Protein AF-0000000077540500 (afdb_homodimer)

pLDDT: mean 80.51, std 17.88, range [18.61, 97.12]

Sequence (2046 aa):
MSDSSRAAVPNGDESRAEKPQINALEVTPETLQNPFFAAASQTLGPRRKLPAWLDHFNAKDLKRLFRCSLAMWIMNILIYINPIQSEMGQASFLGCIVLWLAPPSGTIFMQLIAAVTVMLGVTTAWAWGVVSMRAALATRSDADTQARLAELQEMAVSQNTSDPNTYAEIKLLNGFMLNTSVTATYFCMICLYLYLIARLRVAAPKLRLTQMMGCIVSTVFLTQAPLLPSFNGNVAKPLVLPCAIAEGIALACSIFIFPTTSESEALNLLKDLLAPMPTFLDACLLGLKHPGLSMSTEILTAAKLKLLTAYTQLGPVITFLPIDFSIGRWSSDDLTTLCEPVRQLVVEFTGLLEIHRQAEVHQDKSRQALNPVTASGNDAQDSQRAPGTGRHQMNREVHFHISSNSLERIEQAKQSLQQLSDPAEDLIEACKESIKAISEALLNANAFKESSDHAEMLQTHTAALEKLSQKRKAFNTATSGYLPRPSHHIFDDGGVMKVQSGTVPGLTGLIMGQLIKERLSQLAHALEHLLSRIVELERSRTALRLWLPTRLASLFGWMTRTDFPEDMPGANIDDTIATRISTVASAQSRPPAMSHGNRDIKSSRAELASMRTFNGRRRSRAGQALLDTAHWLGNAEGMFAIRMAIMSVALSLPAVISSSAGFYYRENGLWAVIMAQLTLLPYTAEVVYGIVVRVVGTIFGGFVGMAAWYIGSGSGPGSPYGEAAIMAFVVVMFMWWRLFASTALMPAGIMMGITAHLVAIYSWIDTHEEPYGNPGKGYEVFWRRLVLVLVGLSATFVTNFLPKPPSSNRHYRRLLGDSLVNIRDQYALFASNWKDPATDLRDVAEEEVLAAIETLLSISGPIKLTVFEFSSSNFDTDTLSQVCQLCMLIHQAVAQLLVYTTRLSETQRAWIIPSTGVTEEGMVAEIMAVLTVVQQALKTEDALPAVLPTPLLTKATAFSREHLQEAVRDNGLYKEYEVDDEGLRWYVVILNAFLQMLAGLDELVLVLKRAVGESSNISIFEVMSDSSRAAVPNGDESRAEKPQINALEVTPETLQNPFFAAASQTLGPRRKLPAWLDHFNAKDLKRLFRCSLAMWIMNILIYINPIQSEMGQASFLGCIVLWLAPPSGTIFMQLIAAVTVMLGVTTAWAWGVVSMRAALATRSDADTQARLAELQEMAVSQNTSDPNTYAEIKLLNGFMLNTSVTATYFCMICLYLYLIARLRVAAPKLRLTQMMGCIVSTVFLTQAPLLPSFNGNVAKPLVLPCAIAEGIALACSIFIFPTTSESEALNLLKDLLAPMPTFLDACLLGLKHPGLSMSTEILTAAKLKLLTAYTQLGPVITFLPIDFSIGRWSSDDLTTLCEPVRQLVVEFTGLLEIHRQAEVHQDKSRQALNPVTASGNDAQDSQRAPGTGRHQMNREVHFHISSNSLERIEQAKQSLQQLSDPAEDLIEACKESIKAISEALLNANAFKESSDHAEMLQTHTAALEKLSQKRKAFNTATSGYLPRPSHHIFDDGGVMKVQSGTVPGLTGLIMGQLIKERLSQLAHALEHLLSRIVELERSRTALRLWLPTRLASLFGWMTRTDFPEDMPGANIDDTIATRISTVASAQSRPPAMSHGNRDIKSSRAELASMRTFNGRRRSRAGQALLDTAHWLGNAEGMFAIRMAIMSVALSLPAVISSSAGFYYRENGLWAVIMAQLTLLPYTAEVVYGIVVRVVGTIFGGFVGMAAWYIGSGSGPGSPYGEAAIMAFVVVMFMWWRLFASTALMPAGIMMGITAHLVAIYSWIDTHEEPYGNPGKGYEVFWRRLVLVLVGLSATFVTNFLPKPPSSNRHYRRLLGDSLVNIRDQYALFASNWKDPATDLRDVAEEEVLAAIETLLSISGPIKLTVFEFSSSNFDTDTLSQVCQLCMLIHQAVAQLLVYTTRLSETQRAWIIPSTGVTEEGMVAEIMAVLTVVQQALKTEDALPAVLPTPLLTKATAFSREHLQEAVRDNGLYKEYEVDDEGLRWYVVILNAFLQMLAGLDELVLVLKRAVGESSNISIFEV

Solvent-accessible surface area (backbone atoms only — not comparable to full-atom values): 107968 Å² total; per-residue (Å²): 137,88,79,80,76,82,76,76,77,77,80,80,70,75,76,74,73,71,67,71,71,72,64,73,62,70,70,65,71,80,83,54,81,47,81,52,30,54,71,25,63,71,63,54,62,84,66,83,64,63,55,79,58,71,63,56,90,44,70,70,51,45,52,43,51,48,38,35,34,47,39,54,41,52,54,52,49,46,55,60,34,63,74,52,26,65,70,25,32,94,40,43,63,48,15,58,44,49,43,58,65,49,46,43,69,48,30,51,64,46,43,51,52,51,41,51,36,38,49,49,10,41,49,51,27,47,54,52,43,46,53,33,50,57,55,16,60,66,69,49,59,68,67,60,55,52,53,51,51,50,50,48,51,53,51,29,59,66,62,66,51,95,50,43,68,60,51,46,51,52,43,29,55,28,25,71,65,58,48,69,66,32,46,50,42,34,51,55,50,50,38,52,50,46,28,53,41,45,27,42,28,60,65,35,65,77,39,43,53,20,33,54,39,20,50,49,51,40,47,48,47,63,46,52,49,58,39,52,92,67,95,61,85,64,74,53,47,32,54,47,48,20,40,51,49,38,42,50,42,32,50,48,35,28,67,72,43,80,62,46,40,40,56,59,50,46,46,52,47,53,42,60,53,53,60,62,52,51,62,48,53,52,49,51,50,51,39,26,64,38,62,86,60,62,61,34,59,66,51,50,51,49,52,51,50,52,45,51,50,45,53,57,62,45,52,66,39,59,70,42,28,39,54,34,58,37,73,25,36,62,52,55,69,57,56,58,64,46,49,61,39,50,49,49,34,50,54,34,49,51,52,46,52,45,54,56,42,47,54,49,50,52,52,53,51,48,53,50,53,74,44,56,62,71,83,55,51,82,80,62,71,72,76,86,61,75,82,68,72,53,51,48,42,50,52,53,49,39,53,48,46,62,70,66,64,51,75,70,40,55,54,50,26,44,52,44,33,38,65,49,30,65,56,45,51,59,38,50,53,37,48,44,51,40,53,52,42,50,48,49,51,49,54,54,40,64,48,82,67,78,58,90,51,56,66,58,47,52,53,50,45,52,49,38,52,53,47,36,57,49,36,50,55,46,38,60,58,58,50,52,69,55,67,58,58,84,52,48,79,43,28,44,100,84,41,45,65,59,72,53,92,89,59,73,58,70,54,59,22,51,46,52,42,38,44,52,52,50,37,51,52,48,36,50,48,29,50,46,53,39,49,52,52,52,52,50,45,57,70,72,39,78,57,80,43,80,44,72,55,76,42,65,67,54,52,58,50,54,73,64,52,66,65,65,84,63,65,51,74,55,55,67,71,62,79,63,70,72,71,50,62,61,58,35,69,66,56,64,41,53,73,70,79,76,71,75,63,86,81,81,65,73,45,48,69,58,50,55,49,55,32,57,40,61,71,72,73,89,70,57,71,69,52,48,53,54,45,48,52,39,45,52,49,47,31,75,39,30,46,44,9,49,41,52,31,51,51,47,49,65,64,38,49,49,37,74,33,62,89,36,8,38,58,30,49,41,66,48,48,65,51,19,43,44,43,22,62,72,51,59,57,78,34,44,16,60,27,49,48,47,47,54,38,40,53,54,14,36,54,53,12,32,52,51,13,36,49,43,41,46,65,22,21,59,94,54,78,49,45,60,65,40,38,50,54,47,46,47,54,53,43,47,55,33,48,50,36,43,72,46,37,54,74,86,50,22,60,24,24,39,34,17,46,45,34,17,48,49,30,33,50,47,25,47,45,40,61,72,68,59,60,92,46,62,66,38,54,43,68,46,30,36,58,53,49,51,52,31,45,50,50,6,45,51,49,35,56,56,48,48,46,58,62,58,58,46,58,47,64,61,53,53,29,43,49,54,21,52,50,42,52,51,46,49,38,52,50,21,49,42,64,45,28,58,84,65,61,37,86,50,38,49,61,51,33,55,51,50,39,51,52,51,45,48,54,53,59,66,44,58,61,60,44,66,42,43,72,61,35,79,66,93,64,57,70,48,48,68,56,52,52,49,50,52,53,37,50,50,51,30,39,53,20,52,32,50,43,41,43,54,54,68,72,46,52,71,71,51,33,70,52,48,48,60,49,53,45,69,65,36,66,71,50,43,10,48,51,46,43,52,50,46,39,52,24,40,30,48,62,70,60,50,54,39,59,50,51,42,78,54,52,48,41,61,55,45,50,52,48,28,50,52,44,49,51,48,41,51,67,69,64,59,66,61,45,77,80,52,62,65,34,73,60,45,44,52,45,49,45,43,47,48,25,50,47,47,30,32,46,36,50,42,50,49,52,49,55,46,27,64,39,40,16,53,21,33,63,42,62,71,67,63,107,136,92,80,76,85,74,82,74,74,78,78,80,72,74,73,73,72,70,67,70,71,72,65,73,62,72,70,65,74,81,81,52,81,48,80,52,30,54,71,23,61,70,63,53,63,84,67,84,64,61,54,79,59,70,64,56,88,43,69,69,52,45,51,43,51,47,37,35,35,47,38,53,43,52,54,50,48,47,55,60,36,63,74,52,25,66,69,24,34,94,41,44,63,47,15,57,45,49,44,58,65,49,46,44,68,47,32,52,65,47,43,49,52,51,41,50,38,38,51,49,10,40,49,52,26,45,54,54,43,46,54,34,50,56,55,17,62,64,69,51,58,69,67,60,54,52,52,52,50,50,50,49,50,52,50,29,61,68,62,67,50,95,52,41,66,58,51,45,52,52,44,28,56,28,26,70,64,58,48,70,68,33,45,50,42,35,52,54,51,50,38,52,49,46,27,52,41,44,26,40,28,62,65,35,64,76,39,42,54,20,32,55,38,21,50,50,51,40,47,48,47,64,47,52,46,57,38,52,92,66,95,61,88,64,74,54,46,32,55,47,48,21,41,54,50,38,43,50,41,32,51,47,35,29,67,72,44,78,59,45,38,42,56,58,51,47,44,51,46,52,43,60,51,54,61,62,53,52,64,49,53,52,48,53,50,49,39,26,64,38,62,86,60,62,61,33,60,68,52,51,49,49,52,51,50,53,44,51,51,46,54,58,61,45,52,67,40,58,72,41,27,38,54,34,60,37,73,26,36,64,52,55,69,56,56,57,64,47,48,60,38,51,50,49,34,51,54,36,48,51,51,47,52,46,54,56,44,47,53,49,50,52,51,52,50,48,52,50,52,74,44,57,63,69,82,53,52,80,82,62,71,70,75,86,62,76,81,69,71,52,50,46,41,50,51,55,49,39,53,47,46,62,70,66,64,51,73,69,39,57,55,51,26,44,54,46,32,39,65,48,30,65,57,46,50,58,36,49,53,36,48,43,50,40,52,50,44,50,47,49,52,49,55,53,38,63,48,81,66,78,56,89,52,54,66,57,48,51,52,51,43,53,50,38,51,52,47,34,56,50,36,51,55,47,37,60,58,58,50,51,70,56,70,62,61,84,53,47,80,44,27,43,100,83,43,46,64,58,72,52,92,88,59,72,59,69,54,58,22,52,45,54,41,39,44,51,51,50,36,51,53,50,36,51,49,28,50,48,54,40,48,51,53,51,52,51,46,56,69,71,38,78,57,80,43,80,43,72,54,77,41,65,67,54,52,57,50,53,72,65,52,67,68,65,84,63,66,51,76,56,56,66,72,61,78,66,72,73,69,53,62,60,58,34,71,67,55,63,40,54,73,71,78,76,71,76,64,85,82,82,67,74,45,48,68,58,51,55,48,55,31,56,42,62,72,72,73,90,70,56,70,68,53,46,51,54,44,48,51,38,44,54,49,47,32,74,39,29,45,42,10,50,43,52,31,52,50,46,50,64,63,39,47,49,37,74,32,62,88,36,8,38,58,30,48,41,66,48,48,64,54,17,43,46,43,21,61,71,51,58,55,80,33,44,17,59,28,49,49,47,48,53,38,42,53,53,14,37,54,54,11,31,53,51,12,36,50,43,40,47,65,22,20,58,94,55,78,50,45,60,66,41,38,52,54,47,46,47,54,52,41,48,56,34,48,51,36,43,72,46,36,55,74,86,50,22,61,24,24,38,34,18,47,44,34,17,48,49,31,34,50,47,25,47,46,41,59,72,69,59,59,91,45,61,66,40,53,41,66,46,31,37,58,53,49,51,49,31,44,50,51,6,44,51,49,37,56,55,46,48,44,58,62,59,58,47,58,46,63,61,53,53,29,42,49,52,22,51,51,42,52,51,46,48,38,53,50,20,49,41,64,46,27,57,83,67,61,37,87,51,38,49,60,52,33,56,51,49,39,52,51,51,44,48,56,51,58,65,44,57,61,60,44,65,40,43,72,60,35,82,65,91,63,54,70,48,50,67,57,52,53,48,51,52,53,39,50,49,51,31,40,53,20,51,31,49,45,39,44,53,54,67,71,46,52,70,70,51,33,70,52,47,47,60,50,53,44,68,66,36,66,72,53,43,10,48,53,46,45,52,50,46,39,54,25,39,30,49,62,68,59,50,52,39,60,50,49,43,79,55,54,47,42,62,54,46,51,52,48,28,50,52,43,50,51,46,40,52,67,68,63,60,65,59,48,79,79,56,63,64,34,74,62,47,45,50,44,49,46,44,48,49,25,51,46,49,29,31,45,36,50,42,50,50,52,47,56,47,28,63,38,40,16,54,22,34,64,42,64,70,67,64,108

Organism: Fusarium solani (NCBI:txid169388)

InterPro domains:
  IPR018820 Brefeldin A sensitivity protein-related, domain of unknown function DUF2421 [PF10334] (807-1015)
  IPR018823 Putative ER transporter, 6TM, N-terminal [PF10337] (50-478)
  IPR049453 Integral membrane bound transporter domain [PF13515] (661-797)

Foldseek 3Di:
DPPPDPPDPPPPPVVPPPPPPPPVPPCPPPQCCQPQFPVNVVPPPPPVPDDLLPPPPDPLSVLLLCLLLVLLLVLLLLCLDVVSVVQLDPVLLLLNLLSLLFPLNDALVLLVLSLVLLLLLLVVLLVLLLVLLVVLLVQDDPVVLVVLVVVLQVVLVVVVDPDSVVSSVLLLLLQSRFDPSSLVSLLVSLLVVLLVLLLCCLLFVQNLSSNLNNLLQSLCSNQPSSSDNDRDSCPCSSVSVSNNVSSVSSSVSCVPRPHDWLLLVLLVLLLVLLVCLLSVLVVVLVCLQPVVTATDLVVLVVVLLSNLVSLLVNVVSLLCQLVIKDWWLDHSVLSVVLNVLVLLLSLLSNLLSVLSSVVNVVVVVLVCLVCVVVVVPDPVPPVVDDQDFQLLQSVVVSVVSVVADDPVLVVLLSVLSNQLSVLSVQLSVLLVQLSVLSSVLSVRRRDPPLPPCLVVSLVSLVVSLVSLVVSLVVSLVVSLPRNCVSVVVQAPPQRFGVPPDPHSRSVVSSLSSLQSSVSSSSSSVSSSVSSVSSSVSSVVRSDTDIDHNDCNVVVVVVSPDSQDLPHSPRSPLVLASLSRPQVNLVPVLPDPPPPVPDPPFPDLVVLLSVVSDDDDDDDDPVVVVVVVVVCVCPPLSNLLSVLLSVLLCVQSVLCSDSNRVSVCLLLVLSLLNSLLNSLAYSADLSSLLSLVLLLVLLVQLLVLLLVLQCQQQPPHLGDSVSSSVSVSVVSSVLSSCLPSPDSSNNSSSSSSSSNSSQLNSLQNCCSPPVDRSRQYHRPSSSVSSSVSSVSSSVSNNVSCPPPHNHHSLLSLLLLLLSLLVLLLSLLVSLLVPLQPHGPCQLVVLSVSLSVSLSSLSSCLVVLCSSVRPPDPALDDSVLSNLSSVLSNQLSSLSSLLRNLSVVDDNVLSVPLVVLQVSNPPVLSVLVSVLSNVLSVCSNPLAAAASDGPPQSLVVSVVSNSVSVVVCSVPVVPSRPSPCSPPSVSSSSSNNVSVSSSSVSSRVSVSSSCVRSPHDDDDVVSSD/DDDPPDDPPDPPPVVPPPPPPPPVPPCPPPQCCQPQFPVNVVPPPPPVPPDLLPPPPDPLSVLLLCLLLVLLLVLLLLCLDVVSVVQLDPVLLLLNLLSLLFPLRDALVLLVLSLVLLLLLLVVLLVLLLVLLVVLLVVDDPVVLVVLVVVLQVVLVVVVDPDSVVSSVLLLLLQSRFDPSSLVSLLVSLLVVLLVLLLCCLLFVQNLSSNLNNLLQSLCSNQPSSSDNDRDSCPCSSVSVSNNVSSVSSSVSCVPRPHDWLLLVLLVLLLVLLVCLLSVLVVLLVCLQPVVTATDLVVLVVNLLSNLVSLLVNVVSLLCQLVIKDWWLDHSVLSVVLNVLVLLLSLLSNLLSVLSSVVNVVVVVLVCLVCVVVVVPDPVPPVVDDQDFQLLQSVVVSVVSVVADDPVLVVLLSVLSNQLSVLSVQLSVLLVQLSVLSSVLSVRRRDPPLPPCLVVSLVSLVVSLVSLVVSLVVSLVVSLPGNCVVVVVQAPPQRFGVPPDPHSRNVVSSLSSLQSSVSSSSSSVSSSVSSVSSSVSSVVRSDTDIDHRDCNVVVVVVSPDSQDLPHSPRSCLVQASQSPPQVNLLVVLPPPPPPVPDPPFPDLVVLLSVVNDDDDDDDDPVVVVVVVVVCVCPPLSNLLSVLLSVLLCVQSVLCSDSNRVSVCLLLVLSLLNSLLNSLAYSADLSSLLSLVLLLVLLVQLLVLLLVLQCQQQPVHLGDSVSSSVSVSVVSSVLSSCLPSPDSSNNSSSSSSSSNSSQLNSLQNCCSPPVDRSRQYHRPSSSVSSSVSSVSSSVSNNVSCPPPHNHHSLLSLLLLLLSLLVLLLSLLVSLLVPLQPHGPCQLVVLSVSLSVSLSSLSSCLVVLCSSVRPPDPALDDSVLSNLSSVLSNQLSSLSSLLRNLSVVDDNVLSVPLVVLQVSNPPVLSVLVSVLSNVLSVCSNPLAAAASDGPPQSLVVSVVSNSVSVVVCSVPVVPSRPSPCSPPSVSSSSSNNVSVSSSSVSSRVSVSSSCNRSPHDDDDVVSSD

Structure (mmCIF, N/CA/C/O backbone):
data_AF-0000000077540500-model_v1
#
loop_
_entity.id
_entity.type
_entity.pdbx_description
1 polymer 'ER transporter 6TM N-terminal domain-containing protein'
#
loop_
_atom_site.group_PDB
_atom_site.id
_atom_site.type_symbol
_atom_site.label_atom_id
_atom_site.label_alt_id
_atom_site.label_comp_id
_atom_site.label_asym_id
_atom_site.label_entity_id
_atom_site.label_seq_id
_atom_site.pdbx_PDB_ins_code
_atom_site.Cartn_x
_atom_site.Cartn_y
_atom_site.Cartn_z
_atom_site.occupancy
_atom_site.B_iso_or_equiv
_atom_site.auth_seq_id
_atom_site.auth_comp_id
_atom_site.auth_asym_id
_atom_site.auth_atom_id
_atom_site.pdbx_PDB_model_num
ATOM 1 N N . MET A 1 1 ? 87.625 -11.383 -85.125 1 21.41 1 MET A N 1
ATOM 2 C CA . MET A 1 1 ? 87.562 -11.625 -83.688 1 21.41 1 MET A CA 1
ATOM 3 C C . MET A 1 1 ? 86.125 -11.695 -83.188 1 21.41 1 MET A C 1
ATOM 5 O O . MET A 1 1 ? 85.188 -11.156 -83.812 1 21.41 1 MET A O 1
ATOM 9 N N . SER A 1 2 ? 85.875 -12.375 -81.875 1 21.41 2 SER A N 1
ATOM 10 C CA . SER A 1 2 ? 85 -13.328 -81.25 1 21.41 2 SER A CA 1
ATOM 11 C C . SER A 1 2 ? 83.75 -12.648 -80.688 1 21.41 2 SER A C 1
ATOM 13 O O . SER A 1 2 ? 83.875 -11.727 -79.875 1 21.41 2 SER A O 1
ATOM 15 N N . ASP A 1 3 ? 82.75 -12.461 -81.5 1 21 3 ASP A N 1
ATOM 16 C CA . ASP A 1 3 ? 81.438 -11.883 -81.625 1 21 3 ASP A CA 1
ATOM 17 C C . ASP A 1 3 ? 80.5 -12.445 -80.562 1 21 3 ASP A C 1
ATOM 19 O O . ASP A 1 3 ? 80.062 -13.609 -80.625 1 21 3 ASP A O 1
ATOM 23 N N . SER A 1 4 ? 80.938 -12.203 -79.312 1 22.86 4 SER A N 1
ATOM 24 C CA . SER A 1 4 ? 80.5 -12.797 -78 1 22.86 4 SER A CA 1
ATOM 25 C C . SER A 1 4 ? 79 -12.602 -77.812 1 22.86 4 SER A C 1
ATOM 27 O O . SER A 1 4 ? 78.5 -11.469 -77.75 1 22.86 4 SER A O 1
ATOM 29 N N . SER A 1 5 ? 78.188 -13.359 -78.438 1 19.45 5 SER A N 1
ATOM 30 C CA . SER A 1 5 ? 76.75 -13.523 -78.625 1 19.45 5 SER A CA 1
ATOM 31 C C . SER A 1 5 ? 76 -13.555 -77.312 1 19.45 5 SER A C 1
ATOM 33 O O . SER A 1 5 ? 76.438 -14.25 -76.375 1 19.45 5 SER A O 1
ATOM 35 N N . ARG A 1 6 ? 75.188 -12.359 -76.938 1 22.22 6 ARG A N 1
ATOM 36 C CA . ARG A 1 6 ? 74.25 -11.75 -76 1 22.22 6 ARG A CA 1
ATOM 37 C C . ARG A 1 6 ? 73.062 -12.68 -75.688 1 22.22 6 ARG A C 1
ATOM 39 O O . ARG A 1 6 ? 72.125 -12.727 -76.438 1 22.22 6 ARG A O 1
ATOM 46 N N . ALA A 1 7 ? 73.375 -13.938 -75.375 1 21.47 7 ALA A N 1
ATOM 47 C CA . ALA A 1 7 ? 72.312 -14.961 -75.312 1 21.47 7 ALA A CA 1
ATOM 48 C C . ALA A 1 7 ? 71.188 -14.562 -74.312 1 21.47 7 ALA A C 1
ATOM 50 O O . ALA A 1 7 ? 71.5 -14.219 -73.188 1 21.47 7 ALA A O 1
ATOM 51 N N . ALA A 1 8 ? 70.125 -14.039 -74.812 1 25.22 8 ALA A N 1
ATOM 52 C CA . ALA A 1 8 ? 68.875 -13.422 -74.312 1 25.22 8 ALA A CA 1
ATOM 53 C C . ALA A 1 8 ? 68.188 -14.312 -73.25 1 25.22 8 ALA A C 1
ATOM 55 O O . ALA A 1 8 ? 67.938 -15.484 -73.562 1 25.22 8 ALA A O 1
ATOM 56 N N . VAL A 1 9 ? 68.562 -14.32 -72 1 26.53 9 VAL A N 1
ATOM 57 C CA . VAL A 1 9 ? 68.125 -15.188 -70.938 1 26.53 9 VAL A CA 1
ATOM 58 C C . VAL A 1 9 ? 66.625 -15.211 -70.875 1 26.53 9 VAL A C 1
ATOM 60 O O . VAL A 1 9 ? 65.938 -14.156 -70.875 1 26.53 9 VAL A O 1
ATOM 63 N N . PRO A 1 10 ? 65.938 -16.234 -71.438 1 24.03 10 PRO A N 1
ATOM 64 C CA . PRO A 1 10 ? 64.5 -16.438 -71.625 1 24.03 10 PRO A CA 1
ATOM 65 C C . PRO A 1 10 ? 63.719 -16.094 -70.375 1 24.03 10 PRO A C 1
ATOM 67 O O . PRO A 1 10 ? 64.188 -16.297 -69.25 1 24.03 10 PRO A O 1
ATOM 70 N N . ASN A 1 11 ? 62.906 -15.031 -70.375 1 24.11 11 ASN A N 1
ATOM 71 C CA . ASN A 1 11 ? 61.969 -14.391 -69.438 1 24.11 11 ASN A CA 1
ATOM 72 C C . ASN A 1 11 ? 60.938 -15.383 -68.938 1 24.11 11 ASN A C 1
ATOM 74 O O . ASN A 1 11 ? 60.156 -15.938 -69.688 1 24.11 11 ASN A O 1
ATOM 78 N N . GLY A 1 12 ? 61.281 -16.516 -68.188 1 22.23 12 GLY A N 1
ATOM 79 C CA . GLY A 1 12 ? 60.438 -17.562 -67.688 1 22.23 12 GLY A CA 1
ATOM 80 C C . GLY A 1 12 ? 59.188 -17.047 -67 1 22.23 12 GLY A C 1
ATOM 81 O O . GLY A 1 12 ? 59.219 -16.469 -65.938 1 22.23 12 GLY A O 1
ATOM 82 N N . ASP A 1 13 ? 58.312 -16.406 -67.75 1 23.92 13 ASP A N 1
ATOM 83 C CA . ASP A 1 13 ? 57 -15.836 -67.375 1 23.92 13 ASP A CA 1
ATOM 84 C C . ASP A 1 13 ? 56.125 -16.891 -66.75 1 23.92 13 ASP A C 1
ATOM 86 O O . ASP A 1 13 ? 55.25 -17.453 -67.375 1 23.92 13 ASP A O 1
ATOM 90 N N . GLU A 1 14 ? 56.594 -17.922 -66.062 1 23.78 14 GLU A N 1
ATOM 91 C CA . GLU A 1 14 ? 55.656 -18.922 -65.625 1 23.78 14 GLU A CA 1
ATOM 92 C C . GLU A 1 14 ? 54.469 -18.266 -64.875 1 23.78 14 GLU A C 1
ATOM 94 O O . GLU A 1 14 ? 54.688 -17.469 -63.938 1 23.78 14 GLU A O 1
ATOM 99 N N . SER A 1 15 ? 53.375 -18.062 -65.625 1 25.25 15 SER A N 1
ATOM 100 C CA . SER A 1 15 ? 52.062 -17.594 -65.188 1 25.25 15 SER A CA 1
ATOM 101 C C . SER A 1 15 ? 51.594 -18.297 -63.906 1 25.25 15 SER A C 1
ATOM 103 O O . SER A 1 15 ? 51.5 -19.516 -63.875 1 25.25 15 SER A O 1
ATOM 105 N N . ARG A 1 16 ? 52.094 -17.922 -62.812 1 27.08 16 ARG A N 1
ATOM 106 C CA . ARG A 1 16 ? 51.719 -18.469 -61.531 1 27.08 16 ARG A CA 1
ATOM 107 C C . ARG A 1 16 ? 50.188 -18.547 -61.375 1 27.08 16 ARG A C 1
ATOM 109 O O . ARG A 1 16 ? 49.5 -17.531 -61.406 1 27.08 16 ARG A O 1
ATOM 116 N N . ALA A 1 17 ? 49.531 -19.547 -62 1 27.95 17 ALA A N 1
ATOM 117 C CA . ALA A 1 17 ? 48.156 -19.953 -61.781 1 27.95 17 ALA A CA 1
ATOM 118 C C . ALA A 1 17 ? 47.719 -19.672 -60.344 1 27.95 17 ALA A C 1
ATOM 120 O O . ALA A 1 17 ? 48.406 -20.062 -59.406 1 27.95 17 ALA A O 1
ATOM 121 N N . GLU A 1 18 ? 47.062 -18.594 -60.25 1 25.78 18 GLU A N 1
ATOM 122 C CA . GLU A 1 18 ? 46.438 -18.094 -59.031 1 25.78 18 GLU A CA 1
ATOM 123 C C . GLU A 1 18 ? 45.75 -19.219 -58.25 1 25.78 18 GLU A C 1
ATOM 125 O O . GLU A 1 18 ? 44.906 -19.922 -58.781 1 25.78 18 GLU A O 1
ATOM 130 N N . LYS A 1 19 ? 46.5 -19.922 -57.469 1 30.52 19 LYS A N 1
ATOM 131 C CA . LYS A 1 19 ? 45.906 -20.906 -56.562 1 30.52 19 LYS A CA 1
ATOM 132 C C . LYS A 1 19 ? 44.562 -20.438 -56.031 1 30.52 19 LYS A C 1
ATOM 134 O O . LYS A 1 19 ? 44.438 -19.297 -55.594 1 30.52 19 LYS A O 1
ATOM 139 N N . PRO A 1 20 ? 43.531 -20.969 -56.812 1 27.14 20 PRO A N 1
ATOM 140 C CA . PRO A 1 20 ? 42.219 -20.562 -56.312 1 27.14 20 PRO A CA 1
ATOM 141 C C . PRO A 1 20 ? 42.188 -20.359 -54.812 1 27.14 20 PRO A C 1
ATOM 143 O O . PRO A 1 20 ? 42.844 -21.094 -54.062 1 27.14 20 PRO A O 1
ATOM 146 N N . GLN A 1 21 ? 42.375 -19.109 -54.5 1 26.89 21 GLN A N 1
ATOM 147 C CA . GLN A 1 21 ? 42.062 -18.766 -53.094 1 26.89 21 GLN A CA 1
ATOM 148 C C . GLN A 1 21 ? 40.969 -19.656 -52.562 1 26.89 21 GLN A C 1
ATOM 150 O O . GLN A 1 21 ? 39.844 -19.703 -53.094 1 26.89 21 GLN A O 1
ATOM 155 N N . ILE A 1 22 ? 41.406 -20.922 -52.219 1 26.61 22 ILE A N 1
ATOM 156 C CA . ILE A 1 22 ? 40.5 -21.719 -51.375 1 26.61 22 ILE A CA 1
ATOM 157 C C . ILE A 1 22 ? 39.656 -20.797 -50.5 1 26.61 22 ILE A C 1
ATOM 159 O O . ILE A 1 22 ? 40.188 -20.125 -49.625 1 26.61 22 ILE A O 1
ATOM 163 N N . ASN A 1 23 ? 38.875 -19.938 -51.219 1 27.22 23 ASN A N 1
ATOM 164 C CA . ASN A 1 23 ? 37.812 -19.375 -50.375 1 27.22 23 ASN A CA 1
ATOM 165 C C . ASN A 1 23 ? 37.406 -20.359 -49.281 1 27.22 23 ASN A C 1
ATOM 167 O O . ASN A 1 23 ? 36.969 -21.484 -49.562 1 27.22 23 ASN A O 1
ATOM 171 N N . ALA A 1 24 ? 38.219 -20.438 -48.312 1 32.5 24 ALA A N 1
ATOM 172 C CA . ALA A 1 24 ? 37.781 -21.062 -47.062 1 32.5 24 ALA A CA 1
ATOM 173 C C . ALA A 1 24 ? 36.281 -21 -46.906 1 32.5 24 ALA A C 1
ATOM 175 O O . ALA A 1 24 ? 35.719 -19.969 -46.531 1 32.5 24 ALA A O 1
ATOM 176 N N . LEU A 1 25 ? 35.562 -21.375 -48.062 1 30.8 25 LEU A N 1
ATOM 177 C CA . LEU A 1 25 ? 34.156 -21.625 -47.844 1 30.8 25 LEU A CA 1
ATOM 178 C C . LEU A 1 25 ? 33.875 -22.094 -46.406 1 30.8 25 LEU A C 1
ATOM 180 O O . LEU A 1 25 ? 34.469 -23.094 -45.969 1 30.8 25 LEU A O 1
ATOM 184 N N . GLU A 1 26 ? 33.844 -21.094 -45.594 1 35.38 26 GLU A N 1
ATOM 185 C CA . GLU A 1 26 ? 33.188 -21.406 -44.344 1 35.38 26 GLU A CA 1
ATOM 186 C C . GLU A 1 26 ? 32.25 -22.578 -44.469 1 35.38 26 GLU A C 1
ATOM 188 O O . GLU A 1 26 ? 31.234 -22.5 -45.188 1 35.38 26 GLU A O 1
ATOM 193 N N . VAL A 1 27 ? 32.75 -23.75 -44.875 1 35.28 27 VAL A N 1
ATOM 194 C CA . VAL A 1 27 ? 31.984 -24.984 -44.781 1 35.28 27 VAL A CA 1
ATOM 195 C C . VAL A 1 27 ? 30.891 -24.859 -43.719 1 35.28 27 VAL A C 1
ATOM 197 O O . VAL A 1 27 ? 31.172 -24.797 -42.531 1 35.28 27 VAL A O 1
ATOM 200 N N . THR A 1 28 ? 30 -23.875 -43.875 1 41.59 28 THR A N 1
ATOM 201 C CA . THR A 1 28 ? 28.781 -24.016 -43.125 1 41.59 28 THR A CA 1
ATOM 202 C C . THR A 1 28 ? 28.359 -25.484 -43.062 1 41.59 28 THR A C 1
ATOM 204 O O . THR A 1 28 ? 28.094 -26.109 -44.094 1 41.59 28 THR A O 1
ATOM 207 N N . PRO A 1 29 ? 29.031 -26.297 -42.281 1 43.12 29 PRO A N 1
ATOM 208 C CA . PRO A 1 29 ? 28.625 -27.703 -42.25 1 43.12 29 PRO A CA 1
ATOM 209 C C . PRO A 1 29 ? 27.156 -27.891 -42.594 1 43.12 29 PRO A C 1
ATOM 211 O O . PRO A 1 29 ? 26.328 -27.016 -42.312 1 43.12 29 PRO A O 1
ATOM 214 N N . GLU A 1 30 ? 26.859 -28.469 -43.688 1 40.41 30 GLU A N 1
ATOM 215 C CA . GLU A 1 30 ? 25.547 -28.859 -44.188 1 40.41 30 GLU A CA 1
ATOM 216 C C . GLU A 1 30 ? 24.5 -28.859 -43.062 1 40.41 30 GLU A C 1
ATOM 218 O O . GLU A 1 30 ? 23.562 -28.062 -43.094 1 40.41 30 GLU A O 1
ATOM 223 N N . THR A 1 31 ? 23.844 -30.234 -42.719 1 43.69 31 THR A N 1
ATOM 224 C CA . THR A 1 31 ? 22.578 -30.656 -42.125 1 43.69 31 THR A CA 1
ATOM 225 C C . THR A 1 31 ? 22.547 -30.281 -40.625 1 43.69 31 THR A C 1
ATOM 227 O O . THR A 1 31 ? 22.938 -31.078 -39.781 1 43.69 31 THR A O 1
ATOM 230 N N . LEU A 1 32 ? 22.953 -29.266 -40.156 1 56.66 32 LEU A N 1
ATOM 231 C CA . LEU A 1 32 ? 22.922 -29.016 -38.719 1 56.66 32 LEU A CA 1
ATOM 232 C C . LEU A 1 32 ? 21.516 -29.219 -38.188 1 56.66 32 LEU A C 1
ATOM 234 O O . LEU A 1 32 ? 20.641 -28.375 -38.375 1 56.66 32 LEU A O 1
ATOM 238 N N . GLN A 1 33 ? 21.062 -30.422 -38.094 1 63.38 33 GLN A N 1
ATOM 239 C CA . GLN A 1 33 ? 19.75 -30.875 -37.625 1 63.38 33 GLN A CA 1
ATOM 240 C C . GLN A 1 33 ? 19.594 -30.625 -36.125 1 63.38 33 GLN A C 1
ATOM 242 O O . GLN A 1 33 ? 18.703 -31.172 -35.5 1 63.38 33 GLN A O 1
ATOM 247 N N . ASN A 1 34 ? 20.516 -29.75 -35.594 1 77.38 34 ASN A N 1
ATOM 248 C CA . ASN A 1 34 ? 20.312 -29.562 -34.156 1 77.38 34 ASN A CA 1
ATOM 249 C C . ASN A 1 34 ? 19.406 -28.359 -33.875 1 77.38 34 ASN A C 1
ATOM 251 O O . ASN A 1 34 ? 19.641 -27.266 -34.375 1 77.38 34 ASN A O 1
ATOM 255 N N . PRO A 1 35 ? 18.375 -28.531 -33.125 1 79 35 PRO A N 1
ATOM 256 C CA . PRO A 1 35 ? 17.328 -27.531 -32.906 1 79 35 PRO A CA 1
ATOM 257 C C . PRO A 1 35 ? 17.859 -26.297 -32.188 1 79 35 PRO A C 1
ATOM 259 O O . PRO A 1 35 ? 17.188 -25.25 -32.156 1 79 35 PRO A O 1
ATOM 262 N N . PHE A 1 36 ? 19.031 -26.234 -31.641 1 85 36 PHE A N 1
ATOM 263 C CA . PHE A 1 36 ? 19.516 -25.109 -30.828 1 85 36 PHE A CA 1
ATOM 264 C C . PHE A 1 36 ? 20.125 -24.031 -31.703 1 85 36 PHE A C 1
ATOM 266 O O . PHE A 1 36 ? 20.312 -22.891 -31.266 1 85 36 PHE A O 1
ATOM 273 N N . PHE A 1 37 ? 20.406 -24.312 -32.969 1 84.62 37 PHE A N 1
ATOM 274 C CA . PHE A 1 37 ? 21.062 -23.344 -33.844 1 84.62 37 PHE A CA 1
ATOM 275 C C . PHE A 1 37 ? 20.031 -22.656 -34.75 1 84.62 37 PHE A C 1
ATOM 277 O O . PHE A 1 37 ? 19.078 -23.281 -35.188 1 84.62 37 PHE A O 1
ATOM 284 N N . ALA A 1 38 ? 20.078 -21.344 -34.875 1 71.69 38 ALA A N 1
ATOM 285 C CA . ALA A 1 38 ? 19.156 -20.516 -35.625 1 71.69 38 ALA A CA 1
ATOM 286 C C . ALA A 1 38 ? 19.016 -21 -37.062 1 71.69 38 ALA A C 1
ATOM 288 O O . ALA A 1 38 ? 17.938 -20.953 -37.625 1 71.69 38 ALA A O 1
ATOM 289 N N . ALA A 1 39 ? 20.062 -21.406 -37.688 1 63.09 39 ALA A N 1
ATOM 290 C CA . ALA A 1 39 ? 20.047 -21.781 -39.125 1 63.09 39 ALA A CA 1
ATOM 291 C C . ALA A 1 39 ? 19.297 -23.094 -39.344 1 63.09 39 ALA A C 1
ATOM 293 O O . ALA A 1 39 ? 18.75 -23.328 -40.406 1 63.09 39 ALA A O 1
ATOM 294 N N . ALA A 1 40 ? 19.312 -23.875 -38.375 1 60.12 40 ALA A N 1
ATOM 295 C CA . ALA A 1 40 ? 18.641 -25.156 -38.5 1 60.12 40 ALA A CA 1
ATOM 296 C C . ALA A 1 40 ? 17.125 -24.984 -38.531 1 60.12 40 ALA A C 1
ATOM 298 O O . ALA A 1 40 ? 16.422 -25.75 -39.188 1 60.12 40 ALA A O 1
ATOM 299 N N . SER A 1 41 ? 16.625 -24.062 -37.688 1 55.47 41 SER A N 1
ATOM 300 C CA . SER A 1 41 ? 15.172 -23.891 -37.656 1 55.47 41 SER A CA 1
ATOM 301 C C . SER A 1 41 ? 14.633 -23.547 -39.031 1 55.47 41 SER A C 1
ATOM 303 O O . SER A 1 41 ? 13.484 -23.875 -39.375 1 55.47 41 SER A O 1
ATOM 305 N N . GLN A 1 42 ? 15.547 -22.891 -39.875 1 53.16 42 GLN A N 1
ATOM 306 C CA . GLN A 1 42 ? 15.078 -22.516 -41.188 1 53.16 42 GLN A CA 1
ATOM 307 C C . GLN A 1 42 ? 15.008 -23.734 -42.125 1 53.16 42 GLN A C 1
ATOM 309 O O . GLN A 1 42 ? 14.188 -23.766 -43.031 1 53.16 42 GLN A O 1
ATOM 314 N N . THR A 1 43 ? 15.883 -24.594 -41.938 1 49.25 43 THR A N 1
ATOM 315 C CA . THR A 1 43 ? 15.891 -25.672 -42.906 1 49.25 43 THR A CA 1
ATOM 316 C C . THR A 1 43 ? 14.914 -26.781 -42.5 1 49.25 43 THR A C 1
ATOM 318 O O . THR A 1 43 ? 14.672 -27.719 -43.281 1 49.25 43 THR A O 1
ATOM 321 N N . LEU A 1 44 ? 14.828 -27.047 -41.312 1 47.47 44 LEU A N 1
ATOM 322 C CA . LEU A 1 44 ? 13.922 -28.141 -41 1 47.47 44 LEU A CA 1
ATOM 323 C C . LEU A 1 44 ? 12.492 -27.812 -41.406 1 47.47 44 LEU A C 1
ATOM 325 O O . LEU A 1 44 ? 11.969 -26.75 -41.031 1 47.47 44 LEU A O 1
ATOM 329 N N . GLY A 1 45 ? 12.117 -28.062 -42.625 1 44.78 45 GLY A N 1
ATOM 330 C CA . GLY A 1 45 ? 10.75 -27.922 -43.094 1 44.78 45 GLY A CA 1
ATOM 331 C C . GLY A 1 45 ? 9.719 -27.953 -42 1 44.78 45 GLY A C 1
ATOM 332 O O . GLY A 1 45 ? 9.992 -28.422 -40.906 1 44.78 45 GLY A O 1
ATOM 333 N N . PRO A 1 46 ? 8.711 -27.141 -42.156 1 47.88 46 PRO A N 1
ATOM 334 C CA . PRO A 1 46 ? 7.633 -27.062 -41.156 1 47.88 46 PRO A CA 1
ATOM 335 C C . PRO A 1 46 ? 7.062 -28.422 -40.781 1 47.88 46 PRO A C 1
ATOM 337 O O . PRO A 1 46 ? 6.324 -29.016 -41.594 1 47.88 46 PRO A O 1
ATOM 340 N N . ARG A 1 47 ? 7.785 -29.469 -40.688 1 50.31 47 ARG A N 1
ATOM 341 C CA . ARG A 1 47 ? 7.039 -30.656 -40.281 1 50.31 47 ARG A CA 1
ATOM 342 C C . ARG A 1 47 ? 5.938 -30.297 -39.281 1 50.31 47 ARG A C 1
ATOM 344 O O . ARG A 1 47 ? 6.172 -29.531 -38.344 1 50.31 47 ARG A O 1
ATOM 351 N N . ARG A 1 48 ? 4.738 -30.469 -39.812 1 53.97 48 ARG A N 1
ATOM 352 C CA . ARG A 1 48 ? 3.48 -30.156 -39.156 1 53.97 48 ARG A CA 1
ATOM 353 C C . ARG A 1 48 ? 3.463 -30.75 -37.75 1 53.97 48 ARG A C 1
ATOM 355 O O . ARG A 1 48 ? 3.117 -31.922 -37.562 1 53.97 48 ARG A O 1
ATOM 362 N N . LYS A 1 49 ? 4.496 -30.453 -37 1 58.97 49 LYS A N 1
ATOM 363 C CA . LYS A 1 49 ? 4.414 -30.953 -35.625 1 58.97 49 LYS A CA 1
ATOM 364 C C . LYS A 1 49 ? 3.123 -30.484 -34.969 1 58.97 49 LYS A C 1
ATOM 366 O O . LYS A 1 49 ? 2.699 -29.344 -35.125 1 58.97 49 LYS A O 1
ATOM 371 N N . LEU A 1 50 ? 2.305 -31.516 -34.625 1 68.62 50 LEU A N 1
ATOM 372 C CA . LEU A 1 50 ? 1.091 -31.25 -33.875 1 68.62 50 LEU A CA 1
ATOM 373 C C . LEU A 1 50 ? 1.385 -30.359 -32.656 1 68.62 50 LEU A C 1
ATOM 375 O O . LEU A 1 50 ? 2.473 -30.422 -32.094 1 68.62 50 LEU A O 1
ATOM 379 N N . PRO A 1 51 ? 0.514 -29.375 -32.594 1 73.88 51 PRO A N 1
ATOM 380 C CA . PRO A 1 51 ? 0.7 -28.547 -31.406 1 73.88 51 PRO A CA 1
ATOM 381 C C . PRO A 1 51 ? 0.884 -29.375 -30.141 1 73.88 51 PRO A C 1
ATOM 383 O O . PRO A 1 51 ? 0.388 -30.5 -30.047 1 73.88 51 PRO A O 1
ATOM 386 N N . ALA A 1 52 ? 1.698 -28.984 -29.328 1 74.12 52 ALA A N 1
ATOM 387 C CA . ALA A 1 52 ? 2.105 -29.688 -28.125 1 74.12 52 ALA A CA 1
ATOM 388 C C . ALA A 1 52 ? 0.892 -30.203 -27.344 1 74.12 52 ALA A C 1
ATOM 390 O O . ALA A 1 52 ? 0.952 -31.266 -26.719 1 74.12 52 ALA A O 1
ATOM 391 N N . TRP A 1 53 ? -0.282 -29.609 -27.578 1 76.5 53 TRP A N 1
ATOM 392 C CA . TRP A 1 53 ? -1.447 -30.016 -26.797 1 76.5 53 TRP A CA 1
ATOM 393 C C . TRP A 1 53 ? -2.139 -31.219 -27.438 1 76.5 53 TRP A C 1
ATOM 395 O O . TRP A 1 53 ? -2.844 -31.969 -26.75 1 76.5 53 TRP A O 1
ATOM 405 N N . LEU A 1 54 ? -1.819 -31.469 -28.734 1 79.19 54 LEU A N 1
ATOM 406 C CA . LEU A 1 54 ? -2.48 -32.562 -29.422 1 79.19 54 LEU A CA 1
ATOM 407 C C . LEU A 1 54 ? -1.554 -33.781 -29.547 1 79.19 54 LEU A C 1
ATOM 409 O O . LEU A 1 54 ? -2.01 -34.875 -29.812 1 79.19 54 LEU A O 1
ATOM 413 N N . ASP A 1 55 ? -0.282 -33.625 -29.234 1 80 55 ASP A N 1
ATOM 414 C CA . ASP A 1 55 ? 0.679 -34.688 -29.422 1 80 55 ASP A CA 1
ATOM 415 C C . ASP A 1 55 ? 0.805 -35.531 -28.172 1 80 55 ASP A C 1
ATOM 417 O O . ASP A 1 55 ? 1.861 -35.562 -27.531 1 80 55 ASP A O 1
ATOM 421 N N . HIS A 1 56 ? -0.269 -36.219 -27.781 1 85.06 56 HIS A N 1
ATOM 422 C CA . HIS A 1 56 ? -0.25 -37.094 -26.609 1 85.06 56 HIS A CA 1
ATOM 423 C C . HIS A 1 56 ? -0.717 -38.5 -26.969 1 85.06 56 HIS A C 1
ATOM 425 O O . HIS A 1 56 ? -1.538 -39.094 -26.266 1 85.06 56 HIS A O 1
ATOM 431 N N . PHE A 1 57 ? -0.155 -39 -28.094 1 83.94 57 PHE A N 1
ATOM 432 C CA . PHE A 1 57 ? -0.527 -40.344 -28.516 1 83.94 57 PHE A CA 1
ATOM 433 C C . PHE A 1 57 ? 0.461 -41.375 -27.984 1 83.94 57 PHE A C 1
ATOM 435 O O . PHE A 1 57 ? 0.68 -42.438 -28.594 1 83.94 57 PHE A O 1
ATOM 442 N N . ASN A 1 58 ? 0.984 -41.156 -26.797 1 86.44 58 ASN A N 1
ATOM 443 C CA . ASN A 1 58 ? 1.846 -42.125 -26.109 1 86.44 58 ASN A CA 1
ATOM 444 C C . ASN A 1 58 ? 1.038 -43.062 -25.234 1 86.44 58 ASN A C 1
ATOM 446 O O . ASN A 1 58 ? -0.086 -42.75 -24.828 1 86.44 58 ASN A O 1
ATOM 450 N N . ALA A 1 59 ? 1.532 -44.219 -24.922 1 88.31 59 ALA A N 1
ATOM 451 C CA . ALA A 1 59 ? 0.83 -45.25 -24.172 1 88.31 59 ALA A CA 1
ATOM 452 C C . ALA A 1 59 ? 0.447 -44.781 -22.781 1 88.31 59 ALA A C 1
ATOM 454 O O . ALA A 1 59 ? -0.659 -45.031 -22.297 1 88.31 59 ALA A O 1
ATOM 455 N N . LYS A 1 60 ? 1.302 -44.125 -22.219 1 86.31 60 LYS A N 1
ATOM 456 C CA . LYS A 1 60 ? 1.024 -43.656 -20.859 1 86.31 60 LYS A CA 1
ATOM 457 C C . LYS A 1 60 ? -0.146 -42.688 -20.859 1 86.31 60 LYS A C 1
ATOM 459 O O . LYS A 1 60 ? -1.059 -42.812 -20.031 1 86.31 60 LYS A O 1
ATOM 464 N N . ASP A 1 61 ? -0.129 -41.75 -21.797 1 90.62 61 ASP A N 1
ATOM 465 C CA . ASP A 1 61 ? -1.185 -40.75 -21.844 1 90.62 61 ASP A CA 1
ATOM 466 C C . ASP A 1 61 ? -2.508 -41.375 -22.297 1 90.62 61 ASP A C 1
ATOM 468 O O . ASP A 1 61 ? -3.574 -40.969 -21.812 1 90.62 61 ASP A O 1
ATOM 472 N N . LEU A 1 62 ? -2.459 -42.344 -23.094 1 93.19 62 LEU A N 1
ATOM 473 C CA . LEU A 1 62 ? -3.682 -42.969 -23.578 1 93.19 62 LEU A CA 1
ATOM 474 C C . LEU A 1 62 ? -4.305 -43.844 -22.484 1 93.19 62 LEU A C 1
ATOM 476 O O . LEU A 1 62 ? -5.531 -43.938 -22.391 1 93.19 62 LEU A O 1
ATOM 480 N N . LYS A 1 63 ? -3.449 -44.469 -21.688 1 92.56 63 LYS A N 1
ATOM 481 C CA . LYS A 1 63 ? -3.973 -45.219 -20.562 1 92.56 63 LYS A CA 1
ATOM 482 C C . LYS A 1 63 ? -4.66 -44.312 -19.547 1 92.56 63 LYS A C 1
ATOM 484 O O . LYS A 1 63 ? -5.715 -44.656 -19 1 92.56 63 LYS A O 1
ATOM 489 N N . ARG A 1 64 ? -4.066 -43.219 -19.359 1 92.25 64 ARG A N 1
ATOM 490 C CA . ARG A 1 64 ? -4.664 -42.25 -18.438 1 92.25 64 ARG A CA 1
ATOM 491 C C . ARG A 1 64 ? -5.984 -41.719 -19 1 92.25 64 ARG A C 1
ATOM 493 O O . ARG A 1 64 ? -6.961 -41.594 -18.266 1 92.25 64 ARG A O 1
ATOM 500 N N . LEU A 1 65 ? -6.012 -41.438 -20.328 1 94.62 65 LEU A N 1
ATOM 501 C CA . LEU A 1 65 ? -7.23 -40.938 -20.969 1 94.62 65 LEU A CA 1
ATOM 502 C C . LEU A 1 65 ? -8.336 -42 -20.891 1 94.62 65 LEU A C 1
ATOM 504 O O . LEU A 1 65 ? -9.492 -41.656 -20.625 1 94.62 65 LEU A O 1
ATOM 508 N N . PHE A 1 66 ? -7.984 -43.219 -21.031 1 95.56 66 PHE A N 1
ATOM 509 C CA . PHE A 1 66 ? -8.961 -44.281 -21 1 95.56 66 PHE A CA 1
ATOM 510 C C . PHE A 1 66 ? -9.539 -44.438 -19.594 1 95.56 66 PHE A C 1
ATOM 512 O O . PHE A 1 66 ? -10.75 -44.594 -19.422 1 95.56 66 PHE A O 1
ATOM 519 N N . ARG A 1 67 ? -8.742 -44.438 -18.641 1 95.75 67 ARG A N 1
ATOM 520 C CA . ARG A 1 67 ? -9.18 -44.594 -17.25 1 95.75 67 ARG A CA 1
ATOM 521 C C . ARG A 1 67 ? -10.141 -43.469 -16.859 1 95.75 67 ARG A C 1
ATOM 523 O O . ARG A 1 67 ? -11.203 -43.719 -16.281 1 95.75 67 ARG A O 1
ATOM 530 N N . CYS A 1 68 ? -9.805 -42.281 -17.188 1 95.81 68 CYS A N 1
ATOM 531 C CA . CYS A 1 68 ? -10.633 -41.125 -16.812 1 95.81 68 CYS A CA 1
ATOM 532 C C . CYS A 1 68 ? -11.938 -41.125 -17.609 1 95.81 68 CYS A C 1
ATOM 534 O O . CYS A 1 68 ? -13 -40.844 -17.062 1 95.81 68 CYS A O 1
ATOM 536 N N . SER A 1 69 ? -11.883 -41.469 -18.906 1 96.81 69 SER A N 1
ATOM 537 C CA . SER A 1 69 ? -13.078 -41.5 -19.734 1 96.81 69 SER A CA 1
ATOM 538 C C . SER A 1 69 ? -14.008 -42.625 -19.328 1 96.81 69 SER A C 1
ATOM 540 O O . SER A 1 69 ? -15.234 -42.5 -19.375 1 96.81 69 SER A O 1
ATOM 542 N N . LEU A 1 70 ? -13.414 -43.719 -18.906 1 96.81 70 LEU A N 1
ATOM 543 C CA . LEU A 1 70 ? -14.227 -44.844 -18.469 1 96.81 70 LEU A CA 1
ATOM 544 C C . LEU A 1 70 ? -14.977 -44.5 -17.188 1 96.81 70 LEU A C 1
ATOM 546 O O . LEU A 1 70 ? -16.156 -44.844 -17.047 1 96.81 70 LEU A O 1
ATOM 550 N N . ALA A 1 71 ? -14.32 -43.906 -16.25 1 97.12 71 ALA A N 1
ATOM 551 C CA . ALA A 1 71 ? -14.977 -43.5 -15 1 97.12 71 ALA A CA 1
ATOM 552 C C . ALA A 1 71 ? -16.156 -42.594 -15.273 1 97.12 71 ALA A C 1
ATOM 554 O O . ALA A 1 71 ? -17.25 -42.781 -14.719 1 97.12 71 ALA A O 1
ATOM 555 N N . MET A 1 72 ? -16.016 -41.594 -16.156 1 96.94 72 MET A N 1
ATOM 556 C CA . MET A 1 72 ? -17.078 -40.656 -16.5 1 96.94 72 MET A CA 1
ATOM 557 C C . MET A 1 72 ? -18.203 -41.375 -17.25 1 96.94 72 MET A C 1
ATOM 559 O O . MET A 1 72 ? -19.391 -41.094 -17.016 1 96.94 72 MET A O 1
ATOM 563 N N . TRP A 1 73 ? -17.812 -42.312 -18.094 1 96.69 73 TRP A N 1
ATOM 564 C CA . TRP A 1 73 ? -18.812 -43.031 -18.875 1 96.69 73 TRP A CA 1
ATOM 565 C C . TRP A 1 73 ? -19.641 -43.938 -17.984 1 96.69 73 TRP A C 1
ATOM 567 O O . TRP A 1 73 ? -20.859 -44.062 -18.188 1 96.69 73 TRP A O 1
ATOM 577 N N . ILE A 1 74 ? -19.062 -44.594 -16.984 1 95.94 74 ILE A N 1
ATOM 578 C CA . ILE A 1 74 ? -19.797 -45.406 -16.031 1 95.94 74 ILE A CA 1
ATOM 579 C C . ILE A 1 74 ? -20.828 -44.562 -15.281 1 95.94 74 ILE A C 1
ATOM 581 O O . ILE A 1 74 ? -21.969 -45 -15.094 1 95.94 74 ILE A O 1
ATOM 585 N N . MET A 1 75 ? -20.391 -43.375 -14.852 1 96.12 75 MET A N 1
ATOM 586 C CA . MET A 1 75 ? -21.312 -42.5 -14.156 1 96.12 75 MET A CA 1
ATOM 587 C C . MET A 1 75 ? -22.484 -42.125 -15.062 1 96.12 75 MET A C 1
ATOM 589 O O . MET A 1 75 ? -23.625 -42.062 -14.617 1 96.12 75 MET A O 1
ATOM 593 N N . ASN A 1 76 ? -22.219 -41.938 -16.344 1 94.75 76 ASN A N 1
ATOM 594 C CA . ASN A 1 76 ? -23.266 -41.594 -17.297 1 94.75 76 ASN A CA 1
ATOM 595 C C . ASN A 1 76 ? -24.25 -42.75 -17.5 1 94.75 76 ASN A C 1
ATOM 597 O O . ASN A 1 76 ? -25.453 -42.562 -17.578 1 94.75 76 ASN A O 1
ATOM 601 N N . ILE A 1 77 ? -23.75 -43.906 -17.531 1 94.75 77 ILE A N 1
ATOM 602 C CA . ILE A 1 77 ? -24.594 -45.094 -17.703 1 94.75 77 ILE A CA 1
ATOM 603 C C . ILE A 1 77 ? -25.5 -45.25 -16.484 1 94.75 77 ILE A C 1
ATOM 605 O O . ILE A 1 77 ? -26.672 -45.594 -16.625 1 94.75 77 ILE A O 1
ATOM 609 N N . LEU A 1 78 ? -24.938 -44.969 -15.328 1 94.44 78 LEU A N 1
ATOM 610 C CA . LEU A 1 78 ? -25.734 -45.094 -14.117 1 94.44 78 LEU A CA 1
ATOM 611 C C . LEU A 1 78 ? -26.859 -44.062 -14.102 1 94.44 78 LEU A C 1
ATOM 613 O O . LEU A 1 78 ? -27.938 -44.344 -13.562 1 94.44 78 LEU A O 1
ATOM 617 N N . ILE A 1 79 ? -26.672 -42.938 -14.711 1 93.12 79 ILE A N 1
ATOM 618 C CA . ILE A 1 79 ? -27.703 -41.906 -14.742 1 93.12 79 ILE A CA 1
ATOM 619 C C . ILE A 1 79 ? -28.797 -42.281 -15.734 1 93.12 79 ILE A C 1
ATOM 621 O O . ILE A 1 79 ? -29.969 -42 -15.516 1 93.12 79 ILE A O 1
ATOM 625 N N . TYR A 1 80 ? -28.5 -43.094 -16.844 1 91.62 80 TYR A N 1
ATOM 626 C CA . TYR A 1 80 ? -29.469 -43.469 -17.859 1 91.62 80 TYR A CA 1
ATOM 627 C C . TYR A 1 80 ? -30.266 -44.688 -17.438 1 91.62 80 TYR A C 1
ATOM 629 O O . TYR A 1 80 ? -31.25 -45.062 -18.094 1 91.62 80 TYR A O 1
ATOM 637 N N . ILE A 1 81 ? -29.891 -45.281 -16.266 1 92.19 81 ILE A N 1
ATOM 638 C CA . ILE A 1 81 ? -30.688 -46.375 -15.695 1 92.19 81 ILE A CA 1
ATOM 639 C C . ILE A 1 81 ? -31.734 -45.812 -14.75 1 92.19 81 ILE A C 1
ATOM 641 O O . ILE A 1 81 ? -31.391 -45.25 -13.688 1 92.19 81 ILE A O 1
ATOM 645 N N . ASN A 1 82 ? -32.938 -45.938 -15.008 1 87.62 82 ASN A N 1
ATOM 646 C CA . ASN A 1 82 ?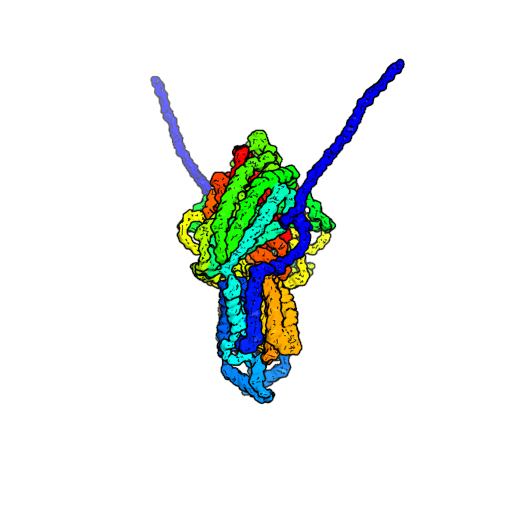 -34.062 -45.219 -14.391 1 87.62 82 ASN A CA 1
ATOM 647 C C . ASN A 1 82 ? -34.156 -45.531 -12.898 1 87.62 82 ASN A C 1
ATOM 649 O O . ASN A 1 82 ? -34.312 -44.594 -12.086 1 87.62 82 ASN A O 1
ATOM 653 N N . PRO A 1 83 ? -34 -46.75 -12.477 1 90.44 83 PRO A N 1
ATOM 654 C CA . PRO A 1 83 ? -34.125 -47 -11.031 1 90.44 83 PRO A CA 1
ATOM 655 C C . PRO A 1 83 ? -33 -46.344 -10.234 1 90.44 83 PRO A C 1
ATOM 657 O O . PRO A 1 83 ? -33.219 -45.875 -9.117 1 90.44 83 PRO A O 1
ATOM 660 N N . ILE A 1 84 ? -31.828 -46.281 -10.789 1 91.44 84 ILE A N 1
ATOM 661 C CA . ILE A 1 84 ? -30.703 -45.656 -10.102 1 91.44 84 ILE A CA 1
ATOM 662 C C . ILE A 1 84 ? -30.875 -44.125 -10.109 1 91.44 84 ILE A C 1
ATOM 664 O O . ILE A 1 84 ? -30.594 -43.469 -9.102 1 91.44 84 ILE A O 1
ATOM 668 N N . GLN A 1 85 ? -31.359 -43.656 -11.18 1 89.56 85 GLN A N 1
ATOM 669 C CA . GLN A 1 85 ? -31.578 -42.219 -11.281 1 89.56 85 GLN A CA 1
ATOM 670 C C . GLN A 1 85 ? -32.625 -41.75 -10.281 1 89.56 85 GLN A C 1
ATOM 672 O O . GLN A 1 85 ? -32.5 -40.688 -9.695 1 89.56 85 GLN A O 1
ATOM 677 N N . SER A 1 86 ? -33.656 -42.5 -10.086 1 87 86 SER A N 1
ATOM 678 C CA . SER A 1 86 ? -34.719 -42.094 -9.164 1 87 86 SER A CA 1
ATOM 679 C C . SER A 1 86 ? -34.219 -42.125 -7.719 1 87 86 SER A C 1
ATOM 681 O O . SER A 1 86 ? -34.688 -41.344 -6.895 1 87 86 SER A O 1
ATOM 683 N N . GLU A 1 87 ? -33.25 -43 -7.484 1 88.94 87 GLU A N 1
ATOM 684 C CA . GLU A 1 87 ? -32.688 -43.031 -6.148 1 88.94 87 GLU A CA 1
ATOM 685 C C . GLU A 1 87 ? -31.703 -41.875 -5.926 1 88.94 87 GLU A C 1
ATOM 687 O O . GLU A 1 87 ? -31.625 -41.344 -4.824 1 88.94 87 GLU A O 1
ATOM 692 N N . MET A 1 88 ? -31.016 -41.531 -6.887 1 90.06 88 MET A N 1
ATOM 693 C CA . MET A 1 88 ? -30.078 -40.438 -6.773 1 90.06 88 MET A CA 1
ATOM 694 C C . MET A 1 88 ? -30.797 -39.094 -6.68 1 90.06 88 MET A C 1
ATOM 696 O O . MET A 1 88 ? -30.375 -38.188 -5.941 1 90.06 88 MET A O 1
ATOM 700 N N . GLY A 1 89 ? -31.797 -39 -7.312 1 84.31 89 GLY A N 1
ATOM 701 C CA . GLY A 1 89 ? -32.531 -37.781 -7.262 1 84.31 89 GLY A CA 1
ATOM 702 C C . GLY A 1 89 ? -32.344 -36.906 -8.492 1 84.31 89 GLY A C 1
ATOM 703 O O . GLY A 1 89 ? -31.656 -37.312 -9.438 1 84.31 89 GLY A O 1
ATOM 704 N N . GLN A 1 90 ? -32.844 -35.656 -8.422 1 82.38 90 GLN A N 1
ATOM 705 C CA . GLN A 1 90 ? -32.844 -34.75 -9.555 1 82.38 90 GLN A CA 1
ATOM 706 C C . GLN A 1 90 ? -31.453 -34.125 -9.758 1 82.38 90 GLN A C 1
ATOM 708 O O . GLN A 1 90 ? -31.141 -33.656 -10.844 1 82.38 90 GLN A O 1
ATOM 713 N N . ALA A 1 91 ? -30.609 -34.281 -8.773 1 89.44 91 ALA A N 1
ATOM 714 C CA . ALA A 1 91 ? -29.281 -33.656 -8.875 1 89.44 91 ALA A CA 1
ATOM 715 C C . ALA A 1 91 ? -28.219 -34.719 -9.164 1 89.44 91 ALA A C 1
ATOM 717 O O . ALA A 1 91 ? -27.094 -34.594 -8.68 1 89.44 91 ALA A O 1
ATOM 718 N N . SER A 1 92 ? -28.516 -35.75 -9.969 1 91.5 92 SER A N 1
ATOM 719 C CA . SER A 1 92 ? -27.562 -36.812 -10.305 1 91.5 92 SER A CA 1
ATOM 720 C C . SER A 1 92 ? -26.391 -36.25 -11.117 1 91.5 92 SER A C 1
ATOM 722 O O . SER A 1 92 ? -25.312 -36.844 -11.148 1 91.5 92 SER A O 1
ATOM 724 N N . PHE A 1 93 ? -26.609 -35.031 -11.75 1 91.75 93 PHE A N 1
ATOM 725 C CA . PHE A 1 93 ? -25.578 -34.406 -12.57 1 91.75 93 PHE A CA 1
ATOM 726 C C . PHE A 1 93 ? -24.375 -34 -11.727 1 91.75 93 PHE A C 1
ATOM 728 O O . PHE A 1 93 ? -23.281 -33.781 -12.25 1 91.75 93 PHE A O 1
ATOM 735 N N . LEU A 1 94 ? -24.5 -33.875 -10.414 1 94.38 94 LEU A N 1
ATOM 736 C CA . LEU A 1 94 ? -23.422 -33.469 -9.539 1 94.38 94 LEU A CA 1
ATOM 737 C C . LEU A 1 94 ? -22.312 -34.5 -9.508 1 94.38 94 LEU A C 1
ATOM 739 O O . LEU A 1 94 ? -21.141 -34.188 -9.289 1 94.38 94 LEU A O 1
ATOM 743 N N . GLY A 1 95 ? -22.672 -35.719 -9.734 1 94.62 95 GLY A N 1
ATOM 744 C CA . GLY A 1 95 ? -21.656 -36.75 -9.844 1 94.62 95 GLY A CA 1
ATOM 745 C C . GLY A 1 95 ? -20.719 -36.531 -11.023 1 94.62 95 GLY A C 1
ATOM 746 O O . GLY A 1 95 ? -19.5 -36.719 -10.898 1 94.62 95 GLY A O 1
ATOM 747 N N . CYS A 1 96 ? -21.297 -36.125 -12.141 1 95.19 96 CYS A N 1
ATOM 748 C CA . CYS A 1 96 ? -20.484 -35.812 -13.312 1 95.19 96 CYS A CA 1
ATOM 749 C C . CYS A 1 96 ? -19.609 -34.594 -13.078 1 95.19 96 CYS A C 1
ATOM 751 O O . CYS A 1 96 ? -18.469 -34.562 -13.531 1 95.19 96 CYS A O 1
ATOM 753 N N . ILE A 1 97 ? -20.125 -33.625 -12.352 1 94.19 97 ILE A N 1
ATOM 754 C CA . ILE A 1 97 ? -19.359 -32.406 -12.07 1 94.19 97 ILE A CA 1
ATOM 755 C C . ILE A 1 97 ? -18.141 -32.75 -11.227 1 94.19 97 ILE A C 1
ATOM 757 O O . ILE A 1 97 ? -17.047 -32.25 -11.484 1 94.19 97 ILE A O 1
ATOM 761 N N . VAL A 1 98 ? -18.281 -33.562 -10.297 1 94.88 98 VAL A N 1
ATOM 762 C CA . VAL A 1 98 ? -17.188 -33.969 -9.414 1 94.88 98 VAL A CA 1
ATOM 763 C C . VAL A 1 98 ? -16.094 -34.688 -10.227 1 94.88 98 VAL A C 1
ATOM 765 O O . VAL A 1 98 ? -14.906 -34.438 -10.016 1 94.88 98 VAL A O 1
ATOM 768 N N . LEU A 1 99 ? -16.484 -35.469 -11.18 1 95.62 99 LEU A N 1
ATOM 769 C CA . LEU A 1 99 ? -15.516 -36.219 -11.977 1 95.62 99 LEU A CA 1
ATOM 770 C C . LEU A 1 99 ? -14.812 -35.312 -12.969 1 95.62 99 LEU A C 1
ATOM 772 O O . LEU A 1 99 ? -13.68 -35.594 -13.383 1 95.62 99 LEU A O 1
ATOM 776 N N . TRP A 1 100 ? -15.477 -34.25 -13.406 1 94.5 100 TRP A N 1
ATOM 777 C CA . TRP A 1 100 ? -14.797 -33.281 -14.25 1 94.5 100 TRP A CA 1
ATOM 778 C C . TRP A 1 100 ? -13.797 -32.469 -13.438 1 94.5 100 TRP A C 1
ATOM 780 O O . TRP A 1 100 ? -12.734 -32.094 -13.945 1 94.5 100 TRP A O 1
ATOM 790 N N . LEU A 1 101 ? -14.125 -32.188 -12.164 1 91.5 101 LEU A N 1
ATOM 791 C CA . LEU A 1 101 ? -13.25 -31.391 -11.297 1 91.5 101 LEU A CA 1
ATOM 792 C C . LEU A 1 101 ? -12.062 -32.219 -10.828 1 91.5 101 LEU A C 1
ATOM 794 O O . LEU A 1 101 ? -10.938 -31.719 -10.781 1 91.5 101 LEU A O 1
ATOM 798 N N . ALA A 1 102 ? -12.336 -33.469 -10.453 1 92.25 102 ALA A N 1
ATOM 799 C CA . ALA A 1 102 ? -11.281 -34.344 -9.969 1 92.25 102 ALA A CA 1
ATOM 800 C C . ALA A 1 102 ? -11.344 -35.719 -10.641 1 92.25 102 ALA A C 1
ATOM 802 O O . ALA A 1 102 ? -11.781 -36.688 -10.039 1 92.25 102 ALA A O 1
ATOM 803 N N . PRO A 1 103 ? -10.781 -35.75 -11.844 1 93.12 103 PRO A N 1
ATOM 804 C CA . PRO A 1 103 ? -10.734 -37.062 -12.492 1 93.12 103 PRO A CA 1
ATOM 805 C C . PRO A 1 103 ? -9.68 -38 -11.891 1 93.12 103 PRO A C 1
ATOM 807 O O . PRO A 1 103 ? -8.766 -37.531 -11.203 1 93.12 103 PRO A O 1
ATOM 810 N N . PRO A 1 104 ? -9.836 -39.25 -11.992 1 93.56 104 PRO A N 1
ATOM 811 C CA . PRO A 1 104 ? -8.836 -40.188 -11.469 1 93.56 104 PRO A CA 1
ATOM 812 C C . PRO A 1 104 ? -7.594 -40.281 -12.359 1 93.56 104 PRO A C 1
ATOM 814 O O . PRO A 1 104 ? -7.301 -41.344 -12.906 1 93.56 104 PRO A O 1
ATOM 817 N N . SER A 1 105 ? -6.871 -39.219 -12.492 1 88.81 105 SER A N 1
ATOM 818 C CA . SER A 1 105 ? -5.699 -39.188 -13.359 1 88.81 105 SER A CA 1
ATOM 819 C C . SER A 1 105 ? -4.414 -39.406 -12.57 1 88.81 105 SER A C 1
ATOM 821 O O . SER A 1 105 ? -3.373 -39.719 -13.148 1 88.81 105 SER A O 1
ATOM 823 N N . GLY A 1 106 ? -4.426 -39.312 -11.336 1 84.69 106 GLY A N 1
ATOM 824 C CA . GLY A 1 106 ? -3.209 -39.438 -10.555 1 84.69 106 GLY A CA 1
ATOM 825 C C . GLY A 1 106 ? -3.053 -40.781 -9.898 1 84.69 106 GLY A C 1
ATOM 826 O O . GLY A 1 106 ? -3.529 -41.781 -10.43 1 84.69 106 GLY A O 1
ATOM 827 N N . THR A 1 107 ? -2.312 -40.812 -8.875 1 86.44 107 THR A N 1
ATOM 828 C CA . THR A 1 107 ? -2.043 -42.031 -8.133 1 86.44 107 THR A CA 1
ATOM 829 C C . THR A 1 107 ? -3.23 -42.406 -7.25 1 86.44 107 THR A C 1
ATOM 831 O O . THR A 1 107 ? -4.156 -41.594 -7.078 1 86.44 107 THR A O 1
ATOM 834 N N . ILE A 1 108 ? -3.254 -43.625 -6.785 1 86.81 108 ILE A N 1
ATOM 835 C CA . ILE A 1 108 ? -4.352 -44.125 -5.969 1 86.81 108 ILE A CA 1
ATOM 836 C C . ILE A 1 108 ? -4.48 -43.281 -4.703 1 86.81 108 ILE A C 1
ATOM 838 O O . ILE A 1 108 ? -5.586 -42.875 -4.316 1 86.81 108 ILE A O 1
ATOM 842 N N . PHE A 1 109 ? -3.432 -42.906 -4.141 1 82.94 109 PHE A N 1
ATOM 843 C CA . PHE A 1 109 ? -3.504 -42.156 -2.893 1 82.94 109 PHE A CA 1
ATOM 844 C C . PHE A 1 109 ? -3.961 -40.75 -3.148 1 82.94 109 PHE A C 1
ATOM 846 O O . PHE A 1 109 ? -4.688 -40.156 -2.338 1 82.94 109 PHE A O 1
ATOM 853 N N . MET A 1 110 ? -3.492 -40.219 -4.219 1 84.31 110 MET A N 1
ATOM 854 C CA . MET A 1 110 ? -3.939 -38.875 -4.559 1 84.31 110 MET A CA 1
ATOM 855 C C . MET A 1 110 ? -5.441 -38.844 -4.824 1 84.31 110 MET A C 1
ATOM 857 O O . MET A 1 110 ? -6.117 -37.844 -4.508 1 84.31 110 MET A O 1
ATOM 861 N N . GLN A 1 111 ? -5.926 -39.906 -5.363 1 89.56 111 GLN A N 1
ATOM 862 C CA . GLN A 1 111 ? -7.359 -39.969 -5.609 1 89.56 111 GLN A CA 1
ATOM 863 C C . GLN A 1 111 ? -8.125 -40.188 -4.309 1 89.56 111 GLN A C 1
ATOM 865 O O . GLN A 1 111 ? -9.25 -39.688 -4.16 1 89.56 111 GLN A O 1
ATOM 870 N N . LEU A 1 112 ? -7.508 -40.875 -3.414 1 88.94 112 LEU A N 1
ATOM 871 C CA . LEU A 1 112 ? -8.133 -41.062 -2.109 1 88.94 112 LEU A CA 1
ATOM 872 C C . LEU A 1 112 ? -8.234 -39.719 -1.374 1 88.94 112 LEU A C 1
ATOM 874 O O . LEU A 1 112 ? -9.25 -39.438 -0.747 1 88.94 112 LEU A O 1
ATOM 878 N N . ILE A 1 113 ? -7.242 -38.938 -1.433 1 86.31 113 ILE A N 1
ATOM 879 C CA . ILE A 1 113 ? -7.262 -37.656 -0.789 1 86.31 113 ILE A CA 1
ATOM 880 C C . ILE A 1 113 ? -8.305 -36.75 -1.456 1 86.31 113 ILE A C 1
ATOM 882 O O . ILE A 1 113 ? -9.016 -36 -0.78 1 86.31 113 ILE A O 1
ATOM 886 N N . ALA A 1 114 ? -8.383 -36.812 -2.787 1 89.88 114 ALA A N 1
ATOM 887 C CA . ALA A 1 114 ? -9.398 -36.031 -3.5 1 89.88 114 ALA A CA 1
ATOM 888 C C . ALA A 1 114 ? -10.805 -36.438 -3.074 1 89.88 114 ALA A C 1
ATOM 890 O O . ALA A 1 114 ? -11.672 -35.594 -2.881 1 89.88 114 ALA A O 1
ATOM 891 N N . ALA A 1 115 ? -11 -37.719 -2.869 1 93.88 115 ALA A N 1
ATOM 892 C CA . ALA A 1 115 ? -12.305 -38.219 -2.463 1 93.88 115 ALA A CA 1
ATOM 893 C C . ALA A 1 115 ? -12.664 -37.75 -1.057 1 93.88 115 ALA A C 1
ATOM 895 O O . ALA A 1 115 ? -13.797 -37.312 -0.808 1 93.88 115 ALA A O 1
ATOM 896 N N . VAL A 1 116 ? -11.711 -37.781 -0.215 1 91.38 116 VAL A N 1
ATOM 897 C CA . VAL A 1 116 ? -11.961 -37.344 1.163 1 91.38 116 VAL A CA 1
ATOM 898 C C . VAL A 1 116 ? -12.234 -35.844 1.214 1 91.38 116 VAL A C 1
ATOM 900 O O . VAL A 1 116 ? -13.117 -35.406 1.954 1 91.38 116 VAL A O 1
ATOM 903 N N . THR A 1 117 ? -11.531 -35.094 0.46 1 92.25 117 THR A N 1
ATOM 904 C CA . THR A 1 117 ? -11.719 -33.656 0.472 1 92.25 117 THR A CA 1
ATOM 905 C C . THR A 1 117 ? -13.07 -33.281 -0.133 1 92.25 117 THR A C 1
ATOM 907 O O . THR A 1 117 ? -13.734 -32.344 0.343 1 92.25 117 THR A O 1
ATOM 910 N N . VAL A 1 118 ? -13.516 -33.969 -1.14 1 95 118 VAL A N 1
ATOM 911 C CA . VAL A 1 118 ? -14.82 -33.688 -1.735 1 95 118 VAL A CA 1
ATOM 912 C C . VAL A 1 118 ? -15.922 -34.031 -0.732 1 95 118 VAL A C 1
ATOM 914 O O . VAL A 1 118 ? -16.844 -33.219 -0.52 1 95 118 VAL A O 1
ATOM 917 N N . MET A 1 119 ? -15.773 -35.156 -0.081 1 95.5 119 MET A N 1
ATOM 918 C CA . MET A 1 119 ? -16.797 -35.594 0.862 1 95.5 119 MET A CA 1
ATOM 919 C C . MET A 1 119 ? -16.828 -34.688 2.094 1 95.5 119 MET A C 1
ATOM 921 O O . MET A 1 119 ? -17.891 -34.469 2.672 1 95.5 119 MET A O 1
ATOM 925 N N . LEU A 1 120 ? -15.711 -34.219 2.432 1 94.31 120 LEU A N 1
ATOM 926 C CA . LEU A 1 120 ? -15.672 -33.281 3.553 1 94.31 120 LEU A CA 1
ATOM 927 C C . LEU A 1 120 ? -16.438 -32 3.225 1 94.31 120 LEU A C 1
ATOM 929 O O . LEU A 1 120 ? -17.125 -31.453 4.082 1 94.31 120 LEU A O 1
ATOM 933 N N . GLY A 1 121 ? -16.328 -31.547 2.023 1 95 121 GLY A N 1
ATOM 934 C CA . GLY A 1 121 ? -17.047 -30.359 1.613 1 95 121 GLY A CA 1
ATOM 935 C C . GLY A 1 121 ? -18.562 -30.531 1.611 1 95 121 GLY A C 1
ATOM 936 O O . GLY A 1 121 ? -19.281 -29.734 2.188 1 95 121 GLY A O 1
ATOM 937 N N . VAL A 1 122 ? -19.016 -31.625 1.134 1 96.19 122 VAL A N 1
ATOM 938 C CA . VAL A 1 122 ? -20.438 -31.875 1.004 1 96.19 122 VAL A CA 1
ATOM 939 C C . VAL A 1 122 ? -21.047 -32.156 2.377 1 96.19 122 VAL A C 1
ATOM 941 O O . VAL A 1 122 ? -22.125 -31.688 2.707 1 96.19 122 VAL A O 1
ATOM 944 N N . THR A 1 123 ? -20.266 -32.875 3.244 1 95.75 123 THR A N 1
ATOM 945 C CA . THR A 1 123 ? -20.812 -33.281 4.531 1 95.75 123 THR A CA 1
ATOM 946 C C . THR A 1 123 ? -20.797 -32.125 5.52 1 95.75 123 THR A C 1
ATOM 948 O O . THR A 1 123 ? -21.703 -31.969 6.34 1 95.75 123 THR A O 1
ATOM 951 N N . THR A 1 124 ? -19.828 -31.297 5.492 1 95.88 124 THR A N 1
ATOM 952 C CA . THR A 1 124 ? -19.812 -30.156 6.398 1 95.88 124 THR A CA 1
ATOM 953 C C . THR A 1 124 ? -20.891 -29.156 6.031 1 95.88 124 THR A C 1
ATOM 955 O O . THR A 1 124 ? -21.531 -28.578 6.91 1 95.88 124 THR A O 1
ATOM 958 N N . ALA A 1 125 ? -21.094 -28.906 4.734 1 97.12 125 ALA A N 1
ATOM 959 C CA . ALA A 1 125 ? -22.156 -28.016 4.297 1 97.12 125 ALA A CA 1
ATOM 960 C C . ALA A 1 125 ? -23.531 -28.578 4.664 1 97.12 125 ALA A C 1
ATOM 962 O O . ALA A 1 125 ? -24.438 -27.828 5.059 1 97.12 125 ALA A O 1
ATOM 963 N N . TRP A 1 126 ? -23.688 -29.969 4.551 1 96.38 126 TRP A N 1
ATOM 964 C CA . TRP A 1 126 ? -24.938 -30.641 4.93 1 96.38 126 TRP A CA 1
ATOM 965 C C . TRP A 1 126 ? -25.203 -30.484 6.422 1 96.38 126 TRP A C 1
ATOM 967 O O . TRP A 1 126 ? -26.297 -30.109 6.832 1 96.38 126 TRP A O 1
ATOM 977 N N . ALA A 1 127 ? -24.188 -30.672 7.219 1 96.19 127 ALA A N 1
ATOM 978 C CA . ALA A 1 127 ? -24.344 -30.562 8.672 1 96.19 127 ALA A CA 1
ATOM 979 C C . ALA A 1 127 ? -24.672 -29.141 9.078 1 96.19 127 ALA A C 1
ATOM 981 O O . ALA A 1 127 ? -25.594 -28.906 9.875 1 96.19 127 ALA A O 1
ATOM 982 N N . TRP A 1 128 ? -24.016 -28.156 8.516 1 96.31 128 TRP A N 1
ATOM 983 C CA . TRP A 1 128 ? -24.281 -26.766 8.852 1 96.31 128 TRP A CA 1
ATOM 984 C C . TRP A 1 128 ? -25.641 -26.328 8.312 1 96.31 128 TRP A C 1
ATOM 986 O O . TRP A 1 128 ? -26.328 -25.5 8.938 1 96.31 128 TRP A O 1
ATOM 996 N N . GLY A 1 129 ? -25.969 -26.875 7.168 1 96 129 GLY A N 1
ATOM 997 C CA . GLY A 1 129 ? -27.266 -26.562 6.605 1 96 129 GLY A CA 1
ATOM 998 C C . GLY A 1 129 ? -28.422 -27.047 7.461 1 96 129 GLY A C 1
ATOM 999 O O . GLY A 1 129 ? -29.406 -26.328 7.664 1 96 129 GLY A O 1
ATOM 1000 N N . VAL A 1 130 ? -28.297 -28.203 8.047 1 95.75 130 VAL A N 1
ATOM 1001 C CA . VAL A 1 130 ? -29.344 -28.781 8.875 1 95.75 130 VAL A CA 1
ATOM 1002 C C . VAL A 1 130 ? -29.438 -28.047 10.203 1 95.75 130 VAL A C 1
ATOM 1004 O O . VAL A 1 130 ? -30.531 -27.797 10.719 1 95.75 130 VAL A O 1
ATOM 1007 N N . VAL A 1 131 ? -28.312 -27.641 10.711 1 95.62 131 VAL A N 1
ATOM 1008 C CA . VAL A 1 131 ? -28.312 -26.828 11.93 1 95.62 131 VAL A CA 1
ATOM 1009 C C . VAL A 1 131 ? -28.969 -25.484 11.672 1 95.62 131 VAL A C 1
ATOM 1011 O O . VAL A 1 131 ? -29.719 -24.984 12.508 1 95.62 131 VAL A O 1
ATOM 1014 N N . SER A 1 132 ? -28.734 -24.938 10.5 1 95.88 132 SER A N 1
ATOM 1015 C CA . SER A 1 132 ? -29.328 -23.656 10.125 1 95.88 132 SER A CA 1
ATOM 1016 C C . SER A 1 132 ? -30.844 -23.797 9.961 1 95.88 132 SER A C 1
ATOM 1018 O O . SER A 1 132 ? -31.594 -22.891 10.336 1 95.88 132 SER A O 1
ATOM 1020 N N . MET A 1 133 ? -31.281 -24.953 9.422 1 94.88 133 MET A N 1
ATOM 1021 C CA . MET A 1 133 ? -32.719 -25.188 9.234 1 94.88 133 MET A CA 1
ATOM 1022 C C . MET A 1 133 ? -33.406 -25.297 10.578 1 94.88 133 MET A C 1
ATOM 1024 O O . MET A 1 133 ? -34.469 -24.703 10.773 1 94.88 133 MET A O 1
ATOM 1028 N N . ARG A 1 134 ? -32.812 -25.953 11.531 1 94.5 134 ARG A N 1
ATOM 1029 C CA . ARG A 1 134 ? -33.406 -26.094 12.859 1 94.5 134 ARG A CA 1
ATOM 1030 C C . ARG A 1 134 ? -33.438 -24.75 13.586 1 94.5 134 ARG A C 1
ATOM 1032 O O . ARG A 1 134 ? -34.438 -24.422 14.242 1 94.5 134 ARG A O 1
ATOM 1039 N N . ALA A 1 135 ? -32.438 -23.969 13.438 1 94.69 135 ALA A N 1
ATOM 1040 C CA . ALA A 1 135 ? -32.375 -22.656 14.07 1 94.69 135 ALA A CA 1
ATOM 1041 C C . ALA A 1 135 ? -33.375 -21.703 13.438 1 94.69 135 ALA A C 1
ATOM 1043 O O . ALA A 1 135 ? -34.031 -20.906 14.133 1 94.69 135 ALA A O 1
ATOM 1044 N N . ALA A 1 136 ? -33.531 -21.734 12.133 1 94.38 136 ALA A N 1
ATOM 1045 C CA . ALA A 1 136 ? -34.406 -20.828 11.422 1 94.38 136 ALA A CA 1
ATOM 1046 C C . ALA A 1 136 ? -35.875 -21.141 11.734 1 94.38 136 ALA A C 1
ATOM 1048 O O . ALA A 1 136 ? -36.688 -20.219 11.961 1 94.38 136 ALA A O 1
ATOM 1049 N N . LEU A 1 137 ? -36.281 -22.422 11.812 1 91.44 137 LEU A N 1
ATOM 1050 C CA . LEU A 1 137 ? -37.656 -22.797 12.062 1 91.44 137 LEU A CA 1
ATOM 1051 C C . LEU A 1 137 ? -38.031 -22.562 13.516 1 91.44 137 LEU A C 1
ATOM 1053 O O . LEU A 1 137 ? -39.219 -22.422 13.844 1 91.44 137 LEU A O 1
ATOM 1057 N N . ALA A 1 138 ? -37.062 -22.375 14.375 1 91.19 138 ALA A N 1
ATOM 1058 C CA . ALA A 1 138 ? -37.312 -22.094 15.781 1 91.19 138 ALA A CA 1
ATOM 1059 C C . ALA A 1 138 ? -37.656 -20.609 16 1 91.19 138 ALA A C 1
ATOM 1061 O O . ALA A 1 138 ? -38.25 -20.25 17.016 1 91.19 138 ALA A O 1
ATOM 1062 N N . THR A 1 139 ? -37.344 -19.797 15.055 1 88.81 139 THR A N 1
ATOM 1063 C CA . THR A 1 139 ? -37.594 -18.359 15.203 1 88.81 139 THR A CA 1
ATOM 1064 C C . THR A 1 139 ? -39.062 -18.031 14.898 1 88.81 139 THR A C 1
ATOM 1066 O O . THR A 1 139 ? -39.562 -16.984 15.32 1 88.81 139 THR A O 1
ATOM 1069 N N . ARG A 1 140 ? -39.812 -18.875 14.102 1 85.94 140 ARG A N 1
ATOM 1070 C CA . ARG A 1 140 ? -41.188 -18.656 13.773 1 85.94 140 ARG A CA 1
ATOM 1071 C C . ARG A 1 140 ? -42.125 -19.297 14.812 1 85.94 140 ARG A C 1
ATOM 1073 O O . ARG A 1 140 ? -41.875 -20.438 15.227 1 85.94 140 ARG A O 1
ATOM 1080 N N . SER A 1 141 ? -43.156 -18.531 15.25 1 85.94 141 SER A N 1
ATOM 1081 C CA . SER A 1 141 ? -44.125 -19.062 16.203 1 85.94 141 SER A CA 1
ATOM 1082 C C . SER A 1 141 ? -44.969 -20.172 15.578 1 85.94 141 SER A C 1
ATOM 1084 O O . SER A 1 141 ? -45.344 -20.078 14.406 1 85.94 141 SER A O 1
ATOM 1086 N N . ASP A 1 142 ? -45.219 -21.266 16.188 1 85.62 142 ASP A N 1
ATOM 1087 C CA . ASP A 1 142 ? -46 -22.406 15.727 1 85.62 142 ASP A CA 1
ATOM 1088 C C . ASP A 1 142 ? -47.406 -22 15.359 1 85.62 142 ASP A C 1
ATOM 1090 O O . ASP A 1 142 ? -48 -22.531 14.414 1 85.62 142 ASP A O 1
ATOM 1094 N N . ALA A 1 143 ? -47.875 -21 16.016 1 85.31 143 ALA A N 1
ATOM 1095 C CA . ALA A 1 143 ? -49.219 -20.531 15.742 1 85.31 143 ALA A CA 1
ATOM 1096 C C . ALA A 1 143 ? -49.312 -19.875 14.375 1 85.31 143 ALA A C 1
ATOM 1098 O O . ALA A 1 143 ? -50.25 -20.109 13.625 1 85.31 143 ALA A O 1
ATOM 1099 N N . ASP A 1 144 ? -48.25 -19.188 14.094 1 85.69 144 ASP A N 1
ATOM 1100 C CA . ASP A 1 144 ? -48.25 -18.516 12.805 1 85.69 144 ASP A CA 1
ATOM 1101 C C . ASP A 1 144 ? -48.094 -19.516 11.656 1 85.69 144 ASP A C 1
ATOM 1103 O O . ASP A 1 144 ? -48.688 -19.359 10.594 1 85.69 144 ASP A O 1
ATOM 1107 N N . THR A 1 145 ? -47.312 -20.516 11.828 1 88.81 145 THR A N 1
ATOM 1108 C CA . THR A 1 145 ? -47.094 -21.531 10.805 1 88.81 145 THR A CA 1
ATOM 1109 C C . THR A 1 145 ? -48.375 -22.328 10.547 1 88.81 145 THR A C 1
ATOM 1111 O O . THR A 1 145 ? -48.719 -22.594 9.398 1 88.81 145 THR A O 1
ATOM 1114 N N . GLN A 1 146 ? -49.125 -22.625 11.594 1 87.75 146 GLN A N 1
ATOM 1115 C CA . GLN A 1 146 ? -50.344 -23.422 11.438 1 87.75 146 GLN A CA 1
ATOM 1116 C C . GLN A 1 146 ? -51.438 -22.594 10.797 1 87.75 146 GLN A C 1
ATOM 1118 O O . GLN A 1 146 ? -52.219 -23.109 10.008 1 87.75 146 GLN A O 1
ATOM 1123 N N . ALA A 1 147 ? -51.375 -21.391 11.133 1 87.12 147 ALA A N 1
ATOM 1124 C CA . ALA A 1 147 ? -52.375 -20.531 10.531 1 87.12 147 ALA A CA 1
ATOM 1125 C C . ALA A 1 147 ? -52.188 -20.391 9.023 1 87.12 147 ALA A C 1
ATOM 1127 O O . ALA A 1 147 ? -53.125 -20.438 8.25 1 87.12 147 ALA A O 1
ATOM 1128 N N . ARG A 1 148 ? -50.938 -20.312 8.609 1 88.69 148 ARG A N 1
ATOM 1129 C CA . ARG A 1 148 ? -50.656 -20.172 7.184 1 88.69 148 ARG A CA 1
ATOM 1130 C C . ARG A 1 148 ? -50.875 -21.484 6.445 1 88.69 148 ARG A C 1
ATOM 1132 O O . ARG A 1 148 ? -51.312 -21.5 5.293 1 88.69 148 ARG A O 1
ATOM 1139 N N . LEU A 1 149 ? -50.562 -22.531 7.094 1 88.94 149 LEU A N 1
ATOM 1140 C CA . LEU A 1 149 ? -50.781 -23.828 6.492 1 88.94 149 LEU A CA 1
ATOM 1141 C C . LEU A 1 149 ? -52.281 -24.109 6.32 1 88.94 149 LEU A C 1
ATOM 1143 O O . LEU A 1 149 ? -52.688 -24.703 5.324 1 88.94 149 LEU A O 1
ATOM 1147 N N . ALA A 1 150 ? -53.062 -23.609 7.238 1 86.88 150 ALA A N 1
ATOM 1148 C CA . ALA A 1 150 ? -54.5 -23.75 7.137 1 86.88 150 ALA A CA 1
ATOM 1149 C C . ALA A 1 150 ? -55.062 -22.922 5.988 1 86.88 150 ALA A C 1
ATOM 1151 O O . ALA A 1 150 ? -55.969 -23.359 5.266 1 86.88 150 ALA A O 1
ATOM 1152 N N . GLU A 1 151 ? -54.406 -21.875 5.84 1 88.31 151 GLU A N 1
ATOM 1153 C CA . GLU A 1 151 ? -54.812 -21.031 4.723 1 88.31 151 GLU A CA 1
ATOM 1154 C C . GLU A 1 151 ? -54.469 -21.688 3.385 1 88.31 151 GLU A C 1
ATOM 1156 O O . GLU A 1 151 ? -55.25 -21.594 2.426 1 88.31 151 GLU A O 1
ATOM 1161 N N . LEU A 1 152 ? -53.375 -22.281 3.342 1 87.88 152 LEU A N 1
ATOM 1162 C CA . LEU A 1 152 ? -52.938 -22.969 2.125 1 87.88 152 LEU A CA 1
ATOM 1163 C C . LEU A 1 152 ? -53.844 -24.141 1.807 1 87.88 152 LEU A C 1
ATOM 1165 O O . LEU A 1 152 ? -54.188 -24.375 0.645 1 87.88 152 LEU A O 1
ATOM 1169 N N . GLN A 1 153 ? -54.312 -24.828 2.801 1 84.56 153 GLN A N 1
ATOM 1170 C CA . GLN A 1 153 ? -55.188 -25.984 2.602 1 84.56 153 GLN A CA 1
ATOM 1171 C C . GLN A 1 153 ? -56.562 -25.531 2.143 1 84.56 153 GLN A C 1
ATOM 1173 O O . GLN A 1 153 ? -57.188 -26.188 1.305 1 84.56 153 GLN A O 1
ATOM 1178 N N . GLU A 1 154 ? -56.938 -24.438 2.668 1 83.69 154 GLU A N 1
ATOM 1179 C CA . GLU A 1 154 ? -58.219 -23.906 2.256 1 83.69 154 GLU A CA 1
ATOM 1180 C C . GLU A 1 154 ? -58.188 -23.438 0.8 1 83.69 154 GLU A C 1
ATOM 1182 O O . GLU A 1 154 ? -59.156 -23.641 0.058 1 83.69 154 GLU A O 1
ATOM 1187 N N . MET A 1 155 ? -57.062 -22.969 0.417 1 86.62 155 MET A N 1
ATOM 1188 C CA . MET A 1 155 ? -56.906 -22.531 -0.965 1 86.62 155 MET A CA 1
ATOM 1189 C C . MET A 1 155 ? -56.812 -23.719 -1.914 1 86.62 155 MET A C 1
ATOM 1191 O O . MET A 1 155 ? -57.312 -23.656 -3.037 1 86.62 155 MET A O 1
ATOM 1195 N N . ALA A 1 156 ? -56.156 -24.703 -1.484 1 84.69 156 ALA A N 1
ATOM 1196 C CA . ALA A 1 156 ? -55.969 -25.906 -2.303 1 84.69 156 ALA A CA 1
ATOM 1197 C C . ALA A 1 156 ? -57.312 -26.609 -2.523 1 84.69 156 ALA A C 1
ATOM 1199 O O . ALA A 1 156 ? -57.562 -27.141 -3.611 1 84.69 156 ALA A O 1
ATOM 1200 N N . VAL A 1 157 ? -58.25 -26.578 -1.571 1 80.38 157 VAL A N 1
ATOM 1201 C CA . VAL A 1 157 ? -59.562 -27.219 -1.665 1 80.38 157 VAL A CA 1
ATOM 1202 C C . VAL A 1 157 ? -60.5 -26.375 -2.525 1 80.38 157 VAL A C 1
ATOM 1204 O O . VAL A 1 157 ? -61.281 -26.922 -3.312 1 80.38 157 VAL A O 1
ATOM 1207 N N . SER A 1 158 ? -60.25 -25.188 -2.348 1 78.25 158 SER A N 1
ATOM 1208 C CA . SER A 1 158 ? -61.156 -24.297 -3.076 1 78.25 158 SER A CA 1
ATOM 1209 C C . SER A 1 158 ? -60.875 -24.328 -4.574 1 78.25 158 SER A C 1
ATOM 1211 O O . SER A 1 158 ? -61.781 -24.125 -5.387 1 78.25 158 SER A O 1
ATOM 1213 N N . GLN A 1 159 ? -59.562 -24.406 -4.953 1 71.38 159 GLN A N 1
ATOM 1214 C CA . GLN A 1 159 ? -59.281 -24.344 -6.383 1 71.38 159 GLN A CA 1
ATOM 1215 C C . GLN A 1 159 ? -59.5 -25.703 -7.051 1 71.38 159 GLN A C 1
ATOM 1217 O O . GLN A 1 159 ? -59.406 -25.812 -8.273 1 71.38 159 GLN A O 1
ATOM 1222 N N . ASN A 1 160 ? -60.406 -26.562 -6.566 1 59.34 160 ASN A N 1
ATOM 1223 C CA . ASN A 1 160 ? -60.938 -27.781 -7.137 1 59.34 160 ASN A CA 1
ATOM 1224 C C . ASN A 1 160 ? -59.906 -28.484 -8.031 1 59.34 160 ASN A C 1
ATOM 1226 O O . ASN A 1 160 ? -60.281 -29.078 -9.055 1 59.34 160 ASN A O 1
ATOM 1230 N N . THR A 1 161 ? -58.688 -28.203 -7.922 1 61.62 161 THR A N 1
ATOM 1231 C CA . THR A 1 161 ? -57.781 -28.875 -8.859 1 61.62 161 THR A CA 1
ATOM 1232 C C . THR A 1 161 ? -57.625 -30.344 -8.508 1 61.62 161 THR A C 1
ATOM 1234 O O . THR A 1 161 ? -57.844 -30.75 -7.363 1 61.62 161 THR A O 1
ATOM 1237 N N . SER A 1 162 ? -57.781 -31.312 -9.406 1 63.28 162 SER A N 1
ATOM 1238 C CA . SER A 1 162 ? -57.719 -32.781 -9.352 1 63.28 162 SER A CA 1
ATOM 1239 C C . SER A 1 162 ? -56.688 -33.281 -8.367 1 63.28 162 SER A C 1
ATOM 1241 O O . SER A 1 162 ? -56.844 -34.312 -7.75 1 63.28 162 SER A O 1
ATOM 1243 N N . ASP A 1 163 ? -55.594 -32.594 -8.133 1 76.56 163 ASP A N 1
ATOM 1244 C CA . ASP A 1 163 ? -54.625 -33.031 -7.164 1 76.56 163 ASP A CA 1
ATOM 1245 C C . ASP A 1 163 ? -54.219 -31.922 -6.207 1 76.56 163 ASP A C 1
ATOM 1247 O O . ASP A 1 163 ? -53.312 -31.141 -6.5 1 76.56 163 ASP A O 1
ATOM 1251 N N . PRO A 1 164 ? -54.906 -31.828 -5.172 1 80.56 164 PRO A N 1
ATOM 1252 C CA . PRO A 1 164 ? -54.656 -30.766 -4.195 1 80.56 164 PRO A CA 1
ATOM 1253 C C . PRO A 1 164 ? -53.219 -30.781 -3.652 1 80.56 164 PRO A C 1
ATOM 1255 O O . PRO A 1 164 ? -52.688 -29.734 -3.297 1 80.56 164 PRO A O 1
ATOM 1258 N N . ASN A 1 165 ? -52.625 -31.922 -3.686 1 80.5 165 ASN A N 1
ATOM 1259 C CA . ASN A 1 165 ? -51.281 -32 -3.143 1 80.5 165 ASN A CA 1
ATOM 1260 C C . ASN A 1 165 ? -50.25 -31.328 -4.062 1 80.5 165 ASN A C 1
ATOM 1262 O O . ASN A 1 165 ? -49.344 -30.656 -3.594 1 80.5 165 ASN A O 1
ATOM 1266 N N . THR A 1 166 ? -50.469 -31.375 -5.305 1 83.5 166 THR A N 1
ATOM 1267 C CA . THR A 1 166 ? -49.562 -30.766 -6.258 1 83.5 166 THR A CA 1
ATOM 1268 C C . THR A 1 166 ? -49.719 -29.25 -6.254 1 83.5 166 THR A C 1
ATOM 1270 O O . THR A 1 166 ? -48.719 -28.516 -6.387 1 83.5 166 THR A O 1
ATOM 1273 N N . TYR A 1 167 ? -50.875 -28.859 -6.031 1 85.69 167 TYR A N 1
ATOM 1274 C CA . TYR A 1 167 ? -51.094 -27.422 -5.965 1 85.69 167 TYR A CA 1
ATOM 1275 C C . TYR A 1 167 ? -50.469 -26.812 -4.723 1 85.69 167 TYR A C 1
ATOM 1277 O O . TYR A 1 167 ? -49.844 -25.75 -4.789 1 85.69 167 TYR A O 1
ATOM 1285 N N . ALA A 1 168 ? -50.562 -27.531 -3.684 1 85.5 168 ALA A N 1
ATOM 1286 C CA . ALA A 1 168 ? -49.969 -27.062 -2.447 1 85.5 168 ALA A CA 1
ATOM 1287 C C . ALA A 1 168 ? -48.438 -27 -2.58 1 85.5 168 ALA A C 1
ATOM 1289 O O . ALA A 1 168 ? -47.812 -26.078 -2.074 1 85.5 168 ALA A O 1
ATOM 1290 N N . GLU A 1 169 ? -47.906 -27.906 -3.256 1 84.69 169 GLU A N 1
ATOM 1291 C CA . GLU A 1 169 ? -46.469 -27.938 -3.424 1 84.69 169 GLU A CA 1
ATOM 1292 C C . GLU A 1 169 ? -46 -26.812 -4.324 1 84.69 169 GLU A C 1
ATOM 1294 O O . GLU A 1 169 ? -44.938 -26.203 -4.07 1 84.69 169 GLU A O 1
ATOM 1299 N N . ILE A 1 170 ? -46.688 -26.422 -5.301 1 87.19 170 ILE A N 1
ATOM 1300 C CA . ILE A 1 170 ? -46.312 -25.344 -6.219 1 87.19 170 ILE A CA 1
ATOM 1301 C C . ILE A 1 170 ? -46.406 -24 -5.5 1 87.19 170 ILE A C 1
ATOM 1303 O O . ILE A 1 170 ? -45.562 -23.141 -5.68 1 87.19 170 ILE A O 1
ATOM 1307 N N . LYS A 1 171 ? -47.406 -23.891 -4.656 1 88 171 LYS A N 1
ATOM 1308 C CA . LYS A 1 171 ? -47.531 -22.625 -3.924 1 88 171 LYS A CA 1
ATOM 1309 C C . LYS A 1 171 ? -46.469 -22.484 -2.863 1 88 171 LYS A C 1
ATOM 1311 O O . LYS A 1 171 ? -46 -21.375 -2.578 1 88 171 LYS A O 1
ATOM 1316 N N . LEU A 1 172 ? -46.094 -23.609 -2.381 1 87.38 172 LEU A N 1
ATOM 1317 C CA . LEU A 1 172 ? -45 -23.609 -1.428 1 87.38 172 LEU A CA 1
ATOM 1318 C C . LEU A 1 172 ? -43.719 -23.156 -2.098 1 87.38 172 LEU A C 1
ATOM 1320 O O . LEU A 1 172 ? -42.969 -22.344 -1.551 1 87.38 172 LEU A O 1
ATOM 1324 N N . LEU A 1 173 ? -43.5 -23.625 -3.266 1 87.94 173 LEU A N 1
ATOM 1325 C CA . LEU A 1 173 ? -42.25 -23.312 -3.984 1 87.94 173 LEU A CA 1
ATOM 1326 C C . LEU A 1 173 ? -42.312 -21.906 -4.574 1 87.94 173 LEU A C 1
ATOM 1328 O O . LEU A 1 173 ? -41.25 -21.344 -4.926 1 87.94 173 LEU A O 1
ATOM 1332 N N . ASN A 1 174 ? -43.531 -21.312 -4.582 1 88.12 174 ASN A N 1
ATOM 1333 C CA . ASN A 1 174 ? -43.656 -19.938 -5.051 1 88.12 174 ASN A CA 1
ATOM 1334 C C . ASN A 1 174 ? -43.531 -18.938 -3.902 1 88.12 174 ASN A C 1
ATOM 1336 O O . ASN A 1 174 ? -43.719 -17.734 -4.098 1 88.12 174 ASN A O 1
ATOM 1340 N N . GLY A 1 175 ? -43.219 -19.359 -2.705 1 87.31 175 GLY A N 1
ATOM 1341 C CA . GLY A 1 175 ? -42.875 -18.484 -1.607 1 87.31 175 GLY A CA 1
ATOM 1342 C C . GLY A 1 175 ? -44.062 -18.141 -0.715 1 87.31 175 GLY A C 1
ATOM 1343 O O . GLY A 1 175 ? -44.094 -17.094 -0.07 1 87.31 175 GLY A O 1
ATOM 1344 N N . PHE A 1 176 ? -45.094 -18.922 -0.686 1 86.75 176 PHE A N 1
ATOM 1345 C CA . PHE A 1 176 ? -46.281 -18.625 0.12 1 86.75 176 PHE A CA 1
ATOM 1346 C C . PHE A 1 176 ? -45.938 -18.672 1.606 1 86.75 176 PHE A C 1
ATOM 1348 O O . PHE A 1 176 ? -46.469 -17.875 2.389 1 86.75 176 PHE A O 1
ATOM 1355 N N . MET A 1 177 ? -45.031 -19.469 1.943 1 87.5 177 MET A N 1
ATOM 1356 C CA . MET A 1 177 ? -44.719 -19.656 3.361 1 87.5 177 MET A CA 1
ATOM 1357 C C . MET A 1 177 ? -43.5 -18.844 3.773 1 87.5 177 MET A C 1
ATOM 1359 O O . MET A 1 177 ? -42.938 -19.062 4.855 1 87.5 177 MET A O 1
ATOM 1363 N N . LEU A 1 178 ? -43.094 -17.922 3.035 1 88.88 178 LEU A N 1
ATOM 1364 C CA . LEU A 1 178 ? -41.875 -17.156 3.346 1 88.88 178 LEU A CA 1
ATOM 1365 C C . LEU A 1 178 ? -42.125 -16.203 4.508 1 88.88 178 LEU A C 1
ATOM 1367 O O . LEU A 1 178 ? -43.188 -15.578 4.594 1 88.88 178 LEU A O 1
ATOM 1371 N N . ASN A 1 179 ? -41.219 -16.297 5.531 1 86.25 179 ASN A N 1
ATOM 1372 C CA . ASN A 1 179 ? -41.188 -15.422 6.695 1 86.25 179 ASN A CA 1
ATOM 1373 C C . ASN A 1 179 ? -39.875 -14.664 6.805 1 86.25 179 ASN A C 1
ATOM 1375 O O . ASN A 1 179 ? -38.812 -15.242 6.574 1 86.25 179 ASN A O 1
ATOM 1379 N N . THR A 1 180 ? -39.875 -13.477 7.156 1 79.94 180 THR A N 1
ATOM 1380 C CA . THR A 1 180 ? -38.719 -12.609 7.16 1 79.94 180 THR A CA 1
ATOM 1381 C C . THR A 1 180 ? -37.75 -13.031 8.25 1 79.94 180 THR A C 1
ATOM 1383 O O . THR A 1 180 ? -36.531 -12.992 8.055 1 79.94 180 THR A O 1
ATOM 1386 N N . SER A 1 181 ? -38.219 -13.414 9.445 1 84.19 181 SER A N 1
ATOM 1387 C CA . SER A 1 181 ? -37.312 -13.805 10.523 1 84.19 181 SER A CA 1
ATOM 1388 C C . SER A 1 181 ? -36.625 -15.125 10.203 1 84.19 181 SER A C 1
ATOM 1390 O O . SER A 1 181 ? -35.438 -15.281 10.484 1 84.19 181 SER A O 1
ATOM 1392 N N . VAL A 1 182 ? -37.438 -16 9.594 1 89.75 182 VAL A N 1
ATOM 1393 C CA . VAL A 1 182 ? -36.844 -17.281 9.203 1 89.75 182 VAL A CA 1
ATOM 1394 C C . VAL A 1 182 ? -35.812 -17.062 8.109 1 89.75 182 VAL A C 1
ATOM 1396 O O . VAL A 1 182 ? -34.688 -17.609 8.18 1 89.75 182 VAL A O 1
ATOM 1399 N N . THR A 1 183 ? -36.094 -16.234 7.152 1 90.31 183 THR A N 1
ATOM 1400 C CA . THR A 1 183 ? -35.188 -15.977 6.047 1 90.31 183 THR A CA 1
ATOM 1401 C C . THR A 1 183 ? -33.906 -15.273 6.539 1 90.31 183 THR A C 1
ATOM 1403 O O . THR A 1 183 ? -32.812 -15.57 6.082 1 90.31 183 THR A O 1
ATOM 1406 N N . ALA A 1 184 ? -34 -14.375 7.5 1 87.62 184 ALA A N 1
ATOM 1407 C CA . ALA A 1 184 ? -32.875 -13.648 8.031 1 87.62 184 ALA A CA 1
ATOM 1408 C C . ALA A 1 184 ? -31.922 -14.578 8.781 1 87.62 184 ALA A C 1
ATOM 1410 O O . ALA A 1 184 ? -30.703 -14.438 8.695 1 87.62 184 ALA A O 1
ATOM 1411 N N . THR A 1 185 ? -32.469 -15.516 9.484 1 92.25 185 THR A N 1
ATOM 1412 C CA . THR A 1 185 ? -31.625 -16.469 10.203 1 92.25 185 THR A CA 1
ATOM 1413 C C . THR A 1 185 ? -30.891 -17.375 9.234 1 92.25 185 THR A C 1
ATOM 1415 O O . THR A 1 185 ? -29.719 -17.688 9.438 1 92.25 185 THR A O 1
ATOM 1418 N N . TYR A 1 186 ? -31.562 -17.844 8.141 1 94.06 186 TYR A N 1
ATOM 1419 C CA . TYR A 1 186 ? -30.891 -18.641 7.121 1 94.06 186 TYR A CA 1
ATOM 1420 C C . TYR A 1 186 ? -29.719 -17.859 6.504 1 94.06 186 TYR A C 1
ATOM 1422 O O . TYR A 1 186 ? -28.609 -18.391 6.387 1 94.06 186 TYR A O 1
ATOM 1430 N N . PHE A 1 187 ? -29.984 -16.641 6.168 1 93.62 187 PHE A N 1
ATOM 1431 C CA . PHE A 1 187 ? -28.984 -15.844 5.477 1 93.62 187 PHE A CA 1
ATOM 1432 C C . PHE A 1 187 ? -27.812 -15.523 6.398 1 93.62 187 PHE A C 1
ATOM 1434 O O . PHE A 1 187 ? -26.656 -15.562 5.977 1 93.62 187 PHE A O 1
ATOM 1441 N N . CYS A 1 188 ? -28.047 -15.32 7.676 1 92.31 188 CYS A N 1
ATOM 1442 C CA . CYS A 1 188 ? -26.953 -15.023 8.602 1 92.31 188 CYS A CA 1
ATOM 1443 C C . CYS A 1 188 ? -26.094 -16.25 8.859 1 92.31 188 CYS A C 1
ATOM 1445 O O . CYS A 1 188 ? -24.875 -16.188 8.812 1 92.31 188 CYS A O 1
ATOM 1447 N N . MET A 1 189 ? -26.719 -17.344 9.016 1 95.38 189 MET A N 1
ATOM 1448 C CA . MET A 1 189 ? -25.969 -18.562 9.352 1 95.38 189 MET A CA 1
ATOM 1449 C C . MET A 1 189 ? -25.25 -19.109 8.133 1 95.38 189 MET A C 1
ATOM 1451 O O . MET A 1 189 ? -24.094 -19.516 8.219 1 95.38 189 MET A O 1
ATOM 1455 N N . ILE A 1 190 ? -25.844 -19.094 7.02 1 95.81 190 ILE A N 1
ATOM 1456 C CA . ILE A 1 190 ? -25.203 -19.641 5.828 1 95.81 190 ILE A CA 1
ATOM 1457 C C . ILE A 1 190 ? -24.125 -18.672 5.34 1 95.81 190 ILE A C 1
ATOM 1459 O O . ILE A 1 190 ? -23.094 -19.094 4.824 1 95.81 190 ILE A O 1
ATOM 1463 N N . CYS A 1 191 ? -24.422 -17.422 5.508 1 94.5 191 CYS A N 1
ATOM 1464 C CA . CYS A 1 191 ? -23.406 -16.453 5.148 1 94.5 191 CYS A CA 1
ATOM 1465 C C . CYS A 1 191 ? -22.156 -16.641 6.004 1 94.5 191 CYS A C 1
ATOM 1467 O O . CYS A 1 191 ? -21.031 -16.469 5.52 1 94.5 191 CYS A O 1
ATOM 1469 N N . LEU A 1 192 ? -22.312 -16.984 7.242 1 94.75 192 LEU A N 1
ATOM 1470 C CA . LEU A 1 192 ? -21.188 -17.266 8.109 1 94.75 192 LEU A CA 1
ATOM 1471 C C . LEU A 1 192 ? -20.406 -18.484 7.609 1 94.75 192 LEU A C 1
ATOM 1473 O O . LEU A 1 192 ? -19.172 -18.484 7.59 1 94.75 192 LEU A O 1
ATOM 1477 N N . TYR A 1 193 ? -21.125 -19.453 7.207 1 95.94 193 TYR A N 1
ATOM 1478 C CA . TYR A 1 193 ? -20.469 -20.641 6.66 1 95.94 193 TYR A CA 1
ATOM 1479 C C . TYR A 1 193 ? -19.719 -20.297 5.379 1 95.94 193 TYR A C 1
ATOM 1481 O O . TYR A 1 193 ? -18.578 -20.734 5.195 1 95.94 193 TYR A O 1
ATOM 1489 N N . LEU A 1 194 ? -20.359 -19.578 4.477 1 95.94 194 LEU A N 1
ATOM 1490 C CA . LEU A 1 194 ? -19.719 -19.219 3.215 1 95.94 194 LEU A CA 1
ATOM 1491 C C . LEU A 1 194 ? -18.469 -18.375 3.459 1 95.94 194 LEU A C 1
ATOM 1493 O O . LEU A 1 194 ? -17.469 -18.516 2.758 1 95.94 194 LEU A O 1
ATOM 1497 N N . TYR A 1 195 ? -18.5 -17.516 4.469 1 94.19 195 TYR A N 1
ATOM 1498 C CA . TYR A 1 195 ? -17.344 -16.703 4.812 1 94.19 195 TYR A CA 1
ATOM 1499 C C . TYR A 1 195 ? -16.188 -17.578 5.289 1 94.19 195 TYR A C 1
ATOM 1501 O O . TYR A 1 195 ? -15.055 -17.391 4.855 1 94.19 195 TYR A O 1
ATOM 1509 N N . LEU A 1 196 ? -16.484 -18.547 6.086 1 93.88 196 LEU A N 1
ATOM 1510 C CA . LEU A 1 196 ? -15.43 -19.375 6.668 1 93.88 196 LEU A CA 1
ATOM 1511 C C . LEU A 1 196 ? -14.844 -20.312 5.629 1 93.88 196 LEU A C 1
ATOM 1513 O O . LEU A 1 196 ? -13.633 -20.516 5.582 1 93.88 196 LEU A O 1
ATOM 1517 N N . ILE A 1 197 ? -15.656 -20.844 4.801 1 93.88 197 ILE A N 1
ATOM 1518 C CA . ILE A 1 197 ? -15.164 -21.812 3.818 1 93.88 197 ILE A CA 1
ATOM 1519 C C . ILE A 1 197 ? -14.398 -21.078 2.719 1 93.88 197 ILE A C 1
ATOM 1521 O O . ILE A 1 197 ? -13.43 -21.594 2.17 1 93.88 197 ILE A O 1
ATOM 1525 N N . ALA A 1 198 ? -14.875 -19.875 2.357 1 92.88 198 ALA A N 1
ATOM 1526 C CA . ALA A 1 198 ? -14.156 -19.078 1.365 1 92.88 198 ALA A CA 1
ATOM 1527 C C . ALA A 1 198 ? -12.789 -18.656 1.891 1 92.88 198 ALA A C 1
ATOM 1529 O O . ALA A 1 198 ? -11.812 -18.625 1.139 1 92.88 198 ALA A O 1
ATOM 1530 N N . ARG A 1 199 ? -12.68 -18.391 3.16 1 91.19 199 ARG A N 1
ATOM 1531 C CA . ARG A 1 199 ? -11.398 -18.031 3.77 1 91.19 199 ARG A CA 1
ATOM 1532 C C . ARG A 1 199 ? -10.445 -19.219 3.771 1 91.19 199 ARG A C 1
ATOM 1534 O O . ARG A 1 199 ? -9.242 -19.062 3.557 1 91.19 199 ARG A O 1
ATOM 1541 N N . LEU A 1 200 ? -10.984 -20.312 3.947 1 86.31 200 LEU A N 1
ATOM 1542 C CA . LEU A 1 200 ? -10.172 -21.531 3.984 1 86.31 200 LEU A CA 1
ATOM 1543 C C . LEU A 1 200 ? -9.578 -21.828 2.611 1 86.31 200 LEU A C 1
ATOM 1545 O O . LEU A 1 200 ? -8.461 -22.344 2.514 1 86.31 200 LEU A O 1
ATOM 1549 N N . ARG A 1 201 ? -10.18 -21.453 1.601 1 87.44 201 ARG A N 1
ATOM 1550 C CA . ARG A 1 201 ? -9.688 -21.688 0.246 1 87.44 201 ARG A CA 1
ATOM 1551 C C . ARG A 1 201 ? -8.406 -20.906 -0.017 1 87.44 201 ARG A C 1
ATOM 1553 O O . ARG A 1 201 ? -7.461 -21.438 -0.603 1 87.44 201 ARG A O 1
ATOM 1560 N N . VAL A 1 202 ? -8.398 -19.656 0.475 1 83.62 202 VAL A N 1
ATOM 1561 C CA . VAL A 1 202 ? -7.242 -18.812 0.204 1 83.62 202 VAL A CA 1
ATOM 1562 C C . VAL A 1 202 ? -6.113 -19.141 1.179 1 83.62 202 VAL A C 1
ATOM 1564 O O . VAL A 1 202 ? -4.941 -19.141 0.799 1 83.62 202 VAL A O 1
ATOM 1567 N N . ALA A 1 203 ? -6.477 -19.531 2.398 1 81.69 203 ALA A N 1
ATOM 1568 C CA . ALA A 1 203 ? -5.473 -19.859 3.406 1 81.69 203 ALA A CA 1
ATOM 1569 C C . ALA A 1 203 ? -4.84 -21.219 3.131 1 81.69 203 ALA A C 1
ATOM 1571 O O . ALA A 1 203 ? -3.637 -21.406 3.334 1 81.69 203 ALA A O 1
ATOM 1572 N N . ALA A 1 204 ? -5.672 -22.141 2.699 1 83.38 204 ALA A N 1
ATOM 1573 C CA . ALA A 1 204 ? -5.211 -23.484 2.371 1 83.38 204 ALA A CA 1
ATOM 1574 C C . ALA A 1 204 ? -5.684 -23.891 0.98 1 83.38 204 ALA A C 1
ATOM 1576 O O . ALA A 1 204 ? -6.73 -24.531 0.839 1 83.38 204 ALA A O 1
ATOM 1577 N N . PRO A 1 205 ? -4.852 -23.672 0.028 1 81.06 205 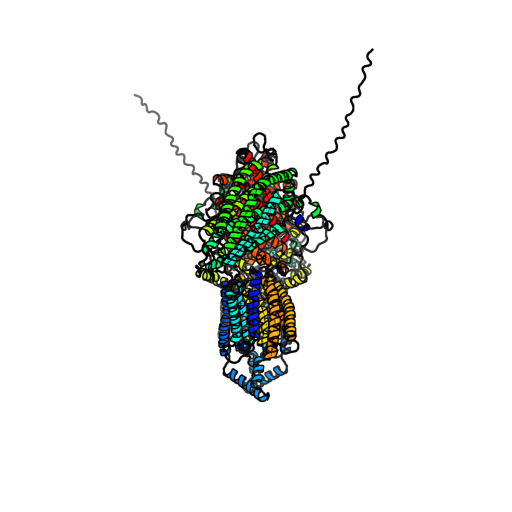PRO A N 1
ATOM 1578 C CA . PRO A 1 205 ? -5.27 -23.969 -1.345 1 81.06 205 PRO A CA 1
ATOM 1579 C C . PRO A 1 205 ? -5.461 -25.469 -1.597 1 81.06 205 PRO A C 1
ATOM 1581 O O . PRO A 1 205 ? -6.105 -25.859 -2.574 1 81.06 205 PRO A O 1
ATOM 1584 N N . LYS A 1 206 ? -5.02 -26.375 -0.65 1 81.12 206 LYS A N 1
ATOM 1585 C CA . LYS A 1 206 ? -5.223 -27.812 -0.782 1 81.12 206 LYS A CA 1
ATOM 1586 C C . LYS A 1 206 ? -6.691 -28.188 -0.604 1 81.12 206 LYS A C 1
ATOM 1588 O O . LYS A 1 206 ? -7.133 -29.234 -1.06 1 81.12 206 LYS A O 1
ATOM 1593 N N . LEU A 1 207 ? -7.445 -27.219 -0.073 1 86.81 207 LEU A N 1
ATOM 1594 C CA . LEU A 1 207 ? -8.852 -27.5 0.219 1 86.81 207 LEU A CA 1
ATOM 1595 C C . LEU A 1 207 ? -9.758 -26.766 -0.759 1 86.81 207 LEU A C 1
ATOM 1597 O O . LEU A 1 207 ? -10.867 -26.359 -0.4 1 86.81 207 LEU A O 1
ATOM 1601 N N . ARG A 1 208 ? -9.352 -26.656 -1.938 1 88.12 208 ARG A N 1
ATOM 1602 C CA . ARG A 1 208 ? -10.148 -25.984 -2.967 1 88.12 208 ARG A CA 1
ATOM 1603 C C . ARG A 1 208 ? -11.391 -26.797 -3.309 1 88.12 208 ARG A C 1
ATOM 1605 O O . ARG A 1 208 ? -12.469 -26.234 -3.5 1 88.12 208 ARG A O 1
ATOM 1612 N N . LEU A 1 209 ? -11.266 -28.109 -3.354 1 91.31 209 LEU A N 1
ATOM 1613 C CA . LEU A 1 209 ? -12.398 -28.969 -3.674 1 91.31 209 LEU A CA 1
ATOM 1614 C C . LEU A 1 209 ? -13.43 -28.938 -2.549 1 91.31 209 LEU A C 1
ATOM 1616 O O . LEU A 1 209 ? -14.633 -28.984 -2.805 1 91.31 209 LEU A O 1
ATOM 1620 N N . THR A 1 210 ? -12.875 -28.875 -1.346 1 92.56 210 THR A N 1
ATOM 1621 C CA . THR A 1 210 ? -13.781 -28.781 -0.208 1 92.56 210 THR A CA 1
ATOM 1622 C C . THR A 1 210 ? -14.609 -27.5 -0.281 1 92.56 210 THR A C 1
ATOM 1624 O O . THR A 1 210 ? -15.82 -27.516 -0.042 1 92.56 210 THR A O 1
ATOM 1627 N N . GLN A 1 211 ? -13.984 -26.5 -0.703 1 93.06 211 GLN A N 1
ATOM 1628 C CA . GLN A 1 211 ? -14.68 -25.234 -0.779 1 93.06 211 GLN A CA 1
ATOM 1629 C C . GLN A 1 211 ? -15.688 -25.219 -1.925 1 93.06 211 GLN A C 1
ATOM 1631 O O . GLN A 1 211 ? -16.797 -24.703 -1.775 1 93.06 211 GLN A O 1
ATOM 1636 N N . MET A 1 212 ? -15.367 -25.75 -3.074 1 93.75 212 MET A N 1
ATOM 1637 C CA . MET A 1 212 ? -16.266 -25.734 -4.227 1 93.75 212 MET A CA 1
ATOM 1638 C C . MET A 1 212 ? -17.531 -26.547 -3.943 1 93.75 212 MET A C 1
ATOM 1640 O O . MET A 1 212 ? -18.641 -26.078 -4.18 1 93.75 212 MET A O 1
ATOM 1644 N N . MET A 1 213 ? -17.391 -27.688 -3.365 1 95.12 213 MET A N 1
ATOM 1645 C CA . MET A 1 213 ? -18.531 -28.531 -3.078 1 95.12 213 MET A CA 1
ATOM 1646 C C . MET A 1 213 ? -19.344 -27.984 -1.913 1 95.12 213 MET A C 1
ATOM 1648 O O . MET A 1 213 ? -20.578 -28.078 -1.907 1 95.12 213 MET A O 1
ATOM 1652 N N . GLY A 1 214 ? -18.609 -27.422 -0.964 1 95 214 GLY A N 1
ATOM 1653 C CA . GLY A 1 214 ? -19.312 -26.797 0.135 1 95 214 GLY A CA 1
ATOM 1654 C C . GLY A 1 214 ? -20.172 -25.625 -0.305 1 95 214 GLY A C 1
ATOM 1655 O O . GLY A 1 214 ? -21.281 -25.422 0.21 1 95 214 GLY A O 1
ATOM 1656 N N . CYS A 1 215 ? -19.719 -24.891 -1.278 1 95.06 215 CYS A N 1
ATOM 1657 C CA . CYS A 1 215 ? -20.469 -23.75 -1.79 1 95.06 215 CYS A CA 1
ATOM 1658 C C . CYS A 1 215 ? -21.719 -24.203 -2.531 1 95.06 215 CYS A C 1
ATOM 1660 O O . CYS A 1 215 ? -22.781 -23.609 -2.396 1 95.06 215 CYS A O 1
ATOM 1662 N N . ILE A 1 216 ? -21.625 -25.281 -3.227 1 94.62 216 ILE A N 1
ATOM 1663 C CA . ILE A 1 216 ? -22.75 -25.766 -4.008 1 94.62 216 ILE A CA 1
ATOM 1664 C C . ILE A 1 216 ? -23.875 -26.219 -3.068 1 94.62 216 ILE A C 1
ATOM 1666 O O . ILE A 1 216 ? -25.031 -25.812 -3.232 1 94.62 216 ILE A O 1
ATOM 1670 N N . VAL A 1 217 ? -23.531 -26.938 -2.068 1 95.06 217 VAL A N 1
ATOM 1671 C CA . VAL A 1 217 ? -24.547 -27.484 -1.161 1 95.06 217 VAL A CA 1
ATOM 1672 C C . VAL A 1 217 ? -25.125 -26.359 -0.305 1 95.06 217 VAL A C 1
ATOM 1674 O O . VAL A 1 217 ? -26.328 -26.328 -0.045 1 95.06 217 VAL A O 1
ATOM 1677 N N . SER A 1 218 ? -24.297 -25.438 0.079 1 95.25 218 SER A N 1
ATOM 1678 C CA . SER A 1 218 ? -24.781 -24.328 0.905 1 95.25 218 SER A CA 1
ATOM 1679 C C . SER A 1 218 ? -25.719 -23.422 0.122 1 95.25 218 SER A C 1
ATOM 1681 O O . SER A 1 218 ? -26.625 -22.812 0.699 1 95.25 218 SER A O 1
ATOM 1683 N N . THR A 1 219 ? -25.516 -23.359 -1.151 1 95.44 219 THR A N 1
ATOM 1684 C CA . THR A 1 219 ? -26.375 -22.531 -1.983 1 95.44 219 THR A CA 1
ATOM 1685 C C . THR A 1 219 ? -27.797 -23.109 -2.025 1 95.44 219 THR A C 1
ATOM 1687 O O . THR A 1 219 ? -28.766 -22.344 -2.08 1 95.44 219 THR A O 1
ATOM 1690 N N . VAL A 1 220 ? -27.969 -24.406 -1.946 1 93.5 220 VAL A N 1
ATOM 1691 C CA . VAL A 1 220 ? -29.297 -25.031 -1.935 1 93.5 220 VAL A CA 1
ATOM 1692 C C . VAL A 1 220 ? -30 -24.719 -0.624 1 93.5 220 VAL A C 1
ATOM 1694 O O . VAL A 1 220 ? -31.219 -24.469 -0.612 1 93.5 220 VAL A O 1
ATOM 1697 N N . PHE A 1 221 ? -29.266 -24.625 0.4 1 94.25 221 PHE A N 1
ATOM 1698 C CA . PHE A 1 221 ? -29.859 -24.281 1.688 1 94.25 221 PHE A CA 1
ATOM 1699 C C . PHE A 1 221 ? -30.219 -22.797 1.741 1 94.25 221 PHE A C 1
ATOM 1701 O O . PHE A 1 221 ? -31.125 -22.406 2.48 1 94.25 221 PHE A O 1
ATOM 1708 N N . LEU A 1 222 ? -29.547 -22.016 0.989 1 94 222 LEU A N 1
ATOM 1709 C CA . LEU A 1 222 ? -29.781 -20.578 0.982 1 94 222 LEU A CA 1
ATOM 1710 C C . LEU A 1 222 ? -31 -20.234 0.129 1 94 222 LEU A C 1
ATOM 1712 O O . LEU A 1 222 ? -31.75 -19.312 0.454 1 94 222 LEU A O 1
ATOM 1716 N N . THR A 1 223 ? -31.266 -21.031 -0.901 1 92.69 223 THR A N 1
ATOM 1717 C CA . THR A 1 223 ? -32.281 -20.625 -1.872 1 92.69 223 THR A CA 1
ATOM 1718 C C . THR A 1 223 ? -33.531 -21.5 -1.743 1 92.69 223 THR A C 1
ATOM 1720 O O . THR A 1 223 ? -34.656 -21.031 -1.951 1 92.69 223 THR A O 1
ATOM 1723 N N . GLN A 1 224 ? -33.438 -22.766 -1.374 1 91.25 224 GLN A N 1
ATOM 1724 C CA . GLN A 1 224 ? -34.594 -23.672 -1.416 1 91.25 224 GLN A CA 1
ATOM 1725 C C . GLN A 1 224 ? -35.062 -24.031 -0.01 1 91.25 224 GLN A C 1
ATOM 1727 O O . GLN A 1 224 ? -36.25 -24.234 0.218 1 91.25 224 GLN A O 1
ATOM 1732 N N . ALA A 1 225 ? -34.219 -24 0.897 1 91.56 225 ALA A N 1
ATOM 1733 C CA . ALA A 1 225 ? -34.562 -24.453 2.238 1 91.56 225 ALA A CA 1
ATOM 1734 C C . ALA A 1 225 ? -35.531 -23.484 2.908 1 91.56 225 ALA A C 1
ATOM 1736 O O . ALA A 1 225 ? -36.438 -23.906 3.625 1 91.56 225 ALA A O 1
ATOM 1737 N N . PRO A 1 226 ? -35.406 -22.203 2.656 1 91.69 226 PRO A N 1
ATOM 1738 C CA . PRO A 1 226 ? -36.344 -21.281 3.318 1 91.69 226 PRO A CA 1
ATOM 1739 C C . PRO A 1 226 ? -37.781 -21.422 2.814 1 91.69 226 PRO A C 1
ATOM 1741 O O . PRO A 1 226 ? -38.719 -20.938 3.457 1 91.69 226 PRO A O 1
ATOM 1744 N N . LEU A 1 227 ? -38 -22.109 1.718 1 90.31 227 LEU A N 1
ATOM 1745 C CA . LEU A 1 227 ? -39.312 -22.297 1.139 1 90.31 227 LEU A CA 1
ATOM 1746 C C . LEU A 1 227 ? -40.062 -23.453 1.818 1 90.31 227 LEU A C 1
ATOM 1748 O O . LEU A 1 227 ? -41.281 -23.578 1.685 1 90.31 227 LEU A O 1
ATOM 1752 N N . LEU A 1 228 ? -39.375 -24.266 2.596 1 88.56 228 LEU A N 1
ATOM 1753 C CA . LEU A 1 228 ? -39.969 -25.438 3.234 1 88.56 228 LEU A CA 1
ATOM 1754 C C . LEU A 1 228 ? -40.469 -25.094 4.641 1 88.56 228 LEU A C 1
ATOM 1756 O O . LEU A 1 228 ? -39.719 -24.484 5.426 1 88.56 228 LEU A O 1
ATOM 1760 N N . PRO A 1 229 ? -41.656 -25.469 4.93 1 86.81 229 PRO A N 1
ATOM 1761 C CA . PRO A 1 229 ? -42.25 -25.109 6.223 1 86.81 229 PRO A CA 1
ATOM 1762 C C . PRO A 1 229 ? -41.812 -26.062 7.344 1 86.81 229 PRO A C 1
ATOM 1764 O O . PRO A 1 229 ? -41.906 -25.719 8.523 1 86.81 229 PRO A O 1
ATOM 1767 N N . SER A 1 230 ? -41.469 -27.328 7.027 1 87.19 230 SER A N 1
ATOM 1768 C CA . SER A 1 230 ? -41.156 -28.297 8.07 1 87.19 230 SER A CA 1
ATOM 1769 C C . SER A 1 230 ? -39.688 -28.75 8.008 1 87.19 230 SER A C 1
ATOM 1771 O O . SER A 1 230 ? -39.031 -28.578 6.98 1 87.19 230 SER A O 1
ATOM 1773 N N . PHE A 1 231 ? -39.219 -29.219 9.188 1 90.5 231 PHE A N 1
ATOM 1774 C CA . PHE A 1 231 ? -37.844 -29.672 9.297 1 90.5 231 PHE A CA 1
ATOM 1775 C C . PHE A 1 231 ? -37.656 -30.969 8.516 1 90.5 231 PHE A C 1
ATOM 1777 O O . PHE A 1 231 ? -38.406 -31.922 8.656 1 90.5 231 PHE A O 1
ATOM 1784 N N . ASN A 1 232 ? -36.719 -30.938 7.535 1 88.94 232 ASN A N 1
ATOM 1785 C CA . ASN A 1 232 ? -36.312 -32.125 6.77 1 88.94 232 ASN A CA 1
ATOM 1786 C C . ASN A 1 232 ? -34.781 -32.281 6.781 1 88.94 232 ASN A C 1
ATOM 1788 O O . ASN A 1 232 ? -34.062 -31.578 6.09 1 88.94 232 ASN A O 1
ATOM 1792 N N . GLY A 1 233 ? -34.312 -33.219 7.48 1 87.38 233 GLY A N 1
ATOM 1793 C CA . GLY A 1 233 ? -32.875 -33.438 7.582 1 87.38 233 GLY A CA 1
ATOM 1794 C C . GLY A 1 233 ? -32.281 -34 6.316 1 87.38 233 GLY A C 1
ATOM 1795 O O . GLY A 1 233 ? -31.062 -33.969 6.129 1 87.38 233 GLY A O 1
ATOM 1796 N N . ASN A 1 234 ? -33.062 -34.531 5.383 1 88.69 234 ASN A N 1
ATOM 1797 C CA . ASN A 1 234 ? -32.562 -35.188 4.191 1 88.69 234 ASN A CA 1
ATOM 1798 C C . ASN A 1 234 ? -32.688 -34.312 2.951 1 88.69 234 ASN A C 1
ATOM 1800 O O . ASN A 1 234 ? -32.719 -34.812 1.827 1 88.69 234 ASN A O 1
ATOM 1804 N N . VAL A 1 235 ? -32.719 -33.062 3.139 1 87.69 235 VAL A N 1
ATOM 1805 C CA . VAL A 1 235 ? -32.844 -32.125 2.018 1 87.69 235 VAL A CA 1
ATOM 1806 C C . VAL A 1 235 ? -31.625 -32.219 1.122 1 87.69 235 VAL A C 1
ATOM 1808 O O . VAL A 1 235 ? -31.719 -32.094 -0.101 1 87.69 235 VAL A O 1
ATOM 1811 N N . ALA A 1 236 ? -30.453 -32.562 1.696 1 91.69 236 ALA A N 1
ATOM 1812 C CA . ALA A 1 236 ? -29.203 -32.562 0.92 1 91.69 236 ALA A CA 1
ATOM 1813 C C . ALA A 1 236 ? -28.844 -33.969 0.463 1 91.69 236 ALA A C 1
ATOM 1815 O O . ALA A 1 236 ? -27.812 -34.188 -0.193 1 91.69 236 ALA A O 1
ATOM 1816 N N . LYS A 1 237 ? -29.609 -35.031 0.652 1 91.56 237 LYS A N 1
ATOM 1817 C CA . LYS A 1 237 ? -29.312 -36.406 0.265 1 91.56 237 LYS A CA 1
ATOM 1818 C C . LYS A 1 237 ? -29.188 -36.531 -1.251 1 91.56 237 LYS A C 1
ATOM 1820 O O . LYS A 1 237 ? -28.266 -37.156 -1.753 1 91.56 237 LYS A O 1
ATOM 1825 N N . PRO A 1 238 ? -30.062 -35.875 -1.962 1 91.5 238 PRO A N 1
ATOM 1826 C CA . PRO A 1 238 ? -29.938 -35.969 -3.416 1 91.5 238 PRO A CA 1
ATOM 1827 C C . PRO A 1 238 ? -28.672 -35.312 -3.951 1 91.5 238 PRO A C 1
ATOM 1829 O O . PRO A 1 238 ? -28.281 -35.562 -5.098 1 91.5 238 PRO A O 1
ATOM 1832 N N . LEU A 1 239 ? -28.031 -34.531 -3.197 1 93.69 239 LEU A N 1
ATOM 1833 C CA . LEU A 1 239 ? -26.781 -33.906 -3.611 1 93.69 239 LEU A CA 1
ATOM 1834 C C . LEU A 1 239 ? -25.578 -34.719 -3.158 1 93.69 239 LEU A C 1
ATOM 1836 O O . LEU A 1 239 ? -24.594 -34.844 -3.889 1 93.69 239 LEU A O 1
ATOM 1840 N N . VAL A 1 240 ? -25.609 -35.344 -2.016 1 94.5 240 VAL A N 1
ATOM 1841 C CA . VAL A 1 240 ? -24.469 -36.031 -1.413 1 94.5 240 VAL A CA 1
ATOM 1842 C C . VAL A 1 240 ? -24.312 -37.438 -2.041 1 94.5 240 VAL A C 1
ATOM 1844 O O . VAL A 1 240 ? -23.203 -37.875 -2.309 1 94.5 240 VAL A O 1
ATOM 1847 N N . LEU A 1 241 ? -25.375 -38.094 -2.402 1 95.31 241 LEU A N 1
ATOM 1848 C CA . LEU A 1 241 ? -25.328 -39.469 -2.883 1 95.31 241 LEU A CA 1
ATOM 1849 C C . LEU A 1 241 ? -24.641 -39.562 -4.242 1 95.31 241 LEU A C 1
ATOM 1851 O O . LEU A 1 241 ? -23.75 -40.375 -4.441 1 95.31 241 LEU A O 1
ATOM 1855 N N . PRO A 1 242 ? -25.047 -38.75 -5.18 1 95.62 242 PRO A N 1
ATOM 1856 C CA . PRO A 1 242 ? -24.328 -38.812 -6.453 1 95.62 242 PRO A CA 1
ATOM 1857 C C . PRO A 1 242 ? -22.844 -38.5 -6.309 1 95.62 242 PRO A C 1
ATOM 1859 O O . PRO A 1 242 ? -22.016 -39.062 -7.031 1 95.62 242 PRO A O 1
ATOM 1862 N N . CYS A 1 243 ? -22.484 -37.562 -5.453 1 95.81 243 CYS A N 1
ATOM 1863 C CA . CYS A 1 243 ? -21.078 -37.25 -5.242 1 95.81 243 CYS A CA 1
ATOM 1864 C C . CYS A 1 243 ? -20.328 -38.438 -4.656 1 95.81 243 CYS A C 1
ATOM 1866 O O . CYS A 1 243 ? -19.203 -38.719 -5.062 1 95.81 243 CYS A O 1
ATOM 1868 N N . ALA A 1 244 ? -20.906 -39.156 -3.756 1 96.25 244 ALA A N 1
ATOM 1869 C CA . ALA A 1 244 ? -20.281 -40.344 -3.15 1 96.25 244 ALA A CA 1
ATOM 1870 C C . ALA A 1 244 ? -20.125 -41.469 -4.168 1 96.25 244 ALA A C 1
ATOM 1872 O O . ALA A 1 244 ? -19.094 -42.156 -4.184 1 96.25 244 ALA A O 1
ATOM 1873 N N . ILE A 1 245 ? -21.062 -41.625 -5.031 1 96.56 245 ILE A N 1
ATOM 1874 C CA . ILE A 1 245 ? -21 -42.656 -6.059 1 96.56 245 ILE A CA 1
ATOM 1875 C C . ILE A 1 245 ? -19.906 -42.312 -7.062 1 96.56 245 ILE A C 1
ATOM 1877 O O . ILE A 1 245 ? -19.125 -43.188 -7.469 1 96.56 245 ILE A O 1
ATOM 1881 N N . ALA A 1 246 ? -19.906 -41.094 -7.438 1 96.94 246 ALA A N 1
ATOM 1882 C CA . ALA A 1 246 ? -18.875 -40.688 -8.391 1 96.94 246 ALA A CA 1
ATOM 1883 C C . ALA A 1 246 ? -17.469 -40.906 -7.828 1 96.94 246 ALA A C 1
ATOM 1885 O O . ALA A 1 246 ? -16.578 -41.375 -8.539 1 96.94 246 ALA A O 1
ATOM 1886 N N . GLU A 1 247 ? -17.281 -40.594 -6.547 1 96.44 247 GLU A N 1
ATOM 1887 C CA . GLU A 1 247 ? -15.969 -40.781 -5.926 1 96.44 247 GLU A CA 1
ATOM 1888 C C . GLU A 1 247 ? -15.68 -42.281 -5.75 1 96.44 247 GLU A C 1
ATOM 1890 O O . GLU A 1 247 ? -14.523 -42.688 -5.832 1 96.44 247 GLU A O 1
ATOM 1895 N N . GLY A 1 248 ? -16.672 -43.031 -5.477 1 96 248 GLY A N 1
ATOM 1896 C CA . GLY A 1 248 ? -16.484 -44.469 -5.422 1 96 248 GLY A CA 1
ATOM 1897 C C . GLY A 1 248 ? -16.062 -45.062 -6.754 1 96 248 GLY A C 1
ATOM 1898 O O . GLY A 1 248 ? -15.195 -45.938 -6.805 1 96 248 GLY A O 1
ATOM 1899 N N . ILE A 1 249 ? -16.641 -44.562 -7.867 1 97 249 ILE A N 1
ATOM 1900 C CA . ILE A 1 249 ? -16.281 -45 -9.203 1 97 249 ILE A CA 1
ATOM 1901 C C . ILE A 1 249 ? -14.844 -44.594 -9.523 1 97 249 ILE A C 1
ATOM 1903 O O . ILE A 1 249 ? -14.07 -45.375 -10.07 1 97 249 ILE A O 1
ATOM 1907 N N . ALA A 1 250 ? -14.539 -43.375 -9.195 1 96.69 250 ALA A N 1
ATOM 1908 C CA . ALA A 1 250 ? -13.188 -42.875 -9.461 1 96.69 250 ALA A CA 1
ATOM 1909 C C . ALA A 1 250 ? -12.148 -43.688 -8.703 1 96.69 250 ALA A C 1
ATOM 1911 O O . ALA A 1 250 ? -11.102 -44.031 -9.258 1 96.69 250 ALA A O 1
ATOM 1912 N N . LEU A 1 251 ? -12.406 -44.062 -7.488 1 95.31 251 LEU A N 1
ATOM 1913 C CA . LEU A 1 251 ? -11.484 -44.875 -6.691 1 95.31 251 LEU A CA 1
ATOM 1914 C C . LEU A 1 251 ? -11.391 -46.281 -7.242 1 95.31 251 LEU A C 1
ATOM 1916 O O . LEU A 1 251 ? -10.305 -46.844 -7.305 1 95.31 251 LEU A O 1
ATOM 1920 N N . ALA A 1 252 ? -12.477 -46.812 -7.684 1 95.81 252 ALA A N 1
ATOM 1921 C CA . ALA A 1 252 ? -12.484 -48.156 -8.25 1 95.81 252 ALA A CA 1
ATOM 1922 C C . ALA A 1 252 ? -11.703 -48.188 -9.562 1 95.81 252 ALA A C 1
ATOM 1924 O O . ALA A 1 252 ? -10.945 -49.125 -9.805 1 95.81 252 ALA A O 1
ATOM 1925 N N . CYS A 1 253 ? -11.906 -47.188 -10.359 1 95.56 253 CYS A N 1
ATOM 1926 C CA . CYS A 1 253 ? -11.188 -47.156 -11.625 1 95.56 253 CYS A CA 1
ATOM 1927 C C . CYS A 1 253 ? -9.695 -46.938 -11.398 1 95.56 253 CYS A C 1
ATOM 1929 O O . CYS A 1 253 ? -8.867 -47.438 -12.156 1 95.56 253 CYS A O 1
ATOM 1931 N N . SER A 1 254 ? -9.312 -46.219 -10.391 1 93.56 254 SER A N 1
ATOM 1932 C CA . SER A 1 254 ? -7.906 -45.969 -10.102 1 93.56 254 SER A CA 1
ATOM 1933 C C . SER A 1 254 ? -7.227 -47.25 -9.578 1 93.56 254 SER A C 1
ATOM 1935 O O . SER A 1 254 ? -6.031 -47.438 -9.797 1 93.56 254 SER A O 1
ATOM 1937 N N . ILE A 1 255 ? -7.973 -48.156 -8.93 1 91.12 255 ILE A N 1
ATOM 1938 C CA . ILE A 1 255 ? -7.406 -49.344 -8.336 1 91.12 255 ILE A CA 1
ATOM 1939 C C . ILE A 1 255 ? -7.391 -50.469 -9.359 1 91.12 255 ILE A C 1
ATOM 1941 O O . ILE A 1 255 ? -6.402 -51.219 -9.477 1 91.12 255 ILE A O 1
ATOM 1945 N N . PHE A 1 256 ? -8.398 -50.469 -10.281 1 93.44 256 PHE A N 1
ATOM 1946 C CA . PHE A 1 256 ? -8.555 -51.656 -11.109 1 93.44 256 PHE A CA 1
ATOM 1947 C C . PHE A 1 256 ? -8.078 -51.406 -12.531 1 93.44 256 PHE A C 1
ATOM 1949 O O . PHE A 1 256 ? -7.734 -52.344 -13.258 1 93.44 256 PHE A O 1
ATOM 1956 N N . ILE A 1 257 ? -8.133 -50.125 -12.906 1 94.69 257 ILE A N 1
ATOM 1957 C CA . ILE A 1 257 ? -7.777 -49.812 -14.297 1 94.69 257 ILE A CA 1
ATOM 1958 C C . ILE A 1 257 ? -6.406 -49.156 -14.344 1 94.69 257 ILE A C 1
ATOM 1960 O O . ILE A 1 257 ? -6.293 -47.938 -14.195 1 94.69 257 ILE A O 1
ATOM 1964 N N . PHE A 1 258 ? -5.449 -49.75 -14.742 1 89.75 258 PHE A N 1
ATOM 1965 C CA . PHE A 1 258 ? -4.074 -49.312 -14.914 1 89.75 258 PHE A CA 1
ATOM 1966 C C . PHE A 1 258 ? -3.619 -48.5 -13.711 1 89.75 258 PHE A C 1
ATOM 1968 O O . PHE A 1 258 ? -3.398 -47.281 -13.828 1 89.75 258 PHE A O 1
ATOM 1975 N N . PRO A 1 259 ? -3.4 -49.125 -12.602 1 87.44 259 PRO A N 1
ATOM 1976 C CA . PRO A 1 259 ? -2.973 -48.375 -11.406 1 87.44 259 PRO A CA 1
ATOM 1977 C C . PRO A 1 259 ? -1.576 -47.781 -11.555 1 87.44 259 PRO A C 1
ATOM 1979 O O . PRO A 1 259 ? -0.709 -48.375 -12.203 1 87.44 259 PRO A O 1
ATOM 1982 N N . THR A 1 260 ? -1.486 -46.531 -11.172 1 85.69 260 THR A N 1
ATOM 1983 C CA . THR A 1 260 ? -0.19 -45.844 -11.156 1 85.69 260 THR A CA 1
ATOM 1984 C C . THR A 1 260 ? 0.243 -45.562 -9.719 1 85.69 260 THR A C 1
ATOM 1986 O O . THR A 1 260 ? -0.586 -45.219 -8.875 1 85.69 260 THR A O 1
ATOM 1989 N N . THR A 1 261 ? 1.544 -45.844 -9.445 1 83.62 261 THR A N 1
ATOM 1990 C CA . THR A 1 261 ? 2.094 -45.562 -8.125 1 83.62 261 THR A CA 1
ATOM 1991 C C . THR A 1 261 ? 2.99 -44.312 -8.164 1 83.62 261 THR A C 1
ATOM 1993 O O . THR A 1 261 ? 3.359 -43.844 -9.242 1 83.62 261 THR A O 1
ATOM 1996 N N . SER A 1 262 ? 3.248 -43.781 -7.027 1 85.94 262 SER A N 1
ATOM 1997 C CA . SER A 1 262 ? 4.117 -42.625 -6.938 1 85.94 262 SER A CA 1
ATOM 1998 C C . SER A 1 262 ? 5.543 -42.938 -7.363 1 85.94 262 SER A C 1
ATOM 2000 O O . SER A 1 262 ? 6.258 -42.094 -7.887 1 85.94 262 SER A O 1
ATOM 2002 N N . GLU A 1 263 ? 5.922 -44.125 -7.215 1 87.38 263 GLU A N 1
ATOM 2003 C CA . GLU A 1 263 ? 7.262 -44.562 -7.605 1 87.38 263 GLU A CA 1
ATOM 2004 C C . GLU A 1 263 ? 7.414 -44.562 -9.125 1 87.38 263 GLU A C 1
ATOM 2006 O O . GLU A 1 263 ? 8.422 -44.094 -9.664 1 87.38 263 GLU A O 1
ATOM 2011 N N . SER A 1 264 ? 6.402 -45.125 -9.742 1 86.5 264 SER A N 1
ATOM 2012 C CA . SER A 1 264 ? 6.461 -45.188 -11.195 1 86.5 264 SER A CA 1
ATOM 2013 C C . SER A 1 264 ? 6.441 -43.781 -11.789 1 86.5 264 SER A C 1
ATOM 2015 O O . SER A 1 264 ? 7.098 -43.5 -12.805 1 86.5 264 SER A O 1
ATOM 2017 N N . GLU A 1 265 ? 5.688 -42.938 -11.211 1 87.81 265 GLU A N 1
ATOM 2018 C CA . GLU A 1 265 ? 5.645 -41.562 -11.688 1 87.81 265 GLU A CA 1
ATOM 2019 C C . GLU A 1 265 ? 6.98 -40.844 -11.453 1 87.81 265 GLU A C 1
ATOM 2021 O O . GLU A 1 265 ? 7.43 -40.094 -12.297 1 87.81 265 GLU A O 1
ATOM 2026 N N . ALA A 1 266 ? 7.586 -41 -10.305 1 90.12 266 ALA A N 1
ATOM 2027 C CA . ALA A 1 266 ? 8.883 -40.406 -10.008 1 90.12 266 ALA A CA 1
ATOM 2028 C C . ALA A 1 266 ? 9.945 -40.875 -11 1 90.12 266 ALA A C 1
ATOM 2030 O O . ALA A 1 266 ? 10.75 -40.062 -11.477 1 90.12 266 ALA A O 1
ATOM 2031 N N . LEU A 1 267 ? 9.922 -42.156 -11.352 1 90.81 267 LEU A N 1
ATOM 2032 C CA . LEU A 1 267 ? 10.898 -42.719 -12.289 1 90.81 267 LEU A CA 1
ATOM 2033 C C . LEU A 1 267 ? 10.68 -42.156 -13.695 1 90.81 267 LEU A C 1
ATOM 2035 O O . LEU A 1 267 ? 11.641 -41.875 -14.398 1 90.81 267 LEU A O 1
ATOM 2039 N N . ASN A 1 268 ? 9.484 -42 -14.078 1 88.44 268 ASN A N 1
ATOM 2040 C CA . ASN A 1 268 ? 9.195 -41.438 -15.391 1 88.44 268 ASN A CA 1
ATOM 2041 C C . ASN A 1 268 ? 9.617 -39.969 -15.461 1 88.44 268 ASN A C 1
ATOM 2043 O O . ASN A 1 268 ? 10.102 -39.5 -16.5 1 88.44 268 ASN A O 1
ATOM 2047 N N . LEU A 1 269 ? 9.398 -39.25 -14.383 1 90.12 269 LEU A N 1
ATOM 2048 C CA . LEU A 1 269 ? 9.789 -37.844 -14.352 1 90.12 269 LEU A CA 1
ATOM 2049 C C . LEU A 1 269 ? 11.305 -37.688 -14.383 1 90.12 269 LEU A C 1
ATOM 2051 O O . LEU A 1 269 ? 11.828 -36.75 -15 1 90.12 269 LEU A O 1
ATOM 2055 N N . LEU A 1 270 ? 12.016 -38.562 -13.734 1 92.69 270 LEU A N 1
ATOM 2056 C CA . LEU A 1 270 ? 13.469 -38.562 -13.773 1 92.69 270 LEU A CA 1
ATOM 2057 C C . LEU A 1 270 ? 13.984 -38.812 -15.18 1 92.69 270 LEU A C 1
ATOM 2059 O O . LEU A 1 270 ? 14.945 -38.188 -15.625 1 92.69 270 LEU A O 1
ATOM 2063 N N . LYS A 1 271 ? 13.289 -39.656 -15.867 1 90.75 271 LYS A N 1
ATOM 2064 C CA . LYS A 1 271 ? 13.648 -39.938 -17.266 1 90.75 271 LYS A CA 1
ATOM 2065 C C . LYS A 1 271 ? 13.406 -38.719 -18.141 1 90.75 271 LYS A C 1
ATOM 2067 O O . LYS A 1 271 ? 14.219 -38.406 -19.016 1 90.75 271 LYS A O 1
ATOM 2072 N N . ASP A 1 272 ? 12.32 -38.062 -17.891 1 89.12 272 ASP A N 1
ATOM 2073 C CA . ASP A 1 272 ? 12 -36.875 -18.656 1 89.12 272 ASP A CA 1
ATOM 2074 C C . ASP A 1 272 ? 13.008 -35.75 -18.375 1 89.12 272 ASP A C 1
ATOM 2076 O O . ASP A 1 272 ? 13.266 -34.906 -19.234 1 89.12 272 ASP A O 1
ATOM 2080 N N . LEU A 1 273 ? 13.547 -35.656 -17.188 1 92.62 273 LEU A N 1
ATOM 2081 C CA . LEU A 1 273 ? 14.555 -34.688 -16.812 1 92.62 273 LEU A CA 1
ATOM 2082 C C . LEU A 1 273 ? 15.852 -34.906 -17.578 1 92.62 273 LEU A C 1
ATOM 2084 O O . LEU A 1 273 ? 16.516 -33.938 -17.969 1 92.62 273 LEU A O 1
ATOM 2088 N N . LEU A 1 274 ? 16.172 -36.156 -17.969 1 94 274 LEU A N 1
ATOM 2089 C CA . LEU A 1 274 ? 17.453 -36.531 -18.594 1 94 274 LEU A CA 1
ATOM 2090 C C . LEU A 1 274 ? 17.328 -36.5 -20.109 1 94 274 LEU A C 1
ATOM 2092 O O . LEU A 1 274 ? 18.344 -36.406 -20.812 1 94 274 LEU A O 1
ATOM 2096 N N . ALA A 1 275 ? 16.188 -36.5 -20.641 1 89.12 275 ALA A N 1
ATOM 2097 C CA . ALA A 1 275 ? 15.938 -36.688 -22.062 1 89.12 275 ALA A CA 1
ATOM 2098 C C . ALA A 1 275 ? 16.531 -35.562 -22.906 1 89.12 275 ALA A C 1
ATOM 2100 O O . ALA A 1 275 ? 17.141 -35.812 -23.938 1 89.12 275 ALA A O 1
ATOM 2101 N N . PRO A 1 276 ? 16.453 -34.375 -22.391 1 89.69 276 PRO A N 1
ATOM 2102 C CA . PRO A 1 276 ? 16.953 -33.281 -23.266 1 89.69 276 PRO A CA 1
ATOM 2103 C C . PRO A 1 276 ? 18.453 -33.094 -23.141 1 89.69 276 PRO A C 1
ATOM 2105 O O . PRO A 1 276 ? 19.047 -32.344 -23.938 1 89.69 276 PRO A O 1
ATOM 2108 N N . MET A 1 277 ? 19.156 -33.688 -22.297 1 93.44 277 MET A N 1
ATOM 2109 C CA . MET A 1 277 ? 20.547 -33.406 -21.969 1 93.44 277 MET A CA 1
ATOM 2110 C C . MET A 1 277 ? 21.484 -33.844 -23.078 1 93.44 277 MET A C 1
ATOM 2112 O O . MET A 1 277 ? 22.375 -33.094 -23.484 1 93.44 277 MET A O 1
ATOM 2116 N N . PRO A 1 278 ? 21.234 -35.031 -23.75 1 92.69 278 PRO A N 1
ATOM 2117 C CA . PRO A 1 278 ? 22.141 -35.438 -24.812 1 92.69 278 PRO A CA 1
ATOM 2118 C C . PRO A 1 278 ? 22.078 -34.531 -26.047 1 92.69 278 PRO A C 1
ATOM 2120 O O . PRO A 1 278 ? 23.094 -34.25 -26.672 1 92.69 278 PRO A O 1
ATOM 2123 N N . THR A 1 279 ? 20.922 -34.062 -26.406 1 90.25 279 THR A N 1
ATOM 2124 C CA . THR A 1 279 ? 20.781 -33.188 -27.562 1 90.25 279 THR A CA 1
ATOM 2125 C C . THR A 1 279 ? 21.531 -31.859 -27.344 1 90.25 279 THR A C 1
ATOM 2127 O O . THR A 1 279 ? 22.094 -31.297 -28.266 1 90.25 279 THR A O 1
ATOM 2130 N N . PHE A 1 280 ? 21.547 -31.406 -26.203 1 92.31 280 PHE A N 1
ATOM 2131 C CA . PHE A 1 280 ? 22.25 -30.172 -25.891 1 92.31 280 PHE A CA 1
ATOM 2132 C C . PHE A 1 280 ? 23.75 -30.391 -25.891 1 92.31 280 PHE A C 1
ATOM 2134 O O . PHE A 1 280 ? 24.516 -29.516 -26.297 1 92.31 280 PHE A O 1
ATOM 2141 N N . LEU A 1 281 ? 24.188 -31.516 -25.344 1 93.38 281 LEU A N 1
ATOM 2142 C CA . LEU A 1 281 ? 25.625 -31.812 -25.344 1 93.38 281 LEU A CA 1
ATOM 2143 C C . LEU A 1 281 ? 26.156 -31.922 -26.766 1 93.38 281 LEU A C 1
ATOM 2145 O O . LEU A 1 281 ? 27.281 -31.5 -27.031 1 93.38 281 LEU A O 1
ATOM 2149 N N . ASP A 1 282 ? 25.328 -32.375 -27.672 1 91.25 282 ASP A N 1
ATOM 2150 C CA . ASP A 1 282 ? 25.719 -32.406 -29.078 1 91.25 282 ASP A CA 1
ATOM 2151 C C . ASP A 1 282 ? 25.812 -30.984 -29.641 1 91.25 282 ASP A C 1
ATOM 2153 O O . ASP A 1 282 ? 26.688 -30.688 -30.453 1 91.25 282 ASP A O 1
ATOM 2157 N N . ALA A 1 283 ? 24.891 -30.188 -29.234 1 90.81 283 ALA A N 1
ATOM 2158 C CA . ALA A 1 283 ? 24.922 -28.797 -29.656 1 90.81 283 ALA A CA 1
ATOM 2159 C C . ALA A 1 283 ? 26.156 -28.078 -29.125 1 90.81 283 ALA A C 1
ATOM 2161 O O . ALA A 1 283 ? 26.734 -27.234 -29.797 1 90.81 283 ALA A O 1
ATOM 2162 N N . CYS A 1 284 ? 26.516 -28.406 -27.891 1 89.88 284 CYS A N 1
ATOM 2163 C CA . CYS A 1 284 ? 27.703 -27.812 -27.297 1 89.88 284 CYS A CA 1
ATOM 2164 C C . CYS A 1 284 ? 28.953 -28.203 -28.062 1 89.88 284 CYS A C 1
ATOM 2166 O O . CYS A 1 284 ? 29.828 -27.375 -28.312 1 89.88 284 CYS A O 1
ATOM 2168 N N . LEU A 1 285 ? 29.062 -29.484 -28.516 1 90.06 285 LEU A N 1
ATOM 2169 C CA . LEU A 1 285 ? 30.203 -29.953 -29.281 1 90.06 285 LEU A CA 1
ATOM 2170 C C . LEU A 1 285 ? 30.281 -29.281 -30.641 1 90.06 285 LEU A C 1
ATOM 2172 O O . LEU A 1 285 ? 31.359 -28.859 -31.078 1 90.06 285 LEU A O 1
ATOM 2176 N N . LEU A 1 286 ? 29.125 -29.094 -31.25 1 87.69 286 LEU A N 1
ATOM 2177 C CA . LEU A 1 286 ? 29.078 -28.422 -32.562 1 87.69 286 LEU A CA 1
ATOM 2178 C C . LEU A 1 286 ? 29.438 -26.953 -32.406 1 87.69 286 LEU A C 1
ATOM 2180 O O . LEU A 1 286 ? 30.062 -26.375 -33.312 1 87.69 286 LEU A O 1
ATOM 2184 N N . GLY A 1 287 ? 29.062 -26.391 -31.328 1 85.38 287 GLY A N 1
ATOM 2185 C CA . GLY A 1 287 ? 29.406 -25 -31.078 1 85.38 287 GLY A CA 1
ATOM 2186 C C . GLY A 1 287 ? 30.891 -24.797 -30.859 1 85.38 287 GLY A C 1
ATOM 2187 O O . GLY A 1 287 ? 31.438 -23.734 -31.188 1 85.38 287 GLY A O 1
ATOM 2188 N N . LEU A 1 288 ? 31.531 -25.797 -30.281 1 85.25 288 LEU A N 1
ATOM 2189 C CA . LEU A 1 288 ? 32.969 -25.719 -30.047 1 85.25 288 LEU A CA 1
ATOM 2190 C C . LEU A 1 288 ? 33.75 -25.953 -31.344 1 85.25 288 LEU A C 1
ATOM 2192 O O . LEU A 1 288 ? 34.781 -25.312 -31.578 1 85.25 288 LEU A O 1
ATOM 2196 N N . LYS A 1 289 ? 33.219 -26.781 -32.219 1 83.12 289 LYS A N 1
ATOM 2197 C CA . LYS A 1 289 ? 33.875 -27.094 -33.469 1 83.12 289 LYS A CA 1
ATOM 2198 C C . LYS A 1 289 ? 33.75 -25.938 -34.469 1 83.12 289 LYS A C 1
ATOM 2200 O O . LYS A 1 289 ? 34.688 -25.641 -35.188 1 83.12 289 LYS A O 1
ATOM 2205 N N . HIS A 1 290 ? 32.562 -25.281 -34.375 1 82.75 290 HIS A N 1
ATOM 2206 C CA . HIS A 1 290 ? 32.281 -24.156 -35.25 1 82.75 290 HIS A CA 1
ATOM 2207 C C . HIS A 1 290 ? 31.844 -22.922 -34.469 1 82.75 290 HIS A C 1
ATOM 2209 O O . HIS A 1 290 ? 30.656 -22.594 -34.406 1 82.75 290 HIS A O 1
ATOM 2215 N N . PRO A 1 291 ? 32.781 -22.172 -33.938 1 79.75 291 PRO A N 1
ATOM 2216 C CA . PRO A 1 291 ? 32.438 -21.031 -33.094 1 79.75 291 PRO A CA 1
ATOM 2217 C C . PRO A 1 291 ? 31.734 -19.906 -33.844 1 79.75 291 PRO A C 1
ATOM 2219 O O . PRO A 1 291 ? 31.188 -18.984 -33.25 1 79.75 291 PRO A O 1
ATOM 2222 N N . GLY A 1 292 ? 31.609 -19.891 -35.125 1 72.62 292 GLY A N 1
ATOM 2223 C CA . GLY A 1 292 ? 30.922 -18.875 -35.906 1 72.62 292 GLY A CA 1
ATOM 2224 C C . GLY A 1 292 ? 29.422 -19.062 -35.938 1 72.62 292 GLY A C 1
ATOM 2225 O O . GLY A 1 292 ? 28.672 -18.141 -36.25 1 72.62 292 GLY A O 1
ATOM 2226 N N . LEU A 1 293 ? 29 -20.203 -35.375 1 78.44 293 LEU A N 1
ATOM 2227 C CA . LEU A 1 293 ? 27.562 -20.484 -35.375 1 78.44 293 LEU A CA 1
ATOM 2228 C C . LEU A 1 293 ? 26.891 -19.906 -34.125 1 78.44 293 LEU A C 1
ATOM 2230 O O . LEU A 1 293 ? 27.422 -20.031 -33.031 1 78.44 293 LEU A O 1
ATOM 2234 N N . SER A 1 294 ? 25.875 -19.172 -34.406 1 82.69 294 SER A N 1
ATOM 2235 C CA . SER A 1 294 ? 25.172 -18.578 -33.25 1 82.69 294 SER A CA 1
ATOM 2236 C C . SER A 1 294 ? 23.969 -19.422 -32.844 1 82.69 294 SER A C 1
ATOM 2238 O O . SER A 1 294 ? 23.266 -19.969 -33.719 1 82.69 294 SER A O 1
ATOM 2240 N N . MET A 1 295 ? 23.891 -19.703 -31.547 1 86.75 295 MET A N 1
ATOM 2241 C CA . MET A 1 295 ? 22.734 -20.406 -30.984 1 86.75 295 MET A CA 1
ATOM 2242 C C . MET A 1 295 ? 21.594 -19.438 -30.703 1 86.75 295 MET A C 1
ATOM 2244 O O . MET A 1 295 ? 21.828 -18.25 -30.469 1 86.75 295 MET A O 1
ATOM 2248 N N . SER A 1 296 ? 20.391 -19.953 -30.828 1 86.12 296 SER A N 1
ATOM 2249 C CA . SER A 1 296 ? 19.234 -19.109 -30.531 1 86.12 296 SER A CA 1
ATOM 2250 C C . SER A 1 296 ? 19.031 -18.953 -29.031 1 86.12 296 SER A C 1
ATOM 2252 O O . SER A 1 296 ? 18.938 -19.938 -28.297 1 86.12 296 SER A O 1
ATOM 2254 N N . THR A 1 297 ? 18.984 -17.734 -28.578 1 87.12 297 THR A N 1
ATOM 2255 C CA . THR A 1 297 ? 18.797 -17.422 -27.172 1 87.12 297 THR A CA 1
ATOM 2256 C C . THR A 1 297 ? 17.406 -17.875 -26.703 1 87.12 297 THR A C 1
ATOM 2258 O O . THR A 1 297 ? 17.25 -18.312 -25.562 1 87.12 297 THR A O 1
ATOM 2261 N N . GLU A 1 298 ? 16.453 -17.875 -27.516 1 85.25 298 GLU A N 1
ATOM 2262 C CA . GLU A 1 298 ? 15.086 -18.25 -27.156 1 85.25 298 GLU A CA 1
ATOM 2263 C C . GLU A 1 298 ? 14.977 -19.75 -26.906 1 85.25 298 GLU A C 1
ATOM 2265 O O . GLU A 1 298 ? 14.328 -20.188 -25.938 1 85.25 298 GLU A O 1
ATOM 2270 N N . ILE A 1 299 ? 15.727 -20.562 -27.656 1 88.06 299 ILE A N 1
ATOM 2271 C CA . ILE A 1 299 ? 15.664 -22.016 -27.5 1 88.06 299 ILE A CA 1
ATOM 2272 C C . ILE A 1 299 ? 16.453 -22.422 -26.266 1 88.06 299 ILE A C 1
ATOM 2274 O O . ILE A 1 299 ? 16.062 -23.359 -25.562 1 88.06 299 ILE A O 1
ATOM 2278 N N . LEU A 1 300 ? 17.484 -21.672 -26.031 1 89.88 300 LEU A N 1
ATOM 2279 C CA . LEU A 1 300 ? 18.281 -21.969 -24.828 1 89.88 300 LEU A CA 1
ATOM 2280 C C . LEU A 1 300 ? 17.469 -21.672 -23.578 1 89.88 300 LEU A C 1
ATOM 2282 O O . LEU A 1 300 ? 17.484 -22.453 -22.625 1 89.88 300 LEU A O 1
ATOM 2286 N N . THR A 1 301 ? 16.781 -20.625 -23.656 1 87.94 301 THR A N 1
ATOM 2287 C CA . THR A 1 301 ? 15.961 -20.266 -22.5 1 87.94 301 THR A CA 1
ATOM 2288 C C . THR A 1 301 ? 14.797 -21.234 -22.328 1 87.94 301 THR A C 1
ATOM 2290 O O . THR A 1 301 ? 14.453 -21.625 -21.219 1 87.94 301 THR A O 1
ATOM 2293 N N . ALA A 1 302 ? 14.258 -21.641 -23.406 1 86.12 302 ALA A N 1
ATOM 2294 C CA . ALA A 1 302 ? 13.156 -22.609 -23.359 1 86.12 302 ALA A CA 1
ATOM 2295 C C . ALA A 1 302 ? 13.625 -23.953 -22.812 1 86.12 302 ALA A C 1
ATOM 2297 O O . ALA A 1 302 ? 12.906 -24.594 -22.047 1 86.12 302 ALA A O 1
ATOM 2298 N N . ALA A 1 303 ? 14.812 -24.375 -23.156 1 89.06 303 ALA A N 1
ATOM 2299 C CA . ALA A 1 303 ? 15.383 -25.625 -22.641 1 89.06 303 ALA A CA 1
ATOM 2300 C C . ALA A 1 303 ? 15.633 -25.531 -21.141 1 89.06 303 ALA A C 1
ATOM 2302 O O . ALA A 1 303 ? 15.391 -26.5 -20.406 1 89.06 303 ALA A O 1
ATOM 2303 N N . LYS A 1 304 ? 16.109 -24.406 -20.766 1 89.31 304 LYS A N 1
ATOM 2304 C CA . LYS A 1 304 ? 16.344 -24.203 -19.344 1 89.31 304 LYS A CA 1
ATOM 2305 C C . LYS A 1 304 ? 15.039 -24.25 -18.547 1 89.31 304 LYS A C 1
ATOM 2307 O O . LYS A 1 304 ? 14.961 -24.922 -17.516 1 89.31 304 LYS A O 1
ATOM 2312 N N . LEU A 1 305 ? 14.047 -23.625 -19.062 1 86.38 305 LEU A N 1
ATOM 2313 C CA . LEU A 1 305 ? 12.766 -23.562 -18.375 1 86.38 305 LEU A CA 1
ATOM 2314 C C . LEU A 1 305 ? 12.102 -24.938 -18.359 1 86.38 305 LEU A C 1
ATOM 2316 O O . LEU A 1 305 ? 11.477 -25.312 -17.359 1 86.38 305 LEU A O 1
ATOM 2320 N N . LYS A 1 306 ? 12.266 -25.672 -19.406 1 86.19 306 LYS A N 1
ATOM 2321 C CA . LYS A 1 306 ? 11.695 -27.016 -19.453 1 86.19 306 LYS A CA 1
ATOM 2322 C C . LYS A 1 306 ? 12.359 -27.938 -18.438 1 86.19 306 LYS A C 1
ATOM 2324 O O . LYS A 1 306 ? 11.688 -28.719 -17.766 1 86.19 306 LYS A O 1
ATOM 2329 N N . LEU A 1 307 ? 13.633 -27.828 -18.297 1 90.62 307 LEU A N 1
ATOM 2330 C CA . LEU A 1 307 ? 14.367 -28.641 -17.328 1 90.62 307 LEU A CA 1
ATOM 2331 C C . LEU A 1 307 ? 13.977 -28.266 -15.906 1 90.62 307 LEU A C 1
ATOM 2333 O O . LEU A 1 307 ? 13.734 -29.141 -15.078 1 90.62 307 LEU A O 1
ATOM 2337 N N . LEU A 1 308 ? 13.852 -27.016 -15.703 1 88.5 308 LEU A N 1
ATOM 2338 C CA . LEU A 1 308 ? 13.531 -26.562 -14.352 1 88.5 308 LEU A CA 1
ATOM 2339 C C . LEU A 1 308 ? 12.078 -26.891 -14 1 88.5 308 LEU A C 1
ATOM 2341 O O . LEU A 1 308 ? 11.773 -27.203 -12.852 1 88.5 308 LEU A O 1
ATOM 2345 N N . THR A 1 309 ? 11.227 -26.812 -14.969 1 84.5 309 THR A N 1
ATOM 2346 C CA . THR A 1 309 ? 9.836 -27.172 -14.719 1 84.5 309 THR A CA 1
ATOM 2347 C C . THR A 1 309 ? 9.719 -28.656 -14.406 1 84.5 309 THR A C 1
ATOM 2349 O O . THR A 1 309 ? 8.953 -29.062 -13.516 1 84.5 309 THR A O 1
ATOM 2352 N N . ALA A 1 310 ? 10.461 -29.484 -15.109 1 88 310 ALA A N 1
ATOM 2353 C CA . ALA A 1 310 ? 10.469 -30.922 -14.828 1 88 310 ALA A CA 1
ATOM 2354 C C . ALA A 1 310 ? 10.984 -31.203 -13.422 1 88 310 ALA A C 1
ATOM 2356 O O . ALA A 1 310 ? 10.461 -32.062 -12.727 1 88 310 ALA A O 1
ATOM 2357 N N . TYR A 1 311 ? 11.945 -30.453 -13.031 1 89.81 311 TYR A N 1
ATOM 2358 C CA . TYR A 1 311 ? 12.5 -30.625 -11.695 1 89.81 311 TYR A CA 1
ATOM 2359 C C . TYR A 1 311 ? 11.492 -30.219 -10.633 1 89.81 311 TYR A C 1
ATOM 2361 O O . TYR A 1 311 ? 11.375 -30.875 -9.586 1 89.81 311 TYR A O 1
ATOM 2369 N N . THR A 1 312 ? 10.797 -29.172 -10.852 1 84.38 312 THR A N 1
ATOM 2370 C CA . THR A 1 312 ? 9.836 -28.672 -9.867 1 84.38 312 THR A CA 1
ATOM 2371 C C . THR A 1 312 ? 8.664 -29.656 -9.727 1 84.38 312 THR A C 1
ATOM 2373 O O . THR A 1 312 ? 8.047 -29.734 -8.664 1 84.38 312 THR A O 1
ATOM 2376 N N . GLN A 1 313 ? 8.328 -30.391 -10.773 1 84.06 313 GLN A N 1
ATOM 2377 C CA . GLN A 1 313 ? 7.242 -31.375 -10.711 1 84.06 313 GLN A CA 1
ATOM 2378 C C . GLN A 1 313 ? 7.645 -32.594 -9.891 1 84.06 313 GLN A C 1
ATOM 2380 O O . GLN A 1 313 ? 6.785 -33.344 -9.43 1 84.06 313 GLN A O 1
ATOM 2385 N N . LEU A 1 314 ? 8.945 -32.781 -9.68 1 87.25 314 LEU A N 1
ATOM 2386 C CA . LEU A 1 314 ? 9.445 -33.906 -8.906 1 87.25 314 LEU A CA 1
ATOM 2387 C C . LEU A 1 314 ? 9.25 -33.688 -7.41 1 87.25 314 LEU A C 1
ATOM 2389 O O . LEU A 1 314 ? 9.078 -34.625 -6.648 1 87.25 314 LEU A O 1
ATOM 2393 N N . GLY A 1 315 ? 9.109 -32.469 -6.973 1 80.75 315 GLY A N 1
ATOM 2394 C CA . GLY A 1 315 ? 9.016 -32.125 -5.559 1 80.75 315 GLY A CA 1
ATOM 2395 C C . GLY A 1 315 ? 7.805 -32.75 -4.879 1 80.75 315 GLY A C 1
ATOM 2396 O O . GLY A 1 315 ? 7.941 -33.562 -3.98 1 80.75 315 GLY A O 1
ATOM 2397 N N . PRO A 1 316 ? 6.664 -32.5 -5.406 1 77.38 316 PRO A N 1
ATOM 2398 C CA . PRO A 1 316 ? 5.465 -33.062 -4.777 1 77.38 316 PRO A CA 1
ATOM 2399 C C . PRO A 1 316 ? 5.402 -34.594 -4.863 1 77.38 316 PRO A C 1
ATOM 2401 O O . PRO A 1 316 ? 4.887 -35.25 -3.951 1 77.38 316 PRO A O 1
ATOM 2404 N N . VAL A 1 317 ? 5.977 -35.25 -5.859 1 83.31 317 VAL A N 1
ATOM 2405 C CA . VAL A 1 317 ? 5.938 -36.688 -6.023 1 83.31 317 VAL A CA 1
ATOM 2406 C C . VAL A 1 317 ? 6.875 -37.344 -5.016 1 83.31 317 VAL A C 1
ATOM 2408 O O . VAL A 1 317 ? 6.562 -38.406 -4.473 1 83.31 317 VAL A O 1
ATOM 2411 N N . ILE A 1 318 ? 7.91 -36.688 -4.723 1 83.75 318 ILE A N 1
ATOM 2412 C CA . ILE A 1 318 ? 8.883 -37.25 -3.781 1 83.75 318 ILE A CA 1
ATOM 2413 C C . ILE A 1 318 ? 8.32 -37.188 -2.363 1 83.75 318 ILE A C 1
ATOM 2415 O O . ILE A 1 318 ? 8.562 -38.062 -1.553 1 83.75 318 ILE A O 1
ATOM 2419 N N . THR A 1 319 ? 7.559 -36.188 -2.123 1 79.25 319 THR A N 1
ATOM 2420 C CA . THR A 1 319 ? 6.977 -36.031 -0.793 1 79.25 319 THR A CA 1
ATOM 2421 C C . THR A 1 319 ? 5.953 -37.125 -0.527 1 79.25 319 THR A C 1
ATOM 2423 O O . THR A 1 319 ? 5.746 -37.531 0.62 1 79.25 319 THR A O 1
ATOM 2426 N N . PHE A 1 320 ? 5.383 -37.75 -1.616 1 81.56 320 PHE A N 1
ATOM 2427 C CA . PHE A 1 320 ? 4.336 -38.75 -1.434 1 81.56 320 PHE A CA 1
ATOM 2428 C C . PHE A 1 320 ? 4.891 -40.156 -1.608 1 81.56 320 PHE A C 1
ATOM 2430 O O . PHE A 1 320 ? 4.18 -41.125 -1.404 1 81.56 320 PHE A O 1
ATOM 2437 N N . LEU A 1 321 ? 6.164 -40.25 -1.862 1 85.44 321 LEU A N 1
ATOM 2438 C CA . LEU A 1 321 ? 6.785 -41.562 -2.102 1 85.44 321 LEU A CA 1
ATOM 2439 C C . LEU A 1 321 ? 6.68 -42.438 -0.866 1 85.44 321 LEU A C 1
ATOM 2441 O O . LEU A 1 321 ? 6.273 -43.594 -0.963 1 85.44 321 LEU A O 1
ATOM 2445 N N . PRO A 1 322 ? 6.891 -41.844 0.305 1 83.44 322 PRO A N 1
ATOM 2446 C CA . PRO A 1 322 ? 6.898 -42.75 1.464 1 83.44 322 PRO A CA 1
ATOM 2447 C C . PRO A 1 322 ? 5.492 -43.125 1.932 1 83.44 322 PRO A C 1
ATOM 2449 O O . PRO A 1 322 ? 5.332 -44.031 2.73 1 83.44 322 PRO A O 1
ATOM 2452 N N . ILE A 1 323 ? 4.523 -42.469 1.404 1 81.75 323 ILE A N 1
ATOM 2453 C CA . ILE A 1 323 ? 3.158 -42.688 1.873 1 81.75 323 ILE A CA 1
ATOM 2454 C C . ILE A 1 323 ? 2.449 -43.688 0.955 1 81.75 323 ILE A C 1
ATOM 2456 O O . ILE A 1 323 ? 1.458 -44.312 1.347 1 81.75 323 ILE A O 1
ATOM 2460 N N . ASP A 1 324 ? 2.988 -43.969 -0.226 1 82.06 324 ASP A N 1
ATOM 2461 C CA . ASP A 1 324 ? 2.322 -44.812 -1.219 1 82.06 324 ASP A CA 1
ATOM 2462 C C . ASP A 1 324 ? 2.918 -46.219 -1.24 1 82.06 324 ASP A C 1
ATOM 2464 O O . ASP A 1 324 ? 4.035 -46.438 -0.761 1 82.06 324 ASP A O 1
ATOM 2468 N N . PHE A 1 325 ? 2.076 -47.125 -1.7 1 79.81 325 PHE A N 1
ATOM 2469 C CA . PHE A 1 325 ? 2.535 -48.469 -1.953 1 79.81 325 PHE A CA 1
ATOM 2470 C C . PHE A 1 325 ? 3.318 -48.562 -3.26 1 79.81 325 PHE A C 1
ATOM 2472 O O . PHE A 1 325 ? 3.006 -47.844 -4.215 1 79.81 325 PHE A O 1
ATOM 2479 N N . SER A 1 326 ? 4.469 -49.219 -3.131 1 80.88 326 SER A N 1
ATOM 2480 C CA . SER A 1 326 ? 5.203 -49.344 -4.387 1 80.88 326 SER A CA 1
ATOM 2481 C C . SER A 1 326 ? 5.703 -50.75 -4.621 1 80.88 326 SER A C 1
ATOM 2483 O O . SER A 1 326 ? 5.992 -51.469 -3.67 1 80.88 326 SER A O 1
ATOM 2485 N N . ILE A 1 327 ? 5.523 -51.125 -5.84 1 80.12 327 ILE A N 1
ATOM 2486 C CA . ILE A 1 327 ? 6.094 -52.406 -6.266 1 80.12 327 ILE A CA 1
ATOM 2487 C C . ILE A 1 327 ? 7.297 -52.156 -7.172 1 80.12 327 ILE A C 1
ATOM 2489 O O . ILE A 1 327 ? 7.191 -51.438 -8.18 1 80.12 327 ILE A O 1
ATOM 2493 N N . GLY A 1 328 ? 8.438 -52.438 -6.797 1 81.38 328 GLY A N 1
ATOM 2494 C CA . GLY A 1 328 ? 9.641 -52.25 -7.594 1 81.38 328 GLY A CA 1
ATOM 2495 C C . GLY A 1 328 ? 10.891 -52.781 -6.914 1 81.38 328 GLY A C 1
ATOM 2496 O O . GLY A 1 328 ? 10.805 -53.375 -5.84 1 81.38 328 GLY A O 1
ATOM 2497 N N . ARG A 1 329 ? 11.953 -52.625 -7.582 1 85.56 329 ARG A N 1
ATOM 2498 C CA . ARG A 1 329 ? 13.227 -53.062 -7.039 1 85.56 329 ARG A CA 1
ATOM 2499 C C . ARG A 1 329 ? 13.773 -52.094 -6.016 1 85.56 329 ARG A C 1
ATOM 2501 O O . ARG A 1 329 ? 14.406 -52.469 -5.039 1 85.56 329 ARG A O 1
ATOM 2508 N N . TRP A 1 330 ? 13.422 -50.875 -6.289 1 89.12 330 TRP A N 1
ATOM 2509 C CA . TRP A 1 330 ? 13.922 -49.812 -5.402 1 89.12 330 TRP A CA 1
ATOM 2510 C C . TRP A 1 330 ? 12.844 -49.375 -4.426 1 89.12 330 TRP A C 1
ATOM 2512 O O . TRP A 1 330 ? 11.672 -49.281 -4.789 1 89.12 330 TRP A O 1
ATOM 2522 N N . SER A 1 331 ? 13.219 -49.156 -3.221 1 86.69 331 SER A N 1
ATOM 2523 C CA . SER A 1 331 ? 12.305 -48.656 -2.193 1 86.69 331 SER A CA 1
ATOM 2524 C C . SER A 1 331 ? 12.141 -47.156 -2.268 1 86.69 331 SER A C 1
ATOM 2526 O O . SER A 1 331 ? 12.852 -46.469 -3.02 1 86.69 331 SER A O 1
ATOM 2528 N N . SER A 1 332 ? 11.156 -46.625 -1.572 1 86.44 332 SER A N 1
ATOM 2529 C CA . SER A 1 332 ? 10.938 -45.188 -1.501 1 86.44 332 SER A CA 1
ATOM 2530 C C . SER A 1 332 ? 12.141 -44.469 -0.885 1 86.44 332 SER A C 1
ATOM 2532 O O . SER A 1 332 ? 12.492 -43.375 -1.299 1 86.44 332 SER A O 1
ATOM 2534 N N . ASP A 1 333 ? 12.844 -45 0.03 1 84.88 333 ASP A N 1
ATOM 2535 C CA . ASP A 1 333 ? 14.008 -44.406 0.665 1 84.88 333 ASP A CA 1
ATOM 2536 C C . ASP A 1 333 ? 15.195 -44.375 -0.293 1 84.88 333 ASP A C 1
ATOM 2538 O O . ASP A 1 333 ? 16.016 -43.438 -0.247 1 84.88 333 ASP A O 1
ATOM 2542 N N . ASP A 1 334 ? 15.25 -45.344 -1.113 1 89.25 334 ASP A N 1
ATOM 2543 C CA . ASP A 1 334 ? 16.312 -45.375 -2.107 1 89.25 334 ASP A CA 1
ATOM 2544 C C . ASP A 1 334 ? 16.141 -44.25 -3.125 1 89.25 334 ASP A C 1
ATOM 2546 O O . ASP A 1 334 ? 17.125 -43.625 -3.521 1 89.25 334 ASP A O 1
ATOM 2550 N N . LEU A 1 335 ? 14.969 -44.094 -3.492 1 89.81 335 LEU A N 1
ATOM 2551 C CA . LEU A 1 335 ? 14.711 -43.031 -4.465 1 89.81 335 LEU A CA 1
ATOM 2552 C C . LEU A 1 335 ? 14.977 -41.656 -3.854 1 89.81 335 LEU A C 1
ATOM 2554 O O . LEU A 1 335 ? 15.398 -40.75 -4.555 1 89.81 335 LEU A O 1
ATOM 2558 N N . THR A 1 336 ? 14.734 -41.5 -2.559 1 87.88 336 THR A N 1
ATOM 2559 C CA . THR A 1 336 ? 15 -40.25 -1.9 1 87.88 336 THR A CA 1
ATOM 2560 C C . THR A 1 336 ? 16.5 -39.969 -1.836 1 87.88 336 THR A C 1
ATOM 2562 O O . THR A 1 336 ? 16.922 -38.812 -1.83 1 87.88 336 THR A O 1
ATOM 2565 N N . THR A 1 337 ? 17.328 -40.938 -1.856 1 89.25 337 THR A N 1
ATOM 2566 C CA . THR A 1 337 ? 18.781 -40.75 -1.833 1 89.25 337 THR A CA 1
ATOM 2567 C C . THR A 1 337 ? 19.281 -40.25 -3.186 1 89.25 337 THR A C 1
ATOM 2569 O O . THR A 1 337 ? 20.375 -39.719 -3.285 1 89.25 337 THR A O 1
ATOM 2572 N N . LEU A 1 338 ? 18.484 -40.406 -4.188 1 92.12 338 LEU A N 1
ATOM 2573 C CA . LEU A 1 338 ? 18.859 -39.938 -5.516 1 92.12 338 LEU A CA 1
ATOM 2574 C C . LEU A 1 338 ? 18.562 -38.469 -5.68 1 92.12 338 LEU A C 1
ATOM 2576 O O . LEU A 1 338 ? 19.031 -37.844 -6.633 1 92.12 338 LEU A O 1
ATOM 2580 N N . CYS A 1 339 ? 17.922 -37.906 -4.73 1 89.12 339 CYS A N 1
ATOM 2581 C CA . CYS A 1 339 ? 17.5 -36.531 -4.867 1 89.12 339 CYS A CA 1
ATOM 2582 C C . CYS A 1 339 ? 18.703 -35.594 -4.824 1 89.12 339 CYS A C 1
ATOM 2584 O O . CYS A 1 339 ? 18.75 -34.594 -5.562 1 89.12 339 CYS A O 1
ATOM 2586 N N . GLU A 1 340 ? 19.656 -35.844 -4.043 1 89.94 340 GLU A N 1
ATOM 2587 C CA . GLU A 1 340 ? 20.828 -34.969 -3.916 1 89.94 340 GLU A CA 1
ATOM 2588 C C . GLU A 1 340 ? 21.672 -35 -5.184 1 89.94 340 GLU A C 1
ATOM 2590 O O . GLU A 1 340 ? 21.969 -33.938 -5.758 1 89.94 340 GLU A O 1
ATOM 2595 N N . PRO A 1 341 ? 21.969 -36.156 -5.711 1 93.56 341 PRO A N 1
ATOM 2596 C CA . PRO A 1 341 ? 22.75 -36.125 -6.945 1 93.56 341 PRO A CA 1
ATOM 2597 C C . PRO A 1 341 ? 21.984 -35.531 -8.125 1 93.56 341 PRO A C 1
ATOM 2599 O O . PRO A 1 341 ? 22.594 -34.938 -9.008 1 93.56 341 PRO A O 1
ATOM 2602 N N . VAL A 1 342 ? 20.75 -35.75 -8.188 1 93.81 342 VAL A N 1
ATOM 2603 C CA . VAL A 1 342 ? 19.953 -35.188 -9.266 1 93.81 342 VAL A CA 1
ATOM 2604 C C . VAL A 1 342 ? 19.953 -33.656 -9.148 1 93.81 342 VAL A C 1
ATOM 2606 O O . VAL A 1 342 ? 20.047 -32.938 -10.156 1 93.81 342 VAL A O 1
ATOM 2609 N N . ARG A 1 343 ? 19.875 -33.188 -7.926 1 91.31 343 ARG A N 1
ATOM 2610 C CA . ARG A 1 343 ? 19.953 -31.75 -7.703 1 91.31 343 ARG A CA 1
ATOM 2611 C C . ARG A 1 343 ? 21.266 -31.188 -8.211 1 91.31 343 ARG A C 1
ATOM 2613 O O . ARG A 1 343 ? 21.297 -30.156 -8.891 1 91.31 343 ARG A O 1
ATOM 2620 N N . GLN A 1 344 ? 22.328 -31.844 -7.93 1 91.12 344 GLN A N 1
ATOM 2621 C CA . GLN A 1 344 ? 23.641 -31.391 -8.375 1 91.12 344 GLN A CA 1
ATOM 2622 C C . GLN A 1 344 ? 23.75 -31.422 -9.898 1 91.12 344 GLN A C 1
ATOM 2624 O O . GLN A 1 344 ? 24.344 -30.531 -10.5 1 91.12 344 GLN A O 1
ATOM 2629 N N . LEU A 1 345 ? 23.156 -32.438 -10.43 1 93.88 345 LEU A N 1
ATOM 2630 C CA . LEU A 1 345 ? 23.172 -32.531 -11.883 1 93.88 345 LEU A CA 1
ATOM 2631 C C . LEU A 1 345 ? 22.422 -31.391 -12.531 1 93.88 345 LEU A C 1
ATOM 2633 O O . LEU A 1 345 ? 22.891 -30.812 -13.508 1 93.88 345 LEU A O 1
ATOM 2637 N N . VAL A 1 346 ? 21.328 -31.062 -11.992 1 92.38 346 VAL A N 1
ATOM 2638 C CA . VAL A 1 346 ? 20.5 -30 -12.562 1 92.38 346 VAL A CA 1
ATOM 2639 C C . VAL A 1 346 ? 21.219 -28.656 -12.438 1 92.38 346 VAL A C 1
ATOM 2641 O O . VAL A 1 346 ? 21.219 -27.859 -13.383 1 92.38 346 VAL A O 1
ATOM 2644 N N . VAL A 1 347 ? 21.859 -28.406 -11.32 1 88.88 347 VAL A N 1
ATOM 2645 C CA . VAL A 1 347 ? 22.562 -27.141 -11.109 1 88.88 347 VAL A CA 1
ATOM 2646 C C . VAL A 1 347 ? 23.734 -27.016 -12.086 1 88.88 347 VAL A C 1
ATOM 2648 O O . VAL A 1 347 ? 23.922 -25.969 -12.695 1 88.88 347 VAL A O 1
ATOM 2651 N N . GLU A 1 348 ? 24.453 -28.094 -12.273 1 91.38 348 GLU A N 1
ATOM 2652 C CA . GLU A 1 348 ? 25.609 -28.047 -13.156 1 91.38 348 GLU A CA 1
ATOM 2653 C C . GLU A 1 348 ? 25.203 -27.969 -14.617 1 91.38 348 GLU A C 1
ATOM 2655 O O . GLU A 1 348 ? 25.844 -27.297 -15.422 1 91.38 348 GLU A O 1
ATOM 2660 N N . PHE A 1 349 ? 24.188 -28.656 -14.953 1 93.31 349 PHE A N 1
ATOM 2661 C CA . PHE A 1 349 ? 23.703 -28.594 -16.328 1 93.31 349 PHE A CA 1
ATOM 2662 C C . PHE A 1 349 ? 23.188 -27.203 -16.656 1 93.31 349 PHE A C 1
ATOM 2664 O O . PHE A 1 349 ? 23.453 -26.688 -17.75 1 93.31 349 PHE A O 1
ATOM 2671 N N . THR A 1 350 ? 22.453 -26.641 -15.734 1 90.56 350 THR A N 1
ATOM 2672 C CA . THR A 1 350 ? 21.969 -25.281 -15.953 1 90.56 350 THR A CA 1
ATOM 2673 C C . THR A 1 350 ? 23.125 -24.297 -16.016 1 90.56 350 THR A C 1
ATOM 2675 O O . THR A 1 350 ? 23.062 -23.297 -16.75 1 90.56 350 THR A O 1
ATOM 2678 N N . GLY A 1 351 ? 24.156 -24.578 -15.258 1 88.25 351 GLY A N 1
ATOM 2679 C CA . GLY A 1 351 ? 25.344 -23.734 -15.336 1 88.25 351 GLY A CA 1
ATOM 2680 C C . GLY A 1 351 ? 26 -23.75 -16.703 1 88.25 351 GLY A C 1
ATOM 2681 O O . GLY A 1 351 ? 26.438 -22.703 -17.203 1 88.25 351 GLY A O 1
ATOM 2682 N N . LEU A 1 352 ? 26.031 -24.875 -17.328 1 90.94 352 LEU A N 1
ATOM 2683 C CA . LEU A 1 352 ? 26.609 -25 -18.672 1 90.94 352 LEU A CA 1
ATOM 2684 C C . LEU A 1 352 ? 25.734 -24.297 -19.703 1 90.94 352 LEU A C 1
ATOM 2686 O O . LEU A 1 352 ? 26.25 -23.609 -20.578 1 90.94 352 LEU A O 1
ATOM 2690 N N . LEU A 1 353 ? 24.453 -24.453 -19.531 1 91.31 353 LEU A N 1
ATOM 2691 C CA . LEU A 1 353 ? 23.5 -23.828 -20.453 1 91.31 353 LEU A CA 1
ATOM 2692 C C . LEU A 1 353 ? 23.594 -22.297 -20.359 1 91.31 353 LEU A C 1
ATOM 2694 O O . LEU A 1 353 ? 23.516 -21.609 -21.375 1 91.31 353 LEU A O 1
ATOM 2698 N N . GLU A 1 354 ? 23.828 -21.859 -19.234 1 88.12 354 GLU A N 1
ATOM 2699 C CA . GLU A 1 354 ? 23.828 -20.406 -18.984 1 88.12 354 GLU A CA 1
ATOM 2700 C C . GLU A 1 354 ? 25.062 -19.75 -19.594 1 88.12 354 GLU A C 1
ATOM 2702 O O . GLU A 1 354 ? 25 -18.594 -20.031 1 88.12 354 GLU A O 1
ATOM 2707 N N . ILE A 1 355 ? 26.156 -20.406 -19.641 1 87.5 355 ILE A N 1
ATOM 2708 C CA . ILE A 1 355 ? 27.359 -19.828 -20.219 1 87.5 355 ILE A CA 1
ATOM 2709 C C . ILE A 1 355 ? 27.156 -19.594 -21.719 1 87.5 355 ILE A C 1
ATOM 2711 O O . ILE A 1 355 ? 27.578 -18.562 -22.25 1 87.5 355 ILE A O 1
ATOM 2715 N N . HIS A 1 356 ? 26.516 -20.5 -22.344 1 88.31 356 HIS A N 1
ATOM 2716 C CA . HIS A 1 356 ? 26.25 -20.344 -23.781 1 88.31 356 HIS A CA 1
ATOM 2717 C C . HIS A 1 356 ? 25.219 -19.25 -24.031 1 88.31 356 HIS A C 1
ATOM 2719 O O . HIS A 1 356 ? 25.344 -18.484 -24.984 1 88.31 356 HIS A O 1
ATOM 2725 N N . ARG A 1 357 ? 24.266 -19.234 -23.203 1 89 357 ARG A N 1
ATOM 2726 C CA . ARG A 1 357 ? 23.25 -18.188 -23.344 1 89 357 ARG A CA 1
ATOM 2727 C C . ARG A 1 357 ? 23.859 -16.812 -23.125 1 89 357 ARG A C 1
ATOM 2729 O O . ARG A 1 357 ? 23.547 -15.867 -23.859 1 89 357 ARG A O 1
ATOM 2736 N N . GLN A 1 358 ? 24.719 -16.656 -22.188 1 84.5 358 GLN A N 1
ATOM 2737 C CA . GLN A 1 358 ? 25.344 -15.375 -21.875 1 84.5 358 GLN A CA 1
ATOM 2738 C C . GLN A 1 358 ? 26.281 -14.922 -22.984 1 84.5 358 GLN A C 1
ATOM 2740 O O . GLN A 1 358 ? 26.375 -13.727 -23.281 1 84.5 358 GLN A O 1
ATOM 2745 N N . ALA A 1 359 ? 26.922 -15.836 -23.484 1 82.06 359 ALA A N 1
ATOM 2746 C CA . ALA A 1 359 ? 27.812 -15.508 -24.594 1 82.06 359 ALA A CA 1
ATOM 2747 C C . ALA A 1 359 ? 27.031 -14.93 -25.781 1 82.06 359 ALA A C 1
ATOM 2749 O O . ALA A 1 359 ? 27.469 -13.969 -26.406 1 82.06 359 ALA A O 1
ATOM 2750 N N . GLU A 1 360 ? 25.906 -15.5 -26.031 1 85.31 360 GLU A N 1
ATOM 2751 C CA . GLU A 1 360 ? 25.078 -15.008 -27.125 1 85.31 360 GLU A CA 1
ATOM 2752 C C . GLU A 1 360 ? 24.469 -13.648 -26.797 1 85.31 360 GLU A C 1
ATOM 2754 O O . GLU A 1 360 ? 24.406 -12.773 -27.656 1 85.31 360 GLU A O 1
ATOM 2759 N N . VAL A 1 361 ? 24.078 -13.469 -25.562 1 84.25 361 VAL A N 1
ATOM 2760 C CA . VAL A 1 361 ? 23.469 -12.203 -25.156 1 84.25 361 VAL A CA 1
ATOM 2761 C C . VAL A 1 361 ? 24.531 -11.094 -25.203 1 84.25 361 VAL A C 1
ATOM 2763 O O . VAL A 1 361 ? 24.234 -9.977 -25.609 1 84.25 361 VAL A O 1
ATOM 2766 N N . HIS A 1 362 ? 25.656 -11.398 -24.75 1 77.5 362 HIS A N 1
ATOM 2767 C CA . HIS A 1 362 ? 26.734 -10.414 -24.766 1 77.5 362 HIS A CA 1
ATOM 2768 C C . HIS A 1 362 ? 27.078 -10.008 -26.203 1 77.5 362 HIS A C 1
ATOM 2770 O O . HIS A 1 362 ? 27.375 -8.836 -26.453 1 77.5 362 HIS A O 1
ATOM 2776 N N . GLN A 1 363 ? 27.047 -10.945 -27.062 1 76.75 363 GLN A N 1
ATOM 2777 C CA . GLN A 1 363 ? 27.328 -10.648 -28.469 1 76.75 363 GLN A CA 1
ATOM 2778 C C . GLN A 1 363 ? 26.234 -9.766 -29.078 1 76.75 363 GLN A C 1
ATOM 2780 O O . GLN A 1 363 ? 26.531 -8.859 -29.859 1 76.75 363 GLN A O 1
ATOM 2785 N N . ASP A 1 364 ? 25.078 -10.023 -28.703 1 78.75 364 ASP A N 1
ATOM 2786 C CA . ASP A 1 364 ? 23.969 -9.219 -29.203 1 78.75 364 ASP A CA 1
ATOM 2787 C C . ASP A 1 364 ? 24.031 -7.789 -28.656 1 78.75 364 ASP A C 1
ATOM 2789 O O . ASP A 1 364 ? 23.781 -6.832 -29.391 1 78.75 364 ASP A O 1
ATOM 2793 N N . LYS A 1 365 ? 24.438 -7.625 -27.469 1 77.19 365 LYS A N 1
ATOM 2794 C CA . LYS A 1 365 ? 24.531 -6.297 -26.859 1 77.19 365 LYS A CA 1
ATOM 2795 C C . LYS A 1 365 ? 25.703 -5.516 -27.453 1 77.19 365 LYS A C 1
ATOM 2797 O O . LYS A 1 365 ? 25.609 -4.301 -27.656 1 77.19 365 LYS A O 1
ATOM 2802 N N . SER A 1 366 ? 26.734 -6.203 -27.719 1 75.5 366 SER A N 1
ATOM 2803 C CA . SER A 1 366 ? 27.891 -5.555 -28.328 1 75.5 366 SER A CA 1
ATOM 2804 C C . SER A 1 366 ? 27.562 -5.098 -29.75 1 75.5 366 SER A C 1
ATOM 2806 O O . SER A 1 366 ? 27.984 -4.012 -30.156 1 75.5 366 SER A O 1
ATOM 2808 N N . ARG A 1 367 ? 26.781 -5.852 -30.406 1 74.69 367 ARG A N 1
ATOM 2809 C CA . ARG A 1 367 ? 26.375 -5.477 -31.75 1 74.69 367 ARG A CA 1
ATOM 2810 C C . ARG A 1 367 ? 25.453 -4.262 -31.734 1 74.69 367 ARG A C 1
ATOM 2812 O O . ARG A 1 367 ? 25.578 -3.369 -32.562 1 74.69 367 ARG A O 1
ATOM 2819 N N . GLN A 1 368 ? 24.688 -4.219 -30.75 1 75.19 368 GLN A N 1
ATOM 2820 C CA . GLN A 1 368 ? 23.75 -3.1 -30.625 1 75.19 368 GLN A CA 1
ATOM 2821 C C . GLN A 1 368 ? 24.469 -1.825 -30.203 1 75.19 368 GLN A C 1
ATOM 2823 O O . GLN A 1 368 ? 24.094 -0.726 -30.625 1 75.19 368 GLN A O 1
ATOM 2828 N N . ALA A 1 369 ? 25.453 -1.975 -29.375 1 69.5 369 ALA A N 1
ATOM 2829 C CA . ALA A 1 369 ? 26.188 -0.813 -28.875 1 69.5 369 ALA A CA 1
ATOM 2830 C C . ALA A 1 369 ? 27.062 -0.22 -29.984 1 69.5 369 ALA A C 1
ATOM 2832 O O . ALA A 1 369 ? 27.234 0.999 -30.047 1 69.5 369 ALA A O 1
ATOM 2833 N N . LEU A 1 370 ? 27.672 -1.019 -30.844 1 65.19 370 LEU A N 1
ATOM 2834 C CA . LEU A 1 370 ? 28.578 -0.567 -31.891 1 65.19 370 LEU A CA 1
ATOM 2835 C C . LEU A 1 370 ? 27.812 0.024 -33.062 1 65.19 370 LEU A C 1
ATOM 2837 O O . LEU A 1 370 ? 28.344 0.84 -33.812 1 65.19 370 LEU A O 1
ATOM 2841 N N . ASN A 1 371 ? 26.578 -0.411 -33.281 1 59.91 371 ASN A N 1
ATOM 2842 C CA . ASN A 1 371 ? 25.766 0.168 -34.375 1 59.91 371 ASN A CA 1
ATOM 2843 C C . ASN A 1 371 ? 24.688 1.096 -33.812 1 59.91 371 ASN A C 1
ATOM 2845 O O . ASN A 1 371 ? 23.531 0.7 -33.688 1 59.91 371 ASN A O 1
ATOM 2849 N N . PRO A 1 372 ? 25.188 2.18 -33.25 1 53.88 372 PRO A N 1
ATOM 2850 C CA . PRO A 1 372 ? 24.172 3.055 -32.688 1 53.88 372 PRO A CA 1
ATOM 2851 C C . PRO A 1 372 ? 23.109 3.498 -33.688 1 53.88 372 PRO A C 1
ATOM 2853 O O . PRO A 1 372 ? 22.062 4.023 -33.312 1 53.88 372 PRO A O 1
ATOM 2856 N N . VAL A 1 373 ? 23.406 3.705 -35.062 1 45.44 373 VAL A N 1
ATOM 2857 C CA . VAL A 1 373 ? 22.531 4.27 -36.062 1 45.44 373 VAL A CA 1
ATOM 2858 C C . VAL A 1 373 ? 21.172 3.58 -36.031 1 45.44 373 VAL A C 1
ATOM 2860 O O . VAL A 1 373 ? 20.141 4.223 -36.219 1 45.44 373 VAL A O 1
ATOM 2863 N N . THR A 1 374 ? 21.125 2.328 -36.156 1 40.16 374 THR A N 1
ATOM 2864 C CA . THR A 1 374 ? 19.844 1.69 -36.438 1 40.16 374 THR A CA 1
ATOM 2865 C C . THR A 1 374 ? 18.875 1.89 -35.25 1 40.16 374 THR A C 1
ATOM 2867 O O . THR A 1 374 ? 17.703 1.54 -35.375 1 40.16 374 THR A O 1
ATOM 2870 N N . ALA A 1 375 ? 19.266 1.936 -34.062 1 40.75 375 ALA A N 1
ATOM 2871 C CA . ALA A 1 375 ? 18.25 2.303 -33.062 1 40.75 375 ALA A CA 1
ATOM 2872 C C . ALA A 1 375 ? 17.688 3.688 -33.344 1 40.75 375 ALA A C 1
ATOM 2874 O O . ALA A 1 375 ? 16.703 4.102 -32.719 1 40.75 375 ALA A O 1
ATOM 2875 N N . SER A 1 376 ? 18.453 4.66 -34 1 38.31 376 SER A N 1
ATOM 2876 C CA . SER A 1 376 ? 17.969 5.953 -34.469 1 38.31 376 SER A CA 1
ATOM 2877 C C . SER A 1 376 ? 17.078 5.793 -35.688 1 38.31 376 SER A C 1
ATOM 2879 O O . SER A 1 376 ? 16.75 6.777 -36.375 1 38.31 376 SER A O 1
ATOM 2881 N N . GLY A 1 377 ? 17.016 4.762 -36.5 1 33.06 377 GLY A N 1
ATOM 2882 C CA . GLY A 1 377 ? 16.25 4.898 -37.719 1 33.06 377 GLY A CA 1
ATOM 2883 C C . GLY A 1 377 ? 15.016 5.766 -37.562 1 33.06 377 GLY A C 1
ATOM 2884 O O . GLY A 1 377 ? 14.836 6.746 -38.281 1 33.06 377 GLY A O 1
ATOM 2885 N N . ASN A 1 378 ? 13.734 5.082 -37.656 1 33.22 378 ASN A N 1
ATOM 2886 C CA . ASN A 1 378 ? 12.57 5.773 -38.219 1 33.22 378 ASN A CA 1
ATOM 2887 C C . ASN A 1 378 ? 12.227 7.016 -37.375 1 33.22 378 ASN A C 1
ATOM 2889 O O . ASN A 1 378 ? 11.523 7.906 -37.875 1 33.22 378 ASN A O 1
ATOM 2893 N N . ASP A 1 379 ? 11.969 6.992 -36.125 1 31.47 379 ASP A N 1
ATOM 2894 C CA . ASP A 1 379 ? 11.258 8.188 -35.656 1 31.47 379 ASP A CA 1
ATOM 2895 C C . ASP A 1 379 ? 12.227 9.352 -35.438 1 31.47 379 ASP A C 1
ATOM 2897 O O . ASP A 1 379 ? 12.586 9.648 -34.312 1 31.47 379 ASP A O 1
ATOM 2901 N N . ALA A 1 380 ? 13.266 9.617 -36.156 1 34.75 380 ALA A N 1
ATOM 2902 C CA . ALA A 1 380 ? 14 10.875 -36.25 1 34.75 380 ALA A CA 1
ATOM 2903 C C . ALA A 1 380 ? 13.055 12.07 -36.219 1 34.75 380 ALA A C 1
ATOM 2905 O O . ALA A 1 380 ? 13.492 13.219 -36.156 1 34.75 380 ALA A O 1
ATOM 2906 N N . GLN A 1 381 ? 11.914 12.07 -37.031 1 32.62 381 GLN A N 1
ATOM 2907 C CA . GLN A 1 381 ? 11.234 13.352 -37.219 1 32.62 381 GLN A CA 1
ATOM 2908 C C . GLN A 1 381 ? 10.977 14.039 -35.875 1 32.62 381 GLN A C 1
ATOM 2910 O O . GLN A 1 381 ? 10.695 15.242 -35.844 1 32.62 381 GLN A O 1
ATOM 2915 N N . ASP A 1 382 ? 10.172 13.391 -34.969 1 33.19 382 ASP A N 1
ATOM 2916 C CA . ASP A 1 382 ? 9.688 14.391 -34.031 1 33.19 382 ASP A CA 1
ATOM 2917 C C . ASP A 1 382 ? 10.82 14.922 -33.156 1 33.19 382 ASP A C 1
ATOM 2919 O O . ASP A 1 382 ? 11.469 14.156 -32.438 1 33.19 382 ASP A O 1
ATOM 2923 N N . SER A 1 383 ? 11.68 15.984 -33.5 1 34.94 383 SER A N 1
ATOM 2924 C CA . SER A 1 383 ? 12.641 16.906 -32.906 1 34.94 383 SER A CA 1
ATOM 2925 C C . SER A 1 383 ? 12.547 16.891 -31.375 1 34.94 383 SER A C 1
ATOM 2927 O O . SER A 1 383 ? 13.547 17.078 -30.688 1 34.94 383 SER A O 1
ATOM 2929 N N . GLN A 1 384 ? 11.352 17.391 -30.828 1 36.25 384 GLN A N 1
ATOM 2930 C CA . GLN A 1 384 ? 11.172 17.75 -29.438 1 36.25 384 GLN A CA 1
ATOM 2931 C C . GLN A 1 384 ? 11.305 16.516 -28.531 1 36.25 384 GLN A C 1
ATOM 2933 O O . GLN A 1 384 ? 10.523 16.344 -27.609 1 36.25 384 GLN A O 1
ATOM 2938 N N . ARG A 1 385 ? 11.781 15.438 -29 1 38.44 385 ARG A N 1
ATOM 2939 C CA . ARG A 1 385 ? 11.562 14.242 -28.203 1 38.44 385 ARG A CA 1
ATOM 2940 C C . ARG A 1 385 ? 12.359 14.297 -26.906 1 38.44 385 ARG A C 1
ATOM 2942 O O . ARG A 1 385 ? 13.508 14.758 -26.891 1 38.44 385 ARG A O 1
ATOM 2949 N N . ALA A 1 386 ? 11.789 14 -25.734 1 46.88 386 ALA A N 1
ATOM 2950 C CA . ALA A 1 386 ? 12.148 13.766 -24.328 1 46.88 386 ALA A CA 1
ATOM 2951 C C . ALA A 1 386 ? 13.391 12.891 -24.234 1 46.88 386 ALA A C 1
ATOM 2953 O O . ALA A 1 386 ? 13.547 11.922 -24.984 1 46.88 386 ALA A O 1
ATOM 2954 N N . PRO A 1 387 ? 14.594 13.383 -23.797 1 53.06 387 PRO A N 1
ATOM 2955 C CA . PRO A 1 387 ? 15.828 12.633 -23.531 1 53.06 387 PRO A CA 1
ATOM 2956 C C . PRO A 1 387 ? 15.562 11.188 -23.125 1 53.06 387 PRO A C 1
ATOM 2958 O O . PRO A 1 387 ? 14.586 10.922 -22.406 1 53.06 387 PRO A O 1
ATOM 2961 N N . GLY A 1 388 ? 15.906 10.172 -23.922 1 61.78 388 GLY A N 1
ATOM 2962 C CA . GLY A 1 388 ? 15.734 8.742 -23.719 1 61.78 388 GLY A CA 1
ATOM 2963 C C . GLY A 1 388 ? 16.016 8.305 -22.297 1 61.78 388 GLY A C 1
ATOM 2964 O O . GLY A 1 388 ? 16.766 8.953 -21.578 1 61.78 388 GLY A O 1
ATOM 2965 N N . THR A 1 389 ? 15.234 7.469 -21.594 1 75.12 389 THR A N 1
ATOM 2966 C CA . THR A 1 389 ? 15.344 6.926 -20.25 1 75.12 389 THR A CA 1
ATOM 2967 C C . THR A 1 389 ? 16.625 6.113 -20.094 1 75.12 389 THR A C 1
ATOM 2969 O O . THR A 1 389 ? 17.016 5.379 -21.016 1 75.12 389 THR A O 1
ATOM 2972 N N . GLY A 1 390 ? 17.578 6.395 -19.203 1 74.75 390 GLY A N 1
ATOM 2973 C CA . GLY A 1 390 ? 18.781 5.684 -18.828 1 74.75 390 GLY A CA 1
ATOM 2974 C C . GLY A 1 390 ? 19.984 6.07 -19.672 1 74.75 390 GLY A C 1
ATOM 2975 O O . GLY A 1 390 ? 20.828 5.223 -20 1 74.75 390 GLY A O 1
ATOM 2976 N N . ARG A 1 391 ? 20.141 7.266 -20.141 1 73.69 391 ARG A N 1
ATOM 2977 C CA . ARG A 1 391 ? 21.203 7.703 -21.031 1 73.69 391 ARG A CA 1
ATOM 2978 C C . ARG A 1 391 ? 22.562 7.668 -20.312 1 73.69 391 ARG A C 1
ATOM 2980 O O . ARG A 1 391 ? 23.562 7.297 -20.922 1 73.69 391 ARG A O 1
ATOM 2987 N N . HIS A 1 392 ? 22.5 8.031 -19.062 1 75.62 392 HIS A N 1
ATOM 2988 C CA . HIS A 1 392 ? 23.766 8.016 -18.328 1 75.62 392 HIS A CA 1
ATOM 2989 C C . HIS A 1 392 ? 24.375 6.617 -18.297 1 75.62 392 HIS A C 1
ATOM 2991 O O . HIS A 1 392 ? 25.547 6.445 -18.609 1 75.62 392 HIS A O 1
ATOM 2997 N N . GLN A 1 393 ? 23.578 5.676 -18.016 1 78.62 393 GLN A N 1
ATOM 2998 C CA . GLN A 1 393 ? 24.078 4.305 -17.938 1 78.62 393 GLN A CA 1
ATOM 2999 C C . GLN A 1 393 ? 24.406 3.75 -19.312 1 78.62 393 GLN A C 1
ATOM 3001 O O . GLN A 1 393 ? 25.406 3.055 -19.484 1 78.62 393 GLN A O 1
ATOM 3006 N N . MET A 1 394 ? 23.578 4.07 -20.266 1 77.81 394 MET A N 1
ATOM 3007 C CA . MET A 1 394 ? 23.797 3.545 -21.625 1 77.81 394 MET A CA 1
ATOM 3008 C C . MET A 1 394 ? 25.047 4.129 -22.234 1 77.81 394 MET A C 1
ATOM 3010 O O . MET A 1 394 ? 25.797 3.422 -22.922 1 77.81 394 MET A O 1
ATOM 3014 N N . ASN A 1 395 ? 25.312 5.406 -21.906 1 74.88 395 ASN A N 1
ATOM 3015 C CA . ASN A 1 395 ? 26.531 6.031 -22.422 1 74.88 395 ASN A CA 1
ATOM 3016 C C . ASN A 1 395 ? 27.781 5.426 -21.797 1 74.88 395 ASN A C 1
ATOM 3018 O O . ASN A 1 395 ? 28.766 5.191 -22.484 1 74.88 395 ASN A O 1
ATOM 3022 N N . ARG A 1 396 ? 27.656 5.113 -20.625 1 77.44 396 ARG A N 1
ATOM 3023 C CA . ARG A 1 396 ? 28.812 4.508 -19.953 1 77.44 396 ARG A CA 1
ATOM 3024 C C . ARG A 1 396 ? 29.031 3.08 -20.438 1 77.44 396 ARG A C 1
ATOM 3026 O O . ARG A 1 396 ? 30.172 2.627 -20.547 1 77.44 396 ARG A O 1
ATOM 3033 N N . GLU A 1 397 ? 27.984 2.367 -20.75 1 77.62 397 GLU A N 1
ATOM 3034 C CA . GLU A 1 397 ? 28.094 0.999 -21.25 1 77.62 397 GLU A CA 1
ATOM 3035 C C . GLU A 1 397 ? 28.641 0.97 -22.672 1 77.62 397 GLU A C 1
ATOM 3037 O O . GLU A 1 397 ? 29.422 0.083 -23.031 1 77.62 397 GLU A O 1
ATOM 3042 N N . VAL A 1 398 ? 28.203 1.946 -23.453 1 76 398 VAL A N 1
ATOM 3043 C CA . VAL A 1 398 ? 28.688 2.016 -24.828 1 76 398 VAL A CA 1
ATOM 3044 C C . VAL A 1 398 ? 30.172 2.314 -24.844 1 76 398 VAL A C 1
ATOM 3046 O O . VAL A 1 398 ? 30.938 1.705 -25.594 1 76 398 VAL A O 1
ATOM 3049 N N . HIS A 1 399 ? 30.562 3.156 -23.875 1 74.25 399 HIS A N 1
ATOM 3050 C CA . HIS A 1 399 ? 31.984 3.467 -23.797 1 74.25 399 HIS A CA 1
ATOM 3051 C C . HIS A 1 399 ? 32.781 2.242 -23.375 1 74.25 399 HIS A C 1
ATOM 3053 O O . HIS A 1 399 ? 33.906 2.039 -23.844 1 74.25 399 HIS A O 1
ATOM 3059 N N . PHE A 1 400 ? 32.188 1.448 -22.609 1 75.75 400 PHE A N 1
ATOM 3060 C CA . PHE A 1 400 ? 32.875 0.232 -22.141 1 75.75 400 PHE A CA 1
ATOM 3061 C C . PHE A 1 400 ? 32.969 -0.785 -23.281 1 75.75 400 PHE A C 1
ATOM 3063 O O . PHE A 1 400 ? 34 -1.414 -23.453 1 75.75 400 PHE A O 1
ATOM 3070 N N . HIS A 1 401 ? 31.953 -0.984 -24.109 1 74.69 401 HIS A N 1
ATOM 3071 C CA . HIS A 1 401 ? 31.969 -1.971 -25.188 1 74.69 401 HIS A CA 1
ATOM 3072 C C . HIS A 1 401 ? 32.906 -1.559 -26.297 1 74.69 401 HIS A C 1
ATOM 3074 O O . HIS A 1 401 ? 33.562 -2.41 -26.922 1 74.69 401 HIS A O 1
ATOM 3080 N N . ILE A 1 402 ? 32.969 -0.249 -26.484 1 70.31 402 ILE A N 1
ATOM 3081 C CA . ILE A 1 402 ? 33.875 0.245 -27.516 1 70.31 402 ILE A CA 1
ATOM 3082 C C . ILE A 1 402 ? 35.312 0.041 -27.062 1 70.31 402 ILE A C 1
ATOM 3084 O O . ILE A 1 402 ? 36.156 -0.403 -27.859 1 70.31 402 ILE A O 1
ATOM 3088 N N . SER A 1 403 ? 35.469 0.227 -25.766 1 68.31 403 SER A N 1
ATOM 3089 C CA . SER A 1 403 ? 36.812 0.111 -25.25 1 68.31 403 SER A CA 1
ATOM 3090 C C . SER A 1 403 ? 37.219 -1.35 -25.109 1 68.31 403 SER A C 1
ATOM 3092 O O . SER A 1 403 ? 38.406 -1.675 -25.172 1 68.31 403 SER A O 1
ATOM 3094 N N . SER A 1 404 ? 36.25 -2.264 -25.016 1 70.25 404 SER A N 1
ATOM 3095 C CA . SER A 1 404 ? 36.562 -3.658 -24.719 1 70.25 404 SER A CA 1
ATOM 3096 C C . SER A 1 404 ? 36.594 -4.5 -26 1 70.25 404 SER A C 1
ATOM 3098 O O . SER A 1 404 ? 37.156 -5.594 -26.016 1 70.25 404 SER A O 1
ATOM 3100 N N . ASN A 1 405 ? 35.844 -4.156 -27.156 1 66.12 405 ASN A N 1
ATOM 3101 C CA . ASN A 1 405 ? 35.688 -5.02 -28.328 1 66.12 405 ASN A CA 1
ATOM 3102 C C . ASN A 1 405 ? 36.719 -4.695 -29.406 1 66.12 405 ASN A C 1
ATOM 3104 O O . ASN A 1 405 ? 36.594 -3.67 -30.078 1 66.12 405 ASN A O 1
ATOM 3108 N N . SER A 1 406 ? 37.906 -5.293 -29.25 1 65 406 SER A N 1
ATOM 3109 C CA . SER A 1 406 ? 38.812 -5.234 -30.375 1 65 406 SER A CA 1
ATOM 3110 C C . SER A 1 406 ? 38.688 -6.484 -31.25 1 65 406 SER A C 1
ATOM 3112 O O . SER A 1 406 ? 38.375 -7.566 -30.75 1 65 406 SER A O 1
ATOM 3114 N N . LEU A 1 407 ? 38.531 -6.5 -32.625 1 62.75 407 LEU A N 1
ATOM 3115 C CA . LEU A 1 407 ? 38.406 -7.574 -33.594 1 62.75 407 LEU A CA 1
ATOM 3116 C C . LEU A 1 407 ? 39.438 -8.664 -33.344 1 62.75 407 LEU A C 1
ATOM 3118 O O . LEU A 1 407 ? 39.156 -9.852 -33.5 1 62.75 407 LEU A O 1
ATOM 3122 N N . GLU A 1 408 ? 40.625 -8.305 -32.969 1 62.91 408 GLU A N 1
ATOM 3123 C CA . GLU A 1 408 ? 41.688 -9.266 -32.75 1 62.91 408 GLU A CA 1
ATOM 3124 C C . GLU A 1 408 ? 41.375 -10.172 -31.547 1 62.91 408 GLU A C 1
ATOM 3126 O O . GLU A 1 408 ? 41.656 -11.375 -31.578 1 62.91 408 GLU A O 1
ATOM 3131 N N . ARG A 1 409 ? 40.562 -9.617 -30.703 1 67.06 409 ARG A N 1
ATOM 3132 C CA . ARG A 1 409 ? 40.188 -10.367 -29.5 1 67.06 409 ARG A CA 1
ATOM 3133 C C . ARG A 1 409 ? 39.156 -11.43 -29.812 1 67.06 409 ARG A C 1
ATOM 3135 O O . ARG A 1 409 ? 39.188 -12.531 -29.266 1 67.06 409 ARG A O 1
ATOM 3142 N N . ILE A 1 410 ? 38.375 -11.203 -30.656 1 70.38 410 ILE A N 1
ATOM 3143 C CA . ILE A 1 410 ? 37.281 -12.117 -31 1 70.38 410 ILE A CA 1
ATOM 3144 C C . ILE A 1 410 ? 37.844 -13.305 -31.781 1 70.38 410 ILE A C 1
ATOM 3146 O O . ILE A 1 410 ? 37.438 -14.453 -31.547 1 70.38 410 ILE A O 1
ATOM 3150 N N . GLU A 1 411 ? 38.844 -13.031 -32.625 1 71.81 411 GLU A N 1
ATOM 3151 C CA . GLU A 1 411 ? 39.406 -14.109 -33.406 1 71.81 411 GLU A CA 1
ATOM 3152 C C . GLU A 1 411 ? 40.281 -15.047 -32.562 1 71.81 411 GLU A C 1
ATOM 3154 O O . GLU A 1 411 ? 40.25 -16.266 -32.781 1 71.81 411 GLU A O 1
ATOM 3159 N N . GLN A 1 412 ? 40.906 -14.484 -31.594 1 69.5 412 GLN A N 1
ATOM 3160 C CA . GLN A 1 412 ? 41.688 -15.32 -30.703 1 69.5 412 GLN A CA 1
ATOM 3161 C C . GLN A 1 412 ? 40.812 -16.188 -29.828 1 69.5 412 GLN A C 1
ATOM 3163 O O . GLN A 1 412 ? 41.125 -17.328 -29.531 1 69.5 412 GLN A O 1
ATOM 3168 N N . ALA A 1 413 ? 39.719 -15.633 -29.438 1 72.69 413 ALA A N 1
ATOM 3169 C CA . ALA A 1 413 ? 38.781 -16.391 -28.625 1 72.69 413 ALA A CA 1
ATOM 3170 C C . ALA A 1 413 ? 38.188 -17.562 -29.406 1 72.69 413 ALA A C 1
ATOM 3172 O O . ALA A 1 413 ? 38 -18.656 -28.859 1 72.69 413 ALA A O 1
ATOM 3173 N N . LYS A 1 414 ? 38 -17.406 -30.672 1 75.88 414 LYS A N 1
ATOM 3174 C CA . LYS A 1 414 ? 37.438 -18.453 -31.516 1 75.88 414 LYS A CA 1
ATOM 3175 C C . LYS A 1 414 ? 38.438 -19.594 -31.703 1 75.88 414 LYS A C 1
ATOM 3177 O O . LYS A 1 414 ? 38.062 -20.766 -31.672 1 75.88 414 LYS A O 1
ATOM 3182 N N . GLN A 1 415 ? 39.688 -19.266 -31.797 1 74.06 415 GLN A N 1
ATOM 3183 C CA . GLN A 1 415 ? 40.688 -20.281 -32 1 74.06 415 GLN A CA 1
ATOM 3184 C C . GLN A 1 415 ? 40.906 -21.109 -30.75 1 74.06 415 GLN A C 1
ATOM 3186 O O . GLN A 1 415 ? 41.125 -22.328 -30.828 1 74.06 415 GLN A O 1
ATOM 3191 N N . SER A 1 416 ? 40.812 -20.438 -29.609 1 73.38 416 SER A N 1
ATOM 3192 C CA . SER A 1 416 ? 40.969 -21.172 -28.359 1 73.38 416 SER A CA 1
ATOM 3193 C C . SER A 1 416 ? 39.812 -22.125 -28.125 1 73.38 416 SER A C 1
ATOM 3195 O O . SER A 1 416 ? 40.031 -23.234 -27.609 1 73.38 416 SER A O 1
ATOM 3197 N N . LEU A 1 417 ? 38.719 -21.797 -28.562 1 80.5 417 LEU A N 1
ATOM 3198 C CA . LEU A 1 417 ? 37.562 -22.656 -28.391 1 80.5 417 LEU A CA 1
ATOM 3199 C C . LEU A 1 417 ? 37.625 -23.859 -29.328 1 80.5 417 LEU A C 1
ATOM 3201 O O . LEU A 1 417 ? 37.219 -24.953 -28.969 1 80.5 417 LEU A O 1
ATOM 3205 N N . GLN A 1 418 ? 38.188 -23.641 -30.438 1 81.19 418 GLN A N 1
ATOM 3206 C CA . GLN A 1 418 ? 38.281 -24.719 -31.422 1 81.19 418 GLN A CA 1
ATOM 3207 C C . GLN A 1 418 ? 39.281 -25.766 -30.969 1 81.19 418 GLN A C 1
ATOM 3209 O O . GLN A 1 418 ? 39.125 -26.953 -31.25 1 81.19 418 GLN A O 1
ATOM 3214 N N . GLN A 1 419 ? 40.25 -25.391 -30.203 1 78.5 419 GLN A N 1
ATOM 3215 C CA . GLN A 1 419 ? 41.25 -26.328 -29.719 1 78.5 419 GLN A CA 1
ATOM 3216 C C . GLN A 1 419 ? 40.656 -27.234 -28.641 1 78.5 419 GLN A C 1
ATOM 3218 O O . GLN A 1 419 ? 41.156 -28.344 -28.422 1 78.5 419 GLN A O 1
ATOM 3223 N N . LEU A 1 420 ? 39.688 -26.781 -28.016 1 83.94 420 LEU A N 1
ATOM 3224 C CA . LEU A 1 420 ? 39.062 -27.562 -26.953 1 83.94 420 LEU A CA 1
ATOM 3225 C C . LEU A 1 420 ? 38.094 -28.578 -27.531 1 83.94 420 LEU A C 1
ATOM 3227 O O . LEU A 1 420 ? 37.625 -29.484 -26.828 1 83.94 420 LEU A O 1
ATOM 3231 N N . SER A 1 421 ? 37.844 -28.578 -28.797 1 84.75 421 SER A N 1
ATOM 3232 C CA . SER A 1 421 ? 36.812 -29.422 -29.406 1 84.75 421 SER A CA 1
ATOM 3233 C C . SER A 1 421 ? 37.219 -30.891 -29.422 1 84.75 421 SER A C 1
ATOM 3235 O O . SER A 1 421 ? 36.406 -31.781 -29.188 1 84.75 421 SER A O 1
ATOM 3237 N N . ASP A 1 422 ? 38.438 -31.25 -29.547 1 82.81 422 ASP A N 1
ATOM 3238 C CA . ASP A 1 422 ? 38.875 -32.625 -29.688 1 82.81 422 ASP A CA 1
ATOM 3239 C C . ASP A 1 422 ? 38.781 -33.375 -28.344 1 82.81 422 ASP A C 1
ATOM 3241 O O . ASP A 1 422 ? 38.125 -34.406 -28.25 1 82.81 422 ASP A O 1
ATOM 3245 N N . PRO A 1 423 ? 39.375 -32.781 -27.328 1 86.25 423 PRO A N 1
ATOM 3246 C CA . PRO A 1 423 ? 39.219 -33.5 -26.062 1 86.25 423 PRO A CA 1
ATOM 3247 C C . PRO A 1 423 ? 37.75 -33.5 -25.547 1 86.25 423 PRO A C 1
ATOM 3249 O O . PRO A 1 423 ? 37.375 -34.406 -24.828 1 86.25 423 PRO A O 1
ATOM 3252 N N . ALA A 1 424 ? 37.094 -32.531 -25.938 1 90.56 424 ALA A N 1
ATOM 3253 C CA . ALA A 1 424 ? 35.688 -32.438 -25.469 1 90.56 424 ALA A CA 1
ATOM 3254 C C . ALA A 1 424 ? 34.812 -33.469 -26.156 1 90.56 424 ALA A C 1
ATOM 3256 O O . ALA A 1 424 ? 33.812 -33.906 -25.594 1 90.56 424 ALA A O 1
ATOM 3257 N N . GLU A 1 425 ? 35.156 -33.906 -27.344 1 92 425 GLU A N 1
ATOM 3258 C CA . GLU A 1 425 ? 34.344 -34.906 -28.078 1 92 425 GLU A CA 1
ATOM 3259 C C . GLU A 1 425 ? 34.344 -36.25 -27.344 1 92 425 GLU A C 1
ATOM 3261 O O . GLU A 1 425 ? 33.281 -36.844 -27.188 1 92 425 GLU A O 1
ATOM 3266 N N . ASP A 1 426 ? 35.438 -36.656 -26.797 1 91.94 426 ASP A N 1
ATOM 3267 C CA . ASP A 1 426 ? 35.531 -37.938 -26.062 1 91.94 426 ASP A CA 1
ATOM 3268 C C . ASP A 1 426 ? 34.75 -37.875 -24.75 1 91.94 426 ASP A C 1
ATOM 3270 O O . ASP A 1 426 ? 34.062 -38.812 -24.375 1 91.94 426 ASP A O 1
ATOM 3274 N N . LEU A 1 427 ? 34.906 -36.781 -24.141 1 94.5 427 LEU A N 1
ATOM 3275 C CA . LEU A 1 427 ? 34.188 -36.625 -22.875 1 94.5 427 LEU A CA 1
ATOM 3276 C C . LEU A 1 427 ? 32.688 -36.562 -23.109 1 94.5 427 LEU A C 1
ATOM 3278 O O . LEU A 1 427 ? 31.906 -37.156 -22.359 1 94.5 427 LEU A O 1
ATOM 3282 N N . ILE A 1 428 ? 32.219 -35.812 -24.141 1 95.38 428 ILE A N 1
ATOM 3283 C CA . ILE A 1 428 ? 30.797 -35.625 -24.406 1 95.38 428 ILE A CA 1
ATOM 3284 C C . ILE A 1 428 ? 30.172 -36.969 -24.812 1 95.38 428 ILE A C 1
ATOM 3286 O O . ILE A 1 428 ? 29.047 -37.281 -24.422 1 95.38 428 ILE A O 1
ATOM 3290 N N . GLU A 1 429 ? 30.906 -37.781 -25.484 1 94.06 429 GLU A N 1
ATOM 3291 C CA . GLU A 1 429 ? 30.391 -39.125 -25.859 1 94.06 429 GLU A CA 1
ATOM 3292 C C . GLU A 1 429 ? 30.266 -40.031 -24.641 1 94.06 429 GLU A C 1
ATOM 3294 O O . GLU A 1 429 ? 29.297 -40.781 -24.531 1 94.06 429 GLU A O 1
ATOM 3299 N N . ALA A 1 430 ? 31.203 -39.906 -23.75 1 95.44 430 ALA A N 1
ATOM 3300 C CA . ALA A 1 430 ? 31.109 -40.688 -22.5 1 95.44 430 ALA A CA 1
ATOM 3301 C C . ALA A 1 430 ? 29.938 -40.188 -21.656 1 95.44 430 ALA A C 1
ATOM 3303 O O . ALA A 1 430 ? 29.281 -41 -20.984 1 95.44 430 ALA A O 1
ATOM 3304 N N . CYS A 1 431 ? 29.734 -38.906 -21.688 1 96.12 431 CYS A N 1
ATOM 3305 C CA . CYS A 1 431 ? 28.594 -38.344 -20.953 1 96.12 431 CYS A CA 1
ATOM 3306 C C . CYS A 1 431 ? 27.281 -38.844 -21.547 1 96.12 431 CYS A C 1
ATOM 3308 O O . CYS A 1 431 ? 26.359 -39.188 -20.812 1 96.12 431 CYS A O 1
ATOM 3310 N N . LYS A 1 432 ? 27.141 -38.906 -22.859 1 95.56 432 LYS A N 1
ATOM 3311 C CA . LYS A 1 432 ? 25.938 -39.375 -23.516 1 95.56 432 LYS A CA 1
ATOM 3312 C C . LYS A 1 432 ? 25.672 -40.844 -23.219 1 95.56 432 LYS A C 1
ATOM 3314 O O . LYS A 1 432 ? 24.531 -41.25 -22.969 1 95.56 432 LYS A O 1
ATOM 3319 N N . GLU A 1 433 ? 26.703 -41.625 -23.141 1 95.25 433 GLU A N 1
ATOM 3320 C CA . GLU A 1 433 ? 26.578 -43.031 -22.797 1 95.25 433 GLU A CA 1
ATOM 3321 C C . GLU A 1 433 ? 26.141 -43.219 -21.344 1 95.25 433 GLU A C 1
ATOM 3323 O O . GLU A 1 433 ? 25.359 -44.125 -21.047 1 95.25 433 GLU A O 1
ATOM 3328 N N . SER A 1 434 ? 26.672 -42.406 -20.547 1 96.25 434 SER A N 1
ATOM 3329 C CA . SER A 1 434 ? 26.281 -42.469 -19.141 1 96.25 434 SER A CA 1
ATOM 3330 C C . SER A 1 434 ? 24.812 -42.094 -18.953 1 96.25 434 SER A C 1
ATOM 3332 O O . SER A 1 434 ? 24.109 -42.688 -18.141 1 96.25 434 SER A O 1
ATOM 3334 N N . ILE A 1 435 ? 24.328 -41.094 -19.688 1 96.62 435 ILE A N 1
ATOM 3335 C CA . ILE A 1 435 ? 22.938 -40.688 -19.594 1 96.62 435 ILE A CA 1
ATOM 3336 C C . ILE A 1 435 ? 22.031 -41.781 -20.109 1 96.62 435 ILE A C 1
ATOM 3338 O O . ILE A 1 435 ? 20.984 -42.062 -19.531 1 96.62 435 ILE A O 1
ATOM 3342 N N . LYS A 1 436 ? 22.453 -42.469 -21.125 1 94.56 436 LYS A N 1
ATOM 3343 C CA . LYS A 1 436 ? 21.703 -43.594 -21.641 1 94.56 436 LYS A CA 1
ATOM 3344 C C . LYS A 1 436 ? 21.672 -44.75 -20.625 1 94.56 436 LYS A C 1
ATOM 3346 O O . LYS A 1 436 ? 20.641 -45.375 -20.438 1 94.56 436 LYS A O 1
ATOM 3351 N N . ALA A 1 437 ? 22.75 -45 -19.938 1 94.94 437 ALA A N 1
ATOM 3352 C CA . ALA A 1 437 ? 22.828 -46.031 -18.906 1 94.94 437 ALA A CA 1
ATOM 3353 C C . ALA A 1 437 ? 21.891 -45.719 -17.75 1 94.94 437 ALA A C 1
ATOM 3355 O O . ALA A 1 437 ? 21.219 -46.594 -17.219 1 94.94 437 ALA A O 1
ATOM 3356 N N . ILE A 1 438 ? 21.891 -44.469 -17.391 1 95.25 438 ILE A N 1
ATOM 3357 C CA . ILE A 1 438 ? 21.016 -44.062 -16.297 1 95.25 438 ILE A CA 1
ATOM 3358 C C . ILE A 1 438 ? 19.547 -44.25 -16.703 1 95.25 438 ILE A C 1
ATOM 3360 O O . ILE A 1 438 ? 18.734 -44.75 -15.922 1 95.25 438 ILE A O 1
ATOM 3364 N N . SER A 1 439 ? 19.188 -43.844 -17.969 1 93.06 439 SER A N 1
ATOM 3365 C CA . SER A 1 439 ? 17.812 -43.969 -18.453 1 93.06 439 SER A CA 1
ATOM 3366 C C . SER A 1 439 ? 17.375 -45.438 -18.5 1 93.06 439 SER A C 1
ATOM 3368 O O . SER A 1 439 ? 16.234 -45.75 -18.172 1 93.06 439 SER A O 1
ATOM 3370 N N . GLU A 1 440 ? 18.281 -46.312 -18.766 1 90.69 440 GLU A N 1
ATOM 3371 C CA . GLU A 1 440 ? 17.969 -47.75 -18.812 1 90.69 440 GLU A CA 1
ATOM 3372 C C . GLU A 1 440 ? 17.797 -48.312 -17.406 1 90.69 440 GLU A C 1
ATOM 3374 O O . GLU A 1 440 ? 16.922 -49.156 -17.188 1 90.69 440 GLU A O 1
ATOM 3379 N N . ALA A 1 441 ? 18.625 -47.875 -16.547 1 91.31 441 ALA A N 1
ATOM 3380 C CA . ALA A 1 441 ? 18.5 -48.312 -15.164 1 91.31 441 ALA A CA 1
ATOM 3381 C C . ALA A 1 441 ? 17.172 -47.875 -14.562 1 91.31 441 ALA A C 1
ATOM 3383 O O . ALA A 1 441 ? 16.547 -48.625 -13.805 1 91.31 441 ALA A O 1
ATOM 3384 N N . LEU A 1 442 ? 16.766 -46.75 -14.922 1 90.62 442 LEU A N 1
ATOM 3385 C CA . LEU A 1 442 ? 15.5 -46.219 -14.406 1 90.62 442 LEU A CA 1
ATOM 3386 C C . LEU A 1 442 ? 14.328 -47 -14.992 1 90.62 442 LEU A C 1
ATOM 3388 O O . LEU A 1 442 ? 13.344 -47.281 -14.289 1 90.62 442 LEU A O 1
ATOM 3392 N N . LEU A 1 443 ? 14.406 -47.375 -16.219 1 86.19 443 LEU A N 1
ATOM 3393 C CA . LEU A 1 443 ? 13.359 -48.156 -16.859 1 86.19 443 LEU A CA 1
ATOM 3394 C C . LEU A 1 443 ? 13.289 -49.562 -16.281 1 86.19 443 LEU A C 1
ATOM 3396 O O . LEU A 1 443 ? 12.203 -50.125 -16.094 1 86.19 443 LEU A O 1
ATOM 3400 N N . ASN A 1 444 ? 14.414 -50.062 -15.883 1 84.94 444 ASN A N 1
ATOM 3401 C CA . ASN A 1 444 ? 14.477 -51.438 -15.367 1 84.94 444 ASN A CA 1
ATOM 3402 C C . ASN A 1 444 ? 14.023 -51.5 -13.914 1 84.94 444 ASN A C 1
ATOM 3404 O O . ASN A 1 444 ? 13.609 -52.562 -13.43 1 84.94 444 ASN A O 1
ATOM 3408 N N . ALA A 1 445 ? 14.164 -50.469 -13.258 1 84.75 445 ALA A N 1
ATOM 3409 C CA . ALA A 1 445 ? 13.742 -50.438 -11.859 1 84.75 445 ALA A CA 1
ATOM 3410 C C . ALA A 1 445 ? 12.242 -50.656 -11.734 1 84.75 445 ALA A C 1
ATOM 3412 O O . ALA A 1 445 ? 11.766 -51.188 -10.734 1 84.75 445 ALA A O 1
ATOM 3413 N N . ASN A 1 446 ? 11.453 -50.281 -12.773 1 76.12 446 ASN A N 1
ATOM 3414 C CA . ASN A 1 446 ? 10 -50.406 -12.742 1 76.12 446 ASN A CA 1
ATOM 3415 C C . ASN A 1 446 ? 9.516 -51.656 -13.469 1 76.12 446 ASN A C 1
ATOM 3417 O O . ASN A 1 446 ? 8.344 -52.031 -13.367 1 76.12 446 ASN A O 1
ATOM 3421 N N . ALA A 1 447 ? 10.438 -52.344 -14.172 1 72.69 447 ALA A N 1
ATOM 3422 C CA . ALA A 1 447 ? 10.016 -53.469 -15.016 1 72.69 447 ALA A CA 1
ATOM 3423 C C . ALA A 1 447 ? 9.789 -54.719 -14.195 1 72.69 447 ALA A C 1
ATOM 3425 O O . ALA A 1 447 ? 10.555 -55.031 -13.273 1 72.69 447 ALA A O 1
ATOM 3426 N N . PHE A 1 448 ? 8.523 -55.25 -14.195 1 67.25 448 PHE A N 1
ATOM 3427 C CA . PHE A 1 448 ? 8.164 -56.469 -13.5 1 67.25 448 PHE A CA 1
ATOM 3428 C C . PHE A 1 448 ? 8.93 -57.656 -14.062 1 67.25 448 PHE A C 1
ATOM 3430 O O . PHE A 1 448 ? 9.172 -58.625 -13.359 1 67.25 448 PHE A O 1
ATOM 3437 N N . LYS A 1 449 ? 9.211 -57.625 -15.398 1 58.66 449 LYS A N 1
ATOM 3438 C CA . LYS A 1 449 ? 9.773 -58.844 -15.992 1 58.66 449 LYS A CA 1
ATOM 3439 C C . LYS A 1 449 ? 11.25 -59 -15.641 1 58.66 449 LYS A C 1
ATOM 3441 O O . LYS A 1 449 ? 12.016 -58.031 -15.719 1 58.66 449 LYS A O 1
ATOM 3446 N N . GLU A 1 450 ? 11.469 -59.969 -14.719 1 55.44 450 GLU A N 1
ATOM 3447 C CA . GLU A 1 450 ? 12.844 -60.375 -14.406 1 55.44 450 GLU A CA 1
ATOM 3448 C C . GLU A 1 450 ? 13.695 -60.438 -15.672 1 55.44 450 GLU A C 1
ATOM 3450 O O . GLU A 1 450 ? 13.445 -61.25 -16.547 1 55.44 450 GLU A O 1
ATOM 3455 N N . SER A 1 451 ? 13.898 -59.406 -16.297 1 55.19 451 SER A N 1
ATOM 3456 C CA . SER A 1 451 ? 14.727 -59.594 -17.484 1 55.19 451 SER A CA 1
ATOM 3457 C C . SER A 1 451 ? 16.047 -60.312 -17.125 1 55.19 451 SER A C 1
ATOM 3459 O O . SER A 1 451 ? 16.625 -60.031 -16.078 1 55.19 451 SER A O 1
ATOM 3461 N N . SER A 1 452 ? 16.266 -61.531 -17.484 1 57.72 452 SER A N 1
ATOM 3462 C CA . SER A 1 452 ? 17.5 -62.312 -17.438 1 57.72 452 SER A CA 1
ATOM 3463 C C . SER A 1 452 ? 18.719 -61.406 -17.531 1 57.72 452 SER A C 1
ATOM 3465 O O . SER A 1 452 ? 19.812 -61.781 -17.078 1 57.72 452 SER A O 1
ATOM 3467 N N . ASP A 1 453 ? 18.516 -60.188 -17.875 1 70.69 453 ASP A N 1
ATOM 3468 C CA . ASP A 1 453 ? 19.625 -59.375 -18.344 1 70.69 453 ASP A CA 1
ATOM 3469 C C . ASP A 1 453 ? 20.062 -58.375 -17.281 1 70.69 453 ASP A C 1
ATOM 3471 O O . ASP A 1 453 ? 20.703 -57.375 -17.594 1 70.69 453 ASP A O 1
ATOM 3475 N N . HIS A 1 454 ? 19.719 -58.625 -15.961 1 80.31 454 HIS A N 1
ATOM 3476 C CA . HIS A 1 454 ? 20.141 -57.688 -14.93 1 80.31 454 HIS A CA 1
ATOM 3477 C C . HIS A 1 454 ? 21.656 -57.688 -14.75 1 80.31 454 HIS A C 1
ATOM 3479 O O . HIS A 1 454 ? 22.266 -56.656 -14.594 1 80.31 454 HIS A O 1
ATOM 3485 N N . ALA A 1 455 ? 22.219 -58.844 -14.797 1 81.88 455 ALA A N 1
ATOM 3486 C CA . ALA A 1 455 ? 23.672 -58.969 -14.617 1 81.88 455 ALA A CA 1
ATOM 3487 C C . ALA A 1 455 ? 24.422 -58.312 -15.773 1 81.88 455 ALA A C 1
ATOM 3489 O O . ALA A 1 455 ? 25.422 -57.656 -15.57 1 81.88 455 ALA A O 1
ATOM 3490 N N . GLU A 1 456 ? 23.828 -58.469 -16.906 1 85.19 456 GLU A N 1
ATOM 3491 C CA . GLU A 1 456 ? 24.453 -57.875 -18.078 1 85.19 456 GLU A CA 1
ATOM 3492 C C . GLU A 1 456 ? 24.344 -56.344 -18.031 1 85.19 456 GLU A C 1
ATOM 3494 O O . GLU A 1 456 ? 25.281 -55.625 -18.391 1 85.19 456 GLU A O 1
ATOM 3499 N N . MET A 1 457 ? 23.219 -55.906 -17.547 1 88.5 457 MET A N 1
ATOM 3500 C CA . MET A 1 457 ? 23.016 -54.469 -17.453 1 88.5 457 MET A CA 1
ATOM 3501 C C . MET A 1 457 ? 23.938 -53.875 -16.391 1 88.5 457 MET A C 1
ATOM 3503 O O . MET A 1 457 ? 24.469 -52.781 -16.578 1 88.5 457 MET A O 1
ATOM 3507 N N . LEU A 1 458 ? 24.062 -54.625 -15.266 1 90.5 458 LEU A N 1
ATOM 3508 C CA . LEU A 1 458 ? 24.953 -54.125 -14.219 1 90.5 458 LEU A CA 1
ATOM 3509 C C . LEU A 1 458 ? 26.391 -54.031 -14.727 1 90.5 458 LEU A C 1
ATOM 3511 O O . LEU A 1 458 ? 27.094 -53.094 -14.422 1 90.5 458 LEU A O 1
ATOM 3515 N N . GLN A 1 459 ? 26.812 -54.969 -15.562 1 90.88 459 GLN A N 1
ATOM 3516 C CA . GLN A 1 459 ? 28.172 -54.938 -16.109 1 90.88 459 GLN A CA 1
ATOM 3517 C C . GLN A 1 459 ? 28.344 -53.812 -17.094 1 90.88 459 GLN A C 1
ATOM 3519 O O . GLN A 1 459 ? 29.359 -53.125 -17.094 1 90.88 459 GLN A O 1
ATOM 3524 N N . THR A 1 460 ? 27.297 -53.562 -17.875 1 92.19 460 THR A N 1
ATOM 3525 C CA . THR A 1 460 ? 27.359 -52.469 -18.844 1 92.19 460 THR A CA 1
ATOM 3526 C C . THR A 1 460 ? 27.375 -51.125 -18.141 1 92.19 460 THR A C 1
ATOM 3528 O O . THR A 1 460 ? 28.094 -50.219 -18.547 1 92.19 460 THR A O 1
ATOM 3531 N N . HIS A 1 461 ? 26.578 -51.031 -17.094 1 95.19 461 HIS A N 1
ATOM 3532 C CA . HIS A 1 461 ? 26.516 -49.75 -16.375 1 95.19 461 HIS A CA 1
ATOM 3533 C C . HIS A 1 461 ? 27.797 -49.5 -15.586 1 95.19 461 HIS A C 1
ATOM 3535 O O . HIS A 1 461 ? 28.266 -48.375 -15.5 1 95.19 461 HIS A O 1
ATOM 3541 N N . THR A 1 462 ? 28.391 -50.531 -15.016 1 95 462 THR A N 1
ATOM 3542 C CA . THR A 1 462 ? 29.672 -50.375 -14.32 1 95 462 THR A CA 1
ATOM 3543 C C . THR A 1 462 ? 30.781 -50 -15.297 1 95 462 THR A C 1
ATOM 3545 O O . THR A 1 462 ? 31.672 -49.219 -14.977 1 95 462 THR A O 1
ATOM 3548 N N . ALA A 1 463 ? 30.672 -50.562 -16.531 1 94.62 463 ALA A N 1
ATOM 3549 C CA . ALA A 1 463 ? 31.656 -50.219 -17.562 1 94.62 463 ALA A CA 1
ATOM 3550 C C . ALA A 1 463 ? 31.516 -48.75 -17.984 1 94.62 463 ALA A C 1
ATOM 3552 O O . ALA A 1 463 ? 32.531 -48.094 -18.25 1 94.62 463 ALA A O 1
ATOM 3553 N N . ALA A 1 464 ? 30.281 -48.344 -18.094 1 96.19 464 ALA A N 1
ATOM 3554 C CA . ALA A 1 464 ? 30.062 -46.938 -18.438 1 96.19 464 ALA A CA 1
ATOM 3555 C C . ALA A 1 464 ? 30.594 -46 -17.359 1 96.19 464 ALA A C 1
ATOM 3557 O O . ALA A 1 464 ? 31.109 -44.938 -17.672 1 96.19 464 ALA A O 1
ATOM 3558 N N . LEU A 1 465 ? 30.438 -46.375 -16.062 1 96.88 465 LEU A N 1
ATOM 3559 C CA . LEU A 1 465 ? 30.953 -45.562 -14.953 1 96.88 465 LEU A CA 1
ATOM 3560 C C . LEU A 1 465 ? 32.469 -45.469 -15 1 96.88 465 LEU A C 1
ATOM 3562 O O . LEU A 1 465 ? 33.031 -44.406 -14.836 1 96.88 465 LEU A O 1
ATOM 3566 N N . GLU A 1 466 ? 33.156 -46.562 -15.281 1 95.31 466 GLU A N 1
ATOM 3567 C CA . GLU A 1 466 ? 34.625 -46.562 -15.352 1 95.31 466 GLU A CA 1
ATOM 3568 C C . GLU A 1 466 ? 35.125 -45.781 -16.562 1 95.31 466 GLU A C 1
ATOM 3570 O O . GLU A 1 466 ? 36.125 -45.062 -16.469 1 95.31 466 GLU A O 1
ATOM 3575 N N . LYS A 1 467 ? 34.375 -45.906 -17.625 1 95.5 467 LYS A N 1
ATOM 3576 C CA . LYS A 1 467 ? 34.75 -45.156 -18.828 1 95.5 467 LYS A CA 1
ATOM 3577 C C . LYS A 1 467 ? 34.594 -43.656 -18.594 1 95.5 467 LYS A C 1
ATOM 3579 O O . LYS A 1 467 ? 35.469 -42.875 -19.016 1 95.5 467 LYS A O 1
ATOM 3584 N N . LEU A 1 468 ? 33.531 -43.281 -17.969 1 96.94 468 LEU A N 1
ATOM 3585 C CA . LEU A 1 468 ? 33.312 -41.844 -17.688 1 96.94 468 LEU A CA 1
ATOM 3586 C C . LEU A 1 468 ? 34.406 -41.344 -16.75 1 96.94 468 LEU A C 1
ATOM 3588 O O . LEU A 1 468 ? 34.938 -40.219 -16.953 1 96.94 468 LEU A O 1
ATOM 3592 N N . SER A 1 469 ? 34.75 -42.094 -15.711 1 95.19 469 SER A N 1
ATOM 3593 C CA . SER A 1 469 ? 35.781 -41.656 -14.773 1 95.19 469 SER A CA 1
ATOM 3594 C C . SER A 1 469 ? 37.156 -41.531 -15.461 1 95.19 469 SER A C 1
ATOM 3596 O O . SER A 1 469 ? 37.906 -40.594 -15.219 1 95.19 469 SER A O 1
ATOM 3598 N N . GLN A 1 470 ? 37.438 -42.375 -16.422 1 93.88 470 GLN A N 1
ATOM 3599 C CA . GLN A 1 470 ? 38.688 -42.344 -17.141 1 93.88 470 GLN A CA 1
ATOM 3600 C C . GLN A 1 470 ? 38.75 -41.188 -18.125 1 93.88 470 GLN A C 1
ATOM 3602 O O . GLN A 1 470 ? 39.781 -40.5 -18.219 1 93.88 470 GLN A O 1
ATOM 3607 N N . LYS A 1 471 ? 37.656 -40.969 -18.844 1 94.31 471 LYS A N 1
ATOM 3608 C CA . LYS A 1 471 ? 37.625 -39.875 -19.828 1 94.31 471 LYS A CA 1
ATOM 3609 C C . LYS A 1 471 ? 37.625 -38.531 -19.141 1 94.31 471 LYS A C 1
ATOM 3611 O O . LYS A 1 471 ? 38.188 -37.562 -19.688 1 94.31 471 LYS A O 1
ATOM 3616 N N . ARG A 1 472 ? 37 -38.438 -18 1 93.56 472 ARG A N 1
ATOM 3617 C CA . ARG A 1 472 ? 37.031 -37.188 -17.266 1 93.56 472 ARG A CA 1
ATOM 3618 C C . ARG A 1 472 ? 38.469 -36.844 -16.828 1 93.56 472 ARG A C 1
ATOM 3620 O O . ARG A 1 472 ? 38.906 -35.719 -16.984 1 93.56 472 ARG A O 1
ATOM 3627 N N . LYS A 1 473 ? 39.219 -37.844 -16.312 1 90.06 473 LYS A N 1
ATOM 3628 C CA . LYS A 1 473 ? 40.625 -37.625 -15.93 1 90.06 473 LYS A CA 1
ATOM 3629 C C . LYS A 1 473 ? 41.469 -37.312 -17.141 1 90.06 473 LYS A C 1
ATOM 3631 O O . LYS A 1 473 ? 42.344 -36.438 -17.094 1 90.06 473 LYS A O 1
ATOM 3636 N N . ALA A 1 474 ? 41.188 -37.938 -18.266 1 89.38 474 ALA A N 1
ATOM 3637 C CA . ALA A 1 474 ? 41.906 -37.688 -19.5 1 89.38 474 ALA A CA 1
ATOM 3638 C C . ALA A 1 474 ? 41.625 -36.281 -20.031 1 89.38 474 ALA A C 1
ATOM 3640 O O . ALA A 1 474 ? 42.531 -35.625 -20.578 1 89.38 474 ALA A O 1
ATOM 3641 N N . PHE A 1 475 ? 40.438 -35.938 -19.906 1 89.44 475 PHE A N 1
ATOM 3642 C CA . PHE A 1 475 ? 40.062 -34.594 -20.359 1 89.44 475 PHE A CA 1
ATOM 3643 C C . PHE A 1 475 ? 40.812 -33.531 -19.562 1 89.44 475 PHE A C 1
ATOM 3645 O O . PHE A 1 475 ? 41.281 -32.562 -20.141 1 89.44 475 PHE A O 1
ATOM 3652 N N . ASN A 1 476 ? 40.875 -33.688 -18.266 1 84.25 476 ASN A N 1
ATOM 3653 C CA . ASN A 1 476 ? 41.531 -32.688 -17.422 1 84.25 476 ASN A CA 1
ATOM 3654 C C . ASN A 1 476 ? 43.031 -32.625 -17.688 1 84.25 476 ASN A C 1
ATOM 3656 O O . ASN A 1 476 ? 43.656 -31.562 -17.656 1 84.25 476 ASN A O 1
ATOM 3660 N N . THR A 1 477 ? 43.594 -33.719 -18.109 1 79.31 477 THR A N 1
ATOM 3661 C CA . THR A 1 477 ? 45.031 -33.781 -18.391 1 79.31 477 THR A CA 1
ATOM 3662 C C . THR A 1 477 ? 45.312 -33.281 -19.797 1 79.31 477 THR A C 1
ATOM 3664 O O . THR A 1 477 ? 46.312 -32.562 -20.016 1 79.31 477 THR A O 1
ATOM 3667 N N . ALA A 1 478 ? 44.469 -33.594 -20.766 1 78.44 478 ALA A N 1
ATOM 3668 C CA . ALA A 1 478 ? 44.656 -33.219 -22.156 1 78.44 478 ALA A CA 1
ATOM 3669 C C . ALA A 1 478 ? 44.5 -31.703 -22.344 1 78.44 478 ALA A C 1
ATOM 3671 O O . ALA A 1 478 ? 45.188 -31.094 -23.172 1 78.44 478 ALA A O 1
ATOM 3672 N N . THR A 1 479 ? 43.625 -31.125 -21.672 1 75.5 479 THR A N 1
ATOM 3673 C CA . THR A 1 479 ? 43.344 -29.703 -21.844 1 75.5 479 THR A CA 1
ATOM 3674 C C . THR A 1 479 ? 44.375 -28.859 -21.109 1 75.5 479 THR A C 1
ATOM 3676 O O . THR A 1 479 ? 44.531 -27.672 -21.422 1 75.5 479 THR A O 1
ATOM 3679 N N . SER A 1 480 ? 45.031 -29.359 -20.094 1 66.12 480 SER A N 1
ATOM 3680 C CA . SER A 1 480 ? 46.031 -28.594 -19.391 1 66.12 480 SER A CA 1
ATOM 3681 C C . SER A 1 480 ? 47.156 -28.172 -20.328 1 66.12 480 SER A C 1
ATOM 3683 O O . SER A 1 480 ? 47.75 -27.109 -20.172 1 66.12 480 SER A O 1
ATOM 3685 N N . GLY A 1 481 ? 47.406 -28.875 -21.469 1 57.97 481 GLY A N 1
ATOM 3686 C CA . GLY A 1 481 ? 48.5 -28.547 -22.391 1 57.97 481 GLY A CA 1
ATOM 3687 C C . GLY A 1 481 ? 48.031 -27.734 -23.578 1 57.97 481 GLY A C 1
ATOM 3688 O O . GLY A 1 481 ? 48.844 -27.094 -24.266 1 57.97 481 GLY A O 1
ATOM 3689 N N . TYR A 1 482 ? 46.781 -27.625 -23.938 1 56.16 482 TYR A N 1
ATOM 3690 C CA . TYR A 1 482 ? 46.281 -27.109 -25.203 1 56.16 482 TYR A CA 1
ATOM 3691 C C . TYR A 1 482 ? 45.938 -25.625 -25.078 1 56.16 482 TYR A C 1
ATOM 3693 O O . TYR A 1 482 ? 46.094 -24.859 -26.031 1 56.16 482 TYR A O 1
ATOM 3701 N N . LEU A 1 483 ? 45.406 -25.094 -24 1 56.97 483 LEU A N 1
ATOM 3702 C CA . LEU A 1 483 ? 44.812 -23.75 -23.938 1 56.97 483 LEU A CA 1
ATOM 3703 C C . LEU A 1 483 ? 45.906 -22.688 -24.047 1 56.97 483 LEU A C 1
ATOM 3705 O O . LEU A 1 483 ? 45.719 -21.641 -24.656 1 56.97 483 LEU A O 1
ATOM 3709 N N . PRO A 1 484 ? 47.188 -22.891 -23.484 1 53.97 484 PRO A N 1
ATOM 3710 C CA . PRO A 1 484 ? 48.156 -21.797 -23.547 1 53.97 484 PRO A CA 1
ATOM 3711 C C . PRO A 1 484 ? 48.812 -21.672 -24.922 1 53.97 484 PRO A C 1
ATOM 3713 O O . PRO A 1 484 ? 49.5 -20.672 -25.203 1 53.97 484 PRO A O 1
ATOM 3716 N N . ARG A 1 485 ? 48.531 -22.516 -25.797 1 51.09 485 ARG A N 1
ATOM 3717 C CA . ARG A 1 485 ? 49.312 -22.531 -27.031 1 51.09 485 ARG A CA 1
ATOM 3718 C C . ARG A 1 485 ? 49.062 -21.281 -27.859 1 51.09 485 ARG A C 1
ATOM 3720 O O . ARG A 1 485 ? 49.969 -20.609 -28.312 1 51.09 485 ARG A O 1
ATOM 3727 N N . PRO A 1 486 ? 47.844 -21.047 -28.203 1 47.94 486 PRO A N 1
ATOM 3728 C CA . PRO A 1 486 ? 47.656 -19.859 -29.047 1 47.94 486 PRO A CA 1
ATOM 3729 C C . PRO A 1 486 ? 47.969 -18.562 -28.312 1 47.94 486 PRO A C 1
ATOM 3731 O O . PRO A 1 486 ? 48.156 -17.516 -28.953 1 47.94 486 PRO A O 1
ATOM 3734 N N . SER A 1 487 ? 47.906 -18.516 -26.984 1 49.56 487 SER A N 1
ATOM 3735 C CA . SER A 1 487 ? 48.094 -17.281 -26.219 1 49.56 487 SER A CA 1
ATOM 3736 C C . SER A 1 487 ? 49.562 -17.062 -25.891 1 49.56 487 SER A C 1
ATOM 3738 O O . SER A 1 487 ? 49.906 -16.281 -25 1 49.56 487 SER A O 1
ATOM 3740 N N . HIS A 1 488 ? 50.438 -17.75 -26.438 1 49.12 488 HIS A N 1
ATOM 3741 C CA . HIS A 1 488 ? 51.875 -17.531 -26.172 1 49.12 488 HIS A CA 1
ATOM 3742 C C . HIS A 1 488 ? 52.281 -16.125 -26.531 1 49.12 488 HIS A C 1
ATOM 3744 O O . HIS A 1 488 ? 53.312 -15.641 -26.062 1 49.12 488 HIS A O 1
ATOM 3750 N N . HIS A 1 489 ? 51.625 -15.594 -27.453 1 47.97 489 HIS A N 1
ATOM 3751 C CA . HIS A 1 489 ? 52.094 -14.266 -27.859 1 47.97 489 HIS A CA 1
ATOM 3752 C C . HIS A 1 489 ? 51.844 -13.242 -26.766 1 47.97 489 HIS A C 1
ATOM 3754 O O . HIS A 1 489 ? 52.344 -12.117 -26.828 1 47.97 489 HIS A O 1
ATOM 3760 N N . ILE A 1 490 ? 51 -13.484 -25.906 1 52.94 490 ILE A N 1
ATOM 3761 C CA . ILE A 1 490 ? 50.656 -12.531 -24.859 1 52.94 490 ILE A CA 1
ATOM 3762 C C . ILE A 1 490 ? 51.719 -12.523 -23.781 1 52.94 490 ILE A C 1
ATOM 3764 O O . ILE A 1 490 ? 51.875 -11.539 -23.047 1 52.94 490 ILE A O 1
ATOM 3768 N N . PHE A 1 491 ? 52.531 -13.57 -23.75 1 49.31 491 PHE A N 1
ATOM 3769 C CA . PHE A 1 491 ? 53.562 -13.68 -22.734 1 49.31 491 PHE A CA 1
ATOM 3770 C C . PHE A 1 491 ? 54.938 -13.328 -23.297 1 49.31 491 PHE A C 1
ATOM 3772 O O . PHE A 1 491 ? 55.219 -13.594 -24.469 1 49.31 491 PHE A O 1
ATOM 3779 N N . ASP A 1 492 ? 55.562 -12.336 -22.859 1 49.19 492 ASP A N 1
ATOM 3780 C CA . ASP A 1 492 ? 56.938 -12.055 -23.25 1 49.19 492 ASP A CA 1
ATOM 3781 C C . ASP A 1 492 ? 57.844 -13.281 -23.031 1 49.19 492 ASP A C 1
ATOM 3783 O O . ASP A 1 492 ? 57.438 -14.227 -22.344 1 49.19 492 ASP A O 1
ATOM 3787 N N . ASP A 1 493 ? 59.062 -13.375 -23.75 1 48.31 493 ASP A N 1
ATOM 3788 C CA . ASP A 1 493 ? 60.062 -14.445 -23.703 1 48.31 493 ASP A CA 1
ATOM 3789 C C . ASP A 1 493 ? 60.25 -14.945 -22.266 1 48.31 493 ASP A C 1
ATOM 3791 O O . ASP A 1 493 ? 60.656 -16.078 -22.047 1 48.31 493 ASP A O 1
ATOM 3795 N N . GLY A 1 494 ? 60.031 -14.078 -21.266 1 45.81 494 GLY A N 1
ATOM 3796 C CA . GLY A 1 494 ? 60.219 -14.469 -19.875 1 45.81 494 GLY A CA 1
ATOM 3797 C C . GLY A 1 494 ? 58.969 -14.977 -19.203 1 45.81 494 GLY A C 1
ATOM 3798 O O . GLY A 1 494 ? 58.969 -15.25 -18 1 45.81 494 GLY A O 1
ATOM 3799 N N . GLY A 1 495 ? 57.875 -15.352 -19.906 1 46.19 495 GLY A N 1
ATOM 3800 C CA . GLY A 1 495 ? 56.625 -15.938 -19.391 1 46.19 495 GLY A CA 1
ATOM 3801 C C . GLY A 1 495 ? 55.688 -14.906 -18.797 1 46.19 495 GLY A C 1
ATOM 3802 O O . GLY A 1 495 ? 54.719 -15.266 -18.141 1 46.19 495 GLY A O 1
ATOM 3803 N N . VAL A 1 496 ? 56.219 -13.742 -18.578 1 49.28 496 VAL A N 1
ATOM 3804 C CA . VAL A 1 496 ? 55.406 -12.711 -17.922 1 49.28 496 VAL A CA 1
ATOM 3805 C C . VAL A 1 496 ? 54.438 -12.109 -18.938 1 49.28 496 VAL A C 1
ATOM 3807 O O . VAL A 1 496 ? 54.781 -11.875 -20.094 1 49.28 496 VAL A O 1
ATOM 3810 N N . MET A 1 497 ? 53.156 -12.125 -18.609 1 51.12 497 MET A N 1
ATOM 3811 C CA . MET A 1 497 ? 52.094 -11.602 -19.438 1 51.12 497 MET A CA 1
ATOM 3812 C C . MET A 1 497 ? 52.344 -10.156 -19.844 1 51.12 497 MET A C 1
ATOM 3814 O O . MET A 1 497 ? 52.719 -9.328 -19 1 51.12 497 MET A O 1
ATOM 3818 N N . LYS A 1 498 ? 52.594 -9.906 -21 1 49.41 498 LYS A N 1
ATOM 3819 C CA . LYS A 1 498 ? 52.781 -8.547 -21.516 1 49.41 498 LYS A CA 1
ATOM 3820 C C . LYS A 1 498 ? 51.531 -7.703 -21.234 1 49.41 498 LYS A C 1
ATOM 3822 O O . LYS A 1 498 ? 50.438 -8.031 -21.688 1 49.41 498 LYS A O 1
ATOM 3827 N N . VAL A 1 499 ? 51.312 -7.172 -20.016 1 46.75 499 VAL A N 1
ATOM 3828 C CA . VAL A 1 499 ? 50.25 -6.242 -19.688 1 46.75 499 VAL A CA 1
ATOM 3829 C C . VAL A 1 499 ? 50.344 -4.996 -20.562 1 46.75 499 VAL A C 1
ATOM 3831 O O . VAL A 1 499 ? 51.344 -4.25 -20.469 1 46.75 499 VAL A O 1
ATOM 3834 N N . GLN A 1 500 ? 50.156 -5.012 -21.828 1 43.41 500 GLN A N 1
ATOM 3835 C CA . GLN A 1 500 ? 50.156 -3.719 -22.5 1 43.41 500 GLN A CA 1
ATOM 3836 C C . GLN A 1 500 ? 49.188 -2.76 -21.812 1 43.41 500 GLN A C 1
ATOM 3838 O O . GLN A 1 500 ? 48.25 -3.193 -21.141 1 43.41 500 GLN A O 1
ATOM 3843 N N . SER A 1 501 ? 49.531 -1.477 -22 1 39.84 501 SER A N 1
ATOM 3844 C CA . SER A 1 501 ? 48.844 -0.273 -21.531 1 39.84 501 SER A CA 1
ATOM 3845 C C . SER A 1 501 ? 47.344 -0.351 -21.781 1 39.84 501 SER A C 1
ATOM 3847 O O . SER A 1 501 ? 46.875 -0.281 -22.922 1 39.84 501 SER A O 1
ATOM 3849 N N . GLY A 1 502 ? 46.438 -0.567 -20.859 1 43.38 502 GLY A N 1
ATOM 3850 C CA . GLY A 1 502 ? 45 -0.446 -20.688 1 43.38 502 GLY A CA 1
ATOM 3851 C C . GLY A 1 502 ? 44.25 -1.752 -20.906 1 43.38 502 GLY A C 1
ATOM 3852 O O . GLY A 1 502 ? 43.219 -2.002 -20.266 1 43.38 502 GLY A O 1
ATOM 3853 N N . THR A 1 503 ? 44.188 -2.424 -22.25 1 45.06 503 THR A N 1
ATOM 3854 C CA . THR A 1 503 ? 43.312 -3.518 -22.672 1 45.06 503 THR A CA 1
ATOM 3855 C C . THR A 1 503 ? 44 -4.863 -22.484 1 45.06 503 THR A C 1
ATOM 3857 O O . THR A 1 503 ? 45.156 -5.039 -22.891 1 45.06 503 THR A O 1
ATOM 3860 N N . VAL A 1 504 ? 43.844 -5.617 -21.531 1 45.94 504 VAL A N 1
ATOM 3861 C CA . VAL A 1 504 ? 44.406 -6.949 -21.391 1 45.94 504 VAL A CA 1
ATOM 3862 C C . VAL A 1 504 ? 43.844 -7.879 -22.453 1 45.94 504 VAL A C 1
ATOM 3864 O O . VAL A 1 504 ? 42.75 -8.43 -22.281 1 45.94 504 VAL A O 1
ATOM 3867 N N . PRO A 1 505 ? 44 -7.754 -23.781 1 46.12 505 PRO A N 1
ATOM 3868 C CA . PRO A 1 505 ? 43.344 -8.484 -24.875 1 46.12 505 PRO A CA 1
ATOM 3869 C C . PRO A 1 505 ? 43.312 -9.992 -24.641 1 46.12 505 PRO A C 1
ATOM 3871 O O . PRO A 1 505 ? 42.312 -10.641 -24.984 1 46.12 505 PRO A O 1
ATOM 3874 N N . GLY A 1 506 ? 44.344 -10.734 -24.406 1 49.91 506 GLY A N 1
ATOM 3875 C CA . GLY A 1 506 ? 44.5 -12.172 -24.531 1 49.91 506 GLY A CA 1
ATOM 3876 C C . GLY A 1 506 ? 43.781 -12.961 -23.469 1 49.91 506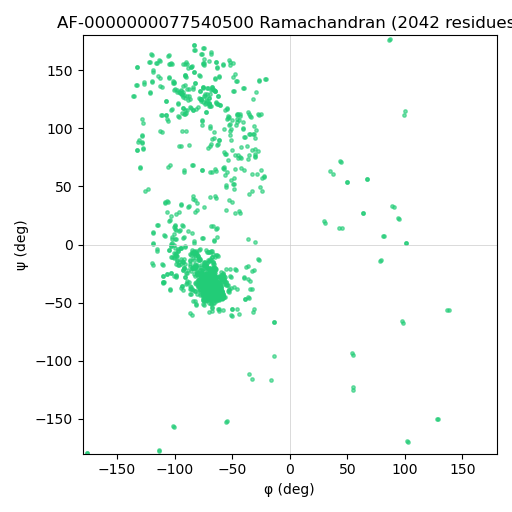 GLY A C 1
ATOM 3877 O O . GLY A 1 506 ? 43.531 -14.156 -23.625 1 49.91 506 GLY A O 1
ATOM 3878 N N . LEU A 1 507 ? 43.188 -12.344 -22.516 1 57.84 507 LEU A N 1
ATOM 3879 C CA . LEU A 1 507 ? 42.656 -13.062 -21.359 1 57.84 507 LEU A CA 1
ATOM 3880 C C . LEU A 1 507 ? 41.188 -13.398 -21.578 1 57.84 507 LEU A C 1
ATOM 3882 O O . LEU A 1 507 ? 40.688 -14.391 -21.031 1 57.84 507 LEU A O 1
ATOM 3886 N N . THR A 1 508 ? 40.625 -12.766 -22.562 1 62.44 508 THR A N 1
ATOM 3887 C CA . THR A 1 508 ? 39.188 -13.023 -22.703 1 62.44 508 THR A CA 1
ATOM 3888 C C . THR A 1 508 ? 38.938 -14.375 -23.359 1 62.44 508 THR A C 1
ATOM 3890 O O . THR A 1 508 ? 38.031 -15.086 -23 1 62.44 508 THR A O 1
ATOM 3893 N N . GLY A 1 509 ? 39.812 -14.672 -24.391 1 63.66 509 GLY A N 1
ATOM 3894 C CA . GLY A 1 509 ? 39.656 -15.977 -25.016 1 63.66 509 GLY A CA 1
ATOM 3895 C C . GLY A 1 509 ? 40 -17.125 -24.094 1 63.66 509 GLY A C 1
ATOM 3896 O O . GLY A 1 509 ? 39.312 -18.156 -24.094 1 63.66 509 GLY A O 1
ATOM 3897 N N . LEU A 1 510 ? 40.938 -16.922 -23.281 1 68.44 510 LEU A N 1
ATOM 3898 C CA . LEU A 1 510 ? 41.312 -17.953 -22.328 1 68.44 510 LEU A CA 1
ATOM 3899 C C . LEU A 1 510 ? 40.25 -18.125 -21.266 1 68.44 510 LEU A C 1
ATOM 3901 O O . LEU A 1 510 ? 39.969 -19.25 -20.812 1 68.44 510 LEU A O 1
ATOM 3905 N N . ILE A 1 511 ? 39.594 -17.109 -21.031 1 74.88 511 ILE A N 1
ATOM 3906 C CA . ILE A 1 511 ? 38.594 -17.141 -19.969 1 74.88 511 ILE A CA 1
ATOM 3907 C C . ILE A 1 511 ? 37.406 -17.984 -20.422 1 74.88 511 ILE A C 1
ATOM 3909 O O . ILE A 1 511 ? 36.875 -18.812 -19.656 1 74.88 511 ILE A O 1
ATOM 3913 N N . MET A 1 512 ? 37.094 -17.875 -21.656 1 79.12 512 MET A N 1
ATOM 3914 C CA . MET A 1 512 ? 35.938 -18.625 -22.141 1 79.12 512 MET A CA 1
ATOM 3915 C C . MET A 1 512 ? 36.25 -20.109 -22.266 1 79.12 512 MET A C 1
ATOM 3917 O O . MET A 1 512 ? 35.406 -20.969 -21.953 1 79.12 512 MET A O 1
ATOM 3921 N N . GLY A 1 513 ? 37.469 -20.359 -22.672 1 79.06 513 GLY A N 1
ATOM 3922 C CA . GLY A 1 513 ? 37.875 -21.75 -22.766 1 79.06 513 GLY A CA 1
ATOM 3923 C C . GLY A 1 513 ? 37.969 -22.438 -21.422 1 79.06 513 GLY A C 1
ATOM 3924 O O . GLY A 1 513 ? 37.531 -23.594 -21.266 1 79.06 513 GLY A O 1
ATOM 3925 N N . GLN A 1 514 ? 38.438 -21.719 -20.469 1 82.69 514 GLN A N 1
ATOM 3926 C CA . GLN A 1 514 ? 38.562 -22.281 -19.125 1 82.69 514 GLN A CA 1
ATOM 3927 C C . GLN A 1 514 ? 37.188 -22.453 -18.5 1 82.69 514 GLN A C 1
ATOM 3929 O O . GLN A 1 514 ? 36.969 -23.406 -17.734 1 82.69 514 GLN A O 1
ATOM 3934 N N . LEU A 1 515 ? 36.344 -21.578 -18.797 1 87.5 515 LEU A N 1
ATOM 3935 C CA . LEU A 1 515 ? 35 -21.656 -18.25 1 87.5 515 LEU A CA 1
ATOM 3936 C C . LEU A 1 515 ? 34.281 -22.891 -18.781 1 87.5 515 LEU A C 1
ATOM 3938 O O . LEU A 1 515 ? 33.656 -23.625 -18 1 87.5 515 LEU A O 1
ATOM 3942 N N . ILE A 1 516 ? 34.344 -23.203 -20.047 1 87.06 516 ILE A N 1
ATOM 3943 C CA . ILE A 1 516 ? 33.656 -24.344 -20.641 1 87.06 516 ILE A CA 1
ATOM 3944 C C . ILE A 1 516 ? 34.312 -25.641 -20.156 1 87.06 516 ILE A C 1
ATOM 3946 O O . ILE A 1 516 ? 33.625 -26.641 -19.906 1 87.06 516 ILE A O 1
ATOM 3950 N N . LYS A 1 517 ? 35.625 -25.609 -20.031 1 87.5 517 LYS A N 1
ATOM 3951 C CA . LYS A 1 517 ? 36.344 -26.766 -19.5 1 87.5 517 LYS A CA 1
ATOM 3952 C C . LYS A 1 517 ? 35.875 -27.109 -18.094 1 87.5 517 LYS A C 1
ATOM 3954 O O . LYS A 1 517 ? 35.594 -28.281 -17.797 1 87.5 517 LYS A O 1
ATOM 3959 N N . GLU A 1 518 ? 35.719 -26.094 -17.297 1 88.5 518 GLU A N 1
ATOM 3960 C CA . GLU A 1 518 ? 35.312 -26.328 -15.914 1 88.5 518 GLU A CA 1
ATOM 3961 C C . GLU A 1 518 ? 33.875 -26.812 -15.844 1 88.5 518 GLU A C 1
ATOM 3963 O O . GLU A 1 518 ? 33.562 -27.75 -15.094 1 88.5 518 GLU A O 1
ATOM 3968 N N . ARG A 1 519 ? 33.062 -26.266 -16.625 1 91.25 519 ARG A N 1
ATOM 3969 C CA . ARG A 1 519 ? 31.656 -26.641 -16.562 1 91.25 519 ARG A CA 1
ATOM 3970 C C . ARG A 1 519 ? 31.438 -28.047 -17.109 1 91.25 519 ARG A C 1
ATOM 3972 O O . ARG A 1 519 ? 30.609 -28.797 -16.594 1 91.25 519 ARG A O 1
ATOM 3979 N N . LEU A 1 520 ? 32.156 -28.406 -18.109 1 91.88 520 LEU A N 1
ATOM 3980 C CA . LEU A 1 520 ? 32.062 -29.75 -18.656 1 91.88 520 LEU A CA 1
ATOM 3981 C C . LEU A 1 520 ? 32.594 -30.781 -17.672 1 91.88 520 LEU A C 1
ATOM 3983 O O . LEU A 1 520 ? 32.031 -31.859 -17.516 1 91.88 520 LEU A O 1
ATOM 3987 N N . SER A 1 521 ? 33.656 -30.375 -17.031 1 91.38 521 SER A N 1
ATOM 3988 C CA . SER A 1 521 ? 34.25 -31.266 -16.047 1 91.38 521 SER A CA 1
ATOM 3989 C C . SER A 1 521 ? 33.312 -31.469 -14.859 1 91.38 521 SER A C 1
ATOM 3991 O O . SER A 1 521 ? 33.188 -32.562 -14.32 1 91.38 521 SER A O 1
ATOM 3993 N N . GLN A 1 522 ? 32.656 -30.422 -14.469 1 91.75 522 GLN A N 1
ATOM 3994 C CA . GLN A 1 522 ? 31.75 -30.516 -13.336 1 91.75 522 GLN A CA 1
ATOM 3995 C C . GLN A 1 522 ? 30.484 -31.281 -13.703 1 91.75 522 GLN A C 1
ATOM 3997 O O . GLN A 1 522 ? 29.922 -32 -12.867 1 91.75 522 GLN A O 1
ATOM 4002 N N . LEU A 1 523 ? 30.016 -31.109 -14.898 1 94.94 523 LEU A N 1
ATOM 4003 C CA . LEU A 1 523 ? 28.875 -31.875 -15.352 1 94.94 523 LEU A CA 1
ATOM 4004 C C . LEU A 1 523 ? 29.203 -33.375 -15.383 1 94.94 523 LEU A C 1
ATOM 4006 O O . LEU A 1 523 ? 28.406 -34.188 -14.945 1 94.94 523 LEU A O 1
ATOM 4010 N N . ALA A 1 524 ? 30.391 -33.719 -15.852 1 95.56 524 ALA A N 1
ATOM 4011 C CA . ALA A 1 524 ? 30.828 -35.094 -15.883 1 95.56 524 ALA A CA 1
ATOM 4012 C C . ALA A 1 524 ? 30.953 -35.656 -14.469 1 95.56 524 ALA A C 1
ATOM 4014 O O . ALA A 1 524 ? 30.594 -36.812 -14.227 1 95.56 524 ALA A O 1
ATOM 4015 N N . HIS A 1 525 ? 31.375 -34.844 -13.609 1 93.94 525 HIS A N 1
ATOM 4016 C CA . HIS A 1 525 ? 31.5 -35.281 -12.219 1 93.94 525 HIS A CA 1
ATOM 4017 C C . HIS A 1 525 ? 30.141 -35.531 -11.602 1 93.94 525 HIS A C 1
ATOM 4019 O O . HIS A 1 525 ? 29.953 -36.469 -10.844 1 93.94 525 HIS A O 1
ATOM 4025 N N . ALA A 1 526 ? 29.219 -34.656 -11.852 1 95 526 ALA A N 1
ATOM 4026 C CA . ALA A 1 526 ? 27.859 -34.812 -11.328 1 95 526 ALA A CA 1
ATOM 4027 C C . ALA A 1 526 ? 27.219 -36.062 -11.891 1 95 526 ALA A C 1
ATOM 4029 O O . ALA A 1 526 ? 26.516 -36.781 -11.172 1 95 526 ALA A O 1
ATOM 4030 N N . LEU A 1 527 ? 27.469 -36.375 -13.164 1 96.56 527 LEU A N 1
ATOM 4031 C CA . LEU A 1 527 ? 26.938 -37.594 -13.781 1 96.56 527 LEU A CA 1
ATOM 4032 C C . LEU A 1 527 ? 27.594 -38.812 -13.195 1 96.56 527 LEU A C 1
ATOM 4034 O O . LEU A 1 527 ? 26.953 -39.844 -13.023 1 96.56 527 LEU A O 1
ATOM 4038 N N . GLU A 1 528 ? 28.875 -38.688 -12.875 1 96.06 528 GLU A N 1
ATOM 4039 C CA . GLU A 1 528 ? 29.594 -39.781 -12.234 1 96.06 528 GLU A CA 1
ATOM 4040 C C . GLU A 1 528 ? 29.016 -40.094 -10.859 1 96.06 528 GLU A C 1
ATOM 4042 O O . GLU A 1 528 ? 28.844 -41.281 -10.492 1 96.06 528 GLU A O 1
ATOM 4047 N N . HIS A 1 529 ? 28.734 -39.062 -10.211 1 94.44 529 HIS A N 1
ATOM 4048 C CA . HIS A 1 529 ? 28.172 -39.25 -8.875 1 94.44 529 HIS A CA 1
ATOM 4049 C C . HIS A 1 529 ? 26.797 -39.875 -8.938 1 94.44 529 HIS A C 1
ATOM 4051 O O . HIS A 1 529 ? 26.469 -40.781 -8.133 1 94.44 529 HIS A O 1
ATOM 4057 N N . LEU A 1 530 ? 25.953 -39.5 -9.859 1 96.19 530 LEU A N 1
ATOM 4058 C CA . LEU A 1 530 ? 24.609 -40.062 -10.008 1 96.19 530 LEU A CA 1
ATOM 4059 C C . LEU A 1 530 ? 24.672 -41.5 -10.477 1 96.19 530 LEU A C 1
ATOM 4061 O O . LEU A 1 530 ? 23.984 -42.375 -9.922 1 96.19 530 LEU A O 1
ATOM 4065 N N . LEU A 1 531 ? 25.5 -41.812 -11.43 1 96.5 531 LEU A N 1
ATOM 4066 C CA . LEU A 1 531 ? 25.641 -43.188 -11.953 1 96.5 531 LEU A CA 1
ATOM 4067 C C . LEU A 1 531 ? 26.234 -44.094 -10.906 1 96.5 531 LEU A C 1
ATOM 4069 O O . LEU A 1 531 ? 25.875 -45.281 -10.828 1 96.5 531 LEU A O 1
ATOM 4073 N N . SER A 1 532 ? 27.203 -43.531 -10.109 1 95.44 532 SER A N 1
ATOM 4074 C CA . SER A 1 532 ? 27.781 -44.344 -9.047 1 95.44 532 SER A CA 1
ATOM 4075 C C . SER A 1 532 ? 26.719 -44.781 -8.023 1 95.44 532 SER A C 1
ATOM 4077 O O . SER A 1 532 ? 26.719 -45.906 -7.559 1 95.44 532 SER A O 1
ATOM 4079 N N . ARG A 1 533 ? 25.875 -43.906 -7.73 1 94.81 533 ARG A N 1
ATOM 4080 C CA . ARG A 1 533 ? 24.812 -44.219 -6.785 1 94.81 533 ARG A CA 1
ATOM 4081 C C . ARG A 1 533 ? 23.828 -45.219 -7.391 1 94.81 533 ARG A C 1
ATOM 4083 O O . ARG A 1 533 ? 23.328 -46.125 -6.695 1 94.81 533 ARG A O 1
ATOM 4090 N N . ILE A 1 534 ? 23.5 -45.156 -8.641 1 94.62 534 ILE A N 1
ATOM 4091 C CA . ILE A 1 534 ? 22.562 -46.031 -9.32 1 94.62 534 ILE A CA 1
ATOM 4092 C C . ILE A 1 534 ? 23.172 -47.438 -9.414 1 94.62 534 ILE A C 1
ATOM 4094 O O . ILE A 1 534 ? 22.469 -48.438 -9.188 1 94.62 534 ILE A O 1
ATOM 4098 N N . VAL A 1 535 ? 24.5 -47.531 -9.656 1 94.38 535 VAL A N 1
ATOM 4099 C CA . VAL A 1 535 ? 25.172 -48.812 -9.742 1 94.38 535 VAL A CA 1
ATOM 4100 C C . VAL A 1 535 ? 25.203 -49.5 -8.367 1 94.38 535 VAL A C 1
ATOM 4102 O O . VAL A 1 535 ? 25.031 -50.688 -8.25 1 94.38 535 VAL A O 1
ATOM 4105 N N . GLU A 1 536 ? 25.328 -48.688 -7.355 1 93.81 536 GLU A N 1
ATOM 4106 C CA . GLU A 1 536 ? 25.266 -49.219 -6 1 93.81 536 GLU A CA 1
ATOM 4107 C C . GLU A 1 536 ? 23.891 -49.781 -5.68 1 93.81 536 GLU A C 1
ATOM 4109 O O . GLU A 1 536 ? 23.766 -50.844 -5.043 1 93.81 536 GLU A O 1
ATOM 4114 N N . LEU A 1 537 ? 22.906 -49.156 -6.137 1 92.62 537 LEU A N 1
ATOM 4115 C CA . LEU A 1 537 ? 21.531 -49.594 -5.891 1 92.62 537 LEU A CA 1
ATOM 4116 C C . LEU A 1 537 ? 21.219 -50.844 -6.703 1 92.62 537 LEU A C 1
ATOM 4118 O O . LEU A 1 537 ? 20.531 -51.75 -6.219 1 92.62 537 LEU A O 1
ATOM 4122 N N . GLU A 1 538 ? 21.719 -50.906 -7.941 1 90.38 538 GLU A N 1
ATOM 4123 C CA . GLU A 1 538 ? 21.5 -52.062 -8.781 1 90.38 538 GLU A CA 1
ATOM 4124 C C . GLU A 1 538 ? 22.219 -53.281 -8.219 1 90.38 538 GLU A C 1
ATOM 4126 O O . GLU A 1 538 ? 21.75 -54.406 -8.391 1 90.38 538 GLU A O 1
ATOM 4131 N N . ARG A 1 539 ? 23.312 -53 -7.508 1 88.56 539 ARG A N 1
ATOM 4132 C CA . ARG A 1 539 ? 24.078 -54.094 -6.918 1 88.56 539 ARG A CA 1
ATOM 4133 C C . ARG A 1 539 ? 23.422 -54.625 -5.641 1 88.56 539 ARG A C 1
ATOM 4135 O O . ARG A 1 539 ? 23.359 -55.812 -5.402 1 88.56 539 ARG A O 1
ATOM 4142 N N . SER A 1 540 ? 22.812 -53.719 -4.91 1 88.19 540 SER A N 1
ATOM 4143 C CA . SER A 1 540 ? 22.266 -54.094 -3.602 1 88.19 540 SER A CA 1
ATOM 4144 C C . SER A 1 540 ? 20.844 -54.594 -3.713 1 88.19 540 SER A C 1
ATOM 4146 O O . SER A 1 540 ? 20.422 -55.469 -2.939 1 88.19 540 SER A O 1
ATOM 4148 N N . ARG A 1 541 ? 20.094 -54.031 -4.668 1 85.75 541 ARG A N 1
ATOM 4149 C CA . ARG A 1 541 ? 18.672 -54.344 -4.77 1 85.75 541 ARG A CA 1
ATOM 4150 C C . ARG A 1 541 ? 18.391 -55.156 -6.039 1 85.75 541 ARG A C 1
ATOM 4152 O O . ARG A 1 541 ? 18.141 -54.562 -7.098 1 85.75 541 ARG A O 1
ATOM 4159 N N . THR A 1 542 ? 18.297 -56.469 -6.02 1 80.56 542 THR A N 1
ATOM 4160 C CA . THR A 1 542 ? 18.141 -57.25 -7.223 1 80.56 542 THR A CA 1
ATOM 4161 C C . THR A 1 542 ? 16.734 -57.875 -7.281 1 80.56 542 THR A C 1
ATOM 4163 O O . THR A 1 542 ? 16.266 -58.25 -8.359 1 80.56 542 THR A O 1
ATOM 4166 N N . ALA A 1 543 ? 16.062 -57.906 -6.16 1 80.31 543 ALA A N 1
ATOM 4167 C CA . ALA A 1 543 ? 14.797 -58.625 -6.148 1 80.31 543 ALA A CA 1
ATOM 4168 C C . ALA A 1 543 ? 13.617 -57.656 -6.156 1 80.31 543 ALA A C 1
ATOM 4170 O O . ALA A 1 543 ? 13.734 -56.531 -5.68 1 80.31 543 ALA A O 1
ATOM 4171 N N . LEU A 1 544 ? 12.555 -58.062 -6.887 1 83.94 544 LEU A N 1
ATOM 4172 C CA . LEU A 1 544 ? 11.289 -57.344 -6.887 1 83.94 544 LEU A CA 1
ATOM 4173 C C . LEU A 1 544 ? 10.531 -57.562 -5.582 1 83.94 544 LEU A C 1
ATOM 4175 O O . LEU A 1 544 ? 10.367 -58.719 -5.148 1 83.94 544 LEU A O 1
ATOM 4179 N N . ARG A 1 545 ? 10.227 -56.5 -4.84 1 83.06 545 ARG A N 1
ATOM 4180 C CA . ARG A 1 545 ? 9.508 -56.594 -3.57 1 83.06 545 ARG A CA 1
ATOM 4181 C C . ARG A 1 545 ? 8.375 -55.562 -3.502 1 83.06 545 ARG A C 1
ATOM 4183 O O . ARG A 1 545 ? 8.344 -54.594 -4.273 1 83.06 545 ARG A O 1
ATOM 4190 N N . LEU A 1 546 ? 7.355 -55.938 -2.709 1 84.56 546 LEU A N 1
ATOM 4191 C CA . LEU A 1 546 ? 6.301 -55 -2.359 1 84.56 546 LEU A CA 1
ATOM 4192 C C . LEU A 1 546 ? 6.691 -54.156 -1.143 1 84.56 546 LEU A C 1
ATOM 4194 O O . LEU A 1 546 ? 6.973 -54.719 -0.075 1 84.56 546 LEU A O 1
ATOM 4198 N N . TRP A 1 547 ? 6.77 -52.906 -1.395 1 85.25 547 TRP A N 1
ATOM 4199 C CA . TRP A 1 547 ? 7.18 -52 -0.323 1 85.25 547 TRP A CA 1
ATOM 4200 C C . TRP A 1 547 ? 5.969 -51.344 0.337 1 85.25 547 TRP A C 1
ATOM 4202 O O . TRP A 1 547 ? 5.078 -50.844 -0.349 1 85.25 547 TRP A O 1
ATOM 4212 N N . LEU A 1 548 ? 5.836 -51.312 1.623 1 82.12 548 LEU A N 1
ATOM 4213 C CA . LEU A 1 548 ? 4.754 -50.688 2.391 1 82.12 548 LEU A CA 1
ATOM 4214 C C . LEU A 1 548 ? 5.082 -49.25 2.746 1 82.12 548 LEU A C 1
ATOM 4216 O O . LEU A 1 548 ? 6.254 -48.875 2.787 1 82.12 548 LEU A O 1
ATOM 4220 N N . PRO A 1 549 ? 3.941 -48.469 2.973 1 82.06 549 PRO A N 1
ATOM 4221 C CA . PRO A 1 549 ? 4.184 -47.062 3.369 1 82.06 549 PRO A CA 1
ATOM 4222 C C . PRO A 1 549 ? 4.871 -46.969 4.727 1 82.06 549 PRO A C 1
ATOM 4224 O O . PRO A 1 549 ? 4.543 -47.688 5.656 1 82.06 549 PRO A O 1
ATOM 4227 N N . THR A 1 550 ? 5.945 -46.156 4.82 1 75.62 550 THR A N 1
ATOM 4228 C CA . THR A 1 550 ? 6.738 -46.094 6.043 1 75.62 550 THR A CA 1
ATOM 4229 C C . THR A 1 550 ? 6.395 -44.812 6.836 1 75.62 550 THR A C 1
ATOM 4231 O O . THR A 1 550 ? 6.598 -44.781 8.055 1 75.62 550 THR A O 1
ATOM 4234 N N . ARG A 1 551 ? 5.91 -43.719 6.305 1 78.94 551 ARG A N 1
ATOM 4235 C CA . ARG A 1 551 ? 5.75 -42.469 7.023 1 78.94 551 ARG A CA 1
ATOM 4236 C C . ARG A 1 551 ? 4.344 -41.906 6.84 1 78.94 551 ARG A C 1
ATOM 4238 O O . ARG A 1 551 ? 4.176 -40.812 6.297 1 78.94 551 ARG A O 1
ATOM 4245 N N . LEU A 1 552 ? 3.381 -42.531 7.312 1 75.38 552 LEU A N 1
ATOM 4246 C CA . LEU A 1 552 ? 2.006 -42.062 7.234 1 75.38 552 LEU A CA 1
ATOM 4247 C C . LEU A 1 552 ? 1.827 -40.781 8.055 1 75.38 552 LEU A C 1
ATOM 4249 O O . LEU A 1 552 ? 0.959 -39.969 7.758 1 75.38 552 LEU A O 1
ATOM 4253 N N . ALA A 1 553 ? 2.762 -40.562 9.031 1 68.69 553 ALA A N 1
ATOM 4254 C CA . ALA A 1 553 ? 2.691 -39.375 9.883 1 68.69 553 ALA A CA 1
ATOM 4255 C C . ALA A 1 553 ? 3.039 -38.125 9.102 1 68.69 553 ALA A C 1
ATOM 4257 O O . ALA A 1 553 ? 2.609 -37.031 9.453 1 68.69 553 ALA A O 1
ATOM 4258 N N . SER A 1 554 ? 3.725 -38.344 8.094 1 74 554 SER A N 1
ATOM 4259 C CA . SER A 1 554 ? 4.105 -37.156 7.301 1 74 554 SER A CA 1
ATOM 4260 C C . SER A 1 554 ? 2.912 -36.594 6.539 1 74 554 SER A C 1
ATOM 4262 O O . SER A 1 554 ? 2.904 -35.406 6.176 1 74 554 SER A O 1
ATOM 4264 N N . LEU A 1 555 ? 1.908 -37.438 6.418 1 73.25 555 LEU A N 1
ATOM 4265 C CA . LEU A 1 555 ? 0.687 -36.969 5.777 1 73.25 555 LEU A CA 1
ATOM 4266 C C . LEU A 1 555 ? -0.004 -35.906 6.641 1 73.25 555 LEU A C 1
ATOM 4268 O O . LEU A 1 555 ? -0.51 -34.906 6.125 1 73.25 555 LEU A O 1
ATOM 4272 N N . PHE A 1 556 ? 0.086 -36.188 7.895 1 69.12 556 PHE A N 1
ATOM 4273 C CA . PHE A 1 556 ? -0.554 -35.25 8.789 1 69.12 556 PHE A CA 1
ATOM 4274 C C . PHE A 1 556 ? 0.218 -33.938 8.828 1 69.12 556 PHE A C 1
ATOM 4276 O O . PHE A 1 556 ? -0.379 -32.844 8.914 1 69.12 556 PHE A O 1
ATOM 4283 N N . GLY A 1 557 ? 1.449 -34.094 8.68 1 70.69 557 GLY A N 1
ATOM 4284 C CA . GLY A 1 557 ? 2.258 -32.875 8.617 1 70.69 557 GLY A CA 1
ATOM 4285 C C . GLY A 1 557 ? 2.041 -32.094 7.352 1 70.69 557 GLY A C 1
ATOM 4286 O O . GLY A 1 557 ? 1.986 -30.844 7.391 1 70.69 557 GLY A O 1
ATOM 4287 N N . TRP A 1 558 ? 1.756 -32.812 6.293 1 70.81 558 TRP A N 1
ATOM 4288 C CA . TRP A 1 558 ? 1.493 -32.156 5.016 1 70.81 558 TRP A CA 1
ATOM 4289 C C . TRP A 1 558 ? 0.15 -31.438 5.035 1 70.81 558 TRP A C 1
ATOM 4291 O O . TRP A 1 558 ? 0.025 -30.328 4.504 1 70.81 558 TRP A O 1
ATOM 4301 N N . MET A 1 559 ? -0.69 -31.984 5.691 1 69.12 559 MET A N 1
ATOM 4302 C CA . MET A 1 559 ? -2.035 -31.422 5.73 1 69.12 559 MET A CA 1
ATOM 4303 C C . MET A 1 559 ? -2.053 -30.109 6.523 1 69.12 559 MET A C 1
ATOM 4305 O O . MET A 1 559 ? -2.816 -29.203 6.203 1 69.12 559 MET A O 1
ATOM 4309 N N . THR A 1 560 ? -1.061 -30.016 7.438 1 64.88 560 THR A N 1
ATOM 4310 C CA . THR A 1 560 ? -1.108 -28.859 8.328 1 64.88 560 THR A CA 1
ATOM 4311 C C . THR A 1 560 ? -0.158 -27.766 7.844 1 64.88 560 THR A C 1
ATOM 4313 O O . THR A 1 560 ? -0.29 -26.594 8.234 1 64.88 560 THR A O 1
ATOM 4316 N N . ARG A 1 561 ? 0.805 -28.172 7.176 1 62.28 561 ARG A N 1
ATOM 4317 C CA . ARG A 1 561 ? 1.785 -27.188 6.75 1 62.28 561 ARG A CA 1
ATOM 4318 C C . ARG A 1 561 ? 1.228 -26.297 5.637 1 62.28 561 ARG A C 1
ATOM 4320 O O . ARG A 1 561 ? 0.63 -26.812 4.684 1 62.28 561 ARG A O 1
ATOM 4327 N N . THR A 1 562 ? 1.046 -25.047 5.902 1 56.03 562 THR A N 1
ATOM 4328 C CA . THR A 1 562 ? 0.481 -24.078 4.977 1 56.03 562 THR A CA 1
ATOM 4329 C C . THR A 1 562 ? 1.566 -23.5 4.078 1 56.03 562 THR A C 1
ATOM 4331 O O . THR A 1 562 ? 1.271 -22.734 3.148 1 56.03 562 THR A O 1
ATOM 4334 N N . ASP A 1 563 ? 2.828 -23.75 4.312 1 49.16 563 ASP A N 1
ATOM 4335 C CA . ASP A 1 563 ? 3.891 -22.953 3.709 1 49.16 563 ASP A CA 1
ATOM 4336 C C . ASP A 1 563 ? 4.047 -23.266 2.225 1 49.16 563 ASP A C 1
ATOM 4338 O O . ASP A 1 563 ? 4.551 -22.453 1.455 1 49.16 563 ASP A O 1
ATOM 4342 N N . PHE A 1 564 ? 4.047 -24.578 1.896 1 46.12 564 PHE A N 1
ATOM 4343 C CA . PHE A 1 564 ? 4.488 -24.891 0.54 1 46.12 564 PHE A CA 1
ATOM 4344 C C . PHE A 1 564 ? 3.307 -24.922 -0.42 1 46.12 564 PHE A C 1
ATOM 4346 O O . PHE A 1 564 ? 2.262 -25.5 -0.1 1 46.12 564 PHE A O 1
ATOM 4353 N N . PRO A 1 565 ? 3.232 -23.938 -1.38 1 46.12 565 PRO A N 1
ATOM 4354 C CA . PRO A 1 565 ? 2.191 -24 -2.41 1 46.12 565 PRO A CA 1
ATOM 4355 C C . PRO A 1 565 ? 2.018 -25.406 -2.982 1 46.12 565 PRO A C 1
ATOM 4357 O O . PRO A 1 565 ? 1.853 -25.578 -4.195 1 46.12 565 PRO A O 1
ATOM 4360 N N . GLU A 1 566 ? 2.311 -26.484 -2.281 1 43.53 566 GLU A N 1
ATOM 4361 C CA . GLU A 1 566 ? 2.223 -27.75 -3.006 1 43.53 566 GLU A CA 1
ATOM 4362 C C . GLU A 1 566 ? 0.804 -28 -3.512 1 43.53 566 GLU A C 1
ATOM 4364 O O . GLU A 1 566 ? -0.152 -27.969 -2.734 1 43.53 566 GLU A O 1
ATOM 4369 N N . ASP A 1 567 ? 0.551 -27.547 -4.68 1 43.75 567 ASP A N 1
ATOM 4370 C CA . ASP A 1 567 ? -0.676 -27.953 -5.352 1 43.75 567 ASP A CA 1
ATOM 4371 C C . ASP A 1 567 ? -0.88 -29.469 -5.234 1 43.75 567 ASP A C 1
ATOM 4373 O O . ASP A 1 567 ? 0.089 -30.219 -5.145 1 43.75 567 ASP A O 1
ATOM 4377 N N . MET A 1 568 ? -1.794 -30 -4.562 1 40.34 568 MET A N 1
ATOM 4378 C CA . MET A 1 568 ? -2.119 -31.422 -4.641 1 40.34 568 MET A CA 1
ATOM 4379 C C . MET A 1 568 ? -1.903 -31.953 -6.055 1 40.34 568 MET A C 1
ATOM 4381 O O . MET A 1 568 ? -2.475 -31.422 -7.012 1 40.34 568 MET A O 1
ATOM 4385 N N . PRO A 1 569 ? -0.951 -32.719 -6.223 1 38.09 569 PRO A N 1
ATOM 4386 C CA . PRO A 1 569 ? -0.769 -33.438 -7.484 1 38.09 569 PRO A CA 1
ATOM 4387 C C . PRO A 1 569 ? -2.02 -34.188 -7.914 1 38.09 569 PRO A C 1
ATOM 4389 O O . PRO A 1 569 ? -2.629 -34.906 -7.105 1 38.09 569 PRO A O 1
ATOM 4392 N N . GLY A 1 570 ? -2.826 -33.719 -8.922 1 40.78 570 GLY A N 1
ATOM 4393 C CA . GLY A 1 570 ? -4 -34.344 -9.531 1 40.78 570 GLY A CA 1
ATOM 4394 C C . GLY A 1 570 ? -5.141 -33.344 -9.734 1 40.78 570 GLY A C 1
ATOM 4395 O O . GLY A 1 570 ? -5.973 -33.531 -10.625 1 40.78 570 GLY A O 1
ATOM 4396 N N . ALA A 1 571 ? -5.461 -32.781 -8.586 1 42.38 571 ALA A N 1
ATOM 4397 C CA . ALA A 1 571 ? -6.551 -31.812 -8.742 1 42.38 571 ALA A CA 1
ATOM 4398 C C . ALA A 1 571 ? -6.023 -30.453 -9.188 1 42.38 571 ALA A C 1
ATOM 4400 O O . ALA A 1 571 ? -5.895 -29.531 -8.367 1 42.38 571 ALA A O 1
ATOM 4401 N N . ASN A 1 572 ? -5.152 -30.344 -10.031 1 41.31 572 ASN A N 1
ATOM 4402 C CA . ASN A 1 572 ? -4.496 -29.141 -10.523 1 41.31 572 ASN A CA 1
ATOM 4403 C C . ASN A 1 572 ? -5.504 -28.125 -11.039 1 41.31 572 ASN A C 1
ATOM 4405 O O . ASN A 1 572 ? -5.789 -28.078 -12.234 1 41.31 572 ASN A O 1
ATOM 4409 N N . ILE A 1 573 ? -6.422 -27.906 -10.25 1 41.38 573 ILE A N 1
ATOM 4410 C CA . ILE A 1 573 ? -7.258 -26.797 -10.695 1 41.38 573 ILE A CA 1
ATOM 4411 C C . ILE A 1 573 ? -6.473 -25.484 -10.602 1 41.38 573 ILE A C 1
ATOM 4413 O O . ILE A 1 573 ? -6.172 -25.016 -9.5 1 41.38 573 ILE A O 1
ATOM 4417 N N . ASP A 1 574 ? -5.379 -25.234 -11.281 1 42.06 574 ASP A N 1
ATOM 4418 C CA . ASP A 1 574 ? -4.254 -24.312 -11.375 1 42.06 574 ASP A CA 1
ATOM 4419 C C . ASP A 1 574 ? -4.695 -22.891 -11.062 1 42.06 574 ASP A C 1
ATOM 4421 O O . ASP A 1 574 ? -3.967 -21.938 -11.344 1 42.06 574 ASP A O 1
ATOM 4425 N N . ASP A 1 575 ? -5.879 -22.609 -10.672 1 40.06 575 ASP A N 1
ATOM 4426 C CA . ASP A 1 575 ? -6.156 -21.172 -10.719 1 40.06 575 ASP A CA 1
ATOM 4427 C C . ASP A 1 575 ? -5.297 -20.422 -9.711 1 40.06 575 ASP A C 1
ATOM 4429 O O . ASP A 1 575 ? -5.02 -19.234 -9.898 1 40.06 575 ASP A O 1
ATOM 4433 N N . THR A 1 576 ? -5.074 -20.953 -8.438 1 40 576 THR A N 1
ATOM 4434 C CA . THR A 1 576 ? -4.797 -20.078 -7.297 1 40 576 THR A CA 1
ATOM 4435 C C . THR A 1 576 ? -3.303 -20.047 -6.992 1 40 576 THR A C 1
ATOM 4437 O O . THR A 1 576 ? -2.893 -19.656 -5.898 1 40 576 THR A O 1
ATOM 4440 N N . ILE A 1 577 ? -2.453 -20.516 -7.672 1 37.78 577 ILE A N 1
ATOM 4441 C CA . ILE A 1 577 ? -1.075 -20.656 -7.219 1 37.78 577 ILE A CA 1
ATOM 4442 C C . ILE A 1 577 ? -0.553 -19.312 -6.711 1 37.78 577 ILE A C 1
ATOM 4444 O O . ILE A 1 577 ? 0.259 -19.266 -5.785 1 37.78 577 ILE A O 1
ATOM 4448 N N . ALA A 1 578 ? -0.903 -18.234 -7.387 1 41.41 578 ALA A N 1
ATOM 4449 C CA . ALA A 1 578 ? -0.203 -16.969 -7.238 1 41.41 578 ALA A CA 1
ATOM 4450 C C . ALA A 1 578 ? -0.436 -16.375 -5.855 1 41.41 578 ALA A C 1
ATOM 4452 O O . ALA A 1 578 ? 0.328 -15.508 -5.406 1 41.41 578 ALA A O 1
ATOM 4453 N N . THR A 1 579 ? -1.516 -16.672 -5.227 1 38.41 579 THR A N 1
ATOM 4454 C CA . THR A 1 579 ? -1.896 -15.844 -4.082 1 38.41 579 THR A CA 1
ATOM 4455 C C . THR A 1 579 ? -0.951 -16.078 -2.908 1 38.41 579 THR A C 1
ATOM 4457 O O . THR A 1 579 ? -0.742 -15.188 -2.086 1 38.41 579 THR A O 1
ATOM 4460 N N . ARG A 1 580 ? -0.538 -17.312 -2.523 1 45.38 580 ARG A N 1
ATOM 4461 C CA . ARG A 1 580 ? 0.061 -17.641 -1.233 1 45.38 580 ARG A CA 1
ATOM 4462 C C . ARG A 1 580 ? 1.544 -17.281 -1.21 1 45.38 580 ARG A C 1
ATOM 4464 O O . ARG A 1 580 ? 2.174 -17.281 -0.151 1 45.38 580 ARG A O 1
ATOM 4471 N N . ILE A 1 581 ? 2.107 -17.25 -2.348 1 39.75 581 ILE A N 1
ATOM 4472 C CA . ILE A 1 581 ? 3.555 -17.094 -2.256 1 39.75 581 ILE A CA 1
ATOM 4473 C C . ILE A 1 581 ? 3.887 -15.898 -1.354 1 39.75 581 ILE A C 1
ATOM 4475 O O . ILE A 1 581 ? 4.883 -15.922 -0.629 1 39.75 581 ILE A O 1
ATOM 4479 N N . SER A 1 582 ? 3.049 -15 -1.273 1 41.41 582 SER A N 1
ATOM 4480 C CA . SER A 1 582 ? 3.457 -13.773 -0.601 1 41.41 582 SER A CA 1
ATOM 4481 C C . SER A 1 582 ? 3.539 -13.969 0.909 1 41.41 582 SER A C 1
ATOM 4483 O O . SER A 1 582 ? 4.418 -13.414 1.566 1 41.41 582 SER A O 1
ATOM 4485 N N . THR A 1 583 ? 2.549 -14.766 1.472 1 38.56 583 THR A N 1
ATOM 4486 C CA . THR A 1 583 ? 2.518 -14.812 2.93 1 38.56 583 THR A CA 1
ATOM 4487 C C . THR A 1 583 ? 3.656 -15.68 3.465 1 38.56 583 THR A C 1
ATOM 4489 O O . THR A 1 583 ? 4.004 -15.594 4.645 1 38.56 583 THR A O 1
ATOM 4492 N N . VAL A 1 584 ? 4.023 -16.656 2.832 1 36.06 584 VAL A N 1
ATOM 4493 C CA . VAL A 1 584 ? 5.062 -17.578 3.279 1 36.06 584 VAL A CA 1
ATOM 4494 C C . VAL A 1 584 ? 6.387 -16.828 3.439 1 36.06 584 VAL A C 1
ATOM 4496 O O . VAL A 1 584 ? 7.18 -17.141 4.332 1 36.06 584 VAL A O 1
ATOM 4499 N N . ALA A 1 585 ? 6.715 -16.078 2.502 1 38.22 585 ALA A N 1
ATOM 4500 C CA . ALA A 1 585 ? 7.984 -15.375 2.691 1 38.22 585 ALA A CA 1
ATOM 4501 C C . ALA A 1 585 ? 8 -14.617 4.016 1 38.22 585 ALA A C 1
ATOM 4503 O O . ALA A 1 585 ? 9.039 -14.531 4.68 1 38.22 585 ALA A O 1
ATOM 4504 N N . SER A 1 586 ? 6.848 -14.094 4.414 1 36.72 586 SER A N 1
ATOM 4505 C CA . SER A 1 586 ? 6.828 -13.391 5.691 1 36.72 586 SER A CA 1
ATOM 4506 C C . SER A 1 586 ? 6.855 -14.375 6.859 1 36.72 586 SER A C 1
ATOM 4508 O O . SER A 1 586 ? 7.348 -14.047 7.941 1 36.72 586 SER A O 1
ATOM 4510 N N . ALA A 1 587 ? 6.277 -15.633 6.848 1 35.91 587 ALA A N 1
ATOM 4511 C CA . ALA A 1 587 ? 6.199 -16.609 7.941 1 35.91 587 ALA A CA 1
ATOM 4512 C C . ALA A 1 587 ? 7.516 -17.359 8.102 1 35.91 587 ALA A C 1
ATOM 4514 O O . ALA A 1 587 ? 7.746 -18.016 9.117 1 35.91 587 ALA A O 1
ATOM 4515 N N . GLN A 1 588 ? 8.172 -17.562 7.129 1 35.97 588 GLN A N 1
ATOM 4516 C CA . GLN A 1 588 ? 9.414 -18.312 7.312 1 35.97 588 GLN A CA 1
ATOM 4517 C C . GLN A 1 588 ? 10.312 -17.641 8.352 1 35.97 588 GLN A C 1
ATOM 4519 O O . GLN A 1 588 ? 11.352 -18.188 8.727 1 35.97 588 GLN A O 1
ATOM 4524 N N . SER A 1 589 ? 10.094 -16.406 8.586 1 36.91 589 SER A N 1
ATOM 4525 C CA . SER A 1 589 ? 11.102 -15.812 9.469 1 36.91 589 SER A CA 1
ATOM 4526 C C . SER A 1 589 ? 10.938 -16.312 10.898 1 36.91 589 SER A C 1
ATOM 4528 O O . SER A 1 589 ? 11.57 -15.781 11.82 1 36.91 589 SER A O 1
ATOM 4530 N N . ARG A 1 590 ? 9.867 -17.078 11.133 1 37.5 590 ARG A N 1
ATOM 4531 C CA . ARG A 1 590 ? 9.977 -17.516 12.523 1 37.5 590 ARG A CA 1
ATOM 4532 C C . ARG A 1 590 ? 11.07 -18.547 12.695 1 37.5 590 ARG A C 1
ATOM 4534 O O . ARG A 1 590 ? 11.141 -19.516 11.938 1 37.5 590 ARG A O 1
ATOM 4541 N N . PRO A 1 591 ? 11.969 -18.172 13.539 1 37.41 591 PRO A N 1
ATOM 4542 C CA . PRO A 1 591 ? 13.055 -19.125 13.789 1 37.41 591 PRO A CA 1
ATOM 4543 C C . PRO A 1 591 ? 12.547 -20.547 14.008 1 37.41 591 PRO A C 1
ATOM 4545 O O . PRO A 1 591 ? 11.492 -20.75 14.625 1 37.41 591 PRO A O 1
ATOM 4548 N N . PRO A 1 592 ? 12.688 -21.547 13.117 1 35.22 592 PRO A N 1
ATOM 4549 C CA . PRO A 1 592 ? 12.43 -22.922 13.586 1 35.22 592 PRO A CA 1
ATOM 4550 C C . PRO A 1 592 ? 12.672 -23.078 15.086 1 35.22 592 PRO A C 1
ATOM 4552 O O . PRO A 1 592 ? 13.445 -22.328 15.672 1 35.22 592 PRO A O 1
ATOM 4555 N N . ALA A 1 593 ? 11.805 -23.891 15.852 1 34.38 593 ALA A N 1
ATOM 4556 C CA . ALA A 1 593 ? 12.086 -24.312 17.219 1 34.38 593 ALA A CA 1
ATOM 4557 C C . ALA A 1 593 ? 13.586 -24.484 17.438 1 34.38 593 ALA A C 1
ATOM 4559 O O . ALA A 1 593 ? 14.312 -24.906 16.531 1 34.38 593 ALA A O 1
ATOM 4560 N N . MET A 1 594 ? 14.109 -23.828 18.422 1 33.91 594 MET A N 1
ATOM 4561 C CA . MET A 1 594 ? 15.414 -24 19.047 1 33.91 594 MET A CA 1
ATOM 4562 C C . MET A 1 594 ? 15.844 -25.469 19.031 1 33.91 594 MET A C 1
ATOM 4564 O O . MET A 1 594 ? 15.352 -26.281 19.812 1 33.91 594 MET A O 1
ATOM 4568 N N . SER A 1 595 ? 15.75 -26.203 18 1 32.06 595 SER A N 1
ATOM 4569 C CA . SER A 1 595 ? 16.516 -27.391 18.375 1 32.06 595 SER A CA 1
ATOM 4570 C C . SER A 1 595 ? 17.781 -27.016 19.141 1 32.06 595 SER A C 1
ATOM 4572 O O . SER A 1 595 ? 18.547 -26.156 18.688 1 32.06 595 SER A O 1
ATOM 4574 N N . HIS A 1 596 ? 17.812 -27.109 20.422 1 34.03 596 HIS A N 1
ATOM 4575 C CA . HIS A 1 596 ? 18.859 -27.016 21.422 1 34.03 596 HIS A CA 1
ATOM 4576 C C . HIS A 1 596 ? 20.188 -27.547 20.875 1 34.03 596 HIS A C 1
ATOM 4578 O O . HIS A 1 596 ? 21.125 -27.766 21.641 1 34.03 596 HIS A O 1
ATOM 4584 N N . GLY A 1 597 ? 20.125 -28.406 19.844 1 33.28 597 GLY A N 1
ATOM 4585 C CA . GLY A 1 597 ? 21.422 -29.078 19.875 1 33.28 597 GLY A CA 1
ATOM 4586 C C . GLY A 1 597 ? 22.594 -28.125 19.844 1 33.28 597 GLY A C 1
ATOM 4587 O O . GLY A 1 597 ? 22.406 -26.906 19.797 1 33.28 597 GLY A O 1
ATOM 4588 N N . ASN A 1 598 ? 23.844 -28.625 19.25 1 37.44 598 ASN A N 1
ATOM 4589 C CA . ASN A 1 598 ? 25.234 -28.203 19.422 1 37.44 598 ASN A CA 1
ATOM 4590 C C . ASN A 1 598 ? 25.469 -26.797 18.844 1 37.44 598 ASN A C 1
ATOM 4592 O O . ASN A 1 598 ? 25.344 -26.594 17.641 1 37.44 598 ASN A O 1
ATOM 4596 N N . ARG A 1 599 ? 25.328 -25.781 19.578 1 42.91 599 ARG A N 1
ATOM 4597 C CA . ARG A 1 599 ? 25.562 -24.344 19.516 1 42.91 599 ARG A CA 1
ATOM 4598 C C . ARG A 1 599 ? 26.812 -24.031 18.688 1 42.91 599 ARG A C 1
ATOM 4600 O O . ARG A 1 599 ? 27.047 -22.875 18.312 1 42.91 599 ARG A O 1
ATOM 4607 N N . ASP A 1 600 ? 27.875 -24.75 18.734 1 47 600 ASP A N 1
ATOM 4608 C CA . ASP A 1 600 ? 29.219 -24.312 18.391 1 47 600 ASP A CA 1
ATOM 4609 C C . ASP A 1 600 ? 29.406 -24.25 16.875 1 47 600 ASP A C 1
ATOM 4611 O O . ASP A 1 600 ? 30.406 -23.703 16.391 1 47 600 ASP A O 1
ATOM 4615 N N . ILE A 1 601 ? 28.672 -25.047 15.984 1 55.62 601 ILE A N 1
ATOM 4616 C CA . ILE A 1 601 ? 29.141 -25.156 14.609 1 55.62 601 ILE A CA 1
ATOM 4617 C C . ILE A 1 601 ? 28.516 -24.078 13.742 1 55.62 601 ILE A C 1
ATOM 4619 O O . ILE A 1 601 ? 27.297 -23.891 13.758 1 55.62 601 ILE A O 1
ATOM 4623 N N . LYS A 1 602 ? 29.359 -23.141 13.266 1 72.5 602 LYS A N 1
ATOM 4624 C CA . LYS A 1 602 ? 29 -22.109 12.289 1 72.5 602 LYS A CA 1
ATOM 4625 C C . LYS A 1 602 ? 28.094 -22.672 11.211 1 72.5 602 LYS A C 1
ATOM 4627 O O . LYS A 1 602 ? 28.469 -23.594 10.477 1 72.5 602 LYS A O 1
ATOM 4632 N N . SER A 1 603 ? 26.75 -22.609 11.32 1 84.19 603 SER A N 1
ATOM 4633 C CA . SER A 1 603 ? 25.781 -23.062 10.336 1 84.19 603 SER A CA 1
ATOM 4634 C C . SER A 1 603 ? 25.297 -21.922 9.461 1 84.19 603 SER A C 1
ATOM 4636 O O . SER A 1 603 ? 24.922 -20.859 9.969 1 84.19 603 SER A O 1
ATOM 4638 N N . SER A 1 604 ? 25.516 -22.078 8.117 1 86.94 604 SER A N 1
ATOM 4639 C CA . SER A 1 604 ? 25.047 -21.078 7.156 1 86.94 604 SER A CA 1
ATOM 4640 C C . SER A 1 604 ? 23.531 -20.953 7.195 1 86.94 604 SER A C 1
ATOM 4642 O O . SER A 1 604 ? 22.984 -19.875 6.926 1 86.94 604 SER A O 1
ATOM 4644 N N . ARG A 1 605 ? 22.828 -22.031 7.582 1 86.56 605 ARG A N 1
ATOM 4645 C CA . ARG A 1 605 ? 21.359 -21.984 7.68 1 86.56 605 ARG A CA 1
ATOM 4646 C C . ARG A 1 605 ? 20.922 -21.078 8.828 1 86.56 605 ARG A C 1
ATOM 4648 O O . ARG A 1 605 ? 19.984 -20.312 8.688 1 86.56 605 ARG A O 1
ATOM 4655 N N . ALA A 1 606 ? 21.609 -21.125 9.867 1 83.62 606 ALA A N 1
ATOM 4656 C CA . ALA A 1 606 ? 21.297 -20.281 11.031 1 83.62 606 ALA A CA 1
ATOM 4657 C C . ALA A 1 606 ? 21.625 -18.828 10.758 1 83.62 606 ALA A C 1
ATOM 4659 O O . ALA A 1 606 ? 20.906 -17.922 11.203 1 83.62 606 ALA A O 1
ATOM 4660 N N . GLU A 1 607 ? 22.734 -18.641 10.023 1 85.69 607 GLU A N 1
ATOM 4661 C CA . GLU A 1 607 ? 23.109 -17.266 9.688 1 85.69 607 GLU A CA 1
ATOM 4662 C C . GLU A 1 607 ? 22.078 -16.625 8.758 1 85.69 607 GLU A C 1
ATOM 4664 O O . GLU A 1 607 ? 21.734 -15.453 8.922 1 85.69 607 GLU A O 1
ATOM 4669 N N . LEU A 1 608 ? 21.641 -17.391 7.809 1 87.06 608 LEU A N 1
ATOM 4670 C CA . LEU A 1 608 ? 20.625 -16.875 6.887 1 87.06 608 LEU A CA 1
ATOM 4671 C C . LEU A 1 608 ? 19.328 -16.578 7.613 1 87.06 608 LEU A C 1
ATOM 4673 O O . LEU A 1 608 ? 18.656 -15.586 7.328 1 87.06 608 LEU A O 1
ATOM 4677 N N . ALA A 1 609 ? 18.984 -17.391 8.609 1 82.44 609 ALA A N 1
ATOM 4678 C CA . ALA A 1 609 ? 17.766 -17.188 9.383 1 82.44 609 ALA A CA 1
ATOM 4679 C C . ALA A 1 609 ? 17.891 -15.961 10.273 1 82.44 609 ALA A C 1
ATOM 4681 O O . ALA A 1 609 ? 16.906 -15.227 10.469 1 82.44 609 ALA A O 1
ATOM 4682 N N . SER A 1 610 ? 19.078 -15.711 10.742 1 80.19 610 SER A N 1
ATOM 4683 C CA . SER A 1 610 ? 19.297 -14.539 11.586 1 80.19 610 SER A CA 1
ATOM 4684 C C . SER A 1 610 ? 19.219 -13.25 10.781 1 80.19 610 SER A C 1
ATOM 4686 O O . SER A 1 610 ? 18.812 -12.203 11.297 1 80.19 610 SER A O 1
ATOM 4688 N N . MET A 1 611 ? 19.641 -13.383 9.492 1 82.25 611 MET A N 1
ATOM 4689 C CA . MET A 1 611 ? 19.578 -12.211 8.625 1 82.25 611 MET A CA 1
ATOM 4690 C C . MET A 1 611 ? 18.141 -11.852 8.289 1 82.25 611 MET A C 1
ATOM 4692 O O . MET A 1 611 ? 17.844 -10.703 7.98 1 82.25 611 MET A O 1
ATOM 4696 N N . ARG A 1 612 ? 17.266 -12.844 8.453 1 78.44 612 ARG A N 1
ATOM 4697 C CA . ARG A 1 612 ? 15.875 -12.633 8.047 1 78.44 612 ARG A CA 1
ATOM 4698 C C . ARG A 1 612 ? 15.008 -12.25 9.242 1 78.44 612 ARG A C 1
ATOM 4700 O O . ARG A 1 612 ? 13.852 -11.852 9.078 1 78.44 612 ARG A O 1
ATOM 4707 N N . THR A 1 613 ? 15.492 -12.336 10.5 1 73.94 613 THR A N 1
ATOM 4708 C CA . THR A 1 613 ? 14.703 -12 11.68 1 73.94 613 THR A CA 1
ATOM 4709 C C . THR A 1 613 ? 14.922 -10.539 12.07 1 73.94 613 THR A C 1
ATOM 4711 O O . THR A 1 613 ? 16.062 -10.086 12.203 1 73.94 613 THR A O 1
ATOM 4714 N N . PHE A 1 614 ? 13.758 -9.836 11.984 1 69.19 614 PHE A N 1
ATOM 4715 C CA . PHE A 1 614 ? 13.844 -8.406 12.281 1 69.19 614 PHE A CA 1
ATOM 4716 C C . PHE A 1 614 ? 13.359 -8.125 13.703 1 69.19 614 PHE A C 1
ATOM 4718 O O . PHE A 1 614 ? 12.539 -8.859 14.242 1 69.19 614 PHE A O 1
ATOM 4725 N N . ASN A 1 615 ? 14.055 -7.215 14.406 1 64.31 615 ASN A N 1
ATOM 4726 C CA . ASN A 1 615 ? 13.562 -6.758 15.703 1 64.31 615 ASN A CA 1
ATOM 4727 C C . ASN A 1 615 ? 12.305 -5.914 15.555 1 64.31 615 ASN A C 1
ATOM 4729 O O . ASN A 1 615 ? 12.273 -4.953 14.789 1 64.31 615 ASN A O 1
ATOM 4733 N N . GLY A 1 616 ? 11.188 -6.539 15.828 1 64.75 616 GLY A N 1
ATOM 4734 C CA . GLY A 1 616 ? 9.961 -5.77 15.758 1 64.75 616 GLY A CA 1
ATOM 4735 C C . GLY A 1 616 ? 9.617 -5.074 17.062 1 64.75 616 GLY A C 1
ATOM 4736 O O . GLY A 1 616 ? 10.188 -5.391 18.109 1 64.75 616 GLY A O 1
ATOM 4737 N N . ARG A 1 617 ? 8.891 -3.904 17.125 1 70.62 617 ARG A N 1
ATOM 4738 C CA . ARG A 1 617 ? 8.414 -3.15 18.281 1 70.62 617 ARG A CA 1
ATOM 4739 C C . ARG A 1 617 ? 7.445 -3.982 19.109 1 70.62 617 ARG A C 1
ATOM 4741 O O . ARG A 1 617 ? 6.617 -4.715 18.562 1 70.62 617 ARG A O 1
ATOM 4748 N N . ARG A 1 618 ? 7.762 -4.059 20.484 1 70.06 618 ARG A N 1
ATOM 4749 C CA . ARG A 1 618 ? 6.848 -4.754 21.375 1 70.06 618 ARG A CA 1
ATOM 4750 C C . ARG A 1 618 ? 5.543 -3.979 21.531 1 70.06 618 ARG A C 1
ATOM 4752 O O . ARG A 1 618 ? 5.559 -2.777 21.812 1 70.06 618 ARG A O 1
ATOM 4759 N N . ARG A 1 619 ? 4.441 -4.531 21.172 1 76.69 619 ARG A N 1
ATOM 4760 C CA . ARG A 1 619 ? 3.145 -3.871 21.234 1 76.69 619 ARG A CA 1
ATOM 4761 C C . ARG A 1 619 ? 2.326 -4.398 22.406 1 76.69 619 ARG A C 1
ATOM 4763 O O . ARG A 1 619 ? 2.619 -5.469 22.953 1 76.69 619 ARG A O 1
ATOM 4770 N N . SER A 1 620 ? 1.395 -3.576 22.891 1 79.38 620 SER A N 1
ATOM 4771 C CA . SER A 1 620 ? 0.481 -3.988 23.953 1 79.38 620 SER A CA 1
ATOM 4772 C C . SER A 1 620 ? -0.374 -5.172 23.516 1 79.38 620 SER A C 1
ATOM 4774 O O . SER A 1 620 ? -0.628 -5.355 22.328 1 79.38 620 SER A O 1
ATOM 4776 N N . ARG A 1 621 ? -0.704 -6.078 24.422 1 81 621 ARG A N 1
ATOM 4777 C CA . ARG A 1 621 ? -1.45 -7.293 24.094 1 81 621 ARG A CA 1
ATOM 4778 C C . ARG A 1 621 ? -2.84 -6.957 23.562 1 81 621 ARG A C 1
ATOM 4780 O O . ARG A 1 621 ? -3.314 -7.582 22.609 1 81 621 ARG A O 1
ATOM 4787 N N . ALA A 1 622 ? -3.531 -5.961 24.141 1 80.75 622 ALA A N 1
ATOM 4788 C CA . ALA A 1 622 ? -4.863 -5.578 23.688 1 80.75 622 ALA A CA 1
ATOM 4789 C C . ALA A 1 622 ? -4.801 -4.914 22.312 1 80.75 622 ALA A C 1
ATOM 4791 O O . ALA A 1 622 ? -5.645 -5.176 21.453 1 80.75 622 ALA A O 1
ATOM 4792 N N . GLY A 1 623 ? -3.822 -4.129 22.203 1 76.81 623 GLY A N 1
ATOM 4793 C CA . GLY A 1 623 ? -3.641 -3.494 20.906 1 76.81 623 GLY A CA 1
ATOM 4794 C C . GLY A 1 623 ? -3.277 -4.473 19.797 1 76.81 623 GLY A C 1
ATOM 4795 O O . GLY A 1 623 ? -3.746 -4.348 18.672 1 76.81 623 GLY A O 1
ATOM 4796 N N . GLN A 1 624 ? -2.607 -5.477 20.172 1 82.31 624 GLN A N 1
ATOM 4797 C CA . GLN A 1 624 ? -2.219 -6.492 19.188 1 82.31 624 GLN A CA 1
ATOM 4798 C C . GLN A 1 624 ? -3.41 -7.355 18.797 1 82.31 624 GLN A C 1
ATOM 4800 O O . GLN A 1 624 ? -3.545 -7.734 17.625 1 82.31 624 GLN A O 1
ATOM 4805 N N . ALA A 1 625 ? -4.297 -7.605 19.781 1 83.12 625 ALA A N 1
ATOM 4806 C CA . ALA A 1 625 ? -5.48 -8.406 19.484 1 83.12 625 ALA A CA 1
ATOM 4807 C C . ALA A 1 625 ? -6.426 -7.664 18.547 1 83.12 625 ALA A C 1
ATOM 4809 O O . ALA A 1 625 ? -7 -8.258 17.625 1 83.12 625 ALA A O 1
ATOM 4810 N N . LEU A 1 626 ? -6.566 -6.422 18.75 1 80.56 626 LEU A N 1
ATOM 4811 C CA . LEU A 1 626 ? -7.43 -5.613 17.891 1 80.56 626 LEU A CA 1
ATOM 4812 C C . LEU A 1 626 ? -6.848 -5.504 16.5 1 80.56 626 LEU A C 1
ATOM 4814 O O . LEU A 1 626 ? -7.582 -5.559 15.508 1 80.56 626 LEU A O 1
ATOM 4818 N N . LEU A 1 627 ? -5.512 -5.375 16.5 1 79.88 627 LEU A N 1
ATOM 4819 C CA . LEU A 1 627 ? -4.871 -5.277 15.203 1 79.88 627 LEU A CA 1
ATOM 4820 C C . LEU A 1 627 ? -4.941 -6.605 14.453 1 79.88 627 LEU A C 1
ATOM 4822 O O . LEU A 1 627 ? -5.137 -6.629 13.234 1 79.88 627 LEU A O 1
ATOM 4826 N N . ASP A 1 628 ? -4.883 -7.656 15.188 1 82.56 628 ASP A N 1
ATOM 4827 C CA . ASP A 1 628 ? -4.953 -8.969 14.555 1 82.56 628 ASP A CA 1
ATOM 4828 C C . ASP A 1 628 ? -6.359 -9.242 14.023 1 82.56 628 ASP A C 1
ATOM 4830 O O . ASP A 1 628 ? -6.52 -9.844 12.953 1 82.56 628 ASP A O 1
ATOM 4834 N N . THR A 1 629 ? -7.305 -8.797 14.727 1 83.44 629 THR A N 1
ATOM 4835 C CA . THR A 1 629 ? -8.68 -8.992 14.273 1 83.44 629 THR A CA 1
ATOM 4836 C C . THR A 1 629 ? -8.969 -8.117 13.055 1 83.44 629 THR A C 1
ATOM 4838 O O . THR A 1 629 ? -9.625 -8.562 12.109 1 83.44 629 THR A O 1
ATOM 4841 N N . ALA A 1 630 ? -8.461 -6.957 13.102 1 78.56 630 ALA A N 1
ATOM 4842 C CA . ALA A 1 630 ? -8.648 -6.062 11.961 1 78.56 630 ALA A CA 1
ATOM 4843 C C . ALA A 1 630 ? -7.914 -6.582 10.727 1 78.56 630 ALA A C 1
ATOM 4845 O O . ALA A 1 630 ? -8.43 -6.508 9.609 1 78.56 630 ALA A O 1
ATOM 4846 N N . HIS A 1 631 ? -6.766 -7.148 11 1 79.94 631 HIS A N 1
ATOM 4847 C CA . HIS A 1 631 ? -6.004 -7.723 9.898 1 79.94 631 HIS A CA 1
ATOM 4848 C C . HIS A 1 631 ? -6.656 -9.008 9.383 1 79.94 631 HIS A C 1
ATOM 4850 O O . HIS A 1 631 ? -6.594 -9.305 8.188 1 79.94 631 HIS A O 1
ATOM 4856 N N . TRP A 1 632 ? -7.227 -9.664 10.344 1 82.31 632 TRP A N 1
ATOM 4857 C CA . TRP A 1 632 ? -7.918 -10.891 9.961 1 82.31 632 TRP A CA 1
ATOM 4858 C C . TRP A 1 632 ? -9.109 -10.586 9.055 1 82.31 632 TRP A C 1
ATOM 4860 O O . TRP A 1 632 ? -9.367 -11.32 8.102 1 82.31 632 TRP A O 1
ATOM 4870 N N . LEU A 1 633 ? -9.688 -9.492 9.164 1 81.44 633 LEU A N 1
ATOM 4871 C CA . LEU A 1 633 ? -10.844 -9.102 8.359 1 81.44 633 LEU A CA 1
ATOM 4872 C C . LEU A 1 633 ? -10.398 -8.383 7.086 1 81.44 633 LEU A C 1
ATOM 4874 O O . LEU A 1 633 ? -11.062 -8.484 6.051 1 81.44 633 LEU A O 1
ATOM 4878 N N . GLY A 1 634 ? -9.273 -7.766 7.184 1 77.56 634 GLY A N 1
ATOM 4879 C CA . GLY A 1 634 ? -8.867 -6.906 6.078 1 77.56 634 GLY A CA 1
ATOM 4880 C C . GLY A 1 634 ? -7.801 -7.531 5.199 1 77.56 634 GLY A C 1
ATOM 4881 O O . GLY A 1 634 ? -7.445 -6.977 4.156 1 77.56 634 GLY A O 1
ATOM 4882 N N . ASN A 1 635 ? -7.375 -8.672 5.52 1 82.38 635 ASN A N 1
ATOM 4883 C CA . ASN A 1 635 ? -6.359 -9.328 4.703 1 82.38 635 ASN A CA 1
ATOM 4884 C C . ASN A 1 635 ? -6.949 -9.867 3.402 1 82.38 635 ASN A C 1
ATOM 4886 O O . ASN A 1 635 ? -8.148 -9.742 3.158 1 82.38 635 ASN A O 1
ATOM 4890 N N . ALA A 1 636 ? -6.098 -10.289 2.48 1 81.19 636 ALA A N 1
ATOM 4891 C CA . ALA A 1 636 ? -6.539 -10.773 1.176 1 81.19 636 ALA A CA 1
ATOM 4892 C C . ALA A 1 636 ? -7.547 -11.914 1.324 1 81.19 636 ALA A C 1
ATOM 4894 O O . ALA A 1 636 ? -8.523 -11.984 0.575 1 81.19 636 ALA A O 1
ATOM 4895 N N . GLU A 1 637 ? -7.363 -12.766 2.387 1 87.5 637 GLU A N 1
ATOM 4896 C CA . GLU A 1 637 ? -8.281 -13.875 2.637 1 87.5 637 GLU A CA 1
ATOM 4897 C C . GLU A 1 637 ? -9.633 -13.367 3.129 1 87.5 637 GLU A C 1
ATOM 4899 O O . GLU A 1 637 ? -10.68 -13.852 2.688 1 87.5 637 GLU A O 1
ATOM 4904 N N . GLY A 1 638 ? -9.555 -12.461 4.02 1 86.94 638 GLY A N 1
ATOM 4905 C CA . GLY A 1 638 ? -10.789 -11.93 4.57 1 86.94 638 GLY A CA 1
ATOM 4906 C C . GLY A 1 638 ? -11.594 -11.133 3.562 1 86.94 638 GLY A C 1
ATOM 4907 O O . GLY A 1 638 ? -12.82 -11.258 3.502 1 86.94 638 GLY A O 1
ATOM 4908 N N . MET A 1 639 ? -10.922 -10.367 2.762 1 86.25 639 MET A N 1
ATOM 4909 C CA . MET A 1 639 ? -11.617 -9.578 1.754 1 86.25 639 MET A CA 1
ATOM 4910 C C . MET A 1 639 ? -12.242 -10.469 0.688 1 86.25 639 MET A C 1
ATOM 4912 O O . MET A 1 639 ? -13.32 -10.18 0.178 1 86.25 639 MET A O 1
ATOM 4916 N N . PHE A 1 640 ? -11.57 -11.492 0.342 1 90.62 640 PHE A N 1
ATOM 4917 C CA . PHE A 1 640 ? -12.125 -12.461 -0.596 1 90.62 640 PHE A CA 1
ATOM 4918 C C . PHE A 1 640 ? -13.391 -13.102 -0.03 1 90.62 640 PHE A C 1
ATOM 4920 O O . PHE A 1 640 ? -14.391 -13.242 -0.733 1 90.62 640 PHE A O 1
ATOM 4927 N N . ALA A 1 641 ? -13.289 -13.461 1.184 1 92.5 641 ALA A N 1
ATOM 4928 C CA . ALA A 1 641 ? -14.422 -14.109 1.849 1 92.5 641 ALA A CA 1
ATOM 4929 C C . ALA A 1 641 ? -15.609 -13.156 1.955 1 92.5 641 ALA A C 1
ATOM 4931 O O . ALA A 1 641 ? -16.75 -13.57 1.776 1 92.5 641 ALA A O 1
ATOM 4932 N N . ILE A 1 642 ? -15.367 -11.906 2.191 1 88.81 642 ILE A N 1
ATOM 4933 C CA . ILE A 1 642 ? -16.453 -10.938 2.301 1 88.81 642 ILE A CA 1
ATOM 4934 C C . ILE A 1 642 ? -17.109 -10.734 0.935 1 88.81 642 ILE A C 1
ATOM 4936 O O . ILE A 1 642 ? -18.328 -10.641 0.832 1 88.81 642 ILE A O 1
ATOM 4940 N N . ARG A 1 643 ? -16.344 -10.719 -0.071 1 90.62 643 ARG A N 1
ATOM 4941 C CA . ARG A 1 643 ? -16.875 -10.578 -1.42 1 90.62 643 ARG A CA 1
ATOM 4942 C C . ARG A 1 643 ? -17.75 -11.766 -1.784 1 90.62 643 ARG A C 1
ATOM 4944 O O . ARG A 1 643 ? -18.828 -11.602 -2.385 1 90.62 643 ARG A O 1
ATOM 4951 N N . MET A 1 644 ? -17.281 -12.891 -1.416 1 93.56 644 MET A N 1
ATOM 4952 C CA . MET A 1 644 ? -18.031 -14.102 -1.696 1 93.56 644 MET A CA 1
ATOM 4953 C C . MET A 1 644 ? -19.375 -14.086 -0.96 1 93.56 644 MET A C 1
ATOM 4955 O O . MET A 1 644 ? -20.406 -14.438 -1.531 1 93.56 644 MET A O 1
ATOM 4959 N N . ALA A 1 645 ? -19.328 -13.648 0.23 1 92.75 645 ALA A N 1
ATOM 4960 C CA . ALA A 1 645 ? -20.547 -13.617 1.032 1 92.75 645 ALA A CA 1
ATOM 4961 C C . ALA A 1 645 ? -21.531 -12.578 0.494 1 92.75 645 ALA A C 1
ATOM 4963 O O . ALA A 1 645 ? -22.719 -12.867 0.333 1 92.75 645 ALA A O 1
ATOM 4964 N N . ILE A 1 646 ? -21.062 -11.414 0.109 1 89.06 646 ILE A N 1
ATOM 4965 C CA . ILE A 1 646 ? -21.922 -10.352 -0.389 1 89.06 646 ILE A CA 1
ATOM 4966 C C . ILE A 1 646 ? -22.516 -10.75 -1.739 1 89.06 646 ILE A C 1
ATOM 4968 O O . ILE A 1 646 ? -23.703 -10.531 -1.996 1 89.06 646 ILE A O 1
ATOM 4972 N N . MET A 1 647 ? -21.688 -11.32 -2.533 1 94.06 647 MET A N 1
ATOM 4973 C CA . MET A 1 647 ? -22.125 -11.75 -3.857 1 94.06 647 MET A CA 1
ATOM 4974 C C . MET A 1 647 ? -23.188 -12.836 -3.754 1 94.06 647 MET A C 1
ATOM 4976 O O . MET A 1 647 ? -24.188 -12.797 -4.453 1 94.06 647 MET A O 1
ATOM 4980 N N . SER A 1 648 ? -22.984 -13.742 -2.869 1 95.38 648 SER A N 1
ATOM 4981 C CA . SER A 1 648 ? -23.938 -14.836 -2.697 1 95.38 648 SER A CA 1
ATOM 4982 C C . SER A 1 648 ? -25.266 -14.336 -2.137 1 95.38 648 SER A C 1
ATOM 4984 O O . SER A 1 648 ? -26.328 -14.773 -2.572 1 95.38 648 SER A O 1
ATOM 4986 N N . VAL A 1 649 ? -25.203 -13.391 -1.254 1 91.75 649 VAL A N 1
ATOM 4987 C CA . VAL A 1 649 ? -26.422 -12.844 -0.661 1 91.75 649 VAL A CA 1
ATOM 4988 C C . VAL A 1 649 ? -27.172 -12.016 -1.7 1 91.75 649 VAL A C 1
ATOM 4990 O O . VAL A 1 649 ? -28.391 -12.133 -1.834 1 91.75 649 VAL A O 1
ATOM 4993 N N . ALA A 1 650 ? -26.438 -11.234 -2.482 1 90.81 650 ALA A N 1
ATOM 4994 C CA . ALA A 1 650 ? -27.062 -10.367 -3.473 1 90.81 650 ALA A CA 1
ATOM 4995 C C . ALA A 1 650 ? -27.781 -11.18 -4.539 1 90.81 650 ALA A C 1
ATOM 4997 O O . ALA A 1 650 ? -28.891 -10.82 -4.953 1 90.81 650 ALA A O 1
ATOM 4998 N N . LEU A 1 651 ? -27.25 -12.258 -4.926 1 94.81 651 LEU A N 1
ATOM 4999 C CA . LEU A 1 651 ? -27.844 -13.07 -5.988 1 94.81 651 LEU A CA 1
ATOM 5000 C C . LEU A 1 651 ? -28.953 -13.961 -5.441 1 94.81 651 LEU A C 1
ATOM 5002 O O . LEU A 1 651 ? -29.812 -14.422 -6.195 1 94.81 651 LEU A O 1
ATOM 5006 N N . SER A 1 652 ? -28.969 -14.211 -4.105 1 95 652 SER A N 1
ATOM 5007 C CA . SER A 1 652 ? -29.953 -15.117 -3.527 1 95 652 SER A CA 1
ATOM 5008 C C . SER A 1 652 ? -31.141 -14.352 -2.969 1 95 652 SER A C 1
ATOM 5010 O O . SER A 1 652 ? -32.156 -14.953 -2.613 1 95 652 SER A O 1
ATOM 5012 N N . LEU A 1 653 ? -31.094 -13.078 -2.963 1 90.06 653 LEU A N 1
ATOM 5013 C CA . LEU A 1 653 ? -32.156 -12.266 -2.377 1 90.06 653 LEU A CA 1
ATOM 5014 C C . LEU A 1 653 ? -33.469 -12.43 -3.156 1 90.06 653 LEU A C 1
ATOM 5016 O O . LEU A 1 653 ? -34.531 -12.586 -2.561 1 90.06 653 LEU A O 1
ATOM 5020 N N . PRO A 1 654 ? -33.438 -12.5 -4.512 1 89.56 654 PRO A N 1
ATOM 5021 C CA . PRO A 1 654 ? -34.688 -12.68 -5.25 1 89.56 654 PRO A CA 1
ATOM 5022 C C . PRO A 1 654 ? -35.344 -14.031 -4.988 1 89.56 654 PRO A C 1
ATOM 5024 O O . PRO A 1 654 ? -36.531 -14.219 -5.281 1 89.56 654 PRO A O 1
ATOM 5027 N N . ALA A 1 655 ? -34.594 -14.93 -4.461 1 91.88 655 ALA A N 1
ATOM 5028 C CA . ALA A 1 655 ? -35.156 -16.25 -4.172 1 91.88 655 ALA A CA 1
ATOM 5029 C C . ALA A 1 655 ? -36.062 -16.219 -2.951 1 91.88 655 ALA A C 1
ATOM 5031 O O . ALA A 1 655 ? -36.938 -17.078 -2.781 1 91.88 655 ALA A O 1
ATOM 5032 N N . VAL A 1 656 ? -35.938 -15.156 -2.082 1 88.75 656 VAL A N 1
ATOM 5033 C CA . VAL A 1 656 ? -36.656 -15.172 -0.81 1 88.75 656 VAL A CA 1
ATOM 5034 C C . VAL A 1 656 ? -37.625 -13.984 -0.748 1 88.75 656 VAL A C 1
ATOM 5036 O O . VAL A 1 656 ? -38.156 -13.68 0.311 1 88.75 656 VAL A O 1
ATOM 5039 N N . ILE A 1 657 ? -37.781 -13.352 -1.852 1 84.12 657 ILE A N 1
ATOM 5040 C CA . ILE A 1 657 ? -38.781 -12.305 -1.938 1 84.12 657 ILE A CA 1
ATOM 5041 C C . ILE A 1 657 ? -40.094 -12.891 -2.49 1 84.12 657 ILE A C 1
ATOM 5043 O O . ILE A 1 657 ? -40.062 -13.625 -3.479 1 84.12 657 ILE A O 1
ATOM 5047 N N . SER A 1 658 ? -41.25 -12.656 -1.853 1 82.38 658 SER A N 1
ATOM 5048 C CA . SER A 1 658 ? -42.531 -13.281 -2.139 1 82.38 658 SER A CA 1
ATOM 5049 C C . SER A 1 658 ? -42.969 -13.039 -3.586 1 82.38 658 SER A C 1
ATOM 5051 O O . SER A 1 658 ? -43.562 -13.914 -4.215 1 82.38 658 SER A O 1
ATOM 5053 N N . SER A 1 659 ? -42.5 -11.938 -4.191 1 81.44 659 SER A N 1
ATOM 5054 C CA . SER A 1 659 ? -42.938 -11.617 -5.547 1 81.44 659 SER A CA 1
ATOM 5055 C C . SER A 1 659 ? -42.031 -12.289 -6.582 1 81.44 659 SER A C 1
ATOM 5057 O O . SER A 1 659 ? -42.469 -12.57 -7.703 1 81.44 659 SER A O 1
ATOM 5059 N N . SER A 1 660 ? -40.812 -12.656 -6.25 1 88.5 660 SER A N 1
ATOM 5060 C CA . SER A 1 660 ? -39.875 -13.164 -7.234 1 88.5 660 SER A CA 1
ATOM 5061 C C . SER A 1 660 ? -39.438 -14.594 -6.914 1 88.5 660 SER A C 1
ATOM 5063 O O . SER A 1 660 ? -38.719 -15.219 -7.68 1 88.5 660 SER A O 1
ATOM 5065 N N . ALA A 1 661 ? -39.938 -15.18 -5.859 1 89.75 661 ALA A N 1
ATOM 5066 C CA . ALA A 1 661 ? -39.531 -16.516 -5.441 1 89.75 661 ALA A CA 1
ATOM 5067 C C . ALA A 1 661 ? -39.969 -17.562 -6.473 1 89.75 661 ALA A C 1
ATOM 5069 O O . ALA A 1 661 ? -39.188 -18.469 -6.793 1 89.75 661 ALA A O 1
ATOM 5070 N N . GLY A 1 662 ? -41.219 -17.453 -6.996 1 88.44 662 GLY A N 1
ATOM 5071 C CA . GLY A 1 662 ? -41.688 -18.406 -7.996 1 88.44 662 GLY A CA 1
ATOM 5072 C C . GLY A 1 662 ? -40.906 -18.344 -9.289 1 88.44 662 GLY A C 1
ATOM 5073 O O . GLY A 1 662 ? -40.531 -19.375 -9.852 1 88.44 662 GLY A O 1
ATOM 5074 N N . PHE A 1 663 ? -40.531 -17.156 -9.688 1 89.81 663 PHE A N 1
ATOM 5075 C CA . PHE A 1 663 ? -39.75 -16.969 -10.898 1 89.81 663 PHE A CA 1
ATOM 5076 C C . PHE A 1 663 ? -38.344 -17.516 -10.719 1 89.81 663 PHE A C 1
ATOM 5078 O O . PHE A 1 663 ? -37.812 -18.203 -11.602 1 89.81 663 PHE A O 1
ATOM 5085 N N . TYR A 1 664 ? -37.781 -17.281 -9.578 1 92.31 664 TYR A N 1
ATOM 5086 C CA . TYR A 1 664 ? -36.438 -17.719 -9.273 1 92.31 664 TYR A CA 1
ATOM 5087 C C . TYR A 1 664 ? -36.344 -19.25 -9.266 1 92.31 664 TYR A C 1
ATOM 5089 O O . TYR A 1 664 ? -35.375 -19.828 -9.773 1 92.31 664 TYR A O 1
ATOM 5097 N N . TYR A 1 665 ? -37.312 -19.906 -8.742 1 89.88 665 TYR A N 1
ATOM 5098 C CA . TYR A 1 665 ? -37.312 -21.359 -8.656 1 89.88 665 TYR A CA 1
ATOM 5099 C C . TYR A 1 665 ? -37.531 -21.984 -10.031 1 89.88 665 TYR A C 1
ATOM 5101 O O . TYR A 1 665 ? -36.844 -22.938 -10.406 1 89.88 665 TYR A O 1
ATOM 5109 N N . ARG A 1 666 ? -38.438 -21.406 -10.805 1 88.56 666 ARG A N 1
ATOM 5110 C CA . ARG A 1 666 ? -38.781 -21.969 -12.109 1 88.56 666 ARG A CA 1
ATOM 5111 C C . ARG A 1 666 ? -37.594 -21.828 -13.086 1 88.56 666 ARG A C 1
ATOM 5113 O O . ARG A 1 666 ? -37.375 -22.703 -13.914 1 88.56 666 ARG A O 1
ATOM 5120 N N . GLU A 1 667 ? -36.875 -20.734 -12.898 1 90.44 667 GLU A N 1
ATOM 5121 C CA . GLU A 1 667 ? -35.75 -20.5 -13.805 1 90.44 667 GLU A CA 1
ATOM 5122 C C . GLU A 1 667 ? -34.438 -21 -13.219 1 90.44 667 GLU A C 1
ATOM 5124 O O . GLU A 1 667 ? -33.375 -20.75 -13.773 1 90.44 667 GLU A O 1
ATOM 5129 N N . ASN A 1 668 ? -34.438 -21.766 -12.18 1 90.88 668 ASN A N 1
ATOM 5130 C CA . ASN A 1 668 ? -33.25 -22.375 -11.547 1 90.88 668 ASN A CA 1
ATOM 5131 C C . ASN A 1 668 ? -32.156 -21.328 -11.289 1 90.88 668 ASN A C 1
ATOM 5133 O O . ASN A 1 668 ? -31 -21.516 -11.656 1 90.88 668 ASN A O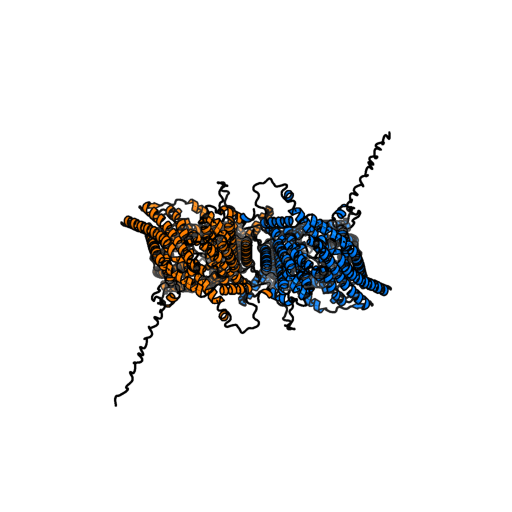 1
ATOM 5137 N N . GLY A 1 669 ? -32.531 -20.297 -10.625 1 91.5 669 GLY A N 1
ATOM 5138 C CA . GLY A 1 669 ? -31.641 -19.203 -10.32 1 91.5 669 GLY A CA 1
ATOM 5139 C C . GLY A 1 669 ? -30.469 -19.625 -9.445 1 91.5 669 GLY A C 1
ATOM 5140 O O . GLY A 1 669 ? -29.469 -18.906 -9.336 1 91.5 669 GLY A O 1
ATOM 5141 N N . LEU A 1 670 ? -30.484 -20.844 -8.898 1 92.25 670 LEU A N 1
ATOM 5142 C CA . LEU A 1 670 ? -29.422 -21.328 -8.031 1 92.25 670 LEU A CA 1
ATOM 5143 C C . LEU A 1 670 ? -28.125 -21.469 -8.805 1 92.25 670 LEU A C 1
ATOM 5145 O O . LEU A 1 670 ? -27.031 -21.297 -8.242 1 92.25 670 LEU A O 1
ATOM 5149 N N . TRP A 1 671 ? -28.234 -21.75 -10.109 1 93.69 671 TRP A N 1
ATOM 5150 C CA . TRP A 1 671 ? -27.047 -21.953 -10.93 1 93.69 671 TRP A CA 1
ATOM 5151 C C . TRP A 1 671 ? -26.281 -20.641 -11.125 1 93.69 671 TRP A C 1
ATOM 5153 O O . TRP A 1 671 ? -25.062 -20.641 -11.312 1 93.69 671 TRP A O 1
ATOM 5163 N N . ALA A 1 672 ? -26.938 -19.516 -11.062 1 96.06 672 ALA A N 1
ATOM 5164 C CA . ALA A 1 672 ? -26.25 -18.234 -11.148 1 96.06 672 ALA A CA 1
ATOM 5165 C C . ALA A 1 672 ? -25.375 -18 -9.922 1 96.06 672 ALA A C 1
ATOM 5167 O O . ALA A 1 672 ? -24.25 -17.5 -10.047 1 96.06 672 ALA A O 1
ATOM 5168 N N . VAL A 1 673 ? -25.875 -18.422 -8.781 1 96.5 673 VAL A N 1
ATOM 5169 C CA . VAL A 1 673 ? -25.125 -18.25 -7.547 1 96.5 673 VAL A CA 1
ATOM 5170 C C . VAL A 1 673 ? -23.906 -19.172 -7.555 1 96.5 673 VAL A C 1
ATOM 5172 O O . VAL A 1 673 ? -22.797 -18.734 -7.219 1 96.5 673 VAL A O 1
ATOM 5175 N N . ILE A 1 674 ? -24.094 -20.375 -7.996 1 94.56 674 ILE A N 1
ATOM 5176 C CA . ILE A 1 674 ? -23.016 -21.359 -8.023 1 94.56 674 ILE A CA 1
ATOM 5177 C C . ILE A 1 674 ? -21.922 -20.891 -8.984 1 94.56 674 ILE A C 1
ATOM 5179 O O . ILE A 1 674 ? -20.734 -20.953 -8.664 1 94.56 674 ILE A O 1
ATOM 5183 N N . MET A 1 675 ? -22.344 -20.422 -10.109 1 95.62 675 MET A N 1
ATOM 5184 C CA . MET A 1 675 ? -21.375 -19.969 -11.102 1 95.62 675 MET A CA 1
ATOM 5185 C C . MET A 1 675 ? -20.594 -18.75 -10.586 1 95.62 675 MET A C 1
ATOM 5187 O O . MET A 1 675 ? -19.391 -18.641 -10.812 1 95.62 675 MET A O 1
ATOM 5191 N N . ALA A 1 676 ? -21.266 -17.891 -9.938 1 95.94 676 ALA A N 1
ATOM 5192 C CA . ALA A 1 676 ? -20.594 -16.719 -9.383 1 95.94 676 ALA A CA 1
ATOM 5193 C C . ALA A 1 676 ? -19.578 -17.125 -8.312 1 95.94 676 ALA A C 1
ATOM 5195 O O . ALA A 1 676 ? -18.453 -16.609 -8.281 1 95.94 676 ALA A O 1
ATOM 5196 N N . GLN A 1 677 ? -19.969 -18.094 -7.477 1 94.75 677 GLN A N 1
ATOM 5197 C CA . GLN A 1 677 ? -19.109 -18.531 -6.383 1 94.75 677 GLN A CA 1
ATOM 5198 C C . GLN A 1 677 ? -17.875 -19.25 -6.902 1 94.75 677 GLN A C 1
ATOM 5200 O O . GLN A 1 677 ? -16.766 -19.047 -6.398 1 94.75 677 GLN A O 1
ATOM 5205 N N . LEU A 1 678 ? -18.016 -19.984 -7.898 1 92.06 678 LEU A N 1
ATOM 5206 C CA . LEU A 1 678 ? -16.922 -20.812 -8.383 1 92.06 678 LEU A CA 1
ATOM 5207 C C . LEU A 1 678 ? -15.977 -20.016 -9.281 1 92.06 678 LEU A C 1
ATOM 5209 O O . LEU A 1 678 ? -14.828 -20.406 -9.484 1 92.06 678 LEU A O 1
ATOM 5213 N N . THR A 1 679 ? -16.422 -18.938 -9.781 1 92.69 679 THR A N 1
ATOM 5214 C CA . THR A 1 679 ? -15.594 -18.141 -10.688 1 92.69 679 THR A CA 1
ATOM 5215 C C . THR A 1 679 ? -14.797 -17.094 -9.922 1 92.69 679 THR A C 1
ATOM 5217 O O . THR A 1 679 ? -13.766 -16.625 -10.391 1 92.69 679 THR A O 1
ATOM 5220 N N . LEU A 1 680 ? -15.234 -16.781 -8.742 1 92.12 680 LEU A N 1
ATOM 5221 C CA . LEU A 1 680 ? -14.57 -15.734 -7.973 1 92.12 680 LEU A CA 1
ATOM 5222 C C . LEU A 1 680 ? -13.195 -16.203 -7.504 1 92.12 680 LEU A C 1
ATOM 5224 O O . LEU A 1 680 ? -13.062 -17.297 -6.953 1 92.12 680 LEU A O 1
ATOM 5228 N N . LEU A 1 681 ? -12.172 -15.484 -7.898 1 89.5 681 LEU A N 1
ATOM 5229 C CA . LEU A 1 681 ? -10.797 -15.711 -7.492 1 89.5 681 LEU A CA 1
ATOM 5230 C C . LEU A 1 681 ? -10.227 -14.484 -6.781 1 89.5 681 LEU A C 1
ATOM 5232 O O . LEU A 1 681 ? -10.82 -13.406 -6.82 1 89.5 681 LEU A O 1
ATOM 5236 N N . PRO A 1 682 ? -9.125 -14.594 -6.062 1 85.06 682 PRO A N 1
ATOM 5237 C CA . PRO A 1 682 ? -8.617 -13.492 -5.234 1 85.06 682 PRO A CA 1
ATOM 5238 C C . PRO A 1 682 ? -8.062 -12.336 -6.062 1 85.06 682 PRO A C 1
ATOM 5240 O O . PRO A 1 682 ? -8.125 -11.18 -5.637 1 85.06 682 PRO A O 1
ATOM 5243 N N . TYR A 1 683 ? -7.574 -12.57 -7.285 1 87.56 683 TYR A N 1
ATOM 5244 C CA . TYR A 1 683 ? -6.949 -11.484 -8.039 1 87.56 683 TYR A CA 1
ATOM 5245 C C . TYR A 1 683 ? -7.699 -11.219 -9.336 1 87.56 683 TYR A C 1
ATOM 5247 O O . TYR A 1 683 ? -8.219 -12.148 -9.961 1 87.56 683 TYR A O 1
ATOM 5255 N N . THR A 1 684 ? -7.719 -10 -9.805 1 87.81 684 THR A N 1
ATOM 5256 C CA . THR A 1 684 ? -8.586 -9.516 -10.875 1 87.81 684 THR A CA 1
ATOM 5257 C C . THR A 1 684 ? -8.18 -10.117 -12.219 1 87.81 684 THR A C 1
ATOM 5259 O O . THR A 1 684 ? -9.031 -10.469 -13.031 1 87.81 684 THR A O 1
ATOM 5262 N N . ALA A 1 685 ? -6.875 -10.203 -12.523 1 88.75 685 ALA A N 1
ATOM 5263 C CA . ALA A 1 685 ? -6.445 -10.734 -13.812 1 88.75 685 ALA A CA 1
ATOM 5264 C C . ALA A 1 685 ? -6.957 -12.156 -14.016 1 88.75 685 ALA A C 1
ATOM 5266 O O . ALA A 1 685 ? -7.445 -12.5 -15.094 1 88.75 685 ALA A O 1
ATOM 5267 N N . GLU A 1 686 ? -6.922 -12.945 -13.023 1 88.38 686 GLU A N 1
ATOM 5268 C CA . GLU A 1 686 ? -7.379 -14.328 -13.102 1 88.38 686 GLU A CA 1
ATOM 5269 C C . GLU A 1 686 ? -8.898 -14.406 -13.188 1 88.38 686 GLU A C 1
ATOM 5271 O O . GLU A 1 686 ? -9.453 -15.305 -13.82 1 88.38 686 GLU A O 1
ATOM 5276 N N . VAL A 1 687 ? -9.586 -13.461 -12.531 1 91.44 687 VAL A N 1
ATOM 5277 C CA . VAL A 1 687 ? -11.047 -13.445 -12.562 1 91.44 687 VAL A CA 1
ATOM 5278 C C . VAL A 1 687 ? -11.531 -13.102 -13.969 1 91.44 687 VAL A C 1
ATOM 5280 O O . VAL A 1 687 ? -12.406 -13.781 -14.516 1 91.44 687 VAL A O 1
ATOM 5283 N N . VAL A 1 688 ? -10.953 -12.109 -14.594 1 90.44 688 VAL A N 1
ATOM 5284 C CA . VAL A 1 688 ? -11.383 -11.68 -15.922 1 90.44 688 VAL A CA 1
ATOM 5285 C C . VAL A 1 688 ? -11.055 -12.766 -16.938 1 90.44 688 VAL A C 1
ATOM 5287 O O . VAL A 1 688 ? -11.867 -13.078 -17.812 1 90.44 688 VAL A O 1
ATOM 5290 N N . TYR A 1 689 ? -9.875 -13.312 -16.828 1 91.25 689 TYR A N 1
ATOM 5291 C CA . TYR A 1 689 ? -9.523 -14.43 -17.703 1 91.25 689 TYR A CA 1
ATOM 5292 C C . TYR A 1 689 ? -10.461 -15.609 -17.484 1 91.25 689 TYR A C 1
ATOM 5294 O O . TYR A 1 689 ? -10.906 -16.234 -18.438 1 91.25 689 TYR A O 1
ATOM 5302 N N . GLY A 1 690 ? -10.766 -15.914 -16.203 1 91.31 690 GLY A N 1
ATOM 5303 C CA . GLY A 1 690 ? -11.695 -16.984 -15.898 1 91.31 690 GLY A CA 1
ATOM 5304 C C . GLY A 1 690 ? -13.078 -16.766 -16.469 1 91.31 690 GLY A C 1
ATOM 5305 O O . GLY A 1 690 ? -13.727 -17.703 -16.938 1 91.31 690 GLY A O 1
ATOM 5306 N N . ILE A 1 691 ? -13.516 -15.508 -16.484 1 93.69 691 ILE A N 1
ATOM 5307 C CA . ILE A 1 691 ? -14.82 -15.164 -17.047 1 93.69 691 ILE A CA 1
ATOM 5308 C C . ILE A 1 691 ? -14.828 -15.414 -18.547 1 93.69 691 ILE A C 1
ATOM 5310 O O . ILE A 1 691 ? -15.758 -16.031 -19.078 1 93.69 691 ILE A O 1
ATOM 5314 N N . VAL A 1 692 ? -13.789 -15.047 -19.266 1 92.62 692 VAL A N 1
ATOM 5315 C CA . VAL A 1 692 ? -13.711 -15.195 -20.703 1 92.62 692 VAL A CA 1
ATOM 5316 C C . VAL A 1 692 ? -13.672 -16.672 -21.078 1 92.62 692 VAL A C 1
ATOM 5318 O O . VAL A 1 692 ? -14.398 -17.125 -21.969 1 92.62 692 VAL A O 1
ATOM 5321 N N . VAL A 1 693 ? -12.859 -17.391 -20.375 1 92.81 693 VAL A N 1
ATOM 5322 C CA . VAL A 1 693 ? -12.688 -18.812 -20.656 1 92.81 693 VAL A CA 1
ATOM 5323 C C . VAL A 1 693 ? -13.984 -19.547 -20.359 1 92.81 693 VAL A C 1
ATOM 5325 O O . VAL A 1 693 ? -14.367 -20.469 -21.094 1 92.81 693 VAL A O 1
ATOM 5328 N N . ARG A 1 694 ? -14.703 -19.203 -19.312 1 93.81 694 ARG A N 1
ATOM 5329 C CA . ARG A 1 694 ? -15.938 -19.891 -18.938 1 93.81 694 ARG A CA 1
ATOM 5330 C C . ARG A 1 694 ? -17.078 -19.547 -19.891 1 93.81 694 ARG A C 1
ATOM 5332 O O . ARG A 1 694 ? -17.922 -20.391 -20.188 1 93.81 694 ARG A O 1
ATOM 5339 N N . VAL A 1 695 ? -17.078 -18.312 -20.391 1 95.44 695 VAL A N 1
ATOM 5340 C CA . VAL A 1 695 ? -18.094 -17.938 -21.375 1 95.44 695 VAL A CA 1
ATOM 5341 C C . VAL A 1 695 ? -17.891 -18.734 -22.656 1 95.44 695 VAL A C 1
ATOM 5343 O O . VAL A 1 695 ? -18.844 -19.328 -23.188 1 95.44 695 VAL A O 1
ATOM 5346 N N . VAL A 1 696 ? -16.688 -18.812 -23.125 1 94.25 696 VAL A N 1
ATOM 5347 C CA . VAL A 1 696 ? -16.375 -19.547 -24.359 1 94.25 696 VAL A CA 1
ATOM 5348 C C . VAL A 1 696 ? -16.609 -21.031 -24.141 1 94.25 696 VAL A C 1
ATOM 5350 O O . VAL A 1 696 ? -17.156 -21.719 -25.016 1 94.25 696 VAL A O 1
ATOM 5353 N N . GLY A 1 697 ? -16.172 -21.5 -23 1 94.69 697 GLY A N 1
ATOM 5354 C CA . GLY A 1 697 ? -16.391 -22.906 -22.703 1 94.69 697 GLY A CA 1
ATOM 5355 C C . GLY A 1 697 ? -17.859 -23.281 -22.625 1 94.69 697 GLY A C 1
ATOM 5356 O O . GLY A 1 697 ? -18.266 -24.344 -23.078 1 94.69 697 GLY A O 1
ATOM 5357 N N . THR A 1 698 ? -18.688 -22.359 -22.047 1 95.81 698 THR A N 1
ATOM 5358 C CA . THR A 1 698 ? -20.109 -22.625 -21.906 1 95.81 698 THR A CA 1
ATOM 5359 C C . THR A 1 698 ? -20.781 -22.625 -23.281 1 95.81 698 THR A C 1
ATOM 5361 O O . THR A 1 698 ? -21.641 -23.469 -23.562 1 95.81 698 THR A O 1
ATOM 5364 N N . ILE A 1 699 ? -20.375 -21.734 -24.172 1 96.25 699 ILE A N 1
ATOM 5365 C CA . ILE A 1 699 ? -20.969 -21.656 -25.5 1 96.25 699 ILE A CA 1
ATOM 5366 C C . ILE A 1 699 ? -20.625 -22.891 -26.312 1 96.25 699 ILE A C 1
ATOM 5368 O O . ILE A 1 699 ? -21.5 -23.562 -26.844 1 96.25 699 ILE A O 1
ATOM 5372 N N . PHE A 1 700 ? -19.391 -23.297 -26.281 1 96 700 PHE A N 1
ATOM 5373 C CA . PHE A 1 700 ? -18.938 -24.453 -27.031 1 96 700 PHE A CA 1
ATOM 5374 C C . PHE A 1 700 ? -19.484 -25.734 -26.422 1 96 700 PHE A C 1
ATOM 5376 O O . PHE A 1 700 ? -19.922 -26.641 -27.141 1 96 700 PHE A O 1
ATOM 5383 N N . GLY A 1 701 ? -19.438 -25.875 -25.141 1 96.19 701 GLY A N 1
ATOM 5384 C CA . GLY A 1 701 ? -20 -27.047 -24.469 1 96.19 701 GLY A CA 1
ATOM 5385 C C . GLY A 1 701 ? -21.5 -27.188 -24.688 1 96.19 701 GLY A C 1
ATOM 5386 O O . GLY A 1 701 ? -22 -28.312 -24.844 1 96.19 701 GLY A O 1
ATOM 5387 N N . GLY A 1 702 ? -22.188 -26.016 -24.625 1 95.56 702 GLY A N 1
ATOM 5388 C CA . GLY A 1 702 ? -23.625 -26.047 -24.875 1 95.56 702 GLY A CA 1
ATOM 5389 C C . GLY A 1 702 ? -23.984 -26.516 -26.266 1 95.56 702 GLY A C 1
ATOM 5390 O O . GLY A 1 702 ? -24.922 -27.297 -26.453 1 95.56 702 GLY A O 1
ATOM 5391 N N . PHE A 1 703 ? -23.219 -26.109 -27.219 1 95.75 703 PHE A N 1
ATOM 5392 C CA . PHE A 1 703 ? -23.453 -26.516 -28.594 1 95.75 703 PHE A CA 1
ATOM 5393 C C . PHE A 1 703 ? -23.219 -28.016 -28.766 1 95.75 703 PHE A C 1
ATOM 5395 O O . PHE A 1 703 ? -24.031 -28.703 -29.391 1 95.75 703 PHE A O 1
ATOM 5402 N N . VAL A 1 704 ? -22.188 -28.516 -28.156 1 95.94 704 VAL A N 1
ATOM 5403 C CA . VAL A 1 704 ? -21.875 -29.938 -28.266 1 95.94 704 VAL A CA 1
ATOM 5404 C C . VAL A 1 704 ? -22.891 -30.75 -27.469 1 95.94 704 VAL A C 1
ATOM 5406 O O . VAL A 1 704 ? -23.297 -31.828 -27.891 1 95.94 704 VAL A O 1
ATOM 5409 N N . GLY A 1 705 ? -23.25 -30.266 -26.281 1 94.38 705 GLY A N 1
ATOM 5410 C CA . GLY A 1 705 ? -24.281 -30.938 -25.484 1 94.38 705 GLY A CA 1
ATOM 5411 C C . GLY A 1 705 ? -25.609 -31.031 -26.188 1 94.38 705 GLY A C 1
ATOM 5412 O O . GLY A 1 705 ? -26.281 -32.062 -26.156 1 94.38 705 GLY A O 1
ATOM 5413 N N . MET A 1 706 ? -26 -29.938 -26.906 1 93.75 706 MET A N 1
ATOM 5414 C CA . MET A 1 706 ? -27.234 -29.938 -27.672 1 93.75 706 MET A CA 1
ATOM 5415 C C . MET A 1 706 ? -27.156 -30.922 -28.828 1 93.75 706 MET A C 1
ATOM 5417 O O . MET A 1 706 ? -28.125 -31.641 -29.094 1 93.75 706 MET A O 1
ATOM 5421 N N . ALA A 1 707 ? -25.984 -30.891 -29.453 1 93.56 707 ALA A N 1
ATOM 5422 C CA . ALA A 1 707 ? -25.797 -31.812 -30.562 1 93.56 707 ALA A CA 1
ATOM 5423 C C . ALA A 1 707 ? -25.859 -33.25 -30.094 1 93.56 707 ALA A C 1
ATOM 5425 O O . ALA A 1 707 ? -26.438 -34.125 -30.75 1 93.56 707 ALA A O 1
ATOM 5426 N N . ALA A 1 708 ? -25.266 -33.531 -28.969 1 93.75 708 ALA A N 1
ATOM 5427 C CA . ALA A 1 708 ? -25.281 -34.906 -28.422 1 93.75 708 ALA A CA 1
ATOM 5428 C C . ALA A 1 708 ? -26.703 -35.344 -28.078 1 93.75 708 ALA A C 1
ATOM 5430 O O . ALA A 1 708 ? -27.078 -36.469 -28.312 1 93.75 708 ALA A O 1
ATOM 5431 N N . TRP A 1 709 ? -27.516 -34.438 -27.469 1 92.06 709 TRP A N 1
ATOM 5432 C CA . TRP A 1 709 ? -28.906 -34.75 -27.109 1 92.06 709 TRP A CA 1
ATOM 5433 C C . TRP A 1 709 ? -29.734 -35.031 -28.359 1 92.06 709 TRP A C 1
ATOM 5435 O O . TRP A 1 709 ? -30.453 -36.031 -28.406 1 92.06 709 TRP A O 1
ATOM 5445 N N . TYR A 1 710 ? -29.578 -34.25 -29.422 1 91.19 710 TYR A N 1
ATOM 5446 C CA . TYR A 1 710 ? -30.406 -34.406 -30.609 1 91.19 710 TYR A CA 1
ATOM 5447 C C . TYR A 1 710 ? -29.969 -35.625 -31.422 1 91.19 710 TYR A C 1
ATOM 5449 O O . TYR A 1 710 ? -30.797 -36.281 -32.062 1 91.19 710 TYR A O 1
ATOM 5457 N N . ILE A 1 711 ? -28.734 -35.938 -31.391 1 91.25 711 ILE A N 1
ATOM 5458 C CA . ILE A 1 711 ? -28.25 -37.125 -32.094 1 91.25 711 ILE A CA 1
ATOM 5459 C C . ILE A 1 711 ? -28.688 -38.375 -31.359 1 91.25 711 ILE A C 1
ATOM 5461 O O . ILE A 1 711 ? -29.125 -39.375 -31.984 1 91.25 711 ILE A O 1
ATOM 5465 N N . GLY A 1 712 ? -28.5 -38.438 -30.094 1 87.62 712 GLY A N 1
ATOM 5466 C CA . GLY A 1 712 ? -28.859 -39.594 -29.281 1 87.62 712 GLY A CA 1
ATOM 5467 C C . GLY A 1 712 ? -30.359 -39.812 -29.219 1 87.62 712 GLY A C 1
ATOM 5468 O O . GLY A 1 712 ? -30.812 -40.969 -29.156 1 87.62 712 GLY A O 1
ATOM 5469 N N . SER A 1 713 ? -31.219 -38.75 -29.062 1 84.31 713 SER A N 1
ATOM 5470 C CA . SER A 1 713 ? -32.656 -38.875 -28.875 1 84.31 713 SER A CA 1
ATOM 5471 C C . SER A 1 713 ? -33.406 -38.844 -30.203 1 84.31 713 SER A C 1
ATOM 5473 O O . SER A 1 713 ? -34.5 -39.406 -30.312 1 84.31 713 SER A O 1
ATOM 5475 N N . GLY A 1 714 ? -32.844 -38.406 -31.281 1 74.38 714 GLY A N 1
ATOM 5476 C CA . GLY A 1 714 ? -33.594 -38.25 -32.531 1 74.38 714 GLY A CA 1
ATOM 5477 C C . GLY A 1 714 ? -34.844 -37.375 -32.375 1 74.38 714 GLY A C 1
ATOM 5478 O O . GLY A 1 714 ? -34.781 -36.25 -31.859 1 74.38 714 GLY A O 1
ATOM 5479 N N . SER A 1 715 ? -36.031 -37.812 -32.719 1 68.12 715 SER A N 1
ATOM 5480 C CA . SER A 1 715 ? -37.312 -37.125 -32.594 1 68.12 715 SER A CA 1
ATOM 5481 C C . SER A 1 715 ? -38.094 -37.656 -31.391 1 68.12 715 SER A C 1
ATOM 5483 O O . SER A 1 715 ? -39.188 -37.156 -31.094 1 68.12 715 SER A O 1
ATOM 5485 N N . GLY A 1 716 ? -37.406 -38.562 -30.594 1 69.62 716 GLY A N 1
ATOM 5486 C CA . GLY A 1 716 ? -38.156 -39.188 -29.5 1 69.62 716 GLY A CA 1
ATOM 5487 C C . GLY A 1 716 ? -37.656 -38.781 -28.125 1 69.62 716 GLY A C 1
ATOM 5488 O O . GLY A 1 716 ? -36.906 -37.812 -28 1 69.62 716 GLY A O 1
ATOM 5489 N N . PRO A 1 717 ? -38.312 -39.406 -27.031 1 74.25 717 PRO A N 1
ATOM 5490 C CA . PRO A 1 717 ? -38 -39.094 -25.641 1 74.25 717 PRO A CA 1
ATOM 5491 C C . PRO A 1 717 ? -36.594 -39.5 -25.25 1 74.25 717 PRO A C 1
ATOM 5493 O O . PRO A 1 717 ? -36.094 -39.094 -24.188 1 74.25 717 PRO A O 1
ATOM 5496 N N . GLY A 1 718 ? -35.656 -40.031 -26.141 1 71.81 718 GLY A N 1
ATOM 5497 C CA . GLY A 1 718 ? -34.281 -40.375 -25.859 1 71.81 718 GLY A CA 1
ATOM 5498 C C . GLY A 1 718 ? -34.031 -41.844 -25.594 1 71.81 718 GLY A C 1
ATOM 5499 O O . GLY A 1 718 ? -34.781 -42.438 -24.797 1 71.81 718 GLY A O 1
ATOM 5500 N N . SER A 1 719 ? -33.375 -42.625 -26.375 1 85.5 719 SER A N 1
ATOM 5501 C CA . SER A 1 719 ? -32.969 -44 -26.141 1 85.5 719 SER A CA 1
ATOM 5502 C C . SER A 1 719 ? -31.766 -44.062 -25.219 1 85.5 719 SER A C 1
ATOM 5504 O O . SER A 1 719 ? -30.797 -43.344 -25.406 1 85.5 719 SER A O 1
ATOM 5506 N N . PRO A 1 720 ? -31.906 -44.844 -24.094 1 88.69 720 PRO A N 1
ATOM 5507 C CA . PRO A 1 720 ? -30.766 -44.938 -23.188 1 88.69 720 PRO A CA 1
ATOM 5508 C C . PRO A 1 720 ? -29.5 -45.406 -23.875 1 88.69 720 PRO A C 1
ATOM 5510 O O . PRO A 1 720 ? -28.406 -44.938 -23.531 1 88.69 720 PRO A O 1
ATOM 5513 N N . TYR A 1 721 ? -29.531 -46.219 -24.859 1 89.75 721 TYR A N 1
ATOM 5514 C CA . TYR A 1 721 ? -28.375 -46.75 -25.562 1 89.75 721 TYR A CA 1
ATOM 5515 C C . TYR A 1 721 ? -27.766 -45.688 -26.484 1 89.75 721 TYR A C 1
ATOM 5517 O O . TYR A 1 721 ? -26.547 -45.562 -26.562 1 89.75 721 TYR A O 1
ATOM 5525 N N . GLY A 1 722 ? -28.625 -44.969 -27.219 1 89.62 722 GLY A N 1
ATOM 5526 C CA . GLY A 1 722 ? -28.141 -43.938 -28.109 1 89.62 722 GLY A CA 1
ATOM 5527 C C . GLY A 1 722 ? -27.453 -42.812 -27.375 1 89.62 722 GLY A C 1
ATOM 5528 O O . GLY A 1 722 ? -26.406 -42.312 -27.797 1 89.62 722 GLY A O 1
ATOM 5529 N N . GLU A 1 723 ? -28.062 -42.5 -26.281 1 91.56 723 GLU A N 1
ATOM 5530 C CA . GLU A 1 723 ? -27.5 -41.406 -25.5 1 91.56 723 GLU A CA 1
ATOM 5531 C C . GLU A 1 723 ? -26.172 -41.812 -24.859 1 91.56 723 GLU A C 1
ATOM 5533 O O . GLU A 1 723 ? -25.234 -41.031 -24.812 1 91.56 723 GLU A O 1
ATOM 5538 N N . ALA A 1 724 ? -26.078 -43.031 -24.328 1 93.25 724 ALA A N 1
ATOM 5539 C CA . ALA A 1 724 ? -24.844 -43.531 -23.719 1 93.25 724 ALA A CA 1
ATOM 5540 C C . ALA A 1 724 ? -23.734 -43.625 -24.75 1 93.25 724 ALA A C 1
ATOM 5542 O O . ALA A 1 724 ? -22.578 -43.312 -24.453 1 93.25 724 ALA A O 1
ATOM 5543 N N . ALA A 1 725 ? -24.016 -43.938 -25.984 1 93.75 725 ALA A N 1
ATOM 5544 C CA . ALA A 1 725 ? -23.016 -44.094 -27.031 1 93.75 725 ALA A CA 1
ATOM 5545 C C . ALA A 1 725 ? -22.438 -42.75 -27.453 1 93.75 725 ALA A C 1
ATOM 5547 O O . ALA A 1 725 ? -21.219 -42.625 -27.609 1 93.75 725 ALA A O 1
ATOM 5548 N N . ILE A 1 726 ? -23.281 -41.812 -27.688 1 93.81 726 ILE A N 1
ATOM 5549 C CA . ILE A 1 726 ? -22.797 -40.531 -28.141 1 93.81 726 ILE A CA 1
ATOM 5550 C C . ILE A 1 726 ? -22.047 -39.844 -27 1 93.81 726 ILE A C 1
ATOM 5552 O O . ILE A 1 726 ? -21.062 -39.125 -27.25 1 93.81 726 ILE A O 1
ATOM 5556 N N . MET A 1 727 ? -22.516 -40.062 -25.828 1 94.19 727 MET A N 1
ATOM 5557 C CA . MET A 1 727 ? -21.844 -39.406 -24.688 1 94.19 727 MET A CA 1
ATOM 5558 C C . MET A 1 727 ? -20.453 -40 -24.484 1 94.19 727 MET A C 1
ATOM 5560 O O . MET A 1 727 ? -19.562 -39.344 -23.953 1 94.19 727 MET A O 1
ATOM 5564 N N . ALA A 1 728 ? -20.25 -41.219 -24.844 1 95.81 728 ALA A N 1
ATOM 5565 C CA . ALA A 1 728 ? -18.906 -41.812 -24.781 1 95.81 728 ALA A CA 1
ATOM 5566 C C . ALA A 1 728 ? -17.938 -41.031 -25.656 1 95.81 728 ALA A C 1
ATOM 5568 O O . ALA A 1 728 ? -16.797 -40.75 -25.234 1 95.81 728 ALA A O 1
ATOM 5569 N N . PHE A 1 729 ? -18.375 -40.625 -26.781 1 95.19 729 PHE A N 1
ATOM 5570 C CA . PHE A 1 729 ? -17.547 -39.875 -27.703 1 95.19 729 PHE A CA 1
ATOM 5571 C C . PHE A 1 729 ? -17.281 -38.469 -27.156 1 95.19 729 PHE A C 1
ATOM 5573 O O . PHE A 1 729 ? -16.141 -37.969 -27.219 1 95.19 729 PHE A O 1
ATOM 5580 N N . VAL A 1 730 ? -18.281 -37.812 -26.625 1 95.81 730 VAL A N 1
ATOM 5581 C CA . VAL A 1 730 ? -18.156 -36.469 -26.078 1 95.81 730 VAL A CA 1
ATOM 5582 C C . VAL A 1 730 ? -17.219 -36.469 -24.875 1 95.81 730 VAL A C 1
ATOM 5584 O O . VAL A 1 730 ? -16.375 -35.594 -24.719 1 95.81 730 VAL A O 1
ATOM 5587 N N . VAL A 1 731 ? -17.344 -37.5 -24.047 1 96.62 731 VAL A N 1
ATOM 5588 C CA . VAL A 1 731 ? -16.516 -37.625 -22.844 1 96.62 731 VAL A CA 1
ATOM 5589 C C . VAL A 1 731 ? -15.047 -37.75 -23.25 1 96.62 731 VAL A C 1
ATOM 5591 O O . VAL A 1 731 ? -14.18 -37.094 -22.672 1 96.62 731 VAL A O 1
ATOM 5594 N N . VAL A 1 732 ? -14.742 -38.562 -24.266 1 95.81 732 VAL A N 1
ATOM 5595 C CA . VAL A 1 732 ? -13.367 -38.781 -24.688 1 95.81 732 VAL A CA 1
ATOM 5596 C C . VAL A 1 732 ? -12.797 -37.469 -25.25 1 95.81 732 VAL A C 1
ATOM 5598 O O . VAL A 1 732 ? -11.648 -37.125 -24.969 1 95.81 732 VAL A O 1
ATOM 5601 N N . MET A 1 733 ? -13.555 -36.719 -25.953 1 94.38 733 MET A N 1
ATOM 5602 C CA . MET A 1 733 ? -13.117 -35.469 -26.578 1 94.38 733 MET A CA 1
ATOM 5603 C C . MET A 1 733 ? -12.773 -34.438 -25.516 1 94.38 733 MET A C 1
ATOM 5605 O O . MET A 1 733 ? -11.695 -33.844 -25.547 1 94.38 733 MET A O 1
ATOM 5609 N N . PHE A 1 734 ? -13.664 -34.25 -24.609 1 94.75 734 PHE A N 1
ATOM 5610 C CA . PHE A 1 734 ? -13.445 -33.188 -23.625 1 94.75 734 PHE A CA 1
ATOM 5611 C C . PHE A 1 734 ? -12.469 -33.656 -22.547 1 94.75 734 PHE A C 1
ATOM 5613 O O . PHE A 1 734 ? -11.781 -32.844 -21.953 1 94.75 734 PHE A O 1
ATOM 5620 N N . MET A 1 735 ? -12.445 -34.906 -22.266 1 94.5 735 MET A N 1
ATOM 5621 C CA . MET A 1 735 ? -11.453 -35.375 -21.312 1 94.5 735 MET A CA 1
ATOM 5622 C C . MET A 1 735 ? -10.039 -35.219 -21.875 1 94.5 735 MET A C 1
ATOM 5624 O O . MET A 1 735 ? -9.094 -35 -21.109 1 94.5 735 MET A O 1
ATOM 5628 N N . TRP A 1 736 ? -9.914 -35.344 -23.234 1 93.69 736 TRP A N 1
ATOM 5629 C CA . TRP A 1 736 ? -8.641 -35.062 -23.891 1 93.69 736 TRP A CA 1
ATOM 5630 C C . TRP A 1 736 ? -8.211 -33.625 -23.625 1 93.69 736 TRP A C 1
ATOM 5632 O O . TRP A 1 736 ? -7.047 -33.375 -23.297 1 93.69 736 TRP A O 1
ATOM 5642 N N . TRP A 1 737 ? -9.148 -32.75 -23.672 1 90.75 737 TRP A N 1
ATOM 5643 C CA . TRP A 1 737 ? -8.875 -31.344 -23.422 1 90.75 737 TRP A CA 1
ATOM 5644 C C . TRP A 1 737 ? -8.523 -31.094 -21.969 1 90.75 737 TRP A C 1
ATOM 5646 O O . TRP A 1 737 ? -7.609 -30.328 -21.656 1 90.75 737 TRP A O 1
ATOM 5656 N N . ARG A 1 738 ? -9.188 -31.688 -21.078 1 92.19 738 ARG A N 1
ATOM 5657 C CA . ARG A 1 738 ? -8.992 -31.5 -19.641 1 92.19 738 ARG A CA 1
ATOM 5658 C C . ARG A 1 738 ? -7.629 -32 -19.203 1 92.19 738 ARG A C 1
ATOM 5660 O O . ARG A 1 738 ? -6.953 -31.375 -18.391 1 92.19 738 ARG A O 1
ATOM 5667 N N . LEU A 1 739 ? -7.176 -33.062 -19.766 1 90.31 739 LEU A N 1
ATOM 5668 C CA . LEU A 1 739 ? -5.957 -33.719 -19.297 1 90.31 739 LEU A CA 1
ATOM 5669 C C . LEU A 1 739 ? -4.723 -33.094 -19.938 1 90.31 739 LEU A C 1
ATOM 5671 O O . LEU A 1 739 ? -3.68 -32.969 -19.297 1 90.31 739 LEU A O 1
ATOM 5675 N N . PHE A 1 740 ? -4.832 -32.688 -21.234 1 89.19 740 PHE A N 1
ATOM 5676 C CA . PHE A 1 740 ? -3.6 -32.406 -21.953 1 89.19 740 PHE A CA 1
ATOM 5677 C C . PHE A 1 740 ? -3.545 -30.922 -22.328 1 89.19 740 PHE A C 1
ATOM 5679 O O . PHE A 1 740 ? -2.521 -30.438 -22.812 1 89.19 740 PHE A O 1
ATOM 5686 N N . ALA A 1 741 ? -4.535 -30.188 -22.094 1 86.56 741 ALA A N 1
ATOM 5687 C CA . ALA A 1 741 ? -4.488 -28.766 -22.391 1 86.56 741 ALA A CA 1
ATOM 5688 C C . ALA A 1 741 ? -3.633 -28.016 -21.375 1 86.56 741 ALA A C 1
ATOM 5690 O O . ALA A 1 741 ? -3.318 -28.547 -20.312 1 86.56 741 ALA A O 1
ATOM 5691 N N . SER A 1 742 ? -3.123 -26.859 -21.828 1 82.75 742 SER A N 1
ATOM 5692 C CA . SER A 1 742 ? -2.318 -26.016 -20.953 1 82.75 742 SER A CA 1
ATOM 5693 C C . SER A 1 742 ? -3.1 -25.625 -19.703 1 82.75 742 SER A C 1
ATOM 5695 O O . SER A 1 742 ? -4.332 -25.672 -19.688 1 82.75 742 SER A O 1
ATOM 5697 N N . THR A 1 743 ? -2.412 -25.328 -18.609 1 79.19 743 THR A N 1
ATOM 5698 C CA . THR A 1 743 ? -3.01 -25 -17.312 1 79.19 743 THR A CA 1
ATOM 5699 C C . THR A 1 743 ? -3.932 -23.781 -17.438 1 79.19 743 THR A C 1
ATOM 5701 O O . THR A 1 743 ? -4.914 -23.672 -16.703 1 79.19 743 THR A O 1
ATOM 5704 N N . ALA A 1 744 ? -3.699 -22.922 -18.375 1 81.44 744 ALA A N 1
ATOM 5705 C CA . ALA A 1 744 ? -4.523 -21.734 -18.547 1 81.44 744 ALA A CA 1
ATOM 5706 C C . ALA A 1 744 ? -5.84 -22.078 -19.25 1 81.44 744 ALA A C 1
ATOM 5708 O O . ALA A 1 744 ? -6.863 -21.422 -19.016 1 81.44 744 ALA A O 1
ATOM 5709 N N . LEU A 1 745 ? -5.836 -23.203 -20.062 1 87.1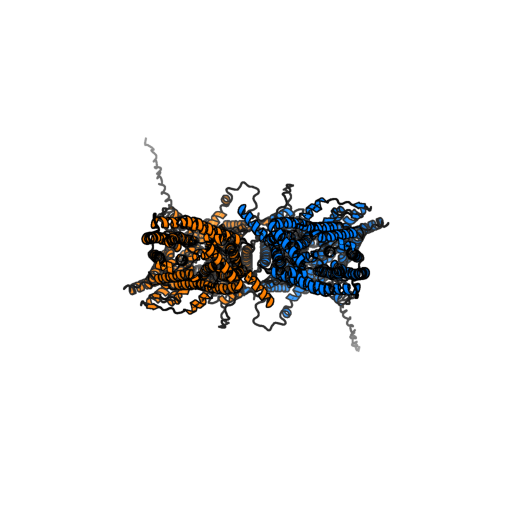9 745 LEU A N 1
ATOM 5710 C CA . LEU A 1 745 ? -7.016 -23.531 -20.859 1 87.19 745 LEU A CA 1
ATOM 5711 C C . LEU A 1 745 ? -7.777 -24.703 -20.25 1 87.19 745 LEU A C 1
ATOM 5713 O O . LEU A 1 745 ? -8.859 -25.062 -20.719 1 87.19 745 LEU A O 1
ATOM 5717 N N . MET A 1 746 ? -7.254 -25.266 -19.25 1 87.88 746 MET A N 1
ATOM 5718 C CA . MET A 1 746 ? -7.855 -26.422 -18.594 1 87.88 746 MET A CA 1
ATOM 5719 C C . MET A 1 746 ? -9.25 -26.078 -18.078 1 87.88 746 MET A C 1
ATOM 5721 O O . MET A 1 746 ? -10.188 -26.859 -18.25 1 87.88 746 MET A O 1
ATOM 5725 N N . PRO A 1 747 ? -9.438 -24.844 -17.484 1 88.06 747 PRO A N 1
ATOM 5726 C CA . PRO A 1 747 ? -10.781 -24.547 -16.984 1 88.06 747 PRO A CA 1
ATOM 5727 C C . PRO A 1 747 ? -11.82 -24.469 -18.094 1 88.06 747 PRO A C 1
ATOM 5729 O O . PRO A 1 747 ? -13 -24.734 -17.859 1 88.06 747 PRO A O 1
ATOM 5732 N N . ALA A 1 748 ? -11.352 -24.172 -19.25 1 90.19 748 ALA A N 1
ATOM 5733 C CA . ALA A 1 748 ? -12.273 -24.156 -20.391 1 90.19 748 ALA A CA 1
ATOM 5734 C C . ALA A 1 748 ? -12.773 -25.562 -20.703 1 90.19 748 ALA A C 1
ATOM 5736 O O . ALA A 1 748 ? -13.953 -25.766 -21.016 1 90.19 748 ALA A O 1
ATOM 5737 N N . GLY A 1 749 ? -11.859 -26.531 -20.672 1 90.88 749 GLY A N 1
ATOM 5738 C CA . GLY A 1 749 ? -12.25 -27.906 -20.891 1 90.88 749 GLY A CA 1
ATOM 5739 C C . GLY A 1 749 ? -13.219 -28.438 -19.859 1 90.88 749 GLY A C 1
ATOM 5740 O O . GLY A 1 749 ? -14.156 -29.172 -20.188 1 90.88 749 GLY A O 1
ATOM 5741 N N . ILE A 1 750 ? -13.094 -28.062 -18.641 1 92.25 750 ILE A N 1
ATOM 5742 C CA . ILE A 1 750 ? -13.969 -28.484 -17.562 1 92.25 750 ILE A CA 1
ATOM 5743 C C . ILE A 1 750 ? -15.367 -27.891 -17.766 1 92.25 750 ILE A C 1
ATOM 5745 O O . ILE A 1 750 ? -16.375 -28.594 -17.641 1 92.25 750 ILE A O 1
ATOM 5749 N N . MET A 1 751 ? -15.375 -26.594 -18.125 1 94.06 751 MET A N 1
ATOM 5750 C CA . MET A 1 751 ? -16.656 -25.938 -18.312 1 94.06 751 MET A CA 1
ATOM 5751 C C . MET A 1 751 ? -17.391 -26.5 -19.531 1 94.06 751 MET A C 1
ATOM 5753 O O . MET A 1 751 ? -18.609 -26.625 -19.516 1 94.06 751 MET A O 1
ATOM 5757 N N . MET A 1 752 ? -16.625 -26.875 -20.547 1 95.62 752 MET A N 1
ATOM 5758 C CA . MET A 1 752 ? -17.234 -27.5 -21.719 1 95.62 752 MET A CA 1
ATOM 5759 C C . MET A 1 752 ? -17.859 -28.844 -21.344 1 95.62 752 MET A C 1
ATOM 5761 O O . MET A 1 752 ? -19 -29.109 -21.719 1 95.62 752 MET A O 1
ATOM 5765 N N . GLY A 1 753 ? -17.125 -29.641 -20.641 1 95.25 753 GLY A N 1
ATOM 5766 C CA . GLY A 1 753 ? -17.625 -30.938 -20.219 1 95.25 753 GLY A CA 1
ATOM 5767 C C . GLY A 1 753 ? -18.828 -30.844 -19.312 1 95.25 753 GLY A C 1
ATOM 5768 O O . GLY A 1 753 ? -19.828 -31.547 -19.516 1 95.25 753 GLY A O 1
ATOM 5769 N N . ILE A 1 754 ? -18.844 -29.938 -18.359 1 94.81 754 ILE A N 1
ATOM 5770 C CA . ILE A 1 754 ? -19.922 -29.797 -17.391 1 94.81 754 ILE A CA 1
ATOM 5771 C C . ILE A 1 754 ? -21.188 -29.312 -18.125 1 94.81 754 ILE A C 1
ATOM 5773 O O . ILE A 1 754 ? -22.281 -29.844 -17.906 1 94.81 754 ILE A O 1
ATOM 5777 N N . THR A 1 755 ? -21.031 -28.297 -18.969 1 95.81 755 THR A N 1
ATOM 5778 C CA . THR A 1 755 ? -22.188 -27.75 -19.656 1 95.81 755 THR A CA 1
ATOM 5779 C C . THR A 1 755 ? -22.781 -28.781 -20.609 1 95.81 755 THR A C 1
ATOM 5781 O O . THR A 1 755 ? -24.016 -28.906 -20.703 1 95.81 755 THR A O 1
ATOM 5784 N N . ALA A 1 756 ? -22 -29.547 -21.266 1 95.94 756 ALA A N 1
ATOM 5785 C CA . ALA A 1 756 ? -22.5 -30.594 -22.141 1 95.94 756 ALA A CA 1
ATOM 5786 C C . ALA A 1 756 ? -23.297 -31.625 -21.359 1 95.94 756 ALA A C 1
ATOM 5788 O O . ALA A 1 756 ? -24.375 -32.062 -21.797 1 95.94 756 ALA A O 1
ATOM 5789 N N . HIS A 1 757 ? -22.844 -32 -20.234 1 94.75 757 HIS A N 1
ATOM 5790 C CA . HIS A 1 757 ? -23.531 -33 -19.422 1 94.75 757 HIS A CA 1
ATOM 5791 C C . HIS A 1 757 ? -24.828 -32.438 -18.844 1 94.75 757 HIS A C 1
ATOM 5793 O O . HIS A 1 757 ? -25.828 -33.156 -18.75 1 94.75 757 HIS A O 1
ATOM 5799 N N . LEU A 1 758 ? -24.75 -31.188 -18.391 1 93.38 758 LEU A N 1
ATOM 5800 C CA . LEU A 1 758 ? -25.953 -30.578 -17.844 1 93.38 758 LEU A CA 1
ATOM 5801 C C . LEU A 1 758 ? -27.047 -30.5 -18.891 1 93.38 758 LEU A C 1
ATOM 5803 O O . LEU A 1 758 ? -28.219 -30.781 -18.609 1 93.38 758 LEU A O 1
ATOM 5807 N N . VAL A 1 759 ? -26.703 -30.109 -20.109 1 93.5 759 VAL A N 1
ATOM 5808 C CA . VAL A 1 759 ? -27.688 -30 -21.172 1 93.5 759 VAL A CA 1
ATOM 5809 C C . VAL A 1 759 ? -28.25 -31.391 -21.484 1 93.5 759 VAL A C 1
ATOM 5811 O O . VAL A 1 759 ? -29.469 -31.547 -21.625 1 93.5 759 VAL A O 1
ATOM 5814 N N . ALA A 1 760 ? -27.438 -32.375 -21.516 1 91.94 760 ALA A N 1
ATOM 5815 C CA . ALA A 1 760 ? -27.859 -33.719 -21.859 1 91.94 760 ALA A CA 1
ATOM 5816 C C . ALA A 1 760 ? -28.703 -34.344 -20.734 1 91.94 760 ALA A C 1
ATOM 5818 O O . ALA A 1 760 ? -29.75 -34.938 -20.984 1 91.94 760 ALA A O 1
ATOM 5819 N N . ILE A 1 761 ? -28.266 -34.188 -19.516 1 89.88 761 ILE A N 1
ATOM 5820 C CA . ILE A 1 761 ? -28.906 -34.875 -18.375 1 89.88 761 ILE A CA 1
ATOM 5821 C C . ILE A 1 761 ?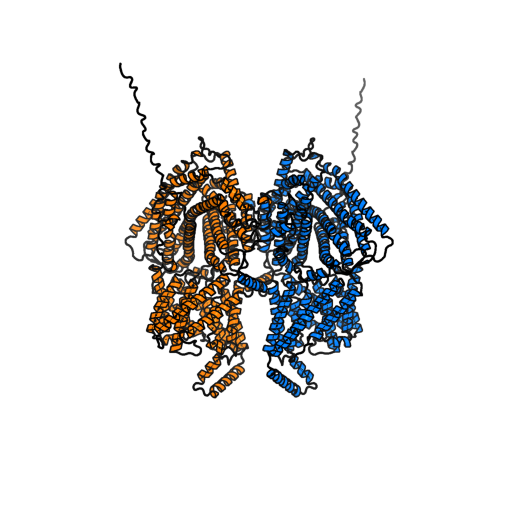 -30.234 -34.188 -18.047 1 89.88 761 ILE A C 1
ATOM 5823 O O . ILE A 1 761 ? -31.219 -34.844 -17.734 1 89.88 761 ILE A O 1
ATOM 5827 N N . TYR A 1 762 ? -30.25 -32.812 -18.031 1 90.56 762 TYR A N 1
ATOM 5828 C CA . TYR A 1 762 ? -31.516 -32.094 -17.797 1 90.56 762 TYR A CA 1
ATOM 5829 C C . TYR A 1 762 ? -32.531 -32.469 -18.859 1 90.56 762 TYR A C 1
ATOM 5831 O O . TYR A 1 762 ? -33.719 -32.562 -18.578 1 90.56 762 TYR A O 1
ATOM 5839 N N . SER A 1 763 ? -32.094 -32.594 -20.078 1 89.94 763 SER A N 1
ATOM 5840 C CA . SER A 1 763 ? -33 -33 -21.156 1 89.94 763 SER A CA 1
ATOM 5841 C C . SER A 1 763 ? -33.531 -34.406 -20.938 1 89.94 763 SER A C 1
ATOM 5843 O O . SER A 1 763 ? -34.719 -34.688 -21.203 1 89.94 763 SER A O 1
ATOM 5845 N N . TRP A 1 764 ? -32.688 -35.281 -20.438 1 88.88 764 TRP A N 1
ATOM 5846 C CA . TRP A 1 764 ? -33.094 -36.656 -20.141 1 88.88 764 TRP A CA 1
ATOM 5847 C C . TRP A 1 764 ? -34.125 -36.688 -19 1 88.88 764 TRP A C 1
ATOM 5849 O O . TRP A 1 764 ? -35.125 -37.375 -19.094 1 88.88 764 TRP A O 1
ATOM 5859 N N . ILE A 1 765 ? -33.906 -35.906 -17.922 1 86.75 765 ILE A N 1
ATOM 5860 C CA . ILE A 1 765 ? -34.781 -35.906 -16.766 1 86.75 765 ILE A CA 1
ATOM 5861 C C . ILE A 1 765 ? -36.125 -35.281 -17.125 1 86.75 765 ILE A C 1
ATOM 5863 O O . ILE A 1 765 ? -37.156 -35.75 -16.641 1 86.75 765 ILE A O 1
ATOM 5867 N N . ASP A 1 766 ? -36.094 -34.219 -17.953 1 86.44 766 ASP A N 1
ATOM 5868 C CA . ASP A 1 766 ? -37.344 -33.562 -18.375 1 86.44 766 ASP A CA 1
ATOM 5869 C C . ASP A 1 766 ? -38.219 -34.531 -19.141 1 86.44 766 ASP A C 1
ATOM 5871 O O . ASP A 1 766 ? -39.469 -34.5 -18.984 1 86.44 766 ASP A O 1
ATOM 5875 N N . THR A 1 767 ? -37.719 -35.406 -19.906 1 85.25 767 THR A N 1
ATOM 5876 C CA . THR A 1 767 ? -38.5 -36.312 -20.766 1 85.25 767 THR A CA 1
ATOM 5877 C C . THR A 1 767 ? -38.969 -37.531 -19.984 1 85.25 767 THR A C 1
ATOM 5879 O O . THR A 1 767 ? -40 -38.125 -20.312 1 85.25 767 THR A O 1
ATOM 5882 N N . HIS A 1 768 ? -38.375 -37.875 -18.875 1 82.75 768 HIS A N 1
ATOM 5883 C CA . HIS A 1 768 ? -38.719 -39.094 -18.203 1 82.75 768 HIS A CA 1
ATOM 5884 C C . HIS A 1 768 ? -39.469 -38.812 -16.891 1 82.75 768 HIS A C 1
ATOM 5886 O O . HIS A 1 768 ? -40.344 -39.562 -16.5 1 82.75 768 HIS A O 1
ATOM 5892 N N . GLU A 1 769 ? -39.281 -37.781 -16.094 1 78.88 769 GLU A N 1
ATOM 5893 C CA . GLU A 1 769 ? -39.875 -37.531 -14.805 1 78.88 769 GLU A CA 1
ATOM 5894 C C . GLU A 1 769 ? -40.688 -36.25 -14.828 1 78.88 769 GLU A C 1
ATOM 5896 O O . GLU A 1 769 ? -41.656 -36.094 -14.086 1 78.88 769 GLU A O 1
ATOM 5901 N N . GLU A 1 770 ? -40.656 -35.375 -15.594 1 73.56 770 GLU A N 1
ATOM 5902 C CA . GLU A 1 770 ? -41.281 -34.062 -15.773 1 73.56 770 GLU A CA 1
ATOM 5903 C C . GLU A 1 770 ? -41.5 -33.375 -14.438 1 73.56 770 GLU A C 1
ATOM 5905 O O . GLU A 1 770 ? -42.625 -33.062 -14.055 1 73.56 770 GLU A O 1
ATOM 5910 N N . PRO A 1 771 ? -40.438 -33.062 -13.695 1 77.38 771 PRO A N 1
ATOM 5911 C CA . PRO A 1 771 ? -40.594 -32.375 -12.422 1 77.38 771 PRO A CA 1
ATOM 5912 C C . PRO A 1 771 ? -40.938 -30.891 -12.602 1 77.38 771 PRO A C 1
ATOM 5914 O O . PRO A 1 771 ? -40.719 -30.312 -13.664 1 77.38 771 PRO A O 1
ATOM 5917 N N . TYR A 1 772 ? -41.531 -30.281 -11.5 1 78.19 772 TYR A N 1
ATOM 5918 C CA . TYR A 1 772 ? -41.844 -28.859 -11.531 1 78.19 772 TYR A CA 1
ATOM 5919 C C . TYR A 1 772 ? -40.562 -28.031 -11.5 1 78.19 772 TYR A C 1
ATOM 5921 O O . TYR A 1 772 ? -39.656 -28.297 -10.703 1 78.19 772 TYR A O 1
ATOM 5929 N N . GLY A 1 773 ? -40.406 -27.172 -12.414 1 73.88 773 GLY A N 1
ATOM 5930 C CA . GLY A 1 773 ? -39.281 -26.234 -12.383 1 73.88 773 GLY A CA 1
ATOM 5931 C C . GLY A 1 773 ? -38.156 -26.625 -13.297 1 73.88 773 GLY A C 1
ATOM 5932 O O . GLY A 1 773 ? -37.094 -25.984 -13.297 1 73.88 773 GLY A O 1
ATOM 5933 N N . ASN A 1 774 ? -38.375 -27.75 -14 1 72.56 774 ASN A N 1
ATOM 5934 C CA . ASN A 1 774 ? -37.312 -28.172 -14.914 1 72.56 774 ASN A CA 1
ATOM 5935 C C . ASN A 1 774 ? -37.281 -27.297 -16.172 1 72.56 774 ASN A C 1
ATOM 5937 O O . ASN A 1 774 ? -38.312 -26.891 -16.672 1 72.56 774 ASN A O 1
ATOM 5941 N N . PRO A 1 775 ? -36.094 -26.844 -16.656 1 75.12 775 PRO A N 1
ATOM 5942 C CA . PRO A 1 775 ? -35.906 -25.844 -17.703 1 75.12 775 PRO A CA 1
ATOM 5943 C C . PRO A 1 775 ? -36.406 -26.312 -19.062 1 75.12 775 PRO A C 1
ATOM 5945 O O . PRO A 1 775 ? -36.656 -25.5 -19.953 1 75.12 775 PRO A O 1
ATOM 5948 N N . GLY A 1 776 ? -36.531 -27.578 -19.375 1 81.06 776 GLY A N 1
ATOM 5949 C CA . GLY A 1 776 ? -37 -28 -20.688 1 81.06 776 GLY A CA 1
ATOM 5950 C C . GLY A 1 776 ? -36.094 -29.016 -21.359 1 81.06 776 GLY A C 1
ATOM 5951 O O . GLY A 1 776 ? -35.5 -29.859 -20.688 1 81.06 776 GLY A O 1
ATOM 5952 N N . LYS A 1 777 ? -36.156 -28.891 -22.797 1 86.88 777 LYS A N 1
ATOM 5953 C CA . LYS A 1 777 ? -35.406 -29.891 -23.547 1 86.88 777 LYS A CA 1
ATOM 5954 C C . LYS A 1 777 ? -34.469 -29.219 -24.531 1 86.88 777 LYS A C 1
ATOM 5956 O O . LYS A 1 777 ? -34.781 -28.172 -25.109 1 86.88 777 LYS A O 1
ATOM 5961 N N . GLY A 1 778 ? -33.25 -29.719 -24.656 1 87.62 778 GLY A N 1
ATOM 5962 C CA . GLY A 1 778 ? -32.25 -29.375 -25.641 1 87.62 778 GLY A CA 1
ATOM 5963 C C . GLY A 1 778 ? -31.938 -27.891 -25.688 1 87.62 778 GLY A C 1
ATOM 5964 O O . GLY A 1 778 ? -31.188 -27.391 -24.844 1 87.62 778 GLY A O 1
ATOM 5965 N N . TYR A 1 779 ? -32.625 -27.125 -26.625 1 90.5 779 TYR A N 1
ATOM 5966 C CA . TYR A 1 779 ? -32.344 -25.703 -26.844 1 90.5 779 TYR A CA 1
ATOM 5967 C C . TYR A 1 779 ? -32.844 -24.859 -25.672 1 90.5 779 TYR A C 1
ATOM 5969 O O . TYR A 1 779 ? -32.219 -23.875 -25.297 1 90.5 779 TYR A O 1
ATOM 5977 N N . GLU A 1 780 ? -33.844 -25.219 -24.984 1 91.19 780 GLU A N 1
ATOM 5978 C CA . GLU A 1 780 ? -34.406 -24.469 -23.859 1 91.19 780 GLU A CA 1
ATOM 5979 C C . GLU A 1 780 ? -33.469 -24.531 -22.656 1 91.19 780 GLU A C 1
ATOM 5981 O O . GLU A 1 780 ? -33.312 -23.547 -21.938 1 91.19 780 GLU A O 1
ATOM 5986 N N . VAL A 1 781 ? -32.906 -25.719 -22.547 1 92 781 VAL A N 1
ATOM 5987 C CA . VAL A 1 781 ? -31.969 -25.859 -21.422 1 92 781 VAL A CA 1
ATOM 5988 C C . VAL A 1 781 ? -30.719 -25.031 -21.688 1 92 781 VAL A C 1
ATOM 5990 O O . VAL A 1 781 ? -30.203 -24.375 -20.797 1 92 781 VAL A O 1
ATOM 5993 N N . PHE A 1 782 ? -30.344 -25.047 -22.969 1 93.56 782 PHE A N 1
ATOM 5994 C CA . PHE A 1 782 ? -29.094 -24.391 -23.328 1 93.56 782 PHE A CA 1
ATOM 5995 C C . PHE A 1 782 ? -29.188 -22.875 -23.141 1 93.56 782 PHE A C 1
ATOM 5997 O O . PHE A 1 782 ? -28.344 -22.266 -22.5 1 93.56 782 PHE A O 1
ATOM 6004 N N . TRP A 1 783 ? -30.172 -22.188 -23.719 1 93.38 783 TRP A N 1
ATOM 6005 C CA . TRP A 1 783 ? -30.234 -20.734 -23.641 1 93.38 783 TRP A CA 1
ATOM 6006 C C . TRP A 1 783 ? -30.469 -20.281 -22.203 1 93.38 783 TRP A C 1
ATOM 6008 O O . TRP A 1 783 ? -29.969 -19.234 -21.781 1 93.38 783 TRP A O 1
ATOM 6018 N N . ARG A 1 784 ? -31.234 -21.031 -21.375 1 93.5 784 ARG A N 1
ATOM 6019 C CA . ARG A 1 784 ? -31.438 -20.688 -19.969 1 93.5 784 ARG A CA 1
ATOM 6020 C C . ARG A 1 784 ? -30.141 -20.812 -19.188 1 93.5 784 ARG A C 1
ATOM 6022 O O . ARG A 1 784 ? -29.844 -19.953 -18.344 1 93.5 784 ARG A O 1
ATOM 6029 N N . ARG A 1 785 ? -29.406 -21.859 -19.469 1 93.31 785 ARG A N 1
ATOM 6030 C CA . ARG A 1 785 ? -28.125 -22.031 -18.781 1 93.31 785 ARG A CA 1
ATOM 6031 C C . ARG A 1 785 ? -27.172 -20.906 -19.156 1 93.31 785 ARG A C 1
ATOM 6033 O O . ARG A 1 785 ? -26.453 -20.391 -18.297 1 93.31 785 ARG A O 1
ATOM 6040 N N . LEU A 1 786 ? -27.172 -20.594 -20.406 1 95.31 786 LEU A N 1
ATOM 6041 C CA . LEU A 1 786 ? -26.281 -19.531 -20.859 1 95.31 786 LEU A CA 1
ATOM 6042 C C . LEU A 1 786 ? -26.594 -18.219 -20.156 1 95.31 786 LEU A C 1
ATOM 6044 O O . LEU A 1 786 ? -25.688 -17.516 -19.719 1 95.31 786 LEU A O 1
ATOM 6048 N N . VAL A 1 787 ? -27.797 -17.891 -19.984 1 95.38 787 VAL A N 1
ATOM 6049 C CA . VAL A 1 787 ? -28.203 -16.656 -19.328 1 95.38 787 VAL A CA 1
ATOM 6050 C C . VAL A 1 787 ? -27.812 -16.703 -17.859 1 95.38 787 VAL A C 1
ATOM 6052 O O . VAL A 1 787 ? -27.328 -15.711 -17.312 1 95.38 787 VAL A O 1
ATOM 6055 N N . LEU A 1 788 ? -28.016 -17.828 -17.234 1 95.38 788 LEU A N 1
ATOM 6056 C CA . LEU A 1 788 ? -27.688 -17.969 -15.828 1 95.38 788 LEU A CA 1
ATOM 6057 C C . LEU A 1 788 ? -26.172 -17.844 -15.609 1 95.38 788 LEU A C 1
ATOM 6059 O O . LEU A 1 788 ? -25.734 -17.25 -14.633 1 95.38 788 LEU A O 1
ATOM 6063 N N . VAL A 1 789 ? -25.484 -18.469 -16.5 1 96.31 789 VAL A N 1
ATOM 6064 C CA . VAL A 1 789 ? -24.031 -18.391 -16.391 1 96.31 789 VAL A CA 1
ATOM 6065 C C . VAL A 1 789 ? -23.578 -16.953 -16.594 1 96.31 789 VAL A C 1
ATOM 6067 O O . VAL A 1 789 ? -22.734 -16.453 -15.844 1 96.31 789 VAL A O 1
ATOM 6070 N N . LEU A 1 790 ? -24.188 -16.25 -17.5 1 96.75 790 LEU A N 1
ATOM 6071 C CA . LEU A 1 790 ? -23.828 -14.859 -17.75 1 96.75 790 LEU A CA 1
ATOM 6072 C C . LEU A 1 790 ? -24.203 -13.969 -16.578 1 96.75 790 LEU A C 1
ATOM 6074 O O . LEU A 1 790 ? -23.469 -13.031 -16.234 1 96.75 790 LEU A O 1
ATOM 6078 N N . VAL A 1 791 ? -25.266 -14.242 -15.93 1 96.44 791 VAL A N 1
ATOM 6079 C CA . VAL A 1 791 ? -25.672 -13.484 -14.75 1 96.44 791 VAL A CA 1
ATOM 6080 C C . VAL A 1 791 ? -24.688 -13.719 -13.617 1 96.44 791 VAL A C 1
ATOM 6082 O O . VAL A 1 791 ? -24.266 -12.781 -12.938 1 96.44 791 VAL A O 1
ATOM 6085 N N . GLY A 1 792 ? -24.359 -15 -13.477 1 96.56 792 GLY A N 1
ATOM 6086 C CA . GLY A 1 792 ? -23.375 -15.32 -12.453 1 96.56 792 GLY A CA 1
ATOM 6087 C C . GLY A 1 792 ? -22.031 -14.664 -12.703 1 96.56 792 GLY A C 1
ATOM 6088 O O . GLY A 1 792 ? -21.438 -14.078 -11.789 1 96.56 792 GLY A O 1
ATOM 6089 N N . LEU A 1 793 ? -21.594 -14.688 -13.93 1 96.56 793 LEU A N 1
ATOM 6090 C CA . LEU A 1 793 ? -20.312 -14.102 -14.289 1 96.56 793 LEU A CA 1
ATOM 6091 C C . LEU A 1 793 ? -20.359 -12.586 -14.172 1 96.56 793 LEU A C 1
ATOM 6093 O O . LEU A 1 793 ? -19.375 -11.961 -13.766 1 96.56 793 LEU A O 1
ATOM 6097 N N . SER A 1 794 ? -21.453 -11.977 -14.555 1 95.38 794 SER A N 1
ATOM 6098 C CA . SER A 1 794 ? -21.594 -10.531 -14.414 1 95.38 794 SER A CA 1
ATOM 6099 C C . SER A 1 794 ? -21.562 -10.109 -12.953 1 95.38 794 SER A C 1
ATOM 6101 O O . SER A 1 794 ? -20.984 -9.07 -12.617 1 95.38 794 SER A O 1
ATOM 6103 N N . ALA A 1 795 ? -22.156 -10.914 -12.094 1 95.38 795 ALA A N 1
ATOM 6104 C CA . ALA A 1 795 ? -22.109 -10.633 -10.664 1 95.38 795 ALA A CA 1
ATOM 6105 C C . ALA A 1 795 ? -20.672 -10.719 -10.133 1 95.38 795 ALA A C 1
ATOM 6107 O O . ALA A 1 795 ? -20.266 -9.906 -9.305 1 95.38 795 ALA A O 1
ATOM 6108 N N . THR A 1 796 ? -20.031 -11.711 -10.625 1 94.56 796 THR A N 1
ATOM 6109 C CA . THR A 1 796 ? -18.641 -11.859 -10.219 1 94.56 796 THR A CA 1
ATOM 6110 C C . THR A 1 796 ? -17.812 -10.672 -10.68 1 94.56 796 THR A C 1
ATOM 6112 O O . THR A 1 796 ? -16.953 -10.164 -9.945 1 94.56 796 THR A O 1
ATOM 6115 N N . PHE A 1 797 ? -18.016 -10.156 -11.844 1 91.25 797 PHE A N 1
ATOM 6116 C CA . PHE A 1 797 ? -17.312 -9.016 -12.406 1 91.25 797 PHE A CA 1
ATOM 6117 C C . PHE A 1 797 ? -17.578 -7.754 -11.602 1 91.25 797 PHE A C 1
ATOM 6119 O O . PHE A 1 797 ? -16.656 -7.016 -11.25 1 91.25 797 PHE A O 1
ATOM 6126 N N . VAL A 1 798 ? -18.75 -7.586 -11.188 1 89.06 798 VAL A N 1
ATOM 6127 C CA . VAL A 1 798 ? -19.156 -6.387 -10.461 1 89.06 798 VAL A CA 1
ATOM 6128 C C . VAL A 1 798 ? -18.594 -6.426 -9.039 1 89.06 798 VAL A C 1
ATOM 6130 O O . VAL A 1 798 ? -18.078 -5.422 -8.547 1 89.06 798 VAL A O 1
ATOM 6133 N N . THR A 1 799 ? -18.703 -7.547 -8.445 1 90 799 THR A N 1
ATOM 6134 C CA . THR A 1 799 ? -18.266 -7.676 -7.059 1 90 799 THR A CA 1
ATOM 6135 C C . THR A 1 799 ? -16.75 -7.562 -6.957 1 90 799 THR A C 1
ATOM 6137 O O . THR A 1 799 ? -16.219 -7.195 -5.906 1 90 799 THR A O 1
ATOM 6140 N N . ASN A 1 800 ? -16.062 -7.906 -8.023 1 86.94 800 ASN A N 1
ATOM 6141 C CA . ASN A 1 800 ? -14.602 -7.812 -8.016 1 86.94 800 ASN A CA 1
ATOM 6142 C C . ASN A 1 800 ? -14.133 -6.367 -7.891 1 86.94 800 ASN A C 1
ATOM 6144 O O . ASN A 1 800 ? -13.031 -6.109 -7.406 1 86.94 800 ASN A O 1
ATOM 6148 N N . PHE A 1 801 ? -14.977 -5.406 -8.242 1 79.69 801 PHE A N 1
ATOM 6149 C CA . PHE A 1 801 ? -14.586 -4 -8.211 1 79.69 801 PHE A CA 1
ATOM 6150 C C . PHE A 1 801 ? -14.984 -3.352 -6.895 1 79.69 801 PHE A C 1
ATOM 6152 O O . PHE A 1 801 ? -14.656 -2.191 -6.645 1 79.69 801 PHE A O 1
ATOM 6159 N N . LEU A 1 802 ? -15.664 -4.055 -5.977 1 77.38 802 LEU A N 1
ATOM 6160 C CA . LEU A 1 802 ? -16.094 -3.506 -4.695 1 77.38 802 LEU A CA 1
ATOM 6161 C C . LEU A 1 802 ? -15.25 -4.078 -3.557 1 77.38 802 LEU A C 1
ATOM 6163 O O . LEU A 1 802 ? -15.195 -5.293 -3.371 1 77.38 802 LEU A O 1
ATOM 6167 N N . PRO A 1 803 ? -14.641 -3.275 -2.809 1 72.56 803 PRO A N 1
ATOM 6168 C CA . PRO A 1 803 ? -14.391 -1.834 -2.756 1 72.56 803 PRO A CA 1
ATOM 6169 C C . PRO A 1 803 ? -13.234 -1.404 -3.654 1 72.56 803 PRO A C 1
ATOM 6171 O O . PRO A 1 803 ? -13.234 -0.288 -4.18 1 72.56 803 PRO A O 1
ATOM 6174 N N . LYS A 1 804 ? -12.141 -2.191 -3.711 1 78.88 804 LYS A N 1
ATOM 6175 C CA . LYS A 1 804 ? -11.016 -1.964 -4.613 1 78.88 804 LYS A CA 1
ATOM 6176 C C . LYS A 1 804 ? -10.562 -3.266 -5.273 1 78.88 804 LYS A C 1
ATOM 6178 O O . LYS A 1 804 ? -10.453 -4.297 -4.605 1 78.88 804 LYS A O 1
ATOM 6183 N N . PRO A 1 805 ? -10.477 -3.225 -6.566 1 82.94 805 PRO A N 1
ATOM 6184 C CA . PRO A 1 805 ? -10.031 -4.445 -7.242 1 82.94 805 PRO A CA 1
ATOM 6185 C C . PRO A 1 805 ? -8.617 -4.848 -6.852 1 82.94 805 PRO A C 1
ATOM 6187 O O . PRO A 1 805 ? -7.691 -4.031 -6.922 1 82.94 805 PRO A O 1
ATOM 6190 N N . PRO A 1 806 ? -8.484 -6.09 -6.289 1 84.69 806 PRO A N 1
ATOM 6191 C CA . PRO A 1 806 ? -7.129 -6.551 -5.98 1 84.69 806 PRO A CA 1
ATOM 6192 C C . PRO A 1 806 ? -6.27 -6.73 -7.227 1 84.69 806 PRO A C 1
ATOM 6194 O O . PRO A 1 806 ? -6.656 -7.445 -8.156 1 84.69 806 PRO A O 1
ATOM 6197 N N . SER A 1 807 ? -5.16 -6.078 -7.352 1 86.25 807 SER A N 1
ATOM 6198 C CA . SER A 1 807 ? -4.305 -6.086 -8.531 1 86.25 807 SER A CA 1
ATOM 6199 C C . SER A 1 807 ? -3.312 -7.246 -8.492 1 86.25 807 SER A C 1
ATOM 6201 O O . SER A 1 807 ? -2.605 -7.43 -7.496 1 86.25 807 SER A O 1
ATOM 6203 N N . SER A 1 808 ? -3.289 -8.086 -9.531 1 88.62 808 SER A N 1
ATOM 6204 C CA . SER A 1 808 ? -2.295 -9.141 -9.688 1 88.62 808 SER A CA 1
ATOM 6205 C C . SER A 1 808 ? -0.905 -8.562 -9.93 1 88.62 808 SER A C 1
ATOM 6207 O O . SER A 1 808 ? 0.092 -9.109 -9.445 1 88.62 808 SER A O 1
ATOM 6209 N N . ASN A 1 809 ? -0.866 -7.492 -10.648 1 89.94 809 ASN A N 1
ATOM 6210 C CA . ASN A 1 809 ? 0.4 -6.832 -10.945 1 89.94 809 ASN A CA 1
ATOM 6211 C C . ASN A 1 809 ? 1.125 -6.414 -9.664 1 89.94 809 ASN A C 1
ATOM 6213 O O . ASN A 1 809 ? 2.33 -6.633 -9.531 1 89.94 809 ASN A O 1
ATOM 6217 N N . ARG A 1 810 ? 0.408 -5.859 -8.766 1 88.19 810 ARG A N 1
ATOM 6218 C CA . ARG A 1 810 ? 1.015 -5.441 -7.508 1 88.19 810 ARG A CA 1
ATOM 6219 C C . ARG A 1 810 ? 1.513 -6.645 -6.715 1 88.19 810 ARG A C 1
ATOM 6221 O O . ARG A 1 810 ? 2.566 -6.582 -6.078 1 88.19 810 ARG A O 1
ATOM 6228 N N . HIS A 1 811 ? 0.767 -7.676 -6.766 1 87.69 811 HIS A N 1
ATOM 6229 C CA . HIS A 1 811 ? 1.15 -8.891 -6.055 1 87.69 811 HIS A CA 1
ATOM 6230 C C . HIS A 1 811 ? 2.441 -9.477 -6.621 1 87.69 811 HIS A C 1
ATOM 6232 O O . HIS A 1 811 ? 3.354 -9.82 -5.867 1 87.69 811 HIS A O 1
ATOM 6238 N N . TYR A 1 812 ? 2.574 -9.547 -7.949 1 91.75 812 TYR A N 1
ATOM 6239 C CA . TYR A 1 812 ? 3.771 -10.102 -8.57 1 91.75 812 TYR A CA 1
ATOM 6240 C C . TYR A 1 812 ? 4.969 -9.188 -8.359 1 91.75 812 TYR A C 1
ATOM 6242 O O . TYR A 1 812 ? 6.098 -9.656 -8.195 1 91.75 812 TYR A O 1
ATOM 6250 N N . ARG A 1 813 ? 4.77 -7.91 -8.328 1 92.19 813 ARG A N 1
ATOM 6251 C CA . ARG A 1 813 ? 5.859 -6.977 -8.055 1 92.19 813 ARG A CA 1
ATOM 6252 C C . ARG A 1 813 ? 6.395 -7.16 -6.637 1 92.19 813 ARG A C 1
ATOM 6254 O O . ARG A 1 813 ? 7.602 -7.09 -6.41 1 92.19 813 ARG A O 1
ATOM 6261 N N . ARG A 1 814 ? 5.551 -7.391 -5.754 1 89.38 814 ARG A N 1
ATOM 6262 C CA . ARG A 1 814 ? 5.98 -7.629 -4.379 1 89.38 814 ARG A CA 1
ATOM 6263 C C . ARG A 1 814 ? 6.766 -8.93 -4.266 1 89.38 814 ARG A C 1
ATOM 6265 O O . ARG A 1 814 ? 7.766 -8.992 -3.551 1 89.38 814 ARG A O 1
ATOM 6272 N N . LEU A 1 815 ? 6.32 -9.914 -4.977 1 90.88 815 LEU A N 1
ATOM 6273 C CA . LEU A 1 815 ? 7.039 -11.18 -4.969 1 90.88 815 LEU A CA 1
ATOM 6274 C C . LEU A 1 815 ? 8.422 -11.031 -5.598 1 90.88 815 LEU A C 1
ATOM 6276 O O . LEU A 1 815 ? 9.391 -11.602 -5.109 1 90.88 815 LEU A O 1
ATOM 6280 N N . LEU A 1 816 ? 8.469 -10.281 -6.629 1 94.06 816 LEU A N 1
ATOM 6281 C CA . LEU A 1 816 ? 9.75 -10.039 -7.27 1 94.06 816 LEU A CA 1
ATOM 6282 C C . LEU A 1 816 ? 10.664 -9.211 -6.363 1 94.06 816 LEU A C 1
ATOM 6284 O O . LEU A 1 816 ? 11.875 -9.43 -6.324 1 94.06 816 LEU A O 1
ATOM 6288 N N . GLY A 1 817 ? 10.078 -8.242 -5.652 1 92.06 817 GLY A N 1
ATOM 6289 C CA . GLY A 1 817 ? 10.852 -7.492 -4.672 1 92.06 817 GLY A CA 1
ATOM 6290 C C . GLY A 1 817 ? 11.398 -8.367 -3.561 1 92.06 817 GLY A C 1
ATOM 6291 O O . GLY A 1 817 ? 12.555 -8.211 -3.158 1 92.06 817 GLY A O 1
ATOM 6292 N N . ASP A 1 818 ? 10.664 -9.312 -3.139 1 89.25 818 ASP A N 1
ATOM 6293 C CA . ASP A 1 818 ? 11.102 -10.234 -2.096 1 89.25 818 ASP A CA 1
ATOM 6294 C C . ASP A 1 818 ? 12.211 -11.156 -2.607 1 89.25 818 ASP A C 1
ATOM 6296 O O . ASP A 1 818 ? 13.086 -11.562 -1.845 1 89.25 818 ASP A O 1
ATOM 6300 N N . SER A 1 819 ? 12.094 -11.492 -3.871 1 93.38 819 SER A N 1
ATOM 6301 C CA . SER A 1 819 ? 13.164 -12.289 -4.473 1 93.38 819 SER A CA 1
ATOM 6302 C C . SER A 1 819 ? 14.484 -11.531 -4.453 1 93.38 819 SER A C 1
ATOM 6304 O O . SER A 1 819 ? 15.547 -12.133 -4.238 1 93.38 819 SER A O 1
ATOM 6306 N N . LEU A 1 820 ? 14.445 -10.266 -4.609 1 94.44 820 LEU A N 1
ATOM 6307 C CA . LEU A 1 820 ? 15.664 -9.453 -4.586 1 94.44 820 LEU A CA 1
ATOM 6308 C C . LEU A 1 820 ? 16.219 -9.352 -3.168 1 94.44 820 LEU A C 1
ATOM 6310 O O . LEU A 1 820 ? 17.438 -9.273 -2.977 1 94.44 820 LEU A O 1
ATOM 6314 N N . VAL A 1 821 ? 15.367 -9.367 -2.164 1 92.12 821 VAL A N 1
ATOM 6315 C CA . VAL A 1 821 ? 15.828 -9.398 -0.779 1 92.12 821 VAL A CA 1
ATOM 6316 C C . VAL A 1 821 ? 16.562 -10.703 -0.504 1 92.12 821 VAL A C 1
ATOM 6318 O O . VAL A 1 821 ? 17.609 -10.711 0.159 1 92.12 821 VAL A O 1
ATOM 6321 N N . ASN A 1 822 ? 16.031 -11.773 -1.093 1 91.44 822 ASN A N 1
ATOM 6322 C CA . ASN A 1 822 ? 16.703 -13.062 -0.95 1 91.44 822 ASN A CA 1
ATOM 6323 C C . ASN A 1 822 ? 18.078 -13.055 -1.607 1 91.44 822 ASN A C 1
ATOM 6325 O O . ASN A 1 822 ? 19.016 -13.656 -1.09 1 91.44 822 ASN A O 1
ATOM 6329 N N . ILE A 1 823 ? 18.203 -12.406 -2.75 1 94.38 823 ILE A N 1
ATOM 6330 C CA . ILE A 1 823 ? 19.484 -12.273 -3.426 1 94.38 823 ILE A CA 1
ATOM 6331 C C . ILE A 1 823 ? 20.453 -11.492 -2.543 1 94.38 823 ILE A C 1
ATOM 6333 O O . ILE A 1 823 ? 21.625 -11.852 -2.416 1 94.38 823 ILE A O 1
ATOM 6337 N N . ARG A 1 824 ? 19.906 -10.461 -1.943 1 92.38 824 ARG A N 1
ATOM 6338 C CA . ARG A 1 824 ? 20.734 -9.633 -1.062 1 92.38 824 ARG A CA 1
ATOM 6339 C C . ARG A 1 824 ? 21.234 -10.438 0.132 1 92.38 824 ARG A C 1
ATOM 6341 O O . ARG A 1 824 ? 22.406 -10.344 0.505 1 92.38 824 ARG A O 1
ATOM 6348 N N . ASP A 1 825 ? 20.438 -11.281 0.69 1 90.62 825 ASP A N 1
ATOM 6349 C CA . ASP A 1 825 ? 20.812 -12.109 1.831 1 90.62 825 ASP A CA 1
ATOM 6350 C C . ASP A 1 825 ? 21.844 -13.164 1.432 1 90.62 825 ASP A C 1
ATOM 6352 O O . ASP A 1 825 ? 22.766 -13.453 2.191 1 90.62 825 ASP A O 1
ATOM 6356 N N . GLN A 1 826 ? 21.688 -13.719 0.274 1 92.62 826 GLN A N 1
ATOM 6357 C CA . GLN A 1 826 ? 22.656 -14.703 -0.195 1 92.62 826 GLN A CA 1
ATOM 6358 C C . GLN A 1 826 ? 24 -14.047 -0.485 1 92.62 826 GLN A C 1
ATOM 6360 O O . GLN A 1 826 ? 25.047 -14.641 -0.22 1 92.62 826 GLN A O 1
ATOM 6365 N N . TYR A 1 827 ? 23.938 -12.867 -1.075 1 92.5 827 TYR A N 1
ATOM 6366 C CA . TYR A 1 827 ? 25.188 -12.156 -1.312 1 92.5 827 TYR A CA 1
ATOM 6367 C C . TYR A 1 827 ? 25.859 -11.797 0.005 1 92.5 827 TYR A C 1
ATOM 6369 O O . TYR A 1 827 ? 27.094 -11.852 0.115 1 92.5 827 TYR A O 1
ATOM 6377 N N . ALA A 1 828 ? 25.094 -11.406 1.014 1 90.69 828 ALA A N 1
ATOM 6378 C CA . ALA A 1 828 ? 25.641 -11.109 2.332 1 90.69 828 ALA A CA 1
ATOM 6379 C C . ALA A 1 828 ? 26.25 -12.352 2.969 1 90.69 828 ALA A C 1
ATOM 6381 O O . ALA A 1 828 ? 27.266 -12.281 3.65 1 90.69 828 ALA A O 1
ATOM 6382 N N . LEU A 1 829 ? 25.609 -13.453 2.752 1 89.75 829 LEU A N 1
ATOM 6383 C CA . LEU A 1 829 ? 26.141 -14.719 3.238 1 89.75 829 LEU A CA 1
ATOM 6384 C C . LEU A 1 829 ? 27.5 -15.016 2.609 1 89.75 829 LEU A C 1
ATOM 6386 O O . LEU A 1 829 ? 28.422 -15.484 3.289 1 89.75 829 LEU A O 1
ATOM 6390 N N . PHE A 1 830 ? 27.703 -14.789 1.326 1 90.69 830 PHE A N 1
ATOM 6391 C CA . PHE A 1 830 ? 28.969 -14.961 0.632 1 90.69 830 PHE A CA 1
ATOM 6392 C C . PHE A 1 830 ? 30.031 -14.047 1.219 1 90.69 830 PHE A C 1
ATOM 6394 O O . PHE A 1 830 ? 31.156 -14.492 1.499 1 90.69 830 PHE A O 1
ATOM 6401 N N . ALA A 1 831 ? 29.578 -12.773 1.395 1 87.62 831 ALA A N 1
ATOM 6402 C CA . ALA A 1 831 ? 30.547 -11.781 1.882 1 87.62 831 ALA A CA 1
ATOM 6403 C C . ALA A 1 831 ? 30.969 -12.094 3.312 1 87.62 831 ALA A C 1
ATOM 6405 O O . ALA A 1 831 ? 32.094 -11.758 3.717 1 87.62 831 ALA A O 1
ATOM 6406 N N . SER A 1 832 ? 30.141 -12.797 4.031 1 85.31 832 SER A N 1
ATOM 6407 C CA . SER A 1 832 ? 30.453 -13.102 5.422 1 85.31 832 SER A CA 1
ATOM 6408 C C . SER A 1 832 ? 31.234 -14.406 5.539 1 85.31 832 SER A C 1
ATOM 6410 O O . SER A 1 832 ? 31.984 -14.609 6.496 1 85.31 832 SER A O 1
ATOM 6412 N N . ASN A 1 833 ? 31.125 -15.352 4.559 1 85.75 833 ASN A N 1
ATOM 6413 C CA . ASN A 1 833 ? 31.672 -16.688 4.711 1 85.75 833 ASN A CA 1
ATOM 6414 C C . ASN A 1 833 ? 32.812 -16.953 3.717 1 85.75 833 ASN A C 1
ATOM 6416 O O . ASN A 1 833 ? 33.188 -18.109 3.504 1 85.75 833 ASN A O 1
ATOM 6420 N N . TRP A 1 834 ? 33.406 -15.977 3.1 1 85.19 834 TRP A N 1
ATOM 6421 C CA . TRP A 1 834 ? 34.406 -16.281 2.082 1 85.19 834 TRP A CA 1
ATOM 6422 C C . TRP A 1 834 ? 35.719 -16.703 2.723 1 85.19 834 TRP A C 1
ATOM 6424 O O . TRP A 1 834 ? 36.469 -17.5 2.143 1 85.19 834 TRP A O 1
ATOM 6434 N N . LYS A 1 835 ? 35.906 -16.219 4.047 1 82.38 835 LYS A N 1
ATOM 6435 C CA . LYS A 1 835 ? 37.156 -16.562 4.711 1 82.38 835 LYS A CA 1
ATOM 6436 C C . LYS A 1 835 ? 37.062 -17.953 5.344 1 82.38 835 LYS A C 1
ATOM 6438 O O . LYS A 1 835 ? 37.969 -18.781 5.18 1 82.38 835 LYS A O 1
ATOM 6443 N N . ASP A 1 836 ? 36 -18.188 6.062 1 82.94 836 ASP A N 1
ATOM 6444 C CA . ASP A 1 836 ? 35.75 -19.469 6.719 1 82.94 836 ASP A CA 1
ATOM 6445 C C . ASP A 1 836 ? 34.344 -20 6.379 1 82.94 836 ASP A C 1
ATOM 6447 O O . ASP A 1 836 ? 33.406 -19.812 7.141 1 82.94 836 ASP A O 1
ATOM 6451 N N . PRO A 1 837 ? 34.375 -20.75 5.238 1 88 837 PRO A N 1
ATOM 6452 C CA . PRO A 1 837 ? 33.062 -21.234 4.828 1 88 837 PRO A CA 1
ATOM 6453 C C . PRO A 1 837 ? 32.531 -22.344 5.746 1 88 837 PRO A C 1
ATOM 6455 O O . PRO A 1 837 ? 33.281 -23.188 6.207 1 88 837 PRO A O 1
ATOM 6458 N N . ALA A 1 838 ? 31.266 -22.219 6.117 1 86.81 838 ALA A N 1
ATOM 6459 C CA . ALA A 1 838 ? 30.594 -23.25 6.902 1 86.81 838 ALA A CA 1
ATOM 6460 C C . ALA A 1 838 ? 30.5 -24.562 6.117 1 86.81 838 ALA A C 1
ATOM 6462 O O . ALA A 1 838 ? 30.594 -24.562 4.887 1 86.81 838 ALA A O 1
ATOM 6463 N N . THR A 1 839 ? 30.359 -25.656 6.719 1 83 839 THR A N 1
ATOM 6464 C CA . THR A 1 839 ? 30.328 -26.969 6.09 1 83 839 THR A CA 1
ATOM 6465 C C . THR A 1 839 ? 29.047 -27.172 5.305 1 83 839 THR A C 1
ATOM 6467 O O . THR A 1 839 ? 29.016 -27.922 4.32 1 83 839 THR A O 1
ATOM 6470 N N . ASP A 1 840 ? 27.984 -26.484 5.656 1 88.19 840 ASP A N 1
ATOM 6471 C CA . ASP A 1 840 ? 26.703 -26.703 4.992 1 88.19 840 ASP A CA 1
ATOM 6472 C C . ASP A 1 840 ? 26.453 -25.625 3.936 1 88.19 840 ASP A C 1
ATOM 6474 O O . ASP A 1 840 ? 25.328 -25.5 3.424 1 88.19 840 ASP A O 1
ATOM 6478 N N . LEU A 1 841 ? 27.438 -24.859 3.582 1 90 841 LEU A N 1
ATOM 6479 C CA . LEU A 1 841 ? 27.266 -23.719 2.689 1 90 841 LEU A CA 1
ATOM 6480 C C . LEU A 1 841 ? 26.859 -24.172 1.291 1 90 841 LEU A C 1
ATOM 6482 O O . LEU A 1 841 ? 26 -23.562 0.658 1 90 841 LEU A O 1
ATOM 6486 N N . ARG A 1 842 ? 27.438 -25.266 0.82 1 88.44 842 ARG A N 1
ATOM 6487 C CA . ARG A 1 842 ? 27.141 -25.75 -0.519 1 88.44 842 ARG A CA 1
ATOM 6488 C C . ARG A 1 842 ? 25.688 -26.25 -0.604 1 88.44 842 ARG A C 1
ATOM 6490 O O . ARG A 1 842 ? 24.969 -25.891 -1.531 1 88.44 842 ARG A O 1
ATOM 6497 N N . ASP A 1 843 ? 25.203 -26.969 0.338 1 87.19 843 ASP A N 1
ATOM 6498 C CA . ASP A 1 843 ? 23.859 -27.5 0.345 1 87.19 843 ASP A CA 1
ATOM 6499 C C . ASP A 1 843 ? 22.812 -26.391 0.461 1 87.19 843 ASP A C 1
ATOM 6501 O O . ASP A 1 843 ? 21.797 -26.406 -0.24 1 87.19 843 ASP A O 1
ATOM 6505 N N . VAL A 1 844 ? 23.156 -25.469 1.316 1 88.56 844 VAL A N 1
ATOM 6506 C CA . VAL A 1 844 ? 22.219 -24.375 1.518 1 88.56 844 VAL A CA 1
ATOM 6507 C C . VAL A 1 844 ? 22.125 -23.531 0.244 1 88.56 844 VAL A C 1
ATOM 6509 O O . VAL A 1 844 ? 21.047 -23.094 -0.145 1 88.56 844 VAL A O 1
ATOM 6512 N N . ALA A 1 845 ? 23.266 -23.312 -0.422 1 91.31 845 ALA A N 1
ATOM 6513 C CA . ALA A 1 845 ? 23.297 -22.5 -1.639 1 91.31 845 ALA A CA 1
ATOM 6514 C C . ALA A 1 845 ? 22.5 -23.172 -2.758 1 91.31 845 ALA A C 1
ATOM 6516 O O . ALA A 1 845 ? 21.719 -22.516 -3.449 1 91.31 845 ALA A O 1
ATOM 6517 N N . GLU A 1 846 ? 22.609 -24.516 -2.896 1 89.38 846 GLU A N 1
ATOM 6518 C CA . GLU A 1 846 ? 21.906 -25.234 -3.945 1 89.38 846 GLU A CA 1
ATOM 6519 C C . GLU A 1 846 ? 20.406 -25.312 -3.652 1 89.38 846 GLU A C 1
ATOM 6521 O O . GLU A 1 846 ? 19.578 -25.141 -4.555 1 89.38 846 GLU A O 1
ATOM 6526 N N . GLU A 1 847 ? 20.094 -25.469 -2.422 1 86.62 847 GLU A N 1
ATOM 6527 C CA . GLU A 1 847 ? 18.688 -25.547 -2.041 1 86.62 847 GLU A CA 1
ATOM 6528 C C . GLU A 1 847 ? 18 -24.203 -2.195 1 86.62 847 GLU A C 1
ATOM 6530 O O . GLU A 1 847 ? 16.859 -24.125 -2.662 1 86.62 847 GLU A O 1
ATOM 6535 N N . GLU A 1 848 ? 18.672 -23.156 -1.851 1 87.94 848 GLU A N 1
ATOM 6536 C CA . GLU A 1 848 ? 18.078 -21.812 -1.898 1 87.94 848 GLU A CA 1
ATOM 6537 C C . GLU A 1 848 ? 17.859 -21.359 -3.338 1 87.94 848 GLU A C 1
ATOM 6539 O O . GLU A 1 848 ? 16.859 -20.719 -3.645 1 87.94 848 GLU A O 1
ATOM 6544 N N . VAL A 1 849 ? 18.781 -21.688 -4.164 1 90.31 849 VAL A N 1
ATOM 6545 C CA . VAL A 1 849 ? 18.656 -21.25 -5.547 1 90.31 849 VAL A CA 1
ATOM 6546 C C . VAL A 1 849 ? 17.5 -21.984 -6.223 1 90.31 849 VAL A C 1
ATOM 6548 O O . VAL A 1 849 ? 16.703 -21.391 -6.938 1 90.31 849 VAL A O 1
ATOM 6551 N N . LEU A 1 850 ? 17.359 -23.234 -5.969 1 87.75 850 LEU A N 1
ATOM 6552 C CA . LEU A 1 850 ? 16.297 -24.016 -6.598 1 87.75 850 LEU A CA 1
ATOM 6553 C C . LEU A 1 850 ? 14.938 -23.641 -6.035 1 87.75 850 LEU A C 1
ATOM 6555 O O . LEU A 1 850 ? 13.945 -23.594 -6.766 1 87.75 850 LEU A O 1
ATOM 6559 N N . ALA A 1 851 ? 14.977 -23.344 -4.758 1 86.12 851 ALA A N 1
ATOM 6560 C CA . ALA A 1 851 ? 13.727 -22.875 -4.16 1 86.12 851 ALA A CA 1
ATOM 6561 C C . ALA A 1 851 ? 13.312 -21.531 -4.738 1 86.12 851 ALA A C 1
ATOM 6563 O O . ALA A 1 851 ? 12.125 -21.312 -5.004 1 86.12 851 ALA A O 1
ATOM 6564 N N . ALA A 1 852 ? 14.258 -20.672 -4.949 1 90.44 852 ALA A N 1
ATOM 6565 C CA . ALA A 1 852 ? 13.977 -19.359 -5.516 1 90.44 852 ALA A CA 1
ATOM 6566 C C . ALA A 1 852 ? 13.508 -19.469 -6.965 1 90.44 852 ALA A C 1
ATOM 6568 O O . ALA A 1 852 ? 12.562 -18.781 -7.375 1 90.44 852 ALA A O 1
ATOM 6569 N N . ILE A 1 853 ? 14.109 -20.359 -7.699 1 89.12 853 ILE A N 1
ATOM 6570 C CA . ILE A 1 853 ? 13.75 -20.531 -9.102 1 89.12 853 ILE A CA 1
ATOM 6571 C C . ILE A 1 853 ? 12.375 -21.172 -9.219 1 89.12 853 ILE A C 1
ATOM 6573 O O . ILE A 1 853 ? 11.594 -20.828 -10.109 1 89.12 853 ILE A O 1
ATOM 6577 N N . GLU A 1 854 ? 12.094 -22.031 -8.281 1 85.19 854 GLU A N 1
ATOM 6578 C CA . GLU A 1 854 ? 10.766 -22.641 -8.273 1 85.19 854 GLU A CA 1
ATOM 6579 C C . GLU A 1 854 ? 9.68 -21.594 -8.047 1 85.19 854 GLU A C 1
ATOM 6581 O O . GLU A 1 854 ? 8.648 -21.609 -8.719 1 85.19 854 GLU A O 1
ATOM 6586 N N . THR A 1 855 ? 9.93 -20.688 -7.164 1 86.5 855 THR A N 1
ATOM 6587 C CA . THR A 1 855 ? 8.977 -19.625 -6.902 1 86.5 855 THR A CA 1
ATOM 6588 C C . THR A 1 855 ? 8.828 -18.719 -8.117 1 86.5 855 THR A C 1
ATOM 6590 O O . THR A 1 855 ? 7.715 -18.328 -8.477 1 86.5 855 THR A O 1
ATOM 6593 N N . LEU A 1 856 ? 9.906 -18.438 -8.766 1 91.25 856 LEU A N 1
ATOM 6594 C CA . LEU A 1 856 ? 9.875 -17.547 -9.906 1 91.25 856 LEU A CA 1
ATOM 6595 C C . LEU A 1 856 ? 9.227 -18.219 -11.117 1 91.25 856 LEU A C 1
ATOM 6597 O O . LEU A 1 856 ? 8.531 -17.578 -11.898 1 91.25 856 LEU A O 1
ATOM 6601 N N . LEU A 1 857 ? 9.398 -19.516 -11.258 1 87 857 LEU A N 1
ATOM 6602 C CA . LEU A 1 857 ? 8.773 -20.25 -12.352 1 87 857 LEU A CA 1
ATOM 6603 C C . LEU A 1 857 ? 7.27 -20.375 -12.141 1 87 857 LEU A C 1
ATOM 6605 O O . LEU A 1 857 ? 6.5 -20.344 -13.109 1 87 857 LEU A O 1
ATOM 6609 N N . SER A 1 858 ? 6.895 -20.422 -10.891 1 83.56 858 SER A N 1
ATOM 6610 C CA . SER A 1 858 ? 5.473 -20.531 -10.594 1 83.56 858 SER A CA 1
ATOM 6611 C C . SER A 1 858 ? 4.734 -19.25 -10.945 1 83.56 858 SER A C 1
ATOM 6613 O O . SER A 1 858 ? 3.539 -19.266 -11.242 1 83.56 858 SER A O 1
ATOM 6615 N N . ILE A 1 859 ? 5.43 -18.125 -11.023 1 88 859 ILE A N 1
ATOM 6616 C CA . ILE A 1 859 ? 4.762 -16.859 -11.289 1 88 859 ILE A CA 1
ATOM 6617 C C . ILE A 1 859 ? 4.934 -16.484 -12.766 1 88 859 ILE A C 1
ATOM 6619 O O . ILE A 1 859 ? 4.23 -15.609 -13.273 1 88 859 ILE A O 1
ATOM 6623 N N . SER A 1 860 ? 5.77 -17.141 -13.539 1 87.31 860 SER A N 1
ATOM 6624 C CA . SER A 1 860 ? 6.039 -16.781 -14.93 1 87.31 860 SER A CA 1
ATOM 6625 C C . SER A 1 860 ? 4.801 -16.984 -15.805 1 87.31 860 SER A C 1
ATOM 6627 O O . SER A 1 860 ? 4.555 -16.203 -16.734 1 87.31 860 SER A O 1
ATOM 6629 N N . GLY A 1 861 ? 3.91 -17.953 -15.547 1 83.75 861 GLY A N 1
ATOM 6630 C CA . GLY A 1 861 ? 2.686 -18.188 -16.297 1 83.75 861 GLY A CA 1
ATOM 6631 C C . GLY A 1 861 ? 1.595 -17.188 -15.992 1 83.75 861 GLY A C 1
ATOM 6632 O O . GLY A 1 861 ? 1.138 -16.469 -16.875 1 83.75 861 GLY A O 1
ATOM 6633 N N . PRO A 1 862 ? 1.421 -17.016 -14.75 1 86.62 862 PRO A N 1
ATOM 6634 C CA . PRO A 1 862 ? 0.364 -16.078 -14.367 1 86.62 862 PRO A CA 1
ATOM 6635 C C . PRO A 1 862 ? 0.71 -14.633 -14.711 1 86.62 862 PRO A C 1
ATOM 6637 O O . PRO A 1 862 ? -0.187 -13.805 -14.867 1 86.62 862 PRO A O 1
ATOM 6640 N N . ILE A 1 863 ? 1.968 -14.25 -14.797 1 90.31 863 ILE A N 1
ATOM 6641 C CA . ILE A 1 863 ? 2.369 -12.898 -15.164 1 90.31 863 ILE A CA 1
ATOM 6642 C C . ILE A 1 863 ? 1.825 -12.555 -16.547 1 90.31 863 ILE A C 1
ATOM 6644 O O . ILE A 1 863 ? 1.463 -11.406 -16.812 1 90.31 863 ILE A O 1
ATOM 6648 N N . LYS A 1 864 ? 1.671 -13.531 -17.422 1 87.94 864 LYS A N 1
ATOM 6649 C CA . LYS A 1 864 ? 1.186 -13.289 -18.781 1 87.94 864 LYS A CA 1
ATOM 6650 C C . LYS A 1 864 ? -0.304 -12.953 -18.781 1 87.94 864 LYS A C 1
ATOM 6652 O O . LYS A 1 864 ? -0.799 -12.297 -19.688 1 87.94 864 LYS A O 1
ATOM 6657 N N . LEU A 1 865 ? -0.979 -13.32 -17.719 1 88.31 865 LEU A N 1
ATOM 6658 C CA . LEU A 1 865 ? -2.414 -13.062 -17.625 1 88.31 865 LEU A CA 1
ATOM 6659 C C . LEU A 1 865 ? -2.684 -11.633 -17.172 1 88.31 865 LEU A C 1
ATOM 6661 O O . LEU A 1 865 ? -3.824 -11.164 -17.219 1 88.31 865 LEU A O 1
ATOM 6665 N N . THR A 1 866 ? -1.653 -10.883 -16.75 1 88.31 866 THR A N 1
ATOM 6666 C CA . THR A 1 866 ? -1.839 -9.516 -16.266 1 88.31 866 THR A CA 1
ATOM 6667 C C . THR A 1 866 ? -2.264 -8.586 -17.406 1 88.31 866 THR A C 1
ATOM 6669 O O . THR A 1 866 ? -2.674 -7.453 -17.156 1 88.31 866 THR A O 1
ATOM 6672 N N . VAL A 1 867 ? -2.277 -9.164 -18.672 1 86.25 867 VAL A N 1
ATOM 6673 C CA . VAL A 1 867 ? -2.732 -8.367 -19.812 1 86.25 867 VAL A CA 1
ATOM 6674 C C . VAL A 1 867 ? -4.227 -8.078 -19.672 1 86.25 867 VAL A C 1
ATOM 6676 O O . VAL A 1 867 ? -4.707 -7.043 -20.141 1 86.25 867 VAL A O 1
ATOM 6679 N N . PHE A 1 868 ? -4.891 -8.953 -18.891 1 84.06 868 PHE A N 1
ATOM 6680 C CA . PHE A 1 868 ? -6.34 -8.836 -18.766 1 84.06 868 PHE A CA 1
ATOM 6681 C C . PHE A 1 868 ? -6.715 -7.949 -17.594 1 84.06 868 PHE A C 1
ATOM 6683 O O . PHE A 1 868 ? -7.895 -7.668 -17.359 1 84.06 868 PHE A O 1
ATOM 6690 N N . GLU A 1 869 ? -5.723 -7.484 -16.891 1 83.44 869 GLU A N 1
ATOM 6691 C CA . GLU A 1 869 ? -6.027 -6.645 -15.742 1 83.44 869 GLU A CA 1
ATOM 6692 C C . GLU A 1 869 ? -6.062 -5.168 -16.125 1 83.44 869 GLU A C 1
ATOM 6694 O O . GLU A 1 869 ? -5.281 -4.723 -16.969 1 83.44 869 GLU A O 1
ATOM 6699 N N . PHE A 1 870 ? -7.035 -4.461 -15.609 1 78.12 870 PHE A N 1
ATOM 6700 C CA . PHE A 1 870 ? -7.078 -3.008 -15.734 1 78.12 870 PHE A CA 1
ATOM 6701 C C . PHE A 1 870 ? -6.254 -2.342 -14.641 1 78.12 870 PHE A C 1
ATOM 6703 O O . PHE A 1 870 ? -6.789 -1.959 -13.602 1 78.12 870 PHE A O 1
ATOM 6710 N N . SER A 1 871 ? -4.91 -2.551 -14.766 1 73.62 871 SER A N 1
ATOM 6711 C CA . SER A 1 871 ? -4.066 -2.072 -13.672 1 73.62 871 SER A CA 1
ATOM 6712 C C . SER A 1 871 ? -3.607 -0.64 -13.914 1 73.62 871 SER A C 1
ATOM 6714 O O . SER A 1 871 ? -3.441 -0.222 -15.062 1 73.62 871 SER A O 1
ATOM 6716 N N . SER A 1 872 ? -3.51 0.152 -12.766 1 72.81 872 SER A N 1
ATOM 6717 C CA . SER A 1 872 ? -3.016 1.525 -12.789 1 72.81 872 SER A CA 1
ATOM 6718 C C . SER A 1 872 ? -1.491 1.564 -12.758 1 72.81 872 SER A C 1
ATOM 6720 O O . SER A 1 872 ? -0.89 2.629 -12.906 1 72.81 872 SER A O 1
ATOM 6722 N N . SER A 1 873 ? -0.852 0.359 -12.781 1 81 873 SER A N 1
ATOM 6723 C CA . SER A 1 873 ? 0.599 0.366 -12.625 1 81 873 SER A CA 1
ATOM 6724 C C . SER A 1 873 ? 1.295 0.578 -13.969 1 81 873 SER A C 1
ATOM 6726 O O . SER A 1 873 ? 0.734 0.268 -15.016 1 81 873 SER A O 1
ATOM 6728 N N . ASN A 1 874 ? 2.486 1.149 -13.883 1 82.69 874 ASN A N 1
ATOM 6729 C CA . ASN A 1 874 ? 3.293 1.421 -15.07 1 82.69 874 ASN A CA 1
ATOM 6730 C C . ASN A 1 874 ? 4.027 0.17 -15.547 1 82.69 874 ASN A C 1
ATOM 6732 O O . ASN A 1 874 ? 4.59 0.155 -16.641 1 82.69 874 ASN A O 1
ATOM 6736 N N . PHE A 1 875 ? 3.998 -0.927 -14.797 1 88.75 875 PHE A N 1
ATOM 6737 C CA . PHE A 1 875 ? 4.676 -2.156 -15.195 1 88.75 875 PHE A CA 1
ATOM 6738 C C . PHE A 1 875 ? 3.811 -2.977 -16.141 1 88.75 875 PHE A C 1
ATOM 6740 O O . PHE A 1 875 ? 2.691 -3.361 -15.789 1 88.75 875 PHE A O 1
ATOM 6747 N N . ASP A 1 876 ? 4.293 -3.115 -17.312 1 88.12 876 ASP A N 1
ATOM 6748 C CA . ASP A 1 876 ? 3.604 -3.947 -18.281 1 88.12 876 ASP A CA 1
ATOM 6749 C C . ASP A 1 876 ? 3.959 -5.422 -18.109 1 88.12 876 ASP A C 1
ATOM 6751 O O . ASP A 1 876 ? 4.836 -5.762 -17.312 1 88.12 876 ASP A O 1
ATOM 6755 N N . THR A 1 877 ? 3.268 -6.266 -18.812 1 90.75 877 THR A N 1
ATOM 6756 C CA . THR A 1 877 ? 3.461 -7.707 -18.719 1 90.75 877 THR A CA 1
ATOM 6757 C C . THR A 1 877 ? 4.852 -8.094 -19.219 1 90.75 877 THR A C 1
ATOM 6759 O O . THR A 1 877 ? 5.52 -8.938 -18.609 1 90.75 877 THR A O 1
ATOM 6762 N N . ASP A 1 878 ? 5.344 -7.484 -20.219 1 90.25 878 ASP A N 1
ATOM 6763 C CA . ASP A 1 878 ? 6.652 -7.812 -20.781 1 90.25 878 ASP A CA 1
ATOM 6764 C C . ASP A 1 878 ? 7.773 -7.391 -19.828 1 90.25 878 ASP A C 1
ATOM 6766 O O . ASP A 1 878 ? 8.773 -8.102 -19.688 1 90.25 878 ASP A O 1
ATOM 6770 N N . THR A 1 879 ? 7.582 -6.234 -19.188 1 92.25 879 THR A N 1
ATOM 6771 C CA . THR A 1 879 ? 8.586 -5.773 -18.234 1 92.25 879 THR A CA 1
ATOM 6772 C C . THR A 1 879 ? 8.664 -6.711 -17.047 1 92.25 879 THR A C 1
ATOM 6774 O O . THR A 1 879 ? 9.758 -7.039 -16.578 1 92.25 879 THR A O 1
ATOM 6777 N N . LEU A 1 880 ? 7.531 -7.172 -16.594 1 93.88 880 LEU A N 1
ATOM 6778 C CA . LEU A 1 880 ? 7.527 -8.078 -15.438 1 93.88 880 LEU A CA 1
ATOM 6779 C C . LEU A 1 880 ? 8.156 -9.414 -15.805 1 93.88 880 LEU A C 1
ATOM 6781 O O . LEU A 1 880 ? 8.859 -10.016 -14.992 1 93.88 880 LEU A O 1
ATOM 6785 N N . SER A 1 881 ? 7.895 -9.891 -17.047 1 92.94 881 SER A N 1
ATOM 6786 C CA . SER A 1 881 ? 8.5 -11.141 -17.484 1 92.94 881 SER A CA 1
ATOM 6787 C C . SER A 1 881 ? 10.016 -11.008 -17.609 1 92.94 881 SER A C 1
ATOM 6789 O O . SER A 1 881 ? 10.758 -11.922 -17.25 1 92.94 881 SER A O 1
ATOM 6791 N N . GLN A 1 882 ? 10.484 -9.883 -18.016 1 93.06 882 GLN A N 1
ATOM 6792 C CA . GLN A 1 882 ? 11.922 -9.641 -18.109 1 93.06 882 GLN A CA 1
ATOM 6793 C C . GLN A 1 882 ? 12.562 -9.57 -16.734 1 93.06 882 GLN A C 1
ATOM 6795 O O . GLN A 1 882 ? 13.656 -10.102 -16.516 1 93.06 882 GLN A O 1
ATOM 6800 N N . VAL A 1 883 ? 11.867 -8.844 -15.836 1 95.56 883 VAL A N 1
ATOM 6801 C CA . VAL A 1 883 ? 12.398 -8.75 -14.484 1 95.56 883 VAL A CA 1
ATOM 6802 C C . VAL A 1 883 ? 12.484 -10.148 -13.867 1 95.56 883 VAL A C 1
ATOM 6804 O O . VAL A 1 883 ? 13.461 -10.477 -13.188 1 95.56 883 VAL A O 1
ATOM 6807 N N . CYS A 1 884 ? 11.516 -10.977 -14.133 1 94.19 884 CYS A N 1
ATOM 6808 C CA . CYS A 1 884 ? 11.508 -12.336 -13.617 1 94.19 884 CYS A CA 1
ATOM 6809 C C . CYS A 1 884 ? 12.688 -13.133 -14.156 1 94.19 884 CYS A C 1
ATOM 6811 O O . CYS A 1 884 ? 13.383 -13.82 -13.398 1 94.19 884 CYS A O 1
ATOM 6813 N N . GLN A 1 885 ? 13.008 -13.008 -15.406 1 91.31 885 GLN A N 1
ATOM 6814 C CA . GLN A 1 885 ? 14.125 -13.719 -16.016 1 91.31 885 GLN A CA 1
ATOM 6815 C C . GLN A 1 885 ? 15.461 -13.211 -15.469 1 91.31 885 GLN A C 1
ATOM 6817 O O . GLN A 1 885 ? 16.375 -14 -15.227 1 91.31 885 GLN A O 1
ATOM 6822 N N . LEU A 1 886 ? 15.523 -11.938 -15.266 1 94.25 886 LEU A N 1
ATOM 6823 C CA . LEU A 1 886 ? 16.75 -11.359 -14.742 1 94.25 886 LEU A CA 1
ATOM 6824 C C . LEU A 1 886 ? 16.984 -11.797 -13.297 1 94.25 886 LEU A C 1
ATOM 6826 O O . LEU A 1 886 ? 18.125 -12.055 -12.891 1 94.25 886 LEU A O 1
ATOM 6830 N N . CYS A 1 887 ? 15.938 -11.852 -12.531 1 95.12 887 CYS A N 1
ATOM 6831 C CA . CYS A 1 887 ? 16.078 -12.328 -11.156 1 95.12 887 CYS A CA 1
ATOM 6832 C C . CYS A 1 887 ? 16.578 -13.766 -11.125 1 95.12 887 CYS A C 1
ATOM 6834 O O . CYS A 1 887 ? 17.391 -14.125 -10.281 1 95.12 887 CYS A O 1
ATOM 6836 N N . MET A 1 888 ? 16.078 -14.609 -12.086 1 92.69 888 MET A N 1
ATOM 6837 C CA . MET A 1 888 ? 16.547 -15.992 -12.156 1 92.69 888 MET A CA 1
ATOM 6838 C C . MET A 1 888 ? 18.047 -16.031 -12.453 1 92.69 888 MET A C 1
ATOM 6840 O O . MET A 1 888 ? 18.781 -16.812 -11.836 1 92.69 888 MET A O 1
ATOM 6844 N N . LEU A 1 889 ? 18.484 -15.133 -13.305 1 92.38 889 LEU A N 1
ATOM 6845 C CA . LEU A 1 889 ? 19.891 -15.07 -13.688 1 92.38 889 LEU A CA 1
ATOM 6846 C C . LEU A 1 889 ? 20.75 -14.641 -12.5 1 92.38 889 LEU A C 1
ATOM 6848 O O . LEU A 1 889 ? 21.797 -15.234 -12.25 1 92.38 889 LEU A O 1
ATOM 6852 N N . ILE A 1 890 ? 20.297 -13.672 -11.742 1 95.38 890 ILE A N 1
ATOM 6853 C CA . ILE A 1 890 ? 21.078 -13.148 -10.633 1 95.38 890 ILE A CA 1
ATOM 6854 C C . ILE A 1 890 ? 21.141 -14.195 -9.516 1 95.38 890 ILE A C 1
ATOM 6856 O O . ILE A 1 890 ? 22.188 -14.375 -8.883 1 95.38 890 ILE A O 1
ATOM 6860 N N . HIS A 1 891 ? 20 -14.883 -9.281 1 94.25 891 HIS A N 1
ATOM 6861 C CA . HIS A 1 891 ? 20 -15.961 -8.297 1 94.25 891 HIS A CA 1
ATOM 6862 C C . HIS A 1 891 ? 21.031 -17.031 -8.648 1 94.25 891 HIS A C 1
ATOM 6864 O O . HIS A 1 891 ? 21.766 -17.5 -7.777 1 94.25 891 HIS A O 1
ATOM 6870 N N . GLN A 1 892 ? 21.094 -17.422 -9.914 1 92 892 GLN A N 1
ATOM 6871 C CA . GLN A 1 892 ? 22.031 -18.453 -10.359 1 92 892 GLN A CA 1
ATOM 6872 C C . GLN A 1 892 ? 23.469 -17.984 -10.227 1 92 892 GLN A C 1
ATOM 6874 O O . GLN A 1 892 ? 24.344 -18.75 -9.82 1 92 892 GLN A O 1
ATOM 6879 N N . ALA A 1 893 ? 23.719 -16.703 -10.523 1 93.5 893 ALA A N 1
ATOM 6880 C CA . ALA A 1 893 ? 25.062 -16.172 -10.422 1 93.5 893 ALA A CA 1
ATOM 6881 C C . ALA A 1 893 ? 25.547 -16.141 -8.977 1 93.5 893 ALA A C 1
ATOM 6883 O O . ALA A 1 893 ? 26.672 -16.531 -8.672 1 93.5 893 ALA A O 1
ATOM 6884 N N . VAL A 1 894 ? 24.703 -15.75 -8.07 1 94.38 894 VAL A N 1
ATOM 6885 C CA . VAL A 1 894 ? 25.078 -15.672 -6.66 1 94.38 894 VAL A CA 1
ATOM 6886 C C . VAL A 1 894 ? 25.281 -17.078 -6.098 1 94.38 894 VAL A C 1
ATOM 6888 O O . VAL A 1 894 ? 26.172 -17.312 -5.281 1 94.38 894 VAL A O 1
ATOM 6891 N N . ALA A 1 895 ? 24.438 -18.031 -6.543 1 93 895 ALA A N 1
ATOM 6892 C CA . ALA A 1 895 ? 24.594 -19.406 -6.094 1 93 895 ALA A CA 1
ATOM 6893 C C . ALA A 1 895 ? 25.938 -19.984 -6.535 1 93 895 ALA A C 1
ATOM 6895 O O . ALA A 1 895 ? 26.578 -20.719 -5.785 1 93 895 ALA A O 1
ATOM 6896 N N . GLN A 1 896 ? 26.406 -19.641 -7.734 1 91.31 896 GLN A N 1
ATOM 6897 C CA . GLN A 1 896 ? 27.688 -20.109 -8.219 1 91.31 896 GLN A CA 1
ATOM 6898 C C . GLN A 1 896 ? 28.844 -19.516 -7.395 1 91.31 896 GLN A C 1
ATOM 6900 O O . GLN A 1 896 ? 29.844 -20.188 -7.156 1 91.31 896 GLN A O 1
ATOM 6905 N N . LEU A 1 897 ? 28.641 -18.266 -6.953 1 91.75 897 LEU A N 1
ATOM 6906 C CA . LEU A 1 897 ? 29.641 -17.656 -6.09 1 91.75 897 LEU A CA 1
ATOM 6907 C C . LEU A 1 897 ? 29.766 -18.422 -4.777 1 91.75 897 LEU A C 1
ATOM 6909 O O . LEU A 1 897 ? 30.875 -18.703 -4.316 1 91.75 897 LEU A O 1
ATOM 6913 N N . LEU A 1 898 ? 28.703 -18.844 -4.266 1 92.5 898 LEU A N 1
ATOM 6914 C CA . LEU A 1 898 ? 28.688 -19.531 -2.98 1 92.5 898 LEU A CA 1
ATOM 6915 C C . LEU A 1 898 ? 29.219 -20.953 -3.117 1 92.5 898 LEU A C 1
ATOM 6917 O O . LEU A 1 898 ? 30.016 -21.406 -2.289 1 92.5 898 LEU A O 1
ATOM 6921 N N . VAL A 1 899 ? 28.844 -21.688 -4.184 1 90 899 VAL A N 1
ATOM 6922 C CA . VAL A 1 899 ? 29.25 -23.078 -4.375 1 90 899 VAL A CA 1
ATOM 6923 C C . VAL A 1 899 ? 30.75 -23.141 -4.613 1 90 899 VAL A C 1
ATOM 6925 O O . VAL A 1 899 ? 31.438 -24 -4.043 1 90 899 VAL A O 1
ATOM 6928 N N . TYR A 1 900 ? 31.328 -22.234 -5.352 1 90 900 TYR A N 1
ATOM 6929 C CA . TYR A 1 900 ? 32.75 -22.312 -5.703 1 90 900 TYR A CA 1
ATOM 6930 C C . TYR A 1 900 ? 33.625 -21.781 -4.566 1 90 900 TYR A C 1
ATOM 6932 O O . TYR A 1 900 ? 34.812 -22.062 -4.516 1 90 900 TYR A O 1
ATOM 6940 N N . THR A 1 901 ? 33 -21 -3.652 1 88.31 901 THR A N 1
ATOM 6941 C CA . THR A 1 901 ? 33.781 -20.594 -2.475 1 88.31 901 THR A CA 1
ATOM 6942 C C . THR A 1 901 ? 34.062 -21.797 -1.592 1 88.31 901 THR A C 1
ATOM 6944 O O . THR A 1 901 ? 35.094 -21.828 -0.905 1 88.31 901 THR A O 1
ATOM 6947 N N . THR A 1 902 ? 33.25 -22.828 -1.673 1 87.69 902 THR A N 1
ATOM 6948 C CA . THR A 1 902 ? 33.438 -24.016 -0.854 1 87.69 902 THR A CA 1
ATOM 6949 C C . THR A 1 902 ? 34.469 -24.938 -1.495 1 87.69 902 THR A C 1
ATOM 6951 O O . THR A 1 902 ? 35.094 -25.766 -0.814 1 87.69 902 THR A O 1
ATOM 6954 N N . ARG A 1 903 ? 34.719 -24.781 -2.758 1 84.44 903 ARG A N 1
ATOM 6955 C CA . ARG A 1 903 ? 35.656 -25.656 -3.473 1 84.44 903 ARG A CA 1
ATOM 6956 C C . ARG A 1 903 ? 37.094 -25.188 -3.322 1 84.44 903 ARG A C 1
ATOM 6958 O O . ARG A 1 903 ? 38.031 -25.969 -3.463 1 84.44 903 ARG A O 1
ATOM 6965 N N . LEU A 1 904 ? 37.281 -23.922 -2.963 1 86.06 904 LEU A N 1
ATOM 6966 C CA . LEU A 1 904 ? 38.625 -23.344 -2.877 1 86.06 904 LEU A CA 1
ATOM 6967 C C . LEU A 1 904 ? 39.281 -23.688 -1.549 1 86.06 904 LEU A C 1
ATOM 6969 O O . LEU A 1 904 ? 38.625 -23.781 -0.519 1 86.06 904 LEU A O 1
ATOM 6973 N N . SER A 1 905 ? 40.562 -24 -1.639 1 83.19 905 SER A N 1
ATOM 6974 C CA . SER A 1 905 ? 41.375 -24.203 -0.426 1 83.19 905 SER A CA 1
ATOM 6975 C C . SER A 1 905 ? 41.562 -22.891 0.328 1 83.19 905 SER A C 1
ATOM 6977 O O . SER A 1 905 ? 41.281 -21.812 -0.204 1 83.19 905 SER A O 1
ATOM 6979 N N . GLU A 1 906 ? 41.938 -22.906 1.479 1 85.44 906 GLU A N 1
ATOM 6980 C CA . GLU A 1 906 ? 42.094 -21.719 2.332 1 85.44 906 GLU A CA 1
ATOM 6981 C C . GLU A 1 906 ? 43.094 -20.734 1.73 1 85.44 906 GLU A C 1
ATOM 6983 O O . GLU A 1 906 ? 42.844 -19.516 1.733 1 85.44 906 GLU A O 1
ATOM 6988 N N . THR A 1 907 ? 44.125 -21.203 1.188 1 80.31 907 THR A N 1
ATOM 6989 C CA . THR A 1 907 ? 45.156 -20.328 0.616 1 80.31 907 THR A CA 1
ATOM 6990 C C . THR A 1 907 ? 44.656 -19.703 -0.69 1 80.31 907 THR A C 1
ATOM 6992 O O . THR A 1 907 ? 44.906 -18.531 -0.961 1 80.31 907 THR A O 1
ATOM 6995 N N . GLN A 1 908 ? 43.906 -20.484 -1.4 1 82.44 908 GLN A N 1
ATOM 6996 C CA . GLN A 1 908 ? 43.375 -19.984 -2.658 1 82.44 908 GLN A CA 1
ATOM 6997 C C . GLN A 1 908 ? 42.312 -18.938 -2.414 1 82.44 908 GLN A C 1
ATOM 6999 O O . GLN A 1 908 ? 42.219 -17.938 -3.137 1 82.44 908 GLN A O 1
ATOM 7004 N N . ARG A 1 909 ? 41.594 -19.172 -1.364 1 86.06 909 ARG A N 1
ATOM 7005 C CA . ARG A 1 909 ? 40.531 -18.219 -1.044 1 86.06 909 ARG A CA 1
ATOM 7006 C C . ARG A 1 909 ? 41.094 -16.859 -0.655 1 86.06 909 ARG A C 1
ATOM 7008 O O . ARG A 1 909 ? 40.594 -15.828 -1.059 1 86.06 909 ARG A O 1
ATOM 7015 N N . ALA A 1 910 ? 42.062 -16.844 0.069 1 80.06 910 ALA A N 1
ATOM 7016 C CA . ALA A 1 910 ? 42.656 -15.609 0.589 1 80.06 910 ALA A CA 1
ATOM 7017 C C . ALA A 1 910 ? 43.281 -14.773 -0.534 1 80.06 910 ALA A C 1
ATOM 7019 O O . ALA A 1 910 ? 43.375 -13.547 -0.423 1 80.06 910 ALA A O 1
ATOM 7020 N N . TRP A 1 911 ? 43.531 -15.461 -1.578 1 75.31 911 TRP A N 1
ATOM 7021 C CA . TRP A 1 911 ? 44.156 -14.734 -2.674 1 75.31 911 TRP A CA 1
ATOM 7022 C C . TRP A 1 911 ? 43.156 -14.445 -3.783 1 75.31 911 TRP A C 1
ATOM 7024 O O . TRP A 1 911 ? 43.125 -13.328 -4.316 1 75.31 911 TRP A O 1
ATOM 7034 N N . ILE A 1 912 ? 42.281 -15.336 -4.117 1 77.62 912 ILE A N 1
ATOM 7035 C CA . ILE A 1 912 ? 41.406 -15.25 -5.285 1 77.62 912 ILE A CA 1
ATOM 7036 C C . ILE A 1 912 ? 40.25 -14.305 -4.992 1 77.62 912 ILE A C 1
ATOM 7038 O O . ILE A 1 912 ? 39.938 -13.406 -5.781 1 77.62 912 ILE A O 1
ATOM 7042 N N . ILE A 1 913 ? 39.656 -14.359 -3.887 1 84.19 913 ILE A N 1
ATOM 7043 C CA . ILE A 1 913 ? 38.406 -13.68 -3.631 1 84.19 913 ILE A CA 1
ATOM 7044 C C . ILE A 1 913 ? 38.656 -12.18 -3.459 1 84.19 913 ILE A C 1
ATOM 7046 O O . ILE A 1 913 ? 38 -11.359 -4.09 1 84.19 913 ILE A O 1
ATOM 7050 N N . PRO A 1 914 ? 39.625 -11.773 -2.719 1 77.69 914 PRO A N 1
ATOM 7051 C CA . PRO A 1 914 ? 39.844 -10.328 -2.609 1 77.69 914 PRO A CA 1
ATOM 7052 C C . PRO A 1 914 ? 40.344 -9.719 -3.904 1 77.69 914 PRO A C 1
ATOM 7054 O O . PRO A 1 914 ? 40.125 -8.531 -4.164 1 77.69 914 PRO A O 1
ATOM 7057 N N . SER A 1 915 ? 40.906 -10.523 -4.742 1 76.88 915 SER A N 1
ATOM 7058 C CA . SER A 1 915 ? 41.469 -10.016 -5.992 1 76.88 915 SER A CA 1
ATOM 7059 C C . SER A 1 915 ? 40.344 -9.703 -6.992 1 76.88 915 SER A C 1
ATOM 7061 O O . SER A 1 915 ? 40.562 -8.922 -7.926 1 76.88 915 SER A O 1
ATOM 7063 N N . THR A 1 916 ? 39.312 -10.328 -6.844 1 77.69 916 THR A N 1
ATOM 7064 C CA . THR A 1 916 ? 38.188 -10.078 -7.746 1 77.69 916 THR A CA 1
ATOM 7065 C C . THR A 1 916 ? 37.438 -8.812 -7.336 1 77.69 916 THR A C 1
ATOM 7067 O O . THR A 1 916 ? 36.688 -8.242 -8.133 1 77.69 916 THR A O 1
ATOM 7070 N N . GLY A 1 917 ? 37.625 -8.141 -6.129 1 76.31 917 GLY A N 1
ATOM 7071 C CA . GLY A 1 917 ? 36.969 -6.934 -5.672 1 76.31 917 GLY A CA 1
ATOM 7072 C C . GLY A 1 917 ? 35.594 -7.203 -5.098 1 76.31 917 GLY A C 1
ATOM 7073 O O . GLY A 1 917 ? 34.875 -6.27 -4.738 1 76.31 917 GLY A O 1
ATOM 7074 N N . VAL A 1 918 ? 35.25 -8.508 -4.953 1 77.94 918 VAL A N 1
ATOM 7075 C CA . VAL A 1 918 ? 33.906 -8.867 -4.535 1 77.94 918 VAL A CA 1
ATOM 7076 C C . VAL A 1 918 ? 33.719 -8.492 -3.068 1 77.94 918 VAL A C 1
ATOM 7078 O O . VAL A 1 918 ? 32.594 -8.172 -2.652 1 77.94 918 VAL A O 1
ATOM 7081 N N . THR A 1 919 ? 34.812 -8.445 -2.318 1 79.12 919 THR A N 1
ATOM 7082 C CA . THR A 1 919 ? 34.656 -8.234 -0.882 1 79.12 919 THR A CA 1
ATOM 7083 C C . THR A 1 919 ? 35.125 -6.84 -0.487 1 79.12 919 THR A C 1
ATOM 7085 O O . THR A 1 919 ? 35.219 -6.516 0.7 1 79.12 919 THR A O 1
ATOM 7088 N N . GLU A 1 920 ? 35.438 -6.012 -1.563 1 82.75 920 GLU A N 1
ATOM 7089 C CA . GLU A 1 920 ? 35.781 -4.633 -1.236 1 82.75 920 GLU A CA 1
ATOM 7090 C C . GLU A 1 920 ? 34.594 -3.889 -0.619 1 82.75 920 GLU A C 1
ATOM 7092 O O . GLU A 1 920 ? 33.469 -3.957 -1.131 1 82.75 920 GLU A O 1
ATOM 7097 N N . GLU A 1 921 ? 34.844 -3.258 0.416 1 83.25 921 GLU A N 1
ATOM 7098 C CA . GLU A 1 921 ? 33.781 -2.615 1.184 1 83.25 921 GLU A CA 1
ATOM 7099 C C . GLU A 1 921 ? 33 -1.614 0.328 1 83.25 921 GLU A C 1
ATOM 7101 O O . GLU A 1 921 ? 31.781 -1.517 0.428 1 83.25 921 GLU A O 1
ATOM 7106 N N . GLY A 1 922 ? 33.656 -0.813 -0.471 1 83.06 922 GLY A N 1
ATOM 7107 C CA . GLY A 1 922 ? 33 0.158 -1.321 1 83.06 922 GLY A CA 1
ATOM 7108 C C . GLY A 1 922 ? 32.094 -0.48 -2.348 1 83.06 922 GLY A C 1
ATOM 7109 O O . GLY A 1 922 ? 30.969 -0.005 -2.572 1 83.06 922 GLY A O 1
ATOM 7110 N N . MET A 1 923 ? 32.531 -1.622 -2.9 1 87.88 923 MET A N 1
ATOM 7111 C CA . MET A 1 923 ? 31.75 -2.316 -3.906 1 87.88 923 MET A CA 1
ATOM 7112 C C . MET A 1 923 ? 30.562 -3.023 -3.266 1 87.88 923 MET A C 1
ATOM 7114 O O . MET A 1 923 ? 29.453 -3.004 -3.811 1 87.88 923 MET A O 1
ATOM 7118 N N . VAL A 1 924 ? 30.812 -3.66 -2.123 1 90 924 VAL A N 1
ATOM 7119 C CA . VAL A 1 924 ? 29.734 -4.355 -1.428 1 90 924 VAL A CA 1
ATOM 7120 C C . VAL A 1 924 ? 28.641 -3.359 -1.043 1 90 924 VAL A C 1
ATOM 7122 O O . VAL A 1 924 ? 27.453 -3.646 -1.189 1 90 924 VAL A O 1
ATOM 7125 N N . ALA A 1 925 ? 28.984 -2.174 -0.561 1 89.56 925 ALA A N 1
ATOM 7126 C CA . ALA A 1 925 ? 28.031 -1.153 -0.151 1 89.56 925 ALA A CA 1
ATOM 7127 C C . ALA A 1 925 ? 27.203 -0.664 -1.341 1 89.56 925 ALA A C 1
ATOM 7129 O O . ALA A 1 925 ? 26 -0.451 -1.224 1 89.56 925 ALA A O 1
ATOM 7130 N N . GLU A 1 926 ? 27.844 -0.489 -2.465 1 90.31 926 GLU A N 1
ATOM 7131 C CA . GLU A 1 926 ? 27.141 -0.015 -3.654 1 90.31 926 GLU A CA 1
ATOM 7132 C C . GLU A 1 926 ? 26.188 -1.074 -4.188 1 90.31 926 GLU A C 1
ATOM 7134 O O . GLU A 1 926 ? 25.078 -0.752 -4.617 1 90.31 926 GLU A O 1
ATOM 7139 N N . ILE A 1 927 ? 26.641 -2.344 -4.152 1 92.19 927 ILE A N 1
ATOM 7140 C CA . ILE A 1 927 ? 25.781 -3.424 -4.621 1 92.19 927 ILE A CA 1
ATOM 7141 C C . ILE A 1 927 ? 24.531 -3.523 -3.727 1 92.19 927 ILE A C 1
ATOM 7143 O O . ILE A 1 927 ? 23.422 -3.646 -4.223 1 92.19 927 ILE A O 1
ATOM 7147 N N . MET A 1 928 ? 24.797 -3.43 -2.42 1 92.12 928 MET A N 1
ATOM 7148 C CA . MET A 1 928 ? 23.672 -3.514 -1.482 1 92.12 928 MET A CA 1
ATOM 7149 C C . MET A 1 928 ? 22.719 -2.336 -1.664 1 92.12 928 MET A C 1
ATOM 7151 O O . MET A 1 928 ? 21.5 -2.498 -1.57 1 92.12 928 MET A O 1
ATOM 7155 N N . ALA A 1 929 ? 23.219 -1.188 -1.966 1 92.25 929 ALA A N 1
ATOM 7156 C CA . ALA A 1 929 ? 22.375 -0.006 -2.172 1 92.25 929 ALA A CA 1
ATOM 7157 C C . ALA A 1 929 ? 21.547 -0.141 -3.439 1 92.25 929 ALA A C 1
ATOM 7159 O O . ALA A 1 929 ? 20.344 0.133 -3.428 1 92.25 929 ALA A O 1
ATOM 7160 N N . VAL A 1 930 ? 22.156 -0.586 -4.52 1 93.62 930 VAL A N 1
ATOM 7161 C CA . VAL A 1 930 ? 21.453 -0.698 -5.789 1 93.62 930 VAL A CA 1
ATOM 7162 C C . VAL A 1 930 ? 20.391 -1.789 -5.695 1 93.62 930 VAL A C 1
ATOM 7164 O O . VAL A 1 930 ? 19.281 -1.621 -6.191 1 93.62 930 VAL A O 1
ATOM 7167 N N . LEU A 1 931 ? 20.734 -2.92 -5.043 1 94.44 931 LEU A N 1
ATOM 7168 C CA . LEU A 1 931 ? 19.766 -3.994 -4.863 1 94.44 931 LEU A CA 1
ATOM 7169 C C . LEU A 1 931 ? 18.562 -3.514 -4.055 1 94.44 931 LEU A C 1
ATOM 7171 O O . LEU A 1 931 ? 17.422 -3.861 -4.363 1 94.44 931 LEU A O 1
ATOM 7175 N N . THR A 1 932 ? 18.812 -2.662 -3.104 1 93.81 932 THR A N 1
ATOM 7176 C CA . THR A 1 932 ? 17.734 -2.162 -2.258 1 93.81 932 THR A CA 1
ATOM 7177 C C . THR A 1 932 ? 16.891 -1.147 -3.016 1 93.81 932 THR A C 1
ATOM 7179 O O . THR A 1 932 ? 15.664 -1.137 -2.881 1 93.81 932 THR A O 1
ATOM 7182 N N . VAL A 1 933 ? 17.531 -0.324 -3.814 1 94.19 933 VAL A N 1
ATOM 7183 C CA . VAL A 1 933 ? 16.797 0.676 -4.594 1 94.19 933 VAL A CA 1
ATOM 7184 C C . VAL A 1 933 ? 15.867 -0.017 -5.586 1 94.19 933 VAL A C 1
ATOM 7186 O O . VAL A 1 933 ? 14.703 0.365 -5.723 1 94.19 933 VAL A O 1
ATOM 7189 N N . VAL A 1 934 ? 16.328 -1.049 -6.203 1 94.31 934 VAL A N 1
ATOM 7190 C CA . VAL A 1 934 ? 15.547 -1.76 -7.203 1 94.31 934 VAL A CA 1
ATOM 7191 C C . VAL A 1 934 ? 14.414 -2.527 -6.527 1 94.31 934 VAL A C 1
ATOM 7193 O O . VAL A 1 934 ? 13.289 -2.549 -7.02 1 94.31 934 VAL A O 1
ATOM 7196 N N . GLN A 1 935 ? 14.75 -3.16 -5.418 1 94.25 935 GLN A N 1
ATOM 7197 C CA . GLN A 1 935 ? 13.742 -3.896 -4.66 1 94.25 935 GLN A CA 1
ATOM 7198 C C . GLN A 1 935 ? 12.594 -2.982 -4.238 1 94.25 935 GLN A C 1
ATOM 7200 O O . GLN A 1 935 ? 11.422 -3.336 -4.391 1 94.25 935 GLN A O 1
ATOM 7205 N N . GLN A 1 936 ? 12.891 -1.858 -3.746 1 92.75 936 GLN A N 1
ATOM 7206 C CA . GLN A 1 936 ? 11.883 -0.938 -3.23 1 92.75 936 GLN A CA 1
ATOM 7207 C C . GLN A 1 936 ? 11.141 -0.246 -4.367 1 92.75 936 GLN A C 1
ATOM 7209 O O . GLN A 1 936 ? 9.953 0.07 -4.238 1 92.75 936 GLN A O 1
ATOM 7214 N N . ALA A 1 937 ? 11.859 -0.009 -5.457 1 92.62 937 ALA A N 1
ATOM 7215 C CA . ALA A 1 937 ? 11.203 0.604 -6.609 1 92.62 937 ALA A CA 1
ATOM 7216 C C . ALA A 1 937 ? 10.141 -0.318 -7.191 1 92.62 937 ALA A C 1
ATOM 7218 O O . ALA A 1 937 ? 9.117 0.148 -7.707 1 92.62 937 ALA A O 1
ATOM 7219 N N . LEU A 1 938 ? 10.367 -1.622 -7.094 1 93 938 LEU A N 1
ATOM 7220 C CA . LEU A 1 938 ? 9.375 -2.586 -7.562 1 93 938 LEU A CA 1
ATOM 7221 C C . LEU A 1 938 ? 8.125 -2.553 -6.691 1 93 938 LEU A C 1
ATOM 7223 O O . LEU A 1 938 ? 7.008 -2.691 -7.195 1 93 938 LEU A O 1
ATOM 7227 N N . LYS A 1 939 ? 8.281 -2.24 -5.457 1 89.56 939 LYS A N 1
ATOM 7228 C CA . LYS A 1 939 ? 7.148 -2.232 -4.531 1 89.56 939 LYS A CA 1
ATOM 7229 C C . LYS A 1 939 ? 6.418 -0.895 -4.57 1 89.56 939 LYS A C 1
ATOM 7231 O O . LYS A 1 939 ? 5.184 -0.854 -4.539 1 89.56 939 LYS A O 1
ATOM 7236 N N . THR A 1 940 ? 7.105 0.234 -4.609 1 87.75 940 THR A N 1
ATOM 7237 C CA . THR A 1 940 ? 6.488 1.553 -4.504 1 87.75 940 THR A CA 1
ATOM 7238 C C . THR A 1 940 ? 6.172 2.113 -5.887 1 87.75 940 THR A C 1
ATOM 7240 O O . THR A 1 940 ? 5.352 3.023 -6.02 1 87.75 940 THR A O 1
ATOM 7243 N N . GLU A 1 941 ? 6.812 1.669 -7.008 1 87.44 941 GLU A N 1
ATOM 7244 C CA . GLU A 1 941 ? 6.652 2.189 -8.359 1 87.44 941 GLU A CA 1
ATOM 7245 C C . GLU A 1 941 ? 7.113 3.641 -8.453 1 87.44 941 GLU A C 1
ATOM 7247 O O . GLU A 1 941 ? 6.547 4.43 -9.211 1 87.44 941 GLU A O 1
ATOM 7252 N N . ASP A 1 942 ? 8.062 4.02 -7.555 1 86.81 942 ASP A N 1
ATOM 7253 C CA . ASP A 1 942 ? 8.625 5.367 -7.609 1 86.81 942 ASP A CA 1
ATOM 7254 C C . ASP A 1 942 ? 9.664 5.488 -8.719 1 86.81 942 ASP A C 1
ATOM 7256 O O . ASP A 1 942 ? 10.383 4.527 -9.008 1 86.81 942 ASP A O 1
ATOM 7260 N N . ALA A 1 943 ? 9.672 6.652 -9.289 1 89.19 943 ALA A N 1
ATOM 7261 C CA . ALA A 1 943 ? 10.672 6.898 -10.328 1 89.19 943 ALA A CA 1
ATOM 7262 C C . ALA A 1 943 ? 12.086 6.855 -9.758 1 89.19 943 ALA A C 1
ATOM 7264 O O . ALA A 1 943 ? 12.305 7.266 -8.609 1 89.19 943 ALA A O 1
ATOM 7265 N N . LEU A 1 944 ? 12.992 6.32 -10.516 1 90.19 944 LEU A N 1
ATOM 7266 C CA . LEU A 1 944 ? 14.383 6.242 -10.094 1 90.19 944 LEU A CA 1
ATOM 7267 C C . LEU A 1 944 ? 15.156 7.473 -10.555 1 90.19 944 LEU A C 1
ATOM 7269 O O . LEU A 1 944 ? 14.812 8.094 -11.562 1 90.19 944 LEU A O 1
ATOM 7273 N N . PRO A 1 945 ? 16.109 7.832 -9.672 1 89.25 945 PRO A N 1
ATOM 7274 C CA . PRO A 1 945 ? 16.953 8.961 -10.102 1 89.25 945 PRO A CA 1
ATOM 7275 C C . PRO A 1 945 ? 17.766 8.641 -11.352 1 89.25 945 PRO A C 1
ATOM 7277 O O . PRO A 1 945 ? 18.078 7.473 -11.609 1 89.25 945 PRO A O 1
ATOM 7280 N N . ALA A 1 946 ? 18.078 9.609 -12.117 1 84.94 946 ALA A N 1
ATOM 7281 C CA . ALA A 1 946 ? 18.812 9.43 -13.367 1 84.94 946 ALA A CA 1
ATOM 7282 C C . ALA A 1 946 ? 20.234 8.938 -13.109 1 84.94 946 ALA A C 1
ATOM 7284 O O . ALA A 1 946 ? 20.766 8.117 -13.867 1 84.94 946 ALA A O 1
ATOM 7285 N N . VAL A 1 947 ? 20.781 9.406 -11.961 1 85.88 947 VAL A N 1
ATOM 7286 C CA . VAL A 1 947 ? 22.172 9.047 -11.688 1 85.88 947 VAL A CA 1
ATOM 7287 C C . VAL A 1 947 ? 22.219 8.094 -10.492 1 85.88 947 VAL A C 1
ATOM 7289 O O . VAL A 1 947 ? 21.828 8.445 -9.383 1 85.88 947 VAL A O 1
ATOM 7292 N N . LEU A 1 948 ? 22.562 6.906 -10.742 1 87.12 948 LEU A N 1
ATOM 7293 C CA . LEU A 1 948 ? 22.828 5.863 -9.75 1 87.12 948 LEU A CA 1
ATOM 7294 C C . LEU A 1 948 ? 24.25 5.32 -9.906 1 87.12 948 LEU A C 1
ATOM 7296 O O . LEU A 1 948 ? 24.906 5.566 -10.914 1 87.12 948 LEU A O 1
ATOM 7300 N N . PRO A 1 949 ? 24.719 4.77 -8.805 1 86.31 949 PRO A N 1
ATOM 7301 C CA . PRO A 1 949 ? 26.078 4.227 -8.93 1 86.31 949 PRO A CA 1
ATOM 7302 C C . PRO A 1 949 ? 26.156 3.064 -9.914 1 86.31 949 PRO A C 1
ATOM 7304 O O . PRO A 1 949 ? 26.578 1.965 -9.547 1 86.31 949 PRO A O 1
ATOM 7307 N N . THR A 1 950 ? 25.484 3.145 -11.07 1 83.31 950 THR A N 1
ATOM 7308 C CA . THR A 1 950 ? 25.516 2.189 -12.172 1 83.31 950 THR A CA 1
ATOM 7309 C C . THR A 1 950 ? 26.141 2.811 -13.414 1 83.31 950 THR A C 1
ATOM 7311 O O . THR A 1 950 ? 26.109 4.031 -13.594 1 83.31 950 THR A O 1
ATOM 7314 N N . PRO A 1 951 ? 26.812 2.002 -14.094 1 86.69 951 PRO A N 1
ATOM 7315 C CA . PRO A 1 951 ? 26.922 0.544 -14.188 1 86.69 951 PRO A CA 1
ATOM 7316 C C . PRO A 1 951 ? 28 -0.033 -13.273 1 86.69 951 PRO A C 1
ATOM 7318 O O . PRO A 1 951 ? 29.156 0.413 -13.305 1 86.69 951 PRO A O 1
ATOM 7321 N N . LEU A 1 952 ? 27.656 -0.979 -12.523 1 85.69 952 LEU A N 1
ATOM 7322 C CA . LEU A 1 952 ? 28.547 -1.625 -11.57 1 85.69 952 LEU A CA 1
ATOM 7323 C C . LEU A 1 952 ? 29.562 -2.51 -12.289 1 85.69 952 LEU A C 1
ATOM 7325 O O . LEU A 1 952 ? 30.672 -2.693 -11.805 1 85.69 952 LEU A O 1
ATOM 7329 N N . LEU A 1 953 ? 29.172 -3.025 -13.5 1 85.19 953 LEU A N 1
ATOM 7330 C CA . LEU A 1 953 ? 30.031 -3.912 -14.273 1 85.19 953 LEU A CA 1
ATOM 7331 C C . LEU A 1 953 ? 31.312 -3.191 -14.703 1 85.19 953 LEU A C 1
ATOM 7333 O O . LEU A 1 953 ? 32.406 -3.744 -14.594 1 85.19 953 LEU A O 1
ATOM 7337 N N . THR A 1 954 ? 31.125 -1.925 -15.086 1 79.81 954 THR A N 1
ATOM 7338 C CA . THR A 1 954 ? 32.281 -1.164 -15.555 1 79.81 954 THR A CA 1
ATOM 7339 C C . THR A 1 954 ? 33.219 -0.836 -14.406 1 79.81 954 THR A C 1
ATOM 7341 O O . THR A 1 954 ? 34.438 -0.914 -14.555 1 79.81 954 THR A O 1
ATOM 7344 N N . LYS A 1 955 ? 32.688 -0.571 -13.281 1 81.69 955 LYS A N 1
ATOM 7345 C CA . LYS A 1 955 ? 33.5 -0.264 -12.109 1 81.69 955 LYS A CA 1
ATOM 7346 C C . LYS A 1 955 ? 34.25 -1.507 -11.617 1 81.69 955 LYS A C 1
ATOM 7348 O O . LYS A 1 955 ? 35.406 -1.44 -11.266 1 81.69 955 LYS A O 1
ATOM 7353 N N . ALA A 1 956 ? 33.531 -2.621 -11.664 1 82.81 956 ALA A N 1
ATOM 7354 C CA . ALA A 1 956 ? 34.125 -3.863 -11.188 1 82.81 956 ALA A CA 1
ATOM 7355 C C . ALA A 1 956 ? 35.219 -4.355 -12.141 1 82.81 956 ALA A C 1
ATOM 7357 O O . ALA A 1 956 ? 36.25 -4.875 -11.703 1 82.81 956 ALA A O 1
ATOM 7358 N N . THR A 1 957 ? 35.031 -4.164 -13.438 1 80.06 957 THR A N 1
ATOM 7359 C CA . THR A 1 957 ? 36.031 -4.598 -14.414 1 80.06 957 THR A CA 1
ATOM 7360 C C . THR A 1 957 ? 37.281 -3.713 -14.336 1 80.06 957 THR A C 1
ATOM 7362 O O . THR A 1 957 ? 38.406 -4.203 -14.453 1 80.06 957 THR A O 1
ATOM 7365 N N . ALA A 1 958 ? 37 -2.406 -14.078 1 76.12 958 ALA A N 1
ATOM 7366 C CA . ALA A 1 958 ? 38.125 -1.501 -13.938 1 76.12 958 ALA A CA 1
ATOM 7367 C C . ALA A 1 958 ? 38.938 -1.839 -12.688 1 76.12 958 ALA A C 1
ATOM 7369 O O . ALA A 1 958 ? 40.188 -1.821 -12.719 1 76.12 958 ALA A O 1
ATOM 7370 N N . PHE A 1 959 ? 38.281 -2.221 -11.672 1 76.38 959 PHE A N 1
ATOM 7371 C CA . PHE A 1 959 ? 38.938 -2.582 -10.43 1 76.38 959 PHE A CA 1
ATOM 7372 C C . PHE A 1 959 ? 39.719 -3.879 -10.594 1 76.38 959 PHE A C 1
ATOM 7374 O O . PHE A 1 959 ? 40.875 -3.979 -10.148 1 76.38 959 PHE A O 1
ATOM 7381 N N . SER A 1 960 ? 39.094 -4.887 -11.18 1 75.19 960 SER A N 1
ATOM 7382 C CA . SER A 1 960 ? 39.75 -6.176 -11.352 1 75.19 960 SER A CA 1
ATOM 7383 C C . SER A 1 960 ? 40.969 -6.055 -12.266 1 75.19 960 SER A C 1
ATOM 7385 O O . SER A 1 960 ? 42 -6.711 -12.047 1 75.19 960 SER A O 1
ATOM 7387 N N . ARG A 1 961 ? 40.844 -5.184 -13.172 1 71.56 961 ARG A N 1
ATOM 7388 C CA . ARG A 1 961 ? 41.969 -4.973 -14.078 1 71.56 961 ARG A CA 1
ATOM 7389 C C . ARG A 1 961 ? 43.125 -4.297 -13.367 1 71.56 961 ARG A C 1
ATOM 7391 O O . ARG A 1 961 ? 44.281 -4.668 -13.57 1 71.56 961 ARG A O 1
ATOM 7398 N N . GLU A 1 962 ? 42.75 -3.332 -12.539 1 73 962 GLU A N 1
ATOM 7399 C CA . GLU A 1 962 ? 43.781 -2.627 -11.789 1 73 962 GLU A CA 1
ATOM 7400 C C . GLU A 1 962 ? 44.5 -3.559 -10.797 1 73 962 GLU A C 1
ATOM 7402 O O . GLU A 1 962 ? 45.719 -3.502 -10.633 1 73 962 GLU A O 1
ATOM 7407 N N . HIS A 1 963 ? 43.812 -4.426 -10.203 1 71.88 963 HIS A N 1
ATOM 7408 C CA . HIS A 1 963 ? 44.375 -5.332 -9.219 1 71.88 963 HIS A CA 1
ATOM 7409 C C . HIS A 1 963 ? 45.219 -6.422 -9.883 1 71.88 963 HIS A C 1
ATOM 7411 O O . HIS A 1 963 ? 46.219 -6.875 -9.328 1 71.88 963 HIS A O 1
ATOM 7417 N N . LEU A 1 964 ? 44.719 -6.879 -11.016 1 64.75 964 LEU A N 1
ATOM 7418 C CA . LEU A 1 964 ? 45.469 -7.867 -11.766 1 64.75 964 LEU A CA 1
ATOM 7419 C C . LEU A 1 964 ? 46.812 -7.285 -12.234 1 64.75 964 LEU A C 1
ATOM 7421 O O . LEU A 1 964 ? 47.812 -7.973 -12.211 1 64.75 964 LEU A O 1
ATOM 7425 N N . GLN A 1 965 ? 46.75 -6.012 -12.5 1 64.44 965 GLN A N 1
ATOM 7426 C CA . GLN A 1 965 ? 47.969 -5.344 -12.922 1 64.44 965 GLN A CA 1
ATOM 7427 C C . GLN A 1 965 ? 48.938 -5.207 -11.75 1 64.44 965 GLN A C 1
ATOM 7429 O O . GLN A 1 965 ? 50.156 -5.402 -11.914 1 64.44 965 GLN A O 1
ATOM 7434 N N . GLU A 1 966 ? 48.312 -4.965 -10.672 1 66.75 966 GLU A N 1
ATOM 7435 C CA . GLU A 1 966 ? 49.156 -4.836 -9.477 1 66.75 966 GLU A CA 1
ATOM 7436 C C . GLU A 1 966 ? 49.719 -6.184 -9.055 1 66.75 966 GLU A C 1
ATOM 7438 O O . GLU A 1 966 ? 50.875 -6.27 -8.625 1 66.75 966 GLU A O 1
ATOM 7443 N N . ALA A 1 967 ? 48.906 -7.219 -9.148 1 62.62 967 ALA A N 1
ATOM 7444 C CA . ALA A 1 967 ? 49.344 -8.562 -8.766 1 62.62 967 ALA A CA 1
ATOM 7445 C C . ALA A 1 967 ? 50.438 -9.07 -9.703 1 62.62 967 ALA A C 1
ATOM 7447 O O . ALA A 1 967 ? 51.375 -9.742 -9.266 1 62.62 967 ALA A O 1
ATOM 7448 N N . VAL A 1 968 ? 50.281 -8.773 -10.945 1 58.97 968 VAL A N 1
ATOM 7449 C CA . VAL A 1 968 ? 51.281 -9.164 -11.93 1 58.97 968 VAL A CA 1
ATOM 7450 C C . VAL A 1 968 ? 52.594 -8.43 -11.648 1 58.97 968 VAL A C 1
ATOM 7452 O O . VAL A 1 968 ? 53.656 -9.008 -11.758 1 58.97 968 VAL A O 1
ATOM 7455 N N . ARG A 1 969 ? 52.344 -7.254 -11.266 1 55.38 969 ARG A N 1
ATOM 7456 C CA . ARG A 1 969 ? 53.531 -6.43 -10.992 1 55.38 969 ARG A CA 1
ATOM 7457 C C . ARG A 1 969 ? 54.25 -6.918 -9.742 1 55.38 969 ARG A C 1
ATOM 7459 O O . ARG A 1 969 ? 55.469 -7.023 -9.742 1 55.38 969 ARG A O 1
ATOM 7466 N N . ASP A 1 970 ? 53.5 -7.191 -8.734 1 54.97 970 ASP A N 1
ATOM 7467 C CA . ASP A 1 970 ? 54.125 -7.453 -7.445 1 54.97 970 ASP A CA 1
ATOM 7468 C C . ASP A 1 970 ? 54.5 -8.922 -7.312 1 54.97 970 ASP A C 1
ATOM 7470 O O . ASP A 1 970 ? 55.562 -9.242 -6.754 1 54.97 970 ASP A O 1
ATOM 7474 N N . ASN A 1 971 ? 53.469 -9.922 -7.418 1 51.69 971 ASN A N 1
ATOM 7475 C CA . ASN A 1 971 ? 53.75 -11.289 -6.984 1 51.69 971 ASN A CA 1
ATOM 7476 C C . ASN A 1 971 ? 54.094 -12.195 -8.164 1 51.69 971 ASN A C 1
ATOM 7478 O O . ASN A 1 971 ? 54.344 -13.391 -7.988 1 51.69 971 ASN A O 1
ATOM 7482 N N . GLY A 1 972 ? 54.562 -11.852 -9.211 1 44.81 972 GLY A N 1
ATOM 7483 C CA . GLY A 1 972 ? 54.938 -12.75 -10.289 1 44.81 972 GLY A CA 1
ATOM 7484 C C . GLY A 1 972 ? 53.875 -13.805 -10.57 1 44.81 972 GLY A C 1
ATOM 7485 O O . GLY A 1 972 ? 54.188 -14.961 -10.82 1 44.81 972 GLY A O 1
ATOM 7486 N N . LEU A 1 973 ? 52.812 -13.781 -10.188 1 45.47 973 LEU A N 1
ATOM 7487 C CA . LEU A 1 973 ? 51.688 -14.703 -10.125 1 45.47 973 LEU A CA 1
ATOM 7488 C C . LEU A 1 973 ? 51.656 -15.586 -11.367 1 45.47 973 LEU A C 1
ATOM 7490 O O . LEU A 1 973 ? 51.219 -16.75 -11.297 1 45.47 973 LEU A O 1
ATOM 7494 N N . TYR A 1 974 ? 51.812 -15.172 -12.68 1 44.56 974 TYR A N 1
ATOM 7495 C CA . TYR A 1 974 ? 51.531 -16.016 -13.828 1 44.56 974 TYR A CA 1
ATOM 7496 C C . TYR A 1 974 ? 52.75 -16.828 -14.234 1 44.56 974 TYR A C 1
ATOM 7498 O O . TYR A 1 974 ? 53.5 -16.453 -15.156 1 44.56 974 TYR A O 1
ATOM 7506 N N . LYS A 1 975 ? 53.531 -17.203 -13.406 1 43.78 975 LYS A N 1
ATOM 7507 C CA . LYS A 1 975 ? 54.5 -18.125 -14 1 43.78 975 LYS A CA 1
ATOM 7508 C C . LYS A 1 975 ? 53.781 -19.203 -14.82 1 43.78 975 LYS A C 1
ATOM 7510 O O . LYS A 1 975 ? 52.625 -19.531 -14.547 1 43.78 975 LYS A O 1
ATOM 7515 N N . GLU A 1 976 ? 54.344 -19.656 -15.945 1 42.56 976 GLU A N 1
ATOM 7516 C CA . GLU A 1 976 ? 53.938 -20.656 -16.938 1 42.56 976 GLU A CA 1
ATOM 7517 C C . GLU A 1 976 ? 53.125 -21.766 -16.312 1 42.56 976 GLU A C 1
ATOM 7519 O O . GLU A 1 976 ? 52.188 -22.266 -16.922 1 42.56 976 GLU A O 1
ATOM 7524 N N . TYR A 1 977 ? 53.625 -22.422 -15.312 1 40.91 977 TYR A N 1
ATOM 7525 C CA . TYR A 1 977 ? 53.188 -23.703 -14.773 1 40.91 977 TYR A CA 1
ATOM 7526 C C . TYR A 1 977 ? 51.812 -23.562 -14.102 1 40.91 977 TYR A C 1
ATOM 7528 O O . TYR A 1 977 ? 51.094 -24.547 -13.945 1 40.91 977 TYR A O 1
ATOM 7536 N N . GLU A 1 978 ? 51.344 -22.344 -13.602 1 45.31 978 GLU A N 1
ATOM 7537 C CA . GLU A 1 978 ? 50.219 -22.297 -12.68 1 45.31 978 GLU A CA 1
ATOM 7538 C C . GLU A 1 978 ? 48.906 -21.938 -13.398 1 45.31 978 GLU A C 1
ATOM 7540 O O . GLU A 1 978 ? 47.875 -21.781 -12.766 1 45.31 978 GLU A O 1
ATOM 7545 N N . VAL A 1 979 ? 48.969 -21.688 -14.586 1 50.03 979 VAL A N 1
ATOM 7546 C CA . VAL A 1 979 ? 47.75 -21.422 -15.328 1 50.03 979 VAL A CA 1
ATOM 7547 C C . VAL A 1 979 ? 46.844 -22.672 -15.297 1 50.03 979 VAL A C 1
ATOM 7549 O O . VAL A 1 979 ? 45.625 -22.562 -15.312 1 50.03 979 VAL A O 1
ATOM 7552 N N . ASP A 1 980 ? 47.5 -23.875 -15.438 1 52.94 980 ASP A N 1
ATOM 7553 C CA . ASP A 1 980 ? 46.719 -25.109 -15.57 1 52.94 980 ASP A CA 1
ATOM 7554 C C . ASP A 1 980 ? 46.156 -25.547 -14.227 1 52.94 980 ASP A C 1
ATOM 7556 O O . ASP A 1 980 ? 45.594 -26.641 -14.109 1 52.94 980 ASP A O 1
ATOM 7560 N N . ASP A 1 981 ? 46.344 -24.703 -13.172 1 61 981 ASP A N 1
ATOM 7561 C CA . ASP A 1 981 ? 45.969 -25.156 -11.836 1 61 981 ASP A CA 1
ATOM 7562 C C . ASP A 1 981 ? 44.469 -24.922 -11.586 1 61 981 ASP A C 1
ATOM 7564 O O . ASP A 1 981 ? 43.875 -24.047 -12.219 1 61 981 ASP A O 1
ATOM 7568 N N . GLU A 1 982 ? 43.844 -25.891 -11.031 1 73.31 982 GLU A N 1
ATOM 7569 C CA . GLU A 1 982 ? 42.469 -25.859 -10.562 1 73.31 982 GLU A CA 1
ATOM 7570 C C . GLU A 1 982 ? 42.125 -24.5 -9.938 1 73.31 982 GLU A C 1
ATOM 7572 O O . GLU A 1 982 ? 41 -24.031 -10.047 1 73.31 982 GLU A O 1
ATOM 7577 N N . GLY A 1 983 ? 43.156 -23.812 -9.586 1 71.69 983 GLY A N 1
ATOM 7578 C CA . GLY A 1 983 ? 42.906 -22.531 -8.953 1 71.69 983 GLY A CA 1
ATOM 7579 C C . GLY A 1 983 ? 42.531 -21.438 -9.945 1 71.69 983 GLY A C 1
ATOM 7580 O O . GLY A 1 983 ? 41.656 -20.625 -9.68 1 71.69 983 GLY A O 1
ATOM 7581 N N . LEU A 1 984 ? 43.156 -21.453 -11.086 1 74.69 984 LEU A N 1
ATOM 7582 C CA . LEU A 1 984 ? 42.844 -20.438 -12.086 1 74.69 984 LEU A CA 1
ATOM 7583 C C . LEU A 1 984 ? 41.469 -20.656 -12.672 1 74.69 984 LEU A C 1
ATOM 7585 O O . LEU A 1 984 ? 40.75 -19.703 -12.953 1 74.69 984 LEU A O 1
ATOM 7589 N N . ARG A 1 985 ? 41.156 -21.906 -12.906 1 81.38 985 ARG A N 1
ATOM 7590 C CA . ARG A 1 985 ? 39.812 -22.203 -13.43 1 81.38 985 ARG A CA 1
ATOM 7591 C C . ARG A 1 985 ? 38.75 -21.719 -12.469 1 81.38 985 ARG A C 1
ATOM 7593 O O . ARG A 1 985 ? 37.75 -21.125 -12.898 1 81.38 985 ARG A O 1
ATOM 7600 N N . TRP A 1 986 ? 39 -21.922 -11.234 1 85.25 986 TRP A N 1
ATOM 7601 C CA . TRP A 1 986 ? 38 -21.516 -10.234 1 85.25 986 TRP A CA 1
ATOM 7602 C C . TRP A 1 986 ? 37.969 -20 -10.094 1 85.25 986 TRP A C 1
ATOM 7604 O O . TRP A 1 986 ? 36.906 -19.422 -9.852 1 85.25 986 TRP A O 1
ATOM 7614 N N . TYR A 1 987 ? 39.156 -19.359 -10.281 1 80.62 987 TYR A N 1
ATOM 7615 C CA . TYR A 1 987 ? 39.188 -17.906 -10.281 1 80.62 987 TYR A CA 1
ATOM 7616 C C . TYR A 1 987 ? 38.312 -17.344 -11.414 1 80.62 987 TYR A C 1
ATOM 7618 O O . TYR A 1 987 ? 37.531 -16.422 -11.211 1 80.62 987 TYR A O 1
ATOM 7626 N N . VAL A 1 988 ? 38.406 -17.953 -12.57 1 82.31 988 VAL A N 1
ATOM 7627 C CA . VAL A 1 988 ? 37.688 -17.453 -13.734 1 82.31 988 VAL A CA 1
ATOM 7628 C C . VAL A 1 988 ? 36.188 -17.656 -13.539 1 82.31 988 VAL A C 1
ATOM 7630 O O . VAL A 1 988 ? 35.375 -16.828 -13.953 1 82.31 988 VAL A O 1
ATOM 7633 N N . VAL A 1 989 ? 35.844 -18.719 -12.922 1 87.19 989 VAL A N 1
ATOM 7634 C CA . VAL A 1 989 ? 34.438 -19 -12.703 1 87.19 989 VAL A CA 1
ATOM 7635 C C . VAL A 1 989 ? 33.844 -17.984 -11.711 1 87.19 989 VAL A C 1
ATOM 7637 O O . VAL A 1 989 ? 32.75 -17.469 -11.914 1 87.19 989 VAL A O 1
ATOM 7640 N N . ILE A 1 990 ? 34.562 -17.672 -10.656 1 88.06 990 ILE A N 1
ATOM 7641 C CA . ILE A 1 990 ? 34.094 -16.734 -9.648 1 88.06 990 ILE A CA 1
ATOM 7642 C C . ILE A 1 990 ? 34 -15.336 -10.266 1 88.06 990 ILE A C 1
ATOM 7644 O O . ILE A 1 990 ? 33.031 -14.602 -10.031 1 88.06 990 ILE A O 1
ATOM 7648 N N . LEU A 1 991 ? 34.969 -14.992 -11.062 1 86.19 991 LEU A N 1
ATOM 7649 C CA . LEU A 1 991 ? 34.969 -13.688 -11.711 1 86.19 991 LEU A CA 1
ATOM 7650 C C . LEU A 1 991 ? 33.781 -13.578 -12.68 1 86.19 991 LEU A C 1
ATOM 7652 O O . LEU A 1 991 ? 33.094 -12.562 -12.719 1 86.19 991 LEU A O 1
ATOM 7656 N N . ASN A 1 992 ? 33.594 -14.609 -13.406 1 86.56 992 ASN A N 1
ATOM 7657 C CA . ASN A 1 992 ? 32.469 -14.594 -14.352 1 86.56 992 ASN A CA 1
ATOM 7658 C C . ASN A 1 992 ? 31.141 -14.523 -13.633 1 86.56 992 ASN A C 1
ATOM 7660 O O . ASN A 1 992 ? 30.234 -13.82 -14.078 1 86.56 992 ASN A O 1
ATOM 7664 N N . ALA A 1 993 ? 31 -15.312 -12.594 1 90.81 993 ALA A N 1
ATOM 7665 C CA . ALA A 1 993 ? 29.75 -15.289 -11.828 1 90.81 993 ALA A CA 1
ATOM 7666 C C . ALA A 1 993 ? 29.484 -13.906 -11.242 1 90.81 993 ALA A C 1
ATOM 7668 O O . ALA A 1 993 ? 28.359 -13.414 -11.258 1 90.81 993 ALA A O 1
ATOM 7669 N N . PHE A 1 994 ? 30.578 -13.32 -10.797 1 91.38 994 PHE A N 1
ATOM 7670 C CA . PHE A 1 994 ? 30.453 -11.992 -10.219 1 91.38 994 PHE A CA 1
ATOM 7671 C C . PHE A 1 994 ? 30.078 -10.969 -11.289 1 91.38 994 PHE A C 1
ATOM 7673 O O . PHE A 1 994 ? 29.188 -10.156 -11.094 1 91.38 994 PHE A O 1
ATOM 7680 N N . LEU A 1 995 ? 30.688 -11.008 -12.398 1 88.5 995 LEU A N 1
ATOM 7681 C CA . LEU A 1 995 ? 30.406 -10.07 -13.477 1 88.5 995 LEU A CA 1
ATOM 7682 C C . LEU A 1 995 ? 29 -10.305 -14.047 1 88.5 995 LEU A C 1
ATOM 7684 O O . LEU A 1 995 ? 28.328 -9.352 -14.445 1 88.5 995 LEU A O 1
ATOM 7688 N N . GLN A 1 996 ? 28.625 -11.523 -14.062 1 89.81 996 GLN A N 1
ATOM 7689 C CA . GLN A 1 996 ? 27.281 -11.82 -14.531 1 89.81 996 GLN A CA 1
ATOM 7690 C C . GLN A 1 996 ? 26.219 -11.266 -13.562 1 89.81 996 GLN A C 1
ATOM 7692 O O . GLN A 1 996 ? 25.172 -10.805 -13.992 1 89.81 996 GLN A O 1
ATOM 7697 N N . MET A 1 997 ? 26.5 -11.43 -12.305 1 93.69 997 MET A N 1
ATOM 7698 C CA . MET A 1 997 ? 25.594 -10.875 -11.305 1 93.69 997 MET A CA 1
ATOM 7699 C C . MET A 1 997 ? 25.453 -9.367 -11.492 1 93.69 997 MET A C 1
ATOM 7701 O O . MET A 1 997 ? 24.344 -8.836 -11.492 1 93.69 997 MET A O 1
ATOM 7705 N N . LEU A 1 998 ? 26.562 -8.688 -11.742 1 93.31 998 LEU A N 1
ATOM 7706 C CA . LEU A 1 998 ? 26.547 -7.238 -11.891 1 93.31 998 LEU A CA 1
ATOM 7707 C C . LEU A 1 998 ? 25.906 -6.832 -13.211 1 93.31 998 LEU A C 1
ATOM 7709 O O . LEU A 1 998 ? 25.188 -5.832 -13.281 1 93.31 998 LEU A O 1
ATOM 7713 N N . ALA A 1 999 ? 26.125 -7.594 -14.266 1 89.94 999 ALA A N 1
ATOM 7714 C CA . ALA A 1 999 ? 25.5 -7.316 -15.547 1 89.94 999 ALA A CA 1
ATOM 7715 C C . ALA A 1 999 ? 23.984 -7.473 -15.461 1 89.94 999 ALA A C 1
ATOM 7717 O O . ALA A 1 999 ? 23.234 -6.688 -16.047 1 89.94 999 ALA A O 1
ATOM 7718 N N . GLY A 1 1000 ? 23.641 -8.523 -14.781 1 91.94 1000 GLY A N 1
ATOM 7719 C CA . GLY A 1 1000 ? 22.203 -8.711 -14.57 1 91.94 1000 GLY A CA 1
ATOM 7720 C C . GLY A 1 1000 ? 21.578 -7.59 -13.766 1 91.94 1000 GLY A C 1
ATOM 7721 O O . GLY A 1 1000 ? 20.469 -7.156 -14.07 1 91.94 1000 GLY A O 1
ATOM 7722 N N . LEU A 1 1001 ? 22.266 -7.121 -12.781 1 94.56 1001 LEU A N 1
ATOM 7723 C CA . LEU A 1 1001 ? 21.766 -6.035 -11.945 1 94.56 1001 LEU A CA 1
ATOM 7724 C C . LEU A 1 1001 ? 21.688 -4.734 -12.734 1 94.56 1001 LEU A C 1
ATOM 7726 O O . LEU A 1 1001 ? 20.719 -3.984 -12.602 1 94.56 1001 LEU A O 1
ATOM 7730 N N . ASP A 1 1002 ? 22.641 -4.434 -13.539 1 92.5 1002 ASP A N 1
ATOM 7731 C CA . ASP A 1 1002 ? 22.641 -3.225 -14.359 1 92.5 1002 ASP A CA 1
ATOM 7732 C C . ASP A 1 1002 ? 21.484 -3.254 -15.367 1 92.5 1002 ASP A C 1
ATOM 7734 O O . ASP A 1 1002 ? 20.812 -2.24 -15.586 1 92.5 1002 ASP A O 1
ATOM 7738 N N . GLU A 1 1003 ? 21.328 -4.395 -15.945 1 91.62 1003 GLU A N 1
ATOM 7739 C CA . GLU A 1 1003 ? 20.203 -4.52 -16.875 1 91.62 1003 GLU A CA 1
ATOM 7740 C C . GLU A 1 1003 ? 18.875 -4.355 -16.141 1 91.62 1003 GLU A C 1
ATOM 7742 O O . GLU A 1 1003 ? 17.922 -3.791 -16.703 1 91.62 1003 GLU A O 1
ATOM 7747 N N . LEU A 1 1004 ? 18.844 -4.887 -14.984 1 94.5 1004 LEU A N 1
ATOM 7748 C CA . LEU A 1 1004 ? 17.641 -4.746 -14.18 1 94.5 1004 LEU A CA 1
ATOM 7749 C C . LEU A 1 1004 ? 17.328 -3.277 -13.906 1 94.5 1004 LEU A C 1
ATOM 7751 O O . LEU A 1 1004 ? 16.172 -2.859 -13.961 1 94.5 1004 LEU A O 1
ATOM 7755 N N . VAL A 1 1005 ? 18.312 -2.43 -13.617 1 93.88 1005 VAL A N 1
ATOM 7756 C CA . VAL A 1 1005 ? 18.125 -1.004 -13.367 1 93.88 1005 VAL A CA 1
ATOM 7757 C C . VAL A 1 1005 ? 17.594 -0.324 -14.633 1 93.88 1005 VAL A C 1
ATOM 7759 O O . VAL A 1 1005 ? 16.703 0.519 -14.57 1 93.88 1005 VAL A O 1
ATOM 7762 N N . LEU A 1 1006 ? 18.047 -0.708 -15.789 1 91.19 1006 LEU A N 1
ATOM 7763 C CA . LEU A 1 1006 ? 17.625 -0.106 -17.047 1 91.19 1006 LEU A CA 1
ATOM 7764 C C . LEU A 1 1006 ? 16.172 -0.475 -17.375 1 91.19 1006 LEU A C 1
ATOM 7766 O O . LEU A 1 1006 ? 15.398 0.37 -17.828 1 91.19 1006 LEU A O 1
ATOM 7770 N N . VAL A 1 1007 ? 15.906 -1.736 -17.141 1 92.25 1007 VAL A N 1
ATOM 7771 C CA . VAL A 1 1007 ? 14.539 -2.188 -17.406 1 92.25 1007 VAL A CA 1
ATOM 7772 C C . VAL A 1 1007 ? 13.57 -1.456 -16.484 1 92.25 1007 VAL A C 1
ATOM 7774 O O . VAL A 1 1007 ? 12.484 -1.055 -16.906 1 92.25 1007 VAL A O 1
ATOM 7777 N N . LEU A 1 1008 ? 13.938 -1.253 -15.25 1 92.56 1008 LEU A N 1
ATOM 7778 C CA . LEU A 1 1008 ? 13.078 -0.56 -14.305 1 92.56 1008 LEU A CA 1
ATOM 7779 C C . LEU A 1 1008 ? 12.969 0.923 -14.648 1 92.56 1008 LEU A C 1
ATOM 7781 O O . LEU A 1 1008 ? 11.906 1.523 -14.5 1 92.56 1008 LEU A O 1
ATOM 7785 N N . LYS A 1 1009 ? 14.07 1.561 -15.07 1 90.12 1009 LYS A N 1
ATOM 7786 C CA . LYS A 1 1009 ? 14.023 2.963 -15.469 1 90.12 1009 LYS A CA 1
ATOM 7787 C C . LYS A 1 1009 ? 13.086 3.166 -16.656 1 90.12 1009 LYS A C 1
ATOM 7789 O O . LYS A 1 1009 ? 12.391 4.18 -16.75 1 90.12 1009 LYS A O 1
ATOM 7794 N N . ARG A 1 1010 ? 13.039 2.227 -17.516 1 87.19 1010 ARG A N 1
ATOM 7795 C CA . ARG A 1 1010 ? 12.141 2.314 -18.656 1 87.19 1010 ARG A CA 1
ATOM 7796 C C . ARG A 1 1010 ? 10.68 2.191 -18.219 1 87.19 1010 ARG A C 1
ATOM 7798 O O . ARG A 1 1010 ? 9.797 2.811 -18.812 1 87.19 1010 ARG A O 1
ATOM 7805 N N . ALA A 1 1011 ? 10.508 1.429 -17.203 1 88.62 1011 ALA A N 1
ATOM 7806 C CA . ALA A 1 1011 ? 9.141 1.184 -16.734 1 88.62 1011 ALA A CA 1
ATOM 7807 C C . ALA A 1 1011 ? 8.648 2.33 -15.867 1 88.62 1011 ALA A C 1
ATOM 7809 O O . ALA A 1 1011 ? 7.559 2.861 -16.078 1 88.62 1011 ALA A O 1
ATOM 7810 N N . VAL A 1 1012 ? 9.375 2.768 -14.828 1 87.56 1012 VAL A N 1
ATOM 7811 C CA . VAL A 1 1012 ? 8.914 3.736 -13.836 1 87.56 1012 VAL A CA 1
ATOM 7812 C C . VAL A 1 1012 ? 9.32 5.145 -14.266 1 87.56 1012 VAL A C 1
ATOM 7814 O O . VAL A 1 1012 ? 8.766 6.133 -13.781 1 87.56 1012 VAL A O 1
ATOM 7817 N N . GLY A 1 1013 ? 10.195 5.312 -15.188 1 84.56 1013 GLY A N 1
ATOM 7818 C CA . GLY A 1 1013 ? 10.695 6.621 -15.578 1 84.56 1013 GLY A CA 1
ATOM 7819 C C . GLY A 1 1013 ? 11.859 7.094 -14.734 1 84.56 1013 GLY A C 1
ATOM 7820 O O . GLY A 1 1013 ? 12.344 6.363 -13.859 1 84.56 1013 GLY A O 1
ATOM 7821 N N . GLU A 1 1014 ? 12.414 8.234 -15.07 1 86.56 1014 GLU A N 1
ATOM 7822 C CA . GLU A 1 1014 ? 13.539 8.836 -14.367 1 86.56 1014 GLU A CA 1
ATOM 7823 C C . GLU A 1 1014 ? 13.18 10.227 -13.844 1 86.56 1014 GLU A C 1
ATOM 7825 O O . GLU A 1 1014 ? 12.43 10.961 -14.484 1 86.56 1014 GLU A O 1
ATOM 7830 N N . SER A 1 1015 ? 13.531 10.328 -12.5 1 83.25 1015 SER A N 1
ATOM 7831 C CA . SER A 1 1015 ? 13.359 11.656 -11.922 1 83.25 1015 SER A CA 1
ATOM 7832 C C . SER A 1 1015 ? 14.703 12.281 -11.562 1 83.25 1015 SER A C 1
ATOM 7834 O O . SER A 1 1015 ? 15.727 11.602 -11.547 1 83.25 1015 SER A O 1
ATOM 7836 N N . SER A 1 1016 ? 14.805 13.547 -11.445 1 81.31 1016 SER A N 1
ATOM 7837 C CA . SER A 1 1016 ? 15.984 14.281 -11.016 1 81.31 1016 SER A CA 1
ATOM 7838 C C . SER A 1 1016 ? 17.109 14.164 -12.039 1 81.31 1016 SER A C 1
ATOM 7840 O O . SER A 1 1016 ? 18.219 13.75 -11.711 1 81.31 1016 SER A O 1
ATOM 7842 N N . ASN A 1 1017 ? 16.859 14.539 -13.25 1 76.5 1017 ASN A N 1
ATOM 7843 C CA . ASN A 1 1017 ? 17.828 14.484 -14.336 1 76.5 1017 ASN A CA 1
ATOM 7844 C C . ASN A 1 1017 ? 18.906 15.562 -14.172 1 76.5 1017 ASN A C 1
ATOM 7846 O O . ASN A 1 1017 ? 18.594 16.703 -13.828 1 76.5 1017 ASN A O 1
ATOM 7850 N N . ILE A 1 1018 ? 20.125 15.141 -14.156 1 76.81 1018 ILE A N 1
ATOM 7851 C CA . ILE A 1 1018 ? 21.25 16.062 -14.109 1 76.81 1018 ILE A CA 1
ATOM 7852 C C . ILE A 1 1018 ? 21.797 16.281 -15.523 1 76.81 1018 ILE A C 1
ATOM 7854 O O . ILE A 1 1018 ? 22.312 15.352 -16.141 1 76.81 1018 ILE A O 1
ATOM 7858 N N . SER A 1 1019 ? 21.656 17.391 -16.109 1 69.12 1019 SER A N 1
ATOM 7859 C CA . SER A 1 1019 ? 22 17.688 -17.5 1 69.12 1019 SER A CA 1
ATOM 7860 C C . SER A 1 1019 ? 23.5 17.578 -17.75 1 69.12 1019 SER A C 1
ATOM 7862 O O . SER A 1 1019 ? 23.922 17.234 -18.844 1 69.12 1019 SER A O 1
ATOM 7864 N N . ILE A 1 1020 ? 24.359 17.766 -16.859 1 59.34 1020 ILE A N 1
ATOM 7865 C CA . ILE A 1 1020 ? 25.812 17.828 -17.078 1 59.34 1020 ILE A CA 1
ATOM 7866 C C . ILE A 1 1020 ? 26.344 16.422 -17.359 1 59.34 1020 ILE A C 1
ATOM 7868 O O . ILE A 1 1020 ? 27.281 16.25 -18.125 1 59.34 1020 ILE A O 1
ATOM 7872 N N . PHE A 1 1021 ? 25.656 15.477 -16.891 1 56.59 1021 PHE A N 1
ATOM 7873 C CA . PHE A 1 1021 ? 26.172 14.117 -17.031 1 56.59 1021 PHE A CA 1
ATOM 7874 C C . PHE A 1 1021 ? 25.516 13.414 -18.203 1 56.59 1021 PHE A C 1
ATOM 7876 O O . PHE A 1 1021 ? 25.922 12.305 -18.578 1 56.59 1021 PHE A O 1
ATOM 7883 N N . GLU A 1 1022 ? 24.547 14.039 -18.766 1 56.41 1022 GLU A N 1
ATOM 7884 C CA . GLU A 1 1022 ? 23.812 13.359 -19.828 1 56.41 1022 GLU A CA 1
ATOM 7885 C C . GLU A 1 1022 ? 24.344 13.773 -21.203 1 56.41 1022 GLU A C 1
ATOM 7887 O O . GLU A 1 1022 ? 23.922 13.227 -22.219 1 56.41 1022 GLU A O 1
ATOM 7892 N N . VAL A 1 1023 ? 25.344 14.758 -21.25 1 49.59 1023 VAL A N 1
ATOM 7893 C CA . VAL A 1 1023 ? 25.953 15.078 -22.531 1 49.59 1023 VAL A CA 1
ATOM 7894 C C . VAL A 1 1023 ? 27.25 14.281 -22.719 1 49.59 1023 VAL A C 1
ATOM 7896 O O . VAL A 1 1023 ? 28.016 14.125 -21.766 1 49.59 1023 VAL A O 1
ATOM 7899 N N . MET B 1 1 ? 94.5 36.062 71 1 18.61 1 MET B N 1
ATOM 7900 C CA . MET B 1 1 ? 93.312 36.906 71.438 1 18.61 1 MET B CA 1
ATOM 7901 C C . MET B 1 1 ? 92.25 36.812 70.375 1 18.61 1 MET B C 1
ATOM 7903 O O . MET B 1 1 ? 91.062 36.594 70.75 1 18.61 1 MET B O 1
ATOM 7907 N N . SER B 1 2 ? 92.25 37.75 69.375 1 20.53 2 SER B N 1
ATOM 7908 C CA . SER B 1 2 ? 91.062 38.406 68.812 1 20.53 2 SER B CA 1
ATOM 7909 C C . SER B 1 2 ? 90.312 37.438 67.875 1 20.53 2 SER B C 1
ATOM 7911 O O . SER B 1 2 ? 90.875 36.594 67.25 1 20.53 2 SER B O 1
ATOM 7913 N N . ASP B 1 3 ? 88.938 37.375 68 1 19.64 3 ASP B N 1
ATOM 7914 C CA . ASP B 1 3 ? 87.625 36.781 67.938 1 19.64 3 ASP B CA 1
ATOM 7915 C C . ASP B 1 3 ? 87.125 36.719 66.5 1 19.64 3 ASP B C 1
ATOM 7917 O O . ASP B 1 3 ? 87.125 37.719 65.812 1 19.64 3 ASP B O 1
ATOM 7921 N N . SER B 1 4 ? 87.125 35.656 65.812 1 21.03 4 SER B N 1
ATOM 7922 C CA . SER B 1 4 ? 87 34.938 64.562 1 21.03 4 SER B CA 1
ATOM 7923 C C . SER B 1 4 ? 85.625 35.062 63.969 1 21.03 4 SER B C 1
ATOM 7925 O O . SER B 1 4 ? 85.25 34.344 63.031 1 21.03 4 SER B O 1
ATOM 7927 N N . SER B 1 5 ? 84.75 35.938 64.625 1 21.97 5 SER B N 1
ATOM 7928 C CA . SER B 1 5 ? 83.312 35.594 64.562 1 21.97 5 SER B CA 1
ATOM 7929 C C . SER B 1 5 ? 82.75 35.812 63.125 1 21.97 5 SER B C 1
ATOM 7931 O O . SER B 1 5 ? 82.812 36.906 62.562 1 21.97 5 SER B O 1
ATOM 7933 N N . ARG B 1 6 ? 82.938 34.844 62.25 1 25.16 6 ARG B N 1
ATOM 7934 C CA . ARG B 1 6 ? 82.75 34.562 60.844 1 25.16 6 ARG B CA 1
ATOM 7935 C C . ARG B 1 6 ? 81.25 34.781 60.438 1 25.16 6 ARG B C 1
ATOM 7937 O O . ARG B 1 6 ? 80.375 34.25 61.094 1 25.16 6 ARG B O 1
ATOM 7944 N N . ALA B 1 7 ? 80.938 35.719 59.594 1 22.77 7 ALA B N 1
ATOM 7945 C CA . ALA B 1 7 ? 79.875 36.594 59.125 1 22.77 7 ALA B CA 1
ATOM 7946 C C . ALA B 1 7 ? 78.75 35.781 58.469 1 22.77 7 ALA B C 1
ATOM 7948 O O . ALA B 1 7 ? 79 34.938 57.594 1 22.77 7 ALA B O 1
ATOM 7949 N N . ALA B 1 8 ? 77.688 35.469 59.219 1 23.91 8 ALA B N 1
ATOM 7950 C CA . ALA B 1 8 ? 76.375 34.75 59.125 1 23.91 8 ALA B CA 1
ATOM 7951 C C . ALA B 1 8 ? 75.562 35.25 57.906 1 23.91 8 ALA B C 1
ATOM 7953 O O . ALA B 1 8 ? 75.188 36.406 57.844 1 23.91 8 ALA B O 1
ATOM 7954 N N . VAL B 1 9 ? 76.062 35.219 56.75 1 26.11 9 VAL B N 1
ATOM 7955 C CA . VAL B 1 9 ? 75.375 35.906 55.688 1 26.11 9 VAL B CA 1
ATOM 7956 C C . VAL B 1 9 ? 73.938 35.469 55.656 1 26.11 9 VAL B C 1
ATOM 7958 O O . VAL B 1 9 ? 73.625 34.281 55.656 1 26.11 9 VAL B O 1
ATOM 7961 N N . PRO B 1 10 ? 73 36.188 56.312 1 22.89 10 PRO B N 1
ATOM 7962 C CA . PRO B 1 10 ? 71.562 35.906 56.562 1 22.89 10 PRO B CA 1
ATOM 7963 C C . PRO B 1 10 ? 70.875 35.375 55.344 1 22.89 10 PRO B C 1
ATOM 7965 O O . PRO B 1 10 ? 71.188 35.75 54.219 1 22.89 10 PRO B O 1
ATOM 7968 N N . ASN B 1 11 ? 70.438 34.094 55.344 1 22.86 11 ASN B N 1
ATOM 7969 C CA . ASN B 1 11 ? 69.625 33.219 54.5 1 22.86 11 ASN B CA 1
ATOM 7970 C C . ASN B 1 11 ? 68.312 33.906 54.094 1 22.86 11 ASN B C 1
ATOM 7972 O O . ASN B 1 11 ? 67.438 34.188 54.969 1 22.86 11 ASN B O 1
ATOM 7976 N N . GLY B 1 12 ? 68.312 35.094 53.438 1 21.31 12 GLY B N 1
ATOM 7977 C CA . GLY B 1 12 ? 67.125 35.844 53.125 1 21.31 12 GLY B CA 1
ATOM 7978 C C . GLY B 1 12 ? 66 34.969 52.562 1 21.31 12 GLY B C 1
ATOM 7979 O O . GLY B 1 12 ? 66.125 34.406 51.5 1 21.31 12 GLY B O 1
ATOM 7980 N N . ASP B 1 13 ? 65.312 34.156 53.406 1 22.95 13 ASP B N 1
ATOM 7981 C CA . ASP B 1 13 ? 64.125 33.344 53.25 1 22.95 13 ASP B CA 1
ATOM 7982 C C . ASP B 1 13 ? 63 34.125 52.562 1 22.95 13 ASP B C 1
ATOM 7984 O O . ASP B 1 13 ? 62.062 34.562 53.219 1 22.95 13 ASP B O 1
ATOM 7988 N N . GLU B 1 14 ? 63.281 35.094 51.75 1 23.3 14 GLU B N 1
ATOM 7989 C CA . GLU B 1 14 ? 62.094 35.812 51.312 1 23.3 14 GLU B CA 1
ATOM 7990 C C . GLU B 1 14 ? 61.031 34.875 50.781 1 23.3 14 GLU B C 1
ATOM 7992 O O . GLU B 1 14 ? 61.312 34.094 49.844 1 23.3 14 GLU B O 1
ATOM 7997 N N . SER B 1 15 ? 60.156 34.406 51.625 1 24.41 15 SER B N 1
ATOM 7998 C CA . SER B 1 15 ? 58.938 33.625 51.406 1 24.41 15 SER B CA 1
ATOM 7999 C C . SER B 1 15 ? 58.156 34.188 50.219 1 24.41 15 SER B C 1
ATOM 8001 O O . SER B 1 15 ? 57.75 35.375 50.25 1 24.41 15 SER B O 1
ATOM 8003 N N . ARG B 1 16 ? 58.594 33.938 49.094 1 26.81 16 ARG B N 1
ATOM 8004 C CA . ARG B 1 16 ? 57.938 34.312 47.844 1 26.81 16 ARG B CA 1
ATOM 8005 C C . ARG B 1 16 ? 56.438 34.062 47.938 1 26.81 16 ARG B C 1
ATOM 8007 O O . ARG B 1 16 ? 56 32.906 48.031 1 26.81 16 ARG B O 1
ATOM 8014 N N . ALA B 1 17 ? 55.719 34.906 48.656 1 27.86 17 ALA B N 1
ATOM 8015 C CA . ALA B 1 17 ? 54.281 35 48.656 1 27.86 17 ALA B CA 1
ATOM 8016 C C . ALA B 1 17 ? 53.688 34.594 47.281 1 27.86 17 ALA B C 1
ATOM 8018 O O . ALA B 1 17 ? 54.094 35.156 46.25 1 27.86 17 ALA B O 1
ATOM 8019 N N . GLU B 1 18 ? 53.406 33.375 47.219 1 25.53 18 GLU B N 1
ATOM 8020 C CA . GLU B 1 18 ? 52.719 32.719 46.125 1 25.53 18 GLU B CA 1
ATOM 8021 C C . GLU B 1 18 ? 51.625 33.594 45.531 1 25.53 18 GLU B C 1
ATOM 8023 O O . GLU B 1 18 ? 50.75 34.094 46.25 1 25.53 18 GLU B O 1
ATOM 8028 N N . LYS B 1 19 ? 52.062 34.469 44.594 1 29.88 19 LYS B N 1
ATOM 8029 C CA . LYS B 1 19 ? 51.094 35.25 43.844 1 29.88 19 LYS B CA 1
ATOM 8030 C C . LYS B 1 19 ? 49.812 34.438 43.594 1 29.88 19 LYS B C 1
ATOM 8032 O O . LYS B 1 19 ? 49.875 33.281 43.188 1 29.88 19 LYS B O 1
ATOM 8037 N N . PRO B 1 20 ? 48.875 34.719 44.562 1 27.19 20 PRO B N 1
ATOM 8038 C CA . PRO B 1 20 ? 47.625 34 44.375 1 27.19 20 PRO B CA 1
ATOM 8039 C C . PRO B 1 20 ? 47.312 33.75 42.906 1 27.19 20 PRO B C 1
ATOM 8041 O O . PRO B 1 20 ? 47.562 34.625 42.062 1 27.19 20 PRO B O 1
ATOM 8044 N N . GLN B 1 21 ? 47.719 32.562 42.5 1 26.91 21 GLN B N 1
ATOM 8045 C CA . GLN B 1 21 ? 47.219 32.125 41.188 1 26.91 21 GLN B CA 1
ATOM 8046 C C . GLN B 1 21 ? 45.812 32.656 40.938 1 26.91 21 GLN B C 1
ATOM 8048 O O . GLN B 1 21 ? 44.906 32.406 41.719 1 26.91 21 GLN B O 1
ATOM 8053 N N . ILE B 1 22 ? 45.812 33.969 40.5 1 27.3 22 ILE B N 1
ATOM 8054 C CA . ILE B 1 22 ? 44.562 34.469 39.938 1 27.3 22 ILE B CA 1
ATOM 8055 C C . ILE B 1 22 ? 43.844 33.344 39.25 1 27.3 22 ILE B C 1
ATOM 8057 O O . ILE B 1 22 ? 44.312 32.812 38.219 1 27.3 22 ILE B O 1
ATOM 8061 N N . ASN B 1 23 ? 43.5 32.312 40.031 1 27.23 23 ASN B N 1
ATOM 8062 C CA . ASN B 1 23 ? 42.469 31.453 39.469 1 27.23 23 ASN B CA 1
ATOM 8063 C C . ASN B 1 23 ? 41.531 32.219 38.562 1 27.23 23 ASN B C 1
ATOM 8065 O O . ASN B 1 23 ? 40.875 33.156 39 1 27.23 23 ASN B O 1
ATOM 8069 N N . ALA B 1 24 ? 42 32.531 37.406 1 32.56 24 ALA B N 1
ATOM 8070 C CA . ALA B 1 24 ? 41.125 32.969 36.344 1 32.56 24 ALA B CA 1
ATOM 8071 C C . ALA B 1 24 ? 39.688 32.406 36.531 1 32.56 24 ALA B C 1
ATOM 8073 O O . ALA B 1 24 ? 39.438 31.25 36.25 1 32.56 24 ALA B O 1
ATOM 8074 N N . LEU B 1 25 ? 39.188 32.594 37.781 1 30.67 25 LEU B N 1
ATOM 8075 C CA . LEU B 1 25 ? 37.75 32.406 37.938 1 30.67 25 LEU B CA 1
ATOM 8076 C C . LEU B 1 25 ? 37.031 32.75 36.656 1 30.67 25 LEU B C 1
ATOM 8078 O O . LEU B 1 25 ? 37.156 33.844 36.125 1 30.67 25 LEU B O 1
ATOM 8082 N N . GLU B 1 26 ? 37.062 31.766 35.812 1 35.16 26 GLU B N 1
ATOM 8083 C CA . GLU B 1 26 ? 36.062 31.828 34.719 1 35.16 26 GLU B CA 1
ATOM 8084 C C . GLU B 1 26 ? 34.844 32.656 35.125 1 35.16 26 GLU B C 1
ATOM 8086 O O . GLU B 1 26 ? 34.125 32.281 36.062 1 35.16 26 GLU B O 1
ATOM 8091 N N . VAL B 1 27 ? 35.031 33.938 35.375 1 35.41 27 VAL B N 1
ATOM 8092 C CA . VAL B 1 27 ? 33.938 34.875 35.531 1 35.41 27 VAL B CA 1
ATOM 8093 C C . VAL B 1 27 ? 32.688 34.375 34.812 1 35.41 27 VAL B C 1
ATOM 8095 O O . VAL B 1 27 ? 32.656 34.312 33.562 1 35.41 27 VAL B O 1
ATOM 8098 N N . THR B 1 28 ? 32.219 33.188 35.156 1 41.06 28 THR B N 1
ATOM 8099 C CA . THR B 1 28 ? 30.844 32.906 34.75 1 41.06 28 THR B CA 1
ATOM 8100 C C . THR B 1 28 ? 29.984 34.156 34.812 1 41.06 28 THR B C 1
ATOM 8102 O O . THR B 1 28 ? 29.828 34.75 35.875 1 41.06 28 THR B O 1
ATOM 8105 N N . PRO B 1 29 ? 30.078 35.062 33.875 1 43.22 29 PRO B N 1
ATOM 8106 C CA . PRO B 1 29 ? 29.266 36.25 34 1 43.22 29 PRO B CA 1
ATOM 8107 C C . PRO B 1 29 ? 27.938 36.031 34.719 1 43.22 29 PRO B C 1
ATOM 8109 O O . PRO B 1 29 ? 27.344 34.938 34.562 1 43.22 29 PRO B O 1
ATOM 8112 N N . GLU B 1 30 ? 27.797 36.375 35.938 1 40.22 30 GLU B N 1
ATOM 8113 C CA . GLU B 1 30 ? 26.625 36.375 36.812 1 40.22 30 GLU B CA 1
ATOM 8114 C C . GLU B 1 30 ? 25.344 36.188 36 1 40.22 30 GLU B C 1
ATOM 8116 O O . GLU B 1 30 ? 24.531 35.312 36.312 1 40.22 30 GLU B O 1
ATOM 8121 N N . THR B 1 31 ? 24.547 37.406 35.594 1 43.91 31 THR B N 1
ATOM 8122 C CA . THR B 1 31 ? 23.141 37.625 35.281 1 43.91 31 THR B CA 1
ATOM 8123 C C . THR B 1 31 ? 22.797 37.062 33.906 1 43.91 31 THR B C 1
ATOM 8125 O O . THR B 1 31 ? 22.781 37.75 32.906 1 43.91 31 THR B O 1
ATOM 8128 N N . LEU B 1 32 ? 23.312 36.094 33.406 1 56.53 32 LEU B N 1
ATOM 8129 C CA . LEU B 1 32 ? 22.969 35.688 32.062 1 56.53 32 LEU B CA 1
ATOM 8130 C C . LEU B 1 32 ? 21.469 35.438 31.938 1 56.53 32 LEU B C 1
ATOM 8132 O O . LEU B 1 32 ? 20.969 34.375 32.344 1 56.53 32 LEU B O 1
ATOM 8136 N N . GLN B 1 33 ? 20.672 36.438 32.062 1 63.53 33 GLN B N 1
ATOM 8137 C CA . GLN B 1 33 ? 19.203 36.438 31.984 1 63.53 33 GLN B CA 1
ATOM 8138 C C . GLN B 1 33 ? 18.719 36.094 30.578 1 63.53 33 GLN B C 1
ATOM 8140 O O . GLN B 1 33 ? 17.547 36.312 30.25 1 63.53 33 GLN B O 1
ATOM 8145 N N . ASN B 1 34 ? 19.672 35.531 29.781 1 77.31 34 ASN B N 1
ATOM 8146 C CA . ASN B 1 34 ? 19.156 35.219 28.438 1 77.31 34 ASN B CA 1
ATOM 8147 C C . ASN B 1 34 ? 18.609 33.812 28.375 1 77.31 34 ASN B C 1
ATOM 8149 O O . ASN B 1 34 ? 19.281 32.844 28.766 1 77.31 34 ASN B O 1
ATOM 8153 N N . PRO B 1 35 ? 17.391 33.625 27.953 1 78.94 35 PRO B N 1
ATOM 8154 C CA . PRO B 1 35 ? 16.688 32.344 27.984 1 78.94 35 PRO B CA 1
ATOM 8155 C C . PRO B 1 35 ? 17.328 31.281 27.094 1 78.94 35 PRO B C 1
ATOM 8157 O O . PRO B 1 35 ? 17.031 30.094 27.219 1 78.94 35 PRO B O 1
ATOM 8160 N N . PHE B 1 36 ? 18.281 31.547 26.25 1 85.12 36 PHE B N 1
ATOM 8161 C CA . PHE B 1 36 ? 18.828 30.594 25.297 1 85.12 36 PHE B CA 1
ATOM 8162 C C . PHE B 1 36 ? 19.953 29.781 25.938 1 85.12 36 PHE B C 1
ATOM 8164 O O . PHE B 1 36 ? 20.344 28.734 25.422 1 85.12 36 PHE B O 1
ATOM 8171 N N . PHE B 1 37 ? 20.453 30.203 27.094 1 84.62 37 PHE B N 1
ATOM 8172 C CA . PHE B 1 37 ? 21.562 29.484 27.719 1 84.62 37 PHE B CA 1
ATOM 8173 C C . PHE B 1 37 ? 21.078 28.562 28.828 1 84.62 37 PHE B C 1
ATOM 8175 O O . PHE B 1 37 ? 20.125 28.906 29.547 1 84.62 37 PHE B O 1
ATOM 8182 N N . ALA B 1 38 ? 21.531 27.328 28.875 1 71.81 38 ALA B N 1
ATOM 8183 C CA . ALA B 1 38 ? 21.125 26.281 29.812 1 71.81 38 ALA B CA 1
ATOM 8184 C C . ALA B 1 38 ? 21.25 26.766 31.25 1 71.81 38 ALA B C 1
ATOM 8186 O O . ALA B 1 38 ? 20.422 26.438 32.094 1 71.81 38 ALA B O 1
ATOM 8187 N N . ALA B 1 39 ? 22.25 27.516 31.609 1 63.28 39 ALA B N 1
ATOM 8188 C CA . ALA B 1 39 ? 22.516 27.922 33 1 63.28 39 ALA B CA 1
ATOM 8189 C C . ALA B 1 39 ? 21.516 28.969 33.438 1 63.28 39 ALA B C 1
ATOM 8191 O O . ALA B 1 39 ? 21.234 29.078 34.656 1 63.28 39 ALA B O 1
ATOM 8192 N N . ALA B 1 40 ? 21.031 29.672 32.531 1 60.41 40 ALA B N 1
ATOM 8193 C CA . ALA B 1 40 ? 20.062 30.719 32.906 1 60.41 40 ALA B CA 1
ATOM 8194 C C . ALA B 1 40 ? 18.734 30.109 33.344 1 60.41 40 ALA B C 1
ATOM 8196 O O . ALA B 1 40 ? 18.047 30.672 34.188 1 60.41 40 ALA B O 1
ATOM 8197 N N . SER B 1 41 ? 18.312 29.047 32.625 1 55.75 41 SER B N 1
ATOM 8198 C CA . SER B 1 41 ? 17.031 28.453 33 1 55.75 41 SER B CA 1
ATOM 8199 C C . SER B 1 41 ? 17.016 28.031 34.469 1 55.75 41 SER B C 1
ATOM 8201 O O . SER B 1 41 ? 15.961 28 35.094 1 55.75 41 SER B O 1
ATOM 8203 N N . GLN B 1 42 ? 18.281 27.703 34.969 1 53.31 42 GLN B N 1
ATOM 8204 C CA . GLN B 1 42 ? 18.328 27.266 36.344 1 53.31 42 GLN B CA 1
ATOM 8205 C C . GLN B 1 42 ? 18.156 28.453 37.312 1 53.31 42 GLN B C 1
ATOM 8207 O O . GLN B 1 42 ? 17.641 28.297 38.406 1 53.31 42 GLN B O 1
ATOM 8212 N N . THR B 1 43 ? 18.641 29.531 36.938 1 49.25 43 THR B N 1
ATOM 8213 C CA . THR B 1 43 ? 18.594 30.609 37.906 1 49.25 43 THR B CA 1
ATOM 8214 C C . THR B 1 43 ? 17.266 31.359 37.812 1 49.25 43 THR B C 1
ATOM 8216 O O . THR B 1 43 ? 16.953 32.188 38.656 1 49.25 43 THR B O 1
ATOM 8219 N N . LEU B 1 44 ? 16.797 31.531 36.688 1 47.84 44 LEU B N 1
ATOM 8220 C CA . LEU B 1 44 ? 15.562 32.312 36.656 1 47.84 44 LEU B CA 1
ATOM 8221 C C . LEU B 1 44 ? 14.453 31.578 37.406 1 47.84 44 LEU B C 1
ATOM 8223 O O . LEU B 1 44 ? 14.18 30.406 37.125 1 47.84 44 LEU B O 1
ATOM 8227 N N . GLY B 1 45 ? 14.367 31.734 38.688 1 44.78 45 GLY B N 1
ATOM 8228 C CA . GLY B 1 45 ? 13.289 31.219 39.531 1 44.78 45 GLY B CA 1
ATOM 8229 C C . GLY B 1 45 ? 12.031 30.906 38.719 1 44.78 45 GLY B C 1
ATOM 8230 O O . GLY B 1 45 ? 11.844 31.391 37.625 1 44.78 45 GLY B O 1
ATOM 8231 N N . PRO B 1 46 ? 11.406 29.844 39.125 1 47.78 46 PRO B N 1
ATOM 8232 C CA . PRO B 1 46 ? 10.18 29.391 38.438 1 47.78 46 PRO B CA 1
ATOM 8233 C C . PRO B 1 46 ? 9.141 30.5 38.312 1 47.78 46 PRO B C 1
ATOM 8235 O O . PRO B 1 46 ? 8.461 30.844 39.281 1 47.78 46 PRO B O 1
ATOM 8238 N N . ARG B 1 47 ? 9.469 31.719 38.062 1 50.44 47 ARG B N 1
ATOM 8239 C CA . ARG B 1 47 ? 8.32 32.625 37.938 1 50.44 47 ARG B CA 1
ATOM 8240 C C . ARG B 1 47 ? 7.152 31.891 37.25 1 50.44 47 ARG B C 1
ATOM 8242 O O . ARG B 1 47 ? 7.34 31.203 36.25 1 50.44 47 ARG B O 1
ATOM 8249 N N . ARG B 1 48 ? 6.148 31.75 38.094 1 54.34 48 ARG B N 1
ATOM 8250 C CA . ARG B 1 48 ? 4.898 31.062 37.781 1 54.34 48 ARG B CA 1
ATOM 8251 C C . ARG B 1 48 ? 4.328 31.562 36.469 1 54.34 48 ARG B C 1
ATOM 8253 O O . ARG B 1 48 ? 3.625 32.594 36.406 1 54.34 48 ARG B O 1
ATOM 8260 N N . LYS B 1 49 ? 5.164 31.531 35.469 1 59.16 49 LYS B N 1
ATOM 8261 C CA . LYS B 1 49 ? 4.574 31.922 34.188 1 59.16 49 LYS B CA 1
ATOM 8262 C C . LYS B 1 49 ? 3.336 31.094 33.875 1 59.16 49 LYS B C 1
ATOM 8264 O O . LYS B 1 49 ? 3.326 29.875 34.094 1 59.16 49 LYS B O 1
ATOM 8269 N N . LEU B 1 50 ? 2.201 31.828 33.812 1 68.5 50 LEU B N 1
ATOM 8270 C CA . LEU B 1 50 ? 0.955 31.203 33.406 1 68.5 50 LEU B CA 1
ATOM 8271 C C . LEU B 1 50 ? 1.162 30.375 32.125 1 68.5 50 LEU B C 1
ATOM 8273 O O . LEU B 1 50 ? 1.979 30.734 31.281 1 68.5 50 LEU B O 1
ATOM 8277 N N . PRO B 1 51 ? 0.632 29.188 32.25 1 74.06 51 PRO B N 1
ATOM 8278 C CA . PRO B 1 51 ? 0.725 28.406 31.016 1 74.06 51 PRO B CA 1
ATOM 8279 C C . PRO B 1 51 ? 0.31 29.203 29.781 1 74.06 51 PRO B C 1
ATOM 8281 O O . PRO B 1 51 ? -0.495 30.125 29.891 1 74.06 51 PRO B O 1
ATOM 8284 N N . ALA B 1 52 ? 0.954 29.031 28.781 1 74.19 52 ALA B N 1
ATOM 8285 C CA . ALA B 1 52 ? 0.797 29.766 27.531 1 74.19 52 ALA B CA 1
ATOM 8286 C C . ALA B 1 52 ? -0.673 29.875 27.141 1 74.19 52 ALA B C 1
ATOM 8288 O O . ALA B 1 52 ? -1.096 30.891 26.578 1 74.19 52 ALA B O 1
ATOM 8289 N N . TRP B 1 53 ? -1.521 28.984 27.656 1 76.62 53 TRP B N 1
ATOM 8290 C CA . TRP B 1 53 ? -2.918 29 27.25 1 76.62 53 TRP B CA 1
ATOM 8291 C C . TRP B 1 53 ? -3.729 29.969 28.094 1 76.62 53 TRP B C 1
ATOM 8293 O O . TRP B 1 53 ? -4.773 30.469 27.656 1 76.62 53 TRP B O 1
ATOM 8303 N N . LEU B 1 54 ? -3.168 30.344 29.266 1 79.12 54 LEU B N 1
ATOM 8304 C CA . LEU B 1 54 ? -3.906 31.234 30.156 1 79.12 54 LEU B CA 1
ATOM 8305 C C . LEU B 1 54 ? -3.369 32.656 30.062 1 79.12 54 LEU B C 1
ATOM 8307 O O . LEU B 1 54 ? -4.035 33.594 30.5 1 79.12 54 LEU B O 1
ATOM 8311 N N . ASP B 1 55 ? -2.236 32.875 29.406 1 79.88 55 ASP B N 1
ATOM 8312 C CA . ASP B 1 55 ? -1.614 34.188 29.375 1 79.88 55 ASP B CA 1
ATOM 8313 C C . ASP B 1 55 ? -2.082 35 28.172 1 79.88 55 ASP B C 1
ATOM 8315 O O . ASP B 1 55 ? -1.289 35.312 27.281 1 79.88 55 ASP B O 1
ATOM 8319 N N . HIS B 1 56 ? -3.371 35.281 28.109 1 85.12 56 HIS B N 1
ATOM 8320 C CA . HIS B 1 56 ? -3.92 36.094 27.016 1 85.12 56 HIS B CA 1
ATOM 8321 C C . HIS B 1 56 ? -4.66 37.312 27.547 1 85.12 56 HIS B C 1
ATOM 8323 O O . HIS B 1 56 ? -5.773 37.625 27.109 1 85.12 56 HIS B O 1
ATOM 8329 N N . PHE B 1 57 ? -3.998 38 28.484 1 84.25 57 PHE B N 1
ATOM 8330 C CA . PHE B 1 57 ? -4.621 39.219 29.047 1 84.25 57 PHE B CA 1
ATOM 8331 C C . PHE B 1 57 ? -4.16 40.469 28.312 1 84.25 57 PHE B C 1
ATOM 8333 O O . PHE B 1 57 ? -4.086 41.531 28.891 1 84.25 57 PHE B O 1
ATOM 8340 N N . ASN B 1 58 ? -3.934 40.344 27.031 1 86.5 58 ASN B N 1
ATOM 8341 C CA . ASN B 1 58 ? -3.609 41.469 26.172 1 86.5 58 ASN B CA 1
ATOM 8342 C C . ASN B 1 58 ? -4.863 42.125 25.578 1 86.5 58 ASN B C 1
ATOM 8344 O O . ASN B 1 58 ? -5.906 41.469 25.484 1 86.5 58 ASN B O 1
ATOM 8348 N N . ALA B 1 59 ? -4.832 43.344 25.203 1 88.25 59 ALA B N 1
ATOM 8349 C CA . ALA B 1 59 ? -5.98 44.094 24.703 1 88.25 59 ALA B CA 1
ATOM 8350 C C . ALA B 1 59 ? -6.562 43.469 23.453 1 88.25 59 ALA B C 1
ATOM 8352 O O . ALA B 1 59 ? -7.781 43.375 23.297 1 88.25 59 ALA B O 1
ATOM 8353 N N . LYS B 1 60 ? -5.734 43.094 22.656 1 86.31 60 LYS B N 1
ATOM 8354 C CA . LYS B 1 60 ? -6.211 42.5 21.406 1 86.31 60 LYS B CA 1
ATOM 8355 C C . LYS B 1 60 ? -7 41.219 21.672 1 86.31 60 LYS B C 1
ATOM 8357 O O . LYS B 1 60 ? -8.094 41.031 21.125 1 86.31 60 LYS B O 1
ATOM 8362 N N . ASP B 1 61 ? -6.477 40.406 22.547 1 90.56 61 ASP B N 1
ATOM 8363 C CA . ASP B 1 61 ? -7.137 39.125 22.828 1 90.56 61 ASP B CA 1
ATOM 8364 C C . ASP B 1 61 ? -8.414 39.344 23.641 1 90.56 61 ASP B C 1
ATOM 8366 O O . ASP B 1 61 ? -9.406 38.625 23.438 1 90.56 61 ASP B O 1
ATOM 8370 N N . LEU B 1 62 ? -8.438 40.312 24.438 1 93.12 62 LEU B N 1
ATOM 8371 C CA . LEU B 1 62 ? -9.617 40.562 25.25 1 93.12 62 LEU B CA 1
ATOM 8372 C C . LEU B 1 62 ? -10.734 41.156 24.406 1 93.12 62 LEU B C 1
ATOM 8374 O O . LEU B 1 62 ? -11.914 40.906 24.656 1 93.12 62 LEU B O 1
ATOM 8378 N N . LYS B 1 63 ? -10.344 42 23.438 1 92.56 63 LYS B N 1
ATOM 8379 C CA . LYS B 1 63 ? -11.352 42.531 22.516 1 92.56 63 LYS B CA 1
ATOM 8380 C C . LYS B 1 63 ? -11.984 41.406 21.688 1 92.56 63 LYS B C 1
ATOM 8382 O O . LYS B 1 63 ? -13.195 41.406 21.453 1 92.56 63 LYS B O 1
ATOM 8387 N N . ARG B 1 64 ? -11.164 40.531 21.297 1 92.25 64 ARG B N 1
ATOM 8388 C CA . ARG B 1 64 ? -11.672 39.406 20.547 1 92.25 64 ARG B CA 1
ATOM 8389 C C . ARG B 1 64 ? -12.586 38.531 21.406 1 92.25 64 ARG B C 1
ATOM 8391 O O . ARG B 1 64 ? -13.625 38.062 20.938 1 92.25 64 ARG B O 1
ATOM 8398 N N . LEU B 1 65 ? -12.164 38.281 22.688 1 94.62 65 LEU B N 1
ATOM 8399 C CA . LEU B 1 65 ? -12.977 37.5 23.609 1 94.62 65 LEU B CA 1
ATOM 8400 C C . LEU B 1 65 ? -14.32 38.188 23.859 1 94.62 65 LEU B C 1
ATOM 8402 O O . LEU B 1 65 ? -15.359 37.531 23.906 1 94.62 65 LEU B O 1
ATOM 8406 N N . PHE B 1 66 ? -14.328 39.438 23.953 1 95.56 66 PHE B N 1
ATOM 8407 C CA . PHE B 1 66 ? -15.555 40.188 24.219 1 95.56 66 PHE B CA 1
ATOM 8408 C C . PHE B 1 66 ? -16.5 40.125 23.031 1 95.56 66 PHE B C 1
ATOM 8410 O O . PHE B 1 66 ? -17.703 39.875 23.203 1 95.56 66 PHE B O 1
ATOM 8417 N N . ARG B 1 67 ? -16.016 40.312 21.906 1 95.69 67 ARG B N 1
ATOM 8418 C CA . ARG B 1 67 ? -16.828 40.281 20.688 1 95.69 67 ARG B CA 1
ATOM 8419 C C . ARG B 1 67 ? -17.484 38.906 20.516 1 95.69 67 ARG B C 1
ATOM 8421 O O . ARG B 1 67 ? -18.688 38.812 20.266 1 95.69 67 ARG B O 1
ATOM 8428 N N . CYS B 1 68 ? -16.75 37.875 20.688 1 95.69 68 CYS B N 1
ATOM 8429 C CA . CYS B 1 68 ? -17.281 36.531 20.516 1 95.69 68 CYS B CA 1
ATOM 8430 C C . CYS B 1 68 ? -18.25 36.156 21.625 1 95.69 68 CYS B C 1
ATOM 8432 O O . CYS B 1 68 ? -19.297 35.562 21.359 1 95.69 68 CYS B O 1
ATOM 8434 N N . SER B 1 69 ? -17.953 36.562 22.875 1 96.75 69 SER B N 1
ATOM 8435 C CA . SER B 1 69 ? -18.844 36.281 24 1 96.75 69 SER B CA 1
ATOM 8436 C C . SER B 1 69 ? -20.141 37.094 23.906 1 96.75 69 SER B C 1
ATOM 8438 O O . SER B 1 69 ? -21.203 36.594 24.281 1 96.75 69 SER B O 1
ATOM 8440 N N . LEU B 1 70 ? -20.016 38.25 23.391 1 96.75 70 LEU B N 1
ATOM 8441 C CA . LEU B 1 70 ? -21.219 39.094 23.234 1 96.75 70 LEU B CA 1
ATOM 8442 C C . LEU B 1 70 ? -22.141 38.5 22.172 1 96.75 70 LEU B C 1
ATOM 8444 O O . LEU B 1 70 ? -23.359 38.469 22.359 1 96.75 70 LEU B O 1
ATOM 8448 N N . ALA B 1 71 ? -21.609 38.062 21.062 1 97.06 71 ALA B N 1
ATOM 8449 C CA . ALA B 1 71 ? -22.438 37.438 20.016 1 97.06 71 ALA B CA 1
ATOM 8450 C C . ALA B 1 71 ? -23.188 36.25 20.562 1 97.06 71 ALA B C 1
ATOM 8452 O O . ALA B 1 71 ? -24.375 36.062 20.312 1 97.06 71 ALA B O 1
ATOM 8453 N N . MET B 1 72 ? -22.531 35.375 21.328 1 96.88 72 MET B N 1
ATOM 8454 C CA . MET B 1 72 ? -23.141 34.188 21.906 1 96.88 72 MET B CA 1
ATOM 8455 C C . MET B 1 72 ? -24.172 34.562 22.969 1 96.88 72 MET B C 1
ATOM 8457 O O . MET B 1 72 ? -25.234 33.938 23.047 1 96.88 72 MET B O 1
ATOM 8461 N N . TRP B 1 73 ? -23.859 35.594 23.703 1 96.62 73 TRP B N 1
ATOM 8462 C CA . TRP B 1 73 ? -24.781 36.031 24.75 1 96.62 73 TRP B CA 1
ATOM 8463 C C . TRP B 1 73 ? -26.047 36.625 24.156 1 96.62 73 TRP B C 1
ATOM 8465 O O . TRP B 1 73 ? -27.141 36.406 24.672 1 96.62 73 TRP B O 1
ATOM 8475 N N . ILE B 1 74 ? -25.969 37.375 23.062 1 95.88 74 ILE B N 1
ATOM 8476 C CA . ILE B 1 74 ? -27.141 37.906 22.375 1 95.88 74 ILE B CA 1
ATOM 8477 C C . ILE B 1 74 ? -28.031 36.781 21.891 1 95.88 74 ILE B C 1
ATOM 8479 O O . ILE B 1 74 ? -29.25 36.844 22.031 1 95.88 74 ILE B O 1
ATOM 8483 N N . MET B 1 75 ? -27.406 35.75 21.312 1 96.06 75 MET B N 1
ATOM 8484 C CA . MET B 1 75 ? -28.188 34.594 20.859 1 96.06 75 MET B CA 1
ATOM 8485 C C . MET B 1 75 ? -28.891 33.938 22.031 1 96.06 75 MET B C 1
ATOM 8487 O O . MET B 1 75 ? -30.047 33.5 21.906 1 96.06 75 MET B O 1
ATOM 8491 N N . ASN B 1 76 ? -28.266 33.906 23.188 1 94.69 76 ASN B N 1
ATOM 8492 C CA . ASN B 1 76 ? -28.875 33.312 24.375 1 94.69 76 ASN B CA 1
ATOM 8493 C C . ASN B 1 76 ? -30.062 34.125 24.859 1 94.69 76 ASN B C 1
ATOM 8495 O O . ASN B 1 76 ? -31.078 33.594 25.266 1 94.69 76 ASN B O 1
ATOM 8499 N N . ILE B 1 77 ? -29.922 35.375 24.812 1 94.62 77 ILE B N 1
ATOM 8500 C CA . ILE B 1 77 ? -31 36.25 25.266 1 94.62 77 ILE B CA 1
ATOM 8501 C C . ILE B 1 77 ? -32.188 36.094 24.344 1 94.62 77 ILE B C 1
ATOM 8503 O O . ILE B 1 77 ? -33.344 36.094 24.797 1 94.62 77 ILE B O 1
ATOM 8507 N N . LEU B 1 78 ? -31.906 35.938 23.062 1 94.31 78 LEU B N 1
ATOM 8508 C CA . LEU B 1 78 ? -33 35.781 22.109 1 94.31 78 LEU B CA 1
ATOM 8509 C C . LEU B 1 78 ? -33.75 34.469 22.344 1 94.31 78 LEU B C 1
ATOM 8511 O O . LEU B 1 78 ? -34.969 34.406 22.125 1 94.31 78 LEU B O 1
ATOM 8515 N N . ILE B 1 79 ? -33.094 33.469 22.844 1 93.06 79 ILE B N 1
ATOM 8516 C CA . ILE B 1 79 ? -33.719 32.188 23.109 1 93.06 79 ILE B CA 1
ATOM 8517 C C . ILE B 1 79 ? -34.562 32.281 24.375 1 93.06 79 ILE B C 1
ATOM 8519 O O . ILE B 1 79 ? -35.625 31.625 24.469 1 93.06 79 ILE B O 1
ATOM 8523 N N . TYR B 1 80 ? -34.219 33.156 25.391 1 91.56 80 TYR B N 1
ATOM 8524 C CA . TYR B 1 80 ? -34.938 33.281 26.641 1 91.56 80 TYR B CA 1
ATOM 8525 C C . TYR B 1 80 ? -36.156 34.188 26.5 1 91.56 80 TYR B C 1
ATOM 8527 O O . TYR B 1 80 ? -37 34.281 27.422 1 91.56 80 TYR B O 1
ATOM 8535 N N . ILE B 1 81 ? -36.312 34.844 25.312 1 92.19 81 ILE B N 1
ATOM 8536 C CA . ILE B 1 81 ? -37.5 35.625 25.016 1 92.19 81 ILE B CA 1
ATOM 8537 C C . ILE B 1 81 ? -38.562 34.719 24.359 1 92.19 81 ILE B C 1
ATOM 8539 O O . ILE B 1 81 ? -38.375 34.25 23.234 1 92.19 81 ILE B O 1
ATOM 8543 N N . ASN B 1 82 ? -39.656 34.5 24.938 1 87.62 82 ASN B N 1
ATOM 8544 C CA . ASN B 1 82 ? -40.625 33.469 24.609 1 87.62 82 ASN B CA 1
ATOM 8545 C C . ASN B 1 82 ? -41.188 33.656 23.219 1 87.62 82 ASN B C 1
ATOM 8547 O O . ASN B 1 82 ? -41.312 32.719 22.438 1 87.62 82 ASN B O 1
ATOM 8551 N N . PRO B 1 83 ? -41.531 34.875 22.812 1 90.25 83 PRO B N 1
ATOM 8552 C CA . PRO B 1 83 ? -42.094 35 21.469 1 90.25 83 PRO B CA 1
ATOM 8553 C C . PRO B 1 83 ? -41.094 34.688 20.359 1 90.25 83 PRO B C 1
ATOM 8555 O O . PRO B 1 83 ? -41.438 34.125 19.328 1 90.25 83 PRO B O 1
ATOM 8558 N N . ILE B 1 84 ? -39.844 34.969 20.594 1 91.44 84 ILE B N 1
ATOM 8559 C CA . ILE B 1 84 ? -38.812 34.688 19.609 1 91.44 84 ILE B CA 1
ATOM 8560 C C . ILE B 1 84 ? -38.531 33.188 19.594 1 91.44 84 ILE B C 1
ATOM 8562 O O . ILE B 1 84 ? -38.344 32.594 18.531 1 91.44 84 ILE B O 1
ATOM 8566 N N . GLN B 1 85 ? -38.531 32.625 20.734 1 89.5 85 GLN B N 1
ATOM 8567 C CA . GLN B 1 85 ? -38.281 31.203 20.828 1 89.5 85 GLN B CA 1
ATOM 8568 C C . GLN B 1 85 ? -39.406 30.406 20.141 1 89.5 85 GLN B C 1
ATOM 8570 O O . GLN B 1 85 ? -39.125 29.391 19.484 1 89.5 85 GLN B O 1
ATOM 8575 N N . SER B 1 86 ? -40.594 30.812 20.25 1 86.81 86 SER B N 1
ATOM 8576 C CA . SER B 1 86 ? -41.719 30.094 19.641 1 86.81 86 SER B CA 1
ATOM 8577 C C . SER B 1 86 ? -41.656 30.188 18.109 1 86.81 86 SER B C 1
ATOM 8579 O O . SER B 1 86 ? -42.062 29.266 17.406 1 86.81 86 SER B O 1
ATOM 8581 N N . GLU B 1 87 ? -41.062 31.312 17.672 1 88.88 87 GLU B N 1
ATOM 8582 C CA . GLU B 1 87 ? -40.906 31.453 16.219 1 88.88 87 GLU B CA 1
ATOM 8583 C C . GLU B 1 87 ? -39.75 30.625 15.711 1 88.88 87 GLU B C 1
ATOM 8585 O O . GLU B 1 87 ? -39.781 30.078 14.609 1 88.88 87 GLU B O 1
ATOM 8590 N N . MET B 1 88 ? -38.75 30.516 16.438 1 89.94 88 MET B N 1
ATOM 8591 C CA . MET B 1 88 ? -37.594 29.734 16.031 1 89.94 88 MET B CA 1
ATOM 8592 C C . MET B 1 88 ? -37.875 28.25 16.078 1 89.94 88 MET B C 1
ATOM 8594 O O . MET B 1 88 ? -37.438 27.484 15.219 1 89.94 88 MET B O 1
ATOM 8598 N N . GLY B 1 89 ? -38.625 27.922 16.969 1 84.06 89 GLY B N 1
ATOM 8599 C CA . GLY B 1 89 ? -38.969 26.5 17.062 1 84.06 89 GLY B CA 1
ATOM 8600 C C . GLY B 1 89 ? -38.188 25.781 18.156 1 84.06 89 GLY B C 1
ATOM 8601 O O . GLY B 1 89 ? -37.406 26.406 18.906 1 84.06 89 GLY B O 1
ATOM 8602 N N . GLN B 1 90 ? -38.281 24.453 18.156 1 82.06 90 GLN B N 1
ATOM 8603 C CA . GLN B 1 90 ? -37.719 23.625 19.219 1 82.06 90 GLN B CA 1
ATOM 8604 C C . GLN B 1 90 ? -36.219 23.453 19.016 1 82.06 90 GLN B C 1
ATOM 8606 O O . GLN B 1 90 ? -35.5 23.125 19.953 1 82.06 90 GLN B O 1
ATOM 8611 N N . ALA B 1 91 ? -35.75 23.812 17.844 1 89.25 91 ALA B N 1
ATOM 8612 C CA . ALA B 1 91 ? -34.312 23.625 17.578 1 89.25 91 ALA B CA 1
ATOM 8613 C C . ALA B 1 91 ? -33.562 24.953 17.594 1 89.25 91 ALA B C 1
ATOM 8615 O O . ALA B 1 91 ? -32.625 25.156 16.812 1 89.25 91 ALA B O 1
ATOM 8616 N N . SER B 1 92 ? -33.938 25.875 18.484 1 91.31 92 SER B N 1
ATOM 8617 C CA . SER B 1 92 ? -33.281 27.172 18.609 1 91.31 92 SER B CA 1
ATOM 8618 C C . SER B 1 92 ? -31.812 27.016 19.047 1 91.31 92 SER B C 1
ATOM 8620 O O . SER B 1 92 ? -31 27.906 18.812 1 91.31 92 SER B O 1
ATOM 8622 N N . PHE B 1 93 ? -31.469 25.828 19.672 1 91.69 93 PHE B N 1
ATOM 8623 C CA . PHE B 1 93 ? -30.125 25.562 20.156 1 91.69 93 PHE B CA 1
ATOM 8624 C C . PHE B 1 93 ? -29.141 25.5 19 1 91.69 93 PHE B C 1
ATOM 8626 O O . PHE B 1 93 ? -27.922 25.625 19.203 1 91.69 93 PHE B O 1
ATOM 8633 N N . LEU B 1 94 ? -29.578 25.281 17.781 1 94.31 94 LEU B N 1
ATOM 8634 C CA . LEU B 1 94 ? -28.688 25.156 16.625 1 94.31 94 LEU B CA 1
ATOM 8635 C C . LEU B 1 94 ? -27.984 26.484 16.328 1 94.31 94 LEU B C 1
ATOM 8637 O O . LEU B 1 94 ? -26.875 26.5 15.805 1 94.31 94 LEU B O 1
ATOM 8641 N N . GLY B 1 95 ? -28.625 27.547 16.688 1 94.5 95 GLY B N 1
ATOM 8642 C CA . GLY B 1 95 ? -27.953 28.844 16.562 1 94.5 95 GLY B CA 1
ATOM 8643 C C . GLY B 1 95 ? -26.703 28.953 17.438 1 94.5 95 GLY B C 1
ATOM 8644 O O . GLY B 1 95 ? -25.688 29.484 17.016 1 94.5 95 GLY B O 1
ATOM 8645 N N . CYS B 1 96 ? -26.828 28.422 18.656 1 95.06 96 CYS B N 1
ATOM 8646 C CA . CYS B 1 96 ? -25.672 28.422 19.562 1 95.06 96 CYS B CA 1
ATOM 8647 C C . CYS B 1 96 ? -24.578 27.5 19.047 1 95.06 96 CYS B C 1
ATOM 8649 O O . CYS B 1 96 ? -23.391 27.812 19.188 1 95.06 96 CYS B O 1
ATOM 8651 N N . ILE B 1 97 ? -24.953 26.391 18.453 1 94.12 97 ILE B N 1
ATOM 8652 C CA . ILE B 1 97 ? -23.969 25.438 17.922 1 94.12 97 ILE B CA 1
ATOM 8653 C C . ILE B 1 97 ? -23.172 26.094 16.797 1 94.12 97 ILE B C 1
ATOM 8655 O O . ILE B 1 97 ? -21.953 25.953 16.734 1 94.12 97 ILE B O 1
ATOM 8659 N N . VAL B 1 98 ? -23.812 26.797 15.977 1 94.88 98 VAL B N 1
ATOM 8660 C CA . VAL B 1 98 ? -23.141 27.453 14.852 1 94.88 98 VAL B CA 1
ATOM 8661 C C . VAL B 1 98 ? -22.141 28.484 15.375 1 94.88 98 VAL B C 1
ATOM 8663 O O . VAL B 1 98 ? -21.047 28.609 14.836 1 94.88 98 VAL B O 1
ATOM 8666 N N . LEU B 1 99 ? -22.484 29.188 16.422 1 95.56 99 LEU B N 1
ATOM 8667 C CA . LEU B 1 99 ? -21.609 30.219 16.969 1 95.56 99 LEU B CA 1
ATOM 8668 C C . LEU B 1 99 ? -20.422 29.594 17.703 1 95.56 99 LEU B C 1
ATOM 8670 O O . LEU B 1 99 ? -19.359 30.203 17.812 1 95.56 99 LEU B O 1
ATOM 8674 N N . TRP B 1 100 ? -20.609 28.406 18.25 1 94.38 100 TRP B N 1
ATOM 8675 C CA . TRP B 1 100 ? -19.469 27.703 18.828 1 94.38 100 TRP B CA 1
ATOM 8676 C C . TRP B 1 100 ? -18.531 27.188 17.75 1 94.38 100 TRP B C 1
ATOM 8678 O O . TRP B 1 100 ? -17.312 27.156 17.953 1 94.38 100 TRP B O 1
ATOM 8688 N N . LEU B 1 101 ? -19.078 26.75 16.609 1 91.38 101 LEU B N 1
ATOM 8689 C CA . LEU B 1 101 ? -18.266 26.219 15.516 1 91.38 101 LEU B CA 1
ATOM 8690 C C . LEU B 1 101 ? -17.547 27.344 14.773 1 91.38 101 LEU B C 1
ATOM 8692 O O . LEU B 1 101 ? -16.391 27.203 14.406 1 91.38 101 LEU B O 1
ATOM 8696 N N . ALA B 1 102 ? -18.266 28.453 14.531 1 92.19 102 ALA B N 1
ATOM 8697 C CA . ALA B 1 102 ? -17.688 29.578 13.812 1 92.19 102 ALA B CA 1
ATOM 8698 C C . ALA B 1 102 ? -17.969 30.891 14.539 1 92.19 102 ALA B C 1
ATOM 8700 O O . ALA B 1 102 ? -18.812 31.672 14.109 1 92.19 102 ALA B O 1
ATOM 8701 N N . PRO B 1 103 ? -17.156 31.156 15.539 1 92.94 103 PRO B N 1
ATOM 8702 C CA . PRO B 1 103 ? -17.328 32.438 16.203 1 92.94 103 PRO B CA 1
ATOM 8703 C C . PRO B 1 103 ? -16.781 33.594 15.383 1 92.94 103 PRO B C 1
ATOM 8705 O O . PRO B 1 103 ? -15.992 33.406 14.461 1 92.94 103 PRO B O 1
ATOM 8708 N N . PRO B 1 104 ? -17.266 34.75 15.578 1 93.44 104 PRO B N 1
ATOM 8709 C CA . PRO B 1 104 ? -16.766 35.906 14.852 1 93.44 104 PRO B CA 1
ATOM 8710 C C . PRO B 1 104 ? -15.414 36.406 15.375 1 93.44 104 PRO B C 1
ATOM 8712 O O . PRO B 1 104 ? -15.305 37.531 15.867 1 93.44 104 PRO B O 1
ATOM 8715 N N . SER B 1 105 ? -14.414 35.625 15.266 1 88.88 105 SER B N 1
ATOM 8716 C CA . SER B 1 105 ? -13.086 35.938 15.789 1 88.88 105 SER B CA 1
ATOM 8717 C C . SER B 1 105 ? -12.188 36.5 14.695 1 88.88 105 SER B C 1
ATOM 8719 O O . SER B 1 105 ? -11.172 37.125 14.992 1 88.88 105 SER B O 1
ATOM 8721 N N . GLY B 1 106 ? -12.492 36.344 13.516 1 84.69 106 GLY B N 1
ATOM 8722 C CA . GLY B 1 106 ? -11.617 36.781 12.438 1 84.69 106 GLY B CA 1
ATOM 8723 C C . GLY B 1 106 ? -12.047 38.094 11.82 1 84.69 106 GLY B C 1
ATOM 8724 O O . GLY B 1 106 ? -12.633 38.938 12.492 1 84.69 106 GLY B O 1
ATOM 8725 N N . THR B 1 107 ? -11.633 38.281 10.648 1 86.38 107 THR B N 1
ATOM 8726 C CA . THR B 1 107 ? -11.945 39.5 9.906 1 86.38 107 THR B CA 1
ATOM 8727 C C . THR B 1 107 ? -13.375 39.469 9.391 1 86.38 107 THR B C 1
ATOM 8729 O O . THR B 1 107 ? -14.039 38.438 9.438 1 86.38 107 THR B O 1
ATOM 8732 N N . ILE B 1 108 ? -13.891 40.625 8.992 1 86.81 108 ILE B N 1
ATOM 8733 C CA . ILE B 1 108 ? -15.258 40.75 8.516 1 86.81 108 ILE B CA 1
ATOM 8734 C C . ILE B 1 108 ? -15.469 39.844 7.293 1 86.81 108 ILE B C 1
ATOM 8736 O O . ILE B 1 108 ? -16.469 39.156 7.199 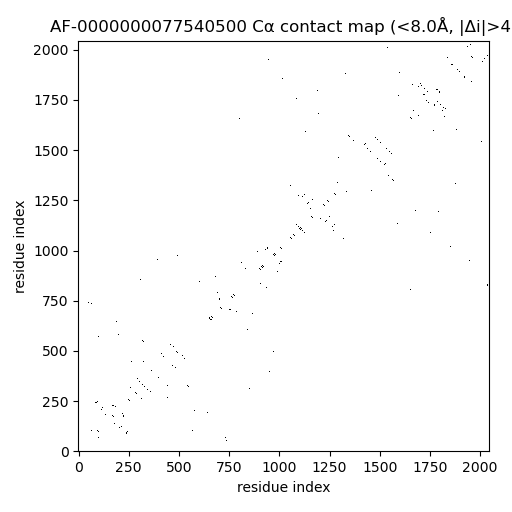1 86.81 108 ILE B O 1
ATOM 8740 N N . PHE B 1 109 ? -14.547 39.781 6.465 1 82.75 109 PHE B N 1
ATOM 8741 C CA . PHE B 1 109 ? -14.719 39 5.25 1 82.75 109 PHE B CA 1
ATOM 8742 C C . PHE B 1 109 ? -14.656 37.5 5.559 1 82.75 109 PHE B C 1
ATOM 8744 O O . PHE B 1 109 ? -15.367 36.719 4.945 1 82.75 109 PHE B O 1
ATOM 8751 N N . MET B 1 110 ? -13.797 37.188 6.441 1 84.06 110 MET B N 1
ATOM 8752 C CA . MET B 1 110 ? -13.719 35.781 6.836 1 84.06 110 MET B CA 1
ATOM 8753 C C . MET B 1 110 ? -15.023 35.344 7.492 1 84.06 110 MET B C 1
ATOM 8755 O O . MET B 1 110 ? -15.445 34.188 7.328 1 84.06 110 MET B O 1
ATOM 8759 N N . GLN B 1 111 ? -15.633 36.219 8.18 1 89.44 111 GLN B N 1
ATOM 8760 C CA . GLN B 1 111 ? -16.906 35.906 8.805 1 89.44 111 GLN B CA 1
ATOM 8761 C C . GLN B 1 111 ? -18.016 35.812 7.766 1 89.44 111 GLN B C 1
ATOM 8763 O O . GLN B 1 111 ? -18.953 35.031 7.902 1 89.44 111 GLN B O 1
ATOM 8768 N N . LEU B 1 112 ? -17.891 36.625 6.766 1 88.88 112 LEU B N 1
ATOM 8769 C CA . LEU B 1 112 ? -18.859 36.562 5.684 1 88.88 112 LEU B CA 1
ATOM 8770 C C . LEU B 1 112 ? -18.766 35.219 4.949 1 88.88 112 LEU B C 1
ATOM 8772 O O . LEU B 1 112 ? -19.781 34.625 4.609 1 88.88 112 LEU B O 1
ATOM 8776 N N . ILE B 1 113 ? -17.609 34.781 4.715 1 86.25 113 ILE B N 1
ATOM 8777 C CA . ILE B 1 113 ? -17.406 33.5 4.047 1 86.25 113 ILE B CA 1
ATOM 8778 C C . ILE B 1 113 ? -17.938 32.375 4.938 1 86.25 113 ILE B C 1
ATOM 8780 O O . ILE B 1 113 ? -18.531 31.422 4.445 1 86.25 113 ILE B O 1
ATOM 8784 N N . ALA B 1 114 ? -17.672 32.469 6.234 1 89.94 114 ALA B N 1
ATOM 8785 C CA . ALA B 1 114 ? -18.188 31.453 7.156 1 89.94 114 ALA B CA 1
ATOM 8786 C C . ALA B 1 114 ? -19.703 31.422 7.141 1 89.94 114 ALA B C 1
ATOM 8788 O O . ALA B 1 114 ? -20.312 30.344 7.164 1 89.94 114 ALA B O 1
ATOM 8789 N N . ALA B 1 115 ? -20.312 32.562 7.051 1 93.88 115 ALA B N 1
ATOM 8790 C CA . ALA B 1 115 ? -21.781 32.656 7.031 1 93.88 115 ALA B CA 1
ATOM 8791 C C . ALA B 1 115 ? -22.344 32.031 5.754 1 93.88 115 ALA B C 1
ATOM 8793 O O . ALA B 1 115 ? -23.328 31.297 5.797 1 93.88 115 ALA B O 1
ATOM 8794 N N . VAL B 1 116 ? -21.688 32.312 4.691 1 91.31 116 VAL B N 1
ATOM 8795 C CA . VAL B 1 116 ? -22.172 31.781 3.416 1 91.31 116 VAL B CA 1
ATOM 8796 C C . VAL B 1 116 ? -22 30.266 3.383 1 91.31 116 VAL B C 1
ATOM 8798 O O . VAL B 1 116 ? -22.875 29.547 2.881 1 91.31 116 VAL B O 1
ATOM 8801 N N . THR B 1 117 ? -20.938 29.766 3.881 1 92.25 117 THR B N 1
ATOM 8802 C CA . THR B 1 117 ? -20.688 28.328 3.861 1 92.25 117 THR B CA 1
ATOM 8803 C C . THR B 1 117 ? -21.656 27.609 4.793 1 92.25 117 THR B C 1
ATOM 8805 O O . THR B 1 117 ? -22.125 26.516 4.48 1 92.25 117 THR B O 1
ATOM 8808 N N . VAL B 1 118 ? -22 28.172 5.906 1 94.94 118 VAL B N 1
ATOM 8809 C CA . VAL B 1 118 ? -22.969 27.562 6.816 1 94.94 118 VAL B CA 1
ATOM 8810 C C . VAL B 1 118 ? -24.344 27.531 6.16 1 94.94 118 VAL B C 1
ATOM 8812 O O . VAL B 1 118 ? -25 26.484 6.168 1 94.94 118 VAL B O 1
ATOM 8815 N N . MET B 1 119 ? -24.703 28.625 5.539 1 95.5 119 MET B N 1
ATOM 8816 C CA . MET B 1 119 ? -26.016 28.719 4.922 1 95.5 119 MET B CA 1
ATOM 8817 C C . MET B 1 119 ? -26.109 27.797 3.707 1 95.5 119 MET B C 1
ATOM 8819 O O . MET B 1 119 ? -27.172 27.234 3.424 1 95.5 119 MET B O 1
ATOM 8823 N N . LEU B 1 120 ? -25.047 27.641 3.07 1 94.38 120 LEU B N 1
ATOM 8824 C CA . LEU B 1 120 ? -25.031 26.719 1.943 1 94.38 120 LEU B CA 1
ATOM 8825 C C . LEU B 1 120 ? -25.266 25.281 2.416 1 94.38 120 LEU B C 1
ATOM 8827 O O . LEU B 1 120 ? -25.969 24.516 1.754 1 94.38 120 LEU B O 1
ATOM 8831 N N . GLY B 1 121 ? -24.719 24.922 3.512 1 95 121 GLY B N 1
ATOM 8832 C CA . GLY B 1 121 ? -24.922 23.578 4.055 1 95 121 GLY B CA 1
ATOM 8833 C C . GLY B 1 121 ? -26.359 23.312 4.469 1 95 121 GLY B C 1
ATOM 8834 O O . GLY B 1 121 ? -26.953 22.312 4.078 1 95 121 GLY B O 1
ATOM 8835 N N . VAL B 1 122 ? -26.969 24.25 5.098 1 96.12 122 VAL B N 1
ATOM 8836 C CA . VAL B 1 122 ? -28.312 24.078 5.617 1 96.12 122 VAL B CA 1
ATOM 8837 C C . VAL B 1 122 ? -29.312 24.125 4.469 1 96.12 122 VAL B C 1
ATOM 8839 O O . VAL B 1 122 ? -30.266 23.328 4.426 1 96.12 122 VAL B O 1
ATOM 8842 N N . THR B 1 123 ? -29.047 24.984 3.451 1 95.69 123 THR B N 1
ATOM 8843 C CA . THR B 1 123 ? -30.016 25.156 2.373 1 95.69 123 THR B CA 1
ATOM 8844 C C . THR B 1 123 ? -29.922 24.016 1.37 1 95.69 123 THR B C 1
ATOM 8846 O O . THR B 1 123 ? -30.938 23.594 0.815 1 95.69 123 THR B O 1
ATOM 8849 N N . THR B 1 124 ? -28.781 23.531 1.105 1 95.88 124 THR B N 1
ATOM 8850 C CA . THR B 1 124 ? -28.672 22.406 0.179 1 95.88 124 THR B CA 1
ATOM 8851 C C . THR B 1 124 ? -29.281 21.141 0.782 1 95.88 124 THR B C 1
ATOM 8853 O O . THR B 1 124 ? -29.922 20.359 0.082 1 95.88 124 THR B O 1
ATOM 8856 N N . ALA B 1 125 ? -29.047 20.891 2.064 1 97.06 125 ALA B N 1
ATOM 8857 C CA . ALA B 1 125 ? -29.656 19.75 2.732 1 97.06 125 ALA B CA 1
ATOM 8858 C C . ALA B 1 125 ? -31.172 19.875 2.771 1 97.06 125 ALA B C 1
ATOM 8860 O O . ALA B 1 125 ? -31.891 18.875 2.604 1 97.06 125 ALA B O 1
ATOM 8861 N N . TRP B 1 126 ? -31.688 21.156 3 1 96.38 126 TRP B N 1
ATOM 8862 C CA . TRP B 1 126 ? -33.125 21.422 3 1 96.38 126 TRP B CA 1
ATOM 8863 C C . TRP B 1 126 ? -33.719 21.141 1.627 1 96.38 126 TRP B C 1
ATOM 8865 O O . TRP B 1 126 ? -34.75 20.453 1.514 1 96.38 126 TRP B O 1
ATOM 8875 N N . ALA B 1 127 ? -33.062 21.578 0.596 1 96.19 127 ALA B N 1
ATOM 8876 C CA . ALA B 1 127 ? -33.562 21.375 -0.765 1 96.19 127 ALA B CA 1
ATOM 8877 C C . ALA B 1 127 ? -33.562 19.891 -1.129 1 96.19 127 ALA B C 1
ATOM 8879 O O . ALA B 1 127 ? -34.562 19.391 -1.659 1 96.19 127 ALA B O 1
ATOM 8880 N N . TRP B 1 128 ? -32.531 19.172 -0.813 1 96.31 128 TRP B N 1
ATOM 8881 C CA . TRP B 1 128 ? -32.469 17.75 -1.122 1 96.31 128 TRP B CA 1
ATOM 8882 C C . TRP B 1 128 ? -33.438 16.953 -0.263 1 96.31 128 TRP B C 1
ATOM 8884 O O . TRP B 1 128 ? -34 15.945 -0.712 1 96.31 128 TRP B O 1
ATOM 8894 N N . GLY B 1 129 ? -33.594 17.438 0.958 1 96 129 GLY B N 1
ATOM 8895 C CA . GLY B 1 129 ? -34.531 16.766 1.832 1 96 129 GLY B CA 1
ATOM 8896 C C . GLY B 1 129 ? -35.969 16.859 1.34 1 96 129 GLY B C 1
ATOM 8897 O O . GLY B 1 129 ? -36.719 15.883 1.377 1 96 129 GLY B O 1
ATOM 8898 N N . VAL B 1 130 ? -36.344 18 0.788 1 95.69 130 VAL B N 1
ATOM 8899 C CA . VAL B 1 130 ? -37.719 18.203 0.304 1 95.69 130 VAL B CA 1
ATOM 8900 C C . VAL B 1 130 ? -37.938 17.422 -0.985 1 95.69 130 VAL B C 1
ATOM 8902 O O . VAL B 1 130 ? -39 16.844 -1.202 1 95.69 130 VAL B O 1
ATOM 8905 N N . VAL B 1 131 ? -36.938 17.328 -1.788 1 95.56 131 VAL B N 1
ATOM 8906 C CA . VAL B 1 131 ? -37 16.516 -2.998 1 95.56 131 VAL B CA 1
ATOM 8907 C C . VAL B 1 131 ? -37.156 15.039 -2.625 1 95.56 131 VAL B C 1
ATOM 8909 O O . VAL B 1 131 ? -37.906 14.305 -3.256 1 95.56 131 VAL B O 1
ATOM 8912 N N . SER B 1 132 ? -36.469 14.617 -1.599 1 95.88 132 SER B N 1
ATOM 8913 C CA . SER B 1 132 ? -36.562 13.242 -1.129 1 95.88 132 SER B CA 1
ATOM 8914 C C . SER B 1 132 ? -37.938 12.938 -0.557 1 95.88 132 SER B C 1
ATOM 8916 O O . SER B 1 132 ? -38.469 11.844 -0.745 1 95.88 132 SER B O 1
ATOM 8918 N N . MET B 1 133 ? -38.531 13.953 0.122 1 94.81 133 MET B N 1
ATOM 8919 C CA . MET B 1 133 ? -39.844 13.773 0.697 1 94.81 133 MET B CA 1
ATOM 8920 C C . MET B 1 133 ? -40.906 13.617 -0.398 1 94.81 133 MET B C 1
ATOM 8922 O O . MET B 1 133 ? -41.75 12.734 -0.32 1 94.81 133 MET B O 1
ATOM 8926 N N . ARG B 1 134 ? -40.781 14.375 -1.443 1 94.56 134 ARG B N 1
ATOM 8927 C CA . ARG B 1 134 ? -41.719 14.281 -2.555 1 94.56 134 ARG B CA 1
ATOM 8928 C C . ARG B 1 134 ? -41.562 12.953 -3.297 1 94.56 134 ARG B C 1
ATOM 8930 O O . ARG B 1 134 ? -42.562 12.328 -3.691 1 94.56 134 ARG B O 1
ATOM 8937 N N . ALA B 1 135 ? -40.375 12.516 -3.459 1 94.62 135 ALA B N 1
ATOM 8938 C CA . ALA B 1 135 ? -40.125 11.25 -4.141 1 94.62 135 ALA B CA 1
ATOM 8939 C C . ALA B 1 135 ? -40.594 10.062 -3.299 1 94.62 135 ALA B C 1
ATOM 8941 O O . ALA B 1 135 ? -41.125 9.094 -3.83 1 94.62 135 ALA B O 1
ATOM 8942 N N . ALA B 1 136 ? -40.375 10.094 -2.01 1 94.31 136 ALA B N 1
ATOM 8943 C CA . ALA B 1 136 ? -40.719 9 -1.12 1 94.31 136 ALA B CA 1
ATOM 8944 C C . ALA B 1 136 ? -42.25 8.859 -1.021 1 94.31 136 ALA B C 1
ATOM 8946 O O . ALA B 1 136 ? -42.781 7.742 -1.052 1 94.31 136 ALA B O 1
ATOM 8947 N N . LEU B 1 137 ? -43 9.969 -0.925 1 91.38 137 LEU B N 1
ATOM 8948 C CA . LEU B 1 137 ? -44.469 9.922 -0.78 1 91.38 137 LEU B CA 1
ATOM 8949 C C . LEU B 1 137 ? -45.125 9.523 -2.092 1 91.38 137 LEU B C 1
ATOM 8951 O O . LEU B 1 137 ? -46.25 9.031 -2.094 1 91.38 137 LEU B O 1
ATOM 8955 N N . ALA B 1 138 ? -44.375 9.586 -3.186 1 91.06 138 ALA B N 1
ATOM 8956 C CA . ALA B 1 138 ? -44.938 9.188 -4.484 1 91.06 138 ALA B CA 1
ATOM 8957 C C . ALA B 1 138 ? -44.875 7.668 -4.652 1 91.06 138 ALA B C 1
ATOM 8959 O O . ALA B 1 138 ? -45.562 7.105 -5.492 1 91.06 138 ALA B O 1
ATOM 8960 N N . THR B 1 139 ? -44.094 7.016 -3.863 1 88.81 139 THR B N 1
ATOM 8961 C CA . THR B 1 139 ? -43.938 5.57 -4 1 88.81 139 THR B CA 1
ATOM 8962 C C . THR B 1 139 ? -45.125 4.84 -3.332 1 88.81 139 THR B C 1
ATOM 8964 O O . THR B 1 139 ? -45.375 3.682 -3.643 1 88.81 139 THR B O 1
ATOM 8967 N N . ARG B 1 140 ? -45.812 5.465 -2.324 1 85.81 140 ARG B N 1
ATOM 8968 C CA . ARG B 1 140 ? -46.969 4.855 -1.643 1 85.81 140 ARG B CA 1
ATOM 8969 C C . ARG B 1 140 ? -48.25 5.16 -2.369 1 85.81 140 ARG B C 1
ATOM 8971 O O . ARG B 1 140 ? -48.5 6.301 -2.785 1 85.81 140 ARG B O 1
ATOM 8978 N N . SER B 1 141 ? -49.094 4.098 -2.561 1 85.94 141 SER B N 1
ATOM 8979 C CA . SER B 1 141 ? -50.375 4.285 -3.201 1 85.94 141 SER B CA 1
ATOM 8980 C C . SER B 1 141 ? -51.312 5.125 -2.328 1 85.94 141 SER B C 1
ATOM 8982 O O . SER B 1 141 ? -51.312 4.996 -1.103 1 85.94 141 SER B O 1
ATOM 8984 N N . ASP B 1 142 ? -52.031 6.07 -2.809 1 85.62 142 ASP B N 1
ATOM 8985 C CA . ASP B 1 142 ? -52.969 6.961 -2.111 1 85.62 142 ASP B CA 1
ATOM 8986 C C . ASP B 1 142 ? -54.062 6.168 -1.394 1 85.62 142 ASP B C 1
ATOM 8988 O O . ASP B 1 142 ? -54.5 6.547 -0.307 1 85.62 142 ASP B O 1
ATOM 8992 N N . ALA B 1 143 ? -54.344 5.047 -1.943 1 85.44 143 ALA B N 1
ATOM 8993 C CA . ALA B 1 143 ? -55.375 4.223 -1.334 1 85.44 143 ALA B CA 1
ATOM 8994 C C . ALA B 1 143 ? -54.906 3.619 -0.017 1 85.44 143 ALA B C 1
ATOM 8996 O O . ALA B 1 143 ? -55.625 3.592 0.968 1 85.44 143 ALA B O 1
ATOM 8997 N N . ASP B 1 144 ? -53.656 3.287 -0.057 1 85.5 144 ASP B N 1
ATOM 8998 C CA . ASP B 1 144 ? -53.094 2.701 1.157 1 85.5 144 ASP B CA 1
ATOM 8999 C C . ASP B 1 144 ? -52.938 3.754 2.25 1 85.5 144 ASP B C 1
ATOM 9001 O O . ASP B 1 144 ? -53.156 3.469 3.432 1 85.5 144 ASP B O 1
ATOM 9005 N N . THR B 1 145 ? -52.562 4.922 1.931 1 88.88 145 THR B N 1
ATOM 9006 C CA . THR B 1 145 ? -52.375 6.004 2.896 1 88.88 145 THR B CA 1
ATOM 9007 C C . THR B 1 145 ? -53.719 6.402 3.52 1 88.88 145 THR B C 1
ATOM 9009 O O . THR B 1 145 ? -53.812 6.617 4.73 1 88.88 145 THR B O 1
ATOM 9012 N N . GLN B 1 146 ? -54.781 6.438 2.727 1 87.62 146 GLN B N 1
ATOM 9013 C CA . GLN B 1 146 ? -56.094 6.844 3.238 1 87.62 146 GLN B CA 1
ATOM 9014 C C . GLN B 1 146 ? -56.688 5.758 4.121 1 87.62 146 GLN B C 1
ATOM 9016 O O . GLN B 1 146 ? -57.375 6.059 5.113 1 87.62 146 GLN B O 1
ATOM 9021 N N . ALA B 1 147 ? -56.375 4.621 3.732 1 87.12 147 ALA B N 1
ATOM 9022 C CA . ALA B 1 147 ? -56.875 3.518 4.543 1 87.12 147 ALA B CA 1
ATOM 9023 C C . ALA B 1 147 ? -56.25 3.518 5.93 1 87.12 147 ALA B C 1
ATOM 9025 O O . ALA B 1 147 ? -56.938 3.301 6.934 1 87.12 147 ALA B O 1
ATOM 9026 N N . ARG B 1 148 ? -54.969 3.803 6.008 1 88.5 148 ARG B N 1
ATOM 9027 C CA . ARG B 1 148 ? -54.281 3.812 7.293 1 88.5 148 ARG B CA 1
ATOM 9028 C C . ARG B 1 148 ? -54.656 5.043 8.109 1 88.5 148 ARG B C 1
ATOM 9030 O O . ARG B 1 148 ? -54.75 4.977 9.336 1 88.5 148 ARG B O 1
ATOM 9037 N N . LEU B 1 149 ? -54.875 6.094 7.438 1 88.69 149 LEU B N 1
ATOM 9038 C CA . LEU B 1 149 ? -55.312 7.305 8.125 1 88.69 149 LEU B CA 1
ATOM 9039 C C . LEU B 1 149 ? -56.719 7.137 8.703 1 88.69 149 LEU B C 1
ATOM 9041 O O . LEU B 1 149 ? -57 7.641 9.789 1 88.69 149 LEU B O 1
ATOM 9045 N N . ALA B 1 150 ? -57.531 6.395 8.008 1 86.38 150 ALA B N 1
ATOM 9046 C CA . ALA B 1 150 ? -58.875 6.117 8.5 1 86.38 150 ALA B CA 1
ATOM 9047 C C . ALA B 1 150 ? -58.812 5.203 9.727 1 86.38 150 ALA B C 1
ATOM 9049 O O . ALA B 1 150 ? -59.594 5.387 10.672 1 86.38 150 ALA B O 1
ATOM 9050 N N . GLU B 1 151 ? -57.906 4.414 9.656 1 88.19 151 GLU B N 1
ATOM 9051 C CA . GLU B 1 151 ? -57.719 3.531 10.805 1 88.19 151 GLU B CA 1
ATOM 9052 C C . GLU B 1 151 ? -57.25 4.309 12.023 1 88.19 151 GLU B C 1
ATOM 9054 O O . GLU B 1 151 ? -57.656 4.035 13.148 1 88.19 151 GLU B O 1
ATOM 9059 N N . LEU B 1 152 ? -56.406 5.203 11.797 1 87.81 152 LEU B N 1
ATOM 9060 C CA . LEU B 1 152 ? -55.875 6.027 12.883 1 87.81 152 LEU B CA 1
ATOM 9061 C C . LEU B 1 152 ? -56.969 6.906 13.477 1 87.81 152 LEU B C 1
ATOM 9063 O O . LEU B 1 152 ? -57.031 7.074 14.695 1 87.81 152 LEU B O 1
ATOM 9067 N N . GLN B 1 153 ? -57.844 7.375 12.68 1 84.31 153 GLN B N 1
ATOM 9068 C CA . GLN B 1 153 ? -58.938 8.227 13.148 1 84.31 153 GLN B CA 1
ATOM 9069 C C . GLN B 1 153 ? -59.938 7.414 13.945 1 84.31 153 GLN B C 1
ATOM 9071 O O . GLN B 1 153 ? -60.5 7.895 14.945 1 84.31 153 GLN B O 1
ATOM 9076 N N . GLU B 1 154 ? -60.094 6.25 13.484 1 83.5 154 GLU B N 1
ATOM 9077 C CA . GLU B 1 154 ? -61.031 5.379 14.211 1 83.5 154 GLU B CA 1
ATOM 9078 C C . GLU B 1 154 ? -60.469 5.012 15.586 1 83.5 154 GLU B C 1
ATOM 9080 O O . GLU B 1 154 ? -61.219 4.957 16.562 1 83.5 154 GLU B O 1
ATOM 9085 N N . MET B 1 155 ? -59.188 4.902 15.648 1 86.62 155 MET B N 1
ATOM 9086 C CA . MET B 1 155 ? -58.562 4.578 16.922 1 86.62 155 MET B CA 1
ATOM 9087 C C . MET B 1 155 ? -58.562 5.781 17.859 1 86.62 155 MET B C 1
ATOM 9089 O O . MET B 1 155 ? -58.719 5.629 19.078 1 86.62 155 MET B O 1
ATOM 9093 N N . ALA B 1 156 ? -58.344 6.91 17.297 1 84.44 156 ALA B N 1
ATOM 9094 C CA . ALA B 1 156 ? -58.312 8.141 18.094 1 84.44 156 ALA B CA 1
ATOM 9095 C C . ALA B 1 156 ? -59.688 8.445 18.688 1 84.44 156 ALA B C 1
ATOM 9097 O O . ALA B 1 156 ? -59.781 8.914 19.828 1 84.44 156 ALA B O 1
ATOM 9098 N N . VAL B 1 157 ? -60.781 8.094 18.031 1 80.19 157 VAL B N 1
ATOM 9099 C CA . VAL B 1 157 ? -62.156 8.336 18.5 1 80.19 157 VAL B CA 1
ATOM 9100 C C . VAL B 1 157 ? -62.531 7.293 19.531 1 80.19 157 VAL B C 1
ATOM 9102 O O . VAL B 1 157 ? -63.219 7.609 20.531 1 80.19 157 VAL B O 1
ATOM 9105 N N . SER B 1 158 ? -62.031 6.203 19.266 1 77.88 158 SER B N 1
ATOM 9106 C CA . SER B 1 158 ? -62.406 5.125 20.172 1 77.88 158 SER B CA 1
ATOM 9107 C C . SER B 1 158 ? -61.75 5.301 21.531 1 77.88 158 SER B C 1
ATOM 9109 O O . SER B 1 158 ? -62.312 4.879 22.547 1 77.88 158 SER B O 1
ATOM 9111 N N . GLN B 1 159 ? -60.5 5.785 21.562 1 71.44 159 GLN B N 1
ATOM 9112 C CA . GLN B 1 159 ? -59.812 5.867 22.844 1 71.44 159 GLN B CA 1
ATOM 9113 C C . GLN B 1 159 ? -60.219 7.125 23.609 1 71.44 159 GLN B C 1
ATOM 9115 O O . GLN B 1 159 ? -59.875 7.305 24.766 1 71.44 159 GLN B O 1
ATOM 9120 N N . ASN B 1 160 ? -61.438 7.656 23.406 1 59.06 160 ASN B N 1
ATOM 9121 C CA . ASN B 1 160 ? -62.125 8.703 24.141 1 59.06 160 ASN B CA 1
ATOM 9122 C C . ASN B 1 160 ? -61.156 9.703 24.766 1 59.06 160 ASN B C 1
ATOM 9124 O O . ASN B 1 160 ? -61.375 10.203 25.859 1 59.06 160 ASN B O 1
ATOM 9128 N N . THR B 1 161 ? -59.969 9.797 24.312 1 61.16 161 THR B N 1
ATOM 9129 C CA . THR B 1 161 ? -59.094 10.734 25 1 61.16 161 THR B CA 1
ATOM 9130 C C . THR B 1 161 ? -59.469 12.18 24.672 1 61.16 161 THR B C 1
ATOM 9132 O O . THR B 1 161 ? -60.062 12.445 23.641 1 61.16 161 THR B O 1
ATOM 9135 N N . SER B 1 162 ? -59.656 13.109 25.609 1 62.97 162 SER B N 1
ATOM 9136 C CA . SER B 1 162 ? -60.062 14.508 25.609 1 62.97 162 SER B CA 1
ATOM 9137 C C . SER B 1 162 ? -59.5 15.242 24.391 1 62.97 162 SER B C 1
ATOM 9139 O O . SER B 1 162 ? -60.125 16.172 23.891 1 62.97 162 SER B O 1
ATOM 9141 N N . ASP B 1 163 ? -58.375 14.891 23.844 1 76.06 163 ASP B N 1
ATOM 9142 C CA . ASP B 1 163 ? -57.844 15.578 22.672 1 76.06 163 ASP B CA 1
ATOM 9143 C C . ASP B 1 163 ? -57.406 14.586 21.594 1 76.06 163 ASP B C 1
ATOM 9145 O O . ASP B 1 163 ? -56.281 14.117 21.609 1 76.06 163 ASP B O 1
ATOM 9149 N N . PRO B 1 164 ? -58.312 14.25 20.781 1 80.25 164 PRO B N 1
ATOM 9150 C CA . PRO B 1 164 ? -58.031 13.258 19.734 1 80.25 164 PRO B CA 1
ATOM 9151 C C . PRO B 1 164 ? -56.875 13.664 18.828 1 80.25 164 PRO B C 1
ATOM 9153 O O . PRO B 1 164 ? -56.156 12.797 18.297 1 80.25 164 PRO B O 1
ATOM 9156 N N . ASN B 1 165 ? -56.625 14.938 18.75 1 80.44 165 ASN B N 1
ATOM 9157 C CA . ASN B 1 165 ? -55.531 15.383 17.875 1 80.44 165 ASN B CA 1
ATOM 9158 C C . ASN B 1 165 ? -54.188 15.062 18.453 1 80.44 165 ASN B C 1
ATOM 9160 O O . ASN B 1 165 ? -53.25 14.68 17.734 1 80.44 165 ASN B O 1
ATOM 9164 N N . THR B 1 166 ? -54.062 15.109 19.703 1 83.06 166 THR B N 1
ATOM 9165 C CA . THR B 1 166 ? -52.781 14.82 20.359 1 83.06 166 THR B CA 1
ATOM 9166 C C . THR B 1 166 ? -52.5 13.328 20.328 1 83.06 166 THR B C 1
ATOM 9168 O O . THR B 1 166 ? -51.344 12.914 20.172 1 83.06 166 THR B O 1
ATOM 9171 N N . TYR B 1 167 ? -53.5 12.617 20.422 1 85.56 167 TYR B N 1
ATOM 9172 C CA . TYR B 1 167 ? -53.312 11.172 20.359 1 85.56 167 TYR B CA 1
ATOM 9173 C C . TYR B 1 167 ? -52.875 10.734 18.969 1 85.56 167 TYR B C 1
ATOM 9175 O O . TYR B 1 167 ? -52 9.875 18.828 1 85.56 167 TYR B O 1
ATOM 9183 N N . ALA B 1 168 ? -53.469 11.336 18.016 1 85.19 168 ALA B N 1
ATOM 9184 C CA . ALA B 1 168 ? -53.094 11.008 16.656 1 85.19 168 ALA B CA 1
ATOM 9185 C C . ALA B 1 168 ? -51.656 11.398 16.375 1 85.19 168 ALA B C 1
ATOM 9187 O O . ALA B 1 168 ? -50.938 10.688 15.664 1 85.19 168 ALA B O 1
ATOM 9188 N N . GLU B 1 169 ? -51.25 12.445 16.922 1 84.69 169 GLU B N 1
ATOM 9189 C CA . GLU B 1 169 ? -49.906 12.906 16.688 1 84.69 169 GLU B CA 1
ATOM 9190 C C . GLU B 1 169 ? -48.875 11.992 17.375 1 84.69 169 GLU B C 1
ATOM 9192 O O . GLU B 1 169 ? -47.812 11.711 16.828 1 84.69 169 GLU B O 1
ATOM 9197 N N . ILE B 1 170 ? -49.156 11.461 18.5 1 87 170 ILE B N 1
ATOM 9198 C CA . ILE B 1 170 ? -48.25 10.578 19.25 1 87 170 ILE B CA 1
ATOM 9199 C C . ILE B 1 170 ? -48.156 9.234 18.531 1 87 170 ILE B C 1
ATOM 9201 O O . ILE B 1 170 ? -47.062 8.664 18.438 1 87 170 ILE B O 1
ATOM 9205 N N . LYS B 1 171 ? -49.25 8.812 17.969 1 87.81 171 LYS B N 1
ATOM 9206 C CA . LYS B 1 171 ? -49.219 7.543 17.25 1 87.81 171 LYS B CA 1
ATOM 9207 C C . LYS B 1 171 ? -48.438 7.676 15.93 1 87.81 171 LYS B C 1
ATOM 9209 O O . LYS B 1 171 ? -47.781 6.73 15.492 1 87.81 171 LYS B O 1
ATOM 9214 N N . LEU B 1 172 ? -48.562 8.836 15.422 1 87.12 172 LEU B N 1
ATOM 9215 C CA . LEU B 1 172 ? -47.812 9.117 14.211 1 87.12 172 LEU B CA 1
ATOM 9216 C C . LEU B 1 172 ? -46.312 9.086 14.492 1 87.12 172 LEU B C 1
ATOM 9218 O O . LEU B 1 172 ? -45.562 8.5 13.727 1 87.12 172 LEU B O 1
ATOM 9222 N N . LEU B 1 173 ? -45.938 9.633 15.586 1 87.69 173 LEU B N 1
ATOM 9223 C CA . LEU B 1 173 ? -44.5 9.734 15.93 1 87.69 173 LEU B CA 1
ATOM 9224 C C . LEU B 1 173 ? -44 8.398 16.453 1 87.69 173 LEU B C 1
ATOM 9226 O O . LEU B 1 173 ? -42.781 8.172 16.5 1 87.69 173 LEU B O 1
ATOM 9230 N N . ASN B 1 174 ? -44.938 7.465 16.75 1 87.94 174 ASN B N 1
ATOM 9231 C CA . ASN B 1 174 ? -44.531 6.129 17.188 1 87.94 174 ASN B CA 1
ATOM 9232 C C . ASN B 1 174 ? -44.438 5.164 16 1 87.94 174 ASN B C 1
ATOM 9234 O O . ASN B 1 174 ? -44.219 3.969 16.188 1 87.94 174 ASN B O 1
ATOM 9238 N N . GLY B 1 175 ? -44.594 5.617 14.789 1 87.25 175 GLY B N 1
ATOM 9239 C CA . GLY B 1 175 ? -44.312 4.824 13.602 1 87.25 175 GLY B CA 1
ATOM 9240 C C . GLY B 1 175 ? -45.531 4.121 13.047 1 87.25 175 GLY B C 1
ATOM 9241 O O . GLY B 1 175 ? -45.438 3.088 12.383 1 87.25 175 GLY B O 1
ATOM 9242 N N . PHE B 1 176 ? -46.719 4.559 13.32 1 86.5 176 PHE B N 1
ATOM 9243 C CA . PHE B 1 176 ? -47.938 3.906 12.852 1 86.5 176 PHE B CA 1
ATOM 9244 C C . PHE B 1 176 ? -48.031 3.984 11.328 1 86.5 176 PHE B C 1
ATOM 9246 O O . PHE B 1 176 ? -48.5 3.041 10.688 1 86.5 176 PHE B O 1
ATOM 9253 N N . MET B 1 177 ? -47.531 5 10.797 1 87.25 177 MET B N 1
ATOM 9254 C CA . MET B 1 177 ? -47.688 5.215 9.367 1 87.25 177 MET B CA 1
ATOM 9255 C C . MET B 1 177 ? -46.438 4.785 8.602 1 87.25 177 MET B C 1
ATOM 9257 O O . MET B 1 177 ? -46.281 5.113 7.426 1 87.25 177 MET B O 1
ATOM 9261 N N . LEU B 1 178 ? -45.594 4.027 9.164 1 88.75 178 LEU B N 1
ATOM 9262 C CA . LEU B 1 178 ? -44.344 3.646 8.508 1 88.75 178 LEU B CA 1
ATOM 9263 C C . LEU B 1 178 ? -44.594 2.611 7.418 1 88.75 178 LEU B C 1
ATOM 9265 O O . LEU B 1 178 ? -45.406 1.703 7.598 1 88.75 178 LEU B O 1
ATOM 9269 N N . ASN B 1 179 ? -44.062 2.947 6.195 1 86.12 179 ASN B N 1
ATOM 9270 C CA . ASN B 1 179 ? -44.094 2.064 5.035 1 86.12 179 ASN B CA 1
ATOM 9271 C C . ASN B 1 179 ? -42.688 1.725 4.547 1 86.12 179 ASN B C 1
ATOM 9273 O O . ASN B 1 179 ? -41.812 2.59 4.516 1 86.12 179 ASN B O 1
ATOM 9277 N N . THR B 1 180 ? -42.469 0.554 4.152 1 79.56 180 THR B N 1
ATOM 9278 C CA . THR B 1 180 ? -41.125 0.073 3.795 1 79.56 180 THR B CA 1
ATOM 9279 C C . THR B 1 180 ? -40.656 0.723 2.5 1 79.56 180 THR B C 1
ATOM 9281 O O . THR B 1 180 ? -39.469 1.05 2.363 1 79.56 180 THR B O 1
ATOM 9284 N N . SER B 1 181 ? -41.531 0.904 1.494 1 84 181 SER B N 1
ATOM 9285 C CA . SER B 1 181 ? -41.094 1.505 0.232 1 84 181 SER B CA 1
ATOM 9286 C C . SER B 1 181 ? -40.75 2.979 0.409 1 84 181 SER B C 1
ATOM 9288 O O . SER B 1 181 ? -39.781 3.467 -0.173 1 84 181 SER B O 1
ATOM 9290 N N . VAL B 1 182 ? -41.594 3.611 1.258 1 89.62 182 VAL B N 1
ATOM 9291 C CA . VAL B 1 182 ? -41.312 5.02 1.527 1 89.62 182 VAL B CA 1
ATOM 9292 C C . VAL B 1 182 ? -40 5.156 2.295 1 89.62 182 VAL B C 1
ATOM 9294 O O . VAL B 1 182 ? -39.156 5.996 1.961 1 89.62 182 VAL B O 1
ATOM 9297 N N . THR B 1 183 ? -39.75 4.309 3.246 1 90.19 183 THR B N 1
ATOM 9298 C CA . THR B 1 183 ? -38.562 4.363 4.055 1 90.19 183 THR B CA 1
ATOM 9299 C C . THR B 1 183 ? -37.312 4.043 3.211 1 90.19 183 THR B C 1
ATOM 9301 O O . THR B 1 183 ? -36.281 4.676 3.365 1 90.19 183 THR B O 1
ATOM 9304 N N . ALA B 1 184 ? -37.406 3.123 2.277 1 87.62 184 ALA B N 1
ATOM 9305 C CA . ALA B 1 184 ? -36.281 2.742 1.427 1 87.62 184 ALA B CA 1
ATOM 9306 C C . ALA B 1 184 ? -35.906 3.883 0.493 1 87.62 184 ALA B C 1
ATOM 9308 O O . ALA B 1 184 ? -34.719 4.105 0.24 1 87.62 184 ALA B O 1
ATOM 9309 N N . THR B 1 185 ? -36.875 4.59 0.015 1 92.19 185 THR B N 1
ATOM 9310 C CA . THR B 1 185 ? -36.562 5.711 -0.869 1 92.19 185 THR B CA 1
ATOM 9311 C C . THR B 1 185 ? -35.875 6.84 -0.099 1 92.19 185 THR B C 1
ATOM 9313 O O . THR B 1 185 ? -34.969 7.469 -0.602 1 92.19 185 THR B O 1
ATOM 9316 N N . TYR B 1 186 ? -36.344 7.125 1.155 1 94 186 TYR B N 1
ATOM 9317 C CA . TYR B 1 186 ? -35.688 8.125 1.986 1 94 186 TYR B CA 1
ATOM 9318 C C . TYR B 1 186 ? -34.219 7.746 2.236 1 94 186 TYR B C 1
ATOM 9320 O O . TYR B 1 186 ? -33.312 8.578 2.072 1 94 186 TYR B O 1
ATOM 9328 N N . PHE B 1 187 ? -34 6.52 2.578 1 93.56 187 PHE B N 1
ATOM 9329 C CA . PHE B 1 187 ? -32.688 6.078 2.943 1 93.56 187 PHE B CA 1
ATOM 9330 C C . PHE B 1 187 ? -31.75 6.086 1.729 1 93.56 187 PHE B C 1
ATOM 9332 O O . PHE B 1 187 ? -30.594 6.477 1.828 1 93.56 187 PHE B O 1
ATOM 9339 N N . CYS B 1 188 ? -32.25 5.77 0.552 1 92.31 188 CYS B N 1
ATOM 9340 C CA . CYS B 1 188 ? -31.406 5.762 -0.639 1 92.31 188 CYS B CA 1
ATOM 9341 C C . CYS B 1 188 ? -31.047 7.18 -1.068 1 92.31 188 CYS B C 1
ATOM 9343 O O . CYS B 1 188 ? -29.891 7.48 -1.347 1 92.31 188 CYS B O 1
ATOM 9345 N N . MET B 1 189 ? -32 8.039 -1.011 1 95.38 189 MET B N 1
ATOM 9346 C CA . MET B 1 189 ? -31.75 9.398 -1.485 1 95.38 189 MET B CA 1
ATOM 9347 C C . MET B 1 189 ? -30.922 10.188 -0.48 1 95.38 189 MET B C 1
ATOM 9349 O O . MET B 1 189 ? -30.016 10.914 -0.864 1 95.38 189 MET B O 1
ATOM 9353 N N . ILE B 1 190 ? -31.172 10.039 0.751 1 95.81 190 ILE B N 1
ATOM 9354 C CA . ILE B 1 190 ? -30.422 10.797 1.745 1 95.81 190 ILE B CA 1
ATOM 9355 C C . ILE B 1 190 ? -29.016 10.203 1.884 1 95.81 190 ILE B C 1
ATOM 9357 O O . ILE B 1 190 ? -28.047 10.938 2.119 1 95.81 190 ILE B O 1
ATOM 9361 N N . CYS B 1 191 ? -28.969 8.914 1.751 1 94.44 191 CYS B N 1
ATOM 9362 C CA . CYS B 1 191 ? -27.656 8.305 1.782 1 94.44 191 CYS B CA 1
ATOM 9363 C C . CYS B 1 191 ? -26.781 8.805 0.628 1 94.44 191 CYS B C 1
ATOM 9365 O O . CYS B 1 191 ? -25.578 9 0.787 1 94.44 191 CYS B O 1
ATOM 9367 N N . LEU B 1 192 ? -27.375 9.039 -0.491 1 94.69 192 LEU B N 1
ATOM 9368 C CA . LEU B 1 192 ? -26.641 9.609 -1.621 1 94.69 192 LEU B CA 1
ATOM 9369 C C . LEU B 1 192 ? -26.156 11.016 -1.297 1 94.69 192 LEU B C 1
ATOM 9371 O O . LEU B 1 192 ? -25.016 11.367 -1.606 1 94.69 192 LEU B O 1
ATOM 9375 N N . TYR B 1 193 ? -26.984 11.758 -0.678 1 95.94 193 TYR B N 1
ATOM 9376 C CA . TYR B 1 193 ? -26.578 13.102 -0.276 1 95.94 193 TYR B CA 1
ATOM 9377 C C . TYR B 1 193 ? -25.453 13.055 0.739 1 95.94 193 TYR B C 1
ATOM 9379 O O . TYR B 1 193 ? -24.469 13.805 0.627 1 95.94 193 TYR B O 1
ATOM 9387 N N . LEU B 1 194 ? -25.578 12.211 1.74 1 95.88 194 LEU B N 1
ATOM 9388 C CA . LEU B 1 194 ? -24.562 12.102 2.77 1 95.88 194 LEU B CA 1
ATOM 9389 C C . LEU B 1 194 ? -23.234 11.641 2.168 1 95.88 194 LEU B C 1
ATOM 9391 O O . LEU B 1 194 ? -22.172 12.109 2.58 1 95.88 194 LEU B O 1
ATOM 9395 N N . TYR B 1 195 ? -23.281 10.781 1.173 1 94.19 195 TYR B N 1
ATOM 9396 C CA . TYR B 1 195 ? -22.078 10.328 0.497 1 94.19 195 TYR B CA 1
ATOM 9397 C C . TYR B 1 195 ? -21.391 11.477 -0.234 1 94.19 195 TYR B C 1
ATOM 9399 O O . TYR B 1 195 ? -20.188 11.664 -0.126 1 94.19 195 TYR B O 1
ATOM 9407 N N . LEU B 1 196 ? -22.156 12.289 -0.889 1 93.81 196 LEU B N 1
ATOM 9408 C CA . LEU B 1 196 ? -21.594 13.367 -1.695 1 93.81 196 LEU B CA 1
ATOM 9409 C C . LEU B 1 196 ? -21.047 14.484 -0.808 1 93.81 196 LEU B C 1
ATOM 9411 O O . LEU B 1 196 ? -19.969 15.031 -1.078 1 93.81 196 LEU B O 1
ATOM 9415 N N . ILE B 1 197 ? -21.719 14.789 0.229 1 93.88 197 ILE B N 1
ATOM 9416 C CA . ILE B 1 197 ? -21.297 15.883 1.087 1 93.88 197 ILE B CA 1
ATOM 9417 C C . ILE B 1 197 ? -20.078 15.445 1.911 1 93.88 197 ILE B C 1
ATOM 9419 O O . ILE B 1 197 ? -19.203 16.25 2.201 1 93.88 197 ILE B O 1
ATOM 9423 N N . ALA B 1 198 ? -20.078 14.18 2.328 1 92.81 198 ALA B N 1
ATOM 9424 C CA . ALA B 1 198 ? -18.922 13.672 3.059 1 92.81 198 ALA B CA 1
ATOM 9425 C C . ALA B 1 198 ? -17.672 13.641 2.17 1 92.81 198 ALA B C 1
ATOM 9427 O O . ALA B 1 198 ? -16.562 13.922 2.633 1 92.81 198 ALA B O 1
ATOM 9428 N N . ARG B 1 199 ? -17.828 13.352 0.913 1 91.31 199 ARG B N 1
ATOM 9429 C CA . ARG B 1 199 ? -16.719 13.367 -0.03 1 91.31 199 ARG B CA 1
ATOM 9430 C C . ARG B 1 199 ? -16.188 14.781 -0.234 1 91.31 199 ARG B C 1
ATOM 9432 O O . ARG B 1 199 ? -14.984 14.984 -0.354 1 91.31 199 ARG B O 1
ATOM 9439 N N . LEU B 1 200 ? -17.047 15.664 -0.22 1 86.19 200 LEU B N 1
ATOM 9440 C CA . LEU B 1 200 ? -16.656 17.062 -0.42 1 86.19 200 LEU B CA 1
ATOM 9441 C C . LEU B 1 200 ? -15.836 17.578 0.755 1 86.19 200 LEU B C 1
ATOM 9443 O O . LEU B 1 200 ? -14.945 18.406 0.578 1 86.19 200 LEU B O 1
ATOM 9447 N N . ARG B 1 201 ? -16.016 17.062 1.871 1 87.25 201 ARG B N 1
ATOM 9448 C CA . ARG B 1 201 ? -15.266 17.484 3.057 1 87.25 201 ARG B CA 1
ATOM 9449 C C . ARG B 1 201 ? -13.797 17.125 2.936 1 87.25 201 ARG B C 1
ATOM 9451 O O . ARG B 1 201 ? -12.922 17.922 3.271 1 87.25 201 ARG B O 1
ATOM 9458 N N . VAL B 1 202 ? -13.547 15.93 2.396 1 83.38 202 VAL B N 1
ATOM 9459 C CA . VAL B 1 202 ? -12.164 15.469 2.312 1 83.38 202 VAL B CA 1
ATOM 9460 C C . VAL B 1 202 ? -11.492 16.078 1.084 1 83.38 202 VAL B C 1
ATOM 9462 O O . VAL B 1 202 ? -10.312 16.438 1.134 1 83.38 202 VAL B O 1
ATOM 9465 N N . ALA B 1 203 ? -12.273 16.281 0.035 1 81.75 203 ALA B N 1
ATOM 9466 C CA . ALA B 1 203 ? -11.719 16.844 -1.194 1 81.75 203 ALA B CA 1
ATOM 9467 C C . ALA B 1 203 ? -11.461 18.344 -1.048 1 81.75 203 ALA B C 1
ATOM 9469 O O . ALA B 1 203 ? -10.469 18.859 -1.562 1 81.75 203 ALA B O 1
ATOM 9470 N N . ALA B 1 204 ? -12.383 19 -0.371 1 83.12 204 ALA B N 1
ATOM 9471 C CA . ALA B 1 204 ? -12.273 20.438 -0.127 1 83.12 204 ALA B CA 1
ATOM 9472 C C . ALA B 1 204 ? -12.453 20.75 1.354 1 83.12 204 ALA B C 1
ATOM 9474 O O . ALA B 1 204 ? -13.562 21.078 1.794 1 83.12 204 ALA B O 1
ATOM 9475 N N . PRO B 1 205 ? -11.359 20.812 2.039 1 80.56 205 PRO B N 1
ATOM 9476 C CA . PRO B 1 205 ? -11.461 21.031 3.484 1 80.56 205 PRO B CA 1
ATOM 9477 C C . PRO B 1 205 ? -12 22.422 3.838 1 80.56 205 PRO B C 1
ATOM 9479 O O . PRO B 1 205 ? -12.453 22.641 4.965 1 80.56 205 PRO B O 1
ATOM 9482 N N . LYS B 1 206 ? -12.109 23.375 2.852 1 80.62 206 LYS B N 1
ATOM 9483 C CA . LYS B 1 206 ? -12.672 24.703 3.09 1 80.62 206 LYS B CA 1
ATOM 9484 C C . LYS B 1 206 ? -14.18 24.625 3.328 1 80.62 206 LYS B C 1
ATOM 9486 O O . LYS B 1 206 ? -14.766 25.531 3.92 1 80.62 206 LYS B O 1
ATOM 9491 N N . LEU B 1 207 ? -14.742 23.453 2.979 1 86.69 207 LEU B N 1
ATOM 9492 C CA . LEU B 1 207 ? -16.188 23.297 3.086 1 86.69 207 LEU B CA 1
ATOM 9493 C C . LEU B 1 207 ? -16.547 22.375 4.242 1 86.69 207 LEU B C 1
ATOM 9495 O O . LEU B 1 207 ? -17.562 21.656 4.18 1 86.69 207 LEU B O 1
ATOM 9499 N N . ARG B 1 208 ? -15.844 22.438 5.273 1 87.94 208 ARG B N 1
ATOM 9500 C CA . ARG B 1 208 ? -16.109 21.609 6.449 1 87.94 208 ARG B CA 1
ATOM 9501 C C . ARG B 1 208 ? -17.391 22.047 7.141 1 87.94 208 ARG B C 1
ATOM 9503 O O . ARG B 1 208 ? -18.172 21.203 7.59 1 87.94 208 ARG B O 1
ATOM 9510 N N . LEU B 1 209 ? -17.641 23.344 7.207 1 91.25 209 LEU B N 1
ATOM 9511 C CA . LEU B 1 209 ? -18.844 23.844 7.852 1 91.25 209 LEU B CA 1
ATOM 9512 C C . LEU B 1 209 ? -20.094 23.469 7.043 1 91.25 209 LEU B C 1
ATOM 9514 O O . LEU B 1 209 ? -21.141 23.172 7.613 1 91.25 209 LEU B O 1
ATOM 9518 N N . THR B 1 210 ? -19.875 23.516 5.73 1 92.38 210 THR B N 1
ATOM 9519 C CA . THR B 1 210 ? -20.984 23.109 4.871 1 92.38 210 THR B CA 1
ATOM 9520 C C . THR B 1 210 ? -21.344 21.656 5.113 1 92.38 210 THR B C 1
ATOM 9522 O O . THR B 1 210 ? -22.531 21.312 5.199 1 92.38 210 THR B O 1
ATOM 9525 N N . GLN B 1 211 ? -20.375 20.891 5.309 1 93 211 GLN B N 1
ATOM 9526 C CA . GLN B 1 211 ? -20.625 19.469 5.516 1 93 211 GLN B CA 1
ATOM 9527 C C . GLN B 1 211 ? -21.234 19.219 6.887 1 93 211 GLN B C 1
ATOM 9529 O O . GLN B 1 211 ? -22.156 18.406 7.02 1 93 211 GLN B O 1
ATOM 9534 N N . MET B 1 212 ? -20.781 19.875 7.93 1 93.56 212 MET B N 1
ATOM 9535 C CA . MET B 1 212 ? -21.297 19.641 9.281 1 93.56 212 MET B CA 1
ATOM 9536 C C . MET B 1 212 ? -22.766 20.031 9.375 1 93.56 212 MET B C 1
ATOM 9538 O O . MET B 1 212 ? -23.594 19.266 9.883 1 93.56 212 MET B O 1
ATOM 9542 N N . MET B 1 213 ? -23.125 21.156 8.82 1 95.06 213 MET B N 1
ATOM 9543 C CA . MET B 1 213 ? -24.516 21.609 8.891 1 95.06 213 MET B CA 1
ATOM 9544 C C . MET B 1 213 ? -25.406 20.797 7.961 1 95.06 213 MET B C 1
ATOM 9546 O O . MET B 1 213 ? -26.562 20.531 8.281 1 95.06 213 MET B O 1
ATOM 9550 N N . GLY B 1 214 ? -24.812 20.438 6.824 1 94.94 214 GLY B N 1
ATOM 9551 C CA . GLY B 1 214 ? -25.578 19.578 5.93 1 94.94 214 GLY B CA 1
ATOM 9552 C C . GLY B 1 214 ? -25.891 18.219 6.535 1 94.94 214 GLY B C 1
ATOM 9553 O O . GLY B 1 214 ? -26.984 17.688 6.324 1 94.94 214 GLY B O 1
ATOM 9554 N N . CYS B 1 215 ? -25 17.703 7.32 1 94.94 215 CYS B N 1
ATOM 9555 C CA . CYS B 1 215 ? -25.219 16.422 7.965 1 94.94 215 CYS B CA 1
ATOM 9556 C C . CYS B 1 215 ? -26.312 16.516 9.031 1 94.94 215 CYS B C 1
ATOM 9558 O O . CYS B 1 215 ? -27.141 15.617 9.164 1 94.94 215 CYS B O 1
ATOM 9560 N N . ILE B 1 216 ? -26.359 17.594 9.727 1 94.69 216 ILE B N 1
ATOM 9561 C CA . ILE B 1 216 ? -27.328 17.766 10.797 1 94.69 216 ILE B CA 1
ATOM 9562 C C . ILE B 1 216 ? -28.734 17.828 10.211 1 94.69 216 ILE B C 1
ATOM 9564 O O . ILE B 1 216 ? -29.641 17.125 10.664 1 94.69 216 ILE B O 1
ATOM 9568 N N . VAL B 1 217 ? -28.906 18.578 9.188 1 95.06 217 VAL B N 1
ATOM 9569 C CA . VAL B 1 217 ? -30.219 18.766 8.609 1 95.06 217 VAL B CA 1
ATOM 9570 C C . VAL B 1 217 ? -30.656 17.484 7.895 1 95.06 217 VAL B C 1
ATOM 9572 O O . VAL B 1 217 ? -31.828 17.094 7.969 1 95.06 217 VAL B O 1
ATOM 9575 N N . SER B 1 218 ? -29.734 16.828 7.262 1 95.25 218 SER B N 1
ATOM 9576 C CA . SER B 1 218 ? -30.078 15.602 6.555 1 95.25 218 SER B CA 1
ATOM 9577 C C . SER B 1 218 ? -30.469 14.492 7.527 1 95.25 218 SER B C 1
ATOM 9579 O O . SER B 1 218 ? -31.266 13.617 7.184 1 95.25 218 SER B O 1
ATOM 9581 N N . THR B 1 219 ? -29.922 14.539 8.68 1 95.44 219 THR B N 1
ATOM 9582 C CA . THR B 1 219 ? -30.25 13.531 9.68 1 95.44 219 THR B CA 1
ATOM 9583 C C . THR B 1 219 ? -31.703 13.664 10.125 1 95.44 219 THR B C 1
ATOM 9585 O O . THR B 1 219 ? -32.375 12.664 10.414 1 95.44 219 THR B O 1
ATOM 9588 N N . VAL B 1 220 ? -32.25 14.867 10.164 1 93.38 220 VAL B N 1
ATOM 9589 C CA . VAL B 1 220 ? -33.656 15.078 10.539 1 93.38 220 VAL B CA 1
ATOM 9590 C C . VAL B 1 220 ? -34.562 14.508 9.461 1 93.38 220 VAL B C 1
ATOM 9592 O O . VAL B 1 220 ? -35.625 13.922 9.766 1 93.38 220 VAL B O 1
ATOM 9595 N N . PHE B 1 221 ? -34.156 14.594 8.266 1 94.19 221 PHE B N 1
ATOM 9596 C CA . PHE B 1 221 ? -34.938 14.039 7.172 1 94.19 221 PHE B CA 1
ATOM 9597 C C . PHE B 1 221 ? -34.844 12.516 7.152 1 94.19 221 PHE B C 1
ATOM 9599 O O . PHE B 1 221 ? -35.75 11.844 6.668 1 94.19 221 PHE B O 1
ATOM 9606 N N . LEU B 1 222 ? -33.812 12 7.656 1 93.88 222 LEU B N 1
ATOM 9607 C CA . LEU B 1 222 ? -33.594 10.555 7.668 1 93.88 222 LEU B CA 1
ATOM 9608 C C . LEU B 1 222 ? -34.375 9.898 8.797 1 93.88 222 LEU B C 1
ATOM 9610 O O . LEU B 1 222 ? -34.875 8.781 8.648 1 93.88 222 LEU B O 1
ATOM 9614 N N . THR B 1 223 ? -34.594 10.617 9.906 1 92.62 223 THR B N 1
ATOM 9615 C CA . THR B 1 223 ? -35.125 9.977 11.094 1 92.62 223 THR B CA 1
ATOM 9616 C C . THR B 1 223 ? -36.562 10.445 11.344 1 92.62 223 THR B C 1
ATOM 9618 O O . THR B 1 223 ? -37.406 9.672 11.828 1 92.62 223 THR B O 1
ATOM 9621 N N . GLN B 1 224 ? -36.969 11.672 11.016 1 91.19 224 GLN B N 1
ATOM 9622 C CA . GLN B 1 224 ? -38.25 12.195 11.398 1 91.19 224 GLN B CA 1
ATOM 9623 C C . GLN B 1 224 ? -39.188 12.344 10.18 1 91.19 224 GLN B C 1
ATOM 9625 O O . GLN B 1 224 ? -40.406 12.195 10.289 1 91.19 224 GLN B O 1
ATOM 9630 N N . ALA B 1 225 ? -38.625 12.523 9.078 1 91.44 225 ALA B N 1
ATOM 9631 C CA . ALA B 1 225 ? -39.438 12.797 7.898 1 91.44 225 ALA B CA 1
ATOM 9632 C C . ALA B 1 225 ? -40.219 11.555 7.477 1 91.44 225 ALA B C 1
ATOM 9634 O O . ALA B 1 225 ? -41.375 11.664 7.043 1 91.44 225 ALA B O 1
ATOM 9635 N N . PRO B 1 226 ? -39.688 10.383 7.641 1 91.5 226 PRO B N 1
ATOM 9636 C CA . PRO B 1 226 ? -40.438 9.203 7.219 1 91.5 226 PRO B CA 1
ATOM 9637 C C . PRO B 1 226 ? -41.656 8.945 8.094 1 91.5 226 PRO B C 1
ATOM 9639 O O . PRO B 1 226 ? -42.562 8.188 7.707 1 91.5 226 PRO B O 1
ATOM 9642 N N . LEU B 1 227 ? -41.781 9.594 9.234 1 90.25 227 LEU B N 1
ATOM 9643 C CA . LEU B 1 227 ? -42.906 9.406 10.156 1 90.25 227 LEU B CA 1
ATOM 9644 C C . LEU B 1 227 ? -44.094 10.266 9.75 1 90.25 227 LEU B C 1
ATOM 9646 O O . LEU B 1 227 ? -45.219 10.039 10.211 1 90.25 227 LEU B O 1
ATOM 9650 N N . LEU B 1 228 ? -43.906 11.195 8.844 1 88.38 228 LEU B N 1
ATOM 9651 C CA . LEU B 1 228 ? -44.969 12.117 8.438 1 88.38 228 LEU B CA 1
ATOM 9652 C C . LEU B 1 228 ? -45.688 11.602 7.199 1 88.38 228 LEU B C 1
ATOM 9654 O O . LEU B 1 228 ? -45.062 11.203 6.223 1 88.38 228 LEU B O 1
ATOM 9658 N N . PRO B 1 229 ? -47 11.609 7.262 1 86.62 229 PRO B N 1
ATOM 9659 C CA . PRO B 1 229 ? -47.781 11.047 6.16 1 86.62 229 PRO B CA 1
ATOM 9660 C C . PRO B 1 229 ? -47.969 12.031 5.012 1 86.62 229 PRO B C 1
ATOM 9662 O O . PRO B 1 229 ? -48.25 11.625 3.883 1 86.62 229 PRO B O 1
ATOM 9665 N N . SER B 1 230 ? -47.906 13.352 5.27 1 87 230 SER B N 1
ATOM 9666 C CA . SER B 1 230 ? -48.188 14.336 4.227 1 87 230 SER B CA 1
ATOM 9667 C C . SER B 1 230 ? -46.969 15.18 3.918 1 87 230 SER B C 1
ATOM 9669 O O . SER B 1 230 ? -46.031 15.25 4.719 1 87 230 SER B O 1
ATOM 9671 N N . PHE B 1 231 ? -47 15.734 2.662 1 90.38 231 PHE B N 1
ATOM 9672 C CA . PHE B 1 231 ? -45.875 16.578 2.205 1 90.38 231 PHE B CA 1
ATOM 9673 C C . PHE B 1 231 ? -45.875 17.891 2.959 1 90.38 231 PHE B C 1
ATOM 9675 O O . PHE B 1 231 ? -46.906 18.562 3.072 1 90.38 231 PHE B O 1
ATOM 9682 N N . ASN B 1 232 ? -44.75 18.188 3.656 1 88.69 232 ASN B N 1
ATOM 9683 C CA . ASN B 1 232 ? -44.5 19.453 4.332 1 88.69 232 ASN B CA 1
ATOM 9684 C C . ASN B 1 232 ? -43.156 20.078 3.92 1 88.69 232 ASN B C 1
ATOM 9686 O O . ASN B 1 232 ? -42.125 19.625 4.371 1 88.69 232 ASN B O 1
ATOM 9690 N N . GLY B 1 233 ? -43.188 21.047 3.145 1 87.19 233 GLY B N 1
ATOM 9691 C CA . GLY B 1 233 ? -41.938 21.672 2.668 1 87.19 233 GLY B CA 1
ATOM 9692 C C . GLY B 1 233 ? -41.219 22.453 3.748 1 87.19 233 GLY B C 1
ATOM 9693 O O . GLY B 1 233 ? -40.031 22.781 3.598 1 87.19 233 GLY B O 1
ATOM 9694 N N . ASN B 1 234 ? -41.844 22.75 4.898 1 88.31 234 ASN B N 1
ATOM 9695 C CA . ASN B 1 234 ? -41.25 23.578 5.93 1 88.31 234 ASN B CA 1
ATOM 9696 C C . ASN B 1 234 ? -40.812 22.75 7.129 1 88.31 234 ASN B C 1
ATOM 9698 O O . ASN B 1 234 ? -40.656 23.281 8.234 1 88.31 234 ASN B O 1
ATOM 9702 N N . VAL B 1 235 ? -40.5 21.547 6.906 1 87.5 235 VAL B N 1
ATOM 9703 C CA . VAL B 1 235 ? -40.062 20.672 7.984 1 87.5 235 VAL B CA 1
ATOM 9704 C C . VAL B 1 235 ? -38.719 21.156 8.516 1 87.5 235 VAL B C 1
ATOM 9706 O O . VAL B 1 235 ? -38.438 21.047 9.719 1 87.5 235 VAL B O 1
ATOM 9709 N N . ALA B 1 236 ? -37.906 21.797 7.66 1 91.62 236 ALA B N 1
ATOM 9710 C CA . ALA B 1 236 ? -36.531 22.172 8.078 1 91.62 236 ALA B CA 1
ATOM 9711 C C . ALA B 1 236 ? -36.5 23.656 8.477 1 91.62 236 ALA B C 1
ATOM 9713 O O . ALA B 1 236 ? -35.438 24.156 8.836 1 91.62 236 ALA B O 1
ATOM 9714 N N . LYS B 1 237 ? -37.531 24.422 8.539 1 91.38 237 LYS B N 1
ATOM 9715 C CA . LYS B 1 237 ? -37.562 25.844 8.883 1 91.38 237 LYS B CA 1
ATOM 9716 C C . LYS B 1 237 ? -37.094 26.062 10.32 1 91.38 237 LYS B C 1
ATOM 9718 O O . LYS B 1 237 ? -36.312 26.969 10.578 1 91.38 237 LYS B O 1
ATOM 9723 N N . PRO B 1 238 ? -37.531 25.203 11.211 1 91.25 238 PRO B N 1
ATOM 9724 C CA . PRO B 1 238 ? -37.062 25.406 12.578 1 91.25 238 PRO B CA 1
ATOM 9725 C C . PRO B 1 238 ? -35.562 25.172 12.727 1 91.25 238 PRO B C 1
ATOM 9727 O O . PRO B 1 238 ? -34.969 25.562 13.734 1 91.25 238 PRO B O 1
ATOM 9730 N N . LEU B 1 239 ? -34.938 24.578 11.805 1 93.62 239 LEU B N 1
ATOM 9731 C CA . LEU B 1 239 ? -33.5 24.359 11.844 1 93.62 239 LEU B CA 1
ATOM 9732 C C . LEU B 1 239 ? -32.75 25.469 11.117 1 93.62 239 LEU B C 1
ATOM 9734 O O . LEU B 1 239 ? -31.672 25.906 11.555 1 93.62 239 LEU B O 1
ATOM 9738 N N . VAL B 1 240 ? -33.25 26.016 10.039 1 94.44 240 VAL B N 1
ATOM 9739 C CA . VAL B 1 240 ? -32.594 26.984 9.188 1 94.44 240 VAL B CA 1
ATOM 9740 C C . VAL B 1 240 ? -32.688 28.375 9.805 1 94.44 240 VAL B C 1
ATOM 9742 O O . VAL B 1 240 ? -31.719 29.141 9.766 1 94.44 240 VAL B O 1
ATOM 9745 N N . LEU B 1 241 ? -33.75 28.703 10.461 1 95.31 241 LEU B N 1
ATOM 9746 C CA . LEU B 1 241 ? -34 30.047 10.969 1 95.31 241 LEU B CA 1
ATOM 9747 C C . LEU B 1 241 ? -33.031 30.391 12.094 1 95.31 241 LEU B C 1
ATOM 9749 O O . LEU B 1 241 ? -32.406 31.453 12.078 1 95.31 241 LEU B O 1
ATOM 9753 N N . PRO B 1 242 ? -32.906 29.547 13.07 1 95.56 242 PRO B N 1
ATOM 9754 C CA . PRO B 1 242 ? -31.906 29.875 14.109 1 95.56 242 PRO B CA 1
ATOM 9755 C C . PRO B 1 242 ? -30.5 30 13.555 1 95.56 242 PRO B C 1
ATOM 9757 O O . PRO B 1 242 ? -29.703 30.812 14.055 1 95.56 242 PRO B O 1
ATOM 9760 N N . CYS B 1 243 ? -30.141 29.203 12.602 1 95.81 243 CYS B N 1
ATOM 9761 C CA . CYS B 1 243 ? -28.812 29.281 12.008 1 95.81 243 CYS B CA 1
ATOM 9762 C C . CYS B 1 243 ? -28.625 30.609 11.289 1 95.81 243 CYS B C 1
ATOM 9764 O O . CYS B 1 243 ? -27.562 31.234 11.391 1 95.81 243 CYS B O 1
ATOM 9766 N N . ALA B 1 244 ? -29.609 31.109 10.602 1 96.25 244 ALA B N 1
ATOM 9767 C CA . ALA B 1 244 ? -29.531 32.375 9.898 1 96.25 244 ALA B CA 1
ATOM 9768 C C . ALA B 1 244 ? -29.438 33.562 10.883 1 96.25 244 ALA B C 1
ATOM 9770 O O . ALA B 1 244 ? -28.719 34.5 10.648 1 96.25 244 ALA B O 1
ATOM 9771 N N . ILE B 1 245 ? -30.125 33.469 11.977 1 96.5 245 ILE B N 1
ATOM 9772 C CA . ILE B 1 245 ? -30.094 34.5 12.992 1 96.5 245 ILE B CA 1
ATOM 9773 C C . ILE B 1 245 ? -28.719 34.531 13.648 1 96.5 245 ILE B C 1
ATOM 9775 O O . ILE B 1 245 ? -28.156 35.625 13.875 1 96.5 245 ILE B O 1
ATOM 9779 N N . ALA B 1 246 ? -28.25 33.406 13.953 1 96.88 246 ALA B N 1
ATOM 9780 C CA . ALA B 1 246 ? -26.938 33.344 14.586 1 96.88 246 ALA B CA 1
ATOM 9781 C C . ALA B 1 246 ? -25.859 33.938 13.68 1 96.88 246 ALA B C 1
ATOM 9783 O O . ALA B 1 246 ? -24.984 34.656 14.141 1 96.88 246 ALA B O 1
ATOM 9784 N N . GLU B 1 247 ? -25.938 33.625 12.383 1 96.5 247 GLU B N 1
ATOM 9785 C CA . GLU B 1 247 ? -24.969 34.188 11.438 1 96.5 247 GLU B CA 1
ATOM 9786 C C . GLU B 1 247 ? -25.172 35.688 11.25 1 96.5 247 GLU B C 1
ATOM 9788 O O . GLU B 1 247 ? -24.219 36.438 11.039 1 96.5 247 GLU B O 1
ATOM 9793 N N . GLY B 1 248 ? -26.375 36.125 11.281 1 96 248 GLY B N 1
ATOM 9794 C CA . GLY B 1 248 ? -26.641 37.531 11.234 1 96 248 GLY B CA 1
ATOM 9795 C C . GLY B 1 248 ? -26.078 38.281 12.43 1 96 248 GLY B C 1
ATOM 9796 O O . GLY B 1 248 ? -25.531 39.375 12.281 1 96 248 GLY B O 1
ATOM 9797 N N . ILE B 1 249 ? -26.156 37.688 13.633 1 96.94 249 ILE B N 1
ATOM 9798 C CA . ILE B 1 249 ? -25.609 38.281 14.852 1 96.94 249 ILE B CA 1
ATOM 9799 C C . ILE B 1 249 ? -24.094 38.312 14.758 1 96.94 249 ILE B C 1
ATOM 9801 O O . ILE B 1 249 ? -23.453 39.312 15.117 1 96.94 249 ILE B O 1
ATOM 9805 N N . ALA B 1 250 ? -23.531 37.219 14.32 1 96.62 250 ALA B N 1
ATOM 9806 C CA . ALA B 1 250 ? -22.078 37.156 14.195 1 96.62 250 ALA B CA 1
ATOM 9807 C C . ALA B 1 250 ? -21.562 38.219 13.219 1 96.62 250 ALA B C 1
ATOM 9809 O O . ALA B 1 250 ? -20.547 38.875 13.484 1 96.62 250 ALA B O 1
ATOM 9810 N N . LEU B 1 251 ? -22.234 38.406 12.133 1 95.25 251 LEU B N 1
ATOM 9811 C CA . LEU B 1 251 ? -21.844 39.438 11.156 1 95.25 251 LEU B CA 1
ATOM 9812 C C . LEU B 1 251 ? -22.016 40.844 11.719 1 95.25 251 LEU B C 1
ATOM 9814 O O . LEU B 1 251 ? -21.172 41.719 11.5 1 95.25 251 LEU B O 1
ATOM 9818 N N . ALA B 1 252 ? -23.047 41.031 12.453 1 95.75 252 ALA B N 1
ATOM 9819 C CA . ALA B 1 252 ? -23.297 42.344 13.055 1 95.75 252 ALA B CA 1
ATOM 9820 C C . ALA B 1 252 ? -22.234 42.656 14.109 1 95.75 252 ALA B C 1
ATOM 9822 O O . ALA B 1 252 ? -21.75 43.812 14.188 1 95.75 252 ALA B O 1
ATOM 9823 N N . CYS B 1 253 ? -21.922 41.656 14.883 1 95.5 253 CYS B N 1
ATOM 9824 C CA . CYS B 1 253 ? -20.922 41.906 15.914 1 95.5 253 CYS B CA 1
ATOM 9825 C C . CYS B 1 253 ? -19.547 42.125 15.297 1 95.5 253 CYS B C 1
ATOM 9827 O O . CYS B 1 253 ? -18.734 42.875 15.82 1 95.5 253 CYS B O 1
ATOM 9829 N N . SER B 1 254 ? -19.266 41.5 14.195 1 93.5 254 SER B N 1
ATOM 9830 C CA . SER B 1 254 ? -17.969 41.688 13.531 1 93.5 254 SER B CA 1
ATOM 9831 C C . SER B 1 254 ? -17.859 43.062 12.891 1 93.5 254 SER B C 1
ATOM 9833 O O . SER B 1 254 ? -16.766 43.594 12.789 1 93.5 254 SER B O 1
ATOM 9835 N N . ILE B 1 255 ? -18.969 43.656 12.5 1 91.19 255 ILE B N 1
ATOM 9836 C CA . ILE B 1 255 ? -18.953 44.969 11.82 1 91.19 255 ILE B CA 1
ATOM 9837 C C . ILE B 1 255 ? -18.984 46.094 12.852 1 91.19 255 ILE B C 1
ATOM 9839 O O . ILE B 1 255 ? -18.266 47.094 12.719 1 91.19 255 ILE B O 1
ATOM 9843 N N . PHE B 1 256 ? -19.672 45.844 14 1 93.44 256 PHE B N 1
ATOM 9844 C CA . PHE B 1 256 ? -19.938 46.969 14.883 1 93.44 256 PHE B CA 1
ATOM 9845 C C . PHE B 1 256 ? -19.047 46.906 16.125 1 93.44 256 PHE B C 1
ATOM 9847 O O . PHE B 1 256 ? -18.812 47.938 16.766 1 93.44 256 PHE B O 1
ATOM 9854 N N . ILE B 1 257 ? -18.625 45.656 16.453 1 94.62 257 ILE B N 1
ATOM 9855 C CA . ILE B 1 257 ? -17.844 45.562 17.672 1 94.62 257 ILE B CA 1
ATOM 9856 C C . ILE B 1 257 ? -16.375 45.312 17.328 1 94.62 257 ILE B C 1
ATOM 9858 O O . ILE B 1 257 ? -15.961 44.156 17.125 1 94.62 257 ILE B O 1
ATOM 9862 N N . PHE B 1 258 ? -15.578 46.188 17.484 1 89.88 258 PHE B N 1
ATOM 9863 C CA . PHE B 1 258 ? -14.133 46.156 17.266 1 89.88 258 PHE B CA 1
ATOM 9864 C C . PHE B 1 258 ? -13.797 45.469 15.961 1 89.88 258 PHE B C 1
ATOM 9866 O O . PHE B 1 258 ? -13.219 44.375 15.969 1 89.88 258 PHE B O 1
ATOM 9873 N N . PRO B 1 259 ? -14.07 46.062 14.852 1 87.38 259 PRO B N 1
ATOM 9874 C CA . PRO B 1 259 ? -13.781 45.438 13.562 1 87.38 259 PRO B CA 1
ATOM 9875 C C . PRO B 1 259 ? -12.289 45.281 13.305 1 87.38 259 PRO B C 1
ATOM 9877 O O . PRO B 1 259 ? -11.492 46.125 13.727 1 87.38 259 PRO B O 1
ATOM 9880 N N . THR B 1 260 ? -11.938 44.094 12.852 1 85.44 260 THR B N 1
ATOM 9881 C CA . THR B 1 260 ? -10.562 43.844 12.461 1 85.44 260 THR B CA 1
ATOM 9882 C C . THR B 1 260 ? -10.453 43.625 10.953 1 85.44 260 THR B C 1
ATOM 9884 O O . THR B 1 260 ? -11.336 43 10.352 1 85.44 260 THR B O 1
ATOM 9887 N N . THR B 1 261 ? -9.422 44.25 10.359 1 83.56 261 THR B N 1
ATOM 9888 C CA . THR B 1 261 ? -9.18 44.094 8.93 1 83.56 261 THR B CA 1
ATOM 9889 C C . THR B 1 261 ? -7.988 43.188 8.688 1 83.56 261 THR B C 1
ATOM 9891 O O . THR B 1 261 ? -7.227 42.875 9.609 1 83.56 261 THR B O 1
ATOM 9894 N N . SER B 1 262 ? -7.891 42.688 7.496 1 85.62 262 SER B N 1
ATOM 9895 C CA . SER B 1 262 ? -6.777 41.812 7.129 1 85.62 262 SER B CA 1
ATOM 9896 C C . SER B 1 262 ? -5.453 42.594 7.168 1 85.62 262 SER B C 1
ATOM 9898 O O . SER B 1 262 ? -4.402 42 7.445 1 85.62 262 SER B O 1
ATOM 9900 N N . GLU B 1 263 ? -5.488 43.812 6.973 1 87.19 263 GLU B N 1
ATOM 9901 C CA . GLU B 1 263 ? -4.277 44.625 7.004 1 87.19 263 GLU B CA 1
ATOM 9902 C C . GLU B 1 263 ? -3.736 44.75 8.422 1 87.19 263 GLU B C 1
ATOM 9904 O O . GLU B 1 263 ? -2.531 44.625 8.648 1 87.19 263 GLU B O 1
ATOM 9909 N N . SER B 1 264 ? -4.672 45 9.297 1 86.31 264 SER B N 1
ATOM 9910 C CA . SER B 1 264 ? -4.238 45.125 10.688 1 86.31 264 SER B CA 1
ATOM 9911 C C . SER B 1 264 ? -3.688 43.812 11.211 1 86.31 264 SER B C 1
ATOM 9913 O O . SER B 1 264 ? -2.74 43.812 12 1 86.31 264 SER B O 1
ATOM 9915 N N . GLU B 1 265 ? -4.293 42.781 10.82 1 87.75 265 GLU B N 1
ATOM 9916 C CA . GLU B 1 265 ? -3.801 41.469 11.234 1 87.75 265 GLU B CA 1
ATOM 9917 C C . GLU B 1 265 ? -2.432 41.156 10.625 1 87.75 265 GLU B C 1
ATOM 9919 O O . GLU B 1 265 ? -1.566 40.594 11.281 1 87.75 265 GLU B O 1
ATOM 9924 N N . ALA B 1 266 ? -2.225 41.438 9.367 1 89.94 266 ALA B N 1
ATOM 9925 C CA . ALA B 1 266 ? -0.937 41.25 8.711 1 89.94 266 ALA B CA 1
ATOM 9926 C C . ALA B 1 266 ? 0.167 42.031 9.398 1 89.94 266 ALA B C 1
ATOM 9928 O O . ALA B 1 266 ? 1.273 41.531 9.602 1 89.94 266 ALA B O 1
ATOM 9929 N N . LEU B 1 267 ? -0.13 43.281 9.789 1 90.75 267 LEU B N 1
ATOM 9930 C CA . LEU B 1 267 ? 0.848 44.125 10.445 1 90.75 267 LEU B CA 1
ATOM 9931 C C . LEU B 1 267 ? 1.185 43.594 11.836 1 90.75 267 LEU B C 1
ATOM 9933 O O . LEU B 1 267 ? 2.346 43.625 12.25 1 90.75 267 LEU B O 1
ATOM 9937 N N . ASN B 1 268 ? 0.233 43.094 12.531 1 88.44 268 ASN B N 1
ATOM 9938 C CA . ASN B 1 268 ? 0.488 42.531 13.844 1 88.44 268 ASN B CA 1
ATOM 9939 C C . ASN B 1 268 ? 1.322 41.25 13.742 1 88.44 268 ASN B C 1
ATOM 9941 O O . ASN B 1 268 ? 2.172 41 14.594 1 88.44 268 ASN B O 1
ATOM 9945 N N . LEU B 1 269 ? 1.033 40.469 12.734 1 90.12 269 LEU B N 1
ATOM 9946 C CA . LEU B 1 269 ? 1.792 39.25 12.547 1 90.12 269 LEU B CA 1
ATOM 9947 C C . LEU B 1 269 ? 3.238 39.531 12.164 1 90.12 269 LEU B C 1
ATOM 9949 O O . LEU B 1 269 ? 4.156 38.812 12.57 1 90.12 269 LEU B O 1
ATOM 9953 N N . LEU B 1 270 ? 3.455 40.562 11.375 1 92.69 270 LEU B N 1
ATOM 9954 C CA . LEU B 1 270 ? 4.812 40.969 11.023 1 92.69 270 LEU B CA 1
ATOM 9955 C C . LEU B 1 270 ? 5.578 41.438 12.258 1 92.69 270 LEU B C 1
ATOM 9957 O O . LEU B 1 270 ? 6.766 41.125 12.406 1 92.69 270 LEU B O 1
ATOM 9961 N N . LYS B 1 271 ? 4.883 42.062 13.141 1 90.69 271 LYS B N 1
ATOM 9962 C CA . LYS B 1 271 ? 5.504 42.5 14.391 1 90.69 271 LYS B CA 1
ATOM 9963 C C . LYS B 1 271 ? 5.875 41.281 15.258 1 90.69 271 LYS B C 1
ATOM 9965 O O . LYS B 1 271 ? 6.945 41.25 15.867 1 90.69 271 LYS B O 1
ATOM 9970 N N . ASP B 1 272 ? 4.988 40.344 15.289 1 89.31 272 ASP B N 1
ATOM 9971 C CA . ASP B 1 272 ? 5.254 39.156 16.062 1 89.31 272 ASP B CA 1
ATOM 9972 C C . ASP B 1 272 ? 6.43 38.344 15.477 1 89.31 272 ASP B C 1
ATOM 9974 O O . ASP B 1 272 ? 7.141 37.656 16.203 1 89.31 272 ASP B O 1
ATOM 9978 N N . LEU B 1 273 ? 6.633 38.375 14.195 1 92.62 273 LEU B N 1
ATOM 9979 C CA . LEU B 1 273 ? 7.738 37.688 13.523 1 92.62 273 LEU B CA 1
ATOM 9980 C C . LEU B 1 273 ? 9.07 38.312 13.914 1 92.62 273 LEU B C 1
ATOM 9982 O O . LEU B 1 273 ? 10.078 37.625 14.062 1 92.62 273 LEU B O 1
ATOM 9986 N N . LEU B 1 274 ? 9.117 39.656 14.242 1 94 274 LEU B N 1
ATOM 9987 C CA . LEU B 1 274 ? 10.352 40.375 14.523 1 94 274 LEU B CA 1
ATOM 9988 C C . LEU B 1 274 ? 10.648 40.406 16.016 1 94 274 LEU B C 1
ATOM 9990 O O . LEU B 1 274 ? 11.789 40.625 16.422 1 94 274 LEU B O 1
ATOM 9994 N N . ALA B 1 275 ? 9.734 40.062 16.844 1 89.25 275 ALA B N 1
ATOM 9995 C CA . ALA B 1 275 ? 9.828 40.25 18.281 1 89.25 275 ALA B CA 1
ATOM 9996 C C . ALA B 1 275 ? 10.922 39.375 18.891 1 89.25 275 ALA B C 1
ATOM 9998 O O . ALA B 1 275 ? 11.688 39.844 19.734 1 89.25 275 ALA B O 1
ATOM 9999 N N . PRO B 1 276 ? 11.062 38.188 18.375 1 89.81 276 PRO B N 1
ATOM 10000 C CA . PRO B 1 276 ? 12.062 37.344 19.031 1 89.81 276 PRO B CA 1
ATOM 10001 C C . PRO B 1 276 ? 13.477 37.594 18.5 1 89.81 276 PRO B C 1
ATOM 10003 O O . PRO B 1 276 ? 14.453 37.094 19.062 1 89.81 276 PRO B O 1
ATOM 10006 N N . MET B 1 277 ? 13.719 38.344 17.516 1 93.56 277 MET B N 1
ATOM 10007 C CA . MET B 1 277 ? 14.992 38.438 16.828 1 93.56 277 MET B CA 1
ATOM 10008 C C . MET B 1 277 ? 16.016 39.188 17.672 1 93.56 277 MET B C 1
ATOM 10010 O O . MET B 1 277 ? 17.172 38.75 17.781 1 93.56 277 MET B O 1
ATOM 10014 N N . PRO B 1 278 ? 15.625 40.25 18.406 1 92.69 278 PRO B N 1
ATOM 10015 C CA . PRO B 1 278 ? 16.625 40.969 19.203 1 92.69 278 PRO B CA 1
ATOM 10016 C C . PRO B 1 278 ? 17.156 40.156 20.375 1 92.69 278 PRO B C 1
ATOM 10018 O O . PRO B 1 278 ? 18.344 40.188 20.688 1 92.69 278 PRO B O 1
ATOM 10021 N N . THR B 1 279 ? 16.344 39.375 21.016 1 90.31 279 THR B N 1
ATOM 10022 C CA . THR B 1 279 ? 16.781 38.562 22.141 1 90.31 279 THR B CA 1
ATOM 10023 C C . THR B 1 279 ? 17.781 37.5 21.672 1 90.31 279 THR B C 1
ATOM 10025 O O . THR B 1 279 ? 18.719 37.156 22.391 1 90.31 279 THR B O 1
ATOM 10028 N N . PHE B 1 280 ? 17.625 37 20.562 1 92.38 280 PHE B N 1
ATOM 10029 C CA . PHE B 1 280 ? 18.562 36 20.031 1 92.38 280 PHE B CA 1
ATOM 10030 C C . PHE B 1 280 ? 19.875 36.688 19.641 1 92.38 280 PHE B C 1
ATOM 10032 O O . PHE B 1 280 ? 20.953 36.062 19.781 1 92.38 280 PHE B O 1
ATOM 10039 N N . LEU B 1 281 ? 19.812 37.844 19.031 1 93.38 281 LEU B N 1
ATOM 10040 C CA . LEU B 1 281 ? 21.031 38.562 18.656 1 93.38 281 LEU B CA 1
ATOM 10041 C C . LEU B 1 281 ? 21.875 38.875 19.891 1 93.38 281 LEU B C 1
ATOM 10043 O O . LEU B 1 281 ? 23.094 38.812 19.844 1 93.38 281 LEU B O 1
ATOM 10047 N N . ASP B 1 282 ? 21.219 39.094 21 1 91.25 282 ASP B N 1
ATOM 10048 C CA . ASP B 1 282 ? 21.953 39.312 22.25 1 91.25 282 ASP B CA 1
ATOM 10049 C C . ASP B 1 282 ? 22.594 38 22.719 1 91.25 282 ASP B C 1
ATOM 10051 O O . ASP B 1 282 ? 23.703 38 23.25 1 91.25 282 ASP B O 1
ATOM 10055 N N . ALA B 1 283 ? 21.875 36.938 22.531 1 90.75 283 ALA B N 1
ATOM 10056 C CA . ALA B 1 283 ? 22.422 35.656 22.875 1 90.75 283 ALA B CA 1
ATOM 10057 C C . ALA B 1 283 ? 23.625 35.312 22 1 90.75 283 ALA B C 1
ATOM 10059 O O . ALA B 1 283 ? 24.594 34.688 22.453 1 90.75 283 ALA B O 1
ATOM 10060 N N . CYS B 1 284 ? 23.516 35.656 20.734 1 89.81 284 CYS B N 1
ATOM 10061 C CA . CYS B 1 284 ? 24.625 35.406 19.812 1 89.81 284 CYS B CA 1
ATOM 10062 C C . CYS B 1 284 ? 25.859 36.188 20.25 1 89.81 284 CYS B C 1
ATOM 10064 O O . CYS B 1 284 ? 26.969 35.656 20.219 1 89.81 284 CYS B O 1
ATOM 10066 N N . LEU B 1 285 ? 25.703 37.469 20.719 1 89.94 285 LEU B N 1
ATOM 10067 C CA . LEU B 1 285 ? 26.828 38.281 21.156 1 89.94 285 LEU B CA 1
ATOM 10068 C C . LEU B 1 285 ? 27.453 37.719 22.422 1 89.94 285 LEU B C 1
ATOM 10070 O O . LEU B 1 285 ? 28.672 37.656 22.531 1 89.94 285 LEU B O 1
ATOM 10074 N N . LEU B 1 286 ? 26.609 37.219 23.312 1 87.56 286 LEU B N 1
ATOM 10075 C CA . LEU B 1 286 ? 27.125 36.625 24.547 1 87.56 286 LEU B CA 1
ATOM 10076 C C . LEU B 1 286 ? 27.844 35.312 24.25 1 87.56 286 LEU B C 1
ATOM 10078 O O . LEU B 1 286 ? 28.812 35 24.938 1 87.56 286 LEU B O 1
ATOM 10082 N N . GLY B 1 287 ? 27.375 34.625 23.297 1 85.25 287 GLY B N 1
ATOM 10083 C CA . GLY B 1 287 ? 28.031 33.375 22.906 1 85.25 287 GLY B CA 1
ATOM 10084 C C . GLY B 1 287 ? 29.406 33.625 22.281 1 85.25 287 GLY B C 1
ATOM 10085 O O . GLY B 1 287 ? 30.297 32.781 22.406 1 85.25 287 GLY B O 1
ATOM 10086 N N . LEU B 1 288 ? 29.531 34.75 21.609 1 85.06 288 LEU B N 1
ATOM 10087 C CA . LEU B 1 288 ? 30.812 35.062 20.984 1 85.06 288 LEU B CA 1
ATOM 10088 C C . LEU B 1 288 ? 31.797 35.594 22.031 1 85.06 288 LEU B C 1
ATOM 10090 O O . LEU B 1 288 ? 33 35.281 21.953 1 85.06 288 LEU B O 1
ATOM 10094 N N . LYS B 1 289 ? 31.312 36.25 23.031 1 82.88 289 LYS B N 1
ATOM 10095 C CA . LYS B 1 289 ? 32.156 36.781 24.094 1 82.88 289 LYS B CA 1
ATOM 10096 C C . LYS B 1 289 ? 32.625 35.688 25.031 1 82.88 289 LYS B C 1
ATOM 10098 O O . LYS B 1 289 ? 33.781 35.719 25.5 1 82.88 289 LYS B O 1
ATOM 10103 N N . HIS B 1 290 ? 31.688 34.688 25.25 1 82.56 290 HIS B N 1
ATOM 10104 C CA . HIS B 1 290 ? 32 33.594 26.125 1 82.56 290 HIS B CA 1
ATOM 10105 C C . HIS B 1 290 ? 31.75 32.25 25.438 1 82.56 290 HIS B C 1
ATOM 10107 O O . HIS B 1 290 ? 30.734 31.578 25.703 1 82.56 290 HIS B O 1
ATOM 10113 N N . PRO B 1 291 ? 32.688 31.781 24.672 1 79.5 291 PRO B N 1
ATOM 10114 C CA . PRO B 1 291 ? 32.469 30.562 23.891 1 79.5 291 PRO B CA 1
ATOM 10115 C C . PRO B 1 291 ? 32.375 29.312 24.766 1 79.5 291 PRO B C 1
ATOM 10117 O O . PRO B 1 291 ? 31.953 28.25 24.281 1 79.5 291 PRO B O 1
ATOM 10120 N N . GLY B 1 292 ? 32.594 29.328 26.031 1 72.31 292 GLY B N 1
ATOM 10121 C CA . GLY B 1 292 ? 32.469 28.172 26.906 1 72.31 292 GLY B CA 1
ATOM 10122 C C . GLY B 1 292 ? 31.047 27.922 27.344 1 72.31 292 GLY B C 1
ATOM 10123 O O . GLY B 1 292 ? 30.719 26.844 27.812 1 72.31 292 GLY B O 1
ATOM 10124 N N . LEU B 1 293 ? 30.172 28.875 26.984 1 78.12 293 LEU B N 1
ATOM 10125 C CA . LEU B 1 293 ? 28.781 28.734 27.375 1 78.12 293 LEU B CA 1
ATOM 10126 C C . LEU B 1 293 ? 28 27.922 26.328 1 78.12 293 LEU B C 1
ATOM 10128 O O . LEU B 1 293 ? 28.156 28.156 25.125 1 78.12 293 LEU B O 1
ATOM 10132 N N . SER B 1 294 ? 27.359 26.938 26.828 1 82.62 294 SER B N 1
ATOM 10133 C CA . SER B 1 294 ? 26.578 26.109 25.906 1 82.62 294 SER B CA 1
ATOM 10134 C C . SER B 1 294 ? 25.125 26.547 25.859 1 82.62 294 SER B C 1
ATOM 10136 O O . SER B 1 294 ? 24.547 26.922 26.891 1 82.62 294 SER B O 1
ATOM 10138 N N . MET B 1 295 ? 24.625 26.734 24.625 1 86.81 295 MET B N 1
ATOM 10139 C CA . MET B 1 295 ? 23.219 27.047 24.406 1 86.81 295 MET B CA 1
ATOM 10140 C C . MET B 1 295 ? 22.375 25.766 24.406 1 86.81 295 MET B C 1
ATOM 10142 O O . MET B 1 295 ? 22.875 24.688 24.078 1 86.81 295 MET B O 1
ATOM 10146 N N . SER B 1 296 ? 21.156 25.922 24.859 1 86.06 296 SER B N 1
ATOM 10147 C CA . SER B 1 296 ? 20.266 24.781 24.859 1 86.06 296 SER B CA 1
ATOM 10148 C C . SER B 1 296 ? 19.719 24.484 23.469 1 86.06 296 SER B C 1
ATOM 10150 O O . SER B 1 296 ? 19.156 25.375 22.828 1 86.06 296 SER B O 1
ATOM 10152 N N . THR B 1 297 ? 19.922 23.281 23 1 87.06 297 THR B N 1
ATOM 10153 C CA . THR B 1 297 ? 19.453 22.891 21.672 1 87.06 297 THR B CA 1
ATOM 10154 C C . THR B 1 297 ? 17.922 22.891 21.609 1 87.06 297 THR B C 1
ATOM 10156 O O . THR B 1 297 ? 17.344 23.203 20.562 1 87.06 297 THR B O 1
ATOM 10159 N N . GLU B 1 298 ? 17.266 22.656 22.656 1 85.38 298 GLU B N 1
ATOM 10160 C CA . GLU B 1 298 ? 15.805 22.594 22.672 1 85.38 298 GLU B CA 1
ATOM 10161 C C . GLU B 1 298 ? 15.195 23.984 22.516 1 85.38 298 GLU B C 1
ATOM 10163 O O . GLU B 1 298 ? 14.227 24.172 21.781 1 85.38 298 GLU B O 1
ATOM 10168 N N . ILE B 1 299 ? 15.836 25 23.094 1 88.12 299 ILE B N 1
ATOM 10169 C CA . ILE B 1 299 ? 15.32 26.375 23.016 1 88.12 299 ILE B CA 1
ATOM 10170 C C . ILE B 1 299 ? 15.594 26.938 21.625 1 88.12 299 ILE B C 1
ATOM 10172 O O . ILE B 1 299 ? 14.773 27.703 21.094 1 88.12 299 ILE B O 1
ATOM 10176 N N . LEU B 1 300 ? 16.703 26.516 21.094 1 89.94 300 LEU B N 1
ATOM 10177 C CA . LEU B 1 300 ? 17.016 26.984 19.734 1 89.94 300 LEU B CA 1
ATOM 10178 C C . LEU B 1 300 ? 16.047 26.406 18.719 1 89.94 300 LEU B C 1
ATOM 10180 O O . LEU B 1 300 ? 15.57 27.125 17.844 1 89.94 300 LEU B O 1
ATOM 10184 N N . THR B 1 301 ? 15.734 25.203 18.938 1 88.06 301 THR B N 1
ATOM 10185 C CA . THR B 1 301 ? 14.781 24.578 18.031 1 88.06 301 THR B CA 1
ATOM 10186 C C . THR B 1 301 ? 13.383 25.156 18.219 1 88.06 301 THR B C 1
ATOM 10188 O O . THR B 1 301 ? 12.656 25.375 17.25 1 88.06 301 THR B O 1
ATOM 10191 N N . ALA B 1 302 ? 13.055 25.438 19.422 1 86.38 302 ALA B N 1
ATOM 10192 C CA . ALA B 1 302 ? 11.758 26.031 19.703 1 86.38 302 ALA B CA 1
ATOM 10193 C C . ALA B 1 302 ? 11.648 27.422 19.094 1 86.38 302 ALA B C 1
ATOM 10195 O O . ALA B 1 302 ? 10.594 27.812 18.594 1 86.38 302 ALA B O 1
ATOM 10196 N N . ALA B 1 303 ? 12.703 28.203 19.141 1 89.06 303 ALA B N 1
ATOM 10197 C CA . ALA B 1 303 ? 12.719 29.531 18.547 1 89.06 303 ALA B CA 1
ATOM 10198 C C . ALA B 1 303 ? 12.578 29.469 17.031 1 89.06 303 ALA B C 1
ATOM 10200 O O . ALA B 1 303 ? 11.891 30.281 16.422 1 89.06 303 ALA B O 1
ATOM 10201 N N . LYS B 1 304 ? 13.234 28.516 16.5 1 89.38 304 LYS B N 1
ATOM 10202 C CA . LYS B 1 304 ? 13.133 28.312 15.055 1 89.38 304 LYS B CA 1
ATOM 10203 C C . LYS B 1 304 ? 11.711 27.953 14.641 1 89.38 304 LYS B C 1
ATOM 10205 O O . LYS B 1 304 ? 11.172 28.531 13.688 1 89.38 304 LYS B O 1
ATOM 10210 N N . LEU B 1 305 ? 11.156 27.094 15.375 1 86.44 305 LEU B N 1
ATOM 10211 C CA . LEU B 1 305 ? 9.805 26.641 15.055 1 86.44 305 LEU B CA 1
ATOM 10212 C C . LEU B 1 305 ? 8.789 27.766 15.258 1 86.44 305 LEU B C 1
ATOM 10214 O O . LEU B 1 305 ? 7.84 27.891 14.484 1 86.44 305 LEU B O 1
ATOM 10218 N N . LYS B 1 306 ? 8.969 28.547 16.266 1 86.31 306 LYS B N 1
ATOM 10219 C CA . LYS B 1 306 ? 8.07 29.672 16.516 1 86.31 306 LYS B CA 1
ATOM 10220 C C . LYS B 1 306 ? 8.141 30.688 15.391 1 86.31 306 LYS B C 1
ATOM 10222 O O . LYS B 1 306 ? 7.113 31.234 14.969 1 86.31 306 LYS B O 1
ATOM 10227 N N . LEU B 1 307 ? 9.32 30.953 14.906 1 90.62 307 LEU B N 1
ATOM 10228 C CA . LEU B 1 307 ? 9.5 31.891 13.812 1 90.62 307 LEU B CA 1
ATOM 10229 C C . LEU B 1 307 ? 8.867 31.375 12.531 1 90.62 307 LEU B C 1
ATOM 10231 O O . LEU B 1 307 ? 8.164 32.094 11.828 1 90.62 307 LEU B O 1
ATOM 10235 N N . LEU B 1 308 ? 9.055 30.125 12.312 1 88.5 308 LEU B N 1
ATOM 10236 C CA . LEU B 1 308 ? 8.531 29.547 11.086 1 88.5 308 LEU B CA 1
ATOM 10237 C C . LEU B 1 308 ? 7.016 29.422 11.148 1 88.5 308 LEU B C 1
ATOM 10239 O O . LEU B 1 308 ? 6.332 29.562 10.133 1 88.5 308 LEU B O 1
ATOM 10243 N N . THR B 1 309 ? 6.516 29.141 12.312 1 84.69 309 THR B N 1
ATOM 10244 C CA . THR B 1 309 ? 5.066 29.078 12.453 1 84.69 309 THR B CA 1
ATOM 10245 C C . THR B 1 309 ? 4.438 30.453 12.242 1 84.69 309 THR B C 1
ATOM 10247 O O . THR B 1 309 ? 3.383 30.562 11.617 1 84.69 309 THR B O 1
ATOM 10250 N N . ALA B 1 310 ? 5.062 31.484 12.75 1 88 310 ALA B N 1
ATOM 10251 C CA . ALA B 1 310 ? 4.582 32.844 12.539 1 88 310 ALA B CA 1
ATOM 10252 C C . ALA B 1 310 ? 4.594 33.219 11.055 1 88 310 ALA B C 1
ATOM 10254 O O . ALA B 1 310 ? 3.678 33.875 10.562 1 88 310 ALA B O 1
ATOM 10255 N N . TYR B 1 311 ? 5.598 32.75 10.398 1 89.81 311 TYR B N 1
ATOM 10256 C CA . TYR B 1 311 ? 5.691 33.031 8.969 1 89.81 311 TYR B CA 1
ATOM 10257 C C . TYR B 1 311 ? 4.602 32.312 8.195 1 89.81 311 TYR B C 1
ATOM 10259 O O . TYR B 1 311 ? 4.027 32.844 7.246 1 89.81 311 TYR B O 1
ATOM 10267 N N . THR B 1 312 ? 4.332 31.094 8.547 1 84.25 312 THR B N 1
ATOM 10268 C CA . THR B 1 312 ? 3.328 30.312 7.84 1 84.25 312 THR B CA 1
ATOM 10269 C C . THR B 1 312 ? 1.934 30.891 8.062 1 84.25 312 THR B C 1
ATOM 10271 O O . THR B 1 312 ? 1.052 30.734 7.215 1 84.25 312 THR B O 1
ATOM 10274 N N . GLN B 1 313 ? 1.692 31.562 9.195 1 84 313 GLN B N 1
ATOM 10275 C CA . GLN B 1 313 ? 0.393 32.156 9.461 1 84 313 GLN B CA 1
ATOM 10276 C C . GLN B 1 313 ? 0.183 33.406 8.609 1 84 313 GLN B C 1
ATOM 10278 O O . GLN B 1 313 ? -0.951 33.875 8.43 1 84 313 GLN B O 1
ATOM 10283 N N . LEU B 1 314 ? 1.261 33.969 8.055 1 87.19 314 LEU B N 1
ATOM 10284 C CA . LEU B 1 314 ? 1.183 35.156 7.223 1 87.19 314 LEU B CA 1
ATOM 10285 C C . LEU B 1 314 ? 0.664 34.812 5.828 1 87.19 314 LEU B C 1
ATOM 10287 O O . LEU B 1 314 ? 0.032 35.656 5.176 1 87.19 314 LEU B O 1
ATOM 10291 N N . GLY B 1 315 ? 0.769 33.594 5.395 1 80.62 315 GLY B N 1
ATOM 10292 C CA . GLY B 1 315 ? 0.403 33.188 4.047 1 80.62 315 GLY B CA 1
ATOM 10293 C C . GLY B 1 315 ? -1.071 33.406 3.746 1 80.62 315 GLY B C 1
ATOM 10294 O O . GLY B 1 315 ? -1.433 34.188 2.871 1 80.62 315 GLY B O 1
ATOM 10295 N N . PRO B 1 316 ? -1.899 32.844 4.551 1 77.06 316 PRO B N 1
ATOM 10296 C CA . PRO B 1 316 ? -3.334 33 4.297 1 77.06 316 PRO B CA 1
ATOM 10297 C C . PRO B 1 316 ? -3.812 34.438 4.453 1 77.06 316 PRO B C 1
ATOM 10299 O O . PRO B 1 316 ? -4.719 34.875 3.74 1 77.06 316 PRO B O 1
ATOM 10302 N N . VAL B 1 317 ? -3.209 35.281 5.285 1 83.25 317 VAL B N 1
ATOM 10303 C CA . VAL B 1 317 ? -3.627 36.656 5.516 1 83.25 317 VAL B CA 1
ATOM 10304 C C . VAL B 1 317 ? -3.23 37.531 4.32 1 83.25 317 VAL B C 1
ATOM 10306 O O . VAL B 1 317 ? -3.973 38.438 3.928 1 83.25 317 VAL B O 1
ATOM 10309 N N . ILE B 1 318 ? -2.168 37.188 3.727 1 83.75 318 ILE B N 1
ATOM 10310 C CA . ILE B 1 318 ? -1.692 37.969 2.586 1 83.75 318 ILE B CA 1
ATOM 10311 C C . ILE B 1 318 ? -2.572 37.688 1.369 1 83.75 318 ILE B C 1
ATOM 10313 O O . ILE B 1 318 ? -2.824 38.562 0.559 1 83.75 318 ILE B O 1
ATOM 10317 N N . THR B 1 319 ? -3.037 36.5 1.302 1 79.12 319 THR B N 1
ATOM 10318 C CA . THR B 1 319 ? -3.887 36.125 0.173 1 79.12 319 THR B CA 1
ATOM 10319 C C . THR B 1 319 ? -5.219 36.875 0.236 1 79.12 319 THR B C 1
ATOM 10321 O O . THR B 1 319 ? -5.828 37.156 -0.798 1 79.12 319 THR B O 1
ATOM 10324 N N . PHE B 1 320 ? -5.625 37.344 1.458 1 81.5 320 PHE B N 1
ATOM 10325 C CA . PHE B 1 320 ? -6.926 37.969 1.603 1 81.5 320 PHE B CA 1
ATOM 10326 C C . PHE B 1 320 ? -6.773 39.5 1.674 1 81.5 320 PHE B C 1
ATOM 10328 O O . PHE B 1 320 ? -7.77 40.219 1.703 1 81.5 320 PHE B O 1
ATOM 10335 N N . LEU B 1 321 ? -5.57 39.969 1.59 1 85.31 321 LEU B N 1
ATOM 10336 C CA . LEU B 1 321 ? -5.312 41.406 1.702 1 85.31 321 LEU B CA 1
ATOM 10337 C C . LEU B 1 321 ? -6 42.156 0.575 1 85.31 321 LEU B C 1
ATOM 10339 O O . LEU B 1 321 ? -6.68 43.156 0.82 1 85.31 321 LEU B O 1
ATOM 10343 N N . PRO B 1 322 ? -5.945 41.594 -0.636 1 83.19 322 PRO B N 1
ATOM 10344 C CA . PRO B 1 322 ? -6.512 42.406 -1.72 1 83.19 322 PRO B CA 1
ATOM 10345 C C . PRO B 1 322 ? -8.039 42.344 -1.78 1 83.19 322 PRO B C 1
ATOM 10347 O O . PRO B 1 322 ? -8.672 43.125 -2.465 1 83.19 322 PRO B O 1
ATOM 10350 N N . ILE B 1 323 ? -8.594 41.469 -1.025 1 81.56 323 ILE B N 1
ATOM 10351 C CA . ILE B 1 323 ? -10.039 41.25 -1.103 1 81.56 323 ILE B CA 1
ATOM 10352 C C . ILE B 1 323 ? -10.734 42.031 0.014 1 81.56 323 ILE B C 1
ATOM 10354 O O . ILE B 1 323 ? -11.93 42.312 -0.072 1 81.56 323 ILE B O 1
ATOM 10358 N N . ASP B 1 324 ? -10 42.531 1.009 1 81.94 324 ASP B N 1
ATOM 10359 C CA . ASP B 1 324 ? -10.594 43.156 2.178 1 81.94 324 ASP B CA 1
ATOM 10360 C C . ASP B 1 324 ? -10.461 44.688 2.098 1 81.94 324 ASP B C 1
ATOM 10362 O O . ASP B 1 324 ? -9.625 45.188 1.346 1 81.94 324 ASP B O 1
ATOM 10366 N N . PHE B 1 325 ? -11.375 45.312 2.807 1 79.81 325 PHE B N 1
ATOM 10367 C CA . PHE B 1 325 ? -11.289 46.75 2.984 1 79.81 325 PHE B CA 1
ATOM 10368 C C . PHE B 1 325 ? -10.242 47.125 4.035 1 79.81 325 PHE B C 1
ATOM 10370 O O . PHE B 1 325 ? -10.07 46.375 5.016 1 79.81 325 PHE B O 1
ATOM 10377 N N . SER B 1 326 ? -9.422 48.094 3.633 1 80.81 326 SER B N 1
ATOM 10378 C CA . SER B 1 326 ? -8.445 48.469 4.652 1 80.81 326 SER B CA 1
ATOM 10379 C C . SER B 1 326 ? -8.336 49.969 4.801 1 80.81 326 SER B C 1
ATOM 10381 O O . SER B 1 326 ? -8.539 50.719 3.838 1 80.81 326 SER B O 1
ATOM 10383 N N . ILE B 1 327 ? -8.273 50.312 6.039 1 79.69 327 ILE B N 1
ATOM 10384 C CA . ILE B 1 327 ? -8.008 51.719 6.352 1 79.69 327 ILE B CA 1
ATOM 10385 C C . ILE B 1 327 ? -6.59 51.875 6.887 1 79.69 327 ILE B C 1
ATOM 10387 O O . ILE B 1 327 ? -6.207 51.188 7.852 1 79.69 327 ILE B O 1
ATOM 10391 N N . GLY B 1 328 ? -5.723 52.469 6.238 1 81.12 328 GLY B N 1
ATOM 10392 C CA . GLY B 1 328 ? -4.355 52.688 6.672 1 81.12 328 GLY B CA 1
ATOM 10393 C C . GLY B 1 328 ? -3.549 53.531 5.707 1 81.12 328 GLY B C 1
ATOM 10394 O O . GLY B 1 328 ? -4.09 54.031 4.727 1 81.12 328 GLY B O 1
ATOM 10395 N N . ARG B 1 329 ? -2.354 53.719 6.062 1 85.44 329 ARG B N 1
ATOM 10396 C CA . ARG B 1 329 ? -1.459 54.5 5.219 1 85.44 329 ARG B CA 1
ATOM 10397 C C . ARG B 1 329 ? -0.942 53.656 4.047 1 85.44 329 ARG B C 1
ATOM 10399 O O . ARG B 1 329 ? -0.72 54.188 2.955 1 85.44 329 ARG B O 1
ATOM 10406 N N . TRP B 1 330 ? -0.826 52.406 4.359 1 89 330 TRP B N 1
ATOM 10407 C CA . TRP B 1 330 ? -0.294 51.531 3.326 1 89 330 TRP B CA 1
ATOM 10408 C C . TRP B 1 330 ? -1.415 50.75 2.65 1 89 330 TRP B C 1
ATOM 10410 O O . TRP B 1 330 ? -2.367 50.312 3.307 1 89 330 TRP B O 1
ATOM 10420 N N . SER B 1 331 ? -1.314 50.594 1.372 1 86.44 331 SER B N 1
ATOM 10421 C CA . SER B 1 331 ? -2.287 49.812 0.606 1 86.44 331 SER B CA 1
ATOM 10422 C C . SER B 1 331 ? -1.977 48.312 0.661 1 86.44 331 SER B C 1
ATOM 10424 O O . SER B 1 331 ? -0.929 47.906 1.172 1 86.44 331 SER B O 1
ATOM 10426 N N . SER B 1 332 ? -2.914 47.5 0.23 1 86.31 332 SER B N 1
ATOM 10427 C CA . SER B 1 332 ? -2.715 46.062 0.164 1 86.31 332 SER B CA 1
ATOM 10428 C C . SER B 1 332 ? -1.566 45.719 -0.775 1 86.31 332 SER B C 1
ATOM 10430 O O . SER B 1 332 ? -0.814 44.781 -0.515 1 86.31 332 SER B O 1
ATOM 10432 N N . ASP B 1 333 ? -1.329 46.375 -1.819 1 84.62 333 ASP B N 1
ATOM 10433 C CA . ASP B 1 333 ? -0.248 46.125 -2.766 1 84.62 333 ASP B CA 1
ATOM 10434 C C . ASP B 1 333 ? 1.108 46.469 -2.158 1 84.62 333 ASP B C 1
ATOM 10436 O O . ASP B 1 333 ? 2.113 45.844 -2.457 1 84.62 333 ASP B O 1
ATOM 10440 N N . ASP B 1 334 ? 1.091 47.469 -1.344 1 89.19 334 ASP B N 1
ATOM 10441 C CA . ASP B 1 334 ? 2.33 47.844 -0.671 1 89.19 334 ASP B CA 1
ATOM 10442 C C . ASP B 1 334 ? 2.771 46.781 0.311 1 89.19 334 ASP B C 1
ATOM 10444 O O . ASP B 1 334 ? 3.963 46.469 0.414 1 89.19 334 ASP B O 1
ATOM 10448 N N . LEU B 1 335 ? 1.836 46.281 0.974 1 89.75 335 LEU B N 1
ATOM 10449 C CA . LEU B 1 335 ? 2.168 45.25 1.937 1 89.75 335 LEU B CA 1
ATOM 10450 C C . LEU B 1 335 ? 2.656 44 1.226 1 89.75 335 LEU B C 1
ATOM 10452 O O . LEU B 1 335 ? 3.496 43.25 1.756 1 89.75 335 LEU B O 1
ATOM 10456 N N . THR B 1 336 ? 2.129 43.719 0.031 1 87.81 336 THR B N 1
ATOM 10457 C CA . THR B 1 336 ? 2.57 42.531 -0.722 1 87.81 336 THR B CA 1
ATOM 10458 C C . THR B 1 336 ? 4.012 42.719 -1.191 1 87.81 336 THR B C 1
ATOM 10460 O O . THR B 1 336 ? 4.738 41.719 -1.351 1 87.81 336 THR B O 1
ATOM 10463 N N . THR B 1 337 ? 4.496 43.875 -1.361 1 89.19 337 THR B N 1
ATOM 10464 C CA . THR B 1 337 ? 5.875 44.125 -1.774 1 89.19 337 THR B CA 1
ATOM 10465 C C . THR B 1 337 ? 6.84 43.844 -0.625 1 89.19 337 THR B C 1
ATOM 10467 O O . THR B 1 337 ? 8.039 43.656 -0.844 1 89.19 337 THR B O 1
ATOM 10470 N N . LEU B 1 338 ? 6.32 43.812 0.552 1 92 338 LEU B N 1
ATOM 10471 C CA . LEU B 1 338 ? 7.16 43.531 1.712 1 92 338 LEU B CA 1
ATOM 10472 C C . LEU B 1 338 ? 7.363 42.031 1.891 1 92 338 LEU B C 1
ATOM 10474 O O . LEU B 1 338 ? 8.234 41.625 2.654 1 92 338 LEU B O 1
ATOM 10478 N N . CYS B 1 339 ? 6.688 41.281 1.113 1 89.19 339 CYS B N 1
ATOM 10479 C CA . CYS B 1 339 ? 6.75 39.844 1.3 1 89.19 339 CYS B CA 1
ATOM 10480 C C . CYS B 1 339 ? 8.109 39.312 0.896 1 89.19 339 CYS B C 1
ATOM 10482 O O . CYS B 1 339 ? 8.641 38.406 1.549 1 89.19 339 CYS B O 1
ATOM 10484 N N . GLU B 1 340 ? 8.703 39.781 -0.094 1 89.94 340 GLU B N 1
ATOM 10485 C CA . GLU B 1 340 ? 9.992 39.281 -0.565 1 89.94 340 GLU B CA 1
ATOM 10486 C C . GLU B 1 340 ? 11.109 39.625 0.43 1 89.94 340 GLU B C 1
ATOM 10488 O O . GLU B 1 340 ? 11.844 38.719 0.849 1 89.94 340 GLU B O 1
ATOM 10493 N N . PRO B 1 341 ? 11.172 40.812 0.909 1 93.5 341 PRO B N 1
ATOM 10494 C CA . PRO B 1 341 ? 12.227 41.094 1.889 1 93.5 341 PRO B CA 1
ATOM 10495 C C . PRO B 1 341 ? 12.023 40.344 3.203 1 93.5 341 PRO B C 1
ATOM 10497 O O . PRO B 1 341 ? 12.992 39.969 3.865 1 93.5 341 PRO B O 1
ATOM 10500 N N . VAL B 1 342 ? 10.836 40.188 3.592 1 93.75 342 VAL B N 1
ATOM 10501 C CA . VAL B 1 342 ? 10.555 39.469 4.816 1 93.75 342 VAL B CA 1
ATOM 10502 C C . VAL B 1 342 ? 10.977 38 4.641 1 93.75 342 VAL B C 1
ATOM 10504 O O . VAL B 1 342 ? 11.523 37.375 5.562 1 93.75 342 VAL B O 1
ATOM 10507 N N . ARG B 1 343 ? 10.711 37.469 3.473 1 91.31 343 ARG B N 1
ATOM 10508 C CA . ARG B 1 343 ? 11.141 36.125 3.182 1 91.31 343 ARG B CA 1
ATOM 10509 C C . ARG B 1 343 ? 12.656 35.969 3.291 1 91.31 343 ARG B C 1
ATOM 10511 O O . ARG B 1 343 ? 13.156 35.031 3.896 1 91.31 343 ARG B O 1
ATOM 10518 N N . GLN B 1 344 ? 13.359 36.906 2.768 1 91 344 GLN B N 1
ATOM 10519 C CA . GLN B 1 344 ? 14.82 36.875 2.826 1 91 344 GLN B CA 1
ATOM 10520 C C . GLN B 1 344 ? 15.312 37 4.266 1 91 344 GLN B C 1
ATOM 10522 O O . GLN B 1 344 ? 16.281 36.344 4.648 1 91 344 GLN B O 1
ATOM 10527 N N . LEU B 1 345 ? 14.617 37.812 4.984 1 93.81 345 LEU B N 1
ATOM 10528 C CA . LEU B 1 345 ? 14.992 37.969 6.387 1 93.81 345 LEU B CA 1
ATOM 10529 C C . LEU B 1 345 ? 14.805 36.688 7.164 1 93.81 345 LEU B C 1
ATOM 10531 O O . LEU B 1 345 ? 15.672 36.312 7.965 1 93.81 345 LEU B O 1
ATOM 10535 N N . VAL B 1 346 ? 13.75 36.031 6.918 1 92.44 346 VAL B N 1
ATOM 10536 C CA . VAL B 1 346 ? 13.461 34.781 7.637 1 92.44 346 VAL B CA 1
ATOM 10537 C C . VAL B 1 346 ? 14.484 33.719 7.273 1 92.44 346 VAL B C 1
ATOM 10539 O O . VAL B 1 346 ? 14.969 33 8.148 1 92.44 346 VAL B O 1
ATOM 10542 N N . VAL B 1 347 ? 14.836 33.625 6.02 1 88.81 347 VAL B N 1
ATOM 10543 C CA . VAL B 1 347 ? 15.789 32.594 5.574 1 88.81 347 VAL B CA 1
ATOM 10544 C C . VAL B 1 347 ? 17.156 32.875 6.203 1 88.81 347 VAL B C 1
ATOM 10546 O O . VAL B 1 347 ? 17.812 31.953 6.695 1 88.81 347 VAL B O 1
ATOM 10549 N N . GLU B 1 348 ? 17.562 34.125 6.242 1 91.31 348 GLU B N 1
ATOM 10550 C CA . GLU B 1 348 ? 18.875 34.438 6.777 1 91.31 348 GLU B CA 1
ATOM 10551 C C . GLU B 1 348 ? 18.906 34.312 8.297 1 91.31 348 GLU B C 1
ATOM 10553 O O . GLU B 1 348 ? 19.922 33.875 8.867 1 91.31 348 GLU B O 1
ATOM 10558 N N . PHE B 1 349 ? 17.875 34.688 8.914 1 93.25 349 PHE B N 1
ATOM 10559 C CA . PHE B 1 349 ? 17.812 34.562 10.359 1 93.25 349 PHE B CA 1
ATOM 10560 C C . PHE B 1 349 ? 17.828 33.094 10.766 1 93.25 349 PHE B C 1
ATOM 10562 O O . PHE B 1 349 ? 18.5 32.719 11.727 1 93.25 349 PHE B O 1
ATOM 10569 N N . THR B 1 350 ? 17.078 32.281 10.039 1 90.56 350 THR B N 1
ATOM 10570 C CA . THR B 1 350 ? 17.078 30.859 10.336 1 90.56 350 THR B CA 1
ATOM 10571 C C . THR B 1 350 ? 18.438 30.25 10.047 1 90.56 350 THR B C 1
ATOM 10573 O O . THR B 1 350 ? 18.859 29.312 10.719 1 90.56 350 THR B O 1
ATOM 10576 N N . GLY B 1 351 ? 19.109 30.797 9.055 1 88.25 351 GLY B N 1
ATOM 10577 C CA . GLY B 1 351 ? 20.469 30.328 8.781 1 88.25 351 GLY B CA 1
ATOM 10578 C C . GLY B 1 351 ? 21.422 30.594 9.922 1 88.25 351 GLY B C 1
ATOM 10579 O O . GLY B 1 351 ? 22.266 29.734 10.242 1 88.25 351 GLY B O 1
ATOM 10580 N N . LEU B 1 352 ? 21.297 31.719 10.562 1 90.88 352 LEU B N 1
ATOM 10581 C CA . LEU B 1 352 ? 22.156 32.062 11.695 1 90.88 352 LEU B CA 1
ATOM 10582 C C . LEU B 1 352 ? 21.828 31.172 12.898 1 90.88 352 LEU B C 1
ATOM 10584 O O . LEU B 1 352 ? 22.734 30.703 13.594 1 90.88 352 LEU B O 1
ATOM 10588 N N . LEU B 1 353 ? 20.562 30.938 13.086 1 91.31 353 LEU B N 1
ATOM 10589 C CA . LEU B 1 353 ? 20.125 30.094 14.195 1 91.31 353 LEU B CA 1
ATOM 10590 C C . LEU B 1 353 ? 20.609 28.672 14.016 1 91.31 353 LEU B C 1
ATOM 10592 O O . LEU B 1 353 ? 21.016 28.016 14.984 1 91.31 353 LEU B O 1
ATOM 10596 N N . GLU B 1 354 ? 20.672 28.25 12.852 1 87.94 354 GLU B N 1
ATOM 10597 C CA . GLU B 1 354 ? 21.016 26.859 12.562 1 87.94 354 GLU B CA 1
ATOM 10598 C C . GLU B 1 354 ? 22.5 26.625 12.797 1 87.94 354 GLU B C 1
ATOM 10600 O O . GLU B 1 354 ? 22.906 25.516 13.18 1 87.94 354 GLU B O 1
ATOM 10605 N N . ILE B 1 355 ? 23.328 27.562 12.562 1 87.25 355 ILE B N 1
ATOM 10606 C CA . ILE B 1 355 ? 24.766 27.391 12.773 1 87.25 355 ILE B CA 1
ATOM 10607 C C . ILE B 1 355 ? 25.047 27.172 14.258 1 87.25 355 ILE B C 1
ATOM 10609 O O . ILE B 1 355 ? 25.875 26.344 14.625 1 87.25 355 ILE B O 1
ATOM 10613 N N . HIS B 1 356 ? 24.359 27.875 15.078 1 88.06 356 HIS B N 1
ATOM 10614 C CA . HIS B 1 356 ? 24.547 27.703 16.516 1 88.06 356 HIS B CA 1
ATOM 10615 C C . HIS B 1 356 ? 23.984 26.375 16.984 1 88.06 356 HIS B C 1
ATOM 10617 O O . HIS B 1 356 ? 24.562 25.719 17.859 1 88.06 356 HIS B O 1
ATOM 10623 N N . ARG B 1 357 ? 22.891 26.047 16.453 1 88.94 357 ARG B N 1
ATOM 10624 C CA . ARG B 1 357 ? 22.297 24.766 16.812 1 88.94 357 ARG B CA 1
ATOM 10625 C C . ARG B 1 357 ? 23.203 23.609 16.391 1 88.94 357 ARG B C 1
ATOM 10627 O O . ARG B 1 357 ? 23.391 22.641 17.141 1 88.94 357 ARG B O 1
ATOM 10634 N N . GLN B 1 358 ? 23.781 23.672 15.25 1 84.19 358 GLN B N 1
ATOM 10635 C CA . GLN B 1 358 ? 24.641 22.609 14.734 1 84.19 358 GLN B CA 1
ATOM 10636 C C . GLN B 1 358 ? 25.938 22.5 15.539 1 84.19 358 GLN B C 1
ATOM 10638 O O . GLN B 1 358 ? 26.453 21.406 15.742 1 84.19 358 GLN B O 1
ATOM 10643 N N . ALA B 1 359 ? 26.391 23.578 15.891 1 81.75 359 ALA B N 1
ATOM 10644 C CA . ALA B 1 359 ? 27.609 23.578 16.703 1 81.75 359 ALA B CA 1
ATOM 10645 C C . ALA B 1 359 ? 27.375 22.844 18.031 1 81.75 359 ALA B C 1
ATOM 10647 O O . ALA B 1 359 ? 28.234 22.078 18.484 1 81.75 359 ALA B O 1
ATOM 10648 N N . GLU B 1 360 ? 26.234 23.062 18.594 1 85 360 GLU B N 1
ATOM 10649 C CA . GLU B 1 360 ? 25.922 22.391 19.859 1 85 360 GLU B CA 1
ATOM 10650 C C . GLU B 1 360 ? 25.672 20.906 19.641 1 85 360 GLU B C 1
ATOM 10652 O O . GLU B 1 360 ? 26.078 20.078 20.469 1 85 360 GLU B O 1
ATOM 10657 N N . VAL B 1 361 ? 25.016 20.578 18.562 1 84.06 361 VAL B N 1
ATOM 10658 C CA . VAL B 1 361 ? 24.734 19.172 18.266 1 84.06 361 VAL B CA 1
ATOM 10659 C C . VAL B 1 361 ? 26.031 18.422 17.984 1 84.06 361 VAL B C 1
ATOM 10661 O O . VAL B 1 361 ? 26.203 17.281 18.422 1 84.06 361 VAL B O 1
ATOM 10664 N N . HIS B 1 362 ? 26.859 19.016 17.266 1 77.31 362 HIS B N 1
ATOM 10665 C CA . HIS B 1 362 ? 28.141 18.391 16.953 1 77.31 362 HIS B CA 1
ATOM 10666 C C . HIS B 1 362 ? 28.953 18.156 18.219 1 77.31 362 HIS B C 1
ATOM 10668 O O . HIS B 1 362 ? 29.641 17.141 18.344 1 77.31 362 HIS B O 1
ATOM 10674 N N . GLN B 1 363 ? 28.875 19.078 19.094 1 76.5 363 GLN B N 1
ATOM 10675 C CA . GLN B 1 363 ? 29.609 18.938 20.344 1 76.5 363 GLN B CA 1
ATOM 10676 C C . GLN B 1 363 ? 29.031 17.797 21.188 1 76.5 363 GLN B C 1
ATOM 10678 O O . GLN B 1 363 ? 29.781 17.062 21.844 1 76.5 363 GLN B O 1
ATOM 10683 N N . ASP B 1 364 ? 27.781 17.703 21.156 1 78.44 364 ASP B N 1
ATOM 10684 C CA . ASP B 1 364 ? 27.141 16.625 21.906 1 78.44 364 ASP B CA 1
ATOM 10685 C C . ASP B 1 364 ? 27.469 15.258 21.312 1 78.44 364 ASP B C 1
ATOM 10687 O O . ASP B 1 364 ? 27.703 14.297 22.047 1 78.44 364 ASP B O 1
ATOM 10691 N N . LYS B 1 365 ? 27.547 15.164 20.031 1 77 365 LYS B N 1
ATOM 10692 C CA . LYS B 1 365 ? 27.859 13.906 19.375 1 77 365 LYS B CA 1
ATOM 10693 C C . LYS B 1 365 ? 29.328 13.523 19.609 1 77 365 LYS B C 1
ATOM 10695 O O . LYS B 1 365 ? 29.641 12.344 19.766 1 77 365 LYS B O 1
ATOM 10700 N N . SER B 1 366 ? 30.125 14.492 19.594 1 75.25 366 SER B N 1
ATOM 10701 C CA . SER B 1 366 ? 31.547 14.227 19.844 1 75.25 366 SER B CA 1
ATOM 10702 C C . SER B 1 366 ? 31.766 13.758 21.281 1 75.25 366 SER B C 1
ATOM 10704 O O . SER B 1 366 ? 32.562 12.852 21.516 1 75.25 366 SER B O 1
ATOM 10706 N N . ARG B 1 367 ? 31.016 14.281 22.141 1 74.31 367 ARG B N 1
ATOM 10707 C CA . ARG B 1 367 ? 31.109 13.859 23.547 1 74.31 367 ARG B CA 1
ATOM 10708 C C . ARG B 1 367 ? 30.625 12.43 23.719 1 74.31 367 ARG B C 1
ATOM 10710 O O . ARG B 1 367 ? 31.219 11.648 24.469 1 74.31 367 ARG B O 1
ATOM 10717 N N . GLN B 1 368 ? 29.656 12.117 22.969 1 75 368 GLN B N 1
ATOM 10718 C CA . GLN B 1 368 ? 29.094 10.773 23.062 1 75 368 GLN B CA 1
ATOM 10719 C C . GLN B 1 368 ? 30.016 9.75 22.406 1 75 368 GLN B C 1
ATOM 10721 O O . GLN B 1 368 ? 30.109 8.609 22.859 1 75 368 GLN B O 1
ATOM 10726 N N . ALA B 1 369 ? 30.625 10.141 21.344 1 69.38 369 ALA B N 1
ATOM 10727 C CA . ALA B 1 369 ? 31.5 9.227 20.625 1 69.38 369 ALA B CA 1
ATOM 10728 C C . ALA B 1 369 ? 32.781 8.953 21.422 1 69.38 369 ALA B C 1
ATOM 10730 O O . ALA B 1 369 ? 33.312 7.844 21.391 1 69.38 369 ALA B O 1
ATOM 10731 N N . LEU B 1 370 ? 33.344 9.938 22.125 1 64.44 370 LEU B N 1
ATOM 10732 C CA . LEU B 1 370 ? 34.594 9.812 22.875 1 64.44 370 LEU B CA 1
ATOM 10733 C C . LEU B 1 370 ? 34.375 9.062 24.188 1 64.44 370 LEU B C 1
ATOM 10735 O O . LEU B 1 370 ? 35.312 8.469 24.734 1 64.44 370 LEU B O 1
ATOM 10739 N N . ASN B 1 371 ? 33.156 9.133 24.75 1 59.38 371 ASN B N 1
ATOM 10740 C CA . ASN B 1 371 ? 32.875 8.383 25.969 1 59.38 371 ASN B CA 1
ATOM 10741 C C . ASN B 1 371 ? 32.031 7.152 25.672 1 59.38 371 ASN B C 1
ATOM 10743 O O . ASN B 1 371 ? 30.812 7.191 25.844 1 59.38 371 ASN B O 1
ATOM 10747 N N . PRO B 1 372 ? 32.656 6.238 24.984 1 53.38 372 PRO B N 1
ATOM 10748 C CA . PRO B 1 372 ? 31.844 5.074 24.656 1 53.38 372 PRO B CA 1
ATOM 10749 C C . PRO B 1 372 ? 31.25 4.391 25.891 1 53.38 372 PRO B C 1
ATOM 10751 O O . PRO B 1 372 ? 30.344 3.564 25.766 1 53.38 372 PRO B O 1
ATOM 10754 N N . VAL B 1 373 ? 31.938 4.348 27.109 1 45.22 373 VAL B N 1
ATOM 10755 C CA . VAL B 1 373 ? 31.547 3.611 28.297 1 45.22 373 VAL B CA 1
ATOM 10756 C C . VAL B 1 373 ? 30.094 3.902 28.641 1 45.22 373 VAL B C 1
ATOM 10758 O O . VAL B 1 373 ? 29.359 3.014 29.078 1 45.22 373 VAL B O 1
ATOM 10761 N N . THR B 1 374 ? 29.75 5.102 28.797 1 39.81 374 THR B N 1
ATOM 10762 C CA . THR B 1 374 ? 28.453 5.383 29.406 1 39.81 374 THR B CA 1
ATOM 10763 C C . THR B 1 374 ? 27.312 4.887 28.531 1 39.81 374 THR B C 1
ATOM 10765 O O . THR B 1 374 ? 26.141 4.914 28.922 1 39.81 374 THR B O 1
ATOM 10768 N N . ALA B 1 375 ? 27.375 4.895 27.25 1 40.84 375 ALA B N 1
ATOM 10769 C CA . ALA B 1 375 ? 26.297 4.227 26.516 1 40.84 375 ALA B CA 1
ATOM 10770 C C . ALA B 1 375 ? 26.203 2.754 26.906 1 40.84 375 ALA B C 1
ATOM 10772 O O . ALA B 1 375 ? 25.234 2.066 26.547 1 40.84 375 ALA B O 1
ATOM 10773 N N . SER B 1 376 ? 27.359 2.066 27.344 1 38.25 376 SER B N 1
ATOM 10774 C CA . SER B 1 376 ? 27.359 0.718 27.891 1 38.25 376 SER B CA 1
ATOM 10775 C C . SER B 1 376 ? 26.797 0.706 29.312 1 38.25 376 SER B C 1
ATOM 10777 O O . SER B 1 376 ? 26.953 -0.278 30.047 1 38.25 376 SER B O 1
ATOM 10779 N N . GLY B 1 377 ? 26.625 1.729 30.109 1 33.12 377 GLY B N 1
ATOM 10780 C CA . GLY B 1 377 ? 26.25 1.455 31.484 1 33.12 377 GLY B CA 1
ATOM 10781 C C . GLY B 1 377 ? 25.375 0.229 31.641 1 33.12 377 GLY B C 1
ATOM 10782 O O . GLY B 1 377 ? 25.75 -0.744 32.281 1 33.12 377 GLY B O 1
ATOM 10783 N N . ASN B 1 378 ? 24 0.481 32.156 1 33.12 378 ASN B N 1
ATOM 10784 C CA . ASN B 1 378 ? 23.297 -0.512 32.938 1 33.12 378 ASN B CA 1
ATOM 10785 C C . ASN B 1 378 ? 23.141 -1.83 32.188 1 33.12 378 ASN B C 1
ATOM 10787 O O . ASN B 1 378 ? 22.875 -2.869 32.812 1 33.12 378 ASN B O 1
ATOM 10791 N N . ASP B 1 379 ? 22.578 -1.932 31.031 1 31.31 379 ASP B N 1
ATOM 10792 C CA . ASP B 1 379 ? 22.156 -3.303 30.75 1 31.31 379 ASP B CA 1
ATOM 10793 C C . ASP B 1 379 ? 23.344 -4.129 30.234 1 31.31 379 ASP B C 1
ATOM 10795 O O . ASP B 1 379 ? 23.469 -4.352 29.031 1 31.31 379 ASP B O 1
ATOM 10799 N N . ALA B 1 380 ? 24.562 -4.047 30.656 1 34.94 380 ALA B N 1
ATOM 10800 C CA . ALA B 1 380 ? 25.641 -5.012 30.516 1 34.94 380 ALA B CA 1
ATOM 10801 C C . ALA B 1 380 ? 25.125 -6.441 30.688 1 34.94 380 ALA B C 1
ATOM 10803 O O . ALA B 1 380 ? 25.875 -7.402 30.484 1 34.94 380 ALA B O 1
ATOM 10804 N N . GLN B 1 381 ? 24.281 -6.746 31.75 1 32.75 381 GLN B N 1
ATOM 10805 C CA . GLN B 1 381 ? 24.109 -8.164 32.062 1 32.75 381 GLN B CA 1
ATOM 10806 C C . GLN B 1 381 ? 23.75 -8.961 30.812 1 32.75 381 GLN B C 1
ATOM 10808 O O . GLN B 1 381 ? 23.859 -10.195 30.812 1 32.75 381 GLN B O 1
ATOM 10813 N N . ASP B 1 382 ? 22.594 -8.641 30.156 1 33.31 382 ASP B N 1
ATOM 10814 C CA . ASP B 1 382 ? 22.203 -9.789 29.344 1 33.31 382 ASP B CA 1
ATOM 10815 C C . ASP B 1 382 ? 23.172 -10 28.188 1 33.31 382 ASP B C 1
ATOM 10817 O O . ASP B 1 382 ? 23.344 -9.109 27.344 1 33.31 382 ASP B O 1
ATOM 10821 N N . SER B 1 383 ? 24.375 -10.719 28.266 1 35 383 SER B N 1
ATOM 10822 C CA . SER B 1 383 ? 25.391 -11.328 27.406 1 35 383 SER B CA 1
ATOM 10823 C C . SER B 1 383 ? 24.906 -11.438 25.969 1 35 383 SER B C 1
ATOM 10825 O O . SER B 1 383 ? 25.703 -11.359 25.031 1 35 383 SER B O 1
ATOM 10827 N N . GLN B 1 384 ? 23.828 -12.328 25.766 1 36.44 384 GLN B N 1
ATOM 10828 C CA . GLN B 1 384 ? 23.422 -12.805 24.453 1 36.44 384 GLN B CA 1
ATOM 10829 C C . GLN B 1 384 ? 22.938 -11.656 23.578 1 36.44 384 GLN B C 1
ATOM 10831 O O . GLN B 1 384 ? 21.922 -11.766 22.891 1 36.44 384 GLN B O 1
ATOM 10836 N N . ARG B 1 385 ? 23.188 -10.445 23.922 1 38.78 385 ARG B N 1
ATOM 10837 C CA . ARG B 1 385 ? 22.422 -9.383 23.281 1 38.78 385 ARG B CA 1
ATOM 10838 C C . ARG B 1 385 ? 22.797 -9.242 21.812 1 38.78 385 ARG B C 1
ATOM 10840 O O . ARG B 1 385 ? 23.969 -9.344 21.453 1 38.78 385 ARG B O 1
ATOM 10847 N N . ALA B 1 386 ? 21.828 -9.219 20.828 1 47.16 386 ALA B N 1
ATOM 10848 C CA . ALA B 1 386 ? 21.703 -8.938 19.406 1 47.16 386 ALA B CA 1
ATOM 10849 C C . ALA B 1 386 ? 22.531 -7.727 19 1 47.16 386 ALA B C 1
ATOM 10851 O O . ALA B 1 386 ? 22.578 -6.73 19.734 1 47.16 386 ALA B O 1
ATOM 10852 N N . PRO B 1 387 ? 23.703 -7.852 18.312 1 52.94 387 PRO B N 1
ATOM 10853 C CA . PRO B 1 387 ? 24.531 -6.781 17.75 1 52.94 387 PRO B CA 1
ATOM 10854 C C . PRO B 1 387 ? 23.734 -5.512 17.453 1 52.94 387 PRO B C 1
ATOM 10856 O O . PRO B 1 387 ? 22.578 -5.59 17.047 1 52.94 387 PRO B O 1
ATOM 10859 N N . GLY B 1 388 ? 23.969 -4.414 18.172 1 62.19 388 GLY B N 1
ATOM 10860 C CA . GLY B 1 388 ? 23.328 -3.111 18.062 1 62.19 388 GLY B CA 1
ATOM 10861 C C . GLY B 1 388 ? 23.078 -2.682 16.625 1 62.19 388 GLY B C 1
ATOM 10862 O O . GLY B 1 388 ? 23.781 -3.121 15.719 1 62.19 388 GLY B O 1
ATOM 10863 N N . THR B 1 389 ? 21.938 -2.152 16.203 1 75 389 THR B N 1
ATOM 10864 C CA . THR B 1 389 ? 21.531 -1.669 14.898 1 75 389 THR B CA 1
ATOM 10865 C C . THR B 1 389 ? 22.422 -0.522 14.438 1 75 389 THR B C 1
ATOM 10867 O O . THR B 1 389 ? 22.812 0.337 15.234 1 75 389 THR B O 1
ATOM 10870 N N . GLY B 1 390 ? 23.156 -0.546 13.328 1 74.5 390 GLY B N 1
ATOM 10871 C CA . GLY B 1 390 ? 23.953 0.469 12.664 1 74.5 390 GLY B CA 1
ATOM 10872 C C . GLY B 1 390 ? 25.391 0.484 13.133 1 74.5 390 GLY B C 1
ATOM 10873 O O . GLY B 1 390 ? 26 1.551 13.258 1 74.5 390 GLY B O 1
ATOM 10874 N N . ARG B 1 391 ? 26.016 -0.568 13.516 1 74.06 391 ARG B N 1
ATOM 10875 C CA . ARG B 1 391 ? 27.375 -0.633 14.062 1 74.06 391 ARG B CA 1
ATOM 10876 C C . ARG B 1 391 ? 28.406 -0.235 13.023 1 74.06 391 ARG B C 1
ATOM 10878 O O . ARG B 1 391 ? 29.391 0.438 13.344 1 74.06 391 ARG B O 1
ATOM 10885 N N . HIS B 1 392 ? 28.109 -0.675 11.805 1 75.19 392 HIS B N 1
ATOM 10886 C CA . HIS B 1 392 ? 29.062 -0.325 10.75 1 75.19 392 HIS B CA 1
ATOM 10887 C C . HIS B 1 392 ? 29.219 1.188 10.625 1 75.19 392 HIS B C 1
ATOM 10889 O O . HIS B 1 392 ? 30.344 1.705 10.625 1 75.19 392 HIS B O 1
ATOM 10895 N N . GLN B 1 393 ? 28.156 1.842 10.617 1 78.56 393 GLN B N 1
ATOM 10896 C CA . GLN B 1 393 ? 28.188 3.293 10.461 1 78.56 393 GLN B CA 1
ATOM 10897 C C . GLN B 1 393 ? 28.703 3.971 11.719 1 78.56 393 GLN B C 1
ATOM 10899 O O . GLN B 1 393 ? 29.469 4.934 11.648 1 78.56 393 GLN B O 1
ATOM 10904 N N . MET B 1 394 ? 28.297 3.463 12.852 1 77.62 394 MET B N 1
ATOM 10905 C CA . MET B 1 394 ? 28.688 4.074 14.117 1 77.62 394 MET B CA 1
ATOM 10906 C C . MET B 1 394 ? 30.188 3.908 14.359 1 77.62 394 MET B C 1
ATOM 10908 O O . MET B 1 394 ? 30.844 4.824 14.852 1 77.62 394 MET B O 1
ATOM 10912 N N . ASN B 1 395 ? 30.703 2.758 13.891 1 74.69 395 ASN B N 1
ATOM 10913 C CA . ASN B 1 395 ? 32.125 2.527 14.039 1 74.69 395 ASN B CA 1
ATOM 10914 C C . ASN B 1 395 ? 32.938 3.449 13.133 1 74.69 395 ASN B C 1
ATOM 10916 O O . ASN B 1 395 ? 33.969 3.986 13.547 1 74.69 395 ASN B O 1
ATOM 10920 N N . ARG B 1 396 ? 32.438 3.666 12.031 1 77.31 396 ARG B N 1
ATOM 10921 C CA . ARG B 1 396 ? 33.125 4.555 11.109 1 77.31 396 ARG B CA 1
ATOM 10922 C C . ARG B 1 396 ? 33.062 6.004 11.578 1 77.31 396 ARG B C 1
ATOM 10924 O O . ARG B 1 396 ? 34 6.773 11.398 1 77.31 396 ARG B O 1
ATOM 10931 N N . GLU B 1 397 ? 31.969 6.387 12.203 1 77.44 397 GLU B N 1
ATOM 10932 C CA . GLU B 1 397 ? 31.812 7.746 12.711 1 77.44 397 GLU B CA 1
ATOM 10933 C C . GLU B 1 397 ? 32.688 7.988 13.93 1 77.44 397 GLU B C 1
ATOM 10935 O O . GLU B 1 397 ? 33.25 9.078 14.102 1 77.44 397 GLU B O 1
ATOM 10940 N N . VAL B 1 398 ? 32.781 6.965 14.766 1 75.81 398 VAL B N 1
ATOM 10941 C CA . VAL B 1 398 ? 33.625 7.098 15.953 1 75.81 398 VAL B CA 1
ATOM 10942 C C . VAL B 1 398 ? 35.094 7.246 15.539 1 75.81 398 VAL B C 1
ATOM 10944 O O . VAL B 1 398 ? 35.812 8.078 16.094 1 75.81 398 VAL B O 1
ATOM 10947 N N . HIS B 1 399 ? 35.406 6.516 14.484 1 73.88 399 HIS B N 1
ATOM 10948 C CA . HIS B 1 399 ? 36.781 6.633 14 1 73.88 399 HIS B CA 1
ATOM 10949 C C . HIS B 1 399 ? 37.062 8.023 13.43 1 73.88 399 HIS B C 1
ATOM 10951 O O . HIS B 1 399 ? 38.156 8.555 13.578 1 73.88 399 HIS B O 1
ATOM 10957 N N . PHE B 1 400 ? 36.062 8.594 12.891 1 75.75 400 PHE B N 1
ATOM 10958 C CA . PHE B 1 400 ? 36.219 9.93 12.32 1 75.75 400 PHE B CA 1
ATOM 10959 C C . PHE B 1 400 ? 36.312 10.984 13.422 1 75.75 400 PHE B C 1
ATOM 10961 O O . PHE B 1 400 ? 37.125 11.891 13.336 1 75.75 400 PHE B O 1
ATOM 10968 N N . HIS B 1 401 ? 35.562 10.883 14.516 1 74.31 401 HIS B N 1
ATOM 10969 C CA . HIS B 1 401 ? 35.562 11.867 15.586 1 74.31 401 HIS B CA 1
ATOM 10970 C C . HIS B 1 401 ? 36.844 11.797 16.391 1 74.31 401 HIS B C 1
ATOM 10972 O O . HIS B 1 401 ? 37.375 12.82 16.844 1 74.31 401 HIS B O 1
ATOM 10978 N N . ILE B 1 402 ? 37.312 10.578 16.484 1 69.94 402 ILE B N 1
ATOM 10979 C CA . ILE B 1 402 ? 38.562 10.406 17.203 1 69.94 402 ILE B CA 1
ATOM 10980 C C . ILE B 1 402 ? 39.719 11.016 16.391 1 69.94 402 ILE B C 1
ATOM 10982 O O . ILE B 1 402 ? 40.562 11.711 16.953 1 69.94 402 ILE B O 1
ATOM 10986 N N . SER B 1 403 ? 39.562 10.836 15.094 1 67.88 403 SER B N 1
ATOM 10987 C CA . SER B 1 403 ? 40.625 11.328 14.242 1 67.88 403 SER B CA 1
ATOM 10988 C C . SER B 1 403 ? 40.531 12.836 14.055 1 67.88 403 SER B C 1
ATOM 10990 O O . SER B 1 403 ? 41.531 13.5 13.805 1 67.88 403 SER B O 1
ATOM 10992 N N . SER B 1 404 ? 39.344 13.43 14.266 1 70.12 404 SER B N 1
ATOM 10993 C CA . SER B 1 404 ? 39.125 14.836 13.953 1 70.12 404 SER B CA 1
ATOM 10994 C C . SER B 1 404 ? 39.25 15.703 15.211 1 70.12 404 SER B C 1
ATOM 10996 O O . SER B 1 404 ? 39.469 16.906 15.117 1 70.12 404 SER B O 1
ATOM 10998 N N . ASN B 1 405 ? 38.969 15.211 16.531 1 65.69 405 ASN B N 1
ATOM 10999 C CA . ASN B 1 405 ? 38.875 16.031 17.734 1 65.69 405 ASN B CA 1
ATOM 11000 C C . ASN B 1 405 ? 40.188 16.047 18.5 1 65.69 405 ASN B C 1
ATOM 11002 O O . ASN B 1 405 ? 40.562 15.062 19.141 1 65.69 405 ASN B O 1
ATOM 11006 N N . SER B 1 406 ? 41.094 16.969 18.078 1 64.75 406 SER B N 1
ATOM 11007 C CA . SER B 1 406 ? 42.25 17.219 18.938 1 64.75 406 SER B CA 1
ATOM 11008 C C . SER B 1 406 ? 42 18.406 19.859 1 64.75 406 SER B C 1
ATOM 11010 O O . SER B 1 406 ? 41.281 19.328 19.5 1 64.75 406 SER B O 1
ATOM 11012 N N . LEU B 1 407 ? 42.25 18.438 21.188 1 62.56 407 LEU B N 1
ATOM 11013 C CA . LEU B 1 407 ? 42.062 19.469 22.203 1 62.56 407 LEU B CA 1
ATOM 11014 C C . LEU B 1 407 ? 42.625 20.812 21.734 1 62.56 407 LEU B C 1
ATOM 11016 O O . LEU B 1 407 ? 42.062 21.859 22 1 62.56 407 LEU B O 1
ATOM 11020 N N . GLU B 1 408 ? 43.719 20.797 21.031 1 62.75 408 GLU B N 1
ATOM 11021 C CA . GLU B 1 408 ? 44.344 22.016 20.562 1 62.75 408 GLU B CA 1
ATOM 11022 C C . GLU B 1 408 ? 43.469 22.734 19.547 1 62.75 408 GLU B C 1
ATOM 11024 O O . GLU B 1 408 ? 43.406 23.969 19.531 1 62.75 408 GLU B O 1
ATOM 11029 N N . ARG B 1 409 ? 42.656 21.906 18.922 1 67.25 409 ARG B N 1
ATOM 11030 C CA . ARG B 1 409 ? 41.781 22.469 17.891 1 67.25 409 ARG B CA 1
ATOM 11031 C C . ARG B 1 409 ? 40.594 23.188 18.516 1 67.25 409 ARG B C 1
ATOM 11033 O O . ARG B 1 409 ? 40.156 24.234 18.031 1 67.25 409 ARG B O 1
ATOM 11040 N N . ILE B 1 410 ? 40.188 22.797 19.531 1 70.06 410 ILE B N 1
ATOM 11041 C CA . ILE B 1 410 ? 39 23.359 20.203 1 70.06 410 ILE B CA 1
ATOM 11042 C C . ILE B 1 410 ? 39.375 24.703 20.844 1 70.06 410 ILE B C 1
ATOM 11044 O O . ILE B 1 410 ? 38.594 25.656 20.766 1 70.06 410 ILE B O 1
ATOM 11048 N N . GLU B 1 411 ? 40.594 24.766 21.359 1 71.44 411 GLU B N 1
ATOM 11049 C CA . GLU B 1 411 ? 41.031 25.984 22.031 1 71.44 411 GLU B CA 1
ATOM 11050 C C . GLU B 1 411 ? 41.312 27.094 21.031 1 71.44 411 GLU B C 1
ATOM 11052 O O . GLU B 1 411 ? 41 28.266 21.281 1 71.44 411 GLU B O 1
ATOM 11057 N N . GLN B 1 412 ? 41.781 26.703 19.891 1 69.19 412 GLN B N 1
ATOM 11058 C CA . GLN B 1 412 ? 42.031 27.688 18.844 1 69.19 412 GLN B CA 1
ATOM 11059 C C . GLN B 1 412 ? 40.719 28.234 18.281 1 69.19 412 GLN B C 1
ATOM 11061 O O . GLN B 1 412 ? 40.625 29.422 17.953 1 69.19 412 GLN B O 1
ATOM 11066 N N . ALA B 1 413 ? 39.781 27.359 18.172 1 72.69 413 ALA B N 1
ATOM 11067 C CA . ALA B 1 413 ? 38.469 27.781 17.672 1 72.69 413 ALA B CA 1
ATOM 11068 C C . ALA B 1 413 ? 37.812 28.766 18.641 1 72.69 413 ALA B C 1
ATOM 11070 O O . ALA B 1 413 ? 37.188 29.734 18.203 1 72.69 413 ALA B O 1
ATOM 11071 N N . LYS B 1 414 ? 38.031 28.625 19.891 1 75.94 414 LYS B N 1
ATOM 11072 C CA . LYS B 1 414 ? 37.438 29.5 20.906 1 75.94 414 LYS B CA 1
ATOM 11073 C C . LYS B 1 414 ? 38.094 30.891 20.859 1 75.94 414 LYS B C 1
ATOM 11075 O O . LYS B 1 414 ? 37.375 31.906 21 1 75.94 414 LYS B O 1
ATOM 11080 N N . GLN B 1 415 ? 39.344 30.922 20.609 1 73.69 415 GLN B N 1
ATOM 11081 C CA . GLN B 1 415 ? 40.031 32.219 20.578 1 73.69 415 GLN B CA 1
ATOM 11082 C C . GLN B 1 415 ? 39.656 33 19.344 1 73.69 415 GLN B C 1
ATOM 11084 O O . GLN B 1 415 ? 39.5 34.219 19.406 1 73.69 415 GLN B O 1
ATOM 11089 N N . SER B 1 416 ? 39.438 32.281 18.25 1 73.19 416 SER B N 1
ATOM 11090 C CA . SER B 1 416 ? 39.031 33 17.031 1 73.19 416 SER B CA 1
ATOM 11091 C C . SER B 1 416 ? 37.625 33.562 17.156 1 73.19 416 SER B C 1
ATOM 11093 O O . SER B 1 416 ? 37.344 34.656 16.641 1 73.19 416 SER B O 1
ATOM 11095 N N . LEU B 1 417 ? 36.844 32.938 17.859 1 80.06 417 LEU B N 1
ATOM 11096 C CA . LEU B 1 417 ? 35.469 33.406 18.047 1 80.06 417 LEU B CA 1
ATOM 11097 C C . LEU B 1 417 ? 35.438 34.625 18.984 1 80.06 417 LEU B C 1
ATOM 11099 O O . LEU B 1 417 ? 34.656 35.531 18.797 1 80.06 417 LEU B O 1
ATOM 11103 N N . GLN B 1 418 ? 36.312 34.625 19.891 1 80.94 418 GLN B N 1
ATOM 11104 C CA . GLN B 1 418 ? 36.375 35.719 20.844 1 80.94 418 GLN B CA 1
ATOM 11105 C C . GLN B 1 418 ? 36.844 37.031 20.188 1 80.94 418 GLN B C 1
ATOM 11107 O O . GLN B 1 418 ? 36.438 38.125 20.562 1 80.94 418 GLN B O 1
ATOM 11112 N N . GLN B 1 419 ? 37.625 36.875 19.188 1 78.06 419 GLN B N 1
ATOM 11113 C CA . GLN B 1 419 ? 38.156 38.062 18.5 1 78.06 419 GLN B CA 1
ATOM 11114 C C . GLN B 1 419 ? 37.062 38.719 17.641 1 78.06 419 GLN B C 1
ATOM 11116 O O . GLN B 1 419 ? 37.125 39.906 17.344 1 78.06 419 GLN B O 1
ATOM 11121 N N . LEU B 1 420 ? 36.125 37.969 17.297 1 83.69 420 LEU B N 1
ATOM 11122 C CA . LEU B 1 420 ? 35.062 38.5 16.469 1 83.69 420 LEU B CA 1
ATOM 11123 C C . LEU B 1 420 ? 34.031 39.219 17.328 1 83.69 420 LEU B C 1
ATOM 11125 O O . LEU B 1 420 ? 33.125 39.906 16.812 1 83.69 420 LEU B O 1
ATOM 11129 N N . SER B 1 421 ? 34.094 39.219 18.625 1 84.69 421 SER B N 1
ATOM 11130 C CA . SER B 1 421 ? 33.062 39.719 19.516 1 84.69 421 SER B CA 1
ATOM 11131 C C . SER B 1 421 ? 33.031 41.25 19.469 1 84.69 421 SER B C 1
ATOM 11133 O O . SER B 1 421 ? 31.953 41.844 19.5 1 84.69 421 SER B O 1
ATOM 11135 N N . ASP B 1 422 ? 34.062 41.969 19.266 1 82.69 422 ASP B N 1
ATOM 11136 C CA . ASP B 1 422 ? 34.094 43.438 19.344 1 82.69 422 ASP B CA 1
ATOM 11137 C C . ASP B 1 422 ? 33.438 44.062 18.109 1 82.69 422 ASP B C 1
ATOM 11139 O O . ASP B 1 422 ? 32.531 44.844 18.234 1 82.69 422 ASP B O 1
ATOM 11143 N N . PRO B 1 423 ? 33.875 43.625 16.969 1 86.25 423 PRO B N 1
ATOM 11144 C CA . PRO B 1 423 ? 33.188 44.188 15.805 1 86.25 423 PRO B CA 1
ATOM 11145 C C . PRO B 1 423 ? 31.734 43.75 15.703 1 86.25 423 PRO B C 1
ATOM 11147 O O . PRO B 1 423 ? 30.906 44.469 15.133 1 86.25 423 PRO B O 1
ATOM 11150 N N . ALA B 1 424 ? 31.5 42.656 16.203 1 90.56 424 ALA B N 1
ATOM 11151 C CA . ALA B 1 424 ? 30.141 42.125 16.125 1 90.56 424 ALA B CA 1
ATOM 11152 C C . ALA B 1 424 ? 29.203 42.875 17.062 1 90.56 424 ALA B C 1
ATOM 11154 O O . ALA B 1 424 ? 28 42.969 16.812 1 90.56 424 ALA B O 1
ATOM 11155 N N . GLU B 1 425 ? 29.688 43.438 18.141 1 92 425 GLU B N 1
ATOM 11156 C CA . GLU B 1 425 ? 28.875 44.188 19.094 1 92 425 GLU B CA 1
ATOM 11157 C C . GLU B 1 425 ? 28.266 45.406 18.438 1 92 425 GLU B C 1
ATOM 11159 O O . GLU B 1 425 ? 27.078 45.688 18.609 1 92 425 GLU B O 1
ATOM 11164 N N . ASP B 1 426 ? 29.016 46.125 17.641 1 91.88 426 ASP B N 1
ATOM 11165 C CA . ASP B 1 426 ? 28.516 47.344 16.969 1 91.88 426 ASP B CA 1
ATOM 11166 C C . ASP B 1 426 ? 27.484 47 15.906 1 91.88 426 ASP B C 1
ATOM 11168 O O . ASP B 1 426 ? 26.484 47.688 15.758 1 91.88 426 ASP B O 1
ATOM 11172 N N . LEU B 1 427 ? 27.766 45.969 15.242 1 94.38 427 LEU B N 1
ATOM 11173 C CA . LEU B 1 427 ? 26.828 45.562 14.203 1 94.38 427 LEU B CA 1
ATOM 11174 C C . LEU B 1 427 ? 25.531 45.062 14.812 1 94.38 427 LEU B C 1
ATOM 11176 O O . LEU B 1 427 ? 24.438 45.375 14.32 1 94.38 427 LEU B O 1
ATOM 11180 N N . ILE B 1 428 ? 25.594 44.281 15.898 1 95.38 428 ILE B N 1
ATOM 11181 C CA . ILE B 1 428 ? 24.406 43.688 16.531 1 95.38 428 ILE B CA 1
ATOM 11182 C C . ILE B 1 428 ? 23.562 44.812 17.141 1 95.38 428 ILE B C 1
ATOM 11184 O O . ILE B 1 428 ? 22.328 44.781 17.078 1 95.38 428 ILE B O 1
ATOM 11188 N N . GLU B 1 429 ? 24.156 45.812 17.641 1 94.06 429 GLU B N 1
ATOM 11189 C CA . GLU B 1 429 ? 23.406 46.969 18.188 1 94.06 429 GLU B CA 1
ATOM 11190 C C . GLU B 1 429 ? 22.688 47.719 17.078 1 94.06 429 GLU B C 1
ATOM 11192 O O . GLU B 1 429 ? 21.562 48.188 17.266 1 94.06 429 GLU B O 1
ATOM 11197 N N . ALA B 1 430 ? 23.359 47.875 15.961 1 95.38 430 ALA B N 1
ATOM 11198 C CA . ALA B 1 430 ? 22.719 48.531 14.82 1 95.38 430 ALA B CA 1
ATOM 11199 C C . ALA B 1 430 ? 21.547 47.688 14.305 1 95.38 430 ALA B C 1
ATOM 11201 O O . ALA B 1 430 ? 20.531 48.219 13.859 1 95.38 430 ALA B O 1
ATOM 11202 N N . CYS B 1 431 ? 21.766 46.375 14.328 1 96.12 431 CYS B N 1
ATOM 11203 C CA . CYS B 1 431 ? 20.672 45.5 13.906 1 96.12 431 CYS B CA 1
ATOM 11204 C C . CYS B 1 431 ? 19.484 45.594 14.844 1 96.12 431 CYS B C 1
ATOM 11206 O O . CYS B 1 431 ? 18.344 45.625 14.398 1 96.12 431 CYS B O 1
ATOM 11208 N N . LYS B 1 432 ? 19.688 45.656 16.141 1 95.56 432 LYS B N 1
ATOM 11209 C CA . LYS B 1 432 ? 18.625 45.781 17.125 1 95.56 432 LYS B CA 1
ATOM 11210 C C . LYS B 1 432 ? 17.859 47.094 16.969 1 95.56 432 LYS B C 1
ATOM 11212 O O . LYS B 1 432 ? 16.641 47.156 17.047 1 95.56 432 LYS B O 1
ATOM 11217 N N . GLU B 1 433 ? 18.578 48.156 16.641 1 95.12 433 GLU B N 1
ATOM 11218 C CA . GLU B 1 433 ? 17.953 49.438 16.406 1 95.12 433 GLU B CA 1
ATOM 11219 C C . GLU B 1 433 ? 17.109 49.438 15.141 1 95.12 433 GLU B C 1
ATOM 11221 O O . GLU B 1 433 ? 16.047 50.062 15.086 1 95.12 433 GLU B O 1
ATOM 11226 N N . SER B 1 434 ? 17.625 48.781 14.172 1 96.19 434 SER B N 1
ATOM 11227 C CA . SER B 1 434 ? 16.875 48.688 12.93 1 96.19 434 SER B CA 1
ATOM 11228 C C . SER B 1 434 ? 15.586 47.875 13.125 1 96.19 434 SER B C 1
ATOM 11230 O O . SER B 1 434 ? 14.547 48.188 12.555 1 96.19 434 SER B O 1
ATOM 11232 N N . ILE B 1 435 ? 15.625 46.781 13.93 1 96.62 435 ILE B N 1
ATOM 11233 C CA . ILE B 1 435 ? 14.438 46 14.203 1 96.62 435 ILE B CA 1
ATOM 11234 C C . ILE B 1 435 ? 13.414 46.812 14.977 1 96.62 435 ILE B C 1
ATOM 11236 O O . ILE B 1 435 ? 12.211 46.75 14.711 1 96.62 435 ILE B O 1
ATOM 11240 N N . LYS B 1 436 ? 13.883 47.625 15.867 1 94.5 436 LYS B N 1
ATOM 11241 C CA . LYS B 1 436 ? 13 48.5 16.609 1 94.5 436 LYS B CA 1
ATOM 11242 C C . LYS B 1 436 ? 12.367 49.531 15.688 1 94.5 436 LYS B C 1
ATOM 11244 O O . LYS B 1 436 ? 11.18 49.844 15.812 1 94.5 436 LYS B O 1
ATOM 11249 N N . ALA B 1 437 ? 13.094 50.094 14.75 1 94.81 437 ALA B N 1
ATOM 11250 C CA . ALA B 1 437 ? 12.578 51.062 13.789 1 94.81 437 ALA B CA 1
ATOM 11251 C C . ALA B 1 437 ? 11.508 50.438 12.898 1 94.81 437 ALA B C 1
ATOM 11253 O O . ALA B 1 437 ? 10.492 51.062 12.602 1 94.81 437 ALA B O 1
ATOM 11254 N N . ILE B 1 438 ? 11.773 49.25 12.516 1 95.19 438 ILE B N 1
ATOM 11255 C CA . ILE B 1 438 ? 10.805 48.531 11.68 1 95.19 438 ILE B CA 1
ATOM 11256 C C . ILE B 1 438 ? 9.516 48.312 12.469 1 95.19 438 ILE B C 1
ATOM 11258 O O . ILE B 1 438 ? 8.414 48.5 11.953 1 95.19 438 ILE B O 1
ATOM 11262 N N . SER B 1 439 ? 9.633 47.875 13.758 1 93.06 439 SER B N 1
ATOM 11263 C CA . SER B 1 439 ? 8.469 47.594 14.594 1 93.06 439 SER B CA 1
ATOM 11264 C C . SER B 1 439 ? 7.652 48.875 14.82 1 93.06 439 SER B C 1
ATOM 11266 O O . SER B 1 439 ? 6.422 48.812 14.82 1 93.06 439 SER B O 1
ATOM 11268 N N . GLU B 1 440 ? 8.289 49.969 14.875 1 90.62 440 GLU B N 1
ATOM 11269 C CA . GLU B 1 440 ? 7.609 51.25 15.062 1 90.62 440 GLU B CA 1
ATOM 11270 C C . GLU B 1 440 ? 6.902 51.688 13.781 1 90.62 440 GLU B C 1
ATOM 11272 O O . GLU B 1 440 ? 5.797 52.25 13.836 1 90.62 440 GLU B O 1
ATOM 11277 N N . ALA B 1 441 ? 7.562 51.469 12.703 1 91.25 441 ALA B N 1
ATOM 11278 C CA . ALA B 1 441 ? 6.941 51.812 11.422 1 91.25 441 ALA B CA 1
ATOM 11279 C C . ALA B 1 441 ? 5.68 51 11.188 1 91.25 441 ALA B C 1
ATOM 11281 O O . ALA B 1 441 ? 4.688 51.5 10.656 1 91.25 441 ALA B O 1
ATOM 11282 N N . LEU B 1 442 ? 5.75 49.781 11.594 1 90.62 442 LEU B N 1
ATOM 11283 C CA . LEU B 1 442 ? 4.594 48.906 11.414 1 90.62 442 LEU B CA 1
ATOM 11284 C C . LEU B 1 442 ? 3.447 49.344 12.328 1 90.62 442 LEU B C 1
ATOM 11286 O O . LEU B 1 442 ? 2.281 49.281 11.93 1 90.62 442 LEU B O 1
ATOM 11290 N N . LEU B 1 443 ? 3.75 49.75 13.516 1 86.25 443 LEU B N 1
ATOM 11291 C CA . LEU B 1 443 ? 2.73 50.219 14.445 1 86.25 443 LEU B CA 1
ATOM 11292 C C . LEU B 1 443 ? 2.107 51.531 13.961 1 86.25 443 LEU B C 1
ATOM 11294 O O . LEU B 1 443 ? 0.899 51.719 14.102 1 86.25 443 LEU B O 1
ATOM 11298 N N . ASN B 1 444 ? 2.871 52.344 13.305 1 84.88 444 ASN B N 1
ATOM 11299 C CA . ASN B 1 444 ? 2.393 53.625 12.844 1 84.88 444 ASN B CA 1
ATOM 11300 C C . ASN B 1 444 ? 1.57 53.5 11.562 1 84.88 444 ASN B C 1
ATOM 11302 O O . ASN B 1 444 ? 0.75 54.375 11.258 1 84.88 444 ASN B O 1
ATOM 11306 N N . ALA B 1 445 ? 1.836 52.531 10.852 1 84.94 445 ALA B N 1
ATOM 11307 C CA . ALA B 1 445 ? 1.085 52.312 9.617 1 84.94 445 ALA B CA 1
ATOM 11308 C C . ALA B 1 445 ? -0.395 52.094 9.906 1 84.94 445 ALA B C 1
ATOM 11310 O O . ALA B 1 445 ? -1.255 52.406 9.086 1 84.94 445 ALA B O 1
ATOM 11311 N N . ASN B 1 446 ? -0.731 51.562 11.102 1 76.25 446 ASN B N 1
ATOM 11312 C CA . ASN B 1 446 ? -2.111 51.25 11.461 1 76.25 446 ASN B CA 1
ATOM 11313 C C . ASN B 1 446 ? -2.721 52.312 12.344 1 76.25 446 ASN B C 1
ATOM 11315 O O . ASN B 1 446 ? -3.93 52.312 12.586 1 76.25 446 ASN B O 1
ATOM 11319 N N . ALA B 1 447 ? -1.894 53.281 12.789 1 72.31 447 ALA B N 1
ATOM 11320 C CA . ALA B 1 447 ? -2.373 54.25 13.766 1 72.31 447 ALA B CA 1
ATOM 11321 C C . ALA B 1 447 ? -3.182 55.375 13.094 1 72.31 447 ALA B C 1
ATOM 11323 O O . ALA B 1 447 ? -2.812 55.844 12.016 1 72.31 447 ALA B O 1
ATOM 11324 N N . PHE B 1 448 ? -4.48 55.469 13.453 1 66.38 448 PHE B N 1
ATOM 11325 C CA . PHE B 1 448 ? -5.367 56.5 12.938 1 66.38 448 PHE B CA 1
ATOM 11326 C C . PHE B 1 448 ? -4.859 57.875 13.328 1 66.38 448 PHE B C 1
ATOM 11328 O O . PHE B 1 448 ? -5.113 58.875 12.625 1 66.38 448 PHE B O 1
ATOM 11335 N N . LYS B 1 449 ? -4.234 58 14.531 1 58.22 449 LYS B N 1
ATOM 11336 C CA . LYS B 1 449 ? -3.914 59.344 15.008 1 58.22 449 LYS B CA 1
ATOM 11337 C C . LYS B 1 449 ? -2.697 59.906 14.273 1 58.22 449 LYS B C 1
ATOM 11339 O O . LYS B 1 449 ? -1.694 59.188 14.102 1 58.22 449 LYS B O 1
ATOM 11344 N N . GLU B 1 450 ? -3.023 60.875 13.375 1 55 450 GLU B N 1
ATOM 11345 C CA . GLU B 1 450 ? -1.967 61.625 12.719 1 55 450 GLU B CA 1
ATOM 11346 C C . GLU B 1 450 ? -0.856 62 13.703 1 55 450 GLU B C 1
ATOM 11348 O O . GLU B 1 450 ? -1.084 62.719 14.664 1 55 450 GLU B O 1
ATOM 11353 N N . SER B 1 451 ? -0.193 61.094 14.188 1 55 451 SER B N 1
ATOM 11354 C CA . SER B 1 451 ? 0.834 61.562 15.117 1 55 451 SER B CA 1
ATOM 11355 C C . SER B 1 451 ? 1.739 62.594 14.469 1 55 451 SER B C 1
ATOM 11357 O O . SER B 1 451 ? 2.066 62.5 13.289 1 55 451 SER B O 1
ATOM 11359 N N . SER B 1 452 ? 1.649 63.875 14.82 1 57.31 452 SER B N 1
ATOM 11360 C CA . SER B 1 452 ? 2.537 64.938 14.469 1 57.31 452 SER B CA 1
ATOM 11361 C C . SER B 1 452 ? 3.955 64.438 14.195 1 57.31 452 SER B C 1
ATOM 11363 O O . SER B 1 452 ? 4.723 65.125 13.492 1 57.31 452 SER B O 1
ATOM 11365 N N . ASP B 1 453 ? 4.215 63.25 14.555 1 70.25 453 ASP B N 1
ATOM 11366 C CA . ASP B 1 453 ? 5.605 62.812 14.68 1 70.25 453 ASP B CA 1
ATOM 11367 C C . ASP B 1 453 ? 6.023 61.938 13.5 1 70.25 453 ASP B C 1
ATOM 11369 O O . ASP B 1 453 ? 6.996 61.188 13.594 1 70.25 453 ASP B O 1
ATOM 11373 N N . HIS B 1 454 ? 5.266 62.062 12.328 1 80.06 454 HIS B N 1
ATOM 11374 C CA . HIS B 1 454 ? 5.648 61.25 11.18 1 80.06 454 HIS B CA 1
ATOM 11375 C C . HIS B 1 454 ? 6.984 61.688 10.602 1 80.06 454 HIS B C 1
ATOM 11377 O O . HIS B 1 454 ? 7.82 60.875 10.242 1 80.06 454 HIS B O 1
ATOM 11383 N N . ALA B 1 455 ? 7.176 62.969 10.539 1 81.69 455 ALA B N 1
ATOM 11384 C CA . ALA B 1 455 ? 8.422 63.5 9.977 1 81.69 455 ALA B CA 1
ATOM 11385 C C . ALA B 1 455 ? 9.609 63.125 10.867 1 81.69 455 ALA B C 1
ATOM 11387 O O . ALA B 1 455 ? 10.688 62.812 10.375 1 81.69 455 ALA B O 1
ATOM 11388 N N . GLU B 1 456 ? 9.32 63.156 12.117 1 84.81 456 GLU B N 1
ATOM 11389 C CA . GLU B 1 456 ? 10.391 62.812 13.047 1 84.81 456 GLU B CA 1
ATOM 11390 C C . GLU B 1 456 ? 10.727 61.312 12.969 1 84.81 456 GLU B C 1
ATOM 11392 O O . GLU B 1 456 ? 11.891 60.938 13.039 1 84.81 456 GLU B O 1
ATOM 11397 N N . MET B 1 457 ? 9.688 60.562 12.797 1 88.31 457 MET B N 1
ATOM 11398 C CA . MET B 1 457 ? 9.906 59.125 12.695 1 88.31 457 MET B CA 1
ATOM 11399 C C . MET B 1 457 ? 10.633 58.781 11.406 1 88.31 457 MET B C 1
ATOM 11401 O O . MET B 1 457 ? 11.492 57.875 11.391 1 88.31 457 MET B O 1
ATOM 11405 N N . LEU B 1 458 ? 10.234 59.469 10.32 1 90.5 458 LEU B N 1
ATOM 11406 C CA . LEU B 1 458 ? 10.906 59.25 9.047 1 90.5 458 LEU B CA 1
ATOM 11407 C C . LEU B 1 458 ? 12.391 59.594 9.156 1 90.5 458 LEU B C 1
ATOM 11409 O O . LEU B 1 458 ? 13.242 58.875 8.625 1 90.5 458 LEU B O 1
ATOM 11413 N N . GLN B 1 459 ? 12.734 60.625 9.883 1 90.81 459 GLN B N 1
ATOM 11414 C CA . GLN B 1 459 ? 14.133 61.031 10.039 1 90.81 459 GLN B CA 1
ATOM 11415 C C . GLN B 1 459 ? 14.891 60.031 10.906 1 90.81 459 GLN B C 1
ATOM 11417 O O . GLN B 1 459 ? 16.031 59.656 10.602 1 90.81 459 GLN B O 1
ATOM 11422 N N . THR B 1 460 ? 14.203 59.531 11.914 1 92 460 THR B N 1
ATOM 11423 C CA . THR B 1 460 ? 14.844 58.562 12.789 1 92 460 THR B CA 1
ATOM 11424 C C . THR B 1 460 ? 15.062 57.219 12.055 1 92 460 THR B C 1
ATOM 11426 O O . THR B 1 460 ? 16.094 56.594 12.219 1 92 460 THR B O 1
ATOM 11429 N N . HIS B 1 461 ? 14.086 56.844 11.25 1 95.19 461 HIS B N 1
ATOM 11430 C CA . HIS B 1 461 ? 14.211 55.594 10.523 1 95.19 461 HIS B CA 1
ATOM 11431 C C . HIS B 1 461 ? 15.25 55.688 9.422 1 95.19 461 HIS B C 1
ATOM 11433 O O . HIS B 1 461 ? 15.984 54.719 9.164 1 95.19 461 HIS B O 1
ATOM 11439 N N . THR B 1 462 ? 15.344 56.812 8.75 1 94.94 462 THR B N 1
ATOM 11440 C CA . THR B 1 462 ? 16.375 57.031 7.73 1 94.94 462 THR B CA 1
ATOM 11441 C C . THR B 1 462 ? 17.766 57.031 8.359 1 94.94 462 THR B C 1
ATOM 11443 O O . THR B 1 462 ? 18.719 56.531 7.781 1 94.94 462 THR B O 1
ATOM 11446 N N . ALA B 1 463 ? 17.828 57.594 9.594 1 94.44 463 ALA B N 1
ATOM 11447 C CA . ALA B 1 463 ? 19.094 57.594 10.312 1 94.44 463 ALA B CA 1
ATOM 11448 C C . ALA B 1 463 ? 19.516 56.156 10.703 1 94.44 463 ALA B C 1
ATOM 11450 O O . ALA B 1 463 ? 20.703 55.844 10.664 1 94.44 463 ALA B O 1
ATOM 11451 N N . ALA B 1 464 ? 18.531 55.406 11.109 1 96.12 464 ALA B N 1
ATOM 11452 C CA . ALA B 1 464 ? 18.828 54.031 11.461 1 96.12 464 ALA B CA 1
ATOM 11453 C C . ALA B 1 464 ? 19.312 53.25 10.242 1 96.12 464 ALA B C 1
ATOM 11455 O O . ALA B 1 464 ? 20.188 52.375 10.352 1 96.12 464 ALA B O 1
ATOM 11456 N N . LEU B 1 465 ? 18.719 53.469 9.039 1 96.81 465 LEU B N 1
ATOM 11457 C CA . LEU B 1 465 ? 19.125 52.812 7.797 1 96.81 465 LEU B CA 1
ATOM 11458 C C . LEU B 1 465 ? 20.562 53.188 7.434 1 96.81 465 LEU B C 1
ATOM 11460 O O . LEU B 1 465 ? 21.359 52.312 7.078 1 96.81 465 LEU B O 1
ATOM 11464 N N . GLU B 1 466 ? 20.953 54.438 7.574 1 95.25 466 GLU B N 1
ATOM 11465 C CA . GLU B 1 466 ? 22.297 54.875 7.254 1 95.25 466 GLU B CA 1
ATOM 11466 C C . GLU B 1 466 ? 23.312 54.344 8.258 1 95.25 466 GLU B C 1
ATOM 11468 O O . GLU B 1 466 ? 24.422 53.938 7.875 1 95.25 466 GLU B O 1
ATOM 11473 N N . LYS B 1 467 ? 22.875 54.281 9.492 1 95.5 467 LYS B N 1
ATOM 11474 C CA . LYS B 1 467 ? 23.75 53.719 10.516 1 95.5 467 LYS B CA 1
ATOM 11475 C C . LYS B 1 467 ? 24 52.219 10.258 1 95.5 467 LYS B C 1
ATOM 11477 O O . LYS B 1 467 ? 25.125 51.75 10.406 1 95.5 467 LYS B O 1
ATOM 11482 N N . LEU B 1 468 ? 22.969 51.531 9.93 1 96.94 468 LEU B N 1
ATOM 11483 C CA . LEU B 1 468 ? 23.109 50.094 9.648 1 96.94 468 LEU B CA 1
ATOM 11484 C C . LEU B 1 468 ? 24.016 49.875 8.438 1 96.94 468 LEU B C 1
ATOM 11486 O O . LEU B 1 468 ? 24.859 48.969 8.445 1 96.94 468 LEU B O 1
ATOM 11490 N N . SER B 1 469 ? 23.828 50.656 7.371 1 95.31 469 SER B N 1
ATOM 11491 C CA . SER B 1 469 ? 24.656 50.5 6.176 1 95.31 469 SER B CA 1
ATOM 11492 C C . SER B 1 469 ? 26.125 50.812 6.473 1 95.31 469 SER B C 1
ATOM 11494 O O . SER B 1 469 ? 27.016 50.125 5.992 1 95.31 469 SER B O 1
ATOM 11496 N N . GLN B 1 470 ? 26.391 51.75 7.359 1 93.88 470 GLN B N 1
ATOM 11497 C CA . GLN B 1 470 ? 27.75 52.125 7.723 1 93.88 470 GLN B CA 1
ATOM 11498 C C . GLN B 1 470 ? 28.406 51.062 8.602 1 93.88 470 GLN B C 1
ATOM 11500 O O . GLN B 1 470 ? 29.562 50.688 8.391 1 93.88 470 GLN B O 1
ATOM 11505 N N . LYS B 1 471 ? 27.656 50.562 9.57 1 94.12 471 LYS B N 1
ATOM 11506 C CA . LYS B 1 471 ? 28.203 49.562 10.477 1 94.12 471 LYS B CA 1
ATOM 11507 C C . LYS B 1 471 ? 28.438 48.219 9.766 1 94.12 471 LYS B C 1
ATOM 11509 O O . LYS B 1 471 ? 29.359 47.5 10.102 1 94.12 471 LYS B O 1
ATOM 11514 N N . ARG B 1 472 ? 27.578 47.906 8.836 1 93.44 472 ARG B N 1
ATOM 11515 C CA . ARG B 1 472 ? 27.781 46.688 8.055 1 93.44 472 ARG B CA 1
ATOM 11516 C C . ARG B 1 472 ? 29.078 46.781 7.254 1 93.44 472 ARG B C 1
ATOM 11518 O O . ARG B 1 472 ? 29.859 45.812 7.23 1 93.44 472 ARG B O 1
ATOM 11525 N N . LYS B 1 473 ? 29.328 47.938 6.594 1 89.88 473 LYS B N 1
ATOM 11526 C CA . LYS B 1 473 ? 30.562 48.125 5.848 1 89.88 473 LYS B CA 1
ATOM 11527 C C . LYS B 1 473 ? 31.781 48.125 6.781 1 89.88 473 LYS B C 1
ATOM 11529 O O . LYS B 1 473 ? 32.812 47.531 6.465 1 89.88 473 LYS B O 1
ATOM 11534 N N . ALA B 1 474 ? 31.625 48.656 7.957 1 89.12 474 ALA B N 1
ATOM 11535 C CA . ALA B 1 474 ? 32.688 48.688 8.945 1 89.12 474 ALA B CA 1
ATOM 11536 C C . ALA B 1 474 ? 33 47.312 9.477 1 89.12 474 ALA B C 1
ATOM 11538 O O . ALA B 1 474 ? 34.156 46.969 9.742 1 89.12 474 ALA B O 1
ATOM 11539 N N . PHE B 1 475 ? 32.031 46.594 9.648 1 89.5 475 PHE B N 1
ATOM 11540 C CA . PHE B 1 475 ? 32.188 45.219 10.133 1 89.5 475 PHE B CA 1
ATOM 11541 C C . PHE B 1 475 ? 32.969 44.406 9.133 1 89.5 475 PHE B C 1
ATOM 11543 O O . PHE B 1 475 ? 33.875 43.625 9.516 1 89.5 475 PHE B O 1
ATOM 11550 N N . ASN B 1 476 ? 32.594 44.5 7.867 1 83.94 476 ASN B N 1
ATOM 11551 C CA . ASN B 1 476 ? 33.281 43.719 6.836 1 83.94 476 ASN B CA 1
ATOM 11552 C C . ASN B 1 476 ? 34.719 44.156 6.684 1 83.94 476 ASN B C 1
ATOM 11554 O O . ASN B 1 476 ? 35.594 43.312 6.438 1 83.94 476 ASN B O 1
ATOM 11558 N N . THR B 1 477 ? 35.031 45.375 6.992 1 79.38 477 THR B N 1
ATOM 11559 C CA . THR B 1 477 ? 36.406 45.875 6.871 1 79.38 477 THR B CA 1
ATOM 11560 C C . THR B 1 477 ? 37.219 45.531 8.125 1 79.38 477 THR B C 1
ATOM 11562 O O . THR B 1 477 ? 38.375 45.156 8.047 1 79.38 477 THR B O 1
ATOM 11565 N N . ALA B 1 478 ? 36.562 45.625 9.305 1 78.31 478 ALA B N 1
ATOM 11566 C CA . ALA B 1 478 ? 37.25 45.375 10.57 1 78.31 478 ALA B CA 1
ATOM 11567 C C . ALA B 1 478 ? 37.625 43.875 10.727 1 78.31 478 ALA B C 1
ATOM 11569 O O . ALA B 1 478 ? 38.625 43.531 11.336 1 78.31 478 ALA B O 1
ATOM 11570 N N . THR B 1 479 ? 36.812 43.062 10.273 1 75.38 479 THR B N 1
ATOM 11571 C CA . THR B 1 479 ? 37.031 41.625 10.453 1 75.38 479 THR B CA 1
ATOM 11572 C C . THR B 1 479 ? 38 41.094 9.43 1 75.38 479 THR B C 1
ATOM 11574 O O . THR B 1 479 ? 38.562 40 9.602 1 75.38 479 THR B O 1
ATOM 11577 N N . SER B 1 480 ? 38.188 41.719 8.297 1 65.62 480 SER B N 1
ATOM 11578 C CA . SER B 1 480 ? 39.125 41.25 7.301 1 65.62 480 SER B CA 1
ATOM 11579 C C . SER B 1 480 ? 40.531 41.188 7.879 1 65.62 480 SER B C 1
ATOM 11581 O O . SER B 1 480 ? 41.344 40.344 7.512 1 65.62 480 SER B O 1
ATOM 11583 N N . GLY B 1 481 ? 40.906 42 8.938 1 57.41 481 GLY B N 1
ATOM 11584 C CA . GLY B 1 481 ? 42.219 42.031 9.508 1 57.41 481 GLY B CA 1
ATOM 11585 C C . GLY B 1 481 ? 42.375 41.156 10.742 1 57.41 481 GLY B C 1
ATOM 11586 O O . GLY B 1 481 ? 43.469 40.844 11.164 1 57.41 481 GLY B O 1
ATOM 11587 N N . TYR B 1 482 ? 41.375 40.719 11.414 1 55.06 482 TYR B N 1
ATOM 11588 C CA . TYR B 1 482 ? 41.406 40.125 12.742 1 55.06 482 TYR B CA 1
ATOM 11589 C C . TYR B 1 482 ? 41.531 38.594 12.656 1 55.06 482 TYR B C 1
ATOM 11591 O O . TYR B 1 482 ? 42.156 37.969 13.5 1 55.06 482 TYR B O 1
ATOM 11599 N N . LEU B 1 483 ? 40.906 37.875 11.75 1 55.91 483 LEU B N 1
ATOM 11600 C CA . LEU B 1 483 ? 40.75 36.406 11.812 1 55.91 483 LEU B CA 1
ATOM 11601 C C . LEU B 1 483 ? 42.094 35.719 11.562 1 55.91 483 LEU B C 1
ATOM 11603 O O . LEU B 1 483 ? 42.406 34.688 12.156 1 55.91 483 LEU B O 1
ATOM 11607 N N . PRO B 1 484 ? 43.094 36.281 10.711 1 53.12 484 PRO B N 1
ATOM 11608 C CA . PRO B 1 484 ? 44.344 35.531 10.445 1 53.12 484 PRO B CA 1
ATOM 11609 C C . PRO B 1 484 ? 45.344 35.625 11.586 1 53.12 484 PRO B C 1
ATOM 11611 O O . PRO B 1 484 ? 46.312 34.875 11.617 1 53.12 484 PRO B O 1
ATOM 11614 N N . ARG B 1 485 ? 45.125 36.344 12.57 1 50.09 485 ARG B N 1
ATOM 11615 C CA . ARG B 1 485 ? 46.188 36.594 13.539 1 50.09 485 ARG B CA 1
ATOM 11616 C C . ARG B 1 485 ? 46.5 35.344 14.336 1 50.09 485 ARG B C 1
ATOM 11618 O O . ARG B 1 485 ? 47.688 34.969 14.469 1 50.09 485 ARG B O 1
ATOM 11625 N N . PRO B 1 486 ? 45.562 34.781 15.008 1 46.84 486 PRO B N 1
ATOM 11626 C CA . PRO B 1 486 ? 45.969 33.656 15.812 1 46.84 486 PRO B CA 1
ATOM 11627 C C . PRO B 1 486 ? 46.406 32.438 14.953 1 46.84 486 PRO B C 1
ATOM 11629 O O . PRO B 1 486 ? 47.031 31.516 15.461 1 46.84 486 PRO B O 1
ATOM 11632 N N . SER B 1 487 ? 45.969 32.344 13.727 1 48.19 487 SER B N 1
ATOM 11633 C CA . SER B 1 487 ? 46.281 31.188 12.875 1 48.19 487 SER B CA 1
ATOM 11634 C C . SER B 1 487 ? 47.625 31.359 12.172 1 48.19 487 SER B C 1
ATOM 11636 O O . SER B 1 487 ? 47.875 30.672 11.18 1 48.19 487 SER B O 1
ATOM 11638 N N . HIS B 1 488 ? 48.344 32.25 12.492 1 47.31 488 HIS B N 1
ATOM 11639 C CA . HIS B 1 488 ? 49.656 32.438 11.883 1 47.31 488 HIS B CA 1
ATOM 11640 C C . HIS B 1 488 ? 50.531 31.188 12.055 1 47.31 488 HIS B C 1
ATOM 11642 O O . HIS B 1 488 ? 51.5 30.984 11.328 1 47.31 488 HIS B O 1
ATOM 11648 N N . HIS B 1 489 ? 50.312 30.547 13.102 1 46.91 489 HIS B N 1
ATOM 11649 C CA . HIS B 1 489 ? 51.188 29.406 13.312 1 46.91 489 HIS B CA 1
ATOM 11650 C C . HIS B 1 489 ? 50.969 28.312 12.266 1 46.91 489 HIS B C 1
ATOM 11652 O O . HIS B 1 489 ? 51.75 27.375 12.156 1 46.91 489 HIS B O 1
ATOM 11658 N N . ILE B 1 490 ? 49.875 28.297 11.672 1 52.03 490 ILE B N 1
ATOM 11659 C CA . ILE B 1 490 ? 49.531 27.25 10.711 1 52.03 490 ILE B CA 1
ATOM 11660 C C . ILE B 1 490 ? 50.25 27.516 9.383 1 52.03 490 ILE B C 1
ATOM 11662 O O . ILE B 1 490 ? 50.469 26.594 8.594 1 52.03 490 ILE B O 1
ATOM 11666 N N . PHE B 1 491 ? 50.688 28.75 9.195 1 48.28 491 PHE B N 1
ATOM 11667 C CA . PHE B 1 491 ? 51.312 29.125 7.934 1 48.28 491 PHE B CA 1
ATOM 11668 C C . PHE B 1 491 ? 52.844 29.203 8.102 1 48.28 491 PHE B C 1
ATOM 11670 O O . PHE B 1 491 ? 53.344 29.562 9.164 1 48.28 491 PHE B O 1
ATOM 11677 N N . ASP B 1 492 ? 53.594 28.422 7.488 1 48.47 492 ASP B N 1
ATOM 11678 C CA . ASP B 1 492 ? 55.031 28.562 7.492 1 48.47 492 ASP B CA 1
ATOM 11679 C C . ASP B 1 492 ? 55.469 29.984 7.102 1 48.47 492 ASP B C 1
ATOM 11681 O O . ASP B 1 492 ? 54.656 30.75 6.578 1 48.47 492 ASP B O 1
ATOM 11685 N N . ASP B 1 493 ? 56.719 30.453 7.492 1 47.78 493 ASP B N 1
ATOM 11686 C CA . ASP B 1 493 ? 57.312 31.75 7.234 1 47.78 493 ASP B CA 1
ATOM 11687 C C . ASP B 1 493 ? 57 32.25 5.824 1 47.78 493 ASP B C 1
ATOM 11689 O O . ASP B 1 493 ? 57 33.438 5.559 1 47.78 493 ASP B O 1
ATOM 11693 N N . GLY B 1 494 ? 56.781 31.312 4.871 1 45.06 494 GLY B N 1
ATOM 11694 C CA . GLY B 1 494 ? 56.5 31.703 3.498 1 45.06 494 GLY B CA 1
ATOM 11695 C C . GLY B 1 494 ? 55 31.812 3.199 1 45.06 494 GLY B C 1
ATOM 11696 O O . GLY B 1 494 ? 54.625 32.031 2.053 1 45.06 494 GLY B O 1
ATOM 11697 N N . GLY B 1 495 ? 54.062 31.891 4.168 1 45.03 495 GLY B N 1
ATOM 11698 C CA . GLY B 1 495 ? 52.625 32.062 4.027 1 45.03 495 GLY B CA 1
ATOM 11699 C C . GLY B 1 495 ? 51.875 30.797 3.648 1 45.03 495 GLY B C 1
ATOM 11700 O O . GLY B 1 495 ? 50.719 30.844 3.283 1 45.03 495 GLY B O 1
ATOM 11701 N N . VAL B 1 496 ? 52.625 29.828 3.232 1 48.47 496 VAL B N 1
ATOM 11702 C CA . VAL B 1 496 ? 52 28.594 2.779 1 48.47 496 VAL B CA 1
ATOM 11703 C C . VAL B 1 496 ? 51.562 27.766 3.982 1 48.47 496 VAL B C 1
ATOM 11705 O O . VAL B 1 496 ? 52.25 27.688 4.992 1 48.47 496 VAL B O 1
ATOM 11708 N N . MET B 1 497 ? 50.312 27.422 4.008 1 50.62 497 MET B N 1
ATOM 11709 C CA . MET B 1 497 ? 49.688 26.625 5.066 1 50.62 497 MET B CA 1
ATOM 11710 C C . MET B 1 497 ? 50.438 25.344 5.32 1 50.62 497 MET B C 1
ATOM 11712 O O . MET B 1 497 ? 50.781 24.625 4.379 1 50.62 497 MET B O 1
ATOM 11716 N N . LYS B 1 498 ? 51.062 25.219 6.355 1 48.91 498 LYS B N 1
ATOM 11717 C CA . LYS B 1 498 ? 51.75 23.984 6.75 1 48.91 498 LYS B CA 1
ATOM 11718 C C . LYS B 1 498 ? 50.781 22.797 6.762 1 48.91 498 LYS B C 1
ATOM 11720 O O . LYS B 1 498 ? 49.781 22.812 7.496 1 48.91 498 LYS B O 1
ATOM 11725 N N . VAL B 1 499 ? 50.406 22.188 5.602 1 45.94 499 VAL B N 1
ATOM 11726 C CA . VAL B 1 499 ? 49.625 20.969 5.531 1 45.94 499 VAL B CA 1
ATOM 11727 C C . VAL B 1 499 ? 50.312 19.844 6.297 1 45.94 499 VAL B C 1
ATOM 11729 O O . VAL B 1 499 ? 51.406 19.406 5.918 1 45.94 499 VAL B O 1
ATOM 11732 N N . GLN B 1 500 ? 50.5 19.859 7.559 1 42.5 500 GLN B N 1
ATOM 11733 C CA . GLN B 1 500 ? 51.031 18.641 8.164 1 42.5 500 GLN B CA 1
ATOM 11734 C C . GLN B 1 500 ? 50.25 17.406 7.719 1 42.5 500 GLN B C 1
ATOM 11736 O O . GLN B 1 500 ? 49.094 17.516 7.32 1 42.5 500 GLN B O 1
ATOM 11741 N N . SER B 1 501 ? 50.969 16.281 7.809 1 39.03 501 SER B N 1
ATOM 11742 C CA . SER B 1 501 ? 50.594 14.906 7.508 1 39.03 501 SER B CA 1
ATOM 11743 C C . SER B 1 501 ? 49.25 14.57 8.125 1 39.03 501 SER B C 1
ATOM 11745 O O . SER B 1 501 ? 49.125 14.398 9.344 1 39.03 501 SER B O 1
ATOM 11747 N N . GLY B 1 502 ? 48.125 14.508 7.477 1 42.94 502 GLY B N 1
ATOM 11748 C CA . GLY B 1 502 ? 46.781 13.977 7.668 1 42.94 502 GLY B CA 1
ATOM 11749 C C . GLY B 1 502 ? 45.781 15.031 8.125 1 42.94 502 GLY B C 1
ATOM 11750 O O . GLY B 1 502 ? 44.594 14.945 7.805 1 42.94 502 GLY B O 1
ATOM 11751 N N . THR B 1 503 ? 45.844 15.695 9.477 1 44.12 503 THR B N 1
ATOM 11752 C CA . THR B 1 503 ? 44.875 16.516 10.164 1 44.12 503 THR B CA 1
ATOM 11753 C C . THR B 1 503 ? 45.062 17.984 9.836 1 44.12 503 THR B C 1
ATOM 11755 O O . THR B 1 503 ? 46.188 18.5 9.906 1 44.12 503 THR B O 1
ATOM 11758 N N . VAL B 1 504 ? 44.438 18.609 9.008 1 45.59 504 VAL B N 1
ATOM 11759 C CA . VAL B 1 504 ? 44.531 20.047 8.781 1 45.59 504 VAL B CA 1
ATOM 11760 C C . VAL B 1 504 ? 44.031 20.797 10.008 1 45.59 504 VAL B C 1
ATOM 11762 O O . VAL B 1 504 ? 42.812 20.984 10.172 1 45.59 504 VAL B O 1
ATOM 11765 N N . PRO B 1 505 ? 44.562 20.797 11.203 1 45.5 505 PRO B N 1
ATOM 11766 C CA . PRO B 1 505 ? 44.062 21.344 12.477 1 45.5 505 PRO B CA 1
ATOM 11767 C C . PRO B 1 505 ? 43.469 22.734 12.328 1 45.5 505 PRO B C 1
ATOM 11769 O O . PRO B 1 505 ? 42.469 23.047 12.969 1 45.5 505 PRO B O 1
ATOM 11772 N N . GLY B 1 506 ? 44.125 23.766 11.891 1 49 506 GLY B N 1
ATOM 11773 C CA . GLY B 1 506 ? 43.875 25.203 12.047 1 49 506 GLY B CA 1
ATOM 11774 C C . GLY B 1 506 ? 42.688 25.688 11.25 1 49 506 GLY B C 1
ATOM 11775 O O . GLY B 1 506 ? 42.156 26.766 11.523 1 49 506 GLY B O 1
ATOM 11776 N N . LEU B 1 507 ? 42.094 24.906 10.445 1 56.84 507 LEU B N 1
ATOM 11777 C CA . LEU B 1 507 ? 41.094 25.406 9.516 1 56.84 507 LEU B CA 1
ATOM 11778 C C . LEU B 1 507 ? 39.688 25.312 10.125 1 56.84 507 LEU B C 1
ATOM 11780 O O . LEU B 1 507 ? 38.812 26.109 9.781 1 56.84 507 LEU B O 1
ATOM 11784 N N . THR B 1 508 ? 39.625 24.594 11.195 1 61.66 508 THR B N 1
ATOM 11785 C CA . THR B 1 508 ? 38.281 24.438 11.719 1 61.66 508 THR B CA 1
ATOM 11786 C C . THR B 1 508 ? 37.844 25.672 12.484 1 61.66 508 THR B C 1
ATOM 11788 O O . THR B 1 508 ? 36.656 26.078 12.422 1 61.66 508 THR B O 1
ATOM 11791 N N . GLY B 1 509 ? 38.812 26.25 13.242 1 63.12 509 GLY B N 1
ATOM 11792 C CA . GLY B 1 509 ? 38.469 27.469 13.945 1 63.12 509 GLY B CA 1
ATOM 11793 C C . GLY B 1 509 ? 38.188 28.641 13.023 1 63.12 509 GLY B C 1
ATOM 11794 O O . GLY B 1 509 ? 37.281 29.406 13.258 1 63.12 509 GLY B O 1
ATOM 11795 N N . LEU B 1 510 ? 38.906 28.703 11.984 1 67.88 510 LEU B N 1
ATOM 11796 C CA . LEU B 1 510 ? 38.688 29.766 11 1 67.88 510 LEU B CA 1
ATOM 11797 C C . LEU B 1 510 ? 37.375 29.578 10.273 1 67.88 510 LEU B C 1
ATOM 11799 O O . LEU B 1 510 ? 36.688 30.547 9.977 1 67.88 510 LEU B O 1
ATOM 11803 N N . ILE B 1 511 ? 37 28.391 10.18 1 74.31 511 ILE B N 1
ATOM 11804 C CA . ILE B 1 511 ? 35.781 28.094 9.43 1 74.31 511 ILE B CA 1
ATOM 11805 C C . ILE B 1 511 ? 34.562 28.562 10.219 1 74.31 511 ILE B C 1
ATOM 11807 O O . ILE B 1 511 ? 33.656 29.188 9.648 1 74.31 511 ILE B O 1
ATOM 11811 N N . MET B 1 512 ? 34.625 28.438 11.492 1 78.88 512 MET B N 1
ATOM 11812 C CA . MET B 1 512 ? 33.5 28.844 12.305 1 78.88 512 MET B CA 1
ATOM 11813 C C . MET B 1 512 ? 33.406 30.359 12.391 1 78.88 512 MET B C 1
ATOM 11815 O O . MET B 1 512 ? 32.281 30.922 12.352 1 78.88 512 MET B O 1
ATOM 11819 N N . GLY B 1 513 ? 34.531 30.969 12.477 1 78.88 513 GLY B N 1
ATOM 11820 C CA . GLY B 1 513 ? 34.531 32.438 12.523 1 78.88 513 GLY B CA 1
ATOM 11821 C C . GLY B 1 513 ? 34.062 33.062 11.227 1 78.88 513 GLY B C 1
ATOM 11822 O O . GLY B 1 513 ? 33.281 34.031 11.242 1 78.88 513 GLY B O 1
ATOM 11823 N N . GLN B 1 514 ? 34.469 32.469 10.148 1 82.44 514 GLN B N 1
ATOM 11824 C CA . GLN B 1 514 ? 34.031 32.969 8.852 1 82.44 514 GLN B CA 1
ATOM 11825 C C . GLN B 1 514 ? 32.562 32.719 8.609 1 82.44 514 GLN B C 1
ATOM 11827 O O . GLN B 1 514 ? 31.875 33.531 7.969 1 82.44 514 GLN B O 1
ATOM 11832 N N . LEU B 1 515 ? 32.125 31.656 9.086 1 87.44 515 LEU B N 1
ATOM 11833 C CA . LEU B 1 515 ? 30.719 31.328 8.922 1 87.44 515 LEU B CA 1
ATOM 11834 C C . LEU B 1 515 ? 29.828 32.312 9.672 1 87.44 515 LEU B C 1
ATOM 11836 O O . LEU B 1 515 ? 28.828 32.781 9.125 1 87.44 515 LEU B O 1
ATOM 11840 N N . ILE B 1 516 ? 30.141 32.688 10.891 1 86.94 516 ILE B N 1
ATOM 11841 C CA . ILE B 1 516 ? 29.344 33.594 11.695 1 86.94 516 ILE B CA 1
ATOM 11842 C C . ILE B 1 516 ? 29.438 35 11.109 1 86.94 516 ILE B C 1
ATOM 11844 O O . ILE B 1 516 ? 28.453 35.75 11.086 1 86.94 516 ILE B O 1
ATOM 11848 N N . LYS B 1 517 ? 30.625 35.344 10.617 1 87.44 517 LYS B N 1
ATOM 11849 C CA . LYS B 1 517 ? 30.797 36.625 9.977 1 87.44 517 LYS B CA 1
ATOM 11850 C C . LYS B 1 517 ? 29.891 36.781 8.758 1 87.44 517 LYS B C 1
ATOM 11852 O O . LYS B 1 517 ? 29.219 37.781 8.594 1 87.44 517 LYS B O 1
ATOM 11857 N N . GLU B 1 518 ? 29.844 35.719 7.977 1 88.31 518 GLU B N 1
ATOM 11858 C CA . GLU B 1 518 ? 29.031 35.781 6.77 1 88.31 518 GLU B CA 1
ATOM 11859 C C . GLU B 1 518 ? 27.547 35.812 7.113 1 88.31 518 GLU B C 1
ATOM 11861 O O . GLU B 1 518 ? 26.781 36.562 6.504 1 88.31 518 GLU B O 1
ATOM 11866 N N . ARG B 1 519 ? 27.172 35.094 8.047 1 91.12 519 ARG B N 1
ATOM 11867 C CA . ARG B 1 519 ? 25.75 35.031 8.391 1 91.12 519 ARG B CA 1
ATOM 11868 C C . ARG B 1 519 ? 25.281 36.344 9.023 1 91.12 519 ARG B C 1
ATOM 11870 O O . ARG B 1 519 ? 24.172 36.781 8.773 1 91.12 519 ARG B O 1
ATOM 11877 N N . LEU B 1 520 ? 26.094 36.938 9.805 1 91.69 520 LEU B N 1
ATOM 11878 C CA . LEU B 1 520 ? 25.766 38.219 10.414 1 91.69 520 LEU B CA 1
ATOM 11879 C C . LEU B 1 520 ? 25.703 39.312 9.359 1 91.69 520 LEU B C 1
ATOM 11881 O O . LEU B 1 520 ? 24.828 40.188 9.406 1 91.69 520 LEU B O 1
ATOM 11885 N N . SER B 1 521 ? 26.641 39.219 8.453 1 91.25 521 SER B N 1
ATOM 11886 C CA . SER B 1 521 ? 26.641 40.188 7.379 1 91.25 521 SER B CA 1
ATOM 11887 C C . SER B 1 521 ? 25.406 40.062 6.488 1 91.25 521 SER B C 1
ATOM 11889 O O . SER B 1 521 ? 24.844 41.062 6.047 1 91.25 521 SER B O 1
ATOM 11891 N N . GLN B 1 522 ? 25.016 38.844 6.25 1 91.75 522 GLN B N 1
ATOM 11892 C CA . GLN B 1 522 ? 23.859 38.625 5.402 1 91.75 522 GLN B CA 1
ATOM 11893 C C . GLN B 1 522 ? 22.562 39 6.125 1 91.75 522 GLN B C 1
ATOM 11895 O O . GLN B 1 522 ? 21.609 39.469 5.504 1 91.75 522 GLN B O 1
ATOM 11900 N N . LEU B 1 523 ? 22.516 38.75 7.395 1 95 523 LEU B N 1
ATOM 11901 C CA . LEU B 1 523 ? 21.344 39.188 8.164 1 95 523 LEU B CA 1
ATOM 11902 C C . LEU B 1 523 ? 21.219 40.688 8.172 1 95 523 LEU B C 1
ATOM 11904 O O . LEU B 1 523 ? 20.125 41.219 8.008 1 95 523 LEU B O 1
ATOM 11908 N N . ALA B 1 524 ? 22.328 41.375 8.328 1 95.5 524 ALA B N 1
ATOM 11909 C CA . ALA B 1 524 ? 22.328 42.844 8.297 1 95.5 524 ALA B CA 1
ATOM 11910 C C . ALA B 1 524 ? 21.891 43.344 6.926 1 95.5 524 ALA B C 1
ATOM 11912 O O . ALA B 1 524 ? 21.172 44.344 6.832 1 95.5 524 ALA B O 1
ATOM 11913 N N . HIS B 1 525 ? 22.312 42.656 5.934 1 93.81 525 HIS B N 1
ATOM 11914 C CA . HIS B 1 525 ? 21.922 43.031 4.586 1 93.81 525 HIS B CA 1
ATOM 11915 C C . HIS B 1 525 ? 20.438 42.844 4.363 1 93.81 525 HIS B C 1
ATOM 11917 O O . HIS B 1 525 ? 19.781 43.688 3.727 1 93.81 525 HIS B O 1
ATOM 11923 N N . ALA B 1 526 ? 19.922 41.75 4.82 1 94.88 526 ALA B N 1
ATOM 11924 C CA . ALA B 1 526 ? 18.484 41.5 4.688 1 94.88 526 ALA B CA 1
ATOM 11925 C C . ALA B 1 526 ? 17.672 42.531 5.453 1 94.88 526 ALA B C 1
ATOM 11927 O O . ALA B 1 526 ? 16.625 43 4.98 1 94.88 526 ALA B O 1
ATOM 11928 N N . LEU B 1 527 ? 18.156 42.938 6.621 1 96.5 527 LEU B N 1
ATOM 11929 C CA . LEU B 1 527 ? 17.484 43.969 7.41 1 96.5 527 LEU B CA 1
ATOM 11930 C C . LEU B 1 527 ? 17.562 45.344 6.715 1 96.5 527 LEU B C 1
ATOM 11932 O O . LEU B 1 527 ? 16.625 46.125 6.777 1 96.5 527 LEU B O 1
ATOM 11936 N N . GLU B 1 528 ? 18.688 45.562 6.066 1 96 528 GLU B N 1
ATOM 11937 C CA . GLU B 1 528 ? 18.859 46.812 5.305 1 96 528 GLU B CA 1
ATOM 11938 C C . GLU B 1 528 ? 17.875 46.875 4.145 1 96 528 GLU B C 1
ATOM 11940 O O . GLU B 1 528 ? 17.281 47.906 3.887 1 96 528 GLU B O 1
ATOM 11945 N N . HIS B 1 529 ? 17.734 45.781 3.555 1 94.38 529 HIS B N 1
ATOM 11946 C CA . HIS B 1 529 ? 16.812 45.719 2.428 1 94.38 529 HIS B CA 1
ATOM 11947 C C . HIS B 1 529 ? 15.367 45.938 2.883 1 94.38 529 HIS B C 1
ATOM 11949 O O . HIS B 1 529 ? 14.609 46.656 2.232 1 94.38 529 HIS B O 1
ATOM 11955 N N . LEU B 1 530 ? 14.961 45.344 3.973 1 96.12 530 LEU B N 1
ATOM 11956 C CA . LEU B 1 530 ? 13.609 45.5 4.5 1 96.12 530 LEU B CA 1
ATOM 11957 C C . LEU B 1 530 ? 13.359 46.938 4.992 1 96.12 530 LEU B C 1
ATOM 11959 O O . LEU B 1 530 ? 12.328 47.531 4.68 1 96.12 530 LEU B O 1
ATOM 11963 N N . LEU B 1 531 ? 14.297 47.5 5.699 1 96.5 531 LEU B N 1
ATOM 11964 C CA . LEU B 1 531 ? 14.156 48.875 6.223 1 96.5 531 LEU B CA 1
ATOM 11965 C C . LEU B 1 531 ? 14.156 49.875 5.094 1 96.5 531 LEU B C 1
ATOM 11967 O O . LEU B 1 531 ? 13.461 50.906 5.164 1 96.5 531 LEU B O 1
ATOM 11971 N N . SER B 1 532 ? 14.992 49.594 4.047 1 95.38 532 SER B N 1
ATOM 11972 C CA . SER B 1 532 ? 15.008 50.5 2.904 1 95.38 532 SER B CA 1
ATOM 11973 C C . SER B 1 532 ? 13.641 50.562 2.221 1 95.38 532 SER B C 1
ATOM 11975 O O . SER B 1 532 ? 13.18 51.625 1.82 1 95.38 532 SER B O 1
ATOM 11977 N N . ARG B 1 533 ? 13.023 49.469 2.135 1 94.75 533 ARG B N 1
ATOM 11978 C CA . ARG B 1 533 ? 11.703 49.438 1.522 1 94.75 533 ARG B CA 1
ATOM 11979 C C . ARG B 1 533 ? 10.664 50.125 2.408 1 94.75 533 ARG B C 1
ATOM 11981 O O . ARG B 1 533 ? 9.773 50.812 1.909 1 94.75 533 ARG B O 1
ATOM 11988 N N . ILE B 1 534 ? 10.727 50 3.693 1 94.62 534 ILE B N 1
ATOM 11989 C CA . ILE B 1 534 ? 9.789 50.594 4.629 1 94.62 534 ILE B CA 1
ATOM 11990 C C . ILE B 1 534 ? 9.953 52.125 4.617 1 94.62 534 ILE B C 1
ATOM 11992 O O . ILE B 1 534 ? 8.969 52.875 4.633 1 94.62 534 ILE B O 1
ATOM 11996 N N . VAL B 1 535 ? 11.211 52.625 4.5 1 94.31 535 VAL B N 1
ATOM 11997 C CA . VAL B 1 535 ? 11.469 54.062 4.453 1 94.31 535 VAL B CA 1
ATOM 11998 C C . VAL B 1 535 ? 10.93 54.625 3.15 1 94.31 535 VAL B C 1
ATOM 12000 O O . VAL B 1 535 ? 10.398 55.75 3.135 1 94.31 535 VAL B O 1
ATOM 12003 N N . GLU B 1 536 ? 11.008 53.844 2.123 1 93.81 536 GLU B N 1
ATOM 12004 C CA . GLU B 1 536 ? 10.445 54.312 0.854 1 93.81 536 GLU B CA 1
ATOM 12005 C C . GLU B 1 536 ? 8.922 54.406 0.939 1 93.81 536 GLU B C 1
ATOM 12007 O O . GLU B 1 536 ? 8.328 55.344 0.395 1 93.81 536 GLU B O 1
ATOM 12012 N N . LEU B 1 537 ? 8.328 53.531 1.615 1 92.62 537 LEU B N 1
ATOM 12013 C CA . LEU B 1 537 ? 6.879 53.562 1.763 1 92.62 537 LEU B CA 1
ATOM 12014 C C . LEU B 1 537 ? 6.438 54.688 2.676 1 92.62 537 LEU B C 1
ATOM 12016 O O . LEU B 1 537 ? 5.402 55.312 2.439 1 92.62 537 LEU B O 1
ATOM 12020 N N . GLU B 1 538 ? 7.223 54.938 3.74 1 90.38 538 GLU B N 1
ATOM 12021 C CA . GLU B 1 538 ? 6.898 56.031 4.656 1 90.38 538 GLU B CA 1
ATOM 12022 C C . GLU B 1 538 ? 7.047 57.375 3.977 1 90.38 538 GLU B C 1
ATOM 12024 O O . GLU B 1 538 ? 6.336 58.344 4.309 1 90.38 538 GLU B O 1
ATOM 12029 N N . ARG B 1 539 ? 7.945 57.406 2.98 1 88.38 539 ARG B N 1
ATOM 12030 C CA . ARG B 1 539 ? 8.172 58.656 2.254 1 88.38 539 ARG B CA 1
ATOM 12031 C C . ARG B 1 539 ? 7.078 58.906 1.221 1 88.38 539 ARG B C 1
ATOM 12033 O O . ARG B 1 539 ? 6.613 60.031 1.051 1 88.38 539 ARG B O 1
ATOM 12040 N N . SER B 1 540 ? 6.578 57.844 0.653 1 88.12 540 SER B N 1
ATOM 12041 C CA . SER B 1 540 ? 5.629 57.969 -0.449 1 88.12 540 SER B CA 1
ATOM 12042 C C . SER B 1 540 ? 4.195 58.031 0.06 1 88.12 540 SER B C 1
ATOM 12044 O O . SER B 1 540 ? 3.348 58.688 -0.544 1 88.12 540 SER B O 1
ATOM 12046 N N . ARG B 1 541 ? 3.936 57.312 1.159 1 85.81 541 ARG B N 1
ATOM 12047 C CA . ARG B 1 541 ? 2.562 57.219 1.646 1 85.81 541 ARG B CA 1
ATOM 12048 C C . ARG B 1 541 ? 2.404 57.938 2.977 1 85.81 541 ARG B C 1
ATOM 12050 O O . ARG B 1 541 ? 2.613 57.344 4.039 1 85.81 541 ARG B O 1
ATOM 12057 N N . THR B 1 542 ? 1.934 59.156 3.037 1 80.62 542 THR B N 1
ATOM 12058 C CA . THR B 1 542 ? 1.875 59.938 4.273 1 80.62 542 THR B CA 1
ATOM 12059 C C . THR B 1 542 ? 0.43 60.125 4.73 1 80.62 542 THR B C 1
ATOM 12061 O O . THR B 1 542 ? 0.174 60.406 5.902 1 80.62 542 THR B O 1
ATOM 12064 N N . ALA B 1 543 ? -0.495 59.906 3.838 1 80.06 543 ALA B N 1
ATOM 12065 C CA . ALA B 1 543 ? -1.876 60.219 4.195 1 80.06 543 ALA B CA 1
ATOM 12066 C C . ALA B 1 543 ? -2.67 58.938 4.477 1 80.06 543 ALA B C 1
ATOM 12068 O O . ALA B 1 543 ? -2.359 57.875 3.939 1 80.06 543 ALA B O 1
ATOM 12069 N N . LEU B 1 544 ? -3.588 59.062 5.48 1 83.88 544 LEU B N 1
ATOM 12070 C CA . LEU B 1 544 ? -4.531 57.969 5.781 1 83.88 544 LEU B CA 1
ATOM 12071 C C . LEU B 1 544 ? -5.641 57.906 4.738 1 83.88 544 LEU B C 1
ATOM 12073 O O . LEU B 1 544 ? -6.246 58.938 4.41 1 83.88 544 LEU B O 1
ATOM 12077 N N . ARG B 1 545 ? -5.805 56.781 4.07 1 82.94 545 ARG B N 1
ATOM 12078 C CA . ARG B 1 545 ? -6.828 56.594 3.043 1 82.94 545 ARG B CA 1
ATOM 12079 C C . ARG B 1 545 ? -7.586 55.312 3.236 1 82.94 545 ARG B C 1
ATOM 12081 O O . ARG B 1 545 ? -7.117 54.406 3.938 1 82.94 545 ARG B O 1
ATOM 12088 N N . LEU B 1 546 ? -8.852 55.312 2.754 1 84.12 546 LEU B N 1
ATOM 12089 C CA . LEU B 1 546 ? -9.633 54.094 2.66 1 84.12 546 LEU B CA 1
ATOM 12090 C C . LEU B 1 546 ? -9.352 53.375 1.348 1 84.12 546 LEU B C 1
ATOM 12092 O O . LEU B 1 546 ? -9.547 53.938 0.269 1 84.12 546 LEU B O 1
ATOM 12096 N N . TRP B 1 547 ? -8.844 52.188 1.504 1 85.19 547 TRP B N 1
ATOM 12097 C CA . TRP B 1 547 ? -8.484 51.406 0.324 1 85.19 547 TRP B CA 1
ATOM 12098 C C . TRP B 1 547 ? -9.586 50.406 -0.017 1 85.19 547 TRP B C 1
ATOM 12100 O O . TRP B 1 547 ? -10.062 49.688 0.857 1 85.19 547 TRP B O 1
ATOM 12110 N N . LEU B 1 548 ? -10.023 50.281 -1.223 1 81.81 548 LEU B N 1
ATOM 12111 C CA . LEU B 1 548 ? -11.047 49.344 -1.7 1 81.81 548 LEU B CA 1
ATOM 12112 C C . LEU B 1 548 ? -10.414 48.062 -2.191 1 81.81 548 LEU B C 1
ATOM 12114 O O . LEU B 1 548 ? -9.242 48.031 -2.566 1 81.81 548 LEU B O 1
ATOM 12118 N N . PRO B 1 549 ? -11.289 46.938 -2.143 1 82 549 PRO B N 1
ATOM 12119 C CA . PRO B 1 549 ? -10.766 45.688 -2.646 1 82 549 PRO B CA 1
ATOM 12120 C C . PRO B 1 549 ? -10.469 45.719 -4.145 1 82 549 PRO B C 1
ATOM 12122 O O . PRO B 1 549 ? -11.242 46.281 -4.918 1 82 549 PRO B O 1
ATOM 12125 N N . THR B 1 550 ? -9.273 45.25 -4.547 1 75.56 550 THR B N 1
ATOM 12126 C CA . THR B 1 550 ? -8.852 45.375 -5.941 1 75.56 550 THR B CA 1
ATOM 12127 C C . THR B 1 550 ? -9 44.031 -6.66 1 75.56 550 THR B C 1
ATOM 12129 O O . THR B 1 550 ? -9.125 44 -7.887 1 75.56 550 THR B O 1
ATOM 12132 N N . ARG B 1 551 ? -8.984 42.875 -6.047 1 78.75 551 ARG B N 1
ATOM 12133 C CA . ARG B 1 551 ? -8.953 41.594 -6.746 1 78.75 551 ARG B CA 1
ATOM 12134 C C . ARG B 1 551 ? -10.023 40.656 -6.219 1 78.75 551 ARG B C 1
ATOM 12136 O O . ARG B 1 551 ? -9.719 39.594 -5.695 1 78.75 551 ARG B O 1
ATOM 12143 N N . LEU B 1 552 ? -11.211 40.938 -6.402 1 75.06 552 LEU B N 1
ATOM 12144 C CA . LEU B 1 552 ? -12.32 40.062 -5.98 1 75.06 552 LEU B CA 1
ATOM 12145 C C . LEU B 1 552 ? -12.328 38.781 -6.777 1 75.06 552 LEU B C 1
ATOM 12147 O O . LEU B 1 552 ? -12.797 37.75 -6.289 1 75.06 552 LEU B O 1
ATOM 12151 N N . ALA B 1 553 ? -11.664 38.812 -7.969 1 68.12 553 ALA B N 1
ATOM 12152 C CA . ALA B 1 553 ? -11.602 37.625 -8.82 1 68.12 553 ALA B CA 1
ATOM 12153 C C . ALA B 1 553 ? -10.711 36.562 -8.203 1 68.12 553 ALA B C 1
ATOM 12155 O O . ALA B 1 553 ? -10.875 35.375 -8.477 1 68.12 553 ALA B O 1
ATOM 12156 N N . SER B 1 554 ? -9.867 37 -7.406 1 74.06 554 SER B N 1
ATOM 12157 C CA . SER B 1 554 ? -8.969 36.031 -6.793 1 74.06 554 SER B CA 1
ATOM 12158 C C . SER B 1 554 ? -9.695 35.188 -5.766 1 74.06 554 SER B C 1
ATOM 12160 O O . SER B 1 554 ? -9.258 34.062 -5.461 1 74.06 554 SER B O 1
ATOM 12162 N N . LEU B 1 555 ? -10.836 35.688 -5.355 1 72.94 555 LEU B N 1
ATOM 12163 C CA . LEU B 1 555 ? -11.648 34.906 -4.43 1 72.94 555 LEU B CA 1
ATOM 12164 C C . LEU B 1 555 ? -12.203 33.656 -5.117 1 72.94 555 LEU B C 1
ATOM 12166 O O . LEU B 1 555 ? -12.242 32.594 -4.527 1 72.94 555 LEU B O 1
ATOM 12170 N N . PHE B 1 556 ? -12.539 33.906 -6.34 1 68.5 556 PHE B N 1
ATOM 12171 C CA . PHE B 1 556 ? -13.086 32.781 -7.07 1 68.5 556 PHE B CA 1
ATOM 12172 C C . PHE B 1 556 ? -12.008 31.75 -7.359 1 68.5 556 PHE B C 1
ATOM 12174 O O . PHE B 1 556 ? -12.266 30.547 -7.328 1 68.5 556 PHE B O 1
ATOM 12181 N N . GLY B 1 557 ? -10.891 32.25 -7.539 1 70.31 557 GLY B N 1
ATOM 12182 C CA . GLY B 1 557 ? -9.781 31.344 -7.746 1 70.31 557 GLY B CA 1
ATOM 12183 C C . GLY B 1 557 ? -9.406 30.562 -6.496 1 70.31 557 GLY B C 1
ATOM 12184 O O . GLY B 1 557 ? -9.102 29.375 -6.566 1 70.31 557 GLY B O 1
ATOM 12185 N N . TRP B 1 558 ? -9.602 31.219 -5.371 1 70.5 558 TRP B N 1
ATOM 12186 C CA . TRP B 1 558 ? -9.312 30.578 -4.094 1 70.5 558 TRP B CA 1
ATOM 12187 C C . TRP B 1 558 ? -10.344 29.5 -3.783 1 70.5 558 TRP B C 1
ATOM 12189 O O . TRP B 1 558 ? -9.992 28.422 -3.277 1 70.5 558 TRP B O 1
ATOM 12199 N N . MET B 1 559 ? -11.445 29.75 -4.176 1 68.81 559 MET B N 1
ATOM 12200 C CA . MET B 1 559 ? -12.523 28.812 -3.877 1 68.81 559 MET B CA 1
ATOM 12201 C C . MET B 1 559 ? -12.375 27.531 -4.684 1 68.81 559 MET B C 1
ATOM 12203 O O . MET B 1 559 ? -12.727 26.453 -4.215 1 68.81 559 MET B O 1
ATOM 12207 N N . THR B 1 560 ? -11.664 27.688 -5.82 1 64.5 560 THR B N 1
ATOM 12208 C CA . THR B 1 560 ? -11.602 26.531 -6.707 1 64.5 560 THR B CA 1
ATOM 12209 C C . THR B 1 560 ? -10.281 25.781 -6.539 1 64.5 560 THR B C 1
ATOM 12211 O O . THR B 1 560 ? -10.164 24.625 -6.918 1 64.5 560 THR B O 1
ATOM 12214 N N . ARG B 1 561 ? -9.352 26.5 -6.145 1 61.94 561 ARG B N 1
ATOM 12215 C CA . ARG B 1 561 ? -8.047 25.859 -6.043 1 61.94 561 ARG B CA 1
ATOM 12216 C C . ARG B 1 561 ? -7.992 24.906 -4.859 1 61.94 561 ARG B C 1
ATOM 12218 O O . ARG B 1 561 ? -8.43 25.25 -3.756 1 61.94 561 ARG B O 1
ATOM 12225 N N . THR B 1 562 ? -7.855 23.641 -5.117 1 55.88 562 THR B N 1
ATOM 12226 C CA . THR B 1 562 ? -7.832 22.594 -4.113 1 55.88 562 THR B CA 1
ATOM 12227 C C . THR B 1 562 ? -6.418 22.391 -3.572 1 55.88 562 THR B C 1
ATOM 12229 O O . THR B 1 562 ? -6.207 21.594 -2.65 1 55.88 562 THR B O 1
ATOM 12232 N N . ASP B 1 563 ? -5.406 23 -4.117 1 49.12 563 ASP B N 1
ATOM 12233 C CA . ASP B 1 563 ? -4.031 22.578 -3.871 1 49.12 563 ASP B CA 1
ATOM 12234 C C . ASP B 1 563 ? -3.586 22.953 -2.459 1 49.12 563 ASP B C 1
ATOM 12236 O O . ASP B 1 563 ? -2.678 22.344 -1.9 1 49.12 563 ASP B O 1
ATOM 12240 N N . PHE B 1 564 ? -3.898 24.219 -2.055 1 46.75 564 PHE B N 1
ATOM 12241 C CA . PHE B 1 564 ? -3.223 24.672 -0.843 1 46.75 564 PHE B CA 1
ATOM 12242 C C . PHE B 1 564 ? -4.086 24.406 0.386 1 46.75 564 PHE B C 1
ATOM 12244 O O . PHE B 1 564 ? -5.297 24.656 0.364 1 46.75 564 PHE B O 1
ATOM 12251 N N . PRO B 1 565 ? -3.629 23.469 1.292 1 46.16 565 PRO B N 1
ATOM 12252 C CA . PRO B 1 565 ? -4.34 23.281 2.557 1 46.16 565 PRO B CA 1
ATOM 12253 C C . PRO B 1 565 ? -4.734 24.594 3.221 1 46.16 565 PRO B C 1
ATOM 12255 O O . PRO B 1 565 ? -4.547 24.766 4.426 1 46.16 565 PRO B O 1
ATOM 12258 N N . GLU B 1 566 ? -4.969 25.688 2.514 1 43.75 566 GLU B N 1
ATOM 12259 C CA . GLU B 1 566 ? -5.227 26.891 3.295 1 43.75 566 GLU B CA 1
ATOM 12260 C C . GLU B 1 566 ? -6.465 26.734 4.168 1 43.75 566 GLU B C 1
ATOM 12262 O O . GLU B 1 566 ? -7.543 26.391 3.672 1 43.75 566 GLU B O 1
ATOM 12267 N N . ASP B 1 567 ? -6.262 26.266 5.344 1 43.34 567 ASP B N 1
ATOM 12268 C CA . ASP B 1 567 ? -7.34 26.328 6.32 1 43.34 567 ASP B CA 1
ATOM 12269 C C . ASP B 1 567 ? -7.992 27.703 6.328 1 43.34 567 ASP B C 1
ATOM 12271 O O . ASP B 1 567 ? -7.34 28.703 6.02 1 43.34 567 ASP B O 1
ATOM 12275 N N . MET B 1 568 ? -9.148 27.938 5.945 1 40.41 568 MET B N 1
ATOM 12276 C CA . MET B 1 568 ? -9.836 29.203 6.168 1 40.41 568 MET B CA 1
ATOM 12277 C C . MET B 1 568 ? -9.43 29.812 7.5 1 40.41 568 MET B C 1
ATOM 12279 O O . MET B 1 568 ? -9.555 29.188 8.547 1 40.41 568 MET B O 1
ATOM 12283 N N . PRO B 1 569 ? -8.734 30.844 7.469 1 37.59 569 PRO B N 1
ATOM 12284 C CA . PRO B 1 569 ? -8.445 31.625 8.672 1 37.59 569 PRO B CA 1
ATOM 12285 C C . PRO B 1 569 ? -9.703 32 9.445 1 37.59 569 PRO B C 1
ATOM 12287 O O . PRO B 1 569 ? -10.68 32.469 8.852 1 37.59 569 PRO B O 1
ATOM 12290 N N . GLY B 1 570 ? -10.055 31.328 10.578 1 40.22 570 GLY B N 1
ATOM 12291 C CA . GLY B 1 570 ? -11.156 31.578 11.5 1 40.22 570 GLY B CA 1
ATOM 12292 C C . GLY B 1 570 ? -11.859 30.312 11.953 1 40.22 570 GLY B C 1
ATOM 12293 O O . GLY B 1 570 ? -12.43 30.266 13.039 1 40.22 570 GLY B O 1
ATOM 12294 N N . ALA B 1 571 ? -12.297 29.641 10.891 1 41.72 571 ALA B N 1
ATOM 12295 C CA . ALA B 1 571 ? -12.984 28.406 11.273 1 41.72 571 ALA B CA 1
ATOM 12296 C C . ALA B 1 571 ? -11.992 27.266 11.492 1 41.72 571 ALA B C 1
ATOM 12298 O O . ALA B 1 571 ? -11.836 26.391 10.641 1 41.72 571 ALA B O 1
ATOM 12299 N N . ASN B 1 572 ? -10.914 27.484 12.047 1 41.09 572 ASN B N 1
ATOM 12300 C CA . ASN B 1 572 ? -9.836 26.531 12.289 1 41.09 572 ASN B CA 1
ATOM 12301 C C . ASN B 1 572 ? -10.336 25.312 13.055 1 41.09 572 ASN B C 1
ATOM 12303 O O . ASN B 1 572 ? -10.266 25.266 14.281 1 41.09 572 ASN B O 1
ATOM 12307 N N . ILE B 1 573 ? -11.344 24.797 12.547 1 40.97 573 ILE B N 1
ATOM 12308 C CA . ILE B 1 573 ? -11.664 23.531 13.203 1 40.97 573 ILE B CA 1
ATOM 12309 C C . ILE B 1 573 ? -10.578 22.5 12.891 1 40.97 573 ILE B C 1
ATOM 12311 O O . ILE B 1 573 ? -10.438 22.078 11.742 1 40.97 573 ILE B O 1
ATOM 12315 N N . ASP B 1 574 ? -9.328 22.656 13.25 1 42.09 574 ASP B N 1
ATOM 12316 C CA . ASP B 1 574 ? -8 22.078 13.062 1 42.09 574 ASP B CA 1
ATOM 12317 C C . ASP B 1 574 ? -8.078 20.578 12.805 1 42.09 574 ASP B C 1
ATOM 12319 O O . ASP B 1 574 ? -7.066 19.875 12.875 1 42.09 574 ASP B O 1
ATOM 12323 N N . ASP B 1 575 ? -9.18 19.953 12.719 1 39.94 575 ASP B N 1
ATOM 12324 C CA . ASP B 1 575 ? -9.008 18.516 12.789 1 39.94 575 ASP B CA 1
ATOM 12325 C C . ASP B 1 575 ? -8.234 17.984 11.586 1 39.94 575 ASP B C 1
ATOM 12327 O O . ASP B 1 575 ? -7.562 16.953 11.664 1 39.94 575 ASP B O 1
ATOM 12331 N N . THR B 1 576 ? -8.547 18.453 10.281 1 40.66 576 THR B N 1
ATOM 12332 C CA . THR B 1 576 ? -8.281 17.625 9.109 1 40.66 576 THR B CA 1
ATOM 12333 C C . THR B 1 576 ? -7.004 18.062 8.406 1 40.66 576 THR B C 1
ATOM 12335 O O . THR B 1 576 ? -6.855 17.875 7.195 1 40.66 576 THR B O 1
ATOM 12338 N N . ILE B 1 577 ? -6.191 18.766 8.867 1 37.81 577 ILE B N 1
ATOM 12339 C CA . ILE B 1 577 ? -5.102 19.328 8.07 1 37.81 577 ILE B CA 1
ATOM 12340 C C . ILE B 1 577 ? -4.387 18.188 7.324 1 37.81 577 ILE B C 1
ATOM 12342 O O . ILE B 1 577 ? -3.867 18.406 6.223 1 37.81 577 ILE B O 1
ATOM 12346 N N . ALA B 1 578 ? -4.18 17.078 7.977 1 41.19 578 ALA B N 1
ATOM 12347 C CA . ALA B 1 578 ? -3.197 16.078 7.562 1 41.19 578 ALA B CA 1
ATOM 12348 C C . ALA B 1 578 ? -3.619 15.398 6.262 1 41.19 578 ALA B C 1
ATOM 12350 O O . ALA B 1 578 ? -2.809 14.734 5.609 1 41.19 578 ALA B O 1
ATOM 12351 N N . THR B 1 579 ? -4.859 15.375 5.945 1 38.91 579 THR B N 1
ATOM 12352 C CA . THR B 1 579 ? -5.266 14.406 4.93 1 38.91 579 THR B CA 1
ATOM 12353 C C . THR B 1 579 ? -4.719 14.805 3.561 1 38.91 579 THR B C 1
ATOM 12355 O O . THR B 1 579 ? -4.434 13.945 2.727 1 38.91 579 THR B O 1
ATOM 12358 N N . ARG B 1 580 ? -4.867 16.047 3.031 1 44.72 580 ARG B N 1
ATOM 12359 C CA . ARG B 1 580 ? -4.727 16.375 1.613 1 44.72 580 ARG B CA 1
ATOM 12360 C C . ARG B 1 580 ? -3.26 16.562 1.236 1 44.72 580 ARG B C 1
ATOM 12362 O O . ARG B 1 580 ? -2.936 16.766 0.066 1 44.72 580 ARG B O 1
ATOM 12369 N N . ILE B 1 581 ? -2.455 16.75 2.197 1 40.12 581 ILE B N 1
ATOM 12370 C CA . ILE B 1 581 ? -1.115 17.078 1.722 1 40.12 581 ILE B CA 1
ATOM 12371 C C . ILE B 1 581 ? -0.665 16.047 0.695 1 40.12 581 ILE B C 1
ATOM 12373 O O . ILE B 1 581 ? 0.076 16.375 -0.237 1 40.12 581 ILE B O 1
ATOM 12377 N N . SER B 1 582 ? -1.139 14.93 0.799 1 41.69 582 SER B N 1
ATOM 12378 C CA . SER B 1 582 ? -0.525 13.883 -0.013 1 41.69 582 SER B CA 1
ATOM 12379 C C . SER B 1 582 ? -0.885 14.047 -1.486 1 41.69 582 SER B C 1
ATOM 12381 O O . SER B 1 582 ? -0.077 13.742 -2.365 1 41.69 582 SER B O 1
ATOM 12383 N N . THR B 1 583 ? -2.172 14.469 -1.757 1 38.09 583 THR B N 1
ATOM 12384 C CA . THR B 1 583 ? -2.555 14.445 -3.164 1 38.09 583 THR B CA 1
ATOM 12385 C C . THR B 1 583 ? -1.891 15.586 -3.924 1 38.09 583 THR B C 1
ATOM 12387 O O . THR B 1 583 ? -1.86 15.586 -5.156 1 38.09 583 THR B O 1
ATOM 12390 N N . VAL B 1 584 ? -1.694 16.641 -3.355 1 36.38 584 VAL B N 1
ATOM 12391 C CA . VAL B 1 584 ? -1.132 17.812 -4.004 1 36.38 584 VAL B CA 1
ATOM 12392 C C . VAL B 1 584 ? 0.272 17.5 -4.52 1 36.38 584 VAL B C 1
ATOM 12394 O O . VAL B 1 584 ? 0.699 18.047 -5.543 1 36.38 584 VAL B O 1
ATOM 12397 N N . ALA B 1 585 ? 1.05 16.922 -3.719 1 37.91 585 ALA B N 1
ATOM 12398 C CA . ALA B 1 585 ? 2.375 16.625 -4.262 1 37.91 585 ALA B CA 1
ATOM 12399 C C . ALA B 1 585 ? 2.273 15.891 -5.594 1 37.91 585 ALA B C 1
ATOM 12401 O O . ALA B 1 585 ? 3.084 16.109 -6.496 1 37.91 585 ALA B O 1
ATOM 12402 N N . SER B 1 586 ? 1.274 15.008 -5.688 1 36.56 586 SER B N 1
ATOM 12403 C CA . SER B 1 586 ? 1.145 14.289 -6.945 1 36.56 586 SER B CA 1
ATOM 12404 C C . SER B 1 586 ? 0.558 15.18 -8.039 1 36.56 586 SER B C 1
ATOM 12406 O O . SER B 1 586 ? 0.836 14.984 -9.219 1 36.56 586 SER B O 1
ATOM 12408 N N . ALA B 1 587 ? -0.392 16.125 -7.855 1 35.56 587 ALA B N 1
ATOM 12409 C CA . ALA B 1 587 ? -1.056 16.969 -8.852 1 35.56 587 ALA B CA 1
ATOM 12410 C C . ALA B 1 587 ? -0.135 18.094 -9.328 1 35.56 587 ALA B C 1
ATOM 12412 O O . ALA B 1 587 ? -0.417 18.75 -10.336 1 35.56 587 ALA B O 1
ATOM 12413 N N . GLN B 1 588 ? 0.64 18.578 -8.531 1 36.44 588 GLN B N 1
ATOM 12414 C CA . GLN B 1 588 ? 1.501 19.656 -9.023 1 36.44 588 GLN B CA 1
ATOM 12415 C C . GLN B 1 588 ? 2.234 19.234 -10.297 1 36.44 588 GLN B C 1
ATOM 12417 O O . GLN B 1 588 ? 2.916 20.047 -10.922 1 36.44 588 GLN B O 1
ATOM 12422 N N . SER B 1 589 ? 2.328 17.953 -10.484 1 37.19 589 SER B N 1
ATOM 12423 C CA . SER B 1 589 ? 3.176 17.703 -11.641 1 37.19 589 SER B CA 1
ATOM 12424 C C . SER B 1 589 ? 2.477 18.125 -12.938 1 37.19 589 SER B C 1
ATOM 12426 O O . SER B 1 589 ? 2.92 17.766 -14.031 1 37.19 589 SER B O 1
ATOM 12428 N N . ARG B 1 590 ? 1.215 18.5 -12.828 1 36.91 590 ARG B N 1
ATOM 12429 C CA . ARG B 1 590 ? 0.788 18.891 -14.172 1 36.91 590 ARG B CA 1
ATOM 12430 C C . ARG B 1 590 ? 1.45 20.188 -14.609 1 36.91 590 ARG B C 1
ATOM 12432 O O . ARG B 1 590 ? 1.476 21.156 -13.852 1 36.91 590 ARG B O 1
ATOM 12439 N N . PRO B 1 591 ? 2.162 20.094 -15.633 1 37.53 591 PRO B N 1
ATOM 12440 C CA . PRO B 1 591 ? 2.783 21.312 -16.141 1 37.53 591 PRO B CA 1
ATOM 12441 C C . PRO B 1 591 ? 1.823 22.5 -16.156 1 37.53 591 PRO B C 1
ATOM 12443 O O . PRO B 1 591 ? 0.644 22.328 -16.484 1 37.53 591 PRO B O 1
ATOM 12446 N N . PRO B 1 592 ? 1.901 23.531 -15.281 1 35.72 592 PRO B N 1
ATOM 12447 C CA . PRO B 1 592 ? 1.124 24.734 -15.617 1 35.72 592 PRO B CA 1
ATOM 12448 C C . PRO B 1 592 ? 0.895 24.875 -17.125 1 35.72 592 PRO B C 1
ATOM 12450 O O . PRO B 1 592 ? 1.665 24.344 -17.922 1 35.72 592 PRO B O 1
ATOM 12453 N N . ALA B 1 593 ? -0.309 25.328 -17.609 1 34.62 593 ALA B N 1
ATOM 12454 C CA . ALA B 1 593 ? -0.54 25.766 -18.984 1 34.62 593 ALA B CA 1
ATOM 12455 C C . ALA B 1 593 ? 0.731 26.344 -19.594 1 34.62 593 ALA B C 1
ATOM 12457 O O . ALA B 1 593 ? 1.55 26.938 -18.891 1 34.62 593 ALA B O 1
ATOM 12458 N N . MET B 1 594 ? 1.084 25.922 -20.766 1 33.91 594 MET B N 1
ATOM 12459 C CA . MET B 1 594 ? 2.047 26.422 -21.734 1 33.91 594 MET B CA 1
ATOM 12460 C C . MET B 1 594 ? 2.092 27.953 -21.719 1 33.91 594 MET B C 1
ATOM 12462 O O . MET B 1 594 ? 1.207 28.609 -22.266 1 33.91 594 MET B O 1
ATOM 12466 N N . SER B 1 595 ? 2.104 28.625 -20.656 1 32.19 595 SER B N 1
ATOM 12467 C CA . SER B 1 595 ? 2.379 29.969 -21.141 1 32.19 595 SER B CA 1
ATOM 12468 C C . SER B 1 595 ? 3.426 29.938 -22.25 1 32.19 595 SER B C 1
ATOM 12470 O O . SER B 1 595 ? 4.492 29.344 -22.094 1 32.19 595 SER B O 1
ATOM 12472 N N . HIS B 1 596 ? 3.041 30 -23.469 1 34.06 596 HIS B N 1
ATOM 12473 C CA . HIS B 1 596 ? 3.736 30.219 -24.734 1 34.06 596 HIS B CA 1
ATOM 12474 C C . HIS B 1 596 ? 4.957 31.109 -24.547 1 34.06 596 HIS B C 1
ATOM 12476 O O . HIS B 1 596 ? 5.527 31.594 -25.516 1 34.06 596 HIS B O 1
ATOM 12482 N N . GLY B 1 597 ? 4.953 31.906 -23.453 1 33.69 597 GLY B N 1
ATOM 12483 C CA . GLY B 1 597 ? 5.938 32.938 -23.797 1 33.69 597 GLY B CA 1
ATOM 12484 C C . GLY B 1 597 ? 7.293 32.344 -24.156 1 33.69 597 GLY B C 1
ATOM 12485 O O . GLY B 1 597 ? 7.48 31.125 -24.125 1 33.69 597 GLY B O 1
ATOM 12486 N N . ASN B 1 598 ? 8.453 33.219 -23.906 1 37.75 598 ASN B N 1
ATOM 12487 C CA . ASN B 1 598 ? 9.789 33.219 -24.484 1 37.75 598 ASN B CA 1
ATOM 12488 C C . ASN B 1 598 ? 10.57 31.953 -24.094 1 37.75 598 ASN B C 1
ATOM 12490 O O . ASN B 1 598 ? 10.867 31.75 -22.906 1 37.75 598 ASN B O 1
ATOM 12494 N N . ARG B 1 599 ? 10.547 30.922 -24.812 1 43.12 599 ARG B N 1
ATOM 12495 C CA . ARG B 1 599 ? 11.219 29.625 -24.906 1 43.12 599 ARG B CA 1
ATOM 12496 C C . ARG B 1 599 ? 12.672 29.719 -24.453 1 43.12 599 ARG B C 1
ATOM 12498 O O . ARG B 1 599 ? 13.32 28.703 -24.234 1 43.12 599 ARG B O 1
ATOM 12505 N N . ASP B 1 600 ? 13.406 30.734 -24.719 1 47.25 600 ASP B N 1
ATOM 12506 C CA . ASP B 1 600 ? 14.867 30.734 -24.75 1 47.25 600 ASP B CA 1
ATOM 12507 C C . ASP B 1 600 ? 15.453 30.766 -23.344 1 47.25 600 ASP B C 1
ATOM 12509 O O . ASP B 1 600 ? 16.656 30.562 -23.156 1 47.25 600 ASP B O 1
ATOM 12513 N N . ILE B 1 601 ? 14.781 31.328 -22.234 1 55.91 601 ILE B N 1
ATOM 12514 C CA . ILE B 1 601 ? 15.547 31.641 -21.031 1 55.91 601 ILE B CA 1
ATOM 12515 C C . ILE B 1 601 ? 15.508 30.453 -20.078 1 55.91 601 ILE B C 1
ATOM 12517 O O . ILE B 1 601 ? 14.438 29.922 -19.766 1 55.91 601 ILE B O 1
ATOM 12521 N N . LYS B 1 602 ? 16.688 29.797 -19.875 1 72.94 602 LYS B N 1
ATOM 12522 C CA . LYS B 1 602 ? 16.922 28.75 -18.891 1 72.94 602 LYS B CA 1
ATOM 12523 C C . LYS B 1 602 ? 16.203 29.062 -17.578 1 72.94 602 LYS B C 1
ATOM 12525 O O . LYS B 1 602 ? 16.469 30.094 -16.938 1 72.94 602 LYS B O 1
ATOM 12530 N N . SER B 1 603 ? 14.961 28.594 -17.328 1 84.06 603 SER B N 1
ATOM 12531 C CA . SER B 1 603 ? 14.203 28.781 -16.094 1 84.06 603 SER B CA 1
ATOM 12532 C C . SER B 1 603 ? 14.328 27.578 -15.172 1 84.06 603 SER B C 1
ATOM 12534 O O . SER B 1 603 ? 14.164 26.438 -15.609 1 84.06 603 SER B O 1
ATOM 12536 N N . SER B 1 604 ? 14.844 27.844 -13.922 1 86.94 604 SER B N 1
ATOM 12537 C CA . SER B 1 604 ? 14.961 26.797 -12.906 1 86.94 604 SER B CA 1
ATOM 12538 C C . SER B 1 604 ? 13.594 26.219 -12.555 1 86.94 604 SER B C 1
ATOM 12540 O O . SER B 1 604 ? 13.484 25.047 -12.188 1 86.94 604 SER B O 1
ATOM 12542 N N . ARG B 1 605 ? 12.523 27.031 -12.695 1 86.12 605 ARG B N 1
ATOM 12543 C CA . ARG B 1 605 ? 11.18 26.562 -12.398 1 86.12 605 ARG B CA 1
ATOM 12544 C C . ARG B 1 605 ? 10.727 25.516 -13.422 1 86.12 605 ARG B C 1
ATOM 12546 O O . ARG B 1 605 ? 10.117 24.516 -13.07 1 86.12 605 ARG B O 1
ATOM 12553 N N . ALA B 1 606 ? 11.062 25.703 -14.617 1 83.56 606 ALA B N 1
ATOM 12554 C CA . ALA B 1 606 ? 10.703 24.766 -15.68 1 83.56 606 ALA B CA 1
ATOM 12555 C C . ALA B 1 606 ? 11.508 23.484 -15.562 1 83.56 606 ALA B C 1
ATOM 12557 O O . ALA B 1 606 ? 10.992 22.391 -15.844 1 83.56 606 ALA B O 1
ATOM 12558 N N . GLU B 1 607 ? 12.766 23.672 -15.156 1 85.56 607 GLU B N 1
ATOM 12559 C CA . GLU B 1 607 ? 13.602 22.484 -14.992 1 85.56 607 GLU B CA 1
ATOM 12560 C C . GLU B 1 607 ? 13.094 21.609 -13.852 1 85.56 607 GLU B C 1
ATOM 12562 O O . GLU B 1 607 ? 13.086 20.375 -13.961 1 85.56 607 GLU B O 1
ATOM 12567 N N . LEU B 1 608 ? 12.727 22.234 -12.789 1 87.06 608 LEU B N 1
ATOM 12568 C CA . LEU B 1 608 ? 12.195 21.484 -11.656 1 87.06 608 LEU B CA 1
ATOM 12569 C C . LEU B 1 608 ? 10.883 20.797 -12.016 1 87.06 608 LEU B C 1
ATOM 12571 O O . LEU B 1 608 ? 10.633 19.656 -11.602 1 87.06 608 LEU B O 1
ATOM 12575 N N . ALA B 1 609 ? 10.078 21.438 -12.844 1 82.38 609 ALA B N 1
ATOM 12576 C CA . ALA B 1 609 ? 8.812 20.859 -13.281 1 82.38 609 ALA B CA 1
ATOM 12577 C C . ALA B 1 609 ? 9.039 19.688 -14.219 1 82.38 609 ALA B C 1
ATOM 12579 O O . ALA B 1 609 ? 8.305 18.688 -14.172 1 82.38 609 ALA B O 1
ATOM 12580 N N . SER B 1 610 ? 10.086 19.766 -15 1 80.19 610 SER B N 1
ATOM 12581 C CA . SER B 1 610 ? 10.398 18.672 -15.914 1 80.19 610 SER B CA 1
ATOM 12582 C C . SER B 1 610 ? 10.914 17.453 -15.164 1 80.19 610 SER B C 1
ATOM 12584 O O . SER B 1 610 ? 10.711 16.312 -15.602 1 80.19 610 SER B O 1
ATOM 12586 N N . MET B 1 611 ? 11.602 17.766 -14.039 1 82.19 611 MET B N 1
ATOM 12587 C CA . MET B 1 611 ? 12.125 16.656 -13.227 1 82.19 611 MET B CA 1
ATOM 12588 C C . MET B 1 611 ? 10.992 15.906 -12.539 1 82.19 611 MET B C 1
ATOM 12590 O O . MET B 1 611 ? 11.133 14.727 -12.203 1 82.19 611 MET B O 1
ATOM 12594 N N . ARG B 1 612 ? 9.852 16.578 -12.422 1 78.5 612 ARG B N 1
ATOM 12595 C CA . ARG B 1 612 ? 8.75 15.992 -11.664 1 78.5 612 ARG B CA 1
ATOM 12596 C C . ARG B 1 612 ? 7.742 15.336 -12.602 1 78.5 612 ARG B C 1
ATOM 12598 O O . ARG B 1 612 ? 6.844 14.625 -12.148 1 78.5 612 ARG B O 1
ATOM 12605 N N . THR B 1 613 ? 7.816 15.508 -13.938 1 74 613 THR B N 1
ATOM 12606 C CA . THR B 1 613 ? 6.875 14.914 -14.875 1 74 613 THR B CA 1
ATOM 12607 C C . THR B 1 613 ? 7.398 13.57 -15.375 1 74 613 THR B C 1
ATOM 12609 O O . THR B 1 613 ? 8.539 13.469 -15.836 1 74 613 THR B O 1
ATOM 12612 N N . PHE B 1 614 ? 6.555 12.555 -15.016 1 69.62 614 PHE B N 1
ATOM 12613 C CA . PHE B 1 614 ? 6.969 11.203 -15.391 1 69.62 614 PHE B CA 1
ATOM 12614 C C . PHE B 1 614 ? 6.227 10.734 -16.641 1 69.62 614 PHE B C 1
ATOM 12616 O O . PHE B 1 614 ? 5.105 11.172 -16.891 1 69.62 614 PHE B O 1
ATOM 12623 N N . ASN B 1 615 ? 6.953 10.055 -17.547 1 64.5 615 ASN B N 1
ATOM 12624 C CA . ASN B 1 615 ? 6.285 9.43 -18.688 1 64.5 615 ASN B CA 1
ATOM 12625 C C . ASN B 1 615 ? 5.43 8.242 -18.25 1 64.5 615 ASN B C 1
ATOM 12627 O O . ASN B 1 615 ? 5.91 7.344 -17.547 1 64.5 615 ASN B O 1
ATOM 12631 N N . GLY B 1 616 ? 4.156 8.492 -18.141 1 64.75 616 GLY B N 1
ATOM 12632 C CA . GLY B 1 616 ? 3.279 7.391 -17.781 1 64.75 616 GLY B CA 1
ATOM 12633 C C . GLY B 1 616 ? 2.824 6.574 -18.984 1 64.75 616 GLY B C 1
ATOM 12634 O O . GLY B 1 616 ? 2.969 7.008 -20.125 1 64.75 616 GLY B O 1
ATOM 12635 N N . ARG B 1 617 ? 2.484 5.25 -18.891 1 70.81 617 ARG B N 1
ATOM 12636 C CA . ARG B 1 617 ? 1.955 4.344 -19.906 1 70.81 617 ARG B CA 1
ATOM 12637 C C . ARG B 1 617 ? 0.596 4.816 -20.406 1 70.81 617 ARG B C 1
ATOM 12639 O O . ARG B 1 617 ? -0.231 5.289 -19.625 1 70.81 617 ARG B O 1
ATOM 12646 N N . ARG B 1 618 ? 0.509 4.926 -21.812 1 70 618 ARG B N 1
ATOM 12647 C CA . ARG B 1 618 ? -0.777 5.285 -22.391 1 70 618 ARG B CA 1
ATOM 12648 C C . ARG B 1 618 ? -1.791 4.156 -22.219 1 70 618 ARG B C 1
ATOM 12650 O O . ARG B 1 618 ? -1.499 3 -22.531 1 70 618 ARG B O 1
ATOM 12657 N N . ARG B 1 619 ? -2.855 4.375 -21.547 1 76.94 619 ARG B N 1
ATOM 12658 C CA . ARG B 1 619 ? -3.871 3.359 -21.297 1 76.94 619 ARG B CA 1
ATOM 12659 C C . ARG B 1 619 ? -5.09 3.566 -22.188 1 76.94 619 ARG B C 1
ATOM 12661 O O . ARG B 1 619 ? -5.281 4.648 -22.734 1 76.94 619 ARG B O 1
ATOM 12668 N N . SER B 1 620 ? -5.848 2.494 -22.438 1 79.31 620 SER B N 1
ATOM 12669 C CA . SER B 1 620 ? -7.09 2.57 -23.188 1 79.31 620 SER B CA 1
ATOM 12670 C C . SER B 1 620 ? -8.109 3.467 -22.5 1 79.31 620 SER B C 1
ATOM 12672 O O . SER B 1 620 ? -8.078 3.613 -21.281 1 79.31 620 SER B O 1
ATOM 12674 N N . ARG B 1 621 ? -8.914 4.203 -23.25 1 80.81 621 ARG B N 1
ATOM 12675 C CA . ARG B 1 621 ? -9.867 5.156 -22.688 1 80.81 621 ARG B CA 1
ATOM 12676 C C . ARG B 1 621 ? -10.906 4.449 -21.828 1 80.81 621 ARG B C 1
ATOM 12678 O O . ARG B 1 621 ? -11.273 4.945 -20.766 1 80.81 621 ARG B O 1
ATOM 12685 N N . ALA B 1 622 ? -11.406 3.279 -22.25 1 80.62 622 ALA B N 1
ATOM 12686 C CA . ALA B 1 622 ? -12.398 2.543 -21.469 1 80.62 622 ALA B CA 1
ATOM 12687 C C . ALA B 1 622 ? -11.781 1.981 -20.188 1 80.62 622 ALA B C 1
ATOM 12689 O O . ALA B 1 622 ? -12.406 2.016 -19.125 1 80.62 622 ALA B O 1
ATOM 12690 N N . GLY B 1 623 ? -10.625 1.52 -20.375 1 77.12 623 GLY B N 1
ATOM 12691 C CA . GLY B 1 623 ? -9.922 1.019 -19.203 1 77.12 623 GLY B CA 1
ATOM 12692 C C . GLY B 1 623 ? -9.586 2.107 -18.203 1 77.12 623 GLY B C 1
ATOM 12693 O O . GLY B 1 623 ? -9.672 1.893 -16.984 1 77.12 623 GLY B O 1
ATOM 12694 N N . GLN B 1 624 ? -9.367 3.248 -18.688 1 82.25 624 GLN B N 1
ATOM 12695 C CA . GLN B 1 624 ? -9.039 4.371 -17.812 1 82.25 624 GLN B CA 1
ATOM 12696 C C . GLN B 1 624 ? -10.273 4.867 -17.078 1 82.25 624 GLN B C 1
ATOM 12698 O O . GLN B 1 624 ? -10.195 5.238 -15.906 1 82.25 624 GLN B O 1
ATOM 12703 N N . ALA B 1 625 ? -11.438 4.812 -17.781 1 83.31 625 ALA B N 1
ATOM 12704 C CA . ALA B 1 625 ? -12.672 5.25 -17.141 1 83.31 625 ALA B CA 1
ATOM 12705 C C . ALA B 1 625 ? -13.078 4.301 -16.016 1 83.31 625 ALA B C 1
ATOM 12707 O O . ALA B 1 625 ? -13.531 4.738 -14.953 1 83.31 625 ALA B O 1
ATOM 12708 N N . LEU B 1 626 ? -12.891 3.064 -16.234 1 81.19 626 LEU B N 1
ATOM 12709 C CA . LEU B 1 626 ? -13.219 2.078 -15.203 1 81.19 626 LEU B CA 1
ATOM 12710 C C . LEU B 1 626 ? -12.273 2.199 -14.016 1 81.19 626 LEU B C 1
ATOM 12712 O O . LEU B 1 626 ? -12.703 2.078 -12.859 1 81.19 626 LEU B O 1
ATOM 12716 N N . LEU B 1 627 ? -11.016 2.463 -14.383 1 80.31 627 LEU B N 1
ATOM 12717 C CA . LEU B 1 627 ? -10.047 2.609 -13.305 1 80.31 627 LEU B CA 1
ATOM 12718 C C . LEU B 1 627 ? -10.297 3.889 -12.516 1 80.31 627 LEU B C 1
ATOM 12720 O O . LEU B 1 627 ? -10.156 3.908 -11.297 1 80.31 627 LEU B O 1
ATOM 12724 N N . ASP B 1 628 ? -10.758 4.875 -13.195 1 82.56 628 ASP B N 1
ATOM 12725 C CA . ASP B 1 628 ? -11.039 6.137 -12.508 1 82.56 628 ASP B CA 1
ATOM 12726 C C . ASP B 1 628 ? -12.266 6.016 -11.609 1 82.56 628 ASP B C 1
ATOM 12728 O O . ASP B 1 628 ? -12.297 6.582 -10.516 1 82.56 628 ASP B O 1
ATOM 12732 N N . THR B 1 629 ? -13.188 5.277 -12.047 1 83.62 629 THR B N 1
ATOM 12733 C CA . THR B 1 629 ? -14.383 5.074 -11.234 1 83.62 629 THR B CA 1
ATOM 12734 C C . THR B 1 629 ? -14.07 4.211 -10.016 1 83.62 629 THR B C 1
ATOM 12736 O O . THR B 1 629 ? -14.547 4.48 -8.914 1 83.62 629 THR B O 1
ATOM 12739 N N . ALA B 1 630 ? -13.258 3.248 -10.25 1 79.25 630 ALA B N 1
ATOM 12740 C CA . ALA B 1 630 ? -12.867 2.389 -9.141 1 79.25 630 ALA B CA 1
ATOM 12741 C C . ALA B 1 630 ? -12.016 3.154 -8.133 1 79.25 630 ALA B C 1
ATOM 12743 O O . ALA B 1 630 ? -12.172 2.979 -6.918 1 79.25 630 ALA B O 1
ATOM 12744 N N . HIS B 1 631 ? -11.211 4.023 -8.672 1 80.19 631 HIS B N 1
ATOM 12745 C CA . HIS B 1 631 ? -10.383 4.844 -7.797 1 80.19 631 HIS B CA 1
ATOM 12746 C C . HIS B 1 631 ? -11.219 5.898 -7.078 1 80.19 631 HIS B C 1
ATOM 12748 O O . HIS B 1 631 ? -10.93 6.25 -5.934 1 80.19 631 HIS B O 1
ATOM 12754 N N . TRP B 1 632 ? -12.195 6.324 -7.816 1 82.38 632 TRP B N 1
ATOM 12755 C CA . TRP B 1 632 ? -13.086 7.309 -7.219 1 82.38 632 TRP B CA 1
ATOM 12756 C C . TRP B 1 632 ? -13.844 6.707 -6.039 1 82.38 632 TRP B C 1
ATOM 12758 O O . TRP B 1 632 ? -14.047 7.371 -5.016 1 82.38 632 TRP B O 1
ATOM 12768 N N . LEU B 1 633 ? -14.078 5.473 -6.035 1 81.69 633 LEU B N 1
ATOM 12769 C CA . LEU B 1 633 ? -14.812 4.805 -4.965 1 81.69 633 LEU B CA 1
ATOM 12770 C C . LEU B 1 633 ? -13.852 4.301 -3.889 1 81.69 633 LEU B C 1
ATOM 12772 O O . LEU B 1 633 ? -14.211 4.238 -2.709 1 81.69 633 LEU B O 1
ATOM 12776 N N . GLY B 1 634 ? -12.672 4.031 -4.312 1 77.75 634 GLY B N 1
ATOM 12777 C CA . GLY B 1 634 ? -11.75 3.379 -3.396 1 77.75 634 GLY B CA 1
ATOM 12778 C C . GLY B 1 634 ? -10.719 4.324 -2.809 1 77.75 634 GLY B C 1
ATOM 12779 O O . GLY B 1 634 ? -9.953 3.941 -1.927 1 77.75 634 GLY B O 1
ATOM 12780 N N . ASN B 1 635 ? -10.75 5.539 -3.178 1 82.38 635 ASN B N 1
ATOM 12781 C CA . ASN B 1 635 ? -9.789 6.496 -2.635 1 82.38 635 ASN B CA 1
ATOM 12782 C C . ASN B 1 635 ? -10.148 6.895 -1.204 1 82.38 635 ASN B C 1
ATOM 12784 O O . ASN B 1 635 ? -11.148 6.426 -0.654 1 82.38 635 ASN B O 1
ATOM 12788 N N . ALA B 1 636 ? -9.242 7.574 -0.528 1 81.19 636 ALA B N 1
ATOM 12789 C CA . ALA B 1 636 ? -9.445 7.965 0.865 1 81.19 636 ALA B CA 1
ATOM 12790 C C . ALA B 1 636 ? -10.742 8.75 1.034 1 81.19 636 ALA B C 1
ATOM 12792 O O . ALA B 1 636 ? -11.461 8.562 2.018 1 81.19 636 ALA B O 1
ATOM 12793 N N . GLU B 1 637 ? -11.102 9.586 -0 1 87.5 637 GLU B N 1
ATOM 12794 C CA . GLU B 1 637 ? -12.336 10.367 0.044 1 87.5 637 GLU B CA 1
ATOM 12795 C C . GLU B 1 637 ? -13.562 9.469 -0.089 1 87.5 637 GLU B C 1
ATOM 12797 O O . GLU B 1 637 ? -14.547 9.641 0.633 1 87.5 637 GLU B O 1
ATOM 12802 N N . GLY B 1 638 ? -13.453 8.586 -0.998 1 86.94 638 GLY B N 1
ATOM 12803 C CA . GLY B 1 638 ? -14.578 7.691 -1.223 1 86.94 638 GLY B CA 1
ATOM 12804 C C . GLY B 1 638 ? -14.82 6.73 -0.072 1 86.94 638 GLY B C 1
ATOM 12805 O O . GLY B 1 638 ? -15.961 6.496 0.316 1 86.94 638 GLY B O 1
ATOM 12806 N N . MET B 1 639 ? -13.766 6.227 0.49 1 86.38 63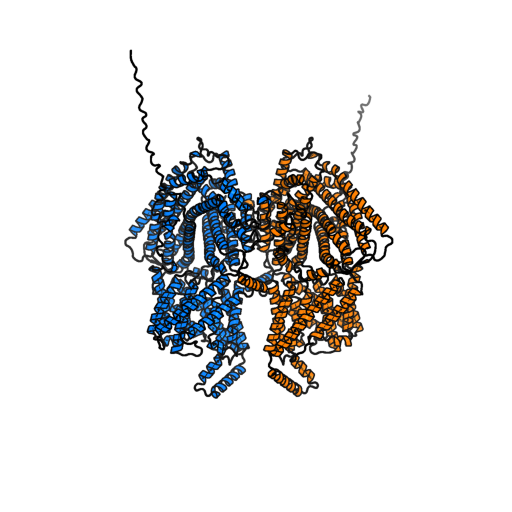9 MET B N 1
ATOM 12807 C CA . MET B 1 639 ? -13.906 5.305 1.612 1 86.38 639 MET B CA 1
ATOM 12808 C C . MET B 1 639 ? -14.453 6.023 2.84 1 86.38 639 MET B C 1
ATOM 12810 O O . MET B 1 639 ? -15.234 5.449 3.604 1 86.38 639 MET B O 1
ATOM 12814 N N . PHE B 1 640 ? -14.047 7.219 3.049 1 90.56 640 PHE B N 1
ATOM 12815 C CA . PHE B 1 640 ? -14.594 8.016 4.141 1 90.56 640 PHE B CA 1
ATOM 12816 C C . PHE B 1 640 ? -16.094 8.234 3.957 1 90.56 640 PHE B C 1
ATOM 12818 O O . PHE B 1 640 ? -16.859 8.109 4.91 1 90.56 640 PHE B O 1
ATOM 12825 N N . ALA B 1 641 ? -16.422 8.562 2.773 1 92.5 641 ALA B N 1
ATOM 12826 C CA . ALA B 1 641 ? -17.828 8.82 2.461 1 92.5 641 ALA B CA 1
ATOM 12827 C C . ALA B 1 641 ? -18.672 7.559 2.637 1 92.5 641 ALA B C 1
ATOM 12829 O O . ALA B 1 641 ? -19.797 7.625 3.133 1 92.5 641 ALA B O 1
ATOM 12830 N N . ILE B 1 642 ? -18.141 6.422 2.293 1 88.75 642 ILE B N 1
ATOM 12831 C CA . ILE B 1 642 ? -18.891 5.172 2.438 1 88.75 642 ILE B CA 1
ATOM 12832 C C . ILE B 1 642 ? -19.047 4.84 3.918 1 88.75 642 ILE B C 1
ATOM 12834 O O . ILE B 1 642 ? -20.125 4.402 4.344 1 88.75 642 ILE B O 1
ATOM 12838 N N . ARG B 1 643 ? -18.078 5.09 4.676 1 90.56 643 ARG B N 1
ATOM 12839 C CA . ARG B 1 643 ? -18.172 4.852 6.113 1 90.56 643 ARG B CA 1
ATOM 12840 C C . ARG B 1 643 ? -19.234 5.75 6.746 1 90.56 643 ARG B C 1
ATOM 12842 O O . ARG B 1 643 ? -20 5.305 7.605 1 90.56 643 ARG B O 1
ATOM 12849 N N . MET B 1 644 ? -19.219 6.949 6.309 1 93.5 644 MET B N 1
ATOM 12850 C CA . MET B 1 644 ? -20.188 7.898 6.828 1 93.5 644 MET B CA 1
ATOM 12851 C C . MET B 1 644 ? -21.609 7.461 6.48 1 93.5 644 MET B C 1
ATOM 12853 O O . MET B 1 644 ? -22.516 7.527 7.32 1 93.5 644 MET B O 1
ATOM 12857 N N . ALA B 1 645 ? -21.75 7.004 5.312 1 92.69 645 ALA B N 1
ATOM 12858 C CA . ALA B 1 645 ? -23.078 6.578 4.863 1 92.69 645 ALA B CA 1
ATOM 12859 C C . ALA B 1 645 ? -23.531 5.32 5.605 1 92.69 645 ALA B C 1
ATOM 12861 O O . ALA B 1 645 ? -24.672 5.254 6.09 1 92.69 645 ALA B O 1
ATOM 12862 N N . ILE B 1 646 ? -22.672 4.367 5.797 1 88.94 646 ILE B N 1
ATOM 12863 C CA . ILE B 1 646 ? -23.016 3.117 6.465 1 88.94 646 ILE B CA 1
ATOM 12864 C C . ILE B 1 646 ? -23.312 3.385 7.938 1 88.94 646 ILE B C 1
ATOM 12866 O O . ILE B 1 646 ? -24.266 2.842 8.492 1 88.94 646 ILE B O 1
ATOM 12870 N N . MET B 1 647 ? -22.5 4.203 8.508 1 94 647 MET B N 1
ATOM 12871 C CA . MET B 1 647 ? -22.672 4.539 9.922 1 94 647 MET B CA 1
ATOM 12872 C C . MET B 1 647 ? -24 5.266 10.148 1 94 647 MET B C 1
ATOM 12874 O O . MET B 1 647 ? -24.734 4.957 11.086 1 94 647 MET B O 1
ATOM 12878 N N . SER B 1 648 ? -24.328 6.148 9.281 1 95.31 648 SER B N 1
ATOM 12879 C CA . SER B 1 648 ? -25.562 6.906 9.414 1 95.31 648 SER B CA 1
ATOM 12880 C C . SER B 1 648 ? -26.781 6.016 9.211 1 95.31 648 SER B C 1
ATOM 12882 O O . SER B 1 648 ? -27.781 6.141 9.93 1 95.31 648 SER B O 1
ATOM 12884 N N . VAL B 1 649 ? -26.688 5.102 8.312 1 91.69 649 VAL B N 1
ATOM 12885 C CA . VAL B 1 649 ? -27.797 4.195 8.039 1 91.69 649 VAL B CA 1
ATOM 12886 C C . VAL B 1 649 ? -27.969 3.227 9.211 1 91.69 649 VAL B C 1
ATOM 12888 O O . VAL B 1 649 ? -29.078 2.986 9.672 1 91.69 649 VAL B O 1
ATOM 12891 N N . ALA B 1 650 ? -26.859 2.732 9.734 1 90.69 650 ALA B N 1
ATOM 12892 C CA . ALA B 1 650 ? -26.906 1.757 10.82 1 90.69 650 ALA B CA 1
ATOM 12893 C C . ALA B 1 650 ? -27.531 2.365 12.07 1 90.69 650 ALA B C 1
ATOM 12895 O O . ALA B 1 650 ? -28.328 1.714 12.758 1 90.69 650 ALA B O 1
ATOM 12896 N N . LEU B 1 651 ? -27.25 3.576 12.344 1 94.81 651 LEU B N 1
ATOM 12897 C CA . LEU B 1 651 ? -27.75 4.219 13.562 1 94.81 651 LEU B CA 1
ATOM 12898 C C . LEU B 1 651 ? -29.172 4.723 13.367 1 94.81 651 LEU B C 1
ATOM 12900 O O . LEU B 1 651 ? -29.891 4.941 14.344 1 94.81 651 LEU B O 1
ATOM 12904 N N . SER B 1 652 ? -29.625 4.906 12.094 1 95 652 SER B N 1
ATOM 12905 C CA . SER B 1 652 ? -30.938 5.461 11.844 1 95 652 SER B CA 1
ATOM 12906 C C . SER B 1 652 ? -31.969 4.359 11.594 1 95 652 SER B C 1
ATOM 12908 O O . SER B 1 652 ? -33.156 4.617 11.555 1 95 652 SER B O 1
ATOM 12910 N N . LEU B 1 653 ? -31.562 3.148 11.523 1 90.12 653 LEU B N 1
ATOM 12911 C CA . LEU B 1 653 ? -32.438 2.041 11.211 1 90.12 653 LEU B CA 1
ATOM 12912 C C . LEU B 1 653 ? -33.5 1.852 12.32 1 90.12 653 LEU B C 1
ATOM 12914 O O . LEU B 1 653 ? -34.688 1.666 12.039 1 90.12 653 LEU B O 1
ATOM 12918 N N . PRO B 1 654 ? -33.125 1.99 13.617 1 89.5 654 PRO B N 1
ATOM 12919 C CA . PRO B 1 654 ? -34.125 1.823 14.672 1 89.5 654 PRO B CA 1
ATOM 12920 C C . PRO B 1 654 ? -35.188 2.916 14.648 1 89.5 654 PRO B C 1
ATOM 12922 O O . PRO B 1 654 ? -36.25 2.762 15.258 1 89.5 654 PRO B O 1
ATOM 12925 N N . ALA B 1 655 ? -34.906 3.965 13.984 1 91.81 655 ALA B N 1
ATOM 12926 C CA . ALA B 1 655 ? -35.875 5.059 13.898 1 91.81 655 ALA B CA 1
ATOM 12927 C C . ALA B 1 655 ? -37.031 4.707 12.969 1 91.81 655 ALA B C 1
ATOM 12929 O O . ALA B 1 655 ? -38.125 5.277 13.07 1 91.81 655 ALA B O 1
ATOM 12930 N N . VAL B 1 656 ? -36.844 3.699 12.055 1 88.56 656 VAL B N 1
ATOM 12931 C CA . VAL B 1 656 ? -37.844 3.445 11.023 1 88.56 656 VAL B CA 1
ATOM 12932 C C . VAL B 1 656 ? -38.406 2.033 11.18 1 88.56 656 VAL B C 1
ATOM 12934 O O . VAL B 1 656 ? -39.125 1.544 10.312 1 88.56 656 VAL B O 1
ATOM 12937 N N . ILE B 1 657 ? -38.062 1.431 12.258 1 84.44 657 ILE B N 1
ATOM 12938 C CA . ILE B 1 657 ? -38.656 0.14 12.57 1 84.44 657 ILE B CA 1
ATOM 12939 C C . ILE B 1 657 ? -39.875 0.346 13.469 1 84.44 657 ILE B C 1
ATOM 12941 O O . ILE B 1 657 ? -39.812 1.103 14.445 1 84.44 657 ILE B O 1
ATOM 12945 N N . SER B 1 658 ? -41.062 -0.234 13.164 1 82.19 658 SER B N 1
ATOM 12946 C CA . SER B 1 658 ? -42.344 -0 13.812 1 82.19 658 SER B CA 1
ATOM 12947 C C . SER B 1 658 ? -42.25 -0.286 15.305 1 82.19 658 SER B C 1
ATOM 12949 O O . SER B 1 658 ? -42.906 0.404 16.109 1 82.19 658 SER B O 1
ATOM 12951 N N . SER B 1 659 ? -41.375 -1.198 15.727 1 81.44 659 SER B N 1
ATOM 12952 C CA . SER B 1 659 ? -41.312 -1.57 17.141 1 81.44 659 SER B CA 1
ATOM 12953 C C . SER B 1 659 ? -40.406 -0.626 17.922 1 81.44 659 SER B C 1
ATOM 12955 O O . SER B 1 659 ? -40.594 -0.441 19.125 1 81.44 659 SER B O 1
ATOM 12957 N N . SER B 1 660 ? -39.469 0.063 17.281 1 88.38 660 SER B N 1
ATOM 12958 C CA . SER B 1 660 ? -38.5 0.862 18 1 88.38 660 SER B CA 1
ATOM 12959 C C . SER B 1 660 ? -38.594 2.338 17.641 1 88.38 660 SER B C 1
ATOM 12961 O O . SER B 1 660 ? -37.906 3.178 18.203 1 88.38 660 SER B O 1
ATOM 12963 N N . ALA B 1 661 ? -39.531 2.707 16.781 1 89.75 661 ALA B N 1
ATOM 12964 C CA . ALA B 1 661 ? -39.656 4.09 16.328 1 89.75 661 ALA B CA 1
ATOM 12965 C C . ALA B 1 661 ? -40.062 5.012 17.469 1 89.75 661 ALA B C 1
ATOM 12967 O O . ALA B 1 661 ? -39.531 6.117 17.594 1 89.75 661 ALA B O 1
ATOM 12968 N N . GLY B 1 662 ? -41.062 4.566 18.312 1 88.31 662 GLY B N 1
ATOM 12969 C CA . GLY B 1 662 ? -41.5 5.375 19.438 1 88.31 662 GLY B CA 1
ATOM 12970 C C . GLY B 1 662 ? -40.406 5.605 20.469 1 88.31 662 GLY B C 1
ATOM 12971 O O . GLY B 1 662 ? -40.219 6.723 20.953 1 88.31 662 GLY B O 1
ATOM 12972 N N . PHE B 1 663 ? -39.625 4.586 20.703 1 89.75 663 PHE B N 1
ATOM 12973 C CA . PHE B 1 663 ? -38.531 4.691 21.641 1 89.75 663 PHE B CA 1
ATOM 12974 C C . PHE B 1 663 ? -37.438 5.621 21.109 1 89.75 663 PHE B C 1
ATOM 12976 O O . PHE B 1 663 ? -36.906 6.453 21.844 1 89.75 663 PHE B O 1
ATOM 12983 N N . TYR B 1 664 ? -37.156 5.5 19.859 1 92.25 664 TYR B N 1
ATOM 12984 C CA . TYR B 1 664 ? -36.125 6.305 19.219 1 92.25 664 TYR B CA 1
ATOM 12985 C C . TYR B 1 664 ? -36.5 7.781 19.25 1 92.25 664 TYR B C 1
ATOM 12987 O O . TYR B 1 664 ? -35.625 8.633 19.5 1 92.25 664 TYR B O 1
ATOM 12995 N N . TYR B 1 665 ? -37.719 8.109 19.047 1 89.81 665 TYR B N 1
ATOM 12996 C CA . TYR B 1 665 ? -38.156 9.5 19.016 1 89.81 665 TYR B CA 1
ATOM 12997 C C . TYR B 1 665 ? -38.188 10.086 20.422 1 89.81 665 TYR B C 1
ATOM 12999 O O . TYR B 1 665 ? -37.719 11.219 20.641 1 89.81 665 TYR B O 1
ATOM 13007 N N . ARG B 1 666 ? -38.625 9.312 21.391 1 88.44 666 ARG B N 1
ATOM 13008 C CA . ARG B 1 666 ? -38.719 9.797 22.766 1 88.44 666 ARG B CA 1
ATOM 13009 C C . ARG B 1 666 ? -37.344 10.047 23.375 1 88.44 666 ARG B C 1
ATOM 13011 O O . ARG B 1 666 ? -37.188 10.992 24.141 1 88.44 666 ARG B O 1
ATOM 13018 N N . GLU B 1 667 ? -36.406 9.227 22.953 1 90.5 667 GLU B N 1
ATOM 13019 C CA . GLU B 1 667 ? -35.062 9.352 23.516 1 90.5 667 GLU B CA 1
ATOM 13020 C C . GLU B 1 667 ? -34.188 10.203 22.609 1 90.5 667 GLU B C 1
ATOM 13022 O O . GLU B 1 667 ? -32.969 10.297 22.844 1 90.5 667 GLU B O 1
ATOM 13027 N N . ASN B 1 668 ? -34.688 10.891 21.641 1 90.81 668 ASN B N 1
ATOM 13028 C CA . ASN B 1 668 ? -33.938 11.773 20.734 1 90.81 668 ASN B CA 1
ATOM 13029 C C . ASN B 1 668 ? -32.719 11.078 20.156 1 90.81 668 ASN B C 1
ATOM 13031 O O . ASN B 1 668 ? -31.609 11.609 20.219 1 90.81 668 ASN B O 1
ATOM 13035 N N . GLY B 1 669 ? -32.938 9.961 19.578 1 91.44 669 GLY B N 1
ATOM 13036 C CA . GLY B 1 669 ? -31.859 9.172 19 1 91.44 669 GLY B CA 1
ATOM 13037 C C . GLY B 1 669 ? -31.156 9.867 17.859 1 91.44 669 GLY B C 1
ATOM 13038 O O . GLY B 1 669 ? -30.062 9.469 17.453 1 91.44 669 GLY B O 1
ATOM 13039 N N . LEU B 1 670 ? -31.672 10.992 17.375 1 92.06 670 LEU B N 1
ATOM 13040 C CA . LEU B 1 670 ? -31.078 11.734 16.281 1 92.06 670 LEU B CA 1
ATOM 13041 C C . LEU B 1 670 ? -29.719 12.289 16.672 1 92.06 670 LEU B C 1
ATOM 13043 O O . LEU B 1 670 ? -28.812 12.422 15.836 1 92.06 670 LEU B O 1
ATOM 13047 N N . TRP B 1 671 ? -29.547 12.578 17.969 1 93.56 671 TRP B N 1
ATOM 13048 C CA . TRP B 1 671 ? -28.297 13.156 18.453 1 93.56 671 TRP B CA 1
ATOM 13049 C C . TRP B 1 671 ? -27.156 12.141 18.375 1 93.56 671 TRP B C 1
ATOM 13051 O O . TRP B 1 671 ? -25.984 12.508 18.234 1 93.56 671 TRP B O 1
ATOM 13061 N N . ALA B 1 672 ? -27.453 10.867 18.453 1 96 672 ALA B N 1
ATOM 13062 C CA . ALA B 1 672 ? -26.422 9.844 18.312 1 96 672 ALA B CA 1
ATOM 13063 C C . ALA B 1 672 ? -25.859 9.828 16.875 1 96 672 ALA B C 1
ATOM 13065 O O . ALA B 1 672 ? -24.656 9.68 16.672 1 96 672 ALA B O 1
ATOM 13066 N N . VAL B 1 673 ? -26.75 10.023 15.938 1 96.5 673 VAL B N 1
ATOM 13067 C CA . VAL B 1 673 ? -26.344 10.031 14.531 1 96.5 673 VAL B CA 1
ATOM 13068 C C . VAL B 1 673 ? -25.484 11.266 14.25 1 96.5 673 VAL B C 1
ATOM 13070 O O . VAL B 1 673 ? -24.438 11.172 13.609 1 96.5 673 VAL B O 1
ATOM 13073 N N . ILE B 1 674 ? -25.906 12.383 14.773 1 94.44 674 ILE B N 1
ATOM 13074 C CA . ILE B 1 674 ? -25.188 13.633 14.555 1 94.44 674 ILE B CA 1
ATOM 13075 C C . ILE B 1 674 ? -23.797 13.555 15.172 1 94.44 674 ILE B C 1
ATOM 13077 O O . ILE B 1 674 ? -22.812 13.961 14.555 1 94.44 674 ILE B O 1
ATOM 13081 N N . MET B 1 675 ? -23.75 13.023 16.344 1 95.56 675 MET B N 1
ATOM 13082 C CA . MET B 1 675 ? -22.453 12.914 17.031 1 95.56 675 MET B CA 1
ATOM 13083 C C . MET B 1 675 ? -21.531 11.969 16.281 1 95.56 675 MET B C 1
ATOM 13085 O O . MET B 1 675 ? -20.328 12.227 16.172 1 95.56 675 MET B O 1
ATOM 13089 N N . ALA B 1 676 ? -22.062 10.93 15.797 1 95.94 676 ALA B N 1
ATOM 13090 C CA . ALA B 1 676 ? -21.25 9.984 15.031 1 95.94 676 ALA B CA 1
ATOM 13091 C C . ALA B 1 676 ? -20.719 10.625 13.758 1 95.94 676 ALA B C 1
ATOM 13093 O O . ALA B 1 676 ? -19.547 10.461 13.406 1 95.94 676 ALA B O 1
ATOM 13094 N N . GLN B 1 677 ? -21.578 11.391 13.094 1 94.62 677 GLN B N 1
ATOM 13095 C CA . GLN B 1 677 ? -21.219 12.023 11.82 1 94.62 677 GLN B CA 1
ATOM 13096 C C . GLN B 1 677 ? -20.156 13.094 12.023 1 94.62 677 GLN B C 1
ATOM 13098 O O . GLN B 1 677 ? -19.219 13.195 11.234 1 94.62 677 GLN B O 1
ATOM 13103 N N . LEU B 1 678 ? -20.219 13.781 13.047 1 91.81 678 LEU B N 1
ATOM 13104 C CA . LEU B 1 678 ? -19.328 14.922 13.258 1 91.81 678 LEU B CA 1
ATOM 13105 C C . LEU B 1 678 ? -17.984 14.461 13.836 1 91.81 678 LEU B C 1
ATOM 13107 O O . LEU B 1 678 ? -16.984 15.172 13.742 1 91.81 678 LEU B O 1
ATOM 13111 N N . THR B 1 679 ? -17.953 13.32 14.391 1 92.56 679 THR B N 1
ATOM 13112 C CA . THR B 1 679 ? -16.734 12.844 15.008 1 92.56 679 THR B CA 1
ATOM 13113 C C . THR B 1 679 ? -15.898 12.039 14.016 1 92.56 679 THR B C 1
ATOM 13115 O O . THR B 1 679 ? -14.68 11.914 14.172 1 92.56 679 THR B O 1
ATOM 13118 N N . LEU B 1 680 ? -16.516 11.562 12.984 1 92.06 680 LEU B N 1
ATOM 13119 C CA . LEU B 1 680 ? -15.805 10.734 12.023 1 92.06 680 LEU B CA 1
ATOM 13120 C C . LEU B 1 680 ? -14.805 11.562 11.219 1 92.06 680 LEU B C 1
ATOM 13122 O O . LEU B 1 680 ? -15.148 12.625 10.703 1 92.06 680 LEU B O 1
ATOM 13126 N N . LEU B 1 681 ? -13.555 11.195 11.305 1 89.44 681 LEU B N 1
ATOM 13127 C CA . LEU B 1 681 ? -12.461 11.797 10.555 1 89.44 681 LEU B CA 1
ATOM 13128 C C . LEU B 1 681 ? -11.773 10.766 9.672 1 89.44 681 LEU B C 1
ATOM 13130 O O . LEU B 1 681 ? -11.992 9.562 9.82 1 89.44 681 LEU B O 1
ATOM 13134 N N . PRO B 1 682 ? -10.992 11.156 8.68 1 85 682 PRO B N 1
ATOM 13135 C CA . PRO B 1 682 ? -10.43 10.219 7.703 1 85 682 PRO B CA 1
ATOM 13136 C C . PRO B 1 682 ? -9.359 9.312 8.305 1 85 682 PRO B C 1
ATOM 13138 O O . PRO B 1 682 ? -9.203 8.164 7.875 1 85 682 PRO B O 1
ATOM 13141 N N . TYR B 1 683 ? -8.656 9.719 9.352 1 87.31 683 TYR B N 1
ATOM 13142 C CA . TYR B 1 683 ? -7.566 8.891 9.867 1 87.31 683 TYR B CA 1
ATOM 13143 C C . TYR B 1 683 ? -7.832 8.477 11.305 1 87.31 683 TYR B C 1
ATOM 13145 O O . TYR B 1 683 ? -8.406 9.234 12.086 1 87.31 683 TYR B O 1
ATOM 13153 N N . THR B 1 684 ? -7.359 7.344 11.719 1 87.69 684 THR B N 1
ATOM 13154 C CA . THR B 1 684 ? -7.73 6.672 12.961 1 87.69 684 THR B CA 1
ATOM 13155 C C . THR B 1 684 ? -7.168 7.414 14.172 1 87.69 684 THR B C 1
ATOM 13157 O O . THR B 1 684 ? -7.836 7.527 15.203 1 87.69 684 THR B O 1
ATOM 13160 N N . ALA B 1 685 ? -5.918 7.891 14.109 1 88.56 685 ALA B N 1
ATOM 13161 C CA . ALA B 1 685 ? -5.332 8.578 15.258 1 88.56 685 ALA B CA 1
ATOM 13162 C C . ALA B 1 685 ? -6.156 9.797 15.648 1 88.56 685 ALA B C 1
ATOM 13164 O O . ALA B 1 685 ? -6.418 10.023 16.828 1 88.56 685 ALA B O 1
ATOM 13165 N N . GLU B 1 686 ? -6.621 10.508 14.727 1 88.25 686 GLU B N 1
ATOM 13166 C CA . GLU B 1 686 ? -7.422 11.703 14.977 1 88.25 686 GLU B CA 1
ATOM 13167 C C . GLU B 1 686 ? -8.82 11.336 15.469 1 88.25 686 GLU B C 1
ATOM 13169 O O . GLU B 1 686 ? -9.414 12.062 16.266 1 88.25 686 GLU B O 1
ATOM 13174 N N . VAL B 1 687 ? -9.352 10.211 14.992 1 91.31 687 VAL B N 1
ATOM 13175 C CA . VAL B 1 687 ? -10.68 9.773 15.414 1 91.31 687 VAL B CA 1
ATOM 13176 C C . VAL B 1 687 ? -10.648 9.359 16.891 1 91.31 687 VAL B C 1
ATOM 13178 O O . VAL B 1 687 ? -11.5 9.773 17.672 1 91.31 687 VAL B O 1
ATOM 13181 N N . VAL B 1 688 ? -9.664 8.602 17.281 1 90.25 688 VAL B N 1
ATOM 13182 C CA . VAL B 1 688 ? -9.578 8.125 18.656 1 90.25 688 VAL B CA 1
ATOM 13183 C C . VAL B 1 688 ? -9.32 9.297 19.594 1 90.25 688 VAL B C 1
ATOM 13185 O O . VAL B 1 688 ? -9.922 9.391 20.672 1 90.25 688 VAL B O 1
ATOM 13188 N N . TYR B 1 689 ? -8.422 10.164 19.203 1 91.06 689 TYR B N 1
ATOM 13189 C CA . TYR B 1 689 ? -8.188 11.367 19.984 1 91.06 689 TYR B CA 1
ATOM 13190 C C . TYR B 1 689 ? -9.453 12.203 20.094 1 91.06 689 TYR B C 1
ATOM 13192 O O . TYR B 1 689 ? -9.781 12.734 21.156 1 91.06 689 TYR B O 1
ATOM 13200 N N . GLY B 1 690 ? -10.164 12.359 18.953 1 91.19 690 GLY B N 1
ATOM 13201 C CA . GLY B 1 690 ? -11.414 13.102 18.953 1 91.19 690 GLY B CA 1
ATOM 13202 C C . GLY B 1 690 ? -12.461 12.5 19.875 1 91.19 690 GLY B C 1
ATOM 13203 O O . GLY B 1 690 ? -13.203 13.227 20.531 1 91.19 690 GLY B O 1
ATOM 13204 N N . ILE B 1 691 ? -12.492 11.188 19.938 1 93.62 691 ILE B N 1
ATOM 13205 C CA . ILE B 1 691 ? -13.445 10.5 20.812 1 93.62 691 ILE B CA 1
ATOM 13206 C C . ILE B 1 691 ? -13.117 10.805 22.281 1 93.62 691 ILE B C 1
ATOM 13208 O O . ILE B 1 691 ? -14.008 11.133 23.062 1 93.62 691 ILE B O 1
ATOM 13212 N N . VAL B 1 692 ? -11.875 10.789 22.672 1 92.56 692 VAL B N 1
ATOM 13213 C CA . VAL B 1 692 ? -11.461 11.008 24.047 1 92.56 692 VAL B CA 1
ATOM 13214 C C . VAL B 1 692 ? -11.758 12.453 24.453 1 92.56 692 VAL B C 1
ATOM 13216 O O . VAL B 1 692 ? -12.312 12.703 25.516 1 92.56 692 VAL B O 1
ATOM 13219 N N . VAL B 1 693 ? -11.414 13.336 23.578 1 92.62 693 VAL B N 1
ATOM 13220 C CA . VAL B 1 693 ? -11.594 14.75 23.859 1 92.62 693 VAL B CA 1
ATOM 13221 C C . VAL B 1 693 ? -13.086 15.078 23.953 1 92.62 693 VAL B C 1
ATOM 13223 O O . VAL B 1 693 ? -13.5 15.867 24.797 1 92.62 693 VAL B O 1
ATOM 13226 N N . ARG B 1 694 ? -13.914 14.484 23.125 1 93.69 694 ARG B N 1
ATOM 13227 C CA . ARG B 1 694 ? -15.344 14.766 23.125 1 93.69 694 ARG B CA 1
ATOM 13228 C C . ARG B 1 694 ? -16.031 14.141 24.328 1 93.69 694 ARG B C 1
ATOM 13230 O O . ARG B 1 694 ? -16.984 14.711 24.875 1 93.69 694 ARG B O 1
ATOM 13237 N N . VAL B 1 695 ? -15.539 13 24.766 1 95.31 695 VAL B N 1
ATOM 13238 C CA . VAL B 1 695 ? -16.109 12.383 25.969 1 95.31 695 VAL B CA 1
ATOM 13239 C C . VAL B 1 695 ? -15.812 13.25 27.188 1 95.31 695 VAL B C 1
ATOM 13241 O O . VAL B 1 695 ? -16.719 13.57 27.969 1 95.31 695 VAL B O 1
ATOM 13244 N N . VAL B 1 696 ? -14.602 13.703 27.312 1 94.19 696 VAL B N 1
ATOM 13245 C CA . VAL B 1 696 ? -14.203 14.539 28.438 1 94.19 696 VAL B CA 1
ATOM 13246 C C . VAL B 1 696 ? -14.914 15.891 28.359 1 94.19 696 VAL B C 1
ATOM 13248 O O . VAL B 1 696 ? -15.383 16.406 29.375 1 94.19 696 VAL B O 1
ATOM 13251 N N . GLY B 1 697 ? -14.953 16.406 27.156 1 94.62 697 GLY B N 1
ATOM 13252 C CA . GLY B 1 697 ? -15.648 17.672 26.984 1 94.62 697 GLY B CA 1
ATOM 13253 C C . GLY B 1 697 ? -17.125 17.594 27.312 1 94.62 697 GLY B C 1
ATOM 13254 O O . GLY B 1 697 ? -17.688 18.516 27.906 1 94.62 697 GLY B O 1
ATOM 13255 N N . THR B 1 698 ? -17.75 16.453 26.953 1 95.81 698 THR B N 1
ATOM 13256 C CA . THR B 1 698 ? -19.172 16.281 27.219 1 95.81 698 THR B CA 1
ATOM 13257 C C . THR B 1 698 ? -19.438 16.141 28.719 1 95.81 698 THR B C 1
ATOM 13259 O O . THR B 1 698 ? -20.391 16.703 29.25 1 95.81 698 THR B O 1
ATOM 13262 N N . ILE B 1 699 ? -18.578 15.461 29.422 1 96.25 699 ILE B N 1
ATOM 13263 C CA . ILE B 1 699 ? -18.734 15.25 30.859 1 96.25 699 ILE B CA 1
ATOM 13264 C C . ILE B 1 699 ? -18.562 16.578 31.594 1 96.25 699 ILE B C 1
ATOM 13266 O O . ILE B 1 699 ? -19.422 16.984 32.375 1 96.25 699 ILE B O 1
ATOM 13270 N N . PHE B 1 700 ? -17.562 17.312 31.25 1 96 700 PHE B N 1
ATOM 13271 C CA . PHE B 1 700 ? -17.281 18.594 31.906 1 96 700 PHE B CA 1
ATOM 13272 C C . PHE B 1 700 ? -18.328 19.625 31.516 1 96 700 PHE B C 1
ATOM 13274 O O . PHE B 1 700 ? -18.781 20.406 32.344 1 96 700 PHE B O 1
ATOM 13281 N N . GLY B 1 701 ? -18.656 19.734 30.281 1 96.19 701 GLY B N 1
ATOM 13282 C CA . GLY B 1 701 ? -19.688 20.656 29.828 1 96.19 701 GLY B CA 1
ATOM 13283 C C . GLY B 1 701 ? -21.047 20.359 30.438 1 96.19 701 GLY B C 1
ATOM 13284 O O . GLY B 1 701 ? -21.797 21.281 30.766 1 96.19 701 GLY B O 1
ATOM 13285 N N . GLY B 1 702 ? -21.359 19.031 30.516 1 95.5 702 GLY B N 1
ATOM 13286 C CA . GLY B 1 702 ? -22.609 18.656 31.141 1 95.5 702 GLY B CA 1
ATOM 13287 C C . GLY B 1 702 ? -22.703 19.047 32.594 1 95.5 702 GLY B C 1
ATOM 13288 O O . GLY B 1 702 ? -23.75 19.531 33.062 1 95.5 702 GLY B O 1
ATOM 13289 N N . PHE B 1 703 ? -21.641 18.938 33.281 1 95.69 703 PHE B N 1
ATOM 13290 C CA . PHE B 1 703 ? -21.609 19.312 34.688 1 95.69 703 PHE B CA 1
ATOM 13291 C C . PHE B 1 703 ? -21.797 20.812 34.844 1 95.69 703 PHE B C 1
ATOM 13293 O O . PHE B 1 703 ? -22.562 21.266 35.719 1 95.69 703 PHE B O 1
ATOM 13300 N N . VAL B 1 704 ? -21.141 21.562 34.031 1 95.88 704 VAL B N 1
ATOM 13301 C CA . VAL B 1 704 ? -21.234 23.016 34.094 1 95.88 704 VAL B CA 1
ATOM 13302 C C . VAL B 1 704 ? -22.625 23.469 33.625 1 95.88 704 VAL B C 1
ATOM 13304 O O . VAL B 1 704 ? -23.203 24.406 34.188 1 95.88 704 VAL B O 1
ATOM 13307 N N . GLY B 1 705 ? -23.141 22.844 32.562 1 94.38 705 GLY B N 1
ATOM 13308 C CA . GLY B 1 705 ? -24.484 23.156 32.094 1 94.38 705 GLY B CA 1
ATOM 13309 C C . GLY B 1 705 ? -25.547 22.875 33.156 1 94.38 705 GLY B C 1
ATOM 13310 O O . GLY B 1 705 ? -26.469 23.672 33.312 1 94.38 705 GLY B O 1
ATOM 13311 N N . MET B 1 706 ? -25.391 21.75 33.875 1 93.62 706 MET B N 1
ATOM 13312 C CA . MET B 1 706 ? -26.328 21.422 34.938 1 93.62 706 MET B CA 1
ATOM 13313 C C . MET B 1 706 ? -26.234 22.422 36.094 1 93.62 706 MET B C 1
ATOM 13315 O O . MET B 1 706 ? -27.25 22.844 36.625 1 93.62 706 MET B O 1
ATOM 13319 N N . ALA B 1 707 ? -25 22.766 36.375 1 93.5 707 ALA B N 1
ATOM 13320 C CA . ALA B 1 707 ? -24.797 23.75 37.438 1 93.5 707 ALA B CA 1
ATOM 13321 C C . ALA B 1 707 ? -25.406 25.094 37.062 1 93.5 707 ALA B C 1
ATOM 13323 O O . ALA B 1 707 ? -26.016 25.781 37.875 1 93.5 707 ALA B O 1
ATOM 13324 N N . ALA B 1 708 ? -25.234 25.5 35.844 1 93.69 708 ALA B N 1
ATOM 13325 C CA . ALA B 1 708 ? -25.781 26.766 35.344 1 93.69 708 ALA B CA 1
ATOM 13326 C C . ALA B 1 708 ? -27.312 26.75 35.438 1 93.69 708 ALA B C 1
ATOM 13328 O O . ALA B 1 708 ? -27.938 27.75 35.781 1 93.69 708 ALA B O 1
ATOM 13329 N N . TRP B 1 709 ? -27.953 25.609 35 1 92 709 TRP B N 1
ATOM 13330 C CA . TRP B 1 709 ? -29.406 25.484 35.062 1 92 709 TRP B CA 1
ATOM 13331 C C . TRP B 1 709 ? -29.922 25.594 36.5 1 92 709 TRP B C 1
ATOM 13333 O O . TRP B 1 709 ? -30.859 26.328 36.75 1 92 709 TRP B O 1
ATOM 13343 N N . TYR B 1 710 ? -29.266 24.922 37.438 1 91.19 710 TYR B N 1
ATOM 13344 C CA . TYR B 1 710 ? -29.766 24.891 38.812 1 91.19 710 TYR B CA 1
ATOM 13345 C C . TYR B 1 710 ? -29.516 26.219 39.531 1 91.19 710 TYR B C 1
ATOM 13347 O O . TYR B 1 710 ? -30.297 26.625 40.375 1 91.19 710 TYR B O 1
ATOM 13355 N N . ILE B 1 711 ? -28.469 26.891 39.156 1 91.12 711 ILE B N 1
ATOM 13356 C CA . ILE B 1 711 ? -28.188 28.188 39.781 1 91.12 711 ILE B CA 1
ATOM 13357 C C . ILE B 1 711 ? -29.156 29.219 39.219 1 91.12 711 ILE B C 1
ATOM 13359 O O . ILE B 1 711 ? -29.672 30.047 39.969 1 91.12 711 ILE B O 1
ATOM 13363 N N . GLY B 1 712 ? -29.312 29.266 37.969 1 87.25 712 GLY B N 1
ATOM 13364 C CA . GLY B 1 712 ? -30.203 30.234 37.312 1 87.25 712 GLY B CA 1
ATOM 13365 C C . GLY B 1 712 ? -31.672 30 37.656 1 87.25 712 GLY B C 1
ATOM 13366 O O . GLY B 1 712 ? -32.438 30.953 37.781 1 87.25 712 GLY B O 1
ATOM 13367 N N . SER B 1 713 ? -32.188 28.734 37.719 1 84.31 713 SER B N 1
ATOM 13368 C CA . SER B 1 713 ? -33.594 28.406 37.906 1 84.31 713 SER B CA 1
ATOM 13369 C C . SER B 1 713 ? -33.906 28.234 39.406 1 84.31 713 SER B C 1
ATOM 13371 O O . SER B 1 713 ? -35.062 28.422 39.812 1 84.31 713 SER B O 1
ATOM 13373 N N . GLY B 1 714 ? -33 28 40.281 1 74.44 714 GLY B N 1
ATOM 13374 C CA . GLY B 1 714 ? -33.281 27.672 41.656 1 74.44 714 GLY B CA 1
ATOM 13375 C C . GLY B 1 714 ? -34.219 26.484 41.812 1 74.44 714 GLY B C 1
ATOM 13376 O O . GLY B 1 714 ? -33.969 25.406 41.25 1 74.44 714 GLY B O 1
ATOM 13377 N N . SER B 1 715 ? -35.344 26.578 42.469 1 68.12 715 SER B N 1
ATOM 13378 C CA . SER B 1 715 ? -36.344 25.547 42.688 1 68.12 715 SER B CA 1
ATOM 13379 C C . SER B 1 715 ? -37.562 25.75 41.75 1 68.12 715 SER B C 1
ATOM 13381 O O . SER B 1 715 ? -38.469 24.938 41.719 1 68.12 715 SER B O 1
ATOM 13383 N N . GLY B 1 716 ? -37.406 26.781 40.844 1 69.81 716 GLY B N 1
ATOM 13384 C CA . GLY B 1 716 ? -38.562 27.125 40.031 1 69.81 716 GLY B CA 1
ATOM 13385 C C . GLY B 1 716 ? -38.344 26.828 38.562 1 69.81 716 GLY B C 1
ATOM 13386 O O . GLY B 1 716 ? -37.406 26.141 38.188 1 69.81 716 GLY B O 1
ATOM 13387 N N . PRO B 1 717 ? -39.406 27.203 37.688 1 74.38 717 PRO B N 1
ATOM 13388 C CA . PRO B 1 717 ? -39.375 26.953 36.25 1 74.38 717 PRO B CA 1
ATOM 13389 C C . PRO B 1 717 ? -38.312 27.734 35.531 1 74.38 717 PRO B C 1
ATOM 13391 O O . PRO B 1 717 ? -38 27.453 34.375 1 74.38 717 PRO B O 1
ATOM 13394 N N . GLY B 1 718 ? -37.406 28.562 36.156 1 71.94 718 GLY B N 1
ATOM 13395 C CA . GLY B 1 718 ? -36.281 29.266 35.562 1 71.94 718 GLY B CA 1
ATOM 13396 C C . GLY B 1 718 ? -36.594 30.734 35.281 1 71.94 718 GLY B C 1
ATOM 13397 O O . GLY B 1 718 ? -37.656 31.062 34.719 1 71.94 718 GLY B O 1
ATOM 13398 N N . SER B 1 719 ? -36 31.703 35.875 1 85.31 719 SER B N 1
ATOM 13399 C CA . SER B 1 719 ? -36.125 33.125 35.594 1 85.31 719 SER B CA 1
ATOM 13400 C C . SER B 1 719 ? -35.281 33.5 34.375 1 85.31 719 SER B C 1
ATOM 13402 O O . SER B 1 719 ? -34.125 33.094 34.25 1 85.31 719 SER B O 1
ATOM 13404 N N . PRO B 1 720 ? -35.906 34.156 33.344 1 88.62 720 PRO B N 1
ATOM 13405 C CA . PRO B 1 720 ? -35.156 34.531 32.156 1 88.62 720 PRO B CA 1
ATOM 13406 C C . PRO B 1 720 ? -33.938 35.375 32.5 1 88.62 720 PRO B C 1
ATOM 13408 O O . PRO B 1 720 ? -32.875 35.25 31.875 1 88.62 720 PRO B O 1
ATOM 13411 N N . TYR B 1 721 ? -33.938 36.188 33.5 1 89.56 721 TYR B N 1
ATOM 13412 C CA . TYR B 1 721 ? -32.844 37.062 33.875 1 89.56 721 TYR B CA 1
ATOM 13413 C C . TYR B 1 721 ? -31.734 36.281 34.594 1 89.56 721 TYR B C 1
ATOM 13415 O O . TYR B 1 721 ? -30.547 36.5 34.312 1 89.56 721 TYR B O 1
ATOM 13423 N N . GLY B 1 722 ? -32.125 35.375 35.5 1 89.25 722 GLY B N 1
ATOM 13424 C CA . GLY B 1 722 ? -31.125 34.562 36.156 1 89.25 722 GLY B CA 1
ATOM 13425 C C . GLY B 1 722 ? -30.359 33.625 35.219 1 89.25 722 GLY B C 1
ATOM 13426 O O . GLY B 1 722 ? -29.141 33.5 35.344 1 89.25 722 GLY B O 1
ATOM 13427 N N . GLU B 1 723 ? -31.125 33.125 34.344 1 91.5 723 GLU B N 1
ATOM 13428 C CA . GLU B 1 723 ? -30.484 32.219 33.375 1 91.5 723 GLU B CA 1
ATOM 13429 C C . GLU B 1 723 ? -29.562 32.969 32.438 1 91.5 723 GLU B C 1
ATOM 13431 O O . GLU B 1 723 ? -28.484 32.5 32.094 1 91.5 723 GLU B O 1
ATOM 13436 N N . ALA B 1 724 ? -29.969 34.125 31.938 1 93.12 724 ALA B N 1
ATOM 13437 C CA . ALA B 1 724 ? -29.141 34.938 31.047 1 93.12 724 ALA B CA 1
ATOM 13438 C C . ALA B 1 724 ? -27.875 35.406 31.75 1 93.12 724 ALA B C 1
ATOM 13440 O O . ALA B 1 724 ? -26.812 35.469 31.125 1 93.12 724 ALA B O 1
ATOM 13441 N N . ALA B 1 725 ? -27.906 35.656 33.031 1 93.62 725 ALA B N 1
ATOM 13442 C CA . ALA B 1 725 ? -26.75 36.156 33.781 1 93.62 725 ALA B CA 1
ATOM 13443 C C . ALA B 1 725 ? -25.719 35.062 33.969 1 93.62 725 ALA B C 1
ATOM 13445 O O . ALA B 1 725 ? -24.516 35.281 33.781 1 93.62 725 ALA B O 1
ATOM 13446 N N . ILE B 1 726 ? -26.172 33.938 34.375 1 93.62 726 ILE B N 1
ATOM 13447 C CA . ILE B 1 726 ? -25.219 32.875 34.625 1 93.62 726 ILE B CA 1
ATOM 13448 C C . ILE B 1 726 ? -24.625 32.375 33.312 1 93.62 726 ILE B C 1
ATOM 13450 O O . ILE B 1 726 ? -23.453 31.984 33.25 1 93.62 726 ILE B O 1
ATOM 13454 N N . MET B 1 727 ? -25.438 32.406 32.312 1 94.06 727 MET B N 1
ATOM 13455 C CA . MET B 1 727 ? -24.938 31.938 31.031 1 94.06 727 MET B CA 1
ATOM 13456 C C . MET B 1 727 ? -23.891 32.906 30.469 1 94.06 727 MET B C 1
ATOM 13458 O O . MET B 1 727 ? -23.016 32.5 29.688 1 94.06 727 MET B O 1
ATOM 13462 N N . ALA B 1 728 ? -23.969 34.125 30.797 1 95.69 728 ALA B N 1
ATOM 13463 C CA . ALA B 1 728 ? -22.938 35.094 30.406 1 95.69 728 ALA B CA 1
ATOM 13464 C C . ALA B 1 728 ? -21.578 34.656 30.953 1 95.69 728 ALA B C 1
ATOM 13466 O O . ALA B 1 728 ? -20.562 34.719 30.25 1 95.69 728 ALA B O 1
ATOM 13467 N N . PHE B 1 729 ? -21.578 34.188 32.156 1 95.12 729 PHE B N 1
ATOM 13468 C CA . PHE B 1 729 ? -20.344 33.75 32.812 1 95.12 729 PHE B CA 1
ATOM 13469 C C . PHE B 1 729 ? -19.828 32.469 32.125 1 95.12 729 PHE B C 1
ATOM 13471 O O . PHE B 1 729 ? -18.625 32.344 31.875 1 95.12 729 PHE B O 1
ATOM 13478 N N . VAL B 1 730 ? -20.688 31.531 31.859 1 95.69 730 VAL B N 1
ATOM 13479 C CA . VAL B 1 730 ? -20.328 30.25 31.25 1 95.69 730 VAL B CA 1
ATOM 13480 C C . VAL B 1 730 ? -19.781 30.5 29.844 1 95.69 730 VAL B C 1
ATOM 13482 O O . VAL B 1 730 ? -18.812 29.875 29.422 1 95.69 730 VAL B O 1
ATOM 13485 N N . VAL B 1 731 ? -20.422 31.391 29.125 1 96.56 731 VAL B N 1
ATOM 13486 C CA . VAL B 1 731 ? -20.016 31.688 27.75 1 96.56 731 VAL B CA 1
ATOM 13487 C C . VAL B 1 731 ? -18.609 32.281 27.75 1 96.56 731 VAL B C 1
ATOM 13489 O O . VAL B 1 731 ? -17.781 31.875 26.922 1 96.56 731 VAL B O 1
ATOM 13492 N N . VAL B 1 732 ? -18.297 33.188 28.672 1 95.75 732 VAL B N 1
ATOM 13493 C CA . VAL B 1 732 ? -16.984 33.812 28.734 1 95.75 732 VAL B CA 1
ATOM 13494 C C . VAL B 1 732 ? -15.93 32.75 29.078 1 95.75 732 VAL B C 1
ATOM 13496 O O . VAL B 1 732 ? -14.844 32.75 28.484 1 95.75 732 VAL B O 1
ATOM 13499 N N . MET B 1 733 ? -16.219 31.844 29.906 1 94.38 733 MET B N 1
ATOM 13500 C CA . MET B 1 733 ? -15.281 30.797 30.344 1 94.38 733 MET B CA 1
ATOM 13501 C C . MET B 1 733 ? -14.945 29.859 29.188 1 94.38 733 MET B C 1
ATOM 13503 O O . MET B 1 733 ? -13.773 29.609 28.906 1 94.38 733 MET B O 1
ATOM 13507 N N . PHE B 1 734 ? -15.953 29.391 28.562 1 94.69 734 PHE B N 1
ATOM 13508 C CA . PHE B 1 734 ? -15.711 28.406 27.516 1 94.69 734 PHE B CA 1
ATOM 13509 C C . PHE B 1 734 ? -15.234 29.078 26.234 1 94.69 734 PHE B C 1
ATOM 13511 O O . PHE B 1 734 ? -14.531 28.469 25.422 1 94.69 734 PHE B O 1
ATOM 13518 N N . MET B 1 735 ? -15.656 30.25 26 1 94.38 735 MET B N 1
ATOM 13519 C CA . MET B 1 735 ? -15.148 30.969 24.844 1 94.38 735 MET B CA 1
ATOM 13520 C C . MET B 1 735 ? -13.656 31.25 24.984 1 94.38 735 MET B C 1
ATOM 13522 O O . MET B 1 735 ? -12.922 31.281 24 1 94.38 735 MET B O 1
ATOM 13526 N N . TRP B 1 736 ? -13.203 31.469 26.281 1 93.62 736 TRP B N 1
ATOM 13527 C CA . TRP B 1 736 ? -11.773 31.594 26.547 1 93.62 736 TRP B CA 1
ATOM 13528 C C . TRP B 1 736 ? -11.023 30.328 26.125 1 93.62 736 TRP B C 1
ATOM 13530 O O . TRP B 1 736 ? -9.969 30.406 25.484 1 93.62 736 TRP B O 1
ATOM 13540 N N . TRP B 1 737 ? -11.625 29.234 26.375 1 90.69 737 TRP B N 1
ATOM 13541 C CA . TRP B 1 737 ? -11.031 27.953 26.016 1 90.69 737 TRP B CA 1
ATOM 13542 C C . TRP B 1 737 ? -11.031 27.766 24.5 1 90.69 737 TRP B C 1
ATOM 13544 O O . TRP B 1 737 ? -10.047 27.281 23.938 1 90.69 737 TRP B O 1
ATOM 13554 N N . ARG B 1 738 ? -12.047 28.094 23.844 1 92.12 738 ARG B N 1
ATOM 13555 C CA . ARG B 1 738 ? -12.188 27.906 22.406 1 92.12 738 ARG B CA 1
ATOM 13556 C C . ARG B 1 738 ? -11.203 28.781 21.641 1 92.12 738 ARG B C 1
ATOM 13558 O O . ARG B 1 738 ? -10.617 28.344 20.656 1 92.12 738 ARG B O 1
ATOM 13565 N N . LEU B 1 739 ? -10.945 29.953 22.109 1 90.25 739 LEU B N 1
ATOM 13566 C CA . LEU B 1 739 ? -10.148 30.906 21.344 1 90.25 739 LEU B CA 1
ATOM 13567 C C . LEU B 1 739 ? -8.656 30.703 21.609 1 90.25 739 LEU B C 1
ATOM 13569 O O . LEU B 1 739 ? -7.836 30.859 20.703 1 90.25 739 LEU B O 1
ATOM 13573 N N . PHE B 1 740 ? -8.297 30.344 22.875 1 89.19 740 PHE B N 1
ATOM 13574 C CA . PHE B 1 740 ? -6.883 30.453 23.219 1 89.19 740 PHE B CA 1
ATOM 13575 C C . PHE B 1 740 ? -6.301 29.062 23.516 1 89.19 740 PHE B C 1
ATOM 13577 O O . PHE B 1 740 ? -5.09 28.938 23.703 1 89.19 740 PHE B O 1
ATOM 13584 N N . ALA B 1 741 ? -7.055 28.062 23.516 1 86.38 741 ALA B N 1
ATOM 13585 C CA . ALA B 1 741 ? -6.512 26.734 23.75 1 86.38 741 ALA B CA 1
ATOM 13586 C C . ALA B 1 741 ? -5.773 26.219 22.5 1 86.38 741 ALA B C 1
ATOM 13588 O O . ALA B 1 741 ? -5.926 26.781 21.422 1 86.38 741 ALA B O 1
ATOM 13589 N N . SER B 1 742 ? -4.852 25.281 22.781 1 82.62 742 SER B N 1
ATOM 13590 C CA . SER B 1 742 ? -4.105 24.688 21.672 1 82.62 742 SER B CA 1
ATOM 13591 C C . SER B 1 742 ? -5.039 24.031 20.656 1 82.62 742 SER B C 1
ATOM 13593 O O . SER B 1 742 ? -6.184 23.703 20.984 1 82.62 742 SER B O 1
ATOM 13595 N N . THR B 1 743 ? -4.613 23.906 19.422 1 78.94 743 THR B N 1
ATOM 13596 C CA . THR B 1 743 ? -5.414 23.375 18.312 1 78.94 743 THR B CA 1
ATOM 13597 C C . THR B 1 743 ? -5.875 21.953 18.625 1 78.94 743 THR B C 1
ATOM 13599 O O . THR B 1 743 ? -6.938 21.516 18.172 1 78.94 743 THR B O 1
ATOM 13602 N N . ALA B 1 744 ? -5.152 21.219 19.422 1 81 744 ALA B N 1
ATOM 13603 C CA . ALA B 1 744 ? -5.512 19.844 19.766 1 81 744 ALA B CA 1
ATOM 13604 C C . ALA B 1 744 ? -6.633 19.812 20.797 1 81 744 ALA B C 1
ATOM 13606 O O . ALA B 1 744 ? -7.449 18.891 20.812 1 81 744 ALA B O 1
ATOM 13607 N N . LEU B 1 745 ? -6.746 20.938 21.641 1 86.94 745 LEU B N 1
ATOM 13608 C CA . LEU B 1 745 ? -7.711 20.938 22.719 1 86.94 745 LEU B CA 1
ATOM 13609 C C . LEU B 1 745 ? -8.914 21.797 22.391 1 86.94 745 LEU B C 1
ATOM 13611 O O . LEU B 1 745 ? -9.883 21.844 23.141 1 86.94 745 LEU B O 1
ATOM 13615 N N . MET B 1 746 ? -8.867 22.453 21.297 1 87.75 746 MET B N 1
ATOM 13616 C CA . MET B 1 746 ? -9.93 23.359 20.891 1 87.75 746 MET B CA 1
ATOM 13617 C C . MET B 1 746 ? -11.258 22.609 20.734 1 87.75 746 MET B C 1
ATOM 13619 O O . MET B 1 746 ? -12.297 23.094 21.188 1 87.75 746 MET B O 1
ATOM 13623 N N . PRO B 1 747 ? -11.211 21.328 20.188 1 87.81 747 PRO B N 1
ATOM 13624 C CA . PRO B 1 747 ? -12.492 20.625 20.047 1 87.81 747 PRO B CA 1
ATOM 13625 C C . PRO B 1 747 ? -13.125 20.297 21.391 1 87.81 747 PRO B C 1
ATOM 13627 O O . PRO B 1 747 ? -14.352 20.203 21.5 1 87.81 747 PRO B O 1
ATOM 13630 N N . ALA B 1 748 ? -12.312 20.203 22.375 1 90.06 748 ALA B N 1
ATOM 13631 C CA . ALA B 1 748 ? -12.852 19.969 23.719 1 90.06 748 ALA B CA 1
ATOM 13632 C C . ALA B 1 748 ? -13.633 21.188 24.203 1 90.06 748 ALA B C 1
ATOM 13634 O O . ALA B 1 748 ? -14.688 21.047 24.828 1 90.06 748 ALA B O 1
ATOM 13635 N N . GLY B 1 749 ? -13.086 22.375 23.969 1 90.62 749 GLY B N 1
ATOM 13636 C CA . GLY B 1 749 ? -13.781 23.594 24.344 1 90.62 749 GLY B CA 1
ATOM 13637 C C . GLY B 1 749 ? -15.102 23.766 23.625 1 90.62 749 GLY B C 1
ATOM 13638 O O . GLY B 1 749 ? -16.094 24.203 24.219 1 90.62 749 GLY B O 1
ATOM 13639 N N . ILE B 1 750 ? -15.195 23.375 22.406 1 92 750 ILE B N 1
ATOM 13640 C CA . ILE B 1 750 ? -16.406 23.484 21.609 1 92 750 ILE B CA 1
ATOM 13641 C C . ILE B 1 750 ? -17.469 22.516 22.156 1 92 750 ILE B C 1
ATOM 13643 O O . ILE B 1 750 ? -18.625 22.891 22.328 1 92 750 ILE B O 1
ATOM 13647 N N . MET B 1 751 ? -17.016 21.312 22.453 1 93.94 751 MET B N 1
ATOM 13648 C CA . MET B 1 751 ? -17.953 20.312 22.953 1 93.94 751 MET B CA 1
ATOM 13649 C C . MET B 1 751 ? -18.453 20.688 24.344 1 93.94 751 MET B C 1
ATOM 13651 O O . MET B 1 751 ? -19.625 20.438 24.656 1 93.94 751 MET B O 1
ATOM 13655 N N . MET B 1 752 ? -17.594 21.297 25.125 1 95.44 752 MET B N 1
ATOM 13656 C CA . MET B 1 752 ? -18.031 21.766 26.438 1 95.44 752 MET B CA 1
ATOM 13657 C C . MET B 1 752 ? -19.094 22.844 26.312 1 95.44 752 MET B C 1
ATOM 13659 O O . MET B 1 752 ? -20.125 22.781 27 1 95.44 752 MET B O 1
ATOM 13663 N N . GLY B 1 753 ? -18.828 23.812 25.469 1 95.12 753 GLY B N 1
ATOM 13664 C CA . GLY B 1 753 ? -19.797 24.875 25.25 1 95.12 753 GLY B CA 1
ATOM 13665 C C . GLY B 1 753 ? -21.125 24.391 24.703 1 95.12 753 GLY B C 1
ATOM 13666 O O . GLY B 1 753 ? -22.188 24.781 25.188 1 95.12 753 GLY B O 1
ATOM 13667 N N . ILE B 1 754 ? -21.109 23.5 23.734 1 94.75 754 ILE B N 1
ATOM 13668 C CA . ILE B 1 754 ? -22.312 22.984 23.094 1 94.75 754 ILE B CA 1
ATOM 13669 C C . ILE B 1 754 ? -23.141 22.188 24.109 1 94.75 754 ILE B C 1
ATOM 13671 O O . ILE B 1 754 ? -24.359 22.375 24.219 1 94.75 754 ILE B O 1
ATOM 13675 N N . THR B 1 755 ? -22.469 21.312 24.844 1 95.75 755 THR B N 1
ATOM 13676 C CA . THR B 1 755 ? -23.188 20.469 25.797 1 95.75 755 THR B CA 1
ATOM 13677 C C . THR B 1 755 ? -23.797 21.328 26.906 1 95.75 755 THR B C 1
ATOM 13679 O O . THR B 1 755 ? -24.922 21.094 27.328 1 95.75 755 THR B O 1
ATOM 13682 N N . ALA B 1 756 ? -23.109 22.297 27.359 1 95.75 756 ALA B N 1
ATOM 13683 C CA . ALA B 1 756 ? -23.641 23.188 28.391 1 95.75 756 ALA B CA 1
ATOM 13684 C C . ALA B 1 756 ? -24.891 23.922 27.891 1 95.75 756 ALA B C 1
ATOM 13686 O O . ALA B 1 756 ? -25.875 24.031 28.625 1 95.75 756 ALA B O 1
ATOM 13687 N N . HIS B 1 757 ? -24.875 24.359 26.703 1 94.62 757 HIS B N 1
ATOM 13688 C CA . HIS B 1 757 ? -26.016 25.078 26.141 1 94.62 757 HIS B CA 1
ATOM 13689 C C . HIS B 1 757 ? -27.188 24.141 25.922 1 94.62 757 HIS B C 1
ATOM 13691 O O . HIS B 1 757 ? -28.344 24.531 26.109 1 94.62 757 HIS B O 1
ATOM 13697 N N . LEU B 1 758 ? -26.875 22.953 25.406 1 93.25 758 LEU B N 1
ATOM 13698 C CA . LEU B 1 758 ? -27.953 22 25.188 1 93.25 758 LEU B CA 1
ATOM 13699 C C . LEU B 1 758 ? -28.656 21.641 26.484 1 93.25 758 LEU B C 1
ATOM 13701 O O . LEU B 1 758 ? -29.891 21.562 26.531 1 93.25 758 LEU B O 1
ATOM 13705 N N . VAL B 1 759 ? -27.906 21.422 27.547 1 93.44 759 VAL B N 1
ATOM 13706 C CA . VAL B 1 759 ? -28.484 21.078 28.828 1 93.44 759 VAL B CA 1
ATOM 13707 C C . VAL B 1 759 ? -29.328 22.25 29.344 1 93.44 759 VAL B C 1
ATOM 13709 O O . VAL B 1 759 ? -30.453 22.062 29.797 1 93.44 759 VAL B O 1
ATOM 13712 N N . ALA B 1 760 ? -28.859 23.438 29.188 1 91.81 760 ALA B N 1
ATOM 13713 C CA . ALA B 1 760 ? -29.562 24.625 29.688 1 91.81 760 ALA B CA 1
ATOM 13714 C C . ALA B 1 760 ? -30.797 24.922 28.844 1 91.81 760 ALA B C 1
ATOM 13716 O O . ALA B 1 760 ? -31.875 25.203 29.391 1 91.81 760 ALA B O 1
ATOM 13717 N N . ILE B 1 761 ? -30.703 24.859 27.547 1 89.88 761 ILE B N 1
ATOM 13718 C CA . ILE B 1 761 ? -31.781 25.266 26.656 1 89.88 761 ILE B CA 1
ATOM 13719 C C . ILE B 1 761 ? -32.875 24.203 26.656 1 89.88 761 ILE B C 1
ATOM 13721 O O . ILE B 1 761 ? -34.062 24.531 26.656 1 89.88 761 ILE B O 1
ATOM 13725 N N . TYR B 1 762 ? -32.5 22.875 26.609 1 90.5 762 TYR B N 1
ATOM 13726 C CA . TYR B 1 762 ? -33.5 21.828 26.688 1 90.5 762 TYR B CA 1
ATOM 13727 C C . TYR B 1 762 ? -34.281 21.906 28 1 90.5 762 TYR B C 1
ATOM 13729 O O . TYR B 1 762 ? -35.5 21.656 28.047 1 90.5 762 TYR B O 1
ATOM 13737 N N . SER B 1 763 ? -33.594 22.234 29.062 1 90 763 SER B N 1
ATOM 13738 C CA . SER B 1 763 ? -34.281 22.391 30.359 1 90 763 SER B CA 1
ATOM 13739 C C . SER B 1 763 ? -35.219 23.578 30.344 1 90 763 SER B C 1
ATOM 13741 O O . SER B 1 763 ? -36.312 23.516 30.922 1 90 763 SER B O 1
ATOM 13743 N N . TRP B 1 764 ? -34.844 24.625 29.672 1 88.94 764 TRP B N 1
ATOM 13744 C CA . TRP B 1 764 ? -35.688 25.812 29.547 1 88.94 764 TRP B CA 1
ATOM 13745 C C . TRP B 1 764 ? -36.938 25.5 28.719 1 88.94 764 TRP B C 1
ATOM 13747 O O . TRP B 1 764 ? -38.031 25.875 29.094 1 88.94 764 TRP B O 1
ATOM 13757 N N . ILE B 1 765 ? -36.812 24.781 27.609 1 86.81 765 ILE B N 1
ATOM 13758 C CA . ILE B 1 765 ? -37.906 24.453 26.719 1 86.81 765 ILE B CA 1
ATOM 13759 C C . ILE B 1 765 ? -38.875 23.5 27.406 1 86.81 765 ILE B C 1
ATOM 13761 O O . ILE B 1 765 ? -40.094 23.609 27.234 1 86.81 765 ILE B O 1
ATOM 13765 N N . ASP B 1 766 ? -38.312 22.516 28.156 1 86.38 766 ASP B N 1
ATOM 13766 C CA . ASP B 1 766 ? -39.156 21.562 28.859 1 86.38 766 ASP B CA 1
ATOM 13767 C C . ASP B 1 766 ? -40.062 22.25 29.875 1 86.38 766 ASP B C 1
ATOM 13769 O O . ASP B 1 766 ? -41.219 21.859 30.062 1 86.38 766 ASP B O 1
ATOM 13773 N N . THR B 1 767 ? -39.656 23.281 30.5 1 85.12 767 THR B N 1
ATOM 13774 C CA . THR B 1 767 ? -40.406 23.953 31.562 1 85.12 767 THR B CA 1
ATOM 13775 C C . THR B 1 767 ? -41.406 24.953 30.984 1 85.12 767 THR B C 1
ATOM 13777 O O . THR B 1 767 ? -42.438 25.234 31.609 1 85.12 767 THR B O 1
ATOM 13780 N N . HIS B 1 768 ? -41.219 25.375 29.797 1 82.62 768 HIS B N 1
ATOM 13781 C CA . HIS B 1 768 ? -42.094 26.422 29.281 1 82.62 768 HIS B CA 1
ATOM 13782 C C . HIS B 1 768 ? -43.031 25.891 28.188 1 82.62 768 HIS B C 1
ATOM 13784 O O . HIS B 1 768 ? -44.156 26.344 28.078 1 82.62 768 HIS B O 1
ATOM 13790 N N . GLU B 1 769 ? -42.75 24.938 27.344 1 78.94 769 GLU B N 1
ATOM 13791 C CA . GLU B 1 769 ? -43.594 24.469 26.25 1 78.94 769 GLU B CA 1
ATOM 13792 C C . GLU B 1 769 ? -43.938 23 26.422 1 78.94 769 GLU B C 1
ATOM 13794 O O . GLU B 1 769 ? -45 22.547 25.969 1 78.94 769 GLU B O 1
ATOM 13799 N N . GLU B 1 770 ? -43.438 22.203 27.109 1 73.31 770 GLU B N 1
ATOM 13800 C CA . GLU B 1 770 ? -43.594 20.781 27.406 1 73.31 770 GLU B CA 1
ATOM 13801 C C . GLU B 1 770 ? -43.938 20 26.156 1 73.31 770 GLU B C 1
ATOM 13803 O O . GLU B 1 770 ? -45 19.359 26.078 1 73.31 770 GLU B O 1
ATOM 13808 N N . PRO B 1 771 ? -43.094 20 25.156 1 77.44 771 PRO B N 1
ATOM 13809 C CA . PRO B 1 771 ? -43.344 19.219 23.938 1 77.44 771 PRO B CA 1
ATOM 13810 C C . PRO B 1 771 ? -43.219 17.719 24.156 1 77.44 771 PRO B C 1
ATOM 13812 O O . PRO B 1 771 ? -42.531 17.281 25.094 1 77.44 771 PRO B O 1
ATOM 13815 N N . TYR B 1 772 ? -43.875 16.891 23.234 1 78.12 772 TYR B N 1
ATOM 13816 C CA . TYR B 1 772 ? -43.719 15.445 23.297 1 78.12 772 TYR B CA 1
ATOM 13817 C C . TYR B 1 772 ? -42.312 15.031 22.891 1 78.12 772 TYR B C 1
ATOM 13819 O O . TYR B 1 772 ? -41.781 15.516 21.891 1 78.12 772 TYR B O 1
ATOM 13827 N N . GLY B 1 773 ? -41.688 14.297 23.719 1 73.69 773 GLY B N 1
ATOM 13828 C CA . GLY B 1 773 ? -40.375 13.727 23.344 1 73.69 773 GLY B CA 1
ATOM 13829 C C . GLY B 1 773 ? -39.219 14.484 23.938 1 73.69 773 GLY B C 1
ATOM 13830 O O . GLY B 1 773 ? -38.062 14.18 23.625 1 73.69 773 GLY B O 1
ATOM 13831 N N . ASN B 1 774 ? -39.562 15.508 24.703 1 72.75 774 ASN B N 1
ATOM 13832 C CA . ASN B 1 774 ? -38.469 16.266 25.312 1 72.75 774 ASN B CA 1
ATOM 13833 C C . ASN B 1 774 ? -37.844 15.508 26.484 1 72.75 774 ASN B C 1
ATOM 13835 O O . ASN B 1 774 ? -38.531 14.82 27.234 1 72.75 774 ASN B O 1
ATOM 13839 N N . PRO B 1 775 ? -36.5 15.43 26.609 1 75.12 775 PRO B N 1
ATOM 13840 C CA . PRO B 1 775 ? -35.75 14.57 27.531 1 75.12 775 PRO B CA 1
ATOM 13841 C C . PRO B 1 775 ? -35.969 14.938 29 1 75.12 775 PRO B C 1
ATOM 13843 O O . PRO B 1 775 ? -35.719 14.125 29.891 1 75.12 775 PRO B O 1
ATOM 13846 N N . GLY B 1 776 ? -36.375 16.109 29.391 1 81.06 776 GLY B N 1
ATOM 13847 C CA . GLY B 1 776 ? -36.594 16.422 30.781 1 81.06 776 GLY B CA 1
ATOM 13848 C C . GLY B 1 776 ? -35.875 17.688 31.234 1 81.06 776 GLY B C 1
ATOM 13849 O O . GLY B 1 776 ? -35.75 18.641 30.453 1 81.06 776 GLY B O 1
ATOM 13850 N N . LYS B 1 777 ? -35.531 17.609 32.625 1 86.75 777 LYS B N 1
ATOM 13851 C CA . LYS B 1 777 ? -34.906 18.812 33.156 1 86.75 777 LYS B CA 1
ATOM 13852 C C . LYS B 1 777 ? -33.562 18.484 33.844 1 86.75 777 LYS B C 1
ATOM 13854 O O . LYS B 1 777 ? -33.438 17.422 34.438 1 86.75 777 LYS B O 1
ATOM 13859 N N . GLY B 1 778 ? -32.594 19.312 33.656 1 87.5 778 GLY B N 1
ATOM 13860 C CA . GLY B 1 778 ? -31.297 19.328 34.312 1 87.5 778 GLY B CA 1
ATOM 13861 C C . GLY B 1 778 ? -30.562 18.016 34.219 1 87.5 778 GLY B C 1
ATOM 13862 O O . GLY B 1 778 ? -29.984 17.688 33.188 1 87.5 778 GLY B O 1
ATOM 13863 N N . TYR B 1 779 ? -30.719 17.125 35.25 1 90.44 779 TYR B N 1
ATOM 13864 C CA . TYR B 1 779 ? -30 15.859 35.344 1 90.44 779 TYR B CA 1
ATOM 13865 C C . TYR B 1 779 ? -30.516 14.859 34.312 1 90.44 779 TYR B C 1
ATOM 13867 O O . TYR B 1 779 ? -29.75 14.086 33.75 1 90.44 779 TYR B O 1
ATOM 13875 N N . GLU B 1 780 ? -31.734 14.867 33.938 1 91.25 780 GLU B N 1
ATOM 13876 C CA . GLU B 1 780 ? -32.312 13.945 32.969 1 91.25 780 GLU B CA 1
ATOM 13877 C C . GLU B 1 780 ? -31.797 14.234 31.578 1 91.25 780 GLU B C 1
ATOM 13879 O O . GLU B 1 780 ? -31.547 13.305 30.797 1 91.25 780 GLU B O 1
ATOM 13884 N N . VAL B 1 781 ? -31.656 15.523 31.359 1 91.94 781 VAL B N 1
ATOM 13885 C CA . VAL B 1 781 ? -31.156 15.883 30.047 1 91.94 781 VAL B CA 1
ATOM 13886 C C . VAL B 1 781 ? -29.688 15.477 29.938 1 91.94 781 VAL B C 1
ATOM 13888 O O . VAL B 1 781 ? -29.25 14.969 28.891 1 91.94 781 VAL B O 1
ATOM 13891 N N . PHE B 1 782 ? -29 15.641 31.062 1 93.31 782 PHE B N 1
ATOM 13892 C CA . PHE B 1 782 ? -27.562 15.391 31.047 1 93.31 782 PHE B CA 1
ATOM 13893 C C . PHE B 1 782 ? -27.281 13.914 30.828 1 93.31 782 PHE B C 1
ATOM 13895 O O . PHE B 1 782 ? -26.484 13.555 29.953 1 93.31 782 PHE B O 1
ATOM 13902 N N . TRP B 1 783 ? -27.812 13 31.625 1 93.38 783 TRP B N 1
ATOM 13903 C CA . TRP B 1 783 ? -27.469 11.594 31.5 1 93.38 783 TRP B CA 1
ATOM 13904 C C . TRP B 1 783 ? -27.938 11.031 30.156 1 93.38 783 TRP B C 1
ATOM 13906 O O . TRP B 1 783 ? -27.281 10.164 29.578 1 93.38 783 TRP B O 1
ATOM 13916 N N . ARG B 1 784 ? -29.062 11.5 29.609 1 93.56 784 ARG B N 1
ATOM 13917 C CA . ARG B 1 784 ? -29.531 11.047 28.297 1 93.56 784 ARG B CA 1
ATOM 13918 C C . ARG B 1 784 ? -28.594 11.508 27.188 1 93.56 784 ARG B C 1
ATOM 13920 O O . ARG B 1 784 ? -28.297 10.75 26.266 1 93.56 784 ARG B O 1
ATOM 13927 N N . ARG B 1 785 ? -28.141 12.742 27.312 1 93.25 785 ARG B N 1
ATOM 13928 C CA . ARG B 1 785 ? -27.203 13.25 26.328 1 93.25 785 ARG B CA 1
ATOM 13929 C C . ARG B 1 785 ? -25.891 12.477 26.375 1 93.25 785 ARG B C 1
ATOM 13931 O O . ARG B 1 785 ? -25.312 12.141 25.328 1 93.25 785 ARG B O 1
ATOM 13938 N N . LEU B 1 786 ? -25.469 12.219 27.562 1 95.31 786 LEU B N 1
ATOM 13939 C CA . LEU B 1 786 ? -24.219 11.484 27.719 1 95.31 786 LEU B CA 1
ATOM 13940 C C . LEU B 1 786 ? -24.312 10.109 27.062 1 95.31 786 LEU B C 1
ATOM 13942 O O . LEU B 1 786 ? -23.391 9.68 26.375 1 95.31 786 LEU B O 1
ATOM 13946 N N . VAL B 1 787 ? -25.375 9.445 27.219 1 95.31 787 VAL B N 1
ATOM 13947 C CA . VAL B 1 787 ? -25.562 8.117 26.641 1 95.31 787 VAL B CA 1
ATOM 13948 C C . VAL B 1 787 ? -25.609 8.211 25.125 1 95.31 787 VAL B C 1
ATOM 13950 O O . VAL B 1 787 ? -25.031 7.387 24.422 1 95.31 787 VAL B O 1
ATOM 13953 N N . LEU B 1 788 ? -26.297 9.195 24.625 1 95.38 788 LEU B N 1
ATOM 13954 C CA . LEU B 1 788 ? -26.406 9.367 23.188 1 95.38 788 LEU B CA 1
ATOM 13955 C C . LEU B 1 788 ? -25.047 9.688 22.562 1 95.38 788 LEU B C 1
ATOM 13957 O O . LEU B 1 788 ? -24.734 9.195 21.484 1 95.38 788 LEU B O 1
ATOM 13961 N N . VAL B 1 789 ? -24.359 10.523 23.25 1 96.25 789 VAL B N 1
ATOM 13962 C CA . VAL B 1 789 ? -23.031 10.867 22.766 1 96.25 789 VAL B CA 1
ATOM 13963 C C . VAL B 1 789 ? -22.141 9.625 22.766 1 96.25 789 VAL B C 1
ATOM 13965 O O . VAL B 1 789 ? -21.422 9.367 21.812 1 96.25 789 VAL B O 1
ATOM 13968 N N . LEU B 1 790 ? -22.25 8.805 23.781 1 96.75 790 LEU B N 1
ATOM 13969 C CA . LEU B 1 790 ? -21.453 7.598 23.875 1 96.75 790 LEU B CA 1
ATOM 13970 C C . LEU B 1 790 ? -21.844 6.59 22.797 1 96.75 790 LEU B C 1
ATOM 13972 O O . LEU B 1 790 ? -21 5.891 22.25 1 96.75 790 LEU B O 1
ATOM 13976 N N . VAL B 1 791 ? -23.078 6.516 22.484 1 96.38 791 VAL B N 1
ATOM 13977 C CA . VAL B 1 791 ? -23.547 5.625 21.422 1 96.38 791 VAL B CA 1
ATOM 13978 C C . VAL B 1 791 ? -23 6.094 20.078 1 96.38 791 VAL B C 1
ATOM 13980 O O . VAL B 1 791 ? -22.547 5.285 19.266 1 96.38 791 VAL B O 1
ATOM 13983 N N . GLY B 1 792 ? -23.125 7.398 19.906 1 96.56 792 GLY B N 1
ATOM 13984 C CA . GLY B 1 792 ? -22.578 7.945 18.672 1 96.56 792 GLY B CA 1
ATOM 13985 C C . GLY B 1 792 ? -21.094 7.719 18.531 1 96.56 792 GLY B C 1
ATOM 13986 O O . GLY B 1 792 ? -20.625 7.297 17.469 1 96.56 792 GLY B O 1
ATOM 13987 N N . LEU B 1 793 ? -20.375 7.918 19.594 1 96.56 793 LEU B N 1
ATOM 13988 C CA . LEU B 1 793 ? -18.922 7.746 19.578 1 96.56 793 LEU B CA 1
ATOM 13989 C C . LEU B 1 793 ? -18.562 6.277 19.406 1 96.56 793 LEU B C 1
ATOM 13991 O O . LEU B 1 793 ? -17.578 5.949 18.734 1 96.56 793 LEU B O 1
ATOM 13995 N N . SER B 1 794 ? -19.281 5.406 20.031 1 95.31 794 SER B N 1
ATOM 13996 C CA . SER B 1 794 ? -19.031 3.975 19.891 1 95.31 794 SER B CA 1
ATOM 13997 C C . SER B 1 794 ? -19.266 3.52 18.453 1 95.31 794 SER B C 1
ATOM 13999 O O . SER B 1 794 ? -18.531 2.676 17.938 1 95.31 794 SER B O 1
ATOM 14001 N N . ALA B 1 795 ? -20.266 4.078 17.828 1 95.38 795 ALA B N 1
ATOM 14002 C CA . ALA B 1 795 ? -20.531 3.764 16.422 1 95.38 795 ALA B CA 1
ATOM 14003 C C . ALA B 1 795 ? -19.391 4.242 15.531 1 95.38 795 ALA B C 1
ATOM 14005 O O . ALA B 1 795 ? -18.984 3.551 14.586 1 95.38 795 ALA B O 1
ATOM 14006 N N . THR B 1 796 ? -18.938 5.391 15.867 1 94.5 796 THR B N 1
ATOM 14007 C CA . THR B 1 796 ? -17.812 5.922 15.102 1 94.5 796 THR B CA 1
ATOM 14008 C C . THR B 1 796 ? -16.578 5.043 15.281 1 94.5 796 THR B C 1
ATOM 14010 O O . THR B 1 796 ? -15.852 4.785 14.32 1 94.5 796 THR B O 1
ATOM 14013 N N . PHE B 1 797 ? -16.328 4.551 16.438 1 91 797 PHE B N 1
ATOM 14014 C CA . PHE B 1 797 ? -15.195 3.695 16.734 1 91 797 PHE B CA 1
ATOM 14015 C C . PHE B 1 797 ? -15.297 2.373 15.992 1 91 797 PHE B C 1
ATOM 14017 O O . PHE B 1 797 ? -14.32 1.922 15.383 1 91 797 PHE B O 1
ATOM 14024 N N . VAL B 1 798 ? -16.438 1.858 15.906 1 89.06 798 VAL B N 1
ATOM 14025 C CA . VAL B 1 798 ? -16.641 0.563 15.266 1 89.06 798 VAL B CA 1
ATOM 14026 C C . VAL B 1 798 ? -16.516 0.706 13.75 1 89.06 798 VAL B C 1
ATOM 14028 O O . VAL B 1 798 ? -15.891 -0.124 13.094 1 89.06 798 VAL B O 1
ATOM 14031 N N . THR B 1 799 ? -17.109 1.721 13.25 1 90 799 THR B N 1
ATOM 14032 C CA . THR B 1 799 ? -17.109 1.916 11.805 1 90 799 THR B CA 1
ATOM 14033 C C . THR B 1 799 ? -15.711 2.246 11.297 1 90 799 THR B C 1
ATOM 14035 O O . THR B 1 799 ? -15.391 1.998 10.133 1 90 799 THR B O 1
ATOM 14038 N N . ASN B 1 800 ? -14.891 2.824 12.148 1 86.69 800 ASN B N 1
ATOM 14039 C CA . ASN B 1 800 ? -13.531 3.158 11.75 1 86.69 800 ASN B CA 1
ATOM 14040 C C . ASN B 1 800 ? -12.711 1.907 11.445 1 86.69 800 ASN B C 1
ATOM 14042 O O . ASN B 1 800 ? -11.75 1.96 10.68 1 86.69 800 ASN B O 1
ATOM 14046 N N . PHE B 1 801 ? -13.109 0.76 11.969 1 79.31 801 PHE B N 1
ATOM 14047 C CA . PHE B 1 801 ? -12.344 -0.469 11.781 1 79.31 801 PHE B CA 1
ATOM 14048 C C . PHE B 1 801 ? -12.875 -1.262 10.594 1 79.31 801 PHE B C 1
ATOM 14050 O O . PHE B 1 801 ? -12.305 -2.289 10.219 1 79.31 801 PHE B O 1
ATOM 14057 N N . LEU B 1 802 ? -13.953 -0.822 9.93 1 77.12 802 LEU B N 1
ATOM 14058 C CA . LEU B 1 802 ? -14.523 -1.525 8.789 1 77.12 802 LEU B CA 1
ATOM 14059 C C . LEU B 1 802 ? -14.234 -0.781 7.488 1 77.12 802 LEU B C 1
ATOM 14061 O O . LEU B 1 802 ? -14.586 0.393 7.352 1 77.12 802 LEU B O 1
ATOM 14065 N N . PRO B 1 803 ? -13.641 -1.409 6.566 1 72.44 803 PRO B N 1
ATOM 14066 C CA . PRO B 1 803 ? -13.008 -2.715 6.387 1 72.44 803 PRO B CA 1
ATOM 14067 C C . PRO B 1 803 ? -11.578 -2.754 6.922 1 72.44 803 PRO B C 1
ATOM 14069 O O . PRO B 1 803 ? -11.109 -3.801 7.379 1 72.44 803 PRO B O 1
ATOM 14072 N N . LYS B 1 804 ? -10.781 -1.683 6.719 1 79 804 LYS B N 1
ATOM 14073 C CA . LYS B 1 804 ? -9.445 -1.537 7.277 1 79 804 LYS B CA 1
ATOM 14074 C C . LYS B 1 804 ? -9.234 -0.136 7.844 1 79 804 LYS B C 1
ATOM 14076 O O . LYS B 1 804 ? -9.609 0.856 7.215 1 79 804 LYS B O 1
ATOM 14081 N N . PRO B 1 805 ? -8.797 -0.094 9.062 1 82.69 805 PRO B N 1
ATOM 14082 C CA . PRO B 1 805 ? -8.562 1.231 9.641 1 82.69 805 PRO B CA 1
ATOM 14083 C C . PRO B 1 805 ? -7.48 2.014 8.906 1 82.69 805 PRO B C 1
ATOM 14085 O O . PRO B 1 805 ? -6.379 1.5 8.688 1 82.69 805 PRO B O 1
ATOM 14088 N N . PRO B 1 806 ? -7.871 3.203 8.383 1 84.44 806 PRO B N 1
ATOM 14089 C CA . PRO B 1 806 ? -6.84 4.023 7.738 1 84.44 806 PRO B CA 1
ATOM 14090 C C . PRO B 1 806 ? -5.762 4.492 8.719 1 84.44 806 PRO B C 1
ATOM 14092 O O . PRO B 1 806 ? -6.078 5.098 9.742 1 84.44 806 PRO B O 1
ATOM 14095 N N . SER B 1 807 ? -4.527 4.215 8.508 1 86.19 807 SER B N 1
ATOM 14096 C CA . SER B 1 807 ? -3.426 4.52 9.414 1 86.19 807 SER B CA 1
ATOM 14097 C C . SER B 1 807 ? -2.865 5.914 9.156 1 86.19 807 SER B C 1
ATOM 14099 O O . SER B 1 807 ? -2.545 6.262 8.016 1 86.19 807 SER B O 1
ATOM 14101 N N . SER B 1 808 ? -2.818 6.77 10.188 1 88.44 808 SER B N 1
ATOM 14102 C CA . SER B 1 808 ? -2.174 8.078 10.109 1 88.44 808 SER B CA 1
ATOM 14103 C C . SER B 1 808 ? -0.663 7.938 9.945 1 88.44 808 SER B C 1
ATOM 14105 O O . SER B 1 808 ? -0.033 8.727 9.242 1 88.44 808 SER B O 1
ATOM 14107 N N . ASN B 1 809 ? -0.12 6.957 10.602 1 89.81 809 ASN B N 1
ATOM 14108 C CA . ASN B 1 809 ? 1.314 6.703 10.523 1 89.81 809 ASN B CA 1
ATOM 14109 C C . ASN B 1 809 ? 1.763 6.469 9.078 1 89.81 809 ASN B C 1
ATOM 14111 O O . ASN B 1 809 ? 2.773 7.02 8.641 1 89.81 809 ASN B O 1
ATOM 14115 N N . ARG B 1 810 ? 1.035 5.703 8.383 1 88.19 810 ARG B N 1
ATOM 14116 C CA . ARG B 1 810 ? 1.378 5.434 6.988 1 88.19 810 ARG B CA 1
ATOM 14117 C C . ARG B 1 810 ? 1.272 6.699 6.141 1 88.19 810 ARG B C 1
ATOM 14119 O O . ARG B 1 810 ? 2.086 6.918 5.242 1 88.19 810 ARG B O 1
ATOM 14126 N N . HIS B 1 811 ? 0.294 7.469 6.434 1 87.62 811 HIS B N 1
ATOM 14127 C CA . HIS B 1 811 ? 0.103 8.719 5.699 1 87.62 811 HIS B CA 1
ATOM 14128 C C . HIS B 1 811 ? 1.27 9.672 5.926 1 87.62 811 HIS B C 1
ATOM 14130 O O . HIS B 1 811 ? 1.803 10.242 4.969 1 87.62 811 HIS B O 1
ATOM 14136 N N . TYR B 1 812 ? 1.725 9.828 7.168 1 91.56 812 TYR B N 1
ATOM 14137 C CA . TYR B 1 812 ? 2.828 10.734 7.469 1 91.56 812 TYR B CA 1
ATOM 14138 C C . TYR B 1 812 ? 4.141 10.203 6.91 1 91.56 812 TYR B C 1
ATOM 14140 O O . TYR B 1 812 ? 5 10.977 6.477 1 91.56 812 TYR B O 1
ATOM 14148 N N . ARG B 1 813 ? 4.32 8.914 6.883 1 92.12 813 ARG B N 1
ATOM 14149 C CA . ARG B 1 813 ? 5.52 8.328 6.289 1 92.12 813 ARG B CA 1
ATOM 14150 C C . ARG B 1 813 ? 5.574 8.609 4.789 1 92.12 813 ARG B C 1
ATOM 14152 O O . ARG B 1 813 ? 6.645 8.883 4.246 1 92.12 813 ARG B O 1
ATOM 14159 N N . ARG B 1 814 ? 4.504 8.547 4.172 1 89.19 814 ARG B N 1
ATOM 14160 C CA . ARG B 1 814 ? 4.461 8.844 2.744 1 89.19 814 ARG B CA 1
ATOM 14161 C C . ARG B 1 814 ? 4.773 10.312 2.477 1 89.19 814 ARG B C 1
ATOM 14163 O O . ARG B 1 814 ? 5.48 10.633 1.522 1 89.19 814 ARG B O 1
ATOM 14170 N N . LEU B 1 815 ? 4.266 11.156 3.322 1 90.62 815 LEU B N 1
ATOM 14171 C CA . LEU B 1 815 ? 4.551 12.578 3.176 1 90.62 815 LEU B CA 1
ATOM 14172 C C . LEU B 1 815 ? 6.031 12.859 3.406 1 90.62 815 LEU B C 1
ATOM 14174 O O . LEU B 1 815 ? 6.629 13.68 2.701 1 90.62 815 LEU B O 1
ATOM 14178 N N . LEU B 1 816 ? 6.57 12.188 4.359 1 94 816 LEU B N 1
ATOM 14179 C CA . LEU B 1 816 ? 7.996 12.352 4.621 1 94 816 LEU B CA 1
ATOM 14180 C C . LEU B 1 816 ? 8.828 11.789 3.475 1 94 816 LEU B C 1
ATOM 14182 O O . LEU B 1 816 ? 9.867 12.352 3.119 1 94 816 LEU B O 1
ATOM 14186 N N . GLY B 1 817 ? 8.383 10.664 2.898 1 92 817 GLY B N 1
ATOM 14187 C CA . GLY B 1 817 ? 9.039 10.141 1.716 1 92 817 GLY B CA 1
ATOM 14188 C C . GLY B 1 817 ? 8.992 11.094 0.534 1 92 817 GLY B C 1
ATOM 14189 O O . GLY B 1 817 ? 9.992 11.266 -0.17 1 92 817 GLY B O 1
ATOM 14190 N N . ASP B 1 818 ? 7.922 11.773 0.365 1 89.12 818 ASP B N 1
ATOM 14191 C CA . ASP B 1 818 ? 7.777 12.742 -0.716 1 89.12 818 ASP B CA 1
ATOM 14192 C C . ASP B 1 818 ? 8.664 13.961 -0.482 1 89.12 818 ASP B C 1
ATOM 14194 O O . ASP B 1 818 ? 9.148 14.578 -1.436 1 89.12 818 ASP B O 1
ATOM 14198 N N . SER B 1 819 ? 8.805 14.305 0.775 1 93.25 819 SER B N 1
ATOM 14199 C CA . SER B 1 819 ? 9.711 15.398 1.101 1 93.25 819 SER B CA 1
ATOM 14200 C C . SER B 1 819 ? 11.148 15.07 0.695 1 93.25 819 SER B C 1
ATOM 14202 O O . SER B 1 819 ? 11.883 15.938 0.229 1 93.25 819 SER B O 1
ATOM 14204 N N . LEU B 1 820 ? 11.523 13.836 0.808 1 94.38 820 LEU B N 1
ATOM 14205 C CA . LEU B 1 820 ? 12.867 13.422 0.429 1 94.38 820 LEU B CA 1
ATOM 14206 C C . LEU B 1 820 ? 13.031 13.422 -1.087 1 94.38 820 LEU B C 1
ATOM 14208 O O . LEU B 1 820 ? 14.117 13.695 -1.6 1 94.38 820 LEU B O 1
ATOM 14212 N N . VAL B 1 821 ? 11.984 13.156 -1.824 1 92.06 821 VAL B N 1
ATOM 14213 C CA . VAL B 1 821 ? 12.023 13.25 -3.279 1 92.06 821 VAL B CA 1
ATOM 14214 C C . VAL B 1 821 ? 12.25 14.711 -3.691 1 92.06 821 VAL B C 1
ATOM 14216 O O . VAL B 1 821 ? 13.016 14.992 -4.613 1 92.06 821 VAL B O 1
ATOM 14219 N N . ASN B 1 822 ? 11.609 15.609 -2.938 1 91.31 822 ASN B N 1
ATOM 14220 C CA . ASN B 1 822 ? 11.805 17.031 -3.201 1 91.31 822 ASN B CA 1
ATOM 14221 C C . ASN B 1 822 ? 13.25 17.453 -2.939 1 91.31 822 ASN B C 1
ATOM 14223 O O . ASN B 1 822 ? 13.797 18.281 -3.662 1 91.31 822 ASN B O 1
ATOM 14227 N N . ILE B 1 823 ? 13.852 16.906 -1.9 1 94.38 823 ILE B N 1
ATOM 14228 C CA . ILE B 1 823 ? 15.258 17.188 -1.599 1 94.38 823 ILE B CA 1
ATOM 14229 C C . ILE B 1 823 ? 16.141 16.688 -2.738 1 94.38 823 ILE B C 1
ATOM 14231 O O . ILE B 1 823 ? 17.078 17.375 -3.158 1 94.38 823 ILE B O 1
ATOM 14235 N N . ARG B 1 824 ? 15.773 15.516 -3.215 1 92.31 824 ARG B N 1
ATOM 14236 C CA . ARG B 1 824 ? 16.531 14.93 -4.316 1 92.31 824 ARG B CA 1
ATOM 14237 C C . ARG B 1 824 ? 16.438 15.797 -5.566 1 92.31 824 ARG B C 1
ATOM 14239 O O . ARG B 1 824 ? 17.438 16.031 -6.246 1 92.31 824 ARG B O 1
ATOM 14246 N N . ASP B 1 825 ? 15.312 16.344 -5.848 1 90.62 825 ASP B N 1
ATOM 14247 C CA . ASP B 1 825 ? 15.109 17.203 -7.012 1 90.62 825 ASP B CA 1
ATOM 14248 C C . ASP B 1 825 ? 15.859 18.516 -6.859 1 90.62 825 ASP B C 1
ATOM 14250 O O . ASP B 1 825 ? 16.422 19.031 -7.828 1 90.62 825 ASP B O 1
ATOM 14254 N N . GLN B 1 826 ? 15.852 19.062 -5.688 1 92.5 826 GLN B N 1
ATOM 14255 C CA . GLN B 1 826 ? 16.578 20.297 -5.453 1 92.5 826 GLN B CA 1
ATOM 14256 C C . GLN B 1 826 ? 18.078 20.078 -5.559 1 92.5 826 GLN B C 1
ATOM 14258 O O . GLN B 1 826 ? 18.812 20.953 -6.066 1 92.5 826 GLN B O 1
ATOM 14263 N N . TYR B 1 827 ? 18.531 18.953 -5.027 1 92.44 827 TYR B N 1
ATOM 14264 C CA . TYR B 1 827 ? 19.953 18.656 -5.164 1 92.44 827 TYR B CA 1
ATOM 14265 C C . TYR B 1 827 ? 20.328 18.453 -6.625 1 92.44 827 TYR B C 1
ATOM 14267 O O . TYR B 1 827 ? 21.406 18.859 -7.059 1 92.44 827 TYR B O 1
ATOM 14275 N N . ALA B 1 828 ? 19.453 17.812 -7.406 1 90.56 828 ALA B N 1
ATOM 14276 C CA . ALA B 1 828 ? 19.703 17.641 -8.836 1 90.56 828 ALA B CA 1
ATOM 14277 C C . ALA B 1 828 ? 19.719 18.984 -9.555 1 90.56 828 ALA B C 1
ATOM 14279 O O . ALA B 1 828 ? 20.5 19.188 -10.492 1 90.56 828 ALA B O 1
ATOM 14280 N N . LEU B 1 829 ? 18.875 19.859 -9.133 1 89.81 829 LEU B N 1
ATOM 14281 C CA . LEU B 1 829 ? 18.875 21.203 -9.695 1 89.81 829 LEU B CA 1
ATOM 14282 C C . LEU B 1 829 ? 20.203 21.906 -9.438 1 89.81 829 LEU B C 1
ATOM 14284 O O . LEU B 1 829 ? 20.719 22.609 -10.312 1 89.81 829 LEU B O 1
ATOM 14288 N N . PHE B 1 830 ? 20.781 21.797 -8.258 1 90.62 830 PHE B N 1
ATOM 14289 C CA . PHE B 1 830 ? 22.094 22.359 -7.926 1 90.62 830 PHE B CA 1
ATOM 14290 C C . PHE B 1 830 ? 23.172 21.766 -8.812 1 90.62 830 PHE B C 1
ATOM 14292 O O . PHE B 1 830 ? 24 22.5 -9.359 1 90.62 830 PHE B O 1
ATOM 14299 N N . ALA B 1 831 ? 23.078 20.422 -8.914 1 87.56 831 ALA B N 1
ATOM 14300 C CA . ALA B 1 831 ? 24.125 19.734 -9.68 1 87.56 831 ALA B CA 1
ATOM 14301 C C . ALA B 1 831 ? 24.047 20.094 -11.156 1 87.56 831 ALA B C 1
ATOM 14303 O O . ALA B 1 831 ? 25.047 20.094 -11.867 1 87.56 831 ALA B O 1
ATOM 14304 N N . SER B 1 832 ? 22.875 20.5 -11.602 1 85.5 832 SER B N 1
ATOM 14305 C CA . SER B 1 832 ? 22.703 20.828 -13.008 1 85.5 832 SER B CA 1
ATOM 14306 C C . SER B 1 832 ? 23.016 22.297 -13.273 1 85.5 832 SER B C 1
ATOM 14308 O O . SER B 1 832 ? 23.375 22.672 -14.391 1 85.5 832 SER B O 1
ATOM 14310 N N . ASN B 1 833 ? 22.906 23.203 -12.273 1 85.75 833 ASN B N 1
ATOM 14311 C CA . ASN B 1 833 ? 22.969 24.641 -12.508 1 85.75 833 ASN B CA 1
ATOM 14312 C C . ASN B 1 833 ? 24.188 25.266 -11.844 1 85.75 833 ASN B C 1
ATOM 14314 O O . ASN B 1 833 ? 24.281 26.484 -11.695 1 85.75 833 ASN B O 1
ATOM 14318 N N . TRP B 1 834 ? 25.188 24.516 -11.453 1 85.12 834 TRP B N 1
ATOM 14319 C CA . TRP B 1 834 ? 26.297 25.141 -10.727 1 85.12 834 TRP B CA 1
ATOM 14320 C C . TRP B 1 834 ? 27.203 25.922 -11.68 1 85.12 834 TRP B C 1
ATOM 14322 O O . TRP B 1 834 ? 27.812 26.906 -11.297 1 85.12 834 TRP B O 1
ATOM 14332 N N . LYS B 1 835 ? 27.172 25.453 -13.031 1 82.31 835 LYS B N 1
ATOM 14333 C CA . LYS B 1 835 ? 28.031 26.125 -13.992 1 82.31 835 LYS B CA 1
ATOM 14334 C C . LYS B 1 835 ? 27.375 27.406 -14.516 1 82.31 835 LYS B C 1
ATOM 14336 O O . LYS B 1 835 ? 28.016 28.453 -14.57 1 82.31 835 LYS B O 1
ATOM 14341 N N . ASP B 1 836 ? 26.125 27.281 -14.914 1 82.81 836 ASP B N 1
ATOM 14342 C CA . ASP B 1 836 ? 25.359 28.406 -15.422 1 82.81 836 ASP B CA 1
ATOM 14343 C C . ASP B 1 836 ? 24.016 28.531 -14.703 1 82.81 836 ASP B C 1
ATOM 14345 O O . ASP B 1 836 ? 23 28.031 -15.195 1 82.81 836 ASP B O 1
ATOM 14349 N N . PRO B 1 837 ? 24.125 29.281 -13.578 1 88 837 PRO B N 1
ATOM 14350 C CA . PRO B 1 837 ? 22.875 29.391 -12.805 1 88 837 PRO B CA 1
ATOM 14351 C C . PRO B 1 837 ? 21.828 30.25 -13.5 1 88 837 PRO B C 1
ATOM 14353 O O . PRO B 1 837 ? 22.156 31.266 -14.117 1 88 837 PRO B O 1
ATOM 14356 N N . ALA B 1 838 ? 20.609 29.766 -13.531 1 86.88 838 ALA B N 1
ATOM 14357 C CA . ALA B 1 838 ? 19.484 30.516 -14.062 1 86.88 838 ALA B CA 1
ATOM 14358 C C . ALA B 1 838 ? 19.219 31.766 -13.227 1 86.88 838 ALA B C 1
ATOM 14360 O O . ALA B 1 838 ? 19.609 31.844 -12.062 1 86.88 838 ALA B O 1
ATOM 14361 N N . THR B 1 839 ? 18.609 32.75 -13.719 1 82.88 839 THR B N 1
ATOM 14362 C CA . THR B 1 839 ? 18.375 34.031 -13.055 1 82.88 839 THR B CA 1
ATOM 14363 C C . THR B 1 839 ? 17.328 33.875 -11.945 1 82.88 839 THR B C 1
ATOM 14365 O O . THR B 1 839 ? 17.359 34.625 -10.969 1 82.88 839 THR B O 1
ATOM 14368 N N . ASP B 1 840 ? 16.453 32.906 -12.039 1 88.06 840 ASP B N 1
ATOM 14369 C CA . ASP B 1 840 ? 15.398 32.75 -11.047 1 88.06 840 ASP B CA 1
ATOM 14370 C C . ASP B 1 840 ? 15.766 31.688 -10.008 1 88.06 840 ASP B C 1
ATOM 14372 O O . ASP B 1 840 ? 14.922 31.25 -9.227 1 88.06 840 ASP B O 1
ATOM 14376 N N . LEU B 1 841 ? 16.984 31.25 -9.961 1 90 841 LEU B N 1
ATOM 14377 C CA . LEU B 1 841 ? 17.406 30.156 -9.102 1 90 841 LEU B CA 1
ATOM 14378 C C . LEU B 1 841 ? 17.281 30.531 -7.633 1 90 841 LEU B C 1
ATOM 14380 O O . LEU B 1 841 ? 16.828 29.719 -6.816 1 90 841 LEU B O 1
ATOM 14384 N N . ARG B 1 842 ? 17.625 31.766 -7.289 1 88.31 842 ARG B N 1
ATOM 14385 C CA . ARG B 1 842 ? 17.562 32.188 -5.898 1 88.31 842 ARG B CA 1
ATOM 14386 C C . ARG B 1 842 ? 16.109 32.25 -5.406 1 88.31 842 ARG B C 1
ATOM 14388 O O . ARG B 1 842 ? 15.797 31.734 -4.336 1 88.31 842 ARG B O 1
ATOM 14395 N N . ASP B 1 843 ? 15.203 32.75 -6.156 1 87 843 ASP B N 1
ATOM 14396 C CA . ASP B 1 843 ? 13.805 32.875 -5.777 1 87 843 ASP B CA 1
ATOM 14397 C C . ASP B 1 843 ? 13.141 31.5 -5.652 1 87 843 ASP B C 1
ATOM 14399 O O . ASP B 1 843 ? 12.398 31.25 -4.703 1 87 843 ASP B O 1
ATOM 14403 N N . VAL B 1 844 ? 13.484 30.688 -6.605 1 88.56 844 VAL B N 1
ATOM 14404 C CA . VAL B 1 844 ? 12.898 29.359 -6.59 1 88.56 844 VAL B CA 1
ATOM 14405 C C . VAL B 1 844 ? 13.398 28.578 -5.375 1 88.56 844 VAL B C 1
ATOM 14407 O O . VAL B 1 844 ? 12.633 27.859 -4.73 1 88.56 844 VAL B O 1
ATOM 14410 N N . ALA B 1 845 ? 14.68 28.719 -5.051 1 91.25 845 ALA B N 1
ATOM 14411 C CA . ALA B 1 845 ? 15.273 28.016 -3.92 1 91.25 845 ALA B CA 1
ATOM 14412 C C . ALA B 1 845 ? 14.648 28.453 -2.602 1 91.25 845 ALA B C 1
ATOM 14414 O O . ALA B 1 845 ? 14.312 27.625 -1.754 1 91.25 845 ALA B O 1
ATOM 14415 N N . GLU B 1 846 ? 14.398 29.781 -2.441 1 89.25 846 GLU B N 1
ATOM 14416 C CA . GLU B 1 846 ? 13.812 30.312 -1.21 1 89.25 846 GLU B CA 1
ATOM 14417 C C . GLU B 1 846 ? 12.344 29.938 -1.088 1 89.25 846 GLU B C 1
ATOM 14419 O O . GLU B 1 846 ? 11.875 29.547 -0.009 1 89.25 846 GLU B O 1
ATOM 14424 N N . GLU B 1 847 ? 11.688 29.938 -2.193 1 86.38 847 GLU B N 1
ATOM 14425 C CA . GLU B 1 847 ? 10.266 29.594 -2.182 1 86.38 847 GLU B CA 1
ATOM 14426 C C . GLU B 1 847 ? 10.062 28.109 -1.903 1 86.38 847 GLU B C 1
ATOM 14428 O O . GLU B 1 847 ? 9.156 27.734 -1.153 1 86.38 847 GLU B O 1
ATOM 14433 N N . GLU B 1 848 ? 10.898 27.281 -2.463 1 87.81 848 GLU B N 1
ATOM 14434 C CA . GLU B 1 848 ? 10.75 25.844 -2.312 1 87.81 848 GLU B CA 1
ATOM 14435 C C . GLU B 1 848 ? 11.07 25.406 -0.887 1 87.81 848 GLU B C 1
ATOM 14437 O O . GLU B 1 848 ? 10.422 24.5 -0.353 1 87.81 848 GLU B O 1
ATOM 14442 N N . VAL B 1 849 ? 12.047 26.016 -0.326 1 90.38 849 VAL B N 1
ATOM 14443 C CA . VAL B 1 849 ? 12.422 25.609 1.022 1 90.38 849 VAL B CA 1
ATOM 14444 C C . VAL B 1 849 ? 11.336 26.016 2.012 1 90.38 849 VAL B C 1
ATOM 14446 O O . VAL B 1 849 ? 10.961 25.234 2.891 1 90.38 849 VAL B O 1
ATOM 14449 N N . LEU B 1 850 ? 10.773 27.156 1.856 1 87.56 850 LEU B N 1
ATOM 14450 C CA . LEU B 1 850 ? 9.742 27.625 2.779 1 87.56 850 LEU B CA 1
ATOM 14451 C C . LEU B 1 850 ? 8.445 26.844 2.586 1 87.56 850 LEU B C 1
ATOM 14453 O O . LEU B 1 850 ? 7.746 26.547 3.557 1 87.56 850 LEU B O 1
ATOM 14457 N N . ALA B 1 851 ? 8.227 26.5 1.338 1 86 851 ALA B N 1
ATOM 14458 C CA . ALA B 1 851 ? 7.059 25.672 1.077 1 86 851 ALA B CA 1
ATOM 14459 C C . ALA B 1 851 ? 7.223 24.297 1.696 1 86 851 ALA B C 1
ATOM 14461 O O . ALA B 1 851 ? 6.273 23.734 2.258 1 86 851 ALA B O 1
ATOM 14462 N N . ALA B 1 852 ? 8.398 23.75 1.602 1 90.38 852 ALA B N 1
ATOM 14463 C CA . ALA B 1 852 ? 8.672 22.438 2.172 1 90.38 852 ALA B CA 1
ATOM 14464 C C . ALA B 1 852 ? 8.602 22.469 3.695 1 90.38 852 ALA B C 1
ATOM 14466 O O . ALA B 1 852 ? 8.047 21.562 4.32 1 90.38 852 ALA B O 1
ATOM 14467 N N . ILE B 1 853 ? 9.094 23.531 4.281 1 89 853 ILE B N 1
ATOM 14468 C CA . ILE B 1 853 ? 9.094 23.641 5.734 1 89 853 ILE B CA 1
ATOM 14469 C C . ILE B 1 853 ? 7.672 23.859 6.238 1 89 853 ILE B C 1
ATOM 14471 O O . ILE B 1 853 ? 7.297 23.344 7.297 1 89 853 ILE B O 1
ATOM 14475 N N . GLU B 1 854 ? 6.906 24.547 5.441 1 85.06 854 GLU B N 1
ATOM 14476 C CA . GLU B 1 854 ? 5.508 24.75 5.812 1 85.06 854 GLU B CA 1
ATOM 14477 C C . GLU B 1 854 ? 4.758 23.422 5.852 1 85.06 854 GLU B C 1
ATOM 14479 O O . GLU B 1 854 ? 3.982 23.156 6.773 1 85.06 854 GLU B O 1
ATOM 14484 N N . THR B 1 855 ? 5.02 22.594 4.898 1 86.25 855 THR B N 1
ATOM 14485 C CA . THR B 1 855 ? 4.383 21.281 4.859 1 86.25 855 THR B CA 1
ATOM 14486 C C . THR B 1 855 ? 4.84 20.422 6.035 1 86.25 855 THR B C 1
ATOM 14488 O O . THR B 1 855 ? 4.027 19.75 6.664 1 86.25 855 THR B O 1
ATOM 14491 N N . LEU B 1 856 ? 6.078 20.5 6.352 1 91.25 856 LEU B N 1
ATOM 14492 C CA . LEU B 1 856 ? 6.621 19.688 7.43 1 91.25 856 LEU B CA 1
ATOM 14493 C C . LEU B 1 856 ? 6.156 20.188 8.789 1 91.25 856 LEU B C 1
ATOM 14495 O O . LEU B 1 856 ? 5.906 19.406 9.703 1 91.25 856 LEU B O 1
ATOM 14499 N N . LEU B 1 857 ? 5.969 21.484 8.93 1 86.94 857 LEU B N 1
ATOM 14500 C CA . LEU B 1 857 ? 5.477 22.062 10.18 1 86.94 857 LEU B CA 1
ATOM 14501 C C . LEU B 1 857 ? 4.008 21.719 10.391 1 86.94 857 LEU B C 1
ATOM 14503 O O . LEU B 1 857 ? 3.568 21.5 11.523 1 86.94 857 LEU B O 1
ATOM 14507 N N . SER B 1 858 ? 3.311 21.609 9.289 1 83.44 858 SER B N 1
ATOM 14508 C CA . SER B 1 858 ? 1.893 21.281 9.383 1 83.44 858 SER B CA 1
ATOM 14509 C C . SER B 1 858 ? 1.689 19.844 9.867 1 83.44 858 SER B C 1
ATOM 14511 O O . SER B 1 858 ? 0.66 19.531 10.469 1 83.44 858 SER B O 1
ATOM 14513 N N . ILE B 1 859 ? 2.678 18.984 9.711 1 87.94 859 ILE B N 1
ATOM 14514 C CA . ILE B 1 859 ? 2.512 17.594 10.094 1 87.94 859 ILE B CA 1
ATOM 14515 C C . ILE B 1 859 ? 3.168 17.344 11.453 1 87.94 859 ILE B C 1
ATOM 14517 O O . ILE B 1 859 ? 2.914 16.312 12.094 1 87.94 859 ILE B O 1
ATOM 14521 N N . SER B 1 860 ? 3.957 18.234 12.008 1 87.19 860 SER B N 1
ATOM 14522 C CA . SER B 1 860 ? 4.676 18.031 13.258 1 87.19 860 SER B CA 1
ATOM 14523 C C . SER B 1 860 ? 3.715 17.891 14.438 1 87.19 860 SER B C 1
ATOM 14525 O O . SER B 1 860 ? 3.963 17.125 15.359 1 87.19 860 SER B O 1
ATOM 14527 N N . GLY B 1 861 ? 2.535 18.562 14.469 1 83.75 861 GLY B N 1
ATOM 14528 C CA . GLY B 1 861 ? 1.543 18.453 15.523 1 83.75 861 GLY B CA 1
ATOM 14529 C C . GLY B 1 861 ? 0.753 17.156 15.477 1 83.75 861 GLY B C 1
ATOM 14530 O O . GLY B 1 861 ? 0.781 16.375 16.438 1 83.75 861 GLY B O 1
ATOM 14531 N N . PRO B 1 862 ? 0.312 16.906 14.328 1 86.5 862 PRO B N 1
ATOM 14532 C CA . PRO B 1 862 ? -0.487 15.68 14.203 1 86.5 862 PRO B CA 1
ATOM 14533 C C . PRO B 1 862 ? 0.343 14.414 14.375 1 86.5 862 PRO B C 1
ATOM 14535 O O . PRO B 1 862 ? -0.196 13.359 14.734 1 86.5 862 PRO B O 1
ATOM 14538 N N . ILE B 1 863 ? 1.628 14.422 14.109 1 90.06 863 ILE B N 1
ATOM 14539 C CA . ILE B 1 863 ? 2.486 13.258 14.297 1 90.06 863 ILE B CA 1
ATOM 14540 C C . ILE B 1 863 ? 2.459 12.828 15.766 1 90.06 863 ILE B C 1
ATOM 14542 O O . ILE B 1 863 ? 2.531 11.633 16.062 1 90.06 863 ILE B O 1
ATOM 14546 N N . LYS B 1 864 ? 2.279 13.758 16.672 1 87.69 864 LYS B N 1
ATOM 14547 C CA . LYS B 1 864 ? 2.27 13.438 18.109 1 87.69 864 LYS B CA 1
ATOM 14548 C C . LYS B 1 864 ? 0.999 12.688 18.484 1 87.69 864 LYS B C 1
ATOM 14550 O O . LYS B 1 864 ? 0.981 11.953 19.484 1 87.69 864 LYS B O 1
ATOM 14555 N N . LEU B 1 865 ? -0.013 12.789 17.672 1 88.12 865 LEU B N 1
ATOM 14556 C CA . LEU B 1 865 ? -1.278 12.125 17.969 1 88.12 865 LEU B CA 1
ATOM 14557 C C . LEU B 1 865 ? -1.23 10.656 17.547 1 88.12 865 LEU B C 1
ATOM 14559 O O . LEU B 1 865 ? -2.133 9.883 17.875 1 88.12 865 LEU B O 1
ATOM 14563 N N . THR B 1 866 ? -0.178 10.227 16.828 1 88.12 866 THR B N 1
ATOM 14564 C CA . THR B 1 866 ? -0.085 8.852 16.344 1 88.12 866 THR B CA 1
ATOM 14565 C C . THR B 1 866 ? 0.096 7.883 17.516 1 88.12 866 THR B C 1
ATOM 14567 O O . THR B 1 866 ? -0.013 6.668 17.344 1 88.12 866 THR B O 1
ATOM 14570 N N . VAL B 1 867 ? 0.26 8.477 18.766 1 85.69 867 VAL B N 1
ATOM 14571 C CA . VAL B 1 867 ? 0.377 7.629 19.953 1 85.69 867 VAL B CA 1
ATOM 14572 C C . VAL B 1 867 ? -0.948 6.914 20.203 1 85.69 867 VAL B C 1
ATOM 14574 O O . VAL B 1 867 ? -0.967 5.801 20.734 1 85.69 867 VAL B O 1
ATOM 14577 N N . PHE B 1 868 ? -2.029 7.527 19.672 1 83.56 868 PHE B N 1
ATOM 14578 C CA . PHE B 1 868 ? -3.359 6.988 19.938 1 83.56 868 PHE B CA 1
ATOM 14579 C C . PHE B 1 868 ? -3.758 5.98 18.859 1 83.56 868 PHE B C 1
ATOM 14581 O O . PHE B 1 868 ? -4.82 5.363 18.953 1 83.56 868 PHE B O 1
ATOM 14588 N N . GLU B 1 869 ? -2.9 5.793 17.922 1 83.25 869 GLU B N 1
ATOM 14589 C CA . GLU B 1 869 ? -3.24 4.855 16.859 1 83.25 869 GLU B CA 1
ATOM 14590 C C . GLU B 1 869 ? -2.73 3.453 17.172 1 83.25 869 GLU B C 1
ATOM 14592 O O . GLU B 1 869 ? -1.655 3.293 17.75 1 83.25 869 GLU B O 1
ATOM 14597 N N . PHE B 1 870 ? -3.562 2.469 16.922 1 77.75 870 PHE B N 1
ATOM 14598 C CA . PHE B 1 870 ? -3.139 1.076 16.984 1 77.75 870 PHE B CA 1
ATOM 14599 C C . PHE B 1 870 ? -2.484 0.642 15.68 1 77.75 870 PHE B C 1
ATOM 14601 O O . PHE B 1 870 ? -3.148 0.088 14.805 1 77.75 870 PHE B O 1
ATOM 14608 N N . SER B 1 871 ? -1.279 1.228 15.445 1 73.69 871 SER B N 1
ATOM 14609 C CA . SER B 1 871 ? -0.664 0.973 14.148 1 73.69 871 SER B CA 1
ATOM 14610 C C . SER B 1 871 ? 0.246 -0.25 14.203 1 73.69 871 SER B C 1
ATOM 14612 O O . SER B 1 871 ? 0.828 -0.556 15.242 1 73.69 871 SER B O 1
ATOM 14614 N N . SER B 1 872 ? 0.26 -1.016 13.039 1 73.06 872 SER B N 1
ATOM 14615 C CA . SER B 1 872 ? 1.12 -2.184 12.875 1 73.06 872 SER B CA 1
ATOM 14616 C C . SER B 1 872 ? 2.523 -1.779 12.445 1 73.06 872 SER B C 1
ATOM 14618 O O . SER B 1 872 ? 3.43 -2.615 12.398 1 73.06 872 SER B O 1
ATOM 14620 N N . SER B 1 873 ? 2.766 -0.452 12.32 1 80.81 873 SER B N 1
ATOM 14621 C CA . SER B 1 873 ? 4.062 -0.045 11.789 1 80.81 873 SER B CA 1
ATOM 14622 C C . SER B 1 873 ? 5.121 0.009 12.883 1 80.81 873 SER B C 1
ATOM 14624 O O . SER B 1 873 ? 4.793 0.183 14.062 1 80.81 873 SER B O 1
ATOM 14626 N N . ASN B 1 874 ? 6.359 -0.174 12.477 1 82.38 874 ASN B N 1
ATOM 14627 C CA . ASN B 1 874 ? 7.492 -0.149 13.391 1 82.38 874 ASN B CA 1
ATOM 14628 C C . ASN B 1 874 ? 7.93 1.279 13.703 1 82.38 874 ASN B C 1
ATOM 14630 O O . ASN B 1 874 ? 8.734 1.503 14.609 1 82.38 874 ASN B O 1
ATOM 14634 N N . PHE B 1 875 ? 7.383 2.289 13.039 1 88.62 875 PHE B N 1
ATOM 14635 C CA . PHE B 1 875 ? 7.754 3.676 13.281 1 88.62 875 PHE B CA 1
ATOM 14636 C C . PHE B 1 875 ? 6.977 4.25 14.461 1 88.62 875 PHE B C 1
ATOM 14638 O O . PHE B 1 875 ? 5.742 4.281 14.438 1 88.62 875 PHE B O 1
ATOM 14645 N N . ASP B 1 876 ? 7.699 4.566 15.461 1 87.94 876 ASP B N 1
ATOM 14646 C CA . ASP B 1 876 ? 7.086 5.199 16.625 1 87.94 876 ASP B CA 1
ATOM 14647 C C . ASP B 1 876 ? 6.93 6.707 16.406 1 87.94 876 ASP B C 1
ATOM 14649 O O . ASP B 1 876 ? 7.43 7.254 15.422 1 87.94 876 ASP B O 1
ATOM 14653 N N . THR B 1 877 ? 6.234 7.336 17.312 1 90.62 877 THR B N 1
ATOM 14654 C CA . THR B 1 877 ? 5.969 8.766 17.234 1 90.62 877 THR B CA 1
ATOM 14655 C C . THR B 1 877 ? 7.262 9.562 17.359 1 90.62 877 THR B C 1
ATOM 14657 O O . THR B 1 877 ? 7.465 10.539 16.625 1 90.62 877 THR B O 1
ATOM 14660 N N . ASP B 1 878 ? 8.164 9.164 18.172 1 90.19 878 ASP B N 1
ATOM 14661 C CA . ASP B 1 878 ? 9.422 9.891 18.359 1 90.19 878 ASP B CA 1
ATOM 14662 C C . ASP B 1 878 ? 10.32 9.766 17.141 1 90.19 878 ASP B C 1
ATOM 14664 O O . ASP B 1 878 ? 10.992 10.734 16.75 1 90.19 878 ASP B O 1
ATOM 14668 N N . THR B 1 879 ? 10.312 8.586 16.531 1 92.25 879 THR B N 1
ATOM 14669 C CA . THR B 1 879 ? 11.109 8.398 15.32 1 92.25 879 THR B CA 1
ATOM 14670 C C . THR B 1 879 ? 10.594 9.266 14.18 1 92.25 879 THR B C 1
ATOM 14672 O O . THR B 1 879 ? 11.375 9.875 13.453 1 92.25 879 THR B O 1
ATOM 14675 N N . LEU B 1 880 ? 9.289 9.352 14.07 1 93.75 880 LEU B N 1
ATOM 14676 C CA . LEU B 1 880 ? 8.711 10.164 13 1 93.75 880 LEU B CA 1
ATOM 14677 C C . LEU B 1 880 ? 8.992 11.641 13.234 1 93.75 880 LEU B C 1
ATOM 14679 O O . LEU B 1 880 ? 9.242 12.391 12.289 1 93.75 880 LEU B O 1
ATOM 14683 N N . SER B 1 881 ? 8.953 12.078 14.523 1 92.81 881 SER B N 1
ATOM 14684 C CA . SER B 1 881 ? 9.258 13.469 14.836 1 92.81 881 SER B CA 1
ATOM 14685 C C . SER B 1 881 ? 10.727 13.789 14.539 1 92.81 881 SER B C 1
ATOM 14687 O O . SER B 1 881 ? 11.039 14.875 14.039 1 92.81 881 SER B O 1
ATOM 14689 N N . GLN B 1 882 ? 11.594 12.875 14.758 1 93.06 882 GLN B N 1
ATOM 14690 C CA . GLN B 1 882 ? 13.008 13.07 14.461 1 93.06 882 GLN B CA 1
ATOM 14691 C C . GLN B 1 882 ? 13.25 13.133 12.953 1 93.06 882 GLN B C 1
ATOM 14693 O O . GLN B 1 882 ? 14.047 13.945 12.477 1 93.06 882 GLN B O 1
ATOM 14698 N N . VAL B 1 883 ? 12.586 12.203 12.25 1 95.56 883 VAL B N 1
ATOM 14699 C CA . VAL B 1 883 ? 12.734 12.211 10.797 1 95.56 883 VAL B CA 1
ATOM 14700 C C . VAL B 1 883 ? 12.242 13.547 10.234 1 95.56 883 VAL B C 1
ATOM 14702 O O . VAL B 1 883 ? 12.859 14.117 9.336 1 95.56 883 VAL B O 1
ATOM 14705 N N . CYS B 1 884 ? 11.172 14.062 10.789 1 94.19 884 CYS B N 1
ATOM 14706 C CA . CYS B 1 884 ? 10.633 15.344 10.344 1 94.19 884 CYS B CA 1
ATOM 14707 C C . CYS B 1 884 ? 11.625 16.469 10.578 1 94.19 884 CYS B C 1
ATOM 14709 O O . CYS B 1 884 ? 11.852 17.297 9.695 1 94.19 884 CYS B O 1
ATOM 14711 N N . GLN B 1 885 ? 12.289 16.484 11.703 1 91.25 885 GLN B N 1
ATOM 14712 C CA . GLN B 1 885 ? 13.273 17.516 12.016 1 91.25 885 GLN B CA 1
ATOM 14713 C C . GLN B 1 885 ? 14.5 17.406 11.117 1 91.25 885 GLN B C 1
ATOM 14715 O O . GLN B 1 885 ? 15.047 18.406 10.672 1 91.25 885 GLN B O 1
ATOM 14720 N N . LEU B 1 886 ? 14.883 16.188 10.844 1 94.25 886 LEU B N 1
ATOM 14721 C CA . LEU B 1 886 ? 16.047 15.984 9.984 1 94.25 886 LEU B CA 1
ATOM 14722 C C . LEU B 1 886 ? 15.734 16.406 8.555 1 94.25 886 LEU B C 1
ATOM 14724 O O . LEU B 1 886 ? 16.594 16.969 7.867 1 94.25 886 LEU B O 1
ATOM 14728 N N . CYS B 1 887 ? 14.555 16.125 8.102 1 95.19 887 CYS B N 1
ATOM 14729 C CA . CYS B 1 887 ? 14.172 16.562 6.766 1 95.19 887 CYS B CA 1
ATOM 14730 C C . CYS B 1 887 ? 14.203 18.078 6.664 1 95.19 887 CYS B C 1
ATOM 14732 O O . CYS B 1 887 ? 14.625 18.625 5.645 1 95.19 887 CYS B O 1
ATOM 14734 N N . MET B 1 888 ? 13.75 18.781 7.754 1 92.81 888 MET B N 1
ATOM 14735 C CA . MET B 1 888 ? 13.805 20.234 7.75 1 92.81 888 MET B CA 1
ATOM 14736 C C . MET B 1 888 ? 15.242 20.734 7.637 1 92.81 888 MET B C 1
ATOM 14738 O O . MET B 1 888 ? 15.523 21.656 6.875 1 92.81 888 MET B O 1
ATOM 14742 N N . LEU B 1 889 ? 16.125 20.031 8.305 1 92.38 889 LEU B N 1
ATOM 14743 C CA . LEU B 1 889 ? 17.547 20.391 8.289 1 92.38 889 LEU B CA 1
ATOM 14744 C C . LEU B 1 889 ? 18.141 20.188 6.898 1 92.38 889 LEU B C 1
ATOM 14746 O O . LEU B 1 889 ? 18.875 21.047 6.398 1 92.38 889 LEU B O 1
ATOM 14750 N N . ILE B 1 890 ? 17.812 19.109 6.25 1 95.38 890 ILE B N 1
ATOM 14751 C CA . ILE B 1 890 ? 18.391 18.797 4.945 1 95.38 890 ILE B CA 1
ATOM 14752 C C . ILE B 1 890 ? 17.828 19.75 3.895 1 95.38 890 ILE B C 1
ATOM 14754 O O . ILE B 1 890 ? 18.578 20.219 3.018 1 95.38 890 ILE B O 1
ATOM 14758 N N . HIS B 1 891 ? 16.531 20.078 4.012 1 94.31 891 HIS B N 1
ATOM 14759 C CA . HIS B 1 891 ? 15.953 21.062 3.104 1 94.31 891 HIS B CA 1
ATOM 14760 C C . HIS B 1 891 ? 16.672 22.406 3.215 1 94.31 891 HIS B C 1
ATOM 14762 O O . HIS B 1 891 ? 16.984 23.047 2.199 1 94.31 891 HIS B O 1
ATOM 14768 N N . GLN B 1 892 ? 16.969 22.844 4.422 1 92.12 892 GLN B N 1
ATOM 14769 C CA . GLN B 1 892 ? 17.625 24.125 4.645 1 92.12 892 GLN B CA 1
ATOM 14770 C C . GLN B 1 892 ? 19.062 24.094 4.109 1 92.12 892 GLN B C 1
ATOM 14772 O O . GLN B 1 892 ? 19.531 25.078 3.525 1 92.12 892 GLN B O 1
ATOM 14777 N N . ALA B 1 893 ? 19.734 22.953 4.281 1 93.5 893 ALA B N 1
ATOM 14778 C CA . ALA B 1 893 ? 21.109 22.828 3.801 1 93.5 893 ALA B CA 1
ATOM 14779 C C . ALA B 1 893 ? 21.156 22.891 2.275 1 93.5 893 ALA B C 1
ATOM 14781 O O . ALA B 1 893 ? 22 23.578 1.702 1 93.5 893 ALA B O 1
ATOM 14782 N N . VAL B 1 894 ? 20.266 22.234 1.614 1 94.38 894 VAL B N 1
ATOM 14783 C CA . VAL B 1 894 ? 20.266 22.219 0.155 1 94.38 894 VAL B CA 1
ATOM 14784 C C . VAL B 1 894 ? 19.875 23.594 -0.38 1 94.38 894 VAL B C 1
ATOM 14786 O O . VAL B 1 894 ? 20.406 24.047 -1.397 1 94.38 894 VAL B O 1
ATOM 14789 N N . ALA B 1 895 ? 18.953 24.266 0.319 1 93 895 ALA B N 1
ATOM 14790 C CA . ALA B 1 895 ? 18.562 25.609 -0.099 1 93 895 ALA B CA 1
ATOM 14791 C C . ALA B 1 895 ? 19.75 26.578 -0.008 1 93 895 ALA B C 1
ATOM 14793 O O . ALA B 1 895 ? 19.922 27.438 -0.871 1 93 895 ALA B O 1
ATOM 14794 N N . GLN B 1 896 ? 20.594 26.438 0.998 1 91.31 896 GLN B N 1
ATOM 14795 C CA . GLN B 1 896 ? 21.781 27.281 1.137 1 91.31 896 GLN B CA 1
ATOM 14796 C C . GLN B 1 896 ? 22.781 27.031 0.012 1 91.31 896 GLN B C 1
ATOM 14798 O O . GLN B 1 896 ? 23.438 27.953 -0.464 1 91.31 896 GLN B O 1
ATOM 14803 N N . LEU B 1 897 ? 22.844 25.75 -0.409 1 91.69 897 LEU B N 1
ATOM 14804 C CA . LEU B 1 897 ? 23.719 25.422 -1.534 1 91.69 897 LEU B CA 1
ATOM 14805 C C . LEU B 1 897 ? 23.25 26.125 -2.801 1 91.69 897 LEU B C 1
ATOM 14807 O O . LEU B 1 897 ? 24.062 26.703 -3.531 1 91.69 897 LEU B O 1
ATOM 14811 N N . LEU B 1 898 ? 22 26.203 -2.98 1 92.5 898 LEU B N 1
ATOM 14812 C CA . LEU B 1 898 ? 21.453 26.797 -4.188 1 92.5 898 LEU B CA 1
ATOM 14813 C C . LEU B 1 898 ? 21.562 28.328 -4.145 1 92.5 898 LEU B C 1
ATOM 14815 O O . LEU B 1 898 ? 21.922 28.953 -5.137 1 92.5 898 LEU B O 1
ATOM 14819 N N . VAL B 1 899 ? 21.297 28.953 -2.998 1 90.06 899 VAL B N 1
ATOM 14820 C CA . VAL B 1 899 ? 21.312 30.406 -2.867 1 90.06 899 VAL B CA 1
ATOM 14821 C C . VAL B 1 899 ? 22.734 30.922 -3.041 1 90.06 899 VAL B C 1
ATOM 14823 O O . VAL B 1 899 ? 22.953 31.922 -3.738 1 90.06 899 VAL B O 1
ATOM 14826 N N . TYR B 1 900 ? 23.734 30.25 -2.521 1 89.94 900 TYR B N 1
ATOM 14827 C CA . TYR B 1 900 ? 25.109 30.75 -2.561 1 89.94 900 TYR B CA 1
ATOM 14828 C C . TYR B 1 900 ? 25.75 30.469 -3.912 1 89.94 900 TYR B C 1
ATOM 14830 O O . TYR B 1 900 ? 26.75 31.078 -4.27 1 89.94 900 TYR B O 1
ATOM 14838 N N . THR B 1 901 ? 25.156 29.5 -4.664 1 88.25 901 THR B N 1
ATOM 14839 C CA . THR B 1 901 ? 25.656 29.281 -6.016 1 88.25 901 THR B CA 1
ATOM 14840 C C . THR B 1 901 ? 25.359 30.484 -6.898 1 88.25 901 THR B C 1
ATOM 14842 O O . THR B 1 901 ? 26.094 30.781 -7.836 1 88.25 901 THR B O 1
ATOM 14845 N N . THR B 1 902 ? 24.312 31.234 -6.543 1 87.62 902 THR B N 1
ATOM 14846 C CA . THR B 1 902 ? 23.938 32.406 -7.336 1 87.62 902 THR B CA 1
ATOM 14847 C C . THR B 1 902 ? 24.797 33.594 -6.953 1 87.62 902 THR B C 1
ATOM 14849 O O . THR B 1 902 ? 24.922 34.562 -7.734 1 87.62 902 THR B O 1
ATOM 14852 N N . ARG B 1 903 ? 25.406 33.594 -5.82 1 84.44 903 ARG B N 1
ATOM 14853 C CA . ARG B 1 903 ? 26.188 34.719 -5.34 1 84.44 903 ARG B CA 1
ATOM 14854 C C . ARG B 1 903 ? 27.609 34.688 -5.887 1 84.44 903 ARG B C 1
ATOM 14856 O O . ARG B 1 903 ? 28.281 35.719 -5.977 1 84.44 903 ARG B O 1
ATOM 14863 N N . LEU B 1 904 ? 28.047 33.5 -6.328 1 85.75 904 LEU B N 1
ATOM 14864 C CA . LEU B 1 904 ? 29.422 33.344 -6.789 1 85.75 904 LEU B CA 1
ATOM 14865 C C . LEU B 1 904 ? 29.578 33.812 -8.234 1 85.75 904 LEU B C 1
ATOM 14867 O O . LEU B 1 904 ? 28.656 33.656 -9.039 1 85.75 904 LEU B O 1
ATOM 14871 N N . SER B 1 905 ? 30.703 34.5 -8.469 1 83 905 SER B N 1
ATOM 14872 C CA . SER B 1 905 ? 31.047 34.875 -9.844 1 83 905 SER B CA 1
ATOM 14873 C C . SER B 1 905 ? 31.406 33.625 -10.664 1 83 905 SER B C 1
ATOM 14875 O O . SER B 1 905 ? 31.609 32.531 -10.117 1 83 905 SER B O 1
ATOM 14877 N N . GLU B 1 906 ? 31.453 33.719 -11.883 1 85.44 906 GLU B N 1
ATOM 14878 C CA . GLU B 1 906 ? 31.719 32.594 -12.789 1 85.44 906 GLU B CA 1
ATOM 14879 C C . GLU B 1 906 ? 33.062 31.969 -12.508 1 85.44 906 GLU B C 1
ATOM 14881 O O . GLU B 1 906 ? 33.188 30.734 -12.492 1 85.44 906 GLU B O 1
ATOM 14886 N N . THR B 1 907 ? 34.031 32.75 -12.242 1 80.06 907 THR B N 1
ATOM 14887 C CA . THR B 1 907 ? 35.375 32.219 -11.992 1 80.06 907 THR B CA 1
ATOM 14888 C C . THR B 1 907 ? 35.438 31.547 -10.625 1 80.06 907 THR B C 1
ATOM 14890 O O . THR B 1 907 ? 36.094 30.5 -10.477 1 80.06 907 THR B O 1
ATOM 14893 N N . GLN B 1 908 ? 34.75 32.125 -9.719 1 82.44 908 GLN B N 1
ATOM 14894 C CA . GLN B 1 908 ? 34.719 31.531 -8.383 1 82.44 908 GLN B CA 1
ATOM 14895 C C . GLN B 1 908 ? 33.969 30.203 -8.383 1 82.44 908 GLN B C 1
ATOM 14897 O O . GLN B 1 908 ? 34.375 29.25 -7.703 1 82.44 908 GLN B O 1
ATOM 14902 N N . ARG B 1 909 ? 33 30.172 -9.203 1 85.94 909 ARG B N 1
ATOM 14903 C CA . ARG B 1 909 ? 32.188 28.953 -9.266 1 85.94 909 ARG B CA 1
ATOM 14904 C C . ARG B 1 909 ? 33.031 27.797 -9.852 1 85.94 909 ARG B C 1
ATOM 14906 O O . ARG B 1 909 ? 32.938 26.672 -9.367 1 85.94 909 ARG B O 1
ATOM 14913 N N . ALA B 1 910 ? 33.719 28.031 -10.805 1 80 910 ALA B N 1
ATOM 14914 C CA . ALA B 1 910 ? 34.469 27 -11.508 1 80 910 ALA B CA 1
ATOM 14915 C C . ALA B 1 910 ? 35.562 26.422 -10.625 1 80 910 ALA B C 1
ATOM 14917 O O . ALA B 1 910 ? 36 25.281 -10.797 1 80 910 ALA B O 1
ATOM 14918 N N . TRP B 1 911 ? 35.875 27.203 -9.664 1 75.19 911 TRP B N 1
ATOM 14919 C CA . TRP B 1 911 ? 36.969 26.75 -8.805 1 75.19 911 TRP B CA 1
ATOM 14920 C C . TRP B 1 911 ? 36.438 26.219 -7.48 1 75.19 911 TRP B C 1
ATOM 14922 O O . TRP B 1 911 ? 36.875 25.156 -7.004 1 75.19 911 TRP B O 1
ATOM 14932 N N . ILE B 1 912 ? 35.438 26.812 -6.898 1 77.56 912 ILE B N 1
ATOM 14933 C CA . ILE B 1 912 ? 35 26.531 -5.547 1 77.56 912 ILE B CA 1
ATOM 14934 C C . ILE B 1 912 ? 34.125 25.266 -5.562 1 77.56 912 ILE B C 1
ATOM 14936 O O . ILE B 1 912 ? 34.312 24.359 -4.762 1 77.56 912 ILE B O 1
ATOM 14940 N N . ILE B 1 913 ? 33.281 25.109 -6.465 1 84.19 913 ILE B N 1
ATOM 14941 C CA . ILE B 1 913 ? 32.25 24.078 -6.402 1 84.19 913 ILE B CA 1
ATOM 14942 C C . ILE B 1 913 ? 32.875 22.719 -6.699 1 84.19 913 ILE B C 1
ATOM 14944 O O . ILE B 1 913 ? 32.688 21.75 -5.945 1 84.19 913 ILE B O 1
ATOM 14948 N N . PRO B 1 914 ? 33.688 22.578 -7.688 1 77.38 914 PRO B N 1
ATOM 14949 C CA . PRO B 1 914 ? 34.281 21.25 -7.91 1 77.38 914 PRO B CA 1
ATOM 14950 C C . PRO B 1 914 ? 35.281 20.875 -6.832 1 77.38 914 PRO B C 1
ATOM 14952 O O . PRO B 1 914 ? 35.5 19.688 -6.574 1 77.38 914 PRO B O 1
ATOM 14955 N N . SER B 1 915 ? 35.781 21.844 -6.152 1 76.75 915 SER B N 1
ATOM 14956 C CA . SER B 1 915 ? 36.781 21.562 -5.117 1 76.75 915 SER B CA 1
ATOM 14957 C C . SER B 1 915 ? 36.125 20.984 -3.871 1 76.75 915 SER B C 1
ATOM 14959 O O . SER B 1 915 ? 36.781 20.328 -3.062 1 76.75 915 SER B O 1
ATOM 14961 N N . THR B 1 916 ? 34.938 21.281 -3.699 1 77.56 916 THR B N 1
ATOM 14962 C CA . THR B 1 916 ? 34.219 20.734 -2.543 1 77.56 916 THR B CA 1
ATOM 14963 C C . THR B 1 916 ? 33.812 19.297 -2.787 1 77.56 916 THR B C 1
ATOM 14965 O O . THR B 1 916 ? 33.5 18.562 -1.844 1 77.56 916 THR B O 1
ATOM 14968 N N . GLY B 1 917 ? 33.844 18.672 -4.023 1 76 917 GLY B N 1
ATOM 14969 C CA . GLY B 1 917 ? 33.469 17.297 -4.336 1 76 917 GLY B CA 1
ATOM 14970 C C . GLY B 1 917 ? 31.953 17.125 -4.508 1 76 917 GLY B C 1
ATOM 14971 O O . GLY B 1 917 ? 31.469 16.016 -4.699 1 76 917 GLY B O 1
ATOM 14972 N N . VAL B 1 918 ? 31.25 18.266 -4.496 1 77.5 918 VAL B N 1
ATOM 14973 C CA . VAL B 1 918 ? 29.781 18.203 -4.523 1 77.5 918 VAL B CA 1
ATOM 14974 C C . VAL B 1 918 ? 29.312 17.719 -5.898 1 77.5 918 VAL B C 1
ATOM 14976 O O . VAL B 1 918 ? 28.281 17.078 -6.012 1 77.5 918 VAL B O 1
ATOM 14979 N N . THR B 1 919 ? 30.141 17.953 -6.918 1 79 919 THR B N 1
ATOM 14980 C CA . THR B 1 919 ? 29.688 17.656 -8.273 1 79 919 THR B CA 1
ATOM 14981 C C . THR B 1 919 ? 30.422 16.453 -8.836 1 79 919 THR B C 1
ATOM 14983 O O . THR B 1 919 ? 30.281 16.109 -10.016 1 79 919 THR B O 1
ATOM 14986 N N . GLU B 1 920 ? 31.219 15.789 -7.918 1 82.75 920 GLU B N 1
ATOM 14987 C CA . GLU B 1 920 ? 31.859 14.57 -8.383 1 82.75 920 GLU B CA 1
ATOM 14988 C C . GLU B 1 920 ? 30.828 13.484 -8.695 1 82.75 920 GLU B C 1
ATOM 14990 O O . GLU B 1 920 ? 29.922 13.25 -7.902 1 82.75 920 GLU B O 1
ATOM 14995 N N . GLU B 1 921 ? 30.969 12.898 -9.781 1 83.06 921 GLU B N 1
ATOM 14996 C CA . GLU B 1 921 ? 29.969 11.945 -10.266 1 83.06 921 GLU B CA 1
ATOM 14997 C C . GLU B 1 921 ? 29.781 10.797 -9.273 1 83.06 921 GLU B C 1
ATOM 14999 O O . GLU B 1 921 ? 28.656 10.344 -9.047 1 83.06 921 GLU B O 1
ATOM 15004 N N . GLY B 1 922 ? 30.828 10.258 -8.703 1 82.75 922 GLY B N 1
ATOM 15005 C CA . GLY B 1 922 ? 30.719 9.172 -7.746 1 82.75 922 GLY B CA 1
ATOM 15006 C C . GLY B 1 922 ? 29.969 9.555 -6.488 1 82.75 922 GLY B C 1
ATOM 15007 O O . GLY B 1 922 ? 29.141 8.789 -5.996 1 82.75 922 GLY B O 1
ATOM 15008 N N . MET B 1 923 ? 30.203 10.805 -6.039 1 87.88 923 MET B N 1
ATOM 15009 C CA . MET B 1 923 ? 29.547 11.273 -4.828 1 87.88 923 MET B CA 1
ATOM 15010 C C . MET B 1 923 ? 28.078 11.578 -5.098 1 87.88 923 MET B C 1
ATOM 15012 O O . MET B 1 923 ? 27.203 11.258 -4.277 1 87.88 923 MET B O 1
ATOM 15016 N N . VAL B 1 924 ? 27.812 12.219 -6.238 1 89.88 924 VAL B N 1
ATOM 15017 C CA . VAL B 1 924 ? 26.438 12.539 -6.594 1 89.88 924 VAL B CA 1
ATOM 15018 C C . VAL B 1 924 ? 25.609 11.25 -6.711 1 89.88 924 VAL B C 1
ATOM 15020 O O . VAL B 1 924 ? 24.484 11.18 -6.234 1 89.88 924 VAL B O 1
ATOM 15023 N N . ALA B 1 925 ? 26.156 10.195 -7.316 1 89.44 925 ALA B N 1
ATOM 15024 C CA . ALA B 1 925 ? 25.469 8.922 -7.496 1 89.44 925 ALA B CA 1
ATOM 15025 C C . ALA B 1 925 ? 25.172 8.266 -6.152 1 89.44 925 ALA B C 1
ATOM 15027 O O . ALA B 1 925 ? 24.094 7.703 -5.949 1 89.44 925 ALA B O 1
ATOM 15028 N N . GLU B 1 926 ? 26.094 8.328 -5.246 1 90.12 926 GLU B N 1
ATOM 15029 C CA . GLU B 1 926 ? 25.906 7.715 -3.932 1 90.12 926 GLU B CA 1
ATOM 15030 C C . GLU B 1 926 ? 24.859 8.469 -3.119 1 90.12 926 GLU B C 1
ATOM 15032 O O . GLU B 1 926 ? 24.062 7.855 -2.418 1 90.12 926 GLU B O 1
ATOM 15037 N N . ILE B 1 927 ? 24.906 9.812 -3.217 1 92.12 927 ILE B N 1
ATOM 15038 C CA . ILE B 1 927 ? 23.938 10.617 -2.49 1 92.12 927 ILE B CA 1
ATOM 15039 C C . ILE B 1 927 ? 22.531 10.32 -3.014 1 92.12 927 ILE B C 1
ATOM 15041 O O . ILE B 1 927 ? 21.594 10.125 -2.232 1 92.12 927 ILE B O 1
ATOM 15045 N N . MET B 1 928 ? 22.438 10.242 -4.352 1 92.19 928 MET B N 1
ATOM 15046 C CA . MET B 1 928 ? 21.141 9.961 -4.949 1 92.19 928 MET B CA 1
ATOM 15047 C C . MET B 1 928 ? 20.656 8.562 -4.57 1 92.19 928 MET B C 1
ATOM 15049 O O . MET B 1 928 ? 19.469 8.359 -4.324 1 92.19 928 MET B O 1
ATOM 15053 N N . ALA B 1 929 ? 21.516 7.633 -4.457 1 92.31 929 ALA B N 1
ATOM 15054 C CA . ALA B 1 929 ? 21.156 6.27 -4.082 1 92.31 929 ALA B CA 1
ATOM 15055 C C . ALA B 1 929 ? 20.688 6.203 -2.631 1 92.31 929 ALA B C 1
ATOM 15057 O O . ALA B 1 929 ? 19.656 5.594 -2.332 1 92.31 929 ALA B O 1
ATOM 15058 N N . VAL B 1 930 ? 21.422 6.848 -1.741 1 93.62 930 VAL B N 1
ATOM 15059 C CA . VAL B 1 930 ? 21.078 6.801 -0.323 1 93.62 930 VAL B CA 1
ATOM 15060 C C . VAL B 1 930 ? 19.766 7.531 -0.086 1 93.62 930 VAL B C 1
ATOM 15062 O O . VAL B 1 930 ? 18.922 7.066 0.686 1 93.62 930 VAL B O 1
ATOM 15065 N N . LEU B 1 931 ? 19.562 8.688 -0.761 1 94.44 931 LEU B N 1
ATOM 15066 C CA . LEU B 1 931 ? 18.312 9.422 -0.626 1 94.44 931 LEU B CA 1
ATOM 15067 C C . LEU B 1 931 ? 17.125 8.586 -1.104 1 94.44 931 LEU B C 1
ATOM 15069 O O . LEU B 1 931 ? 16.062 8.594 -0.484 1 94.44 931 LEU B O 1
ATOM 15073 N N . THR B 1 932 ? 17.359 7.801 -2.119 1 93.81 932 THR B N 1
ATOM 15074 C CA . THR B 1 932 ? 16.281 6.973 -2.662 1 93.81 932 THR B CA 1
ATOM 15075 C C . THR B 1 932 ? 16 5.785 -1.748 1 93.81 932 THR B C 1
ATOM 15077 O O . THR B 1 932 ? 14.844 5.406 -1.551 1 93.81 932 THR B O 1
ATOM 15080 N N . VAL B 1 933 ? 17.047 5.223 -1.181 1 94.12 933 VAL B N 1
ATOM 15081 C CA . VAL B 1 933 ? 16.875 4.086 -0.28 1 94.12 933 VAL B CA 1
ATOM 15082 C C . VAL B 1 933 ? 16.078 4.516 0.953 1 94.12 933 VAL B C 1
ATOM 15084 O O . VAL B 1 933 ? 15.164 3.816 1.383 1 94.12 933 VAL B O 1
ATOM 15087 N N . VAL B 1 934 ? 16.375 5.664 1.476 1 94.31 934 VAL B N 1
ATOM 15088 C CA . VAL B 1 934 ? 15.719 6.152 2.68 1 94.31 934 VAL B CA 1
ATOM 15089 C C . VAL B 1 934 ? 14.273 6.527 2.357 1 94.31 934 VAL B C 1
ATOM 15091 O O . VAL B 1 934 ? 13.359 6.238 3.137 1 94.31 934 VAL B O 1
ATOM 15094 N N . GLN B 1 935 ? 14.102 7.18 1.221 1 94.25 935 GLN B N 1
ATOM 15095 C CA . GLN B 1 935 ? 12.758 7.559 0.791 1 94.25 935 GLN B CA 1
ATOM 15096 C C . GLN B 1 935 ? 11.859 6.332 0.65 1 94.25 935 GLN B C 1
ATOM 15098 O O . GLN B 1 935 ? 10.719 6.336 1.122 1 94.25 935 GLN B O 1
ATOM 15103 N N . GLN B 1 936 ? 12.328 5.328 0.052 1 92.56 936 GLN B N 1
ATOM 15104 C CA . GLN B 1 936 ? 11.531 4.133 -0.213 1 92.56 936 GLN B CA 1
ATOM 15105 C C . GLN B 1 936 ? 11.352 3.301 1.054 1 92.56 936 GLN B C 1
ATOM 15107 O O . GLN B 1 936 ? 10.32 2.648 1.233 1 92.56 936 GLN B O 1
ATOM 15112 N N . ALA B 1 937 ? 12.367 3.326 1.906 1 92.5 937 ALA B N 1
ATOM 15113 C CA . ALA B 1 937 ? 12.25 2.596 3.166 1 92.5 937 ALA B CA 1
ATOM 15114 C C . ALA B 1 937 ? 11.156 3.189 4.047 1 92.5 937 ALA B C 1
ATOM 15116 O O . ALA B 1 937 ? 10.5 2.469 4.801 1 92.5 937 ALA B O 1
ATOM 15117 N N . LEU B 1 938 ? 10.961 4.5 3.945 1 92.94 938 LEU B N 1
ATOM 15118 C CA . LEU B 1 938 ? 9.898 5.152 4.699 1 92.94 938 LEU B CA 1
ATOM 15119 C C . LEU B 1 938 ? 8.531 4.719 4.191 1 92.94 938 LEU B C 1
ATOM 15121 O O . LEU B 1 938 ? 7.594 4.547 4.98 1 92.94 938 LEU B O 1
ATOM 15125 N N . LYS B 1 939 ? 8.438 4.402 2.947 1 89.38 939 LYS B N 1
ATOM 15126 C CA . LYS B 1 939 ? 7.16 4.027 2.355 1 89.38 939 LYS B CA 1
ATOM 15127 C C . LYS B 1 939 ? 6.891 2.535 2.533 1 89.38 939 LYS B C 1
ATOM 15129 O O . LYS B 1 939 ? 5.762 2.135 2.83 1 89.38 939 LYS B O 1
ATOM 15134 N N . THR B 1 940 ? 7.859 1.667 2.346 1 87.69 940 THR B N 1
ATOM 15135 C CA . THR B 1 940 ? 7.652 0.223 2.354 1 87.69 940 THR B CA 1
ATOM 15136 C C . THR B 1 940 ? 7.898 -0.351 3.746 1 87.69 940 THR B C 1
ATOM 15138 O O . THR B 1 940 ? 7.453 -1.457 4.055 1 87.69 940 THR B O 1
ATOM 15141 N N . GLU B 1 941 ? 8.648 0.296 4.676 1 87.38 941 GLU B N 1
ATOM 15142 C CA . GLU B 1 941 ? 9.016 -0.191 6.004 1 87.38 941 GLU B CA 1
ATOM 15143 C C . GLU B 1 941 ? 9.891 -1.44 5.91 1 87.38 941 GLU B C 1
ATOM 15145 O O . GLU B 1 941 ? 9.805 -2.328 6.762 1 87.38 941 GLU B O 1
ATOM 15150 N N . ASP B 1 942 ? 10.641 -1.565 4.77 1 86.75 942 ASP B N 1
ATOM 15151 C CA . ASP B 1 942 ? 11.555 -2.688 4.617 1 86.75 942 ASP B CA 1
ATOM 15152 C C . ASP B 1 942 ? 12.844 -2.455 5.406 1 86.75 942 ASP B C 1
ATOM 15154 O O . ASP B 1 942 ? 13.297 -1.317 5.539 1 86.75 942 ASP B O 1
ATOM 15158 N N . ALA B 1 943 ? 13.344 -3.533 5.902 1 89.12 943 ALA B N 1
ATOM 15159 C CA . ALA B 1 943 ? 14.609 -3.432 6.629 1 89.12 943 ALA B CA 1
ATOM 15160 C C . ALA B 1 943 ? 15.734 -3 5.699 1 89.12 943 ALA B C 1
ATOM 15162 O O . ALA B 1 943 ? 15.758 -3.371 4.523 1 89.12 943 ALA B O 1
ATOM 15163 N N . LEU B 1 944 ? 16.609 -2.199 6.211 1 90.19 944 LEU B N 1
ATOM 15164 C CA . LEU B 1 944 ? 17.75 -1.729 5.434 1 90.19 944 LEU B CA 1
ATOM 15165 C C . LEU B 1 944 ? 18.953 -2.658 5.613 1 90.19 944 LEU B C 1
ATOM 15167 O O . LEU B 1 944 ? 19.078 -3.311 6.652 1 90.19 944 LEU B O 1
ATOM 15171 N N . PRO B 1 945 ? 19.688 -2.746 4.5 1 89.25 945 PRO B N 1
ATOM 15172 C CA . PRO B 1 945 ? 20.906 -3.555 4.648 1 89.25 945 PRO B CA 1
ATOM 15173 C C . PRO B 1 945 ? 21.891 -2.959 5.648 1 89.25 945 PRO B C 1
ATOM 15175 O O . PRO B 1 945 ? 21.906 -1.744 5.855 1 89.25 945 PRO B O 1
ATOM 15178 N N . ALA B 1 946 ? 22.688 -3.762 6.262 1 85 946 ALA B N 1
ATOM 15179 C CA . ALA B 1 946 ? 23.641 -3.324 7.277 1 85 946 ALA B CA 1
ATOM 15180 C C . ALA B 1 946 ? 24.734 -2.447 6.668 1 85 946 ALA B C 1
ATOM 15182 O O . ALA B 1 946 ? 25.172 -1.484 7.293 1 85 946 ALA B O 1
ATOM 15183 N N . VAL B 1 947 ? 25.062 -2.793 5.395 1 85.75 947 VAL B N 1
ATOM 15184 C CA . VAL B 1 947 ? 26.156 -2.055 4.773 1 85.75 947 VAL B CA 1
ATOM 15185 C C . VAL B 1 947 ? 25.609 -1.174 3.648 1 85.75 947 VAL B C 1
ATOM 15187 O O . VAL B 1 947 ? 25.047 -1.678 2.672 1 85.75 947 VAL B O 1
ATOM 15190 N N . LEU B 1 948 ? 25.641 0.062 3.834 1 87.06 948 LEU B N 1
ATOM 15191 C CA . LEU B 1 948 ? 25.328 1.092 2.852 1 87.06 948 LEU B CA 1
ATOM 15192 C C . LEU B 1 948 ? 26.5 2.031 2.639 1 87.06 948 LEU B C 1
ATOM 15194 O O . LEU B 1 948 ? 27.453 2.029 3.428 1 87.06 948 LEU B O 1
ATOM 15198 N N . PRO B 1 949 ? 26.484 2.666 1.479 1 86.25 949 PRO B N 1
ATOM 15199 C CA . PRO B 1 949 ? 27.609 3.58 1.261 1 86.25 949 PRO B CA 1
ATOM 15200 C C . PRO B 1 949 ? 27.625 4.746 2.248 1 86.25 949 PRO B C 1
ATOM 15202 O O . PRO B 1 949 ? 27.656 5.906 1.836 1 86.25 949 PRO B O 1
ATOM 15205 N N . THR B 1 950 ? 27.312 4.531 3.512 1 83.38 950 THR B N 1
ATOM 15206 C CA . THR B 1 950 ? 27.344 5.488 4.609 1 83.38 950 THR B CA 1
ATOM 15207 C C . THR B 1 950 ? 28.438 5.121 5.609 1 83.38 950 THR B C 1
ATOM 15209 O O . THR B 1 950 ? 28.797 3.951 5.738 1 83.38 950 THR B O 1
ATOM 15212 N N . PRO B 1 951 ? 29.031 6.121 6.109 1 86.69 951 PRO B N 1
ATOM 15213 C CA . PRO B 1 951 ? 28.719 7.551 6.238 1 86.69 951 PRO B CA 1
ATOM 15214 C C . PRO B 1 951 ? 29.297 8.383 5.09 1 86.69 951 PRO B C 1
ATOM 15216 O O . PRO B 1 951 ? 30.484 8.305 4.805 1 86.69 951 PRO B O 1
ATOM 15219 N N . LEU B 1 952 ? 28.484 9.148 4.5 1 85.69 952 LEU B N 1
ATOM 15220 C CA . LEU B 1 952 ? 28.859 9.992 3.371 1 85.69 952 LEU B CA 1
ATOM 15221 C C . LEU B 1 952 ? 29.719 11.164 3.828 1 85.69 952 LEU B C 1
ATOM 15223 O O . LEU B 1 952 ? 30.562 11.648 3.072 1 85.69 952 LEU B O 1
ATOM 15227 N N . LEU B 1 953 ? 29.531 11.594 5.133 1 85.06 953 LEU B N 1
ATOM 15228 C CA . LEU B 1 953 ? 30.281 12.727 5.68 1 85.06 953 LEU B CA 1
ATOM 15229 C C . LEU B 1 953 ? 31.781 12.422 5.723 1 85.06 953 LEU B C 1
ATOM 15231 O O . LEU B 1 953 ? 32.594 13.273 5.352 1 85.06 953 LEU B O 1
ATOM 15235 N N . THR B 1 954 ? 32.094 11.18 6.078 1 79.44 954 THR B N 1
ATOM 15236 C CA . THR B 1 954 ? 33.5 10.812 6.195 1 79.44 954 THR B CA 1
ATOM 15237 C C . THR B 1 954 ? 34.125 10.727 4.82 1 79.44 954 THR B C 1
ATOM 15239 O O . THR B 1 954 ? 35.281 11.164 4.641 1 79.44 954 THR B O 1
ATOM 15242 N N . LYS B 1 955 ? 33.406 10.273 3.873 1 81.75 955 LYS B N 1
ATOM 15243 C CA . LYS B 1 955 ? 33.969 10.172 2.518 1 81.75 955 LYS B CA 1
ATOM 15244 C C . LYS B 1 955 ? 34.125 11.555 1.893 1 81.75 955 LYS B C 1
ATOM 15246 O O . LYS B 1 955 ? 35.125 11.82 1.236 1 81.75 955 LYS B O 1
ATOM 15251 N N . ALA B 1 956 ? 33.188 12.414 2.172 1 82.75 956 ALA B N 1
ATOM 15252 C CA . ALA B 1 956 ? 33.25 13.75 1.6 1 82.75 956 ALA B CA 1
ATOM 15253 C C . ALA B 1 956 ? 34.344 14.578 2.248 1 82.75 956 ALA B C 1
ATOM 15255 O O . ALA B 1 956 ? 35.031 15.367 1.576 1 82.75 956 ALA B O 1
ATOM 15256 N N . THR B 1 957 ? 34.562 14.398 3.547 1 80.12 957 THR B N 1
ATOM 15257 C CA . THR B 1 957 ? 35.625 15.141 4.23 1 80.12 957 THR B CA 1
ATOM 15258 C C . THR B 1 957 ? 37 14.656 3.793 1 80.12 957 THR B C 1
ATOM 15260 O O . THR B 1 957 ? 37.938 15.461 3.623 1 80.12 957 THR B O 1
ATOM 15263 N N . ALA B 1 958 ? 37.062 13.312 3.557 1 76.12 958 ALA B N 1
ATOM 15264 C CA . ALA B 1 958 ? 38.344 12.781 3.076 1 76.12 958 ALA B CA 1
ATOM 15265 C C . ALA B 1 958 ? 38.656 13.289 1.673 1 76.12 958 ALA B C 1
ATOM 15267 O O . ALA B 1 958 ? 39.812 13.633 1.372 1 76.12 958 ALA B O 1
ATOM 15268 N N . PHE B 1 959 ? 37.656 13.414 0.891 1 76.44 959 PHE B N 1
ATOM 15269 C CA . PHE B 1 959 ? 37.844 13.906 -0.47 1 76.44 959 PHE B CA 1
ATOM 15270 C C . PHE B 1 959 ? 38.219 15.383 -0.465 1 76.44 959 PHE B C 1
ATOM 15272 O O . PHE B 1 959 ? 39.125 15.797 -1.194 1 76.44 959 PHE B O 1
ATOM 15279 N N . SER B 1 960 ? 37.5 16.188 0.319 1 74.69 960 SER B N 1
ATOM 15280 C CA . SER B 1 960 ? 37.781 17.609 0.368 1 74.69 960 SER B CA 1
ATOM 15281 C C . SER B 1 960 ? 39.188 17.891 0.917 1 74.69 960 SER B C 1
ATOM 15283 O O . SER B 1 960 ? 39.875 18.812 0.462 1 74.69 960 SER B O 1
ATOM 15285 N N . ARG B 1 961 ? 39.531 17.047 1.781 1 71.19 961 ARG B N 1
ATOM 15286 C CA . ARG B 1 961 ? 40.875 17.203 2.35 1 71.19 961 ARG B CA 1
ATOM 15287 C C . ARG B 1 961 ? 41.969 16.859 1.322 1 71.19 961 ARG B C 1
ATOM 15289 O O . ARG B 1 961 ? 42.969 17.562 1.227 1 71.19 961 ARG B O 1
ATOM 15296 N N . GLU B 1 962 ? 41.688 15.812 0.582 1 72.88 962 GLU B N 1
ATOM 15297 C CA . GLU B 1 962 ? 42.625 15.414 -0.448 1 72.88 962 GLU B CA 1
ATOM 15298 C C . GLU B 1 962 ? 42.75 16.469 -1.547 1 72.88 962 GLU B C 1
ATOM 15300 O O . GLU B 1 962 ? 43.844 16.75 -2.035 1 72.88 962 GLU B O 1
ATOM 15305 N N . HIS B 1 963 ? 41.688 17.078 -1.89 1 71.62 963 HIS B N 1
ATOM 15306 C CA . HIS B 1 963 ? 41.688 18.078 -2.955 1 71.62 963 HIS B CA 1
ATOM 15307 C C . HIS B 1 963 ? 42.344 19.375 -2.488 1 71.62 963 HIS B C 1
ATOM 15309 O O . HIS B 1 963 ? 42.969 20.078 -3.275 1 71.62 963 HIS B O 1
ATOM 15315 N N . LEU B 1 964 ? 42.031 19.703 -1.241 1 64.19 964 LEU B N 1
ATOM 15316 C CA . LEU B 1 964 ? 42.656 20.906 -0.682 1 64.19 964 LEU B CA 1
ATOM 15317 C C . LEU B 1 964 ? 44.156 20.75 -0.612 1 64.19 964 LEU B C 1
ATOM 15319 O O . LEU B 1 964 ? 44.906 21.703 -0.878 1 64.19 964 LEU B O 1
ATOM 15323 N N . GLN B 1 965 ? 44.531 19.516 -0.391 1 64.06 965 GLN B N 1
ATOM 15324 C CA . GLN B 1 965 ? 45.969 19.25 -0.344 1 64.06 965 GLN B CA 1
ATOM 15325 C C . GLN B 1 965 ? 46.594 19.344 -1.732 1 64.06 965 GLN B C 1
ATOM 15327 O O . GLN B 1 965 ? 47.688 19.891 -1.886 1 64.06 965 GLN B O 1
ATOM 15332 N N . GLU B 1 966 ? 45.812 18.891 -2.615 1 66.19 966 GLU B N 1
ATOM 15333 C CA . GLU B 1 966 ? 46.312 18.969 -3.988 1 66.19 966 GLU B CA 1
ATOM 15334 C C . GLU B 1 966 ? 46.344 20.406 -4.492 1 66.19 966 GLU B C 1
ATOM 15336 O O . GLU B 1 966 ? 47.25 20.797 -5.207 1 66.19 966 GLU B O 1
ATOM 15341 N N . ALA B 1 967 ? 45.312 21.156 -4.16 1 62.12 967 ALA B N 1
ATOM 15342 C CA . ALA B 1 967 ? 45.219 22.562 -4.578 1 62.12 967 ALA B CA 1
ATOM 15343 C C . ALA B 1 967 ? 46.344 23.391 -3.949 1 62.12 967 ALA B C 1
ATOM 15345 O O . ALA B 1 967 ? 46.875 24.281 -4.594 1 62.12 967 ALA B O 1
ATOM 15346 N N . VAL B 1 968 ? 46.594 23.109 -2.721 1 58.41 968 VAL B N 1
ATOM 15347 C CA . VAL B 1 968 ? 47.688 23.797 -2.029 1 58.41 968 VAL B CA 1
ATOM 15348 C C . VAL B 1 968 ? 49.031 23.453 -2.682 1 58.41 968 VAL B C 1
ATOM 15350 O O . VAL B 1 968 ? 49.875 24.328 -2.836 1 58.41 968 VAL B O 1
ATOM 15353 N N . ARG B 1 969 ? 49.031 22.25 -3.039 1 54.97 969 ARG B N 1
ATOM 15354 C CA . ARG B 1 969 ? 50.281 21.797 -3.654 1 54.97 969 ARG B CA 1
ATOM 15355 C C . ARG B 1 969 ? 50.469 22.422 -5.027 1 54.97 969 ARG B C 1
ATOM 15357 O O . ARG B 1 969 ? 51.562 22.875 -5.355 1 54.97 969 ARG B O 1
ATOM 15364 N N . ASP B 1 970 ? 49.438 22.406 -5.773 1 54.5 970 ASP B N 1
ATOM 15365 C CA . ASP B 1 970 ? 49.594 22.797 -7.172 1 54.5 970 ASP B CA 1
ATOM 15366 C C . ASP B 1 970 ? 49.5 24.312 -7.336 1 54.5 970 ASP B C 1
ATOM 15368 O O . ASP B 1 970 ? 50.219 24.891 -8.133 1 54.5 970 ASP B O 1
ATOM 15372 N N . ASN B 1 971 ? 48.281 24.969 -6.938 1 50.91 971 ASN B N 1
ATOM 15373 C CA . ASN B 1 971 ? 48.031 26.344 -7.359 1 50.91 971 ASN B CA 1
ATOM 15374 C C . ASN B 1 971 ? 48.438 27.344 -6.273 1 50.91 971 ASN B C 1
ATOM 15376 O O . ASN B 1 971 ? 48.281 28.547 -6.449 1 50.91 971 ASN B O 1
ATOM 15380 N N . GLY B 1 972 ? 49.281 27.203 -5.434 1 44.09 972 GLY B N 1
ATOM 15381 C CA . GLY B 1 972 ? 49.656 28.219 -4.449 1 44.09 972 GLY B CA 1
ATOM 15382 C C . GLY B 1 972 ? 48.438 28.938 -3.852 1 44.09 972 GLY B C 1
ATOM 15383 O O . GLY B 1 972 ? 48.438 30.156 -3.781 1 44.09 972 GLY B O 1
ATOM 15384 N N . LEU B 1 973 ? 47.406 28.594 -3.949 1 44.62 973 LEU B N 1
ATOM 15385 C CA . LEU B 1 973 ? 46.094 29.156 -3.689 1 44.62 973 LEU B CA 1
ATOM 15386 C C . LEU B 1 973 ? 46.094 30.047 -2.451 1 44.62 973 LEU B C 1
ATOM 15388 O O . LEU B 1 973 ? 45.375 31.047 -2.381 1 44.62 973 LEU B O 1
ATOM 15392 N N . TYR B 1 974 ? 46.688 29.734 -1.244 1 44.19 974 TYR B N 1
ATOM 15393 C CA . TYR B 1 974 ? 46.469 30.516 -0.041 1 44.19 974 TYR B CA 1
ATOM 15394 C C . TYR B 1 974 ? 47.469 31.672 0.05 1 44.19 974 TYR B C 1
ATOM 15396 O O . TYR B 1 974 ? 48.469 31.578 0.747 1 44.19 974 TYR B O 1
ATOM 15404 N N . LYS B 1 975 ? 47.875 32.219 -0.922 1 42.88 975 LYS B N 1
ATOM 15405 C CA . LYS B 1 975 ? 48.625 33.406 -0.551 1 42.88 975 LYS B CA 1
ATOM 15406 C C . LYS B 1 975 ? 47.875 34.25 0.479 1 42.88 975 LYS B C 1
ATOM 15408 O O . LYS B 1 975 ? 46.656 34.219 0.551 1 42.88 975 LYS B O 1
ATOM 15413 N N . GLU B 1 976 ? 48.562 34.938 1.399 1 41.44 976 GLU B N 1
ATOM 15414 C CA . GLU B 1 976 ? 48.219 35.812 2.502 1 41.44 976 GLU B CA 1
ATOM 15415 C C . GLU B 1 976 ? 46.938 36.594 2.189 1 41.44 976 GLU B C 1
ATOM 15417 O O . GLU B 1 976 ? 46.094 36.812 3.074 1 41.44 976 GLU B O 1
ATOM 15422 N N . TYR B 1 977 ? 46.906 37.344 1.144 1 39.94 977 TYR B N 1
ATOM 15423 C CA . TYR B 1 977 ? 45.969 38.438 0.833 1 39.94 977 TYR B CA 1
ATOM 15424 C C . TYR B 1 977 ? 44.594 37.906 0.582 1 39.94 977 TYR B C 1
ATOM 15426 O O . TYR B 1 977 ? 43.594 38.625 0.691 1 39.94 977 TYR B O 1
ATOM 15434 N N . GLU B 1 978 ? 44.312 36.594 0.115 1 44.53 978 GLU B N 1
ATOM 15435 C CA . GLU B 1 978 ? 43 36.25 -0.458 1 44.53 978 GLU B CA 1
ATOM 15436 C C . GLU B 1 978 ? 42.125 35.531 0.559 1 44.53 978 GLU B C 1
ATOM 15438 O O . GLU B 1 978 ? 41.062 35.031 0.215 1 44.53 978 GLU B O 1
ATOM 15443 N N . VAL B 1 979 ? 42.562 35.312 1.661 1 49.22 979 VAL B N 1
ATOM 15444 C CA . VAL B 1 979 ? 41.719 34.75 2.688 1 49.22 979 VAL B CA 1
ATOM 15445 C C . VAL B 1 979 ? 40.5 35.656 2.947 1 49.22 979 VAL B C 1
ATOM 15447 O O . VAL B 1 979 ? 39.438 35.188 3.275 1 49.22 979 VAL B O 1
ATOM 15450 N N . ASP B 1 980 ? 40.781 37 2.99 1 52.22 980 ASP B N 1
ATOM 15451 C CA . ASP B 1 980 ? 39.719 37.938 3.379 1 52.22 980 ASP B CA 1
ATOM 15452 C C . ASP B 1 980 ? 38.719 38.125 2.25 1 52.22 980 ASP B C 1
ATOM 15454 O O . ASP B 1 980 ? 37.844 39 2.33 1 52.22 980 ASP B O 1
ATOM 15458 N N . ASP B 1 981 ? 38.875 37.344 1.146 1 60.72 981 ASP B N 1
ATOM 15459 C CA . ASP B 1 981 ? 38.031 37.594 -0.023 1 60.72 981 ASP B CA 1
ATOM 15460 C C . ASP B 1 981 ? 36.688 36.906 0.113 1 60.72 981 ASP B C 1
ATOM 15462 O O . ASP B 1 981 ? 36.531 35.938 0.839 1 60.72 981 ASP B O 1
ATOM 15466 N N . GLU B 1 982 ? 35.656 37.656 -0.196 1 72.94 982 GLU B N 1
ATOM 15467 C CA . GLU B 1 982 ? 34.281 37.188 -0.287 1 72.94 982 GLU B CA 1
ATOM 15468 C C . GLU B 1 982 ? 34.188 35.781 -0.856 1 72.94 982 GLU B C 1
ATOM 15470 O O . GLU B 1 982 ? 33.312 35 -0.478 1 72.94 982 GLU B O 1
ATOM 15475 N N . GLY B 1 983 ? 35.25 35.406 -1.5 1 71.44 983 GLY B N 1
ATOM 15476 C CA . GLY B 1 983 ? 35.25 34.094 -2.102 1 71.44 983 GLY B CA 1
ATOM 15477 C C . GLY B 1 983 ? 35.5 32.969 -1.099 1 71.44 983 GLY B C 1
ATOM 15478 O O . GLY B 1 983 ? 34.844 31.922 -1.152 1 71.44 983 GLY B O 1
ATOM 15479 N N . LEU B 1 984 ? 36.375 33.219 -0.164 1 74.38 984 LEU B N 1
ATOM 15480 C CA . LEU B 1 984 ? 36.656 32.188 0.838 1 74.38 984 LEU B CA 1
ATOM 15481 C C . LEU B 1 984 ? 35.469 32.031 1.783 1 74.38 984 LEU B C 1
ATOM 15483 O O . LEU B 1 984 ? 35.156 30.906 2.209 1 74.38 984 LEU B O 1
ATOM 15487 N N . ARG B 1 985 ? 34.875 33.125 2.133 1 81.06 985 ARG B N 1
ATOM 15488 C CA . ARG B 1 985 ? 33.719 33.062 3.004 1 81.06 985 ARG B CA 1
ATOM 15489 C C . ARG B 1 985 ? 32.594 32.25 2.354 1 81.06 985 ARG B C 1
ATOM 15491 O O . ARG B 1 985 ? 31.984 31.391 3.006 1 81.06 985 ARG B O 1
ATOM 15498 N N . TRP B 1 986 ? 32.438 32.438 1.104 1 84.94 986 TRP B N 1
ATOM 15499 C CA . TRP B 1 986 ? 31.391 31.734 0.397 1 84.94 986 TRP B CA 1
ATOM 15500 C C . TRP B 1 986 ? 31.75 30.266 0.206 1 84.94 986 TRP B C 1
ATOM 15502 O O . TRP B 1 986 ? 30.891 29.391 0.218 1 84.94 986 TRP B O 1
ATOM 15512 N N . TYR B 1 987 ? 33.062 30 0.035 1 80.31 987 TYR B N 1
ATOM 15513 C CA . TYR B 1 987 ? 33.531 28.625 -0.029 1 80.31 987 TYR B CA 1
ATOM 15514 C C . TYR B 1 987 ? 33.188 27.875 1.265 1 80.31 987 TYR B C 1
ATOM 15516 O O . TYR B 1 987 ? 32.719 26.75 1.235 1 80.31 987 TYR B O 1
ATOM 15524 N N . VAL B 1 988 ? 33.438 28.531 2.369 1 82.06 988 VAL B N 1
ATOM 15525 C CA . VAL B 1 988 ? 33.219 27.891 3.664 1 82.06 988 VAL B CA 1
ATOM 15526 C C . VAL B 1 988 ? 31.734 27.656 3.887 1 82.06 988 VAL B C 1
ATOM 15528 O O . VAL B 1 988 ? 31.328 26.641 4.477 1 82.06 988 VAL B O 1
ATOM 15531 N N . VAL B 1 989 ? 30.938 28.531 3.432 1 86.81 989 VAL B N 1
ATOM 15532 C CA . VAL B 1 989 ? 29.5 28.375 3.609 1 86.81 989 VAL B CA 1
ATOM 15533 C C . VAL B 1 989 ? 29 27.203 2.768 1 86.81 989 VAL B C 1
ATOM 15535 O O . VAL B 1 989 ? 28.188 26.391 3.236 1 86.81 989 VAL B O 1
ATOM 15538 N N . ILE B 1 990 ? 29.469 27.078 1.551 1 87.75 990 ILE B N 1
ATOM 15539 C CA . ILE B 1 990 ? 29.047 25.984 0.672 1 87.75 990 ILE B CA 1
ATOM 15540 C C . ILE B 1 990 ? 29.531 24.656 1.23 1 87.75 990 ILE B C 1
ATOM 15542 O O . ILE B 1 990 ? 28.797 23.672 1.232 1 87.75 990 ILE B O 1
ATOM 15546 N N . LEU B 1 991 ? 30.734 24.656 1.712 1 85.94 991 LEU B N 1
ATOM 15547 C CA . LEU B 1 991 ? 31.266 23.422 2.287 1 85.94 991 LEU B CA 1
ATOM 15548 C C . LEU B 1 991 ? 30.484 23.016 3.531 1 85.94 991 LEU B C 1
ATOM 15550 O O . LEU B 1 991 ? 30.156 21.844 3.705 1 85.94 991 LEU B O 1
ATOM 15554 N N . ASN B 1 992 ? 30.203 23.953 4.324 1 86.44 992 ASN B N 1
ATOM 15555 C CA . ASN B 1 992 ? 29.438 23.656 5.527 1 86.44 992 ASN B CA 1
ATOM 15556 C C . ASN B 1 992 ? 28.031 23.172 5.195 1 86.44 992 ASN B C 1
ATOM 15558 O O . ASN B 1 992 ? 27.516 22.25 5.844 1 86.44 992 ASN B O 1
ATOM 15562 N N . ALA B 1 993 ? 27.391 23.844 4.266 1 90.56 993 ALA B N 1
ATOM 15563 C CA . ALA B 1 993 ? 26.047 23.422 3.865 1 90.56 993 ALA B CA 1
ATOM 15564 C C . ALA B 1 993 ? 26.062 22 3.305 1 90.56 993 ALA B C 1
ATOM 15566 O O . ALA B 1 993 ? 25.172 21.203 3.604 1 90.56 993 ALA B O 1
ATOM 15567 N N . PHE B 1 994 ? 27.109 21.75 2.562 1 91.19 994 PHE B N 1
ATOM 15568 C CA . PHE B 1 994 ? 27.234 20.422 1.987 1 91.19 994 PHE B CA 1
ATOM 15569 C C . PHE B 1 994 ? 27.469 19.375 3.076 1 91.19 994 PHE B C 1
ATOM 15571 O O . PHE B 1 994 ? 26.844 18.328 3.09 1 91.19 994 PHE B O 1
ATOM 15578 N N . LEU B 1 995 ? 28.312 19.625 3.984 1 88.31 995 LEU B N 1
ATOM 15579 C CA . LEU B 1 995 ? 28.609 18.703 5.062 1 88.31 995 LEU B CA 1
ATOM 15580 C C . LEU B 1 995 ? 27.422 18.531 5.992 1 88.31 995 LEU B C 1
ATOM 15582 O O . LEU B 1 995 ? 27.172 17.438 6.516 1 88.31 995 LEU B O 1
ATOM 15586 N N . GLN B 1 996 ? 26.719 19.578 6.156 1 89.69 996 GLN B N 1
ATOM 15587 C CA . GLN B 1 996 ? 25.516 19.5 6.98 1 89.69 996 GLN B CA 1
ATOM 15588 C C . GLN B 1 996 ? 24.453 18.625 6.312 1 89.69 996 GLN B C 1
ATOM 15590 O O . GLN B 1 996 ? 23.734 17.891 6.988 1 89.69 996 GLN B O 1
ATOM 15595 N N . MET B 1 997 ? 24.328 18.797 5.027 1 93.56 997 MET B N 1
ATOM 15596 C CA . MET B 1 997 ? 23.391 17.969 4.285 1 93.56 997 MET B CA 1
ATOM 15597 C C . MET B 1 997 ? 23.75 16.484 4.438 1 93.56 997 MET B C 1
ATOM 15599 O O . MET B 1 997 ? 22.891 15.656 4.711 1 93.56 997 MET B O 1
ATOM 15603 N N . LEU B 1 998 ? 25.031 16.172 4.363 1 93.19 998 LEU B N 1
ATOM 15604 C CA . LEU B 1 998 ? 25.484 14.797 4.449 1 93.19 998 LEU B CA 1
ATOM 15605 C C . LEU B 1 998 ? 25.359 14.273 5.879 1 93.19 998 LEU B C 1
ATOM 15607 O O . LEU B 1 998 ? 25.016 13.117 6.098 1 93.19 998 LEU B O 1
ATOM 15611 N N . ALA B 1 999 ? 25.641 15.102 6.859 1 89.88 999 ALA B N 1
ATOM 15612 C CA . ALA B 1 999 ? 25.469 14.703 8.25 1 89.88 999 ALA B CA 1
ATOM 15613 C C . ALA B 1 999 ? 24.016 14.406 8.578 1 89.88 999 ALA B C 1
ATOM 15615 O O . ALA B 1 999 ? 23.719 13.469 9.312 1 89.88 999 ALA B O 1
ATOM 15616 N N . GLY B 1 1000 ? 23.203 15.289 8.062 1 91.94 1000 GLY B N 1
ATOM 15617 C CA . GLY B 1 1000 ? 21.781 15.039 8.242 1 91.94 1000 GLY B CA 1
ATOM 15618 C C . GLY B 1 1000 ? 21.312 13.75 7.598 1 91.94 1000 GLY B C 1
ATOM 15619 O O . GLY B 1 1000 ? 20.5 13.023 8.164 1 91.94 1000 GLY B O 1
ATOM 15620 N N . LEU B 1 1001 ? 21.812 13.469 6.441 1 94.56 1001 LEU B N 1
ATOM 15621 C CA . LEU B 1 1001 ? 21.453 12.25 5.727 1 94.56 1001 LEU B CA 1
ATOM 15622 C C . LEU B 1 1001 ? 21.969 11.016 6.457 1 94.56 1001 LEU B C 1
ATOM 15624 O O . LEU B 1 1001 ? 21.266 10.008 6.559 1 94.56 1001 LEU B O 1
ATOM 15628 N N . ASP B 1 1002 ? 23.156 11.039 6.969 1 92.56 1002 ASP B N 1
ATOM 15629 C CA . ASP B 1 1002 ? 23.719 9.914 7.707 1 92.56 1002 ASP B CA 1
ATOM 15630 C C . ASP B 1 1002 ? 22.922 9.648 8.984 1 92.56 1002 ASP B C 1
ATOM 15632 O O . ASP B 1 1002 ? 22.672 8.492 9.336 1 92.56 1002 ASP B O 1
ATOM 15636 N N . GLU B 1 1003 ? 22.594 10.719 9.633 1 91.62 1003 GLU B N 1
ATOM 15637 C CA . GLU B 1 1003 ? 21.781 10.547 10.828 1 91.62 1003 GLU B CA 1
ATOM 15638 C C . GLU B 1 1003 ? 20.406 9.969 10.484 1 91.62 1003 GLU B C 1
ATOM 15640 O O . GLU B 1 1003 ? 19.859 9.18 11.242 1 91.62 1003 GLU B O 1
ATOM 15645 N N . LEU B 1 1004 ? 19.922 10.422 9.391 1 94.56 1004 LEU B N 1
ATOM 15646 C CA . LEU B 1 1004 ? 18.625 9.898 8.938 1 94.56 1004 LEU B CA 1
ATOM 15647 C C . LEU B 1 1004 ? 18.703 8.398 8.695 1 94.56 1004 LEU B C 1
ATOM 15649 O O . LEU B 1 1004 ? 17.781 7.66 9.039 1 94.56 1004 LEU B O 1
ATOM 15653 N N . VAL B 1 1005 ? 19.781 7.867 8.117 1 93.94 1005 VAL B N 1
ATOM 15654 C CA . VAL B 1 1005 ? 19.953 6.441 7.871 1 93.94 1005 VAL B CA 1
ATOM 15655 C C . VAL B 1 1005 ? 20.016 5.691 9.203 1 93.94 1005 VAL B C 1
ATOM 15657 O O . VAL B 1 1005 ? 19.422 4.621 9.344 1 93.94 1005 VAL B O 1
ATOM 15660 N N . LEU B 1 1006 ? 20.625 6.227 10.211 1 91.06 1006 LEU B N 1
ATOM 15661 C CA . LEU B 1 1006 ? 20.75 5.582 11.516 1 91.06 1006 LEU B CA 1
ATOM 15662 C C . LEU B 1 1006 ? 19.391 5.52 12.219 1 91.06 1006 LEU B C 1
ATOM 15664 O O . LEU B 1 1006 ? 19.047 4.504 12.828 1 91.06 1006 LEU B O 1
ATOM 15668 N N . VAL B 1 1007 ? 18.719 6.629 12.133 1 92.19 1007 VAL B N 1
ATOM 15669 C CA . VAL B 1 1007 ? 17.406 6.668 12.773 1 92.19 1007 VAL B CA 1
ATOM 15670 C C . VAL B 1 1007 ? 16.484 5.648 12.109 1 92.19 1007 VAL B C 1
ATOM 15672 O O . VAL B 1 1007 ? 15.711 4.965 12.789 1 92.19 1007 VAL B O 1
ATOM 15675 N N . LEU B 1 1008 ? 16.547 5.512 10.82 1 92.5 1008 LEU B N 1
ATOM 15676 C CA . LEU B 1 1008 ? 15.703 4.559 10.109 1 92.5 1008 LEU B CA 1
ATOM 15677 C C . LEU B 1 1008 ? 16.125 3.127 10.398 1 92.5 1008 LEU B C 1
ATOM 15679 O O . LEU B 1 1008 ? 15.289 2.234 10.523 1 92.5 1008 LEU B O 1
ATOM 15683 N N . LYS B 1 1009 ? 17.438 2.869 10.484 1 90 1009 LYS B N 1
ATOM 15684 C CA . LYS B 1 1009 ? 17.906 1.532 10.82 1 90 1009 LYS B CA 1
ATOM 15685 C C . LYS B 1 1009 ? 17.438 1.113 12.211 1 90 1009 LYS B C 1
ATOM 15687 O O . LYS B 1 1009 ? 17.109 -0.055 12.43 1 90 1009 LYS B O 1
ATOM 15692 N N . ARG B 1 1010 ? 17.344 2.033 13.078 1 86.94 1010 ARG B N 1
ATOM 15693 C CA . ARG B 1 1010 ? 16.844 1.733 14.414 1 86.94 1010 ARG B CA 1
ATOM 15694 C C . ARG B 1 1010 ? 15.359 1.411 14.391 1 86.94 1010 ARG B C 1
ATOM 15696 O O . ARG B 1 1010 ? 14.883 0.585 15.18 1 86.94 1010 ARG B O 1
ATOM 15703 N N . ALA B 1 1011 ? 14.695 2.043 13.508 1 88.62 1011 ALA B N 1
ATOM 15704 C CA . ALA B 1 1011 ? 13.25 1.862 13.438 1 88.62 1011 ALA B CA 1
ATOM 15705 C C . ALA B 1 1011 ? 12.891 0.585 12.68 1 88.62 1011 ALA B C 1
ATOM 15707 O O . ALA B 1 1011 ? 12.102 -0.226 13.164 1 88.62 1011 ALA B O 1
ATOM 15708 N N . VAL B 1 1012 ? 13.406 0.32 11.469 1 87.56 1012 VAL B N 1
ATOM 15709 C CA . VAL B 1 1012 ? 13 -0.783 10.609 1 87.56 1012 VAL B CA 1
ATOM 15710 C C . VAL B 1 1012 ? 13.898 -1.991 10.852 1 87.56 1012 VAL B C 1
ATOM 15712 O O . VAL B 1 1012 ? 13.555 -3.117 10.492 1 87.56 1012 VAL B O 1
ATOM 15715 N N . GLY B 1 1013 ? 15 -1.851 11.484 1 84.5 1013 GLY B N 1
ATOM 15716 C CA . GLY B 1 1013 ? 15.945 -2.941 11.68 1 84.5 1013 GLY B CA 1
ATOM 15717 C C . GLY B 1 1013 ? 16.922 -3.088 10.531 1 84.5 1013 GLY B C 1
ATOM 15718 O O . GLY B 1 1013 ? 16.922 -2.281 9.594 1 84.5 1013 GLY B O 1
ATOM 15719 N N . GLU B 1 1014 ? 17.859 -4.008 10.664 1 86.5 1014 GLU B N 1
ATOM 15720 C CA . GLU B 1 1014 ? 18.875 -4.281 9.656 1 86.5 1014 GLU B CA 1
ATOM 15721 C C . GLU B 1 1014 ? 18.812 -5.734 9.195 1 86.5 1014 GLU B C 1
ATOM 15723 O O . GLU B 1 1014 ? 18.516 -6.633 9.977 1 86.5 1014 GLU B O 1
ATOM 15728 N N . SER B 1 1015 ? 18.812 -5.781 7.805 1 83.44 1015 SER B N 1
ATOM 15729 C CA . SER B 1 1015 ? 18.891 -7.125 7.242 1 83.44 1015 SER B CA 1
ATOM 15730 C C . SER B 1 1015 ? 20.203 -7.34 6.508 1 83.44 1015 SER B C 1
ATOM 15732 O O . SER B 1 1015 ? 20.938 -6.387 6.234 1 83.44 1015 SER B O 1
ATOM 15734 N N . SER B 1 1016 ? 20.641 -8.523 6.309 1 81.62 1016 SER B N 1
ATOM 15735 C CA . SER B 1 1016 ? 21.828 -8.898 5.551 1 81.62 1016 SER B CA 1
ATOM 15736 C C . SER B 1 1016 ? 23.094 -8.414 6.246 1 81.62 1016 SER B C 1
ATOM 15738 O O . SER B 1 1016 ? 23.906 -7.699 5.645 1 81.62 1016 SER B O 1
ATOM 15740 N N . ASN B 1 1017 ? 23.297 -8.789 7.465 1 76.5 1017 ASN B N 1
ATOM 15741 C CA . ASN B 1 1017 ? 24.469 -8.414 8.25 1 76.5 1017 ASN B CA 1
ATOM 15742 C C . ASN B 1 1017 ? 25.719 -9.133 7.766 1 76.5 1017 ASN B C 1
ATOM 15744 O O . ASN B 1 1017 ? 25.688 -10.328 7.477 1 76.5 1017 ASN B O 1
ATOM 15748 N N . ILE B 1 1018 ? 26.719 -8.383 7.426 1 76.81 1018 ILE B N 1
ATOM 15749 C CA . ILE B 1 1018 ? 28.016 -8.93 7.039 1 76.81 1018 ILE B CA 1
ATOM 15750 C C . ILE B 1 1018 ? 28.953 -8.93 8.242 1 76.81 1018 ILE B C 1
ATOM 15752 O O . ILE B 1 1018 ? 29.312 -7.863 8.758 1 76.81 1018 ILE B O 1
ATOM 15756 N N . SER B 1 1019 ? 29.312 -9.992 8.82 1 68.94 1019 SER B N 1
ATOM 15757 C CA . SER B 1 1019 ? 30.094 -10.117 10.047 1 68.94 1019 SER B CA 1
ATOM 15758 C C . SER B 1 1019 ? 31.5 -9.562 9.875 1 68.94 1019 SER B C 1
ATOM 15760 O O . SER B 1 1019 ? 32.094 -9.062 10.828 1 68.94 1019 SER B O 1
ATOM 15762 N N . ILE B 1 1020 ? 32.125 -9.523 8.773 1 59.31 1020 ILE B N 1
ATOM 15763 C CA . ILE B 1 1020 ? 33.5 -9.141 8.594 1 59.31 1020 ILE B CA 1
ATOM 15764 C C . ILE B 1 1020 ? 33.656 -7.629 8.766 1 59.31 1020 ILE B C 1
ATOM 15766 O O . ILE B 1 1020 ? 34.688 -7.152 9.258 1 59.31 1020 ILE B O 1
ATOM 15770 N N . PHE B 1 1021 ? 32.625 -6.945 8.539 1 56.38 1021 PHE B N 1
ATOM 15771 C CA . PHE B 1 1021 ? 32.75 -5.492 8.586 1 56.38 1021 PHE B CA 1
ATOM 15772 C C . PHE B 1 1021 ? 32.25 -4.957 9.93 1 56.38 1021 PHE B C 1
ATOM 15774 O O . PHE B 1 1021 ? 32.406 -3.771 10.219 1 56.38 1021 PHE B O 1
ATOM 15781 N N . GLU B 1 1022 ? 31.672 -5.812 10.688 1 55.91 1022 GLU B N 1
ATOM 15782 C CA . GLU B 1 1022 ? 31.094 -5.328 11.938 1 55.91 1022 GLU B CA 1
ATOM 15783 C C . GLU B 1 1022 ? 32.062 -5.516 13.102 1 55.91 1022 GLU B C 1
ATOM 15785 O O . GLU B 1 1022 ? 31.766 -5.086 14.227 1 55.91 1022 GLU B O 1
ATOM 15790 N N . VAL B 1 1023 ? 33.281 -6.16 12.859 1 49.34 1023 VAL B N 1
ATOM 15791 C CA . VAL B 1 1023 ? 34.281 -6.242 13.93 1 49.34 1023 VAL B CA 1
ATOM 15792 C C . VAL B 1 1023 ? 35.25 -5.09 13.805 1 49.34 1023 VAL B C 1
ATOM 15794 O O . VAL B 1 1023 ? 35.688 -4.734 12.695 1 49.34 1023 VAL B O 1
#

Secondary structure (DSSP, 8-state):
-----------------------------S----TTBHHHHHHS----PPPTTT---SHHHHHHHHHHHHHHHHHHHHHHSHHHHHHH-TTTHHHHHHHHHS-S-S-HHHHHHHHHHHHHHHHHHHHHHHHHHHHHHHSS-HHHHHHHHHHHHHHHHHTT-S-HHHHHHHHHHTTTT--HHHHHHHHHHHHHHHHHHHHHHHH-GGGHHHHHHHHHHHHHHHHTGGG-SS--TTTTHHHHHHHHHHHHHHHHHHHHSS---HHHHHHHHHHHHHTTHHHHHHHHHHHHH-TTPPBPHHHHHHHHHHHHHHHHHHHHHHHHGGGS-EEESS-HHHHHHTHHHHHHHHHHHHHHHHHHHHHHHHHHHHHHHH--GGGSSGGG--SS----TTHHHHHHHHHHHHHH--HHHHHHHHHHHHHTHHHHHHHHHHHHHHHHHHHHHHHHHH--S--TTHHHHHHHHHHHHHHHHHHHHHHHHHHHHHTTTGGGGGB-TTS-B---SS---THHHHHHHHHHHHHHHHHHHHHHHHHHHHHHHHHH--S-EEEPP--THHHHHHHH--SS----TT---GGGHHHHHHHHHHHTTS--------TTS--HHHHHHHHH---PPP--HHHHHHHHHHHHHHSHHHHHHHHHHHHHHHHHGGGSSTTTHHHHHHTTTHHHHHHHHHH--SSHHHHHHHHHHHHHHHHHHHHHHHHHHHHHHTTTT--HHHHHHHHHHHHHHHHHHHHHS-TTTHHHHHHHHHHHHHHHHHHHHHHHT--TT---STHHHHHHHHHHHHHHHHHHHHHHTSS-PPPHHHHHHHHHHHHHHHHHHHHHHHHHHSSS--TTHHHHHHHHHHHHHHHHHHHHHHHHGGGGS----S--HHHHHHHHHHHHHHHHHHHHHHHHHHHS-HHHHHHHHHHHTTT-HHHHHHHHHHHHHHHHHHHH-PPEES--S--HHHHHHHHHHHHHHHHHHHT----GGGTTSHHHHHHHHHHHHHHHHHHHHHHHHHHHHHHH-EES--HHHH-/-----------------------------S----TTBHHHHHHS----PPPTTT---SHHHHHHHHHHHHHHHHHHHHHHSHHHHHHH-TTTHHHHHHHHHS-S-S-HHHHHHHHHHHHHHHHHHHHHHHHHHHHHHHTS-HHHHHHHHHHHHHHHHHTT-S-HHHHHHHHHHTTTT--HHHHHHHHHHHHHHHHHHHHHHHH-GGGHHHHHHHHHHHHHHHHTGGG-SS--TTTTHHHHHHHHHHHHHHHHHHHHSS---HHHHHHHHHHHHHTTHHHHHHHHHHHHH-TTPPBPHHHHHHHHHHHHHHHHHHHHHHHHGGGS-EEESS-HHHHHHTHHHHHHHHHHHHHHHHHHHHHHHHHHHHHHHH--STTSSGGG--SS----TTHHHHHHHHHHHHHH--HHHHHHHHHHHHHTHHHHHHHHHHHHHHHHHHHHHHHHHH--S--TTHHHHHHHHHHHHHHHHHHHHHHHHHHHHHTTSGGGGGB-TTS-B---SS---THHHHHHHHHHHHHHHHHHHHHHHHHHHHHHHHHH--S-EEEPP--THHHHHHHH--SS----TT---GGGTTSTHHHHHHHTTS--------TTS--HHHHHHHHH---PPPPPHHHHHHHHHHHHHHSHHHHHHHHHHHHHHHHHGGGSSTTTHHHHHHTTTHHHHHHHHHH--SSHHHHHHHHHHHHHHHHHHHHHHHHHHHHHHTTTT--HHHHHHHHHHHHHHHHHHHHHS-TTTHHHHHHHHHHHHHHHHHHHHHHHT--TT---STHHHHHHHHHHHHHHHHHHHHHHTSS-PPPHHHHHHHHHHHHHHHHHHHHHHHHHHSSS--TTHHHHHHHHHHHHHHHHHHHHHHHHGGGGS----S--HHHHHHHHHHHHHHHHHHHHHHHHHHHS-HHHHHHHHHHHTTT-HHHHHHHHHHHHHHHHHHHH-PPEES--S--HHHHHHHHHHHHHHHHHHHT----GGGGGSHHHHHHHHHHHHHHHHHHHHHHHHHHHHHHH-EES--HHHH-

Nearest PDB structures (foldseek):
  3l39-assembly1_A  TM=5.176E-01  e=2.412E+00  Bacteroides thetaiotaomicron VPI-5482
  3l39-assembly1_A  TM=5.166E-01  e=2.704E+00  Bacteroides thetaiotaomicron VPI-5482

Radius of gyration: 43.91 Å; Cα contacts (8 Å, |Δi|>4): 2548; chains: 2; bounding box: 156×127×155 Å